Protein 2JZ6 (pdb70)

Secondary structure (DSSP, 8-state):
----------TTT------------S----SSS-BTTEEEEEEEETTTEEEEEEEEHHHHHH--S--------S---

InterPro domains:
  IPR001383 Large ribosomal subunit protein bL28, bacteria [TIGR00009] (1-57)
  IPR026569 Large ribosomal subunit protein bL28 [PF00830] (3-59)
  IPR034704 Large ribosomal subunit protein bL28/bL31-like superfamily [SSF143800] (1-67)
  IPR037147 Large ribosomal subunit protein bL28 superfamily [G3DSA:2.30.170.40] (19-68)
  IPR050096 Bacterial ribosomal protein bL28 [PTHR39080] (1-64)

Organism: Thermotoga maritima (strain ATCC 43589 / DSM 3109 / JCM 10099 / NBRC 100826 / MSB8) (NCBI:txid243274)

CATH classification: 2.30.170.40

Nearest PDB structures (foldseek):
  2jz6-assembly1_A  TM=7.099E-01  e=3.267E-10  Thermotoga maritima MSB8
  2jz6-assembly1_A  TM=6.721E-01  e=9.344E-11  Thermotoga maritima MSB8
  7phb-assembly1_v  TM=5.672E-01  e=1.534E-01  Mycoplasmoides pneumoniae M129
  7pit-assembly1_v  TM=5.400E-01  e=1.262E-01  Mycoplasmoides pneumoniae M129
  2jz6-assembly1_A  TM=7.109E-01  e=7.062E-11  Thermotoga maritima MSB8

Foldseek 3Di:
DDPDVDQAAWPPPGHHADAADDDDDPVDPPDDDDRDSFDFDWAADPVLDIDTTTHHVVCVVQVVGCGSDHDPCSVVD

Radius of gyration: 13.25 Å; Cα contacts (8 Å, |Δi|>4): 103; chains: 1; bounding box: 39×28×32 Å

Solvent-accessible surface area: 6903 Å² total; per-residue (Å²): 223,66,174,120,144,151,67,122,118,1,82,58,60,42,148,60,16,204,60,37,152,114,130,73,132,74,30,188,80,74,74,183,196,110,93,102,69,4,56,80,18,116,4,50,50,104,129,66,74,84,98,126,33,70,0,2,50,69,7,41,157,74,22,138,21,147,120,131,118,40,124,122,57,139,109,78,153

Structure (mmCIF, N/CA/C/O backbone):
data_2JZ6
#
_entry.id   2JZ6
#
loop_
_atom_site.group_PDB
_atom_site.id
_atom_site.type_symbol
_atom_site.label_atom_id
_atom_site.label_alt_id
_atom_site.label_comp_id
_atom_site.label_asym_id
_atom_site.label_entity_id
_atom_site.label_seq_id
_atom_site.pdbx_PDB_ins_code
_atom_site.Cartn_x
_atom_site.Cartn_y
_atom_site.Cartn_z
_atom_site.occupancy
_atom_site.B_iso_or_equiv
_atom_site.auth_seq_id
_atom_site.auth_comp_id
_atom_site.auth_asym_id
_atom_site.auth_atom_id
_atom_site.pdbx_PDB_model_num
ATOM 1 N N . GLN A 1 1 ? -25.452 -3.937 -18.257 1.00 0.00 1 GLN A N 1
ATOM 2 C CA . GLN A 1 1 ? -25.034 -3.377 -16.955 1.00 0.00 1 GLN A CA 1
ATOM 3 C C . GLN A 1 1 ? -24.571 -1.933 -17.151 1.00 0.00 1 GLN A C 1
ATOM 4 O O . GLN A 1 1 ? -24.732 -1.371 -18.235 1.00 0.00 1 GLN A O 1
ATOM 20 N N . GLY A 1 2 ? -24.007 -1.334 -16.110 1.00 0.00 2 GLY A N 1
ATOM 21 C CA . GLY A 1 2 ? -23.558 0.040 -16.197 1.00 0.00 2 GLY A CA 1
ATOM 22 C C . GLY A 1 2 ? -24.283 0.935 -15.214 1.00 0.00 2 GLY A C 1
ATOM 23 O O . GLY A 1 2 ? -23.857 2.057 -14.944 1.00 0.00 2 GLY A O 1
ATOM 27 N N . HIS A 1 3 ? -25.381 0.429 -14.672 1.00 0.00 3 HIS A N 1
ATOM 28 C CA . HIS A 1 3 ? -26.183 1.178 -13.714 1.00 0.00 3 HIS A CA 1
ATOM 29 C C . HIS A 1 3 ? -25.810 0.770 -12.292 1.00 0.00 3 HIS A C 1
ATOM 30 O O . HIS A 1 3 ? -26.030 1.517 -11.338 1.00 0.00 3 HIS A O 1
ATOM 45 N N . MET A 1 4 ? -25.258 -0.430 -12.164 1.00 0.00 4 MET A N 1
ATOM 46 C CA . MET A 1 4 ? -24.749 -0.915 -10.888 1.00 0.00 4 MET A CA 1
ATOM 47 C C . MET A 1 4 ? -23.419 -0.227 -10.594 1.00 0.00 4 MET A C 1
ATOM 48 O O . MET A 1 4 ? -22.383 -0.594 -11.145 1.00 0.00 4 MET A O 1
ATOM 62 N N . ILE A 1 5 ? -23.465 0.797 -9.751 1.00 0.00 5 ILE A N 1
ATOM 63 C CA . ILE A 1 5 ? -22.298 1.636 -9.509 1.00 0.00 5 ILE A CA 1
ATOM 64 C C . ILE A 1 5 ? -21.625 1.323 -8.177 1.00 0.00 5 ILE A C 1
ATOM 65 O O . ILE A 1 5 ? -20.732 2.052 -7.746 1.00 0.00 5 ILE A O 1
ATOM 81 N N . MET A 1 6 ? -22.039 0.243 -7.526 1.00 0.00 6 MET A N 1
ATOM 82 C CA . MET A 1 6 ? -21.434 -0.144 -6.258 1.00 0.00 6 MET A CA 1
ATOM 83 C C . MET A 1 6 ? -20.195 -0.996 -6.507 1.00 0.00 6 MET A C 1
ATOM 84 O O . MET A 1 6 ? -20.269 -2.221 -6.593 1.00 0.00 6 MET A O 1
ATOM 98 N N . ALA A 1 7 ? -19.060 -0.334 -6.653 1.00 0.00 7 ALA A N 1
ATOM 99 C CA . ALA A 1 7 ? -17.812 -1.017 -6.944 1.00 0.00 7 ALA A CA 1
ATOM 100 C C . ALA A 1 7 ? -16.735 -0.620 -5.945 1.00 0.00 7 ALA A C 1
ATOM 101 O O . ALA A 1 7 ? -16.817 0.440 -5.320 1.00 0.00 7 ALA A O 1
ATOM 108 N N . LYS A 1 8 ? -15.727 -1.466 -5.798 1.00 0.00 8 LYS A N 1
ATOM 109 C CA . LYS A 1 8 ? -14.634 -1.193 -4.879 1.00 0.00 8 LYS A CA 1
ATOM 110 C C . LYS A 1 8 ? -13.517 -0.451 -5.604 1.00 0.00 8 LYS A C 1
ATOM 111 O O . LYS A 1 8 ? -12.984 -0.937 -6.604 1.00 0.00 8 LYS A O 1
ATOM 130 N N . ARG A 1 9 ? -13.179 0.726 -5.104 1.00 0.00 9 ARG A N 1
ATOM 131 C CA . ARG A 1 9 ? -12.161 1.559 -5.719 1.00 0.00 9 ARG A CA 1
ATOM 132 C C . ARG A 1 9 ? -11.227 2.135 -4.658 1.00 0.00 9 ARG A C 1
ATOM 133 O O . ARG A 1 9 ? -11.323 1.775 -3.485 1.00 0.00 9 ARG A O 1
ATOM 154 N N . CYS A 1 10 ? -10.322 3.014 -5.074 1.00 0.00 10 CYS A N 1
ATOM 155 C CA . CYS A 1 10 ? -9.389 3.642 -4.152 1.00 0.00 10 CYS A CA 1
ATOM 156 C C . CYS A 1 10 ? -10.109 4.661 -3.282 1.00 0.00 10 CYS A C 1
ATOM 157 O O . CYS A 1 10 ? -10.671 5.633 -3.786 1.00 0.00 10 CYS A O 1
ATOM 165 N N . GLU A 1 11 ? -10.075 4.443 -1.979 1.00 0.00 11 GLU A N 1
ATOM 166 C CA . GLU A 1 11 ? -10.752 5.321 -1.030 1.00 0.00 11 GLU A CA 1
ATOM 167 C C . GLU A 1 11 ? -9.970 6.617 -0.837 1.00 0.00 11 GLU A C 1
ATOM 168 O O . GLU A 1 11 ? -10.424 7.540 -0.160 1.00 0.00 11 GLU A O 1
ATOM 180 N N . VAL A 1 12 ? -8.795 6.678 -1.447 1.00 0.00 12 VAL A N 1
ATOM 181 C CA . VAL A 1 12 ? -7.924 7.837 -1.326 1.00 0.00 12 VAL A CA 1
ATOM 182 C C . VAL A 1 12 ? -8.154 8.833 -2.462 1.00 0.00 12 VAL A C 1
ATOM 183 O O . VAL A 1 12 ? -8.355 10.025 -2.221 1.00 0.00 12 VAL A O 1
ATOM 196 N N . CYS A 1 13 ? -8.123 8.341 -3.698 1.00 0.00 13 CYS A N 1
ATOM 197 C CA . CYS A 1 13 ? -8.195 9.215 -4.867 1.00 0.00 13 CYS A CA 1
ATOM 198 C C . CYS A 1 13 ? -9.477 9.003 -5.671 1.00 0.00 13 CYS A C 1
ATOM 199 O O . CYS A 1 13 ? -9.801 9.793 -6.557 1.00 0.00 13 CYS A O 1
ATOM 207 N N . GLY A 1 14 ? -10.196 7.930 -5.380 1.00 0.00 14 GLY A N 1
ATOM 208 C CA . GLY A 1 14 ? -11.465 7.694 -6.044 1.00 0.00 14 GLY A CA 1
ATOM 209 C C . GLY A 1 14 ? -11.355 6.815 -7.279 1.00 0.00 14 GLY A C 1
ATOM 210 O O . GLY A 1 14 ? -12.358 6.292 -7.751 1.00 0.00 14 GLY A O 1
ATOM 214 N N . LYS A 1 15 ? -10.145 6.646 -7.808 1.00 0.00 15 LYS A N 1
ATOM 215 C CA . LYS A 1 15 ? -9.959 5.852 -9.022 1.00 0.00 15 LYS A CA 1
ATOM 216 C C . LYS A 1 15 ? -10.074 4.360 -8.730 1.00 0.00 15 LYS A C 1
ATOM 217 O O . LYS A 1 15 ? -9.824 3.911 -7.611 1.00 0.00 15 LYS A O 1
ATOM 236 N N . ALA A 1 16 ? -10.462 3.597 -9.741 1.00 0.00 16 ALA A N 1
ATOM 237 C CA . ALA A 1 16 ? -10.629 2.159 -9.598 1.00 0.00 16 ALA A CA 1
ATOM 238 C C . ALA A 1 16 ? -9.293 1.433 -9.729 1.00 0.00 16 ALA A C 1
ATOM 239 O O . ALA A 1 16 ? -8.361 1.935 -10.359 1.00 0.00 16 ALA A O 1
ATOM 246 N N . PRO A 1 17 ? -9.172 0.247 -9.115 1.00 0.00 17 PRO A N 1
ATOM 247 C CA . PRO A 1 17 ? -7.967 -0.574 -9.213 1.00 0.00 17 PRO A CA 1
ATOM 248 C C . PRO A 1 17 ? -7.930 -1.360 -10.526 1.00 0.00 17 PRO A C 1
ATOM 249 O O . PRO A 1 17 ? -8.466 -2.466 -10.629 1.00 0.00 17 PRO A O 1
ATOM 260 N N . ARG A 1 18 ? -7.319 -0.762 -11.539 1.00 0.00 18 ARG A N 1
ATOM 261 C CA . ARG A 1 18 ? -7.324 -1.333 -12.881 1.00 0.00 18 ARG A CA 1
ATOM 262 C C . ARG A 1 18 ? -6.010 -2.032 -13.210 1.00 0.00 18 ARG A C 1
ATOM 263 O O . ARG A 1 18 ? -5.741 -2.345 -14.369 1.00 0.00 18 ARG A O 1
ATOM 284 N N . SER A 1 19 ? -5.190 -2.274 -12.199 1.00 0.00 19 SER A N 1
ATOM 285 C CA . SER A 1 19 ? -3.910 -2.934 -12.406 1.00 0.00 19 SER A CA 1
ATOM 286 C C . SER A 1 19 ? -3.509 -3.739 -11.174 1.00 0.00 19 SER A C 1
ATOM 287 O O . SER A 1 19 ? -3.065 -3.179 -10.173 1.00 0.00 19 SER A O 1
ATOM 295 N N . GLY A 1 20 ? -3.703 -5.047 -11.243 1.00 0.00 20 GLY A N 1
ATOM 296 C CA . GLY A 1 20 ? -3.316 -5.911 -10.150 1.00 0.00 20 GLY A CA 1
ATOM 297 C C . GLY A 1 20 ? -2.478 -7.079 -10.620 1.00 0.00 20 GLY A C 1
ATOM 298 O O . GLY A 1 20 ? -2.453 -8.132 -9.987 1.00 0.00 20 GLY A O 1
ATOM 302 N N . ASN A 1 21 ? -1.796 -6.893 -11.744 1.00 0.00 21 ASN A N 1
ATOM 303 C CA . ASN A 1 21 ? -0.950 -7.941 -12.304 1.00 0.00 21 ASN A CA 1
ATOM 304 C C . ASN A 1 21 ? 0.454 -7.860 -11.725 1.00 0.00 21 ASN A C 1
ATOM 305 O O . ASN A 1 21 ? 1.375 -7.343 -12.363 1.00 0.00 21 ASN A O 1
ATOM 316 N N . THR A 1 22 ? 0.599 -8.320 -10.493 1.00 0.00 22 THR A N 1
ATOM 317 C CA . THR A 1 22 ? 1.889 -8.361 -9.824 1.00 0.00 22 THR A CA 1
ATOM 318 C C . THR A 1 22 ? 1.880 -9.440 -8.746 1.00 0.00 22 THR A C 1
ATOM 319 O O . THR A 1 22 ? 1.155 -9.329 -7.756 1.00 0.00 22 THR A O 1
ATOM 330 N N . VAL A 1 23 ? 2.659 -10.490 -8.950 1.00 0.00 23 VAL A N 1
ATOM 331 C CA . VAL A 1 23 ? 2.756 -11.556 -7.964 1.00 0.00 23 VAL A CA 1
ATOM 332 C C . VAL A 1 23 ? 3.742 -11.180 -6.860 1.00 0.00 23 VAL A C 1
ATOM 333 O O . VAL A 1 23 ? 4.925 -10.948 -7.110 1.00 0.00 23 VAL A O 1
ATOM 346 N N . SER A 1 24 ? 3.241 -11.103 -5.636 1.00 0.00 24 SER A N 1
ATOM 347 C CA . SER A 1 24 ? 4.062 -10.723 -4.500 1.00 0.00 24 SER A CA 1
ATOM 348 C C . SER A 1 24 ? 4.648 -11.973 -3.844 1.00 0.00 24 SER A C 1
ATOM 349 O O . SER A 1 24 ? 4.203 -13.091 -4.117 1.00 0.00 24 SER A O 1
ATOM 357 N N . HIS A 1 25 ? 5.648 -11.790 -2.997 1.00 0.00 25 HIS A N 1
ATOM 358 C CA . HIS A 1 25 ? 6.345 -12.913 -2.385 1.00 0.00 25 HIS A CA 1
ATOM 359 C C . HIS A 1 25 ? 6.600 -12.653 -0.906 1.00 0.00 25 HIS A C 1
ATOM 360 O O . HIS A 1 25 ? 6.773 -11.505 -0.498 1.00 0.00 25 HIS A O 1
ATOM 375 N N . SER A 1 26 ? 6.599 -13.734 -0.121 1.00 0.00 26 SER A N 1
ATOM 376 C CA . SER A 1 26 ? 6.938 -13.692 1.305 1.00 0.00 26 SER A CA 1
ATOM 377 C C . SER A 1 26 ? 5.809 -13.096 2.154 1.00 0.00 26 SER A C 1
ATOM 378 O O . SER A 1 26 ? 5.975 -12.907 3.360 1.00 0.00 26 SER A O 1
ATOM 386 N N . ASP A 1 27 ? 4.663 -12.827 1.536 1.00 0.00 27 ASP A N 1
ATOM 387 C CA . ASP A 1 27 ? 3.517 -12.271 2.256 1.00 0.00 27 ASP A CA 1
ATOM 388 C C . ASP A 1 27 ? 2.788 -13.344 3.054 1.00 0.00 27 ASP A C 1
ATOM 389 O O . ASP A 1 27 ? 2.760 -13.291 4.284 1.00 0.00 27 ASP A O 1
ATOM 398 N N . LYS A 1 28 ? 2.195 -14.306 2.328 1.00 0.00 28 LYS A N 1
ATOM 399 C CA . LYS A 1 28 ? 1.329 -15.364 2.893 1.00 0.00 28 LYS A CA 1
ATOM 400 C C . LYS A 1 28 ? 0.342 -14.806 3.927 1.00 0.00 28 LYS A C 1
ATOM 401 O O . LYS A 1 28 ? -0.111 -15.520 4.822 1.00 0.00 28 LYS A O 1
ATOM 420 N N . LYS A 1 29 ? -0.024 -13.542 3.750 1.00 0.00 29 LYS A N 1
ATOM 421 C CA . LYS A 1 29 ? -0.893 -12.841 4.683 1.00 0.00 29 LYS A CA 1
ATOM 422 C C . LYS A 1 29 ? -2.351 -13.008 4.284 1.00 0.00 29 LYS A C 1
ATOM 423 O O . LYS A 1 29 ? -2.652 -13.330 3.136 1.00 0.00 29 LYS A O 1
ATOM 442 N N . SER A 1 30 ? -3.255 -12.787 5.226 1.00 0.00 30 SER A N 1
ATOM 443 C CA . SER A 1 30 ? -4.675 -12.874 4.940 1.00 0.00 30 SER A CA 1
ATOM 444 C C . SER A 1 30 ? -5.479 -11.987 5.883 1.00 0.00 30 SER A C 1
ATOM 445 O O . SER A 1 30 ? -5.710 -12.333 7.043 1.00 0.00 30 SER A O 1
ATOM 453 N N . GLU A 1 31 ? -5.866 -10.821 5.391 1.00 0.00 31 GLU A N 1
ATOM 454 C CA . GLU A 1 31 ? -6.816 -9.974 6.091 1.00 0.00 31 GLU A CA 1
ATOM 455 C C . GLU A 1 31 ? -8.176 -10.140 5.422 1.00 0.00 31 GLU A C 1
ATOM 456 O O . GLU A 1 31 ? -8.656 -9.249 4.713 1.00 0.00 31 GLU A O 1
ATOM 468 N N . ARG A 1 32 ? -8.763 -11.319 5.647 1.00 0.00 32 ARG A N 1
ATOM 469 C CA . ARG A 1 32 ? -9.922 -11.801 4.899 1.00 0.00 32 ARG A CA 1
ATOM 470 C C . ARG A 1 32 ? -9.580 -11.867 3.408 1.00 0.00 32 ARG A C 1
ATOM 471 O O . ARG A 1 32 ? -10.332 -11.387 2.551 1.00 0.00 32 ARG A O 1
ATOM 492 N N . TRP A 1 33 ? -8.428 -12.481 3.124 1.00 0.00 33 TRP A N 1
ATOM 493 C CA . TRP A 1 33 ? -7.924 -12.648 1.761 1.00 0.00 33 TRP A CA 1
ATOM 494 C C . TRP A 1 33 ? -7.667 -11.310 1.068 1.00 0.00 33 TRP A C 1
ATOM 495 O O . TRP A 1 33 ? -7.672 -10.255 1.702 1.00 0.00 33 TRP A O 1
ATOM 516 N N . PHE A 1 34 ? -7.413 -11.367 -0.230 1.00 0.00 34 PHE A N 1
ATOM 517 C CA . PHE A 1 34 ? -7.130 -10.173 -1.011 1.00 0.00 34 PHE A CA 1
ATOM 518 C C . PHE A 1 34 ? -8.366 -9.743 -1.790 1.00 0.00 34 PHE A C 1
ATOM 519 O O . PHE A 1 34 ? -9.219 -10.568 -2.116 1.00 0.00 34 PHE A O 1
ATOM 536 N N . ARG A 1 35 ? -8.451 -8.456 -2.090 1.00 0.00 35 ARG A N 1
ATOM 537 C CA . ARG A 1 35 ? -9.555 -7.924 -2.877 1.00 0.00 35 ARG A CA 1
ATOM 538 C C . ARG A 1 35 ? -9.135 -7.823 -4.336 1.00 0.00 35 ARG A C 1
ATOM 539 O O . ARG A 1 35 ? -7.939 -7.753 -4.626 1.00 0.00 35 ARG A O 1
ATOM 560 N N . PRO A 1 36 ? -10.098 -7.831 -5.273 1.00 0.00 36 PRO A N 1
ATOM 561 C CA . PRO A 1 36 ? -9.803 -7.728 -6.708 1.00 0.00 36 PRO A CA 1
ATOM 562 C C . PRO A 1 36 ? -9.012 -6.467 -7.056 1.00 0.00 36 PRO A C 1
ATOM 563 O O . PRO A 1 36 ? -9.576 -5.375 -7.161 1.00 0.00 36 PRO A O 1
ATOM 574 N N . ASN A 1 37 ? -7.694 -6.637 -7.186 1.00 0.00 37 ASN A N 1
ATOM 575 C CA . ASN A 1 37 ? -6.771 -5.555 -7.560 1.00 0.00 37 ASN A CA 1
ATOM 576 C C . ASN A 1 37 ? -6.664 -4.493 -6.467 1.00 0.00 37 ASN A C 1
ATOM 577 O O . ASN A 1 37 ? -6.053 -3.442 -6.673 1.00 0.00 37 ASN A O 1
ATOM 588 N N . LEU A 1 38 ? -7.239 -4.767 -5.303 1.00 0.00 38 LEU A N 1
ATOM 589 C CA . LEU A 1 38 ? -7.230 -3.803 -4.212 1.00 0.00 38 LEU A CA 1
ATOM 590 C C . LEU A 1 38 ? -6.472 -4.322 -3.001 1.00 0.00 38 LEU A C 1
ATOM 591 O O . LEU A 1 38 ? -6.797 -5.375 -2.445 1.00 0.00 38 LEU A O 1
ATOM 607 N N . GLN A 1 39 ? -5.469 -3.566 -2.597 1.00 0.00 39 GLN A N 1
ATOM 608 C CA . GLN A 1 39 ? -4.736 -3.844 -1.378 1.00 0.00 39 GLN A CA 1
ATOM 609 C C . GLN A 1 39 ? -5.110 -2.841 -0.306 1.00 0.00 39 GLN A C 1
ATOM 610 O O . GLN A 1 39 ? -4.902 -1.638 -0.467 1.00 0.00 39 GLN A O 1
ATOM 624 N N . LYS A 1 40 ? -5.696 -3.327 0.770 1.00 0.00 40 LYS A N 1
ATOM 625 C CA . LYS A 1 40 ? -5.862 -2.500 1.944 1.00 0.00 40 LYS A CA 1
ATOM 626 C C . LYS A 1 40 ? -4.521 -2.358 2.632 1.00 0.00 40 LYS A C 1
ATOM 627 O O . LYS A 1 40 ? -3.944 -3.341 3.099 1.00 0.00 40 LYS A O 1
ATOM 646 N N . VAL A 1 41 ? -4.023 -1.143 2.682 1.00 0.00 41 VAL A N 1
ATOM 647 C CA . VAL A 1 41 ? -2.769 -0.886 3.353 1.00 0.00 41 VAL A CA 1
ATOM 648 C C . VAL A 1 41 ? -3.027 -0.108 4.629 1.00 0.00 41 VAL A C 1
ATOM 649 O O . VAL A 1 41 ? -3.861 0.802 4.668 1.00 0.00 41 VAL A O 1
ATOM 662 N N . ARG A 1 42 ? -2.348 -0.514 5.681 1.00 0.00 42 ARG A N 1
ATOM 663 C CA . ARG A 1 42 ? -2.568 0.058 6.991 1.00 0.00 42 ARG A CA 1
ATOM 664 C C . ARG A 1 42 ? -1.817 1.380 7.103 1.00 0.00 42 ARG A C 1
ATOM 665 O O . ARG A 1 42 ? -0.589 1.405 7.189 1.00 0.00 42 ARG A O 1
ATOM 686 N N . VAL A 1 43 ? -2.562 2.474 7.065 1.00 0.00 43 VAL A N 1
ATOM 687 C CA . VAL A 1 43 ? -1.973 3.802 7.069 1.00 0.00 43 VAL A CA 1
ATOM 688 C C . VAL A 1 43 ? -2.257 4.530 8.373 1.00 0.00 43 VAL A C 1
ATOM 689 O O . VAL A 1 43 ? -3.056 4.073 9.196 1.00 0.00 43 VAL A O 1
ATOM 702 N N . VAL A 1 44 ? -1.595 5.661 8.558 1.00 0.00 44 VAL A N 1
ATOM 703 C CA . VAL A 1 44 ? -1.773 6.459 9.750 1.00 0.00 44 VAL A CA 1
ATOM 704 C C . VAL A 1 44 ? -2.593 7.706 9.436 1.00 0.00 44 VAL A C 1
ATOM 705 O O . VAL A 1 44 ? -2.339 8.406 8.455 1.00 0.00 44 VAL A O 1
ATOM 718 N N . LEU A 1 45 ? -3.596 7.953 10.253 1.00 0.00 45 LEU A N 1
ATOM 719 C CA . LEU A 1 45 ? -4.427 9.128 10.103 1.00 0.00 45 LEU A CA 1
ATOM 720 C C . LEU A 1 45 ? -3.855 10.279 10.917 1.00 0.00 45 LEU A C 1
ATOM 721 O O . LEU A 1 45 ? -3.327 10.069 12.012 1.00 0.00 45 LEU A O 1
ATOM 737 N N . PRO A 1 46 ? -3.966 11.513 10.402 1.00 0.00 46 PRO A N 1
ATOM 738 C CA . PRO A 1 46 ? -3.418 12.706 11.061 1.00 0.00 46 PRO A CA 1
ATOM 739 C C . PRO A 1 46 ? -4.085 12.990 12.403 1.00 0.00 46 PRO A C 1
ATOM 740 O O . PRO A 1 46 ? -3.575 13.770 13.207 1.00 0.00 46 PRO A O 1
ATOM 751 N N . ASP A 1 47 ? -5.219 12.343 12.636 1.00 0.00 47 ASP A N 1
ATOM 752 C CA . ASP A 1 47 ? -5.965 12.516 13.879 1.00 0.00 47 ASP A CA 1
ATOM 753 C C . ASP A 1 47 ? -5.390 11.631 14.978 1.00 0.00 47 ASP A C 1
ATOM 754 O O . ASP A 1 47 ? -5.828 11.687 16.129 1.00 0.00 47 ASP A O 1
ATOM 763 N N . GLY A 1 48 ? -4.403 10.821 14.615 1.00 0.00 48 GLY A N 1
ATOM 764 C CA . GLY A 1 48 ? -3.792 9.921 15.571 1.00 0.00 48 GLY A CA 1
ATOM 765 C C . GLY A 1 48 ? -4.509 8.592 15.629 1.00 0.00 48 GLY A C 1
ATOM 766 O O . GLY A 1 48 ? -4.960 8.165 16.691 1.00 0.00 48 GLY A O 1
ATOM 770 N N . THR A 1 49 ? -4.640 7.949 14.476 1.00 0.00 49 THR A N 1
ATOM 771 C CA . THR A 1 49 ? -5.305 6.659 14.385 1.00 0.00 49 THR A CA 1
ATOM 772 C C . THR A 1 49 ? -4.698 5.831 13.258 1.00 0.00 49 THR A C 1
ATOM 773 O O . THR A 1 49 ? -4.073 6.374 12.348 1.00 0.00 49 THR A O 1
ATOM 784 N N . ILE A 1 50 ? -4.883 4.524 13.321 1.00 0.00 50 ILE A N 1
ATOM 785 C CA . ILE A 1 50 ? -4.388 3.622 12.292 1.00 0.00 50 ILE A CA 1
ATOM 786 C C . ILE A 1 50 ? -5.565 2.963 11.585 1.00 0.00 50 ILE A C 1
ATOM 787 O O . ILE A 1 50 ? -6.449 2.397 12.232 1.00 0.00 50 ILE A O 1
ATOM 803 N N . LYS A 1 51 ? -5.589 3.051 10.264 1.00 0.00 51 LYS A N 1
ATOM 804 C CA . LYS A 1 51 ? -6.732 2.585 9.499 1.00 0.00 51 LYS A CA 1
ATOM 805 C C . LYS A 1 51 ? -6.302 1.786 8.273 1.00 0.00 51 LYS A C 1
ATOM 806 O O . LYS A 1 51 ? -5.311 2.109 7.623 1.00 0.00 51 LYS A O 1
ATOM 825 N N . ARG A 1 52 ? -7.053 0.733 7.973 1.00 0.00 52 ARG A N 1
ATOM 826 C CA . ARG A 1 52 ? -6.864 -0.008 6.734 1.00 0.00 52 ARG A CA 1
ATOM 827 C C . ARG A 1 52 ? -7.764 0.579 5.665 1.00 0.00 52 ARG A C 1
ATOM 828 O O . ARG A 1 52 ? -8.984 0.608 5.827 1.00 0.00 52 ARG A O 1
ATOM 849 N N . MET A 1 53 ? -7.172 1.048 4.586 1.00 0.00 53 MET A N 1
ATOM 850 C CA . MET A 1 53 ? -7.951 1.615 3.492 1.00 0.00 53 MET A CA 1
ATOM 851 C C . MET A 1 53 ? -7.621 0.932 2.178 1.00 0.00 53 MET A C 1
ATOM 852 O O . MET A 1 53 ? -6.503 0.454 1.977 1.00 0.00 53 MET A O 1
ATOM 866 N N . ARG A 1 54 ? -8.610 0.873 1.300 1.00 0.00 54 ARG A N 1
ATOM 867 C CA . ARG A 1 54 ? -8.449 0.270 -0.011 1.00 0.00 54 ARG A CA 1
ATOM 868 C C . ARG A 1 54 ? -7.766 1.245 -0.956 1.00 0.00 54 ARG A C 1
ATOM 869 O O . ARG A 1 54 ? -8.358 2.244 -1.374 1.00 0.00 54 ARG A O 1
ATOM 890 N N . VAL A 1 55 ? -6.518 0.963 -1.273 1.00 0.00 55 VAL A N 1
ATOM 891 C CA . VAL A 1 55 ? -5.733 1.849 -2.114 1.00 0.00 55 VAL A CA 1
ATOM 892 C C . VAL A 1 55 ? -5.376 1.165 -3.426 1.00 0.00 55 VAL A C 1
ATOM 893 O O . VAL A 1 55 ? -4.986 -0.003 -3.444 1.00 0.00 55 VAL A O 1
ATOM 906 N N . CYS A 1 56 ? -5.536 1.893 -4.519 1.00 0.00 56 CYS A N 1
ATOM 907 C CA . CYS A 1 56 ? -5.226 1.369 -5.839 1.00 0.00 56 CYS A CA 1
ATOM 908 C C . CYS A 1 56 ? -3.718 1.319 -6.046 1.00 0.00 56 CYS A C 1
ATOM 909 O O . CYS A 1 56 ? -2.982 2.136 -5.491 1.00 0.00 56 CYS A O 1
ATOM 917 N N . THR A 1 57 ? -3.271 0.355 -6.845 1.00 0.00 57 THR A N 1
ATOM 918 C CA . THR A 1 57 ? -1.851 0.176 -7.136 1.00 0.00 57 THR A CA 1
ATOM 919 C C . THR A 1 57 ? -1.236 1.451 -7.709 1.00 0.00 57 THR A C 1
ATOM 920 O O . THR A 1 57 ? -0.061 1.734 -7.493 1.00 0.00 57 THR A O 1
ATOM 931 N N . SER A 1 58 ? -2.041 2.224 -8.428 1.00 0.00 58 SER A N 1
ATOM 932 C CA . SER A 1 58 ? -1.594 3.505 -8.961 1.00 0.00 58 SER A CA 1
ATOM 933 C C . SER A 1 58 ? -1.149 4.424 -7.821 1.00 0.00 58 SER A C 1
ATOM 934 O O . SER A 1 58 ? -0.054 4.993 -7.849 1.00 0.00 58 SER A O 1
ATOM 942 N N . CYS A 1 59 ? -1.994 4.533 -6.809 1.00 0.00 59 CYS A N 1
ATOM 943 C CA . CYS A 1 59 ? -1.716 5.370 -5.659 1.00 0.00 59 CYS A CA 1
ATOM 944 C C . CYS A 1 59 ? -0.574 4.781 -4.837 1.00 0.00 59 CYS A C 1
ATOM 945 O O . CYS A 1 59 ? 0.263 5.510 -4.301 1.00 0.00 59 CYS A O 1
ATOM 953 N N . LEU A 1 60 ? -0.550 3.454 -4.757 1.00 0.00 60 LEU A N 1
ATOM 954 C CA . LEU A 1 60 ? 0.498 2.734 -4.044 1.00 0.00 60 LEU A CA 1
ATOM 955 C C . LEU A 1 60 ? 1.859 2.966 -4.687 1.00 0.00 60 LEU A C 1
ATOM 956 O O . LEU A 1 60 ? 2.861 3.148 -3.996 1.00 0.00 60 LEU A O 1
ATOM 972 N N . LYS A 1 61 ? 1.890 2.958 -6.011 1.00 0.00 61 LYS A N 1
ATOM 973 C CA . LYS A 1 61 ? 3.132 3.144 -6.745 1.00 0.00 61 LYS A CA 1
ATOM 974 C C . LYS A 1 61 ? 3.585 4.598 -6.683 1.00 0.00 61 LYS A C 1
ATOM 975 O O . LYS A 1 61 ? 4.776 4.882 -6.550 1.00 0.00 61 LYS A O 1
ATOM 994 N N . SER A 1 62 ? 2.636 5.518 -6.782 1.00 0.00 62 SER A N 1
ATOM 995 C CA . SER A 1 62 ? 2.953 6.934 -6.727 1.00 0.00 62 SER A CA 1
ATOM 996 C C . SER A 1 62 ? 3.414 7.315 -5.317 1.00 0.00 62 SER A C 1
ATOM 997 O O . SER A 1 62 ? 4.271 8.180 -5.148 1.00 0.00 62 SER A O 1
ATOM 1005 N N . GLY A 1 63 ? 2.850 6.639 -4.318 1.00 0.00 63 GLY A N 1
ATOM 1006 C CA . GLY A 1 63 ? 3.280 6.819 -2.939 1.00 0.00 63 GLY A CA 1
ATOM 1007 C C . GLY A 1 63 ? 3.073 8.230 -2.413 1.00 0.00 63 GLY A C 1
ATOM 1008 O O . GLY A 1 63 ? 3.710 8.628 -1.439 1.00 0.00 63 GLY A O 1
ATOM 1012 N N . LYS A 1 64 ? 2.169 8.982 -3.036 1.00 0.00 64 LYS A N 1
ATOM 1013 C CA . LYS A 1 64 ? 1.924 10.366 -2.635 1.00 0.00 64 LYS A CA 1
ATOM 1014 C C . LYS A 1 64 ? 0.796 10.460 -1.610 1.00 0.00 64 LYS A C 1
ATOM 1015 O O . LYS A 1 64 ? 0.219 11.526 -1.397 1.00 0.00 64 LYS A O 1
ATOM 1034 N N . VAL A 1 65 ? 0.500 9.345 -0.965 1.00 0.00 65 VAL A N 1
ATOM 1035 C CA . VAL A 1 65 ? -0.576 9.294 0.010 1.00 0.00 65 VAL A CA 1
ATOM 1036 C C . VAL A 1 65 ? -0.021 9.316 1.432 1.00 0.00 65 VAL A C 1
ATOM 1037 O O . VAL A 1 65 ? 1.168 9.072 1.645 1.00 0.00 65 VAL A O 1
ATOM 1050 N N . LYS A 1 66 ? -0.880 9.628 2.394 1.00 0.00 66 LYS A N 1
ATOM 1051 C CA . LYS A 1 66 ? -0.501 9.580 3.799 1.00 0.00 66 LYS A CA 1
ATOM 1052 C C . LYS A 1 66 ? -0.340 8.126 4.218 1.00 0.00 66 LYS A C 1
ATOM 1053 O O . LYS A 1 66 ? -1.320 7.392 4.353 1.00 0.00 66 LYS A O 1
ATOM 1072 N N . LYS A 1 67 ? 0.901 7.711 4.399 1.00 0.00 67 LYS A N 1
ATOM 1073 C CA . LYS A 1 67 ? 1.222 6.303 4.545 1.00 0.00 67 LYS A CA 1
ATOM 1074 C C . LYS A 1 67 ? 1.920 6.019 5.870 1.00 0.00 67 LYS A C 1
ATOM 1075 O O . LYS A 1 67 ? 2.589 6.885 6.434 1.00 0.00 67 LYS A O 1
ATOM 1094 N N . TYR A 1 68 ? 1.749 4.803 6.367 1.00 0.00 68 TYR A N 1
ATOM 1095 C CA . TYR A 1 68 ? 2.443 4.363 7.568 1.00 0.00 68 TYR A CA 1
ATOM 1096 C C . TYR A 1 68 ? 3.411 3.240 7.199 1.00 0.00 68 TYR A C 1
ATOM 1097 O O . TYR A 1 68 ? 3.925 2.530 8.063 1.00 0.00 68 TYR A O 1
ATOM 1115 N N . VAL A 1 69 ? 3.668 3.120 5.896 1.00 0.00 69 VAL A N 1
ATOM 1116 C CA . VAL A 1 69 ? 4.520 2.066 5.346 1.00 0.00 69 VAL A CA 1
ATOM 1117 C C . VAL A 1 69 ? 3.868 0.695 5.518 1.00 0.00 69 VAL A C 1
ATOM 1118 O O . VAL A 1 69 ? 4.018 0.041 6.547 1.00 0.00 69 VAL A O 1
ATOM 1131 N N . GLY A 1 70 ? 3.119 0.289 4.504 1.00 0.00 70 GLY A N 1
ATOM 1132 C CA . GLY A 1 70 ? 2.462 -1.001 4.532 1.00 0.00 70 GLY A CA 1
ATOM 1133 C C . GLY A 1 70 ? 2.907 -1.880 3.386 1.00 0.00 70 GLY A C 1
ATOM 1134 O O . GLY A 1 70 ? 2.185 -2.780 2.957 1.00 0.00 70 GLY A O 1
ATOM 1138 N N . GLN A 1 71 ? 4.104 -1.610 2.890 1.00 0.00 71 GLN A N 1
ATOM 1139 C CA . GLN A 1 71 ? 4.663 -2.356 1.779 1.00 0.00 71 GLN A CA 1
ATOM 1140 C C . GLN A 1 71 ? 6.043 -2.874 2.157 1.00 0.00 71 GLN A C 1
ATOM 1141 O O . GLN A 1 71 ? 6.946 -2.095 2.470 1.00 0.00 71 GLN A O 1
ATOM 1155 N N . VAL A 1 72 ? 6.191 -4.188 2.140 1.00 0.00 72 VAL A N 1
ATOM 1156 C CA . VAL A 1 72 ? 7.424 -4.827 2.582 1.00 0.00 72 VAL A CA 1
ATOM 1157 C C . VAL A 1 72 ? 8.026 -5.680 1.472 1.00 0.00 72 VAL A C 1
ATOM 1158 O O . VAL A 1 72 ? 8.812 -6.589 1.736 1.00 0.00 72 VAL A O 1
ATOM 1171 N N . SER A 1 73 ? 7.666 -5.367 0.234 1.00 0.00 73 SER A N 1
ATOM 1172 C CA . SER A 1 73 ? 8.160 -6.108 -0.920 1.00 0.00 73 SER A CA 1
ATOM 1173 C C . SER A 1 73 ? 9.690 -6.090 -0.966 1.00 0.00 73 SER A C 1
ATOM 1174 O O . SER A 1 73 ? 10.324 -5.088 -0.631 1.00 0.00 73 SER A O 1
ATOM 1182 N N . GLU A 1 74 ? 10.273 -7.207 -1.374 1.00 0.00 74 GLU A N 1
ATOM 1183 C CA . GLU A 1 74 ? 11.722 -7.351 -1.391 1.00 0.00 74 GLU A CA 1
ATOM 1184 C C . GLU A 1 74 ? 12.316 -6.839 -2.699 1.00 0.00 74 GLU A C 1
ATOM 1185 O O . GLU A 1 74 ? 13.526 -6.650 -2.807 1.00 0.00 74 GLU A O 1
ATOM 1197 N N . VAL A 1 75 ? 11.470 -6.601 -3.686 1.00 0.00 75 VAL A N 1
ATOM 1198 C CA . VAL A 1 75 ? 11.938 -6.103 -4.972 1.00 0.00 75 VAL A CA 1
ATOM 1199 C C . VAL A 1 75 ? 11.749 -4.591 -5.066 1.00 0.00 75 VAL A C 1
ATOM 1200 O O . VAL A 1 75 ? 10.701 -4.063 -4.684 1.00 0.00 75 VAL A O 1
ATOM 1213 N N . GLY A 1 76 ? 12.777 -3.898 -5.545 1.00 0.00 76 GLY A N 1
ATOM 1214 C CA . GLY A 1 76 ? 12.695 -2.456 -5.698 1.00 0.00 76 GLY A CA 1
ATOM 1215 C C . GLY A 1 76 ? 11.753 -2.067 -6.820 1.00 0.00 76 GLY A C 1
ATOM 1216 O O . GLY A 1 76 ? 10.734 -1.415 -6.589 1.00 0.00 76 GLY A O 1
ATOM 1220 N N . SER A 1 77 ? 12.107 -2.468 -8.035 1.00 0.00 77 SER A N 1
ATOM 1221 C CA . SER A 1 77 ? 11.262 -2.260 -9.205 1.00 0.00 77 SER A CA 1
ATOM 1222 C C . SER A 1 77 ? 11.614 -3.275 -10.282 1.00 0.00 77 SER A C 1
ATOM 1223 O O . SER A 1 77 ? 12.458 -2.958 -11.143 1.00 0.00 77 SER A O 1
ATOM 1232 N N . GLN A 1 1 ? -29.217 11.414 -10.668 1.00 0.00 1 GLN A N 2
ATOM 1233 C CA . GLN A 1 1 ? -28.318 12.501 -11.123 1.00 0.00 1 GLN A CA 2
ATOM 1234 C C . GLN A 1 1 ? -26.947 11.959 -11.520 1.00 0.00 1 GLN A C 2
ATOM 1235 O O . GLN A 1 1 ? -25.967 12.703 -11.560 1.00 0.00 1 GLN A O 2
ATOM 1251 N N . GLY A 1 2 ? -26.883 10.669 -11.840 1.00 0.00 2 GLY A N 2
ATOM 1252 C CA . GLY A 1 2 ? -25.619 10.062 -12.205 1.00 0.00 2 GLY A CA 2
ATOM 1253 C C . GLY A 1 2 ? -25.619 8.559 -11.996 1.00 0.00 2 GLY A C 2
ATOM 1254 O O . GLY A 1 2 ? -26.064 8.071 -10.958 1.00 0.00 2 GLY A O 2
ATOM 1258 N N . HIS A 1 3 ? -25.141 7.825 -12.994 1.00 0.00 3 HIS A N 2
ATOM 1259 C CA . HIS A 1 3 ? -25.072 6.366 -12.909 1.00 0.00 3 HIS A CA 2
ATOM 1260 C C . HIS A 1 3 ? -23.775 5.913 -12.252 1.00 0.00 3 HIS A C 2
ATOM 1261 O O . HIS A 1 3 ? -23.731 4.879 -11.586 1.00 0.00 3 HIS A O 2
ATOM 1276 N N . MET A 1 4 ? -22.724 6.697 -12.433 1.00 0.00 4 MET A N 2
ATOM 1277 C CA . MET A 1 4 ? -21.418 6.353 -11.894 1.00 0.00 4 MET A CA 2
ATOM 1278 C C . MET A 1 4 ? -21.326 6.797 -10.441 1.00 0.00 4 MET A C 2
ATOM 1279 O O . MET A 1 4 ? -21.029 7.955 -10.153 1.00 0.00 4 MET A O 2
ATOM 1293 N N . ILE A 1 5 ? -21.616 5.880 -9.531 1.00 0.00 5 ILE A N 2
ATOM 1294 C CA . ILE A 1 5 ? -21.576 6.178 -8.110 1.00 0.00 5 ILE A CA 2
ATOM 1295 C C . ILE A 1 5 ? -21.146 4.952 -7.307 1.00 0.00 5 ILE A C 2
ATOM 1296 O O . ILE A 1 5 ? -21.746 3.880 -7.420 1.00 0.00 5 ILE A O 2
ATOM 1312 N N . MET A 1 6 ? -20.082 5.128 -6.524 1.00 0.00 6 MET A N 2
ATOM 1313 C CA . MET A 1 6 ? -19.534 4.076 -5.665 1.00 0.00 6 MET A CA 2
ATOM 1314 C C . MET A 1 6 ? -19.193 2.826 -6.476 1.00 0.00 6 MET A C 2
ATOM 1315 O O . MET A 1 6 ? -19.996 1.896 -6.595 1.00 0.00 6 MET A O 2
ATOM 1329 N N . ALA A 1 7 ? -17.997 2.811 -7.040 1.00 0.00 7 ALA A N 2
ATOM 1330 C CA . ALA A 1 7 ? -17.549 1.691 -7.853 1.00 0.00 7 ALA A CA 2
ATOM 1331 C C . ALA A 1 7 ? -16.445 0.921 -7.141 1.00 0.00 7 ALA A C 2
ATOM 1332 O O . ALA A 1 7 ? -15.642 0.245 -7.782 1.00 0.00 7 ALA A O 2
ATOM 1339 N N . LYS A 1 8 ? -16.437 1.012 -5.809 1.00 0.00 8 LYS A N 2
ATOM 1340 C CA . LYS A 1 8 ? -15.379 0.423 -4.987 1.00 0.00 8 LYS A CA 2
ATOM 1341 C C . LYS A 1 8 ? -14.025 0.985 -5.403 1.00 0.00 8 LYS A C 2
ATOM 1342 O O . LYS A 1 8 ? -13.248 0.354 -6.117 1.00 0.00 8 LYS A O 2
ATOM 1361 N N . ARG A 1 9 ? -13.782 2.206 -4.958 1.00 0.00 9 ARG A N 2
ATOM 1362 C CA . ARG A 1 9 ? -12.629 2.982 -5.383 1.00 0.00 9 ARG A CA 2
ATOM 1363 C C . ARG A 1 9 ? -11.495 2.884 -4.370 1.00 0.00 9 ARG A C 2
ATOM 1364 O O . ARG A 1 9 ? -11.603 2.186 -3.365 1.00 0.00 9 ARG A O 2
ATOM 1385 N N . CYS A 1 10 ? -10.411 3.596 -4.648 1.00 0.00 10 CYS A N 2
ATOM 1386 C CA . CYS A 1 10 ? -9.367 3.806 -3.659 1.00 0.00 10 CYS A CA 2
ATOM 1387 C C . CYS A 1 10 ? -9.922 4.680 -2.541 1.00 0.00 10 CYS A C 2
ATOM 1388 O O . CYS A 1 10 ? -10.353 5.803 -2.793 1.00 0.00 10 CYS A O 2
ATOM 1396 N N . GLU A 1 11 ? -9.913 4.170 -1.316 1.00 0.00 11 GLU A N 2
ATOM 1397 C CA . GLU A 1 11 ? -10.498 4.889 -0.186 1.00 0.00 11 GLU A CA 2
ATOM 1398 C C . GLU A 1 11 ? -9.638 6.091 0.205 1.00 0.00 11 GLU A C 2
ATOM 1399 O O . GLU A 1 11 ? -10.059 6.944 0.987 1.00 0.00 11 GLU A O 2
ATOM 1411 N N . VAL A 1 12 ? -8.435 6.158 -0.360 1.00 0.00 12 VAL A N 2
ATOM 1412 C CA . VAL A 1 12 ? -7.532 7.273 -0.109 1.00 0.00 12 VAL A CA 2
ATOM 1413 C C . VAL A 1 12 ? -7.884 8.467 -0.989 1.00 0.00 12 VAL A C 2
ATOM 1414 O O . VAL A 1 12 ? -8.403 9.472 -0.506 1.00 0.00 12 VAL A O 2
ATOM 1427 N N . CYS A 1 13 ? -7.614 8.352 -2.286 1.00 0.00 13 CYS A N 2
ATOM 1428 C CA . CYS A 1 13 ? -7.855 9.456 -3.210 1.00 0.00 13 CYS A CA 2
ATOM 1429 C C . CYS A 1 13 ? -9.191 9.289 -3.925 1.00 0.00 13 CYS A C 2
ATOM 1430 O O . CYS A 1 13 ? -9.989 10.223 -4.008 1.00 0.00 13 CYS A O 2
ATOM 1438 N N . GLY A 1 14 ? -9.436 8.089 -4.422 1.00 0.00 14 GLY A N 2
ATOM 1439 C CA . GLY A 1 14 ? -10.678 7.818 -5.110 1.00 0.00 14 GLY A CA 2
ATOM 1440 C C . GLY A 1 14 ? -10.477 7.372 -6.544 1.00 0.00 14 GLY A C 2
ATOM 1441 O O . GLY A 1 14 ? -11.391 7.478 -7.359 1.00 0.00 14 GLY A O 2
ATOM 1445 N N . LYS A 1 15 ? -9.287 6.872 -6.856 1.00 0.00 15 LYS A N 2
ATOM 1446 C CA . LYS A 1 15 ? -8.990 6.399 -8.202 1.00 0.00 15 LYS A CA 2
ATOM 1447 C C . LYS A 1 15 ? -9.536 4.989 -8.431 1.00 0.00 15 LYS A C 2
ATOM 1448 O O . LYS A 1 15 ? -10.091 4.372 -7.519 1.00 0.00 15 LYS A O 2
ATOM 1467 N N . ALA A 1 16 ? -9.356 4.493 -9.651 1.00 0.00 16 ALA A N 2
ATOM 1468 C CA . ALA A 1 16 ? -9.989 3.254 -10.106 1.00 0.00 16 ALA A CA 2
ATOM 1469 C C . ALA A 1 16 ? -8.985 2.114 -10.299 1.00 0.00 16 ALA A C 2
ATOM 1470 O O . ALA A 1 16 ? -8.362 2.002 -11.357 1.00 0.00 16 ALA A O 2
ATOM 1477 N N . PRO A 1 17 ? -8.756 1.299 -9.258 1.00 0.00 17 PRO A N 2
ATOM 1478 C CA . PRO A 1 17 ? -7.866 0.133 -9.345 1.00 0.00 17 PRO A CA 2
ATOM 1479 C C . PRO A 1 17 ? -8.380 -0.910 -10.338 1.00 0.00 17 PRO A C 2
ATOM 1480 O O . PRO A 1 17 ? -9.589 -1.077 -10.501 1.00 0.00 17 PRO A O 2
ATOM 1491 N N . ARG A 1 18 ? -7.464 -1.608 -11.005 1.00 0.00 18 ARG A N 2
ATOM 1492 C CA . ARG A 1 18 ? -7.844 -2.650 -11.952 1.00 0.00 18 ARG A CA 2
ATOM 1493 C C . ARG A 1 18 ? -6.780 -3.749 -12.006 1.00 0.00 18 ARG A C 2
ATOM 1494 O O . ARG A 1 18 ? -6.789 -4.597 -12.898 1.00 0.00 18 ARG A O 2
ATOM 1515 N N . SER A 1 19 ? -5.883 -3.742 -11.031 1.00 0.00 19 SER A N 2
ATOM 1516 C CA . SER A 1 19 ? -4.787 -4.700 -10.992 1.00 0.00 19 SER A CA 2
ATOM 1517 C C . SER A 1 19 ? -5.191 -5.945 -10.212 1.00 0.00 19 SER A C 2
ATOM 1518 O O . SER A 1 19 ? -5.466 -5.871 -9.015 1.00 0.00 19 SER A O 2
ATOM 1526 N N . GLY A 1 20 ? -5.240 -7.079 -10.893 1.00 0.00 20 GLY A N 2
ATOM 1527 C CA . GLY A 1 20 ? -5.649 -8.312 -10.249 1.00 0.00 20 GLY A CA 2
ATOM 1528 C C . GLY A 1 20 ? -4.922 -9.529 -10.784 1.00 0.00 20 GLY A C 2
ATOM 1529 O O . GLY A 1 20 ? -5.022 -10.616 -10.215 1.00 0.00 20 GLY A O 2
ATOM 1533 N N . ASN A 1 21 ? -4.188 -9.350 -11.872 1.00 0.00 21 ASN A N 2
ATOM 1534 C CA . ASN A 1 21 ? -3.467 -10.451 -12.493 1.00 0.00 21 ASN A CA 2
ATOM 1535 C C . ASN A 1 21 ? -2.197 -10.760 -11.720 1.00 0.00 21 ASN A C 2
ATOM 1536 O O . ASN A 1 21 ? -1.181 -10.077 -11.867 1.00 0.00 21 ASN A O 2
ATOM 1547 N N . THR A 1 22 ? -2.275 -11.779 -10.880 1.00 0.00 22 THR A N 2
ATOM 1548 C CA . THR A 1 22 ? -1.153 -12.200 -10.060 1.00 0.00 22 THR A CA 2
ATOM 1549 C C . THR A 1 22 ? -1.482 -13.524 -9.378 1.00 0.00 22 THR A C 2
ATOM 1550 O O . THR A 1 22 ? -2.663 -13.861 -9.230 1.00 0.00 22 THR A O 2
ATOM 1561 N N . VAL A 1 23 ? -0.432 -14.261 -8.995 1.00 0.00 23 VAL A N 2
ATOM 1562 C CA . VAL A 1 23 ? -0.536 -15.561 -8.315 1.00 0.00 23 VAL A CA 2
ATOM 1563 C C . VAL A 1 23 ? -1.597 -16.479 -8.931 1.00 0.00 23 VAL A C 2
ATOM 1564 O O . VAL A 1 23 ? -2.747 -16.523 -8.496 1.00 0.00 23 VAL A O 2
ATOM 1577 N N . SER A 1 24 ? -1.198 -17.211 -9.962 1.00 0.00 24 SER A N 2
ATOM 1578 C CA . SER A 1 24 ? -2.092 -18.155 -10.619 1.00 0.00 24 SER A CA 2
ATOM 1579 C C . SER A 1 24 ? -2.458 -19.286 -9.658 1.00 0.00 24 SER A C 2
ATOM 1580 O O . SER A 1 24 ? -3.621 -19.658 -9.533 1.00 0.00 24 SER A O 2
ATOM 1588 N N . HIS A 1 25 ? -1.446 -19.827 -8.984 1.00 0.00 25 HIS A N 2
ATOM 1589 C CA . HIS A 1 25 ? -1.643 -20.849 -7.957 1.00 0.00 25 HIS A CA 2
ATOM 1590 C C . HIS A 1 25 ? -0.414 -20.903 -7.057 1.00 0.00 25 HIS A C 2
ATOM 1591 O O . HIS A 1 25 ? -0.082 -21.942 -6.488 1.00 0.00 25 HIS A O 2
ATOM 1606 N N . SER A 1 26 ? 0.248 -19.763 -6.941 1.00 0.00 26 SER A N 2
ATOM 1607 C CA . SER A 1 26 ? 1.464 -19.645 -6.160 1.00 0.00 26 SER A CA 2
ATOM 1608 C C . SER A 1 26 ? 1.147 -19.729 -4.668 1.00 0.00 26 SER A C 2
ATOM 1609 O O . SER A 1 26 ? 0.577 -18.794 -4.099 1.00 0.00 26 SER A O 2
ATOM 1617 N N . ASP A 1 27 ? 1.510 -20.863 -4.058 1.00 0.00 27 ASP A N 2
ATOM 1618 C CA . ASP A 1 27 ? 1.180 -21.170 -2.659 1.00 0.00 27 ASP A CA 2
ATOM 1619 C C . ASP A 1 27 ? -0.323 -21.408 -2.515 1.00 0.00 27 ASP A C 2
ATOM 1620 O O . ASP A 1 27 ? -1.143 -20.658 -3.049 1.00 0.00 27 ASP A O 2
ATOM 1629 N N . LYS A 1 28 ? -0.689 -22.460 -1.803 1.00 0.00 28 LYS A N 2
ATOM 1630 C CA . LYS A 1 28 ? -2.091 -22.823 -1.670 1.00 0.00 28 LYS A CA 2
ATOM 1631 C C . LYS A 1 28 ? -2.747 -22.074 -0.513 1.00 0.00 28 LYS A C 2
ATOM 1632 O O . LYS A 1 28 ? -3.968 -22.117 -0.347 1.00 0.00 28 LYS A O 2
ATOM 1651 N N . LYS A 1 29 ? -1.937 -21.388 0.281 1.00 0.00 29 LYS A N 2
ATOM 1652 C CA . LYS A 1 29 ? -2.448 -20.621 1.405 1.00 0.00 29 LYS A CA 2
ATOM 1653 C C . LYS A 1 29 ? -2.383 -19.127 1.129 1.00 0.00 29 LYS A C 2
ATOM 1654 O O . LYS A 1 29 ? -1.377 -18.471 1.417 1.00 0.00 29 LYS A O 2
ATOM 1673 N N . SER A 1 30 ? -3.449 -18.593 0.555 1.00 0.00 30 SER A N 2
ATOM 1674 C CA . SER A 1 30 ? -3.581 -17.157 0.398 1.00 0.00 30 SER A CA 2
ATOM 1675 C C . SER A 1 30 ? -4.062 -16.567 1.721 1.00 0.00 30 SER A C 2
ATOM 1676 O O . SER A 1 30 ? -5.231 -16.213 1.863 1.00 0.00 30 SER A O 2
ATOM 1684 N N . GLU A 1 31 ? -3.139 -16.494 2.686 1.00 0.00 31 GLU A N 2
ATOM 1685 C CA . GLU A 1 31 ? -3.456 -16.167 4.081 1.00 0.00 31 GLU A CA 2
ATOM 1686 C C . GLU A 1 31 ? -4.425 -14.988 4.185 1.00 0.00 31 GLU A C 2
ATOM 1687 O O . GLU A 1 31 ? -5.548 -15.139 4.655 1.00 0.00 31 GLU A O 2
ATOM 1699 N N . ARG A 1 32 ? -3.988 -13.824 3.744 1.00 0.00 32 ARG A N 2
ATOM 1700 C CA . ARG A 1 32 ? -4.846 -12.647 3.720 1.00 0.00 32 ARG A CA 2
ATOM 1701 C C . ARG A 1 32 ? -4.704 -11.947 2.380 1.00 0.00 32 ARG A C 2
ATOM 1702 O O . ARG A 1 32 ? -4.861 -10.731 2.264 1.00 0.00 32 ARG A O 2
ATOM 1723 N N . TRP A 1 33 ? -4.428 -12.746 1.361 1.00 0.00 33 TRP A N 2
ATOM 1724 C CA . TRP A 1 33 ? -4.234 -12.239 0.016 1.00 0.00 33 TRP A CA 2
ATOM 1725 C C . TRP A 1 33 ? -5.486 -12.503 -0.821 1.00 0.00 33 TRP A C 2
ATOM 1726 O O . TRP A 1 33 ? -5.539 -13.459 -1.594 1.00 0.00 33 TRP A O 2
ATOM 1747 N N . PHE A 1 34 ? -6.511 -11.681 -0.624 1.00 0.00 34 PHE A N 2
ATOM 1748 C CA . PHE A 1 34 ? -7.749 -11.813 -1.380 1.00 0.00 34 PHE A CA 2
ATOM 1749 C C . PHE A 1 34 ? -8.543 -10.513 -1.336 1.00 0.00 34 PHE A C 2
ATOM 1750 O O . PHE A 1 34 ? -9.217 -10.220 -0.348 1.00 0.00 34 PHE A O 2
ATOM 1767 N N . ARG A 1 35 ? -8.417 -9.714 -2.390 1.00 0.00 35 ARG A N 2
ATOM 1768 C CA . ARG A 1 35 ? -9.177 -8.472 -2.524 1.00 0.00 35 ARG A CA 2
ATOM 1769 C C . ARG A 1 35 ? -9.483 -8.225 -3.996 1.00 0.00 35 ARG A C 2
ATOM 1770 O O . ARG A 1 35 ? -8.661 -8.541 -4.860 1.00 0.00 35 ARG A O 2
ATOM 1791 N N . PRO A 1 36 ? -10.663 -7.662 -4.302 1.00 0.00 36 PRO A N 2
ATOM 1792 C CA . PRO A 1 36 ? -11.086 -7.405 -5.681 1.00 0.00 36 PRO A CA 2
ATOM 1793 C C . PRO A 1 36 ? -10.301 -6.271 -6.337 1.00 0.00 36 PRO A C 2
ATOM 1794 O O . PRO A 1 36 ? -10.734 -5.117 -6.326 1.00 0.00 36 PRO A O 2
ATOM 1805 N N . ASN A 1 37 ? -9.120 -6.611 -6.863 1.00 0.00 37 ASN A N 2
ATOM 1806 C CA . ASN A 1 37 ? -8.265 -5.664 -7.599 1.00 0.00 37 ASN A CA 2
ATOM 1807 C C . ASN A 1 37 ? -7.797 -4.511 -6.706 1.00 0.00 37 ASN A C 2
ATOM 1808 O O . ASN A 1 37 ? -7.265 -3.509 -7.193 1.00 0.00 37 ASN A O 2
ATOM 1819 N N . LEU A 1 38 ? -7.970 -4.677 -5.403 1.00 0.00 38 LEU A N 2
ATOM 1820 C CA . LEU A 1 38 ? -7.638 -3.646 -4.425 1.00 0.00 38 LEU A CA 2
ATOM 1821 C C . LEU A 1 38 ? -6.545 -4.119 -3.480 1.00 0.00 38 LEU A C 2
ATOM 1822 O O . LEU A 1 38 ? -6.401 -5.317 -3.235 1.00 0.00 38 LEU A O 2
ATOM 1838 N N . GLN A 1 39 ? -5.776 -3.177 -2.960 1.00 0.00 39 GLN A N 2
ATOM 1839 C CA . GLN A 1 39 ? -4.776 -3.474 -1.944 1.00 0.00 39 GLN A CA 2
ATOM 1840 C C . GLN A 1 39 ? -5.102 -2.715 -0.670 1.00 0.00 39 GLN A C 2
ATOM 1841 O O . GLN A 1 39 ? -4.807 -1.529 -0.558 1.00 0.00 39 GLN A O 2
ATOM 1855 N N . LYS A 1 40 ? -5.746 -3.385 0.274 1.00 0.00 40 LYS A N 2
ATOM 1856 C CA . LYS A 1 40 ? -6.072 -2.751 1.541 1.00 0.00 40 LYS A CA 2
ATOM 1857 C C . LYS A 1 40 ? -4.864 -2.775 2.468 1.00 0.00 40 LYS A C 2
ATOM 1858 O O . LYS A 1 40 ? -4.412 -3.836 2.901 1.00 0.00 40 LYS A O 2
ATOM 1877 N N . VAL A 1 41 ? -4.328 -1.596 2.738 1.00 0.00 41 VAL A N 2
ATOM 1878 C CA . VAL A 1 41 ? -3.126 -1.460 3.546 1.00 0.00 41 VAL A CA 2
ATOM 1879 C C . VAL A 1 41 ? -3.345 -0.465 4.681 1.00 0.00 41 VAL A C 2
ATOM 1880 O O . VAL A 1 41 ? -4.352 0.247 4.719 1.00 0.00 41 VAL A O 2
ATOM 1893 N N . ARG A 1 42 ? -2.406 -0.443 5.613 1.00 0.00 42 ARG A N 2
ATOM 1894 C CA . ARG A 1 42 ? -2.461 0.475 6.735 1.00 0.00 42 ARG A CA 2
ATOM 1895 C C . ARG A 1 42 ? -2.013 1.864 6.322 1.00 0.00 42 ARG A C 2
ATOM 1896 O O . ARG A 1 42 ? -1.012 2.022 5.622 1.00 0.00 42 ARG A O 2
ATOM 1917 N N . VAL A 1 43 ? -2.758 2.858 6.758 1.00 0.00 43 VAL A N 2
ATOM 1918 C CA . VAL A 1 43 ? -2.323 4.239 6.662 1.00 0.00 43 VAL A CA 2
ATOM 1919 C C . VAL A 1 43 ? -2.393 4.874 8.043 1.00 0.00 43 VAL A C 2
ATOM 1920 O O . VAL A 1 43 ? -3.285 4.561 8.837 1.00 0.00 43 VAL A O 2
ATOM 1933 N N . VAL A 1 44 ? -1.449 5.745 8.340 1.00 0.00 44 VAL A N 2
ATOM 1934 C CA . VAL A 1 44 ? -1.412 6.382 9.645 1.00 0.00 44 VAL A CA 2
ATOM 1935 C C . VAL A 1 44 ? -1.796 7.855 9.542 1.00 0.00 44 VAL A C 2
ATOM 1936 O O . VAL A 1 44 ? -1.375 8.567 8.625 1.00 0.00 44 VAL A O 2
ATOM 1949 N N . LEU A 1 45 ? -2.625 8.290 10.473 1.00 0.00 45 LEU A N 2
ATOM 1950 C CA . LEU A 1 45 ? -3.099 9.660 10.509 1.00 0.00 45 LEU A CA 2
ATOM 1951 C C . LEU A 1 45 ? -2.289 10.478 11.505 1.00 0.00 45 LEU A C 2
ATOM 1952 O O . LEU A 1 45 ? -1.933 9.982 12.576 1.00 0.00 45 LEU A O 2
ATOM 1968 N N . PRO A 1 46 ? -2.017 11.755 11.184 1.00 0.00 46 PRO A N 2
ATOM 1969 C CA . PRO A 1 46 ? -1.229 12.644 12.049 1.00 0.00 46 PRO A CA 2
ATOM 1970 C C . PRO A 1 46 ? -1.944 12.961 13.359 1.00 0.00 46 PRO A C 2
ATOM 1971 O O . PRO A 1 46 ? -1.332 13.426 14.324 1.00 0.00 46 PRO A O 2
ATOM 1982 N N . ASP A 1 47 ? -3.241 12.685 13.389 1.00 0.00 47 ASP A N 2
ATOM 1983 C CA . ASP A 1 47 ? -4.047 12.907 14.581 1.00 0.00 47 ASP A CA 2
ATOM 1984 C C . ASP A 1 47 ? -3.772 11.823 15.620 1.00 0.00 47 ASP A C 2
ATOM 1985 O O . ASP A 1 47 ? -4.082 11.978 16.803 1.00 0.00 47 ASP A O 2
ATOM 1994 N N . GLY A 1 48 ? -3.156 10.734 15.171 1.00 0.00 48 GLY A N 2
ATOM 1995 C CA . GLY A 1 48 ? -2.852 9.632 16.061 1.00 0.00 48 GLY A CA 2
ATOM 1996 C C . GLY A 1 48 ? -3.788 8.464 15.861 1.00 0.00 48 GLY A C 2
ATOM 1997 O O . GLY A 1 48 ? -4.399 7.977 16.811 1.00 0.00 48 GLY A O 2
ATOM 2001 N N . THR A 1 49 ? -3.921 8.016 14.624 1.00 0.00 49 THR A N 2
ATOM 2002 C CA . THR A 1 49 ? -4.792 6.891 14.320 1.00 0.00 49 THR A CA 2
ATOM 2003 C C . THR A 1 49 ? -4.214 6.059 13.182 1.00 0.00 49 THR A C 2
ATOM 2004 O O . THR A 1 49 ? -3.446 6.565 12.362 1.00 0.00 49 THR A O 2
ATOM 2015 N N . ILE A 1 50 ? -4.574 4.790 13.142 1.00 0.00 50 ILE A N 2
ATOM 2016 C CA . ILE A 1 50 ? -4.138 3.897 12.081 1.00 0.00 50 ILE A CA 2
ATOM 2017 C C . ILE A 1 50 ? -5.348 3.197 11.484 1.00 0.00 50 ILE A C 2
ATOM 2018 O O . ILE A 1 50 ? -6.049 2.460 12.179 1.00 0.00 50 ILE A O 2
ATOM 2034 N N . LYS A 1 51 ? -5.598 3.438 10.213 1.00 0.00 51 LYS A N 2
ATOM 2035 C CA . LYS A 1 51 ? -6.764 2.876 9.552 1.00 0.00 51 LYS A CA 2
ATOM 2036 C C . LYS A 1 51 ? -6.337 2.017 8.374 1.00 0.00 51 LYS A C 2
ATOM 2037 O O . LYS A 1 51 ? -5.371 2.332 7.678 1.00 0.00 51 LYS A O 2
ATOM 2056 N N . ARG A 1 52 ? -7.044 0.923 8.168 1.00 0.00 52 ARG A N 2
ATOM 2057 C CA . ARG A 1 52 ? -6.766 0.034 7.053 1.00 0.00 52 ARG A CA 2
ATOM 2058 C C . ARG A 1 52 ? -7.778 0.280 5.951 1.00 0.00 52 ARG A C 2
ATOM 2059 O O . ARG A 1 52 ? -8.980 0.114 6.153 1.00 0.00 52 ARG A O 2
ATOM 2080 N N . MET A 1 53 ? -7.301 0.681 4.793 1.00 0.00 53 MET A N 2
ATOM 2081 C CA . MET A 1 53 ? -8.199 1.060 3.705 1.00 0.00 53 MET A CA 2
ATOM 2082 C C . MET A 1 53 ? -7.776 0.445 2.384 1.00 0.00 53 MET A C 2
ATOM 2083 O O . MET A 1 53 ? -6.608 0.108 2.184 1.00 0.00 53 MET A O 2
ATOM 2097 N N . ARG A 1 54 ? -8.744 0.299 1.490 1.00 0.00 54 ARG A N 2
ATOM 2098 C CA . ARG A 1 54 ? -8.507 -0.239 0.160 1.00 0.00 54 ARG A CA 2
ATOM 2099 C C . ARG A 1 54 ? -7.844 0.810 -0.721 1.00 0.00 54 ARG A C 2
ATOM 2100 O O . ARG A 1 54 ? -8.420 1.865 -0.992 1.00 0.00 54 ARG A O 2
ATOM 2121 N N . VAL A 1 55 ? -6.627 0.523 -1.149 1.00 0.00 55 VAL A N 2
ATOM 2122 C CA . VAL A 1 55 ? -5.857 1.457 -1.955 1.00 0.00 55 VAL A CA 2
ATOM 2123 C C . VAL A 1 55 ? -5.567 0.844 -3.322 1.00 0.00 55 VAL A C 2
ATOM 2124 O O . VAL A 1 55 ? -5.448 -0.376 -3.452 1.00 0.00 55 VAL A O 2
ATOM 2137 N N . CYS A 1 56 ? -5.481 1.684 -4.340 1.00 0.00 56 CYS A N 2
ATOM 2138 C CA . CYS A 1 56 ? -5.175 1.220 -5.681 1.00 0.00 56 CYS A CA 2
ATOM 2139 C C . CYS A 1 56 ? -3.672 1.248 -5.928 1.00 0.00 56 CYS A C 2
ATOM 2140 O O . CYS A 1 56 ? -2.944 2.008 -5.288 1.00 0.00 56 CYS A O 2
ATOM 2148 N N . THR A 1 57 ? -3.218 0.426 -6.863 1.00 0.00 57 THR A N 2
ATOM 2149 C CA . THR A 1 57 ? -1.806 0.321 -7.193 1.00 0.00 57 THR A CA 2
ATOM 2150 C C . THR A 1 57 ? -1.236 1.642 -7.705 1.00 0.00 57 THR A C 2
ATOM 2151 O O . THR A 1 57 ? -0.043 1.911 -7.557 1.00 0.00 57 THR A O 2
ATOM 2162 N N . SER A 1 58 ? -2.090 2.471 -8.287 1.00 0.00 58 SER A N 2
ATOM 2163 C CA . SER A 1 58 ? -1.674 3.779 -8.764 1.00 0.00 58 SER A CA 2
ATOM 2164 C C . SER A 1 58 ? -1.232 4.669 -7.598 1.00 0.00 58 SER A C 2
ATOM 2165 O O . SER A 1 58 ? -0.225 5.370 -7.689 1.00 0.00 58 SER A O 2
ATOM 2173 N N . CYS A 1 59 ? -1.972 4.613 -6.496 1.00 0.00 59 CYS A N 2
ATOM 2174 C CA . CYS A 1 59 ? -1.619 5.359 -5.302 1.00 0.00 59 CYS A CA 2
ATOM 2175 C C . CYS A 1 59 ? -0.447 4.696 -4.584 1.00 0.00 59 CYS A C 2
ATOM 2176 O O . CYS A 1 59 ? 0.397 5.375 -3.994 1.00 0.00 59 CYS A O 2
ATOM 2184 N N . LEU A 1 60 ? -0.405 3.366 -4.641 1.00 0.00 60 LEU A N 2
ATOM 2185 C CA . LEU A 1 60 ? 0.678 2.597 -4.033 1.00 0.00 60 LEU A CA 2
ATOM 2186 C C . LEU A 1 60 ? 2.032 2.986 -4.622 1.00 0.00 60 LEU A C 2
ATOM 2187 O O . LEU A 1 60 ? 2.972 3.305 -3.893 1.00 0.00 60 LEU A O 2
ATOM 2203 N N . LYS A 1 61 ? 2.122 2.966 -5.945 1.00 0.00 61 LYS A N 2
ATOM 2204 C CA . LYS A 1 61 ? 3.383 3.215 -6.634 1.00 0.00 61 LYS A CA 2
ATOM 2205 C C . LYS A 1 61 ? 3.799 4.683 -6.574 1.00 0.00 61 LYS A C 2
ATOM 2206 O O . LYS A 1 61 ? 4.991 4.987 -6.509 1.00 0.00 61 LYS A O 2
ATOM 2225 N N . SER A 1 62 ? 2.830 5.590 -6.594 1.00 0.00 62 SER A N 2
ATOM 2226 C CA . SER A 1 62 ? 3.141 7.013 -6.559 1.00 0.00 62 SER A CA 2
ATOM 2227 C C . SER A 1 62 ? 3.583 7.444 -5.163 1.00 0.00 62 SER A C 2
ATOM 2228 O O . SER A 1 62 ? 4.306 8.429 -5.009 1.00 0.00 62 SER A O 2
ATOM 2236 N N . GLY A 1 63 ? 3.154 6.696 -4.151 1.00 0.00 63 GLY A N 2
ATOM 2237 C CA . GLY A 1 63 ? 3.548 6.993 -2.787 1.00 0.00 63 GLY A CA 2
ATOM 2238 C C . GLY A 1 63 ? 2.814 8.191 -2.226 1.00 0.00 63 GLY A C 2
ATOM 2239 O O . GLY A 1 63 ? 3.413 9.054 -1.583 1.00 0.00 63 GLY A O 2
ATOM 2243 N N . LYS A 1 64 ? 1.513 8.244 -2.468 1.00 0.00 64 LYS A N 2
ATOM 2244 C CA . LYS A 1 64 ? 0.689 9.350 -1.992 1.00 0.00 64 LYS A CA 2
ATOM 2245 C C . LYS A 1 64 ? 0.032 8.976 -0.659 1.00 0.00 64 LYS A C 2
ATOM 2246 O O . LYS A 1 64 ? -0.861 9.665 -0.168 1.00 0.00 64 LYS A O 2
ATOM 2265 N N . VAL A 1 65 ? 0.493 7.885 -0.069 1.00 0.00 65 VAL A N 2
ATOM 2266 C CA . VAL A 1 65 ? -0.064 7.403 1.184 1.00 0.00 65 VAL A CA 2
ATOM 2267 C C . VAL A 1 65 ? 1.008 7.339 2.267 1.00 0.00 65 VAL A C 2
ATOM 2268 O O . VAL A 1 65 ? 2.148 6.948 2.007 1.00 0.00 65 VAL A O 2
ATOM 2281 N N . LYS A 1 66 ? 0.648 7.754 3.474 1.00 0.00 66 LYS A N 2
ATOM 2282 C CA . LYS A 1 66 ? 1.537 7.617 4.618 1.00 0.00 66 LYS A CA 2
ATOM 2283 C C . LYS A 1 66 ? 1.344 6.230 5.224 1.00 0.00 66 LYS A C 2
ATOM 2284 O O . LYS A 1 66 ? 0.405 5.989 5.985 1.00 0.00 66 LYS A O 2
ATOM 2303 N N . LYS A 1 67 ? 2.245 5.328 4.869 1.00 0.00 67 LYS A N 2
ATOM 2304 C CA . LYS A 1 67 ? 2.060 3.900 5.106 1.00 0.00 67 LYS A CA 2
ATOM 2305 C C . LYS A 1 67 ? 2.711 3.448 6.417 1.00 0.00 67 LYS A C 2
ATOM 2306 O O . LYS A 1 67 ? 3.160 2.305 6.534 1.00 0.00 67 LYS A O 2
ATOM 2325 N N . TYR A 1 68 ? 2.757 4.354 7.397 1.00 0.00 68 TYR A N 2
ATOM 2326 C CA . TYR A 1 68 ? 3.295 4.049 8.730 1.00 0.00 68 TYR A CA 2
ATOM 2327 C C . TYR A 1 68 ? 4.804 3.772 8.670 1.00 0.00 68 TYR A C 2
ATOM 2328 O O . TYR A 1 68 ? 5.404 3.326 9.649 1.00 0.00 68 TYR A O 2
ATOM 2346 N N . VAL A 1 69 ? 5.410 4.091 7.528 1.00 0.00 69 VAL A N 2
ATOM 2347 C CA . VAL A 1 69 ? 6.834 3.855 7.287 1.00 0.00 69 VAL A CA 2
ATOM 2348 C C . VAL A 1 69 ? 7.167 2.361 7.309 1.00 0.00 69 VAL A C 2
ATOM 2349 O O . VAL A 1 69 ? 7.287 1.753 8.374 1.00 0.00 69 VAL A O 2
ATOM 2362 N N . GLY A 1 70 ? 7.304 1.775 6.127 1.00 0.00 70 GLY A N 2
ATOM 2363 C CA . GLY A 1 70 ? 7.650 0.371 6.034 1.00 0.00 70 GLY A CA 2
ATOM 2364 C C . GLY A 1 70 ? 7.662 -0.134 4.607 1.00 0.00 70 GLY A C 2
ATOM 2365 O O . GLY A 1 70 ? 6.614 -0.226 3.965 1.00 0.00 70 GLY A O 2
ATOM 2369 N N . GLN A 1 71 ? 8.845 -0.446 4.102 1.00 0.00 71 GLN A N 2
ATOM 2370 C CA . GLN A 1 71 ? 8.982 -1.008 2.767 1.00 0.00 71 GLN A CA 2
ATOM 2371 C C . GLN A 1 71 ? 9.072 -2.527 2.850 1.00 0.00 71 GLN A C 2
ATOM 2372 O O . GLN A 1 71 ? 10.097 -3.077 3.258 1.00 0.00 71 GLN A O 2
ATOM 2386 N N . VAL A 1 72 ? 7.993 -3.198 2.479 1.00 0.00 72 VAL A N 2
ATOM 2387 C CA . VAL A 1 72 ? 7.928 -4.649 2.562 1.00 0.00 72 VAL A CA 2
ATOM 2388 C C . VAL A 1 72 ? 8.532 -5.297 1.319 1.00 0.00 72 VAL A C 2
ATOM 2389 O O . VAL A 1 72 ? 8.049 -5.097 0.203 1.00 0.00 72 VAL A O 2
ATOM 2402 N N . SER A 1 73 ? 9.598 -6.052 1.521 1.00 0.00 73 SER A N 2
ATOM 2403 C CA . SER A 1 73 ? 10.205 -6.825 0.456 1.00 0.00 73 SER A CA 2
ATOM 2404 C C . SER A 1 73 ? 10.778 -8.110 1.042 1.00 0.00 73 SER A C 2
ATOM 2405 O O . SER A 1 73 ? 11.523 -8.067 2.023 1.00 0.00 73 SER A O 2
ATOM 2413 N N . GLU A 1 74 ? 10.421 -9.244 0.461 1.00 0.00 74 GLU A N 2
ATOM 2414 C CA . GLU A 1 74 ? 10.854 -10.530 0.990 1.00 0.00 74 GLU A CA 2
ATOM 2415 C C . GLU A 1 74 ? 12.151 -10.970 0.324 1.00 0.00 74 GLU A C 2
ATOM 2416 O O . GLU A 1 74 ? 12.276 -10.941 -0.905 1.00 0.00 74 GLU A O 2
ATOM 2428 N N . VAL A 1 75 ? 13.119 -11.369 1.140 1.00 0.00 75 VAL A N 2
ATOM 2429 C CA . VAL A 1 75 ? 14.413 -11.817 0.638 1.00 0.00 75 VAL A CA 2
ATOM 2430 C C . VAL A 1 75 ? 14.288 -13.182 -0.034 1.00 0.00 75 VAL A C 2
ATOM 2431 O O . VAL A 1 75 ? 15.016 -13.494 -0.980 1.00 0.00 75 VAL A O 2
ATOM 2444 N N . GLY A 1 76 ? 13.348 -13.982 0.459 1.00 0.00 76 GLY A N 2
ATOM 2445 C CA . GLY A 1 76 ? 13.130 -15.306 -0.085 1.00 0.00 76 GLY A CA 2
ATOM 2446 C C . GLY A 1 76 ? 12.674 -15.265 -1.529 1.00 0.00 76 GLY A C 2
ATOM 2447 O O . GLY A 1 76 ? 11.888 -14.401 -1.918 1.00 0.00 76 GLY A O 2
ATOM 2451 N N . SER A 1 77 ? 13.172 -16.194 -2.323 1.00 0.00 77 SER A N 2
ATOM 2452 C CA . SER A 1 77 ? 12.829 -16.266 -3.728 1.00 0.00 77 SER A CA 2
ATOM 2453 C C . SER A 1 77 ? 12.797 -17.726 -4.165 1.00 0.00 77 SER A C 2
ATOM 2454 O O . SER A 1 77 ? 13.860 -18.259 -4.546 1.00 0.00 77 SER A O 2
ATOM 2463 N N . GLN A 1 1 ? -14.705 -2.525 -23.155 1.00 0.00 1 GLN A N 3
ATOM 2464 C CA . GLN A 1 1 ? -13.926 -2.809 -21.931 1.00 0.00 1 GLN A CA 3
ATOM 2465 C C . GLN A 1 1 ? -13.923 -1.598 -21.013 1.00 0.00 1 GLN A C 3
ATOM 2466 O O . GLN A 1 1 ? -13.926 -0.456 -21.478 1.00 0.00 1 GLN A O 3
ATOM 2482 N N . GLY A 1 2 ? -13.931 -1.846 -19.713 1.00 0.00 2 GLY A N 3
ATOM 2483 C CA . GLY A 1 2 ? -13.872 -0.766 -18.754 1.00 0.00 2 GLY A CA 3
ATOM 2484 C C . GLY A 1 2 ? -15.232 -0.421 -18.185 1.00 0.00 2 GLY A C 3
ATOM 2485 O O . GLY A 1 2 ? -15.993 0.344 -18.784 1.00 0.00 2 GLY A O 3
ATOM 2489 N N . HIS A 1 3 ? -15.542 -0.999 -17.036 1.00 0.00 3 HIS A N 3
ATOM 2490 C CA . HIS A 1 3 ? -16.798 -0.718 -16.358 1.00 0.00 3 HIS A CA 3
ATOM 2491 C C . HIS A 1 3 ? -16.643 0.492 -15.449 1.00 0.00 3 HIS A C 3
ATOM 2492 O O . HIS A 1 3 ? -15.694 0.582 -14.667 1.00 0.00 3 HIS A O 3
ATOM 2507 N N . MET A 1 4 ? -17.579 1.422 -15.564 1.00 0.00 4 MET A N 3
ATOM 2508 C CA . MET A 1 4 ? -17.529 2.663 -14.805 1.00 0.00 4 MET A CA 3
ATOM 2509 C C . MET A 1 4 ? -17.938 2.423 -13.361 1.00 0.00 4 MET A C 3
ATOM 2510 O O . MET A 1 4 ? -17.293 2.905 -12.429 1.00 0.00 4 MET A O 3
ATOM 2524 N N . ILE A 1 5 ? -19.011 1.668 -13.188 1.00 0.00 5 ILE A N 3
ATOM 2525 C CA . ILE A 1 5 ? -19.533 1.369 -11.866 1.00 0.00 5 ILE A CA 3
ATOM 2526 C C . ILE A 1 5 ? -18.877 0.109 -11.306 1.00 0.00 5 ILE A C 3
ATOM 2527 O O . ILE A 1 5 ? -18.842 -0.934 -11.960 1.00 0.00 5 ILE A O 3
ATOM 2543 N N . MET A 1 6 ? -18.352 0.221 -10.099 1.00 0.00 6 MET A N 3
ATOM 2544 C CA . MET A 1 6 ? -17.710 -0.892 -9.421 1.00 0.00 6 MET A CA 3
ATOM 2545 C C . MET A 1 6 ? -18.130 -0.870 -7.955 1.00 0.00 6 MET A C 3
ATOM 2546 O O . MET A 1 6 ? -18.745 0.104 -7.517 1.00 0.00 6 MET A O 3
ATOM 2560 N N . ALA A 1 7 ? -17.832 -1.943 -7.219 1.00 0.00 7 ALA A N 3
ATOM 2561 C CA . ALA A 1 7 ? -18.165 -2.037 -5.793 1.00 0.00 7 ALA A CA 3
ATOM 2562 C C . ALA A 1 7 ? -17.748 -0.777 -5.034 1.00 0.00 7 ALA A C 3
ATOM 2563 O O . ALA A 1 7 ? -18.583 -0.094 -4.442 1.00 0.00 7 ALA A O 3
ATOM 2570 N N . LYS A 1 8 ? -16.458 -0.478 -5.050 1.00 0.00 8 LYS A N 3
ATOM 2571 C CA . LYS A 1 8 ? -15.957 0.755 -4.467 1.00 0.00 8 LYS A CA 3
ATOM 2572 C C . LYS A 1 8 ? -14.595 1.089 -5.055 1.00 0.00 8 LYS A C 3
ATOM 2573 O O . LYS A 1 8 ? -13.759 0.206 -5.243 1.00 0.00 8 LYS A O 3
ATOM 2592 N N . ARG A 1 9 ? -14.390 2.359 -5.368 1.00 0.00 9 ARG A N 3
ATOM 2593 C CA . ARG A 1 9 ? -13.108 2.835 -5.861 1.00 0.00 9 ARG A CA 3
ATOM 2594 C C . ARG A 1 9 ? -12.096 2.908 -4.726 1.00 0.00 9 ARG A C 3
ATOM 2595 O O . ARG A 1 9 ? -12.423 2.612 -3.575 1.00 0.00 9 ARG A O 3
ATOM 2616 N N . CYS A 1 10 ? -10.868 3.300 -5.053 1.00 0.00 10 CYS A N 3
ATOM 2617 C CA . CYS A 1 10 ? -9.843 3.505 -4.044 1.00 0.00 10 CYS A CA 3
ATOM 2618 C C . CYS A 1 10 ? -10.336 4.484 -2.991 1.00 0.00 10 CYS A C 3
ATOM 2619 O O . CYS A 1 10 ? -10.792 5.583 -3.314 1.00 0.00 10 CYS A O 3
ATOM 2627 N N . GLU A 1 11 ? -10.223 4.088 -1.735 1.00 0.00 11 GLU A N 3
ATOM 2628 C CA . GLU A 1 11 ? -10.765 4.869 -0.631 1.00 0.00 11 GLU A CA 3
ATOM 2629 C C . GLU A 1 11 ? -9.889 6.074 -0.312 1.00 0.00 11 GLU A C 3
ATOM 2630 O O . GLU A 1 11 ? -10.141 6.803 0.645 1.00 0.00 11 GLU A O 3
ATOM 2642 N N . VAL A 1 12 ? -8.865 6.284 -1.125 1.00 0.00 12 VAL A N 3
ATOM 2643 C CA . VAL A 1 12 ? -7.971 7.414 -0.945 1.00 0.00 12 VAL A CA 3
ATOM 2644 C C . VAL A 1 12 ? -8.273 8.517 -1.962 1.00 0.00 12 VAL A C 3
ATOM 2645 O O . VAL A 1 12 ? -8.586 9.646 -1.586 1.00 0.00 12 VAL A O 3
ATOM 2658 N N . CYS A 1 13 ? -8.192 8.185 -3.247 1.00 0.00 13 CYS A N 3
ATOM 2659 C CA . CYS A 1 13 ? -8.362 9.192 -4.295 1.00 0.00 13 CYS A CA 3
ATOM 2660 C C . CYS A 1 13 ? -9.514 8.868 -5.243 1.00 0.00 13 CYS A C 3
ATOM 2661 O O . CYS A 1 13 ? -10.058 9.762 -5.894 1.00 0.00 13 CYS A O 3
ATOM 2669 N N . GLY A 1 14 ? -9.888 7.601 -5.333 1.00 0.00 14 GLY A N 3
ATOM 2670 C CA . GLY A 1 14 ? -11.006 7.232 -6.180 1.00 0.00 14 GLY A CA 3
ATOM 2671 C C . GLY A 1 14 ? -10.590 6.516 -7.453 1.00 0.00 14 GLY A C 3
ATOM 2672 O O . GLY A 1 14 ? -11.429 6.230 -8.308 1.00 0.00 14 GLY A O 3
ATOM 2676 N N . LYS A 1 15 ? -9.299 6.237 -7.595 1.00 0.00 15 LYS A N 3
ATOM 2677 C CA . LYS A 1 15 ? -8.815 5.469 -8.739 1.00 0.00 15 LYS A CA 3
ATOM 2678 C C . LYS A 1 15 ? -9.174 3.993 -8.590 1.00 0.00 15 LYS A C 3
ATOM 2679 O O . LYS A 1 15 ? -9.737 3.578 -7.576 1.00 0.00 15 LYS A O 3
ATOM 2698 N N . ALA A 1 16 ? -8.843 3.208 -9.603 1.00 0.00 16 ALA A N 3
ATOM 2699 C CA . ALA A 1 16 ? -9.075 1.774 -9.564 1.00 0.00 16 ALA A CA 3
ATOM 2700 C C . ALA A 1 16 ? -7.752 1.030 -9.435 1.00 0.00 16 ALA A C 3
ATOM 2701 O O . ALA A 1 16 ? -6.733 1.465 -9.976 1.00 0.00 16 ALA A O 3
ATOM 2708 N N . PRO A 1 17 ? -7.738 -0.088 -8.699 1.00 0.00 17 PRO A N 3
ATOM 2709 C CA . PRO A 1 17 ? -6.534 -0.894 -8.521 1.00 0.00 17 PRO A CA 3
ATOM 2710 C C . PRO A 1 17 ? -6.292 -1.842 -9.689 1.00 0.00 17 PRO A C 3
ATOM 2711 O O . PRO A 1 17 ? -7.233 -2.278 -10.352 1.00 0.00 17 PRO A O 3
ATOM 2722 N N . ARG A 1 18 ? -5.033 -2.155 -9.943 1.00 0.00 18 ARG A N 3
ATOM 2723 C CA . ARG A 1 18 ? -4.694 -3.097 -10.998 1.00 0.00 18 ARG A CA 3
ATOM 2724 C C . ARG A 1 18 ? -4.376 -4.459 -10.397 1.00 0.00 18 ARG A C 3
ATOM 2725 O O . ARG A 1 18 ? -4.939 -5.475 -10.797 1.00 0.00 18 ARG A O 3
ATOM 2746 N N . SER A 1 19 ? -3.481 -4.467 -9.421 1.00 0.00 19 SER A N 3
ATOM 2747 C CA . SER A 1 19 ? -3.091 -5.701 -8.762 1.00 0.00 19 SER A CA 3
ATOM 2748 C C . SER A 1 19 ? -4.031 -5.986 -7.591 1.00 0.00 19 SER A C 3
ATOM 2749 O O . SER A 1 19 ? -5.015 -5.265 -7.380 1.00 0.00 19 SER A O 3
ATOM 2757 N N . GLY A 1 20 ? -3.733 -7.034 -6.847 1.00 0.00 20 GLY A N 3
ATOM 2758 C CA . GLY A 1 20 ? -4.556 -7.413 -5.723 1.00 0.00 20 GLY A CA 3
ATOM 2759 C C . GLY A 1 20 ? -3.869 -8.441 -4.857 1.00 0.00 20 GLY A C 3
ATOM 2760 O O . GLY A 1 20 ? -2.780 -8.914 -5.193 1.00 0.00 20 GLY A O 3
ATOM 2764 N N . ASN A 1 21 ? -4.493 -8.791 -3.747 1.00 0.00 21 ASN A N 3
ATOM 2765 C CA . ASN A 1 21 ? -3.927 -9.772 -2.833 1.00 0.00 21 ASN A CA 3
ATOM 2766 C C . ASN A 1 21 ? -4.731 -11.064 -2.862 1.00 0.00 21 ASN A C 3
ATOM 2767 O O . ASN A 1 21 ? -5.912 -11.055 -3.216 1.00 0.00 21 ASN A O 3
ATOM 2778 N N . THR A 1 22 ? -4.090 -12.168 -2.502 1.00 0.00 22 THR A N 3
ATOM 2779 C CA . THR A 1 22 ? -4.758 -13.458 -2.452 1.00 0.00 22 THR A CA 3
ATOM 2780 C C . THR A 1 22 ? -5.899 -13.420 -1.439 1.00 0.00 22 THR A C 3
ATOM 2781 O O . THR A 1 22 ? -5.666 -13.384 -0.229 1.00 0.00 22 THR A O 3
ATOM 2792 N N . VAL A 1 23 ? -7.124 -13.394 -1.945 1.00 0.00 23 VAL A N 3
ATOM 2793 C CA . VAL A 1 23 ? -8.308 -13.299 -1.102 1.00 0.00 23 VAL A CA 3
ATOM 2794 C C . VAL A 1 23 ? -8.439 -14.523 -0.198 1.00 0.00 23 VAL A C 3
ATOM 2795 O O . VAL A 1 23 ? -8.227 -15.658 -0.626 1.00 0.00 23 VAL A O 3
ATOM 2808 N N . SER A 1 24 ? -8.746 -14.279 1.067 1.00 0.00 24 SER A N 3
ATOM 2809 C CA . SER A 1 24 ? -8.943 -15.353 2.027 1.00 0.00 24 SER A CA 3
ATOM 2810 C C . SER A 1 24 ? -10.278 -16.047 1.776 1.00 0.00 24 SER A C 3
ATOM 2811 O O . SER A 1 24 ? -11.342 -15.484 2.050 1.00 0.00 24 SER A O 3
ATOM 2819 N N . HIS A 1 25 ? -10.225 -17.254 1.233 1.00 0.00 25 HIS A N 3
ATOM 2820 C CA . HIS A 1 25 ? -11.437 -18.010 0.954 1.00 0.00 25 HIS A CA 3
ATOM 2821 C C . HIS A 1 25 ? -12.120 -18.427 2.244 1.00 0.00 25 HIS A C 3
ATOM 2822 O O . HIS A 1 25 ? -11.512 -19.053 3.113 1.00 0.00 25 HIS A O 3
ATOM 2837 N N . SER A 1 26 ? -13.385 -18.068 2.366 1.00 0.00 26 SER A N 3
ATOM 2838 C CA . SER A 1 26 ? -14.146 -18.357 3.562 1.00 0.00 26 SER A CA 3
ATOM 2839 C C . SER A 1 26 ? -15.299 -19.303 3.248 1.00 0.00 26 SER A C 3
ATOM 2840 O O . SER A 1 26 ? -16.055 -19.084 2.299 1.00 0.00 26 SER A O 3
ATOM 2848 N N . ASP A 1 27 ? -15.417 -20.351 4.041 1.00 0.00 27 ASP A N 3
ATOM 2849 C CA . ASP A 1 27 ? -16.483 -21.332 3.871 1.00 0.00 27 ASP A CA 3
ATOM 2850 C C . ASP A 1 27 ? -17.533 -21.150 4.958 1.00 0.00 27 ASP A C 3
ATOM 2851 O O . ASP A 1 27 ? -18.484 -21.930 5.073 1.00 0.00 27 ASP A O 3
ATOM 2860 N N . LYS A 1 28 ? -17.359 -20.101 5.747 1.00 0.00 28 LYS A N 3
ATOM 2861 C CA . LYS A 1 28 ? -18.220 -19.854 6.890 1.00 0.00 28 LYS A CA 3
ATOM 2862 C C . LYS A 1 28 ? -18.822 -18.452 6.852 1.00 0.00 28 LYS A C 3
ATOM 2863 O O . LYS A 1 28 ? -18.206 -17.511 6.343 1.00 0.00 28 LYS A O 3
ATOM 2882 N N . LYS A 1 29 ? -20.032 -18.348 7.398 1.00 0.00 29 LYS A N 3
ATOM 2883 C CA . LYS A 1 29 ? -20.790 -17.099 7.470 1.00 0.00 29 LYS A CA 3
ATOM 2884 C C . LYS A 1 29 ? -21.262 -16.647 6.081 1.00 0.00 29 LYS A C 3
ATOM 2885 O O . LYS A 1 29 ? -21.027 -17.333 5.081 1.00 0.00 29 LYS A O 3
ATOM 2904 N N . SER A 1 30 ? -21.940 -15.507 6.036 1.00 0.00 30 SER A N 3
ATOM 2905 C CA . SER A 1 30 ? -22.595 -15.028 4.828 1.00 0.00 30 SER A CA 3
ATOM 2906 C C . SER A 1 30 ? -21.602 -14.681 3.720 1.00 0.00 30 SER A C 3
ATOM 2907 O O . SER A 1 30 ? -20.434 -14.37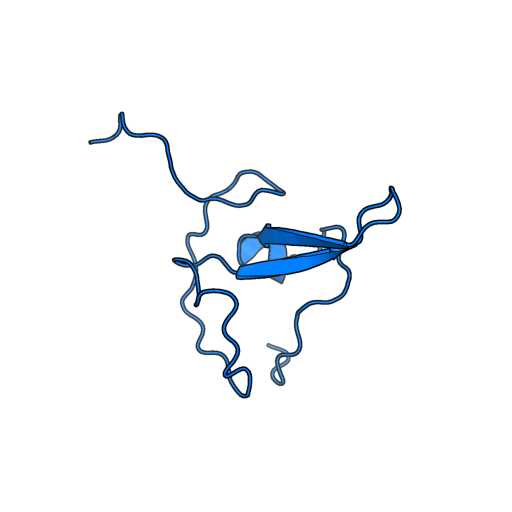1 3.976 1.00 0.00 30 SER A O 3
ATOM 2915 N N . GLU A 1 31 ? -22.093 -14.726 2.487 1.00 0.00 31 GLU A N 3
ATOM 2916 C CA . GLU A 1 31 ? -21.275 -14.477 1.311 1.00 0.00 31 GLU A CA 3
ATOM 2917 C C . GLU A 1 31 ? -21.273 -12.993 0.961 1.00 0.00 31 GLU A C 3
ATOM 2918 O O . GLU A 1 31 ? -22.024 -12.550 0.090 1.00 0.00 31 GLU A O 3
ATOM 2930 N N . ARG A 1 32 ? -20.459 -12.220 1.660 1.00 0.00 32 ARG A N 3
ATOM 2931 C CA . ARG A 1 32 ? -20.340 -10.801 1.368 1.00 0.00 32 ARG A CA 3
ATOM 2932 C C . ARG A 1 32 ? -19.422 -10.600 0.165 1.00 0.00 32 ARG A C 3
ATOM 2933 O O . ARG A 1 32 ? -18.479 -11.372 -0.028 1.00 0.00 32 ARG A O 3
ATOM 2954 N N . TRP A 1 33 ? -19.714 -9.569 -0.632 1.00 0.00 33 TRP A N 3
ATOM 2955 C CA . TRP A 1 33 ? -18.993 -9.288 -1.876 1.00 0.00 33 TRP A CA 3
ATOM 2956 C C . TRP A 1 33 ? -17.481 -9.406 -1.700 1.00 0.00 33 TRP A C 3
ATOM 2957 O O . TRP A 1 33 ? -16.893 -8.803 -0.798 1.00 0.00 33 TRP A O 3
ATOM 2978 N N . PHE A 1 34 ? -16.862 -10.196 -2.567 1.00 0.00 34 PHE A N 3
ATOM 2979 C CA . PHE A 1 34 ? -15.438 -10.480 -2.477 1.00 0.00 34 PHE A CA 3
ATOM 2980 C C . PHE A 1 34 ? -14.618 -9.365 -3.114 1.00 0.00 34 PHE A C 3
ATOM 2981 O O . PHE A 1 34 ? -14.999 -8.810 -4.147 1.00 0.00 34 PHE A O 3
ATOM 2998 N N . ARG A 1 35 ? -13.490 -9.042 -2.494 1.00 0.00 35 ARG A N 3
ATOM 2999 C CA . ARG A 1 35 ? -12.586 -8.028 -3.026 1.00 0.00 35 ARG A CA 3
ATOM 3000 C C . ARG A 1 35 ? -11.144 -8.537 -3.019 1.00 0.00 35 ARG A C 3
ATOM 3001 O O . ARG A 1 35 ? -10.404 -8.340 -2.055 1.00 0.00 35 ARG A O 3
ATOM 3022 N N . PRO A 1 36 ? -10.751 -9.264 -4.076 1.00 0.00 36 PRO A N 3
ATOM 3023 C CA . PRO A 1 36 ? -9.375 -9.735 -4.244 1.00 0.00 36 PRO A CA 3
ATOM 3024 C C . PRO A 1 36 ? -8.444 -8.589 -4.618 1.00 0.00 36 PRO A C 3
ATOM 3025 O O . PRO A 1 36 ? -7.282 -8.552 -4.209 1.00 0.00 36 PRO A O 3
ATOM 3036 N N . ASN A 1 37 ? -8.968 -7.656 -5.401 1.00 0.00 37 ASN A N 3
ATOM 3037 C CA . ASN A 1 37 ? -8.230 -6.457 -5.761 1.00 0.00 37 ASN A CA 3
ATOM 3038 C C . ASN A 1 37 ? -8.394 -5.418 -4.663 1.00 0.00 37 ASN A C 3
ATOM 3039 O O . ASN A 1 37 ? -8.943 -5.726 -3.604 1.00 0.00 37 ASN A O 3
ATOM 3050 N N . LEU A 1 38 ? -7.928 -4.195 -4.926 1.00 0.00 38 LEU A N 3
ATOM 3051 C CA . LEU A 1 38 ? -7.923 -3.130 -3.923 1.00 0.00 38 LEU A CA 3
ATOM 3052 C C . LEU A 1 38 ? -6.926 -3.452 -2.822 1.00 0.00 38 LEU A C 3
ATOM 3053 O O . LEU A 1 38 ? -7.146 -4.330 -1.988 1.00 0.00 38 LEU A O 3
ATOM 3069 N N . GLN A 1 39 ? -5.822 -2.735 -2.835 1.00 0.00 39 GLN A N 3
ATOM 3070 C CA . GLN A 1 39 ? -4.719 -3.010 -1.937 1.00 0.00 39 GLN A CA 3
ATOM 3071 C C . GLN A 1 39 ? -5.037 -2.472 -0.552 1.00 0.00 39 GLN A C 3
ATOM 3072 O O . GLN A 1 39 ? -4.826 -1.294 -0.265 1.00 0.00 39 GLN A O 3
ATOM 3086 N N . LYS A 1 40 ? -5.588 -3.332 0.280 1.00 0.00 40 LYS A N 3
ATOM 3087 C CA . LYS A 1 40 ? -5.958 -2.951 1.631 1.00 0.00 40 LYS A CA 3
ATOM 3088 C C . LYS A 1 40 ? -4.731 -2.909 2.532 1.00 0.00 40 LYS A C 3
ATOM 3089 O O . LYS A 1 40 ? -4.140 -3.939 2.859 1.00 0.00 40 LYS A O 3
ATOM 3108 N N . VAL A 1 41 ? -4.349 -1.708 2.920 1.00 0.00 41 VAL A N 3
ATOM 3109 C CA . VAL A 1 41 ? -3.187 -1.513 3.767 1.00 0.00 41 VAL A CA 3
ATOM 3110 C C . VAL A 1 41 ? -3.530 -0.613 4.944 1.00 0.00 41 VAL A C 3
ATOM 3111 O O . VAL A 1 41 ? -4.527 0.111 4.915 1.00 0.00 41 VAL A O 3
ATOM 3124 N N . ARG A 1 42 ? -2.712 -0.669 5.979 1.00 0.00 42 ARG A N 3
ATOM 3125 C CA . ARG A 1 42 ? -2.900 0.183 7.140 1.00 0.00 42 ARG A CA 3
ATOM 3126 C C . ARG A 1 42 ? -2.047 1.438 7.030 1.00 0.00 42 ARG A C 3
ATOM 3127 O O . ARG A 1 42 ? -0.837 1.363 6.811 1.00 0.00 42 ARG A O 3
ATOM 3148 N N . VAL A 1 43 ? -2.683 2.585 7.173 1.00 0.00 43 VAL A N 3
ATOM 3149 C CA . VAL A 1 43 ? -1.987 3.857 7.111 1.00 0.00 43 VAL A CA 3
ATOM 3150 C C . VAL A 1 43 ? -2.232 4.648 8.389 1.00 0.00 43 VAL A C 3
ATOM 3151 O O . VAL A 1 43 ? -3.229 4.418 9.083 1.00 0.00 43 VAL A O 3
ATOM 3164 N N . VAL A 1 44 ? -1.322 5.560 8.707 1.00 0.00 44 VAL A N 3
ATOM 3165 C CA . VAL A 1 44 ? -1.478 6.396 9.888 1.00 0.00 44 VAL A CA 3
ATOM 3166 C C . VAL A 1 44 ? -1.793 7.835 9.485 1.00 0.00 44 VAL A C 3
ATOM 3167 O O . VAL A 1 44 ? -1.051 8.474 8.735 1.00 0.00 44 VAL A O 3
ATOM 3180 N N . LEU A 1 45 ? -2.921 8.321 9.972 1.00 0.00 45 LEU A N 3
ATOM 3181 C CA . LEU A 1 45 ? -3.374 9.661 9.665 1.00 0.00 45 LEU A CA 3
ATOM 3182 C C . LEU A 1 45 ? -2.633 10.680 10.520 1.00 0.00 45 LEU A C 3
ATOM 3183 O O . LEU A 1 45 ? -2.362 10.429 11.696 1.00 0.00 45 LEU A O 3
ATOM 3199 N N . PRO A 1 46 ? -2.328 11.851 9.944 1.00 0.00 46 PRO A N 3
ATOM 3200 C CA . PRO A 1 46 ? -1.557 12.898 10.623 1.00 0.00 46 PRO A CA 3
ATOM 3201 C C . PRO A 1 46 ? -2.273 13.459 11.848 1.00 0.00 46 PRO A C 3
ATOM 3202 O O . PRO A 1 46 ? -1.647 14.025 12.740 1.00 0.00 46 PRO A O 3
ATOM 3213 N N . ASP A 1 47 ? -3.589 13.290 11.886 1.00 0.00 47 ASP A N 3
ATOM 3214 C CA . ASP A 1 47 ? -4.384 13.776 13.010 1.00 0.00 47 ASP A CA 3
ATOM 3215 C C . ASP A 1 47 ? -4.202 12.861 14.215 1.00 0.00 47 ASP A C 3
ATOM 3216 O O . ASP A 1 47 ? -4.368 13.279 15.359 1.00 0.00 47 ASP A O 3
ATOM 3225 N N . GLY A 1 48 ? -3.826 11.618 13.947 1.00 0.00 48 GLY A N 3
ATOM 3226 C CA . GLY A 1 48 ? -3.677 10.642 15.004 1.00 0.00 48 GLY A CA 3
ATOM 3227 C C . GLY A 1 48 ? -4.661 9.499 14.854 1.00 0.00 48 GLY A C 3
ATOM 3228 O O . GLY A 1 48 ? -5.584 9.354 15.656 1.00 0.00 48 GLY A O 3
ATOM 3232 N N . THR A 1 49 ? -4.492 8.702 13.809 1.00 0.00 49 THR A N 3
ATOM 3233 C CA . THR A 1 49 ? -5.357 7.551 13.582 1.00 0.00 49 THR A CA 3
ATOM 3234 C C . THR A 1 49 ? -4.615 6.487 12.784 1.00 0.00 49 THR A C 3
ATOM 3235 O O . THR A 1 49 ? -3.683 6.797 12.052 1.00 0.00 49 THR A O 3
ATOM 3246 N N . ILE A 1 50 ? -5.032 5.245 12.938 1.00 0.00 50 ILE A N 3
ATOM 3247 C CA . ILE A 1 50 ? -4.457 4.137 12.184 1.00 0.00 50 ILE A CA 3
ATOM 3248 C C . ILE A 1 50 ? -5.585 3.306 11.594 1.00 0.00 50 ILE A C 3
ATOM 3249 O O . ILE A 1 50 ? -6.348 2.683 12.330 1.00 0.00 50 ILE A O 3
ATOM 3265 N N . LYS A 1 51 ? -5.704 3.305 10.278 1.00 0.00 51 LYS A N 3
ATOM 3266 C CA . LYS A 1 51 ? -6.840 2.669 9.631 1.00 0.00 51 LYS A CA 3
ATOM 3267 C C . LYS A 1 51 ? -6.397 1.824 8.446 1.00 0.00 51 LYS A C 3
ATOM 3268 O O . LYS A 1 51 ? -5.410 2.140 7.781 1.00 0.00 51 LYS A O 3
ATOM 3287 N N . ARG A 1 52 ? -7.128 0.746 8.192 1.00 0.00 52 ARG A N 3
ATOM 3288 C CA . ARG A 1 52 ? -6.869 -0.099 7.036 1.00 0.00 52 ARG A CA 3
ATOM 3289 C C . ARG A 1 52 ? -7.847 0.264 5.929 1.00 0.00 52 ARG A C 3
ATOM 3290 O O . ARG A 1 52 ? -9.060 0.166 6.114 1.00 0.00 52 ARG A O 3
ATOM 3311 N N . MET A 1 53 ? -7.325 0.691 4.794 1.00 0.00 53 MET A N 3
ATOM 3312 C CA . MET A 1 53 ? -8.166 1.116 3.685 1.00 0.00 53 MET A CA 3
ATOM 3313 C C . MET A 1 53 ? -7.701 0.490 2.384 1.00 0.00 53 MET A C 3
ATOM 3314 O O . MET A 1 53 ? -6.546 0.078 2.254 1.00 0.00 53 MET A O 3
ATOM 3328 N N . ARG A 1 54 ? -8.615 0.420 1.431 1.00 0.00 54 ARG A N 3
ATOM 3329 C CA . ARG A 1 54 ? -8.341 -0.167 0.134 1.00 0.00 54 ARG A CA 3
ATOM 3330 C C . ARG A 1 54 ? -7.773 0.881 -0.816 1.00 0.00 54 ARG A C 3
ATOM 3331 O O . ARG A 1 54 ? -8.486 1.754 -1.321 1.00 0.00 54 ARG A O 3
ATOM 3352 N N . VAL A 1 55 ? -6.474 0.799 -1.023 1.00 0.00 55 VAL A N 3
ATOM 3353 C CA . VAL A 1 55 ? -5.770 1.732 -1.886 1.00 0.00 55 VAL A CA 3
ATOM 3354 C C . VAL A 1 55 ? -5.557 1.105 -3.262 1.00 0.00 55 VAL A C 3
ATOM 3355 O O . VAL A 1 55 ? -5.540 -0.114 -3.398 1.00 0.00 55 VAL A O 3
ATOM 3368 N N . CYS A 1 56 ? -5.426 1.930 -4.283 1.00 0.00 56 CYS A N 3
ATOM 3369 C CA . CYS A 1 56 ? -5.155 1.424 -5.617 1.00 0.00 56 CYS A CA 3
ATOM 3370 C C . CYS A 1 56 ? -3.652 1.330 -5.848 1.00 0.00 56 CYS A C 3
ATOM 3371 O O . CYS A 1 56 ? -2.879 2.103 -5.277 1.00 0.00 56 CYS A O 3
ATOM 3379 N N . THR A 1 57 ? -3.250 0.376 -6.673 1.00 0.00 57 THR A N 3
ATOM 3380 C CA . THR A 1 57 ? -1.844 0.169 -7.001 1.00 0.00 57 THR A CA 3
ATOM 3381 C C . THR A 1 57 ? -1.224 1.437 -7.598 1.00 0.00 57 THR A C 3
ATOM 3382 O O . THR A 1 57 ? -0.029 1.687 -7.443 1.00 0.00 57 THR A O 3
ATOM 3393 N N . SER A 1 58 ? -2.046 2.235 -8.270 1.00 0.00 58 SER A N 3
ATOM 3394 C CA . SER A 1 58 ? -1.590 3.475 -8.879 1.00 0.00 58 SER A CA 3
ATOM 3395 C C . SER A 1 58 ? -1.080 4.451 -7.811 1.00 0.00 58 SER A C 3
ATOM 3396 O O . SER A 1 58 ? 0.012 5.009 -7.936 1.00 0.00 58 SER A O 3
ATOM 3404 N N . CYS A 1 59 ? -1.862 4.628 -6.748 1.00 0.00 59 CYS A N 3
ATOM 3405 C CA . CYS A 1 59 ? -1.462 5.465 -5.626 1.00 0.00 59 CYS A CA 3
ATOM 3406 C C . CYS A 1 59 ? -0.248 4.865 -4.925 1.00 0.00 59 CYS A C 3
ATOM 3407 O O . CYS A 1 59 ? 0.612 5.592 -4.425 1.00 0.00 59 CYS A O 3
ATOM 3415 N N . LEU A 1 60 ? -0.191 3.538 -4.895 1.00 0.00 60 LEU A N 3
ATOM 3416 C CA . LEU A 1 60 ? 0.947 2.829 -4.323 1.00 0.00 60 LEU A CA 3
ATOM 3417 C C . LEU A 1 60 ? 2.233 3.163 -5.076 1.00 0.00 60 LEU A C 3
ATOM 3418 O O . LEU A 1 60 ? 3.238 3.542 -4.474 1.00 0.00 60 LEU A O 3
ATOM 3434 N N . LYS A 1 61 ? 2.187 3.045 -6.396 1.00 0.00 61 LYS A N 3
ATOM 3435 C CA . LYS A 1 61 ? 3.339 3.346 -7.241 1.00 0.00 61 LYS A CA 3
ATOM 3436 C C . LYS A 1 61 ? 3.688 4.831 -7.187 1.00 0.00 61 LYS A C 3
ATOM 3437 O O . LYS A 1 61 ? 4.852 5.211 -7.334 1.00 0.00 61 LYS A O 3
ATOM 3456 N N . SER A 1 62 ? 2.679 5.665 -6.979 1.00 0.00 62 SER A N 3
ATOM 3457 C CA . SER A 1 62 ? 2.869 7.107 -6.930 1.00 0.00 62 SER A CA 3
ATOM 3458 C C . SER A 1 62 ? 3.468 7.535 -5.587 1.00 0.00 62 SER A C 3
ATOM 3459 O O . SER A 1 62 ? 4.230 8.501 -5.519 1.00 0.00 62 SER A O 3
ATOM 3467 N N . GLY A 1 63 ? 3.136 6.806 -4.527 1.00 0.00 63 GLY A N 3
ATOM 3468 C CA . GLY A 1 63 ? 3.609 7.166 -3.204 1.00 0.00 63 GLY A CA 3
ATOM 3469 C C . GLY A 1 63 ? 2.849 8.353 -2.644 1.00 0.00 63 GLY A C 3
ATOM 3470 O O . GLY A 1 63 ? 3.391 9.145 -1.871 1.00 0.00 63 GLY A O 3
ATOM 3474 N N . LYS A 1 64 ? 1.586 8.463 -3.032 1.00 0.00 64 LYS A N 3
ATOM 3475 C CA . LYS A 1 64 ? 0.755 9.593 -2.638 1.00 0.00 64 LYS A CA 3
ATOM 3476 C C . LYS A 1 64 ? 0.241 9.420 -1.210 1.00 0.00 64 LYS A C 3
ATOM 3477 O O . LYS A 1 64 ? -0.059 10.395 -0.523 1.00 0.00 64 LYS A O 3
ATOM 3496 N N . VAL A 1 65 ? 0.148 8.175 -0.768 1.00 0.00 65 VAL A N 3
ATOM 3497 C CA . VAL A 1 65 ? -0.330 7.881 0.573 1.00 0.00 65 VAL A CA 3
ATOM 3498 C C . VAL A 1 65 ? 0.760 8.159 1.605 1.00 0.00 65 VAL A C 3
ATOM 3499 O O . VAL A 1 65 ? 1.941 7.940 1.347 1.00 0.00 65 VAL A O 3
ATOM 3512 N N . LYS A 1 66 ? 0.355 8.650 2.768 1.00 0.00 66 LYS A N 3
ATOM 3513 C CA . LYS A 1 66 ? 1.296 8.980 3.833 1.00 0.00 66 LYS A CA 3
ATOM 3514 C C . LYS A 1 66 ? 1.676 7.732 4.627 1.00 0.00 66 LYS A C 3
ATOM 3515 O O . LYS A 1 66 ? 2.523 7.787 5.521 1.00 0.00 66 LYS A O 3
ATOM 3534 N N . LYS A 1 67 ? 1.036 6.614 4.262 1.00 0.00 67 LYS A N 3
ATOM 3535 C CA . LYS A 1 67 ? 1.322 5.271 4.794 1.00 0.00 67 LYS A CA 3
ATOM 3536 C C . LYS A 1 67 ? 1.479 5.219 6.317 1.00 0.00 67 LYS A C 3
ATOM 3537 O O . LYS A 1 67 ? 1.047 6.111 7.043 1.00 0.00 67 LYS A O 3
ATOM 3556 N N . TYR A 1 68 ? 2.040 4.112 6.781 1.00 0.00 68 TYR A N 3
ATOM 3557 C CA . TYR A 1 68 ? 2.249 3.858 8.202 1.00 0.00 68 TYR A CA 3
ATOM 3558 C C . TYR A 1 68 ? 3.593 3.147 8.382 1.00 0.00 68 TYR A C 3
ATOM 3559 O O . TYR A 1 68 ? 3.902 2.617 9.444 1.00 0.00 68 TYR A O 3
ATOM 3577 N N . VAL A 1 69 ? 4.404 3.180 7.326 1.00 0.00 69 VAL A N 3
ATOM 3578 C CA . VAL A 1 69 ? 5.681 2.463 7.291 1.00 0.00 69 VAL A CA 3
ATOM 3579 C C . VAL A 1 69 ? 5.423 0.953 7.398 1.00 0.00 69 VAL A C 3
ATOM 3580 O O . VAL A 1 69 ? 6.306 0.169 7.751 1.00 0.00 69 VAL A O 3
ATOM 3593 N N . GLY A 1 70 ? 4.196 0.558 7.067 1.00 0.00 70 GLY A N 3
ATOM 3594 C CA . GLY A 1 70 ? 3.831 -0.843 7.079 1.00 0.00 70 GLY A CA 3
ATOM 3595 C C . GLY A 1 70 ? 4.613 -1.635 6.059 1.00 0.00 70 GLY A C 3
ATOM 3596 O O . GLY A 1 70 ? 4.810 -1.178 4.932 1.00 0.00 70 GLY A O 3
ATOM 3600 N N . GLN A 1 71 ? 5.055 -2.814 6.453 1.00 0.00 71 GLN A N 3
ATOM 3601 C CA . GLN A 1 71 ? 5.905 -3.634 5.606 1.00 0.00 71 GLN A CA 3
ATOM 3602 C C . GLN A 1 71 ? 5.065 -4.625 4.809 1.00 0.00 71 GLN A C 3
ATOM 3603 O O . GLN A 1 71 ? 4.567 -5.612 5.356 1.00 0.00 71 GLN A O 3
ATOM 3617 N N . VAL A 1 72 ? 4.898 -4.343 3.525 1.00 0.00 72 VAL A N 3
ATOM 3618 C CA . VAL A 1 72 ? 4.148 -5.214 2.632 1.00 0.00 72 VAL A CA 3
ATOM 3619 C C . VAL A 1 72 ? 4.988 -5.559 1.408 1.00 0.00 72 VAL A C 3
ATOM 3620 O O . VAL A 1 72 ? 5.893 -4.807 1.038 1.00 0.00 72 VAL A O 3
ATOM 3633 N N . SER A 1 73 ? 4.698 -6.690 0.787 1.00 0.00 73 SER A N 3
ATOM 3634 C CA . SER A 1 73 ? 5.451 -7.133 -0.376 1.00 0.00 73 SER A CA 3
ATOM 3635 C C . SER A 1 73 ? 4.515 -7.429 -1.544 1.00 0.00 73 SER A C 3
ATOM 3636 O O . SER A 1 73 ? 3.499 -8.104 -1.379 1.00 0.00 73 SER A O 3
ATOM 3644 N N . GLU A 1 74 ? 4.859 -6.908 -2.716 1.00 0.00 74 GLU A N 3
ATOM 3645 C CA . GLU A 1 74 ? 4.059 -7.109 -3.915 1.00 0.00 74 GLU A CA 3
ATOM 3646 C C . GLU A 1 74 ? 4.397 -8.474 -4.525 1.00 0.00 74 GLU A C 3
ATOM 3647 O O . GLU A 1 74 ? 5.515 -8.973 -4.367 1.00 0.00 74 GLU A O 3
ATOM 3659 N N . VAL A 1 75 ? 3.438 -9.079 -5.208 1.00 0.00 75 VAL A N 3
ATOM 3660 C CA . VAL A 1 75 ? 3.573 -10.464 -5.647 1.00 0.00 75 VAL A CA 3
ATOM 3661 C C . VAL A 1 75 ? 3.939 -10.561 -7.131 1.00 0.00 75 VAL A C 3
ATOM 3662 O O . VAL A 1 75 ? 4.516 -11.561 -7.570 1.00 0.00 75 VAL A O 3
ATOM 3675 N N . GLY A 1 76 ? 3.621 -9.526 -7.897 1.00 0.00 76 GLY A N 3
ATOM 3676 C CA . GLY A 1 76 ? 3.884 -9.553 -9.324 1.00 0.00 76 GLY A CA 3
ATOM 3677 C C . GLY A 1 76 ? 5.292 -9.106 -9.680 1.00 0.00 76 GLY A C 3
ATOM 3678 O O . GLY A 1 76 ? 6.273 -9.595 -9.115 1.00 0.00 76 GLY A O 3
ATOM 3682 N N . SER A 1 77 ? 5.390 -8.178 -10.617 1.00 0.00 77 SER A N 3
ATOM 3683 C CA . SER A 1 77 ? 6.677 -7.709 -11.095 1.00 0.00 77 SER A CA 3
ATOM 3684 C C . SER A 1 77 ? 6.960 -6.299 -10.590 1.00 0.00 77 SER A C 3
ATOM 3685 O O . SER A 1 77 ? 6.478 -5.331 -11.214 1.00 0.00 77 SER A O 3
ATOM 3694 N N . GLN A 1 1 ? -17.388 -0.343 -14.812 1.00 0.00 1 GLN A N 4
ATOM 3695 C CA . GLN A 1 1 ? -18.794 -0.466 -15.270 1.00 0.00 1 GLN A CA 4
ATOM 3696 C C . GLN A 1 1 ? -19.563 -1.421 -14.360 1.00 0.00 1 GLN A C 4
ATOM 3697 O O . GLN A 1 1 ? -20.687 -1.130 -13.951 1.00 0.00 1 GLN A O 4
ATOM 3713 N N . GLY A 1 2 ? -18.950 -2.558 -14.048 1.00 0.00 2 GLY A N 4
ATOM 3714 C CA . GLY A 1 2 ? -19.530 -3.481 -13.099 1.00 0.00 2 GLY A CA 4
ATOM 3715 C C . GLY A 1 2 ? -19.163 -3.106 -11.683 1.00 0.00 2 GLY A C 4
ATOM 3716 O O . GLY A 1 2 ? -18.100 -2.521 -11.458 1.00 0.00 2 GLY A O 4
ATOM 3720 N N . HIS A 1 3 ? -20.035 -3.432 -10.729 1.00 0.00 3 HIS A N 4
ATOM 3721 C CA . HIS A 1 3 ? -19.853 -3.015 -9.335 1.00 0.00 3 HIS A CA 4
ATOM 3722 C C . HIS A 1 3 ? -19.792 -1.489 -9.273 1.00 0.00 3 HIS A C 4
ATOM 3723 O O . HIS A 1 3 ? -19.123 -0.909 -8.417 1.00 0.00 3 HIS A O 4
ATOM 3738 N N . MET A 1 4 ? -20.537 -0.864 -10.183 1.00 0.00 4 MET A N 4
ATOM 3739 C CA . MET A 1 4 ? -20.506 0.581 -10.403 1.00 0.00 4 MET A CA 4
ATOM 3740 C C . MET A 1 4 ? -20.758 1.362 -9.116 1.00 0.00 4 MET A C 4
ATOM 3741 O O . MET A 1 4 ? -20.017 2.290 -8.783 1.00 0.00 4 MET A O 4
ATOM 3755 N N . ILE A 1 5 ? -21.802 0.983 -8.396 1.00 0.00 5 ILE A N 4
ATOM 3756 C CA . ILE A 1 5 ? -22.180 1.684 -7.178 1.00 0.00 5 ILE A CA 4
ATOM 3757 C C . ILE A 1 5 ? -21.747 0.879 -5.950 1.00 0.00 5 ILE A C 4
ATOM 3758 O O . ILE A 1 5 ? -22.202 1.117 -4.831 1.00 0.00 5 ILE A O 4
ATOM 3774 N N . MET A 1 6 ? -20.839 -0.066 -6.159 1.00 0.00 6 MET A N 4
ATOM 3775 C CA . MET A 1 6 ? -20.322 -0.871 -5.057 1.00 0.00 6 MET A CA 4
ATOM 3776 C C . MET A 1 6 ? -18.956 -0.343 -4.625 1.00 0.00 6 MET A C 4
ATOM 3777 O O . MET A 1 6 ? -18.281 -0.933 -3.782 1.00 0.00 6 MET A O 4
ATOM 3791 N N . ALA A 1 7 ? -18.571 0.784 -5.222 1.00 0.00 7 ALA A N 4
ATOM 3792 C CA . ALA A 1 7 ? -17.318 1.465 -4.906 1.00 0.00 7 ALA A CA 4
ATOM 3793 C C . ALA A 1 7 ? -16.104 0.585 -5.201 1.00 0.00 7 ALA A C 4
ATOM 3794 O O . ALA A 1 7 ? -15.457 0.056 -4.291 1.00 0.00 7 ALA A O 4
ATOM 3801 N N . LYS A 1 8 ? -15.808 0.421 -6.482 1.00 0.00 8 LYS A N 4
ATOM 3802 C CA . LYS A 1 8 ? -14.612 -0.288 -6.910 1.00 0.00 8 LYS A CA 4
ATOM 3803 C C . LYS A 1 8 ? -13.522 0.736 -7.209 1.00 0.00 8 LYS A C 4
ATOM 3804 O O . LYS A 1 8 ? -13.177 0.989 -8.364 1.00 0.00 8 LYS A O 4
ATOM 3823 N N . ARG A 1 9 ? -13.018 1.354 -6.150 1.00 0.00 9 ARG A N 4
ATOM 3824 C CA . ARG A 1 9 ? -12.086 2.461 -6.269 1.00 0.00 9 ARG A CA 4
ATOM 3825 C C . ARG A 1 9 ? -11.185 2.544 -5.044 1.00 0.00 9 ARG A C 4
ATOM 3826 O O . ARG A 1 9 ? -11.422 1.872 -4.042 1.00 0.00 9 ARG A O 4
ATOM 3847 N N . CYS A 1 10 ? -10.160 3.379 -5.134 1.00 0.00 10 CYS A N 4
ATOM 3848 C CA . CYS A 1 10 ? -9.316 3.692 -3.991 1.00 0.00 10 CYS A CA 4
ATOM 3849 C C . CYS A 1 10 ? -10.113 4.516 -2.990 1.00 0.00 10 CYS A C 4
ATOM 3850 O O . CYS A 1 10 ? -10.700 5.534 -3.355 1.00 0.00 10 CYS A O 4
ATOM 3858 N N . GLU A 1 11 ? -10.130 4.086 -1.738 1.00 0.00 11 GLU A N 4
ATOM 3859 C CA . GLU A 1 11 ? -10.929 4.754 -0.713 1.00 0.00 11 GLU A CA 4
ATOM 3860 C C . GLU A 1 11 ? -10.289 6.078 -0.306 1.00 0.00 11 GLU A C 4
ATOM 3861 O O . GLU A 1 11 ? -10.927 6.927 0.314 1.00 0.00 11 GLU A O 4
ATOM 3873 N N . VAL A 1 12 ? -9.030 6.256 -0.676 1.00 0.00 12 VAL A N 4
ATOM 3874 C CA . VAL A 1 12 ? -8.301 7.470 -0.342 1.00 0.00 12 VAL A CA 4
ATOM 3875 C C . VAL A 1 12 ? -8.655 8.616 -1.294 1.00 0.00 12 VAL A C 4
ATOM 3876 O O . VAL A 1 12 ? -9.115 9.674 -0.865 1.00 0.00 12 VAL A O 4
ATOM 3889 N N . CYS A 1 13 ? -8.446 8.399 -2.588 1.00 0.00 13 CYS A N 4
ATOM 3890 C CA . CYS A 1 13 ? -8.642 9.455 -3.576 1.00 0.00 13 CYS A CA 4
ATOM 3891 C C . CYS A 1 13 ? -9.965 9.287 -4.319 1.00 0.00 13 CYS A C 4
ATOM 3892 O O . CYS A 1 13 ? -10.637 10.270 -4.629 1.00 0.00 13 CYS A O 4
ATOM 3900 N N . GLY A 1 14 ? -10.351 8.047 -4.579 1.00 0.00 14 GLY A N 4
ATOM 3901 C CA . GLY A 1 14 ? -11.557 7.791 -5.342 1.00 0.00 14 GLY A CA 4
ATOM 3902 C C . GLY A 1 14 ? -11.265 7.385 -6.773 1.00 0.00 14 GLY A C 4
ATOM 3903 O O . GLY A 1 14 ? -12.171 7.282 -7.597 1.00 0.00 14 GLY A O 4
ATOM 3907 N N . LYS A 1 15 ? -9.994 7.156 -7.071 1.00 0.00 15 LYS A N 4
ATOM 3908 C CA . LYS A 1 15 ? -9.591 6.765 -8.415 1.00 0.00 15 LYS A CA 4
ATOM 3909 C C . LYS A 1 15 ? -9.673 5.252 -8.572 1.00 0.00 15 LYS A C 4
ATOM 3910 O O . LYS A 1 15 ? -9.502 4.509 -7.598 1.00 0.00 15 LYS A O 4
ATOM 3929 N N . ALA A 1 16 ? -9.939 4.805 -9.791 1.00 0.00 16 ALA A N 4
ATOM 3930 C CA . ALA A 1 16 ? -10.122 3.388 -10.071 1.00 0.00 16 ALA A CA 4
ATOM 3931 C C . ALA A 1 16 ? -8.798 2.627 -10.020 1.00 0.00 16 ALA A C 4
ATOM 3932 O O . ALA A 1 16 ? -7.747 3.155 -10.391 1.00 0.00 16 ALA A O 4
ATOM 3939 N N . PRO A 1 17 ? -8.840 1.379 -9.537 1.00 0.00 17 PRO A N 4
ATOM 3940 C CA . PRO A 1 17 ? -7.673 0.513 -9.453 1.00 0.00 17 PRO A CA 4
ATOM 3941 C C . PRO A 1 17 ? -7.526 -0.424 -10.655 1.00 0.00 17 PRO A C 4
ATOM 3942 O O . PRO A 1 17 ? -8.513 -0.941 -11.183 1.00 0.00 17 PRO A O 4
ATOM 3953 N N . ARG A 1 18 ? -6.288 -0.630 -11.086 1.00 0.00 18 ARG A N 4
ATOM 3954 C CA . ARG A 1 18 ? -5.995 -1.602 -12.135 1.00 0.00 18 ARG A CA 4
ATOM 3955 C C . ARG A 1 18 ? -5.017 -2.656 -11.637 1.00 0.00 18 ARG A C 4
ATOM 3956 O O . ARG A 1 18 ? -4.734 -3.624 -12.341 1.00 0.00 18 ARG A O 4
ATOM 3977 N N . SER A 1 19 ? -4.516 -2.457 -10.421 1.00 0.00 19 SER A N 4
ATOM 3978 C CA . SER A 1 19 ? -3.525 -3.350 -9.829 1.00 0.00 19 SER A CA 4
ATOM 3979 C C . SER A 1 19 ? -2.233 -3.315 -10.651 1.00 0.00 19 SER A C 4
ATOM 3980 O O . SER A 1 19 ? -1.943 -2.323 -11.327 1.00 0.00 19 SER A O 4
ATOM 3988 N N . GLY A 1 20 ? -1.455 -4.381 -10.565 1.00 0.00 20 GLY A N 4
ATOM 3989 C CA . GLY A 1 20 ? -0.227 -4.489 -11.324 1.00 0.00 20 GLY A CA 4
ATOM 3990 C C . GLY A 1 20 ? 0.258 -5.920 -11.359 1.00 0.00 20 GLY A C 4
ATOM 3991 O O . GLY A 1 20 ? -0.555 -6.845 -11.358 1.00 0.00 20 GLY A O 4
ATOM 3995 N N . ASN A 1 21 ? 1.567 -6.117 -11.384 1.00 0.00 21 ASN A N 4
ATOM 3996 C CA . ASN A 1 21 ? 2.121 -7.463 -11.320 1.00 0.00 21 ASN A CA 4
ATOM 3997 C C . ASN A 1 21 ? 2.289 -7.880 -9.866 1.00 0.00 21 ASN A C 4
ATOM 3998 O O . ASN A 1 21 ? 2.914 -7.179 -9.069 1.00 0.00 21 ASN A O 4
ATOM 4009 N N . THR A 1 22 ? 1.698 -9.005 -9.514 1.00 0.00 22 THR A N 4
ATOM 4010 C CA . THR A 1 22 ? 1.728 -9.477 -8.146 1.00 0.00 22 THR A CA 4
ATOM 4011 C C . THR A 1 22 ? 3.042 -10.188 -7.843 1.00 0.00 22 THR A C 4
ATOM 4012 O O . THR A 1 22 ? 3.190 -11.381 -8.104 1.00 0.00 22 THR A O 4
ATOM 4023 N N . VAL A 1 23 ? 4.005 -9.437 -7.328 1.00 0.00 23 VAL A N 4
ATOM 4024 C CA . VAL A 1 23 ? 5.280 -10.004 -6.921 1.00 0.00 23 VAL A CA 4
ATOM 4025 C C . VAL A 1 23 ? 5.132 -10.665 -5.558 1.00 0.00 23 VAL A C 4
ATOM 4026 O O . VAL A 1 23 ? 4.777 -10.000 -4.580 1.00 0.00 23 VAL A O 4
ATOM 4039 N N . SER A 1 24 ? 5.382 -11.973 -5.511 1.00 0.00 24 SER A N 4
ATOM 4040 C CA . SER A 1 24 ? 5.198 -12.764 -4.298 1.00 0.00 24 SER A CA 4
ATOM 4041 C C . SER A 1 24 ? 3.719 -12.793 -3.906 1.00 0.00 24 SER A C 4
ATOM 4042 O O . SER A 1 24 ? 2.863 -12.329 -4.666 1.00 0.00 24 SER A O 4
ATOM 4050 N N . HIS A 1 25 ? 3.412 -13.358 -2.747 1.00 0.00 25 HIS A N 4
ATOM 4051 C CA . HIS A 1 25 ? 2.034 -13.413 -2.266 1.00 0.00 25 HIS A CA 4
ATOM 4052 C C . HIS A 1 25 ? 2.011 -13.884 -0.822 1.00 0.00 25 HIS A C 4
ATOM 4053 O O . HIS A 1 25 ? 2.975 -14.484 -0.346 1.00 0.00 25 HIS A O 4
ATOM 4068 N N . SER A 1 26 ? 0.927 -13.584 -0.125 1.00 0.00 26 SER A N 4
ATOM 4069 C CA . SER A 1 26 ? 0.719 -14.074 1.225 1.00 0.00 26 SER A CA 4
ATOM 4070 C C . SER A 1 26 ? 0.719 -15.603 1.239 1.00 0.00 26 SER A C 4
ATOM 4071 O O . SER A 1 26 ? -0.232 -16.238 0.784 1.00 0.00 26 SER A O 4
ATOM 4079 N N . ASP A 1 27 ? 1.811 -16.184 1.720 1.00 0.00 27 ASP A N 4
ATOM 4080 C CA . ASP A 1 27 ? 1.933 -17.633 1.820 1.00 0.00 27 ASP A CA 4
ATOM 4081 C C . ASP A 1 27 ? 1.268 -18.114 3.102 1.00 0.00 27 ASP A C 4
ATOM 4082 O O . ASP A 1 27 ? 0.728 -19.216 3.168 1.00 0.00 27 ASP A O 4
ATOM 4091 N N . LYS A 1 28 ? 1.316 -17.264 4.114 1.00 0.00 28 LYS A N 4
ATOM 4092 C CA . LYS A 1 28 ? 0.631 -17.504 5.371 1.00 0.00 28 LYS A CA 4
ATOM 4093 C C . LYS A 1 28 ? -0.116 -16.248 5.797 1.00 0.00 28 LYS A C 4
ATOM 4094 O O . LYS A 1 28 ? -0.181 -15.285 5.029 1.00 0.00 28 LYS A O 4
ATOM 4113 N N . LYS A 1 29 ? -0.655 -16.274 7.020 1.00 0.00 29 LYS A N 4
ATOM 4114 C CA . LYS A 1 29 ? -1.457 -15.182 7.571 1.00 0.00 29 LYS A CA 4
ATOM 4115 C C . LYS A 1 29 ? -2.843 -15.176 6.930 1.00 0.00 29 LYS A C 4
ATOM 4116 O O . LYS A 1 29 ? -3.042 -14.638 5.841 1.00 0.00 29 LYS A O 4
ATOM 4135 N N . SER A 1 30 ? -3.796 -15.787 7.620 1.00 0.00 30 SER A N 4
ATOM 4136 C CA . SER A 1 30 ? -5.152 -15.946 7.106 1.00 0.00 30 SER A CA 4
ATOM 4137 C C . SER A 1 30 ? -5.991 -14.685 7.326 1.00 0.00 30 SER A C 4
ATOM 4138 O O . SER A 1 30 ? -7.187 -14.764 7.616 1.00 0.00 30 SER A O 4
ATOM 4146 N N . GLU A 1 31 ? -5.375 -13.524 7.166 1.00 0.00 31 GLU A N 4
ATOM 4147 C CA . GLU A 1 31 ? -6.070 -12.261 7.356 1.00 0.00 31 GLU A CA 4
ATOM 4148 C C . GLU A 1 31 ? -5.813 -11.337 6.175 1.00 0.00 31 GLU A C 4
ATOM 4149 O O . GLU A 1 31 ? -4.723 -10.780 6.045 1.00 0.00 31 GLU A O 4
ATOM 4161 N N . ARG A 1 32 ? -6.825 -11.200 5.316 1.00 0.00 32 ARG A N 4
ATOM 4162 C CA . ARG A 1 32 ? -6.764 -10.324 4.145 1.00 0.00 32 ARG A CA 4
ATOM 4163 C C . ARG A 1 32 ? -5.682 -10.784 3.175 1.00 0.00 32 ARG A C 4
ATOM 4164 O O . ARG A 1 32 ? -4.545 -10.320 3.222 1.00 0.00 32 ARG A O 4
ATOM 4185 N N . TRP A 1 33 ? -6.048 -11.711 2.300 1.00 0.00 33 TRP A N 4
ATOM 4186 C CA . TRP A 1 33 ? -5.106 -12.263 1.340 1.00 0.00 33 TRP A CA 4
ATOM 4187 C C . TRP A 1 33 ? -4.899 -11.301 0.176 1.00 0.00 33 TRP A C 4
ATOM 4188 O O . TRP A 1 33 ? -3.785 -10.844 -0.078 1.00 0.00 33 TRP A O 4
ATOM 4209 N N . PHE A 1 34 ? -5.987 -10.997 -0.523 1.00 0.00 34 PHE A N 4
ATOM 4210 C CA . PHE A 1 34 ? -5.955 -10.091 -1.664 1.00 0.00 34 PHE A CA 4
ATOM 4211 C C . PHE A 1 34 ? -7.374 -9.829 -2.156 1.00 0.00 34 PHE A C 4
ATOM 4212 O O . PHE A 1 34 ? -8.241 -10.697 -2.050 1.00 0.00 34 PHE A O 4
ATOM 4229 N N . ARG A 1 35 ? -7.611 -8.630 -2.666 1.00 0.00 35 ARG A N 4
ATOM 4230 C CA . ARG A 1 35 ? -8.914 -8.272 -3.209 1.00 0.00 35 ARG A CA 4
ATOM 4231 C C . ARG A 1 35 ? -8.757 -7.730 -4.626 1.00 0.00 35 ARG A C 4
ATOM 4232 O O . ARG A 1 35 ? -7.710 -7.181 -4.965 1.00 0.00 35 ARG A O 4
ATOM 4253 N N . PRO A 1 36 ? -9.794 -7.888 -5.470 1.00 0.00 36 PRO A N 4
ATOM 4254 C CA . PRO A 1 36 ? -9.749 -7.506 -6.888 1.00 0.00 36 PRO A CA 4
ATOM 4255 C C . PRO A 1 36 ? -9.270 -6.071 -7.124 1.00 0.00 36 PRO A C 4
ATOM 4256 O O . PRO A 1 36 ? -10.023 -5.112 -6.935 1.00 0.00 36 PRO A O 4
ATOM 4267 N N . ASN A 1 37 ? -7.990 -5.950 -7.493 1.00 0.00 37 ASN A N 4
ATOM 4268 C CA . ASN A 1 37 ? -7.377 -4.683 -7.919 1.00 0.00 37 ASN A CA 4
ATOM 4269 C C . ASN A 1 37 ? -7.183 -3.706 -6.759 1.00 0.00 37 ASN A C 4
ATOM 4270 O O . ASN A 1 37 ? -6.534 -2.670 -6.916 1.00 0.00 37 ASN A O 4
ATOM 4281 N N . LEU A 1 38 ? -7.723 -4.037 -5.596 1.00 0.00 38 LEU A N 4
ATOM 4282 C CA . LEU A 1 38 ? -7.669 -3.140 -4.453 1.00 0.00 38 LEU A CA 4
ATOM 4283 C C . LEU A 1 38 ? -6.894 -3.746 -3.299 1.00 0.00 38 LEU A C 4
ATOM 4284 O O . LEU A 1 38 ? -7.219 -4.829 -2.808 1.00 0.00 38 LEU A O 4
ATOM 4300 N N . GLN A 1 39 ? -5.876 -3.030 -2.863 1.00 0.00 39 GLN A N 4
ATOM 4301 C CA . GLN A 1 39 ? -5.084 -3.448 -1.722 1.00 0.00 39 GLN A CA 4
ATOM 4302 C C . GLN A 1 39 ? -5.418 -2.606 -0.504 1.00 0.00 39 GLN A C 4
ATOM 4303 O O . GLN A 1 39 ? -5.082 -1.425 -0.438 1.00 0.00 39 GLN A O 4
ATOM 4317 N N . LYS A 1 40 ? -6.111 -3.205 0.446 1.00 0.00 40 LYS A N 4
ATOM 4318 C CA . LYS A 1 40 ? -6.383 -2.534 1.700 1.00 0.00 40 LYS A CA 4
ATOM 4319 C C . LYS A 1 40 ? -5.122 -2.559 2.553 1.00 0.00 40 LYS A C 4
ATOM 4320 O O . LYS A 1 40 ? -4.719 -3.609 3.057 1.00 0.00 40 LYS A O 4
ATOM 4339 N N . VAL A 1 41 ? -4.501 -1.402 2.695 1.00 0.00 41 VAL A N 4
ATOM 4340 C CA . VAL A 1 41 ? -3.225 -1.292 3.375 1.00 0.00 41 VAL A CA 4
ATOM 4341 C C . VAL A 1 41 ? -3.347 -0.434 4.624 1.00 0.00 41 VAL A C 4
ATOM 4342 O O . VAL A 1 41 ? -4.369 0.219 4.845 1.00 0.00 41 VAL A O 4
ATOM 4355 N N . ARG A 1 42 ? -2.307 -0.453 5.439 1.00 0.00 42 ARG A N 4
ATOM 4356 C CA . ARG A 1 42 ? -2.300 0.284 6.689 1.00 0.00 42 ARG A CA 4
ATOM 4357 C C . ARG A 1 42 ? -1.962 1.757 6.449 1.00 0.00 42 ARG A C 4
ATOM 4358 O O . ARG A 1 42 ? -0.875 2.094 5.974 1.00 0.00 42 ARG A O 4
ATOM 4379 N N . VAL A 1 43 ? -2.901 2.626 6.771 1.00 0.00 43 VAL A N 4
ATOM 4380 C CA . VAL A 1 43 ? -2.716 4.055 6.594 1.00 0.00 43 VAL A CA 4
ATOM 4381 C C . VAL A 1 43 ? -2.770 4.768 7.940 1.00 0.00 43 VAL A C 4
ATOM 4382 O O . VAL A 1 43 ? -3.240 4.205 8.933 1.00 0.00 43 VAL A O 4
ATOM 4395 N N . VAL A 1 44 ? -2.288 6.002 7.973 1.00 0.00 44 VAL A N 4
ATOM 4396 C CA . VAL A 1 44 ? -2.270 6.782 9.199 1.00 0.00 44 VAL A CA 4
ATOM 4397 C C . VAL A 1 44 ? -3.284 7.923 9.115 1.00 0.00 44 VAL A C 4
ATOM 4398 O O . VAL A 1 44 ? -3.385 8.612 8.099 1.00 0.00 44 VAL A O 4
ATOM 4411 N N . LEU A 1 45 ? -4.051 8.094 10.177 1.00 0.00 45 LEU A N 4
ATOM 4412 C CA . LEU A 1 45 ? -5.047 9.144 10.242 1.00 0.00 45 LEU A CA 4
ATOM 4413 C C . LEU A 1 45 ? -4.449 10.383 10.897 1.00 0.00 45 LEU A C 4
ATOM 4414 O O . LEU A 1 45 ? -3.514 10.274 11.693 1.00 0.00 45 LEU A O 4
ATOM 4430 N N . PRO A 1 46 ? -4.976 11.576 10.571 1.00 0.00 46 PRO A N 4
ATOM 4431 C CA . PRO A 1 46 ? -4.460 12.856 11.084 1.00 0.00 46 PRO A CA 4
ATOM 4432 C C . PRO A 1 46 ? -4.371 12.906 12.611 1.00 0.00 46 PRO A C 4
ATOM 4433 O O . PRO A 1 46 ? -3.535 13.616 13.168 1.00 0.00 46 PRO A O 4
ATOM 4444 N N . ASP A 1 47 ? -5.223 12.142 13.283 1.00 0.00 47 ASP A N 4
ATOM 4445 C CA . ASP A 1 47 ? -5.254 12.131 14.746 1.00 0.00 47 ASP A CA 4
ATOM 4446 C C . ASP A 1 47 ? -4.191 11.202 15.324 1.00 0.00 47 ASP A C 4
ATOM 4447 O O . ASP A 1 47 ? -4.047 11.096 16.541 1.00 0.00 47 ASP A O 4
ATOM 4456 N N . GLY A 1 48 ? -3.442 10.541 14.451 1.00 0.00 48 GLY A N 4
ATOM 4457 C CA . GLY A 1 48 ? -2.397 9.645 14.900 1.00 0.00 48 GLY A CA 4
ATOM 4458 C C . GLY A 1 48 ? -2.853 8.202 14.934 1.00 0.00 48 GLY A C 4
ATOM 4459 O O . GLY A 1 48 ? -2.101 7.313 15.336 1.00 0.00 48 GLY A O 4
ATOM 4463 N N . THR A 1 49 ? -4.089 7.976 14.516 1.00 0.00 49 THR A N 4
ATOM 4464 C CA . THR A 1 49 ? -4.668 6.651 14.493 1.00 0.00 49 THR A CA 4
ATOM 4465 C C . THR A 1 49 ? -4.151 5.855 13.299 1.00 0.00 49 THR A C 4
ATOM 4466 O O . THR A 1 49 ? -3.777 6.426 12.274 1.00 0.00 49 THR A O 4
ATOM 4477 N N . ILE A 1 50 ? -4.124 4.546 13.441 1.00 0.00 50 ILE A N 4
ATOM 4478 C CA . ILE A 1 50 ? -3.736 3.663 12.351 1.00 0.00 50 ILE A CA 4
ATOM 4479 C C . ILE A 1 50 ? -4.938 2.837 11.909 1.00 0.00 50 ILE A C 4
ATOM 4480 O O . ILE A 1 50 ? -5.588 2.189 12.732 1.00 0.00 50 ILE A O 4
ATOM 4496 N N . LYS A 1 51 ? -5.238 2.869 10.618 1.00 0.00 51 LYS A N 4
ATOM 4497 C CA . LYS A 1 51 ? -6.398 2.168 10.087 1.00 0.00 51 LYS A CA 4
ATOM 4498 C C . LYS A 1 51 ? -6.073 1.557 8.726 1.00 0.00 51 LYS A C 4
ATOM 4499 O O . LYS A 1 51 ? -5.146 1.991 8.054 1.00 0.00 51 LYS A O 4
ATOM 4518 N N . ARG A 1 52 ? -6.818 0.536 8.334 1.00 0.00 52 ARG A N 4
ATOM 4519 C CA . ARG A 1 52 ? -6.630 -0.085 7.030 1.00 0.00 52 ARG A CA 4
ATOM 4520 C C . ARG A 1 52 ? -7.643 0.445 6.027 1.00 0.00 52 ARG A C 4
ATOM 4521 O O . ARG A 1 52 ? -8.845 0.462 6.295 1.00 0.00 52 ARG A O 4
ATOM 4542 N N . MET A 1 53 ? -7.161 0.866 4.869 1.00 0.00 53 MET A N 4
ATOM 4543 C CA . MET A 1 53 ? -8.045 1.331 3.794 1.00 0.00 53 MET A CA 4
ATOM 4544 C C . MET A 1 53 ? -7.580 0.815 2.435 1.00 0.00 53 MET A C 4
ATOM 4545 O O . MET A 1 53 ? -6.393 0.564 2.231 1.00 0.00 53 MET A O 4
ATOM 4559 N N . ARG A 1 54 ? -8.529 0.635 1.519 1.00 0.00 54 ARG A N 4
ATOM 4560 C CA . ARG A 1 54 ? -8.232 0.107 0.190 1.00 0.00 54 ARG A CA 4
ATOM 4561 C C . ARG A 1 54 ? -7.603 1.175 -0.696 1.00 0.00 54 ARG A C 4
ATOM 4562 O O . ARG A 1 54 ? -8.211 2.214 -0.960 1.00 0.00 54 ARG A O 4
ATOM 4583 N N . VAL A 1 55 ? -6.391 0.914 -1.152 1.00 0.00 55 VAL A N 4
ATOM 4584 C CA . VAL A 1 55 ? -5.702 1.815 -2.054 1.00 0.00 55 VAL A CA 4
ATOM 4585 C C . VAL A 1 55 ? -5.372 1.088 -3.353 1.00 0.00 55 VAL A C 4
ATOM 4586 O O . VAL A 1 55 ? -5.141 -0.124 -3.354 1.00 0.00 55 VAL A O 4
ATOM 4599 N N . CYS A 1 56 ? -5.362 1.821 -4.454 1.00 0.00 56 CYS A N 4
ATOM 4600 C CA . CYS A 1 56 ? -5.031 1.243 -5.741 1.00 0.00 56 CYS A CA 4
ATOM 4601 C C . CYS A 1 56 ? -3.525 1.278 -5.956 1.00 0.00 56 CYS A C 4
ATOM 4602 O O . CYS A 1 56 ? -2.839 2.168 -5.448 1.00 0.00 56 CYS A O 4
ATOM 4610 N N . THR A 1 57 ? -3.014 0.306 -6.703 1.00 0.00 57 THR A N 4
ATOM 4611 C CA . THR A 1 57 ? -1.588 0.202 -6.970 1.00 0.00 57 THR A CA 4
ATOM 4612 C C . THR A 1 57 ? -1.043 1.480 -7.616 1.00 0.00 57 THR A C 4
ATOM 4613 O O . THR A 1 57 ? 0.115 1.841 -7.415 1.00 0.00 57 THR A O 4
ATOM 4624 N N . SER A 1 58 ? -1.891 2.164 -8.376 1.00 0.00 58 SER A N 4
ATOM 4625 C CA . SER A 1 58 ? -1.510 3.415 -9.019 1.00 0.00 58 SER A CA 4
ATOM 4626 C C . SER A 1 58 ? -1.115 4.472 -7.985 1.00 0.00 58 SER A C 4
ATOM 4627 O O . SER A 1 58 ? -0.159 5.220 -8.181 1.00 0.00 58 SER A O 4
ATOM 4635 N N . CYS A 1 59 ? -1.854 4.530 -6.882 1.00 0.00 59 CYS A N 4
ATOM 4636 C CA . CYS A 1 59 ? -1.539 5.447 -5.799 1.00 0.00 59 CYS A CA 4
ATOM 4637 C C . CYS A 1 59 ? -0.409 4.895 -4.938 1.00 0.00 59 CYS A C 4
ATOM 4638 O O . CYS A 1 59 ? 0.431 5.648 -4.443 1.00 0.00 59 CYS A O 4
ATOM 4646 N N . LEU A 1 60 ? -0.396 3.575 -4.771 1.00 0.00 60 LEU A N 4
ATOM 4647 C CA . LEU A 1 60 ? 0.637 2.900 -3.991 1.00 0.00 60 LEU A CA 4
ATOM 4648 C C . LEU A 1 60 ? 2.020 3.151 -4.579 1.00 0.00 60 LEU A C 4
ATOM 4649 O O . LEU A 1 60 ? 2.940 3.557 -3.874 1.00 0.00 60 LEU A O 4
ATOM 4665 N N . LYS A 1 61 ? 2.150 2.934 -5.883 1.00 0.00 61 LYS A N 4
ATOM 4666 C CA . LYS A 1 61 ? 3.436 3.057 -6.563 1.00 0.00 61 LYS A CA 4
ATOM 4667 C C . LYS A 1 61 ? 3.768 4.528 -6.828 1.00 0.00 61 LYS A C 4
ATOM 4668 O O . LYS A 1 61 ? 4.852 4.863 -7.296 1.00 0.00 61 LYS A O 4
ATOM 4687 N N . SER A 1 62 ? 2.824 5.407 -6.519 1.00 0.00 62 SER A N 4
ATOM 4688 C CA . SER A 1 62 ? 3.049 6.838 -6.643 1.00 0.00 62 SER A CA 4
ATOM 4689 C C . SER A 1 62 ? 3.508 7.406 -5.302 1.00 0.00 62 SER A C 4
ATOM 4690 O O . SER A 1 62 ? 4.220 8.405 -5.243 1.00 0.00 62 SER A O 4
ATOM 4698 N N . GLY A 1 63 ? 3.097 6.746 -4.226 1.00 0.00 63 GLY A N 4
ATOM 4699 C CA . GLY A 1 63 ? 3.441 7.199 -2.896 1.00 0.00 63 GLY A CA 4
ATOM 4700 C C . GLY A 1 63 ? 2.535 8.312 -2.415 1.00 0.00 63 GLY A C 4
ATOM 4701 O O . GLY A 1 63 ? 2.909 9.099 -1.548 1.00 0.00 63 GLY A O 4
ATOM 4705 N N . LYS A 1 64 ? 1.330 8.366 -2.966 1.00 0.00 64 LYS A N 4
ATOM 4706 C CA . LYS A 1 64 ? 0.354 9.385 -2.586 1.00 0.00 64 LYS A CA 4
ATOM 4707 C C . LYS A 1 64 ? -0.500 8.913 -1.418 1.00 0.00 64 LYS A C 4
ATOM 4708 O O . LYS A 1 64 ? -1.657 9.314 -1.281 1.00 0.00 64 LYS A O 4
ATOM 4727 N N . VAL A 1 65 ? 0.080 8.084 -0.565 1.00 0.00 65 VAL A N 4
ATOM 4728 C CA . VAL A 1 65 ? -0.659 7.497 0.537 1.00 0.00 65 VAL A CA 4
ATOM 4729 C C . VAL A 1 65 ? -0.024 7.831 1.882 1.00 0.00 65 VAL A C 4
ATOM 4730 O O . VAL A 1 65 ? 1.186 7.688 2.064 1.00 0.00 65 VAL A O 4
ATOM 4743 N N . LYS A 1 66 ? -0.841 8.321 2.803 1.00 0.00 66 LYS A N 4
ATOM 4744 C CA . LYS A 1 66 ? -0.406 8.522 4.176 1.00 0.00 66 LYS A CA 4
ATOM 4745 C C . LYS A 1 66 ? -0.467 7.186 4.906 1.00 0.00 66 LYS A C 4
ATOM 4746 O O . LYS A 1 66 ? -1.528 6.752 5.349 1.00 0.00 66 LYS A O 4
ATOM 4765 N N . LYS A 1 67 ? 0.680 6.534 5.004 1.00 0.00 67 LYS A N 4
ATOM 4766 C CA . LYS A 1 67 ? 0.748 5.141 5.421 1.00 0.00 67 LYS A CA 4
ATOM 4767 C C . LYS A 1 67 ? 1.383 4.995 6.796 1.00 0.00 67 LYS A C 4
ATOM 4768 O O . LYS A 1 67 ? 1.819 5.975 7.400 1.00 0.00 67 LYS A O 4
ATOM 4787 N N . TYR A 1 68 ? 1.442 3.765 7.282 1.00 0.00 68 TYR A N 4
ATOM 4788 C CA . TYR A 1 68 ? 2.155 3.473 8.510 1.00 0.00 68 TYR A CA 4
ATOM 4789 C C . TYR A 1 68 ? 3.533 2.895 8.186 1.00 0.00 68 TYR A C 4
ATOM 4790 O O . TYR A 1 68 ? 3.808 1.735 8.470 1.00 0.00 68 TYR A O 4
ATOM 4808 N N . VAL A 1 69 ? 4.342 3.738 7.533 1.00 0.00 69 VAL A N 4
ATOM 4809 C CA . VAL A 1 69 ? 5.772 3.510 7.214 1.00 0.00 69 VAL A CA 4
ATOM 4810 C C . VAL A 1 69 ? 6.098 2.177 6.496 1.00 0.00 69 VAL A C 4
ATOM 4811 O O . VAL A 1 69 ? 6.621 2.198 5.383 1.00 0.00 69 VAL A O 4
ATOM 4824 N N . GLY A 1 70 ? 5.796 1.042 7.114 1.00 0.00 70 GLY A N 4
ATOM 4825 C CA . GLY A 1 70 ? 6.232 -0.248 6.601 1.00 0.00 70 GLY A CA 4
ATOM 4826 C C . GLY A 1 70 ? 5.554 -0.655 5.305 1.00 0.00 70 GLY A C 4
ATOM 4827 O O . GLY A 1 70 ? 4.540 -1.351 5.318 1.00 0.00 70 GLY A O 4
ATOM 4831 N N . GLN A 1 71 ? 6.116 -0.214 4.186 1.00 0.00 71 GLN A N 4
ATOM 4832 C CA . GLN A 1 71 ? 5.629 -0.597 2.869 1.00 0.00 71 GLN A CA 4
ATOM 4833 C C . GLN A 1 71 ? 6.624 -1.540 2.193 1.00 0.00 71 GLN A C 4
ATOM 4834 O O . GLN A 1 71 ? 6.438 -1.934 1.045 1.00 0.00 71 GLN A O 4
ATOM 4848 N N . VAL A 1 72 ? 7.676 -1.882 2.949 1.00 0.00 72 VAL A N 4
ATOM 4849 C CA . VAL A 1 72 ? 8.749 -2.809 2.539 1.00 0.00 72 VAL A CA 4
ATOM 4850 C C . VAL A 1 72 ? 9.283 -2.584 1.111 1.00 0.00 72 VAL A C 4
ATOM 4851 O O . VAL A 1 72 ? 10.286 -1.893 0.929 1.00 0.00 72 VAL A O 4
ATOM 4864 N N . SER A 1 73 ? 8.618 -3.145 0.109 1.00 0.00 73 SER A N 4
ATOM 4865 C CA . SER A 1 73 ? 9.135 -3.152 -1.254 1.00 0.00 73 SER A CA 4
ATOM 4866 C C . SER A 1 73 ? 8.515 -2.024 -2.085 1.00 0.00 73 SER A C 4
ATOM 4867 O O . SER A 1 73 ? 8.435 -2.113 -3.314 1.00 0.00 73 SER A O 4
ATOM 4875 N N . GLU A 1 74 ? 8.100 -0.960 -1.411 1.00 0.00 74 GLU A N 4
ATOM 4876 C CA . GLU A 1 74 ? 7.499 0.191 -2.077 1.00 0.00 74 GLU A CA 4
ATOM 4877 C C . GLU A 1 74 ? 8.536 0.951 -2.904 1.00 0.00 74 GLU A C 4
ATOM 4878 O O . GLU A 1 74 ? 9.515 1.473 -2.362 1.00 0.00 74 GLU A O 4
ATOM 4890 N N . VAL A 1 75 ? 8.327 0.997 -4.211 1.00 0.00 75 VAL A N 4
ATOM 4891 C CA . VAL A 1 75 ? 9.174 1.787 -5.090 1.00 0.00 75 VAL A CA 4
ATOM 4892 C C . VAL A 1 75 ? 8.330 2.822 -5.821 1.00 0.00 75 VAL A C 4
ATOM 4893 O O . VAL A 1 75 ? 7.727 2.532 -6.855 1.00 0.00 75 VAL A O 4
ATOM 4906 N N . GLY A 1 76 ? 8.260 4.015 -5.254 1.00 0.00 76 GLY A N 4
ATOM 4907 C CA . GLY A 1 76 ? 7.470 5.068 -5.851 1.00 0.00 76 GLY A CA 4
ATOM 4908 C C . GLY A 1 76 ? 8.264 6.338 -6.042 1.00 0.00 76 GLY A C 4
ATOM 4909 O O . GLY A 1 76 ? 8.167 6.997 -7.079 1.00 0.00 76 GLY A O 4
ATOM 4913 N N . SER A 1 77 ? 9.051 6.680 -5.041 1.00 0.00 77 SER A N 4
ATOM 4914 C CA . SER A 1 77 ? 9.878 7.869 -5.081 1.00 0.00 77 SER A CA 4
ATOM 4915 C C . SER A 1 77 ? 11.295 7.524 -4.635 1.00 0.00 77 SER A C 4
ATOM 4916 O O . SER A 1 77 ? 11.448 6.930 -3.544 1.00 0.00 77 SER A O 4
ATOM 4925 N N . GLN A 1 1 ? -24.257 15.314 -10.820 1.00 0.00 1 GLN A N 5
ATOM 4926 C CA . GLN A 1 1 ? -24.405 14.234 -11.818 1.00 0.00 1 GLN A CA 5
ATOM 4927 C C . GLN A 1 1 ? -25.833 13.694 -11.812 1.00 0.00 1 GLN A C 5
ATOM 4928 O O . GLN A 1 1 ? -26.605 13.944 -12.738 1.00 0.00 1 GLN A O 5
ATOM 4944 N N . GLY A 1 2 ? -26.186 12.970 -10.761 1.00 0.00 2 GLY A N 5
ATOM 4945 C CA . GLY A 1 2 ? -27.510 12.399 -10.667 1.00 0.00 2 GLY A CA 5
ATOM 4946 C C . GLY A 1 2 ? -27.451 10.946 -10.262 1.00 0.00 2 GLY A C 5
ATOM 4947 O O . GLY A 1 2 ? -27.667 10.610 -9.097 1.00 0.00 2 GLY A O 5
ATOM 4951 N N . HIS A 1 3 ? -27.143 10.081 -11.218 1.00 0.00 3 HIS A N 5
ATOM 4952 C CA . HIS A 1 3 ? -26.995 8.658 -10.938 1.00 0.00 3 HIS A CA 5
ATOM 4953 C C . HIS A 1 3 ? -25.705 8.394 -10.159 1.00 0.00 3 HIS A C 5
ATOM 4954 O O . HIS A 1 3 ? -24.790 9.223 -10.155 1.00 0.00 3 HIS A O 5
ATOM 4969 N N . MET A 1 4 ? -25.636 7.243 -9.506 1.00 0.00 4 MET A N 5
ATOM 4970 C CA . MET A 1 4 ? -24.500 6.907 -8.658 1.00 0.00 4 MET A CA 5
ATOM 4971 C C . MET A 1 4 ? -23.265 6.573 -9.489 1.00 0.00 4 MET A C 5
ATOM 4972 O O . MET A 1 4 ? -23.172 5.498 -10.082 1.00 0.00 4 MET A O 5
ATOM 4986 N N . ILE A 1 5 ? -22.330 7.510 -9.542 1.00 0.00 5 ILE A N 5
ATOM 4987 C CA . ILE A 1 5 ? -21.043 7.278 -10.185 1.00 0.00 5 ILE A CA 5
ATOM 4988 C C . ILE A 1 5 ? -20.011 6.924 -9.129 1.00 0.00 5 ILE A C 5
ATOM 4989 O O . ILE A 1 5 ? -20.219 7.210 -7.949 1.00 0.00 5 ILE A O 5
ATOM 5005 N N . MET A 1 6 ? -18.911 6.304 -9.556 1.00 0.00 6 MET A N 5
ATOM 5006 C CA . MET A 1 6 ? -17.829 5.909 -8.652 1.00 0.00 6 MET A CA 5
ATOM 5007 C C . MET A 1 6 ? -18.298 4.814 -7.697 1.00 0.00 6 MET A C 5
ATOM 5008 O O . MET A 1 6 ? -18.905 5.091 -6.659 1.00 0.00 6 MET A O 5
ATOM 5022 N N . ALA A 1 7 ? -18.020 3.569 -8.057 1.00 0.00 7 ALA A N 5
ATOM 5023 C CA . ALA A 1 7 ? -18.458 2.434 -7.256 1.00 0.00 7 ALA A CA 5
ATOM 5024 C C . ALA A 1 7 ? -17.439 2.103 -6.170 1.00 0.00 7 ALA A C 5
ATOM 5025 O O . ALA A 1 7 ? -17.611 2.470 -5.005 1.00 0.00 7 ALA A O 5
ATOM 5032 N N . LYS A 1 8 ? -16.378 1.407 -6.557 1.00 0.00 8 LYS A N 5
ATOM 5033 C CA . LYS A 1 8 ? -15.312 1.049 -5.628 1.00 0.00 8 LYS A CA 5
ATOM 5034 C C . LYS A 1 8 ? -13.965 1.472 -6.197 1.00 0.00 8 LYS A C 5
ATOM 5035 O O . LYS A 1 8 ? -13.431 0.843 -7.111 1.00 0.00 8 LYS A O 5
ATOM 5054 N N . ARG A 1 9 ? -13.442 2.566 -5.669 1.00 0.00 9 ARG A N 5
ATOM 5055 C CA . ARG A 1 9 ? -12.191 3.135 -6.138 1.00 0.00 9 ARG A CA 5
ATOM 5056 C C . ARG A 1 9 ? -11.209 3.274 -4.982 1.00 0.00 9 ARG A C 5
ATOM 5057 O O . ARG A 1 9 ? -11.501 2.862 -3.858 1.00 0.00 9 ARG A O 5
ATOM 5078 N N . CYS A 1 10 ? -10.049 3.855 -5.257 1.00 0.00 10 CYS A N 5
ATOM 5079 C CA . CYS A 1 10 ? -9.096 4.177 -4.211 1.00 0.00 10 CYS A CA 5
ATOM 5080 C C . CYS A 1 10 ? -9.698 5.228 -3.288 1.00 0.00 10 CYS A C 5
ATOM 5081 O O . CYS A 1 10 ? -10.092 6.301 -3.739 1.00 0.00 10 CYS A O 5
ATOM 5089 N N . GLU A 1 11 ? -9.765 4.923 -2.001 1.00 0.00 11 GLU A N 5
ATOM 5090 C CA . GLU A 1 11 ? -10.422 5.807 -1.041 1.00 0.00 11 GLU A CA 5
ATOM 5091 C C . GLU A 1 11 ? -9.569 7.040 -0.748 1.00 0.00 11 GLU A C 5
ATOM 5092 O O . GLU A 1 11 ? -9.988 7.943 -0.025 1.00 0.00 11 GLU A O 5
ATOM 5104 N N . VAL A 1 12 ? -8.372 7.072 -1.317 1.00 0.00 12 VAL A N 5
ATOM 5105 C CA . VAL A 1 12 ? -7.467 8.199 -1.132 1.00 0.00 12 VAL A CA 5
ATOM 5106 C C . VAL A 1 12 ? -7.642 9.234 -2.243 1.00 0.00 12 VAL A C 5
ATOM 5107 O O . VAL A 1 12 ? -8.089 10.358 -2.003 1.00 0.00 12 VAL A O 5
ATOM 5120 N N . CYS A 1 13 ? -7.300 8.847 -3.464 1.00 0.00 13 CYS A N 5
ATOM 5121 C CA . CYS A 1 13 ? -7.293 9.783 -4.579 1.00 0.00 13 CYS A CA 5
ATOM 5122 C C . CYS A 1 13 ? -8.563 9.667 -5.424 1.00 0.00 13 CYS A C 5
ATOM 5123 O O . CYS A 1 13 ? -8.850 10.537 -6.244 1.00 0.00 13 CYS A O 5
ATOM 5131 N N . GLY A 1 14 ? -9.319 8.594 -5.223 1.00 0.00 14 GLY A N 5
ATOM 5132 C CA . GLY A 1 14 ? -10.532 8.386 -5.995 1.00 0.00 14 GLY A CA 5
ATOM 5133 C C . GLY A 1 14 ? -10.272 7.662 -7.304 1.00 0.00 14 GLY A C 5
ATOM 5134 O O . GLY A 1 14 ? -11.206 7.324 -8.034 1.00 0.00 14 GLY A O 5
ATOM 5138 N N . LYS A 1 15 ? -8.998 7.414 -7.596 1.00 0.00 15 LYS A N 5
ATOM 5139 C CA . LYS A 1 15 ? -8.609 6.742 -8.832 1.00 0.00 15 LYS A CA 5
ATOM 5140 C C . LYS A 1 15 ? -9.036 5.281 -8.824 1.00 0.00 15 LYS A C 5
ATOM 5141 O O . LYS A 1 15 ? -9.261 4.690 -7.764 1.00 0.00 15 LYS A O 5
ATOM 5160 N N . ALA A 1 16 ? -9.141 4.702 -10.011 1.00 0.00 16 ALA A N 5
ATOM 5161 C CA . ALA A 1 16 ? -9.526 3.310 -10.156 1.00 0.00 16 ALA A CA 5
ATOM 5162 C C . ALA A 1 16 ? -8.383 2.389 -9.744 1.00 0.00 16 ALA A C 5
ATOM 5163 O O . ALA A 1 16 ? -7.210 2.738 -9.889 1.00 0.00 16 ALA A O 5
ATOM 5170 N N . PRO A 1 17 ? -8.707 1.211 -9.197 1.00 0.00 17 PRO A N 5
ATOM 5171 C CA . PRO A 1 17 ? -7.704 0.216 -8.826 1.00 0.00 17 PRO A CA 5
ATOM 5172 C C . PRO A 1 17 ? -7.118 -0.491 -10.047 1.00 0.00 17 PRO A C 5
ATOM 5173 O O . PRO A 1 17 ? -7.824 -1.213 -10.757 1.00 0.00 17 PRO A O 5
ATOM 5184 N N . ARG A 1 18 ? -5.829 -0.266 -10.298 1.00 0.00 18 ARG A N 5
ATOM 5185 C CA . ARG A 1 18 ? -5.162 -0.849 -11.457 1.00 0.00 18 ARG A CA 5
ATOM 5186 C C . ARG A 1 18 ? -5.226 -2.372 -11.405 1.00 0.00 18 ARG A C 5
ATOM 5187 O O . ARG A 1 18 ? -4.774 -2.991 -10.443 1.00 0.00 18 ARG A O 5
ATOM 5208 N N . SER A 1 19 ? -5.786 -2.962 -12.451 1.00 0.00 19 SER A N 5
ATOM 5209 C CA . SER A 1 19 ? -6.014 -4.398 -12.490 1.00 0.00 19 SER A CA 5
ATOM 5210 C C . SER A 1 19 ? -5.091 -5.062 -13.509 1.00 0.00 19 SER A C 5
ATOM 5211 O O . SER A 1 19 ? -4.863 -4.520 -14.593 1.00 0.00 19 SER A O 5
ATOM 5219 N N . GLY A 1 20 ? -4.549 -6.220 -13.156 1.00 0.00 20 GLY A N 5
ATOM 5220 C CA . GLY A 1 20 ? -3.754 -6.975 -14.102 1.00 0.00 20 GLY A CA 5
ATOM 5221 C C . GLY A 1 20 ? -2.412 -7.416 -13.552 1.00 0.00 20 GLY A C 5
ATOM 5222 O O . GLY A 1 20 ? -2.100 -7.168 -12.384 1.00 0.00 20 GLY A O 5
ATOM 5226 N N . ASN A 1 21 ? -1.634 -8.081 -14.412 1.00 0.00 21 ASN A N 5
ATOM 5227 C CA . ASN A 1 21 ? -0.282 -8.558 -14.096 1.00 0.00 21 ASN A CA 5
ATOM 5228 C C . ASN A 1 21 ? -0.298 -9.745 -13.138 1.00 0.00 21 ASN A C 5
ATOM 5229 O O . ASN A 1 21 ? 0.090 -10.852 -13.513 1.00 0.00 21 ASN A O 5
ATOM 5240 N N . THR A 1 22 ? -0.764 -9.510 -11.913 1.00 0.00 22 THR A N 5
ATOM 5241 C CA . THR A 1 22 ? -0.716 -10.507 -10.845 1.00 0.00 22 THR A CA 5
ATOM 5242 C C . THR A 1 22 ? 0.736 -10.794 -10.450 1.00 0.00 22 THR A C 5
ATOM 5243 O O . THR A 1 22 ? 1.462 -11.508 -11.148 1.00 0.00 22 THR A O 5
ATOM 5254 N N . VAL A 1 23 ? 1.160 -10.216 -9.333 1.00 0.00 23 VAL A N 5
ATOM 5255 C CA . VAL A 1 23 ? 2.554 -10.295 -8.912 1.00 0.00 23 VAL A CA 5
ATOM 5256 C C . VAL A 1 23 ? 2.850 -11.615 -8.201 1.00 0.00 23 VAL A C 5
ATOM 5257 O O . VAL A 1 23 ? 2.859 -11.681 -6.968 1.00 0.00 23 VAL A O 5
ATOM 5270 N N . SER A 1 24 ? 3.051 -12.661 -9.000 1.00 0.00 24 SER A N 5
ATOM 5271 C CA . SER A 1 24 ? 3.438 -13.987 -8.510 1.00 0.00 24 SER A CA 5
ATOM 5272 C C . SER A 1 24 ? 2.307 -14.686 -7.751 1.00 0.00 24 SER A C 5
ATOM 5273 O O . SER A 1 24 ? 1.489 -14.057 -7.079 1.00 0.00 24 SER A O 5
ATOM 5281 N N . HIS A 1 25 ? 2.271 -16.005 -7.870 1.00 0.00 25 HIS A N 5
ATOM 5282 C CA . HIS A 1 25 ? 1.325 -16.821 -7.122 1.00 0.00 25 HIS A CA 5
ATOM 5283 C C . HIS A 1 25 ? 2.092 -17.868 -6.329 1.00 0.00 25 HIS A C 5
ATOM 5284 O O . HIS A 1 25 ? 3.157 -18.315 -6.757 1.00 0.00 25 HIS A O 5
ATOM 5299 N N . SER A 1 26 ? 1.556 -18.257 -5.181 1.00 0.00 26 SER A N 5
ATOM 5300 C CA . SER A 1 26 ? 2.272 -19.146 -4.276 1.00 0.00 26 SER A CA 5
ATOM 5301 C C . SER A 1 26 ? 1.326 -19.832 -3.297 1.00 0.00 26 SER A C 5
ATOM 5302 O O . SER A 1 26 ? 1.582 -20.955 -2.863 1.00 0.00 26 SER A O 5
ATOM 5310 N N . ASP A 1 27 ? 0.235 -19.145 -2.967 1.00 0.00 27 ASP A N 5
ATOM 5311 C CA . ASP A 1 27 ? -0.739 -19.625 -1.990 1.00 0.00 27 ASP A CA 5
ATOM 5312 C C . ASP A 1 27 ? -0.140 -19.662 -0.589 1.00 0.00 27 ASP A C 5
ATOM 5313 O O . ASP A 1 27 ? 0.484 -20.642 -0.181 1.00 0.00 27 ASP A O 5
ATOM 5322 N N . LYS A 1 28 ? -0.300 -18.564 0.131 1.00 0.00 28 LYS A N 5
ATOM 5323 C CA . LYS A 1 28 ? 0.101 -18.497 1.526 1.00 0.00 28 LYS A CA 5
ATOM 5324 C C . LYS A 1 28 ? -1.133 -18.678 2.410 1.00 0.00 28 LYS A C 5
ATOM 5325 O O . LYS A 1 28 ? -1.071 -18.541 3.632 1.00 0.00 28 LYS A O 5
ATOM 5344 N N . LYS A 1 29 ? -2.247 -19.020 1.763 1.00 0.00 29 LYS A N 5
ATOM 5345 C CA . LYS A 1 29 ? -3.550 -19.094 2.419 1.00 0.00 29 LYS A CA 5
ATOM 5346 C C . LYS A 1 29 ? -3.915 -17.733 3.006 1.00 0.00 29 LYS A C 5
ATOM 5347 O O . LYS A 1 29 ? -4.107 -17.580 4.212 1.00 0.00 29 LYS A O 5
ATOM 5366 N N . SER A 1 30 ? -3.978 -16.734 2.134 1.00 0.00 30 SER A N 5
ATOM 5367 C CA . SER A 1 30 ? -4.376 -15.394 2.535 1.00 0.00 30 SER A CA 5
ATOM 5368 C C . SER A 1 30 ? -5.876 -15.237 2.308 1.00 0.00 30 SER A C 5
ATOM 5369 O O . SER A 1 30 ? -6.548 -14.482 3.009 1.00 0.00 30 SER A O 5
ATOM 5377 N N . GLU A 1 31 ? -6.368 -15.970 1.306 1.00 0.00 31 GLU A N 5
ATOM 5378 C CA . GLU A 1 31 ? -7.798 -16.114 1.024 1.00 0.00 31 GLU A CA 5
ATOM 5379 C C . GLU A 1 31 ? -8.515 -14.786 0.772 1.00 0.00 31 GLU A C 5
ATOM 5380 O O . GLU A 1 31 ? -8.655 -14.351 -0.375 1.00 0.00 31 GLU A O 5
ATOM 5392 N N . ARG A 1 32 ? -8.949 -14.139 1.844 1.00 0.00 32 ARG A N 5
ATOM 5393 C CA . ARG A 1 32 ? -9.879 -13.025 1.741 1.00 0.00 32 ARG A CA 5
ATOM 5394 C C . ARG A 1 32 ? -9.379 -11.809 2.519 1.00 0.00 32 ARG A C 5
ATOM 5395 O O . ARG A 1 32 ? -10.163 -10.956 2.929 1.00 0.00 32 ARG A O 5
ATOM 5416 N N . TRP A 1 33 ? -8.070 -11.717 2.699 1.00 0.00 33 TRP A N 5
ATOM 5417 C CA . TRP A 1 33 ? -7.488 -10.611 3.440 1.00 0.00 33 TRP A CA 5
ATOM 5418 C C . TRP A 1 33 ? -7.510 -9.343 2.588 1.00 0.00 33 TRP A C 5
ATOM 5419 O O . TRP A 1 33 ? -7.797 -8.250 3.080 1.00 0.00 33 TRP A O 5
ATOM 5440 N N . PHE A 1 34 ? -7.233 -9.501 1.300 1.00 0.00 34 PHE A N 5
ATOM 5441 C CA . PHE A 1 34 ? -7.173 -8.372 0.382 1.00 0.00 34 PHE A CA 5
ATOM 5442 C C . PHE A 1 34 ? -8.207 -8.519 -0.729 1.00 0.00 34 PHE A C 5
ATOM 5443 O O . PHE A 1 34 ? -8.988 -9.471 -0.750 1.00 0.00 34 PHE A O 5
ATOM 5460 N N . ARG A 1 35 ? -8.203 -7.556 -1.642 1.00 0.00 35 ARG A N 5
ATOM 5461 C CA . ARG A 1 35 ? -9.001 -7.625 -2.857 1.00 0.00 35 ARG A CA 5
ATOM 5462 C C . ARG A 1 35 ? -8.064 -7.702 -4.060 1.00 0.00 35 ARG A C 5
ATOM 5463 O O . ARG A 1 35 ? -6.974 -7.141 -4.023 1.00 0.00 35 ARG A O 5
ATOM 5484 N N . PRO A 1 36 ? -8.472 -8.393 -5.138 1.00 0.00 36 PRO A N 5
ATOM 5485 C CA . PRO A 1 36 ? -7.613 -8.621 -6.315 1.00 0.00 36 PRO A CA 5
ATOM 5486 C C . PRO A 1 36 ? -7.028 -7.339 -6.908 1.00 0.00 36 PRO A C 5
ATOM 5487 O O . PRO A 1 36 ? -5.887 -7.326 -7.363 1.00 0.00 36 PRO A O 5
ATOM 5498 N N . ASN A 1 37 ? -7.807 -6.264 -6.892 1.00 0.00 37 ASN A N 5
ATOM 5499 C CA . ASN A 1 37 ? -7.384 -5.014 -7.520 1.00 0.00 37 ASN A CA 5
ATOM 5500 C C . ASN A 1 37 ? -7.126 -3.924 -6.482 1.00 0.00 37 ASN A C 5
ATOM 5501 O O . ASN A 1 37 ? -6.595 -2.859 -6.807 1.00 0.00 37 ASN A O 5
ATOM 5512 N N . LEU A 1 38 ? -7.493 -4.192 -5.235 1.00 0.00 38 LEU A N 5
ATOM 5513 C CA . LEU A 1 38 ? -7.410 -3.187 -4.183 1.00 0.00 38 LEU A CA 5
ATOM 5514 C C . LEU A 1 38 ? -6.514 -3.651 -3.050 1.00 0.00 38 LEU A C 5
ATOM 5515 O O . LEU A 1 38 ? -6.789 -4.657 -2.392 1.00 0.00 38 LEU A O 5
ATOM 5531 N N . GLN A 1 39 ? -5.450 -2.904 -2.825 1.00 0.00 39 GLN A N 5
ATOM 5532 C CA . GLN A 1 39 ? -4.511 -3.209 -1.764 1.00 0.00 39 GLN A CA 5
ATOM 5533 C C . GLN A 1 39 ? -4.948 -2.547 -0.469 1.00 0.00 39 GLN A C 5
ATOM 5534 O O . GLN A 1 39 ? -4.873 -1.326 -0.319 1.00 0.00 39 GLN A O 5
ATOM 5548 N N . LYS A 1 40 ? -5.427 -3.357 0.454 1.00 0.00 40 LYS A N 5
ATOM 5549 C CA . LYS A 1 40 ? -5.853 -2.872 1.750 1.00 0.00 40 LYS A CA 5
ATOM 5550 C C . LYS A 1 40 ? -4.644 -2.707 2.658 1.00 0.00 40 LYS A C 5
ATOM 5551 O O . LYS A 1 40 ? -4.028 -3.690 3.072 1.00 0.00 40 LYS A O 5
ATOM 5570 N N . VAL A 1 41 ? -4.300 -1.469 2.958 1.00 0.00 41 VAL A N 5
ATOM 5571 C CA . VAL A 1 41 ? -3.126 -1.185 3.767 1.00 0.00 41 VAL A CA 5
ATOM 5572 C C . VAL A 1 41 ? -3.505 -0.379 4.998 1.00 0.00 41 VAL A C 5
ATOM 5573 O O . VAL A 1 41 ? -4.551 0.269 5.022 1.00 0.00 41 VAL A O 5
ATOM 5586 N N . ARG A 1 42 ? -2.667 -0.431 6.026 1.00 0.00 42 ARG A N 5
ATOM 5587 C CA . ARG A 1 42 ? -2.922 0.329 7.240 1.00 0.00 42 ARG A CA 5
ATOM 5588 C C . ARG A 1 42 ? -2.231 1.684 7.174 1.00 0.00 42 ARG A C 5
ATOM 5589 O O . ARG A 1 42 ? -1.013 1.771 6.982 1.00 0.00 42 ARG A O 5
ATOM 5610 N N . VAL A 1 43 ? -3.016 2.737 7.324 1.00 0.00 43 VAL A N 5
ATOM 5611 C CA . VAL A 1 43 ? -2.516 4.098 7.227 1.00 0.00 43 VAL A CA 5
ATOM 5612 C C . VAL A 1 43 ? -2.662 4.818 8.561 1.00 0.00 43 VAL A C 5
ATOM 5613 O O . VAL A 1 43 ? -3.394 4.367 9.445 1.00 0.00 43 VAL A O 5
ATOM 5626 N N . VAL A 1 44 ? -1.972 5.939 8.700 1.00 0.00 44 VAL A N 5
ATOM 5627 C CA . VAL A 1 44 ? -2.000 6.699 9.941 1.00 0.00 44 VAL A CA 5
ATOM 5628 C C . VAL A 1 44 ? -3.109 7.744 9.907 1.00 0.00 44 VAL A C 5
ATOM 5629 O O . VAL A 1 44 ? -3.214 8.517 8.954 1.00 0.00 44 VAL A O 5
ATOM 5642 N N . LEU A 1 45 ? -3.938 7.742 10.939 1.00 0.00 45 LEU A N 5
ATOM 5643 C CA . LEU A 1 45 ? -4.990 8.731 11.094 1.00 0.00 45 LEU A CA 5
ATOM 5644 C C . LEU A 1 45 ? -4.501 9.870 11.984 1.00 0.00 45 LEU A C 5
ATOM 5645 O O . LEU A 1 45 ? -3.669 9.651 12.866 1.00 0.00 45 LEU A O 5
ATOM 5661 N N . PRO A 1 46 ? -5.017 11.095 11.781 1.00 0.00 46 PRO A N 5
ATOM 5662 C CA . PRO A 1 46 ? -4.608 12.270 12.563 1.00 0.00 46 PRO A CA 5
ATOM 5663 C C . PRO A 1 46 ? -4.978 12.140 14.038 1.00 0.00 46 PRO A C 5
ATOM 5664 O O . PRO A 1 46 ? -4.538 12.924 14.880 1.00 0.00 46 PRO A O 5
ATOM 5675 N N . ASP A 1 47 ? -5.793 11.136 14.333 1.00 0.00 47 ASP A N 5
ATOM 5676 C CA . ASP A 1 47 ? -6.211 10.838 15.695 1.00 0.00 47 ASP A CA 5
ATOM 5677 C C . ASP A 1 47 ? -5.144 10.018 16.421 1.00 0.00 47 ASP A C 5
ATOM 5678 O O . ASP A 1 47 ? -5.166 9.885 17.644 1.00 0.00 47 ASP A O 5
ATOM 5687 N N . GLY A 1 48 ? -4.195 9.484 15.660 1.00 0.00 48 GLY A N 5
ATOM 5688 C CA . GLY A 1 48 ? -3.174 8.631 16.242 1.00 0.00 48 GLY A CA 5
ATOM 5689 C C . GLY A 1 48 ? -3.515 7.164 16.080 1.00 0.00 48 GLY A C 5
ATOM 5690 O O . GLY A 1 48 ? -2.800 6.286 16.570 1.00 0.00 48 GLY A O 5
ATOM 5694 N N . THR A 1 49 ? -4.614 6.911 15.388 1.00 0.00 49 THR A N 5
ATOM 5695 C CA . THR A 1 49 ? -5.081 5.567 15.130 1.00 0.00 49 THR A CA 5
ATOM 5696 C C . THR A 1 49 ? -4.563 5.070 13.784 1.00 0.00 49 THR A C 5
ATOM 5697 O O . THR A 1 49 ? -4.249 5.863 12.898 1.00 0.00 49 THR A O 5
ATOM 5708 N N . ILE A 1 50 ? -4.452 3.762 13.644 1.00 0.00 50 ILE A N 5
ATOM 5709 C CA . ILE A 1 50 ? -3.999 3.167 12.397 1.00 0.00 50 ILE A CA 5
ATOM 5710 C C . ILE A 1 50 ? -5.118 2.336 11.774 1.00 0.00 50 ILE A C 5
ATOM 5711 O O . ILE A 1 50 ? -5.488 1.280 12.291 1.00 0.00 50 ILE A O 5
ATOM 5727 N N . LYS A 1 51 ? -5.649 2.824 10.663 1.00 0.00 51 LYS A N 5
ATOM 5728 C CA . LYS A 1 51 ? -6.819 2.220 10.030 1.00 0.00 51 LYS A CA 5
ATOM 5729 C C . LYS A 1 51 ? -6.463 1.629 8.668 1.00 0.00 51 LYS A C 5
ATOM 5730 O O . LYS A 1 51 ? -5.538 2.097 8.005 1.00 0.00 51 LYS A O 5
ATOM 5749 N N . ARG A 1 52 ? -7.188 0.593 8.260 1.00 0.00 52 ARG A N 5
ATOM 5750 C CA . ARG A 1 52 ? -7.033 0.026 6.924 1.00 0.00 52 ARG A CA 5
ATOM 5751 C C . ARG A 1 52 ? -7.870 0.813 5.923 1.00 0.00 52 ARG A C 5
ATOM 5752 O O . ARG A 1 52 ? -9.010 1.177 6.212 1.00 0.00 52 ARG A O 5
ATOM 5773 N N . MET A 1 53 ? -7.307 1.077 4.757 1.00 0.00 53 MET A N 5
ATOM 5774 C CA . MET A 1 53 ? -8.038 1.747 3.688 1.00 0.00 53 MET A CA 5
ATOM 5775 C C . MET A 1 53 ? -7.826 1.012 2.375 1.00 0.00 53 MET A C 5
ATOM 5776 O O . MET A 1 53 ? -6.818 0.318 2.203 1.00 0.00 53 MET A O 5
ATOM 5790 N N . ARG A 1 54 ? -8.773 1.145 1.456 1.00 0.00 54 ARG A N 5
ATOM 5791 C CA . ARG A 1 54 ? -8.647 0.512 0.151 1.00 0.00 54 ARG A CA 5
ATOM 5792 C C . ARG A 1 54 ? -7.857 1.410 -0.789 1.00 0.00 54 ARG A C 5
ATOM 5793 O O . ARG A 1 54 ? -8.374 2.417 -1.284 1.00 0.00 54 ARG A O 5
ATOM 5814 N N . VAL A 1 55 ? -6.601 1.057 -1.019 1.00 0.00 55 VAL A N 5
ATOM 5815 C CA . VAL A 1 55 ? -5.736 1.849 -1.882 1.00 0.00 55 VAL A CA 5
ATOM 5816 C C . VAL A 1 55 ? -5.381 1.055 -3.132 1.00 0.00 55 VAL A C 5
ATOM 5817 O O . VAL A 1 55 ? -5.262 -0.169 -3.087 1.00 0.00 55 VAL A O 5
ATOM 5830 N N . CYS A 1 56 ? -5.234 1.742 -4.253 1.00 0.00 56 CYS A N 5
ATOM 5831 C CA . CYS A 1 56 ? -4.920 1.074 -5.502 1.00 0.00 56 CYS A CA 5
ATOM 5832 C C . CYS A 1 56 ? -3.422 1.106 -5.771 1.00 0.00 56 CYS A C 5
ATOM 5833 O O . CYS A 1 56 ? -2.706 1.965 -5.251 1.00 0.00 56 CYS A O 5
ATOM 5841 N N . THR A 1 57 ? -2.959 0.171 -6.592 1.00 0.00 57 THR A N 5
ATOM 5842 C CA . THR A 1 57 ? -1.554 0.073 -6.955 1.00 0.00 57 THR A CA 5
ATOM 5843 C C . THR A 1 57 ? -1.066 1.330 -7.671 1.00 0.00 57 THR A C 5
ATOM 5844 O O . THR A 1 57 ? 0.122 1.650 -7.638 1.00 0.00 57 THR A O 5
ATOM 5855 N N . SER A 1 58 ? -1.992 2.044 -8.302 1.00 0.00 58 SER A N 5
ATOM 5856 C CA . SER A 1 58 ? -1.681 3.315 -8.942 1.00 0.00 58 SER A CA 5
ATOM 5857 C C . SER A 1 58 ? -1.114 4.294 -7.914 1.00 0.00 58 SER A C 5
ATOM 5858 O O . SER A 1 58 ? -0.034 4.848 -8.103 1.00 0.00 58 SER A O 5
ATOM 5866 N N . CYS A 1 59 ? -1.833 4.475 -6.811 1.00 0.00 59 CYS A N 5
ATOM 5867 C CA . CYS A 1 59 ? -1.391 5.348 -5.731 1.00 0.00 59 CYS A CA 5
ATOM 5868 C C . CYS A 1 59 ? -0.113 4.820 -5.090 1.00 0.00 59 CYS A C 5
ATOM 5869 O O . CYS A 1 59 ? 0.750 5.591 -4.664 1.00 0.00 59 CYS A O 5
ATOM 5877 N N . LEU A 1 60 ? 0.001 3.499 -5.034 1.00 0.00 60 LEU A N 5
ATOM 5878 C CA . LEU A 1 60 ? 1.164 2.846 -4.455 1.00 0.00 60 LEU A CA 5
ATOM 5879 C C . LEU A 1 60 ? 2.429 3.162 -5.251 1.00 0.00 60 LEU A C 5
ATOM 5880 O O . LEU A 1 60 ? 3.439 3.588 -4.688 1.00 0.00 60 LEU A O 5
ATOM 5896 N N . LYS A 1 61 ? 2.362 2.974 -6.563 1.00 0.00 61 LYS A N 5
ATOM 5897 C CA . LYS A 1 61 ? 3.528 3.167 -7.424 1.00 0.00 61 LYS A CA 5
ATOM 5898 C C . LYS A 1 61 ? 3.755 4.636 -7.762 1.00 0.00 61 LYS A C 5
ATOM 5899 O O . LYS A 1 61 ? 4.851 5.022 -8.168 1.00 0.00 61 LYS A O 5
ATOM 5918 N N . SER A 1 62 ? 2.725 5.452 -7.600 1.00 0.00 62 SER A N 5
ATOM 5919 C CA . SER A 1 62 ? 2.876 6.891 -7.759 1.00 0.00 62 SER A CA 5
ATOM 5920 C C . SER A 1 62 ? 3.438 7.500 -6.481 1.00 0.00 62 SER A C 5
ATOM 5921 O O . SER A 1 62 ? 3.862 8.657 -6.459 1.00 0.00 62 SER A O 5
ATOM 5929 N N . GLY A 1 63 ? 3.443 6.703 -5.421 1.00 0.00 63 GLY A N 5
ATOM 5930 C CA . GLY A 1 63 ? 3.961 7.149 -4.150 1.00 0.00 63 GLY A CA 5
ATOM 5931 C C . GLY A 1 63 ? 3.148 8.275 -3.562 1.00 0.00 63 GLY A C 5
ATOM 5932 O O . GLY A 1 63 ? 3.677 9.343 -3.255 1.00 0.00 63 GLY A O 5
ATOM 5936 N N . LYS A 1 64 ? 1.857 8.042 -3.421 1.00 0.00 64 LYS A N 5
ATOM 5937 C CA . LYS A 1 64 ? 0.973 9.022 -2.818 1.00 0.00 64 LYS A CA 5
ATOM 5938 C C . LYS A 1 64 ? 0.039 8.328 -1.843 1.00 0.00 64 LYS A C 5
ATOM 5939 O O . LYS A 1 64 ? -1.127 8.075 -2.142 1.00 0.00 64 LYS A O 5
ATOM 5958 N N . VAL A 1 65 ? 0.585 7.985 -0.691 1.00 0.00 65 VAL A N 5
ATOM 5959 C CA . VAL A 1 65 ? -0.160 7.286 0.338 1.00 0.00 65 VAL A CA 5
ATOM 5960 C C . VAL A 1 65 ? 0.020 7.971 1.685 1.00 0.00 65 VAL A C 5
ATOM 5961 O O . VAL A 1 65 ? 0.818 8.903 1.819 1.00 0.00 65 VAL A O 5
ATOM 5974 N N . LYS A 1 66 ? -0.728 7.512 2.675 1.00 0.00 66 LYS A N 5
ATOM 5975 C CA . LYS A 1 66 ? -0.673 8.082 4.009 1.00 0.00 66 LYS A CA 5
ATOM 5976 C C . LYS A 1 66 ? -0.308 7.005 5.030 1.00 0.00 66 LYS A C 5
ATOM 5977 O O . LYS A 1 66 ? -0.906 6.903 6.104 1.00 0.00 66 LYS A O 5
ATOM 5996 N N . LYS A 1 67 ? 0.701 6.217 4.682 1.00 0.00 67 LYS A N 5
ATOM 5997 C CA . LYS A 1 67 ? 1.172 5.127 5.524 1.00 0.00 67 LYS A CA 5
ATOM 5998 C C . LYS A 1 67 ? 2.092 5.666 6.617 1.00 0.00 67 LYS A C 5
ATOM 5999 O O . LYS A 1 67 ? 2.311 6.874 6.720 1.00 0.00 67 LYS A O 5
ATOM 6018 N N . TYR A 1 68 ? 2.626 4.767 7.430 1.00 0.00 68 TYR A N 5
ATOM 6019 C CA . TYR A 1 68 ? 3.567 5.149 8.478 1.00 0.00 68 TYR A CA 5
ATOM 6020 C C . TYR A 1 68 ? 5.001 5.130 7.961 1.00 0.00 68 TYR A C 5
ATOM 6021 O O . TYR A 1 68 ? 5.911 5.679 8.587 1.00 0.00 68 TYR A O 5
ATOM 6039 N N . VAL A 1 69 ? 5.179 4.510 6.805 1.00 0.00 69 VAL A N 5
ATOM 6040 C CA . VAL A 1 69 ? 6.490 4.379 6.171 1.00 0.00 69 VAL A CA 5
ATOM 6041 C C . VAL A 1 69 ? 6.356 4.456 4.654 1.00 0.00 69 VAL A C 5
ATOM 6042 O O . VAL A 1 69 ? 5.293 4.159 4.105 1.00 0.00 69 VAL A O 5
ATOM 6055 N N . GLY A 1 70 ? 7.430 4.860 3.991 1.00 0.00 70 GLY A N 5
ATOM 6056 C CA . GLY A 1 70 ? 7.435 4.931 2.543 1.00 0.00 70 GLY A CA 5
ATOM 6057 C C . GLY A 1 70 ? 7.325 6.358 2.045 1.00 0.00 70 GLY A C 5
ATOM 6058 O O . GLY A 1 70 ? 8.039 7.243 2.522 1.00 0.00 70 GLY A O 5
ATOM 6062 N N . GLN A 1 71 ? 6.439 6.582 1.086 1.00 0.00 71 GLN A N 5
ATOM 6063 C CA . GLN A 1 71 ? 6.172 7.923 0.593 1.00 0.00 71 GLN A CA 5
ATOM 6064 C C . GLN A 1 71 ? 5.304 8.668 1.590 1.00 0.00 71 GLN A C 5
ATOM 6065 O O . GLN A 1 71 ? 4.080 8.537 1.590 1.00 0.00 71 GLN A O 5
ATOM 6079 N N . VAL A 1 72 ? 5.951 9.426 2.455 1.00 0.00 72 VAL A N 5
ATOM 6080 C CA . VAL A 1 72 ? 5.271 10.078 3.559 1.00 0.00 72 VAL A CA 5
ATOM 6081 C C . VAL A 1 72 ? 4.553 11.345 3.114 1.00 0.00 72 VAL A C 5
ATOM 6082 O O . VAL A 1 72 ? 5.188 12.346 2.773 1.00 0.00 72 VAL A O 5
ATOM 6095 N N . SER A 1 73 ? 3.231 11.291 3.103 1.00 0.00 73 SER A N 5
ATOM 6096 C CA . SER A 1 73 ? 2.435 12.497 2.983 1.00 0.00 73 SER A CA 5
ATOM 6097 C C . SER A 1 73 ? 2.301 13.101 4.375 1.00 0.00 73 SER A C 5
ATOM 6098 O O . SER A 1 73 ? 1.318 12.861 5.083 1.00 0.00 73 SER A O 5
ATOM 6106 N N . GLU A 1 74 ? 3.328 13.837 4.781 1.00 0.00 74 GLU A N 5
ATOM 6107 C CA . GLU A 1 74 ? 3.456 14.282 6.159 1.00 0.00 74 GLU A CA 5
ATOM 6108 C C . GLU A 1 74 ? 2.368 15.286 6.512 1.00 0.00 74 GLU A C 5
ATOM 6109 O O . GLU A 1 74 ? 2.200 16.301 5.835 1.00 0.00 74 GLU A O 5
ATOM 6121 N N . VAL A 1 75 ? 1.609 14.960 7.562 1.00 0.00 75 VAL A N 5
ATOM 6122 C CA . VAL A 1 75 ? 0.487 15.780 8.027 1.00 0.00 75 VAL A CA 5
ATOM 6123 C C . VAL A 1 75 ? -0.664 15.731 7.008 1.00 0.00 75 VAL A C 5
ATOM 6124 O O . VAL A 1 75 ? -1.691 16.396 7.159 1.00 0.00 75 VAL A O 5
ATOM 6137 N N . GLY A 1 76 ? -0.496 14.900 5.983 1.00 0.00 76 GLY A N 5
ATOM 6138 C CA . GLY A 1 76 ? -1.475 14.809 4.920 1.00 0.00 76 GLY A CA 5
ATOM 6139 C C . GLY A 1 76 ? -1.301 15.915 3.907 1.00 0.00 76 GLY A C 5
ATOM 6140 O O . GLY A 1 76 ? -0.652 15.735 2.879 1.00 0.00 76 GLY A O 5
ATOM 6144 N N . SER A 1 77 ? -1.884 17.062 4.202 1.00 0.00 77 SER A N 5
ATOM 6145 C CA . SER A 1 77 ? -1.717 18.249 3.383 1.00 0.00 77 SER A CA 5
ATOM 6146 C C . SER A 1 77 ? -1.881 19.486 4.262 1.00 0.00 77 SER A C 5
ATOM 6147 O O . SER A 1 77 ? -2.842 20.261 4.055 1.00 0.00 77 SER A O 5
ATOM 6156 N N . GLN A 1 1 ? -12.273 -4.313 -20.697 1.00 0.00 1 GLN A N 6
ATOM 6157 C CA . GLN A 1 1 ? -11.767 -3.088 -21.357 1.00 0.00 1 GLN A CA 6
ATOM 6158 C C . GLN A 1 1 ? -12.164 -1.848 -20.568 1.00 0.00 1 GLN A C 6
ATOM 6159 O O . GLN A 1 1 ? -13.350 -1.554 -20.411 1.00 0.00 1 GLN A O 6
ATOM 6175 N N . GLY A 1 2 ? -11.165 -1.136 -20.067 1.00 0.00 2 GLY A N 6
ATOM 6176 C CA . GLY A 1 2 ? -11.420 0.068 -19.308 1.00 0.00 2 GLY A CA 6
ATOM 6177 C C . GLY A 1 2 ? -11.533 -0.215 -17.829 1.00 0.00 2 GLY A C 6
ATOM 6178 O O . GLY A 1 2 ? -11.675 -1.371 -17.419 1.00 0.00 2 GLY A O 6
ATOM 6182 N N . HIS A 1 3 ? -11.465 0.832 -17.027 1.00 0.00 3 HIS A N 6
ATOM 6183 C CA . HIS A 1 3 ? -11.596 0.695 -15.586 1.00 0.00 3 HIS A CA 6
ATOM 6184 C C . HIS A 1 3 ? -12.703 1.606 -15.062 1.00 0.00 3 HIS A C 6
ATOM 6185 O O . HIS A 1 3 ? -12.486 2.785 -14.789 1.00 0.00 3 HIS A O 6
ATOM 6200 N N . MET A 1 4 ? -13.903 1.052 -14.953 1.00 0.00 4 MET A N 6
ATOM 6201 C CA . MET A 1 4 ? -15.065 1.812 -14.508 1.00 0.00 4 MET A CA 6
ATOM 6202 C C . MET A 1 4 ? -15.212 1.738 -12.992 1.00 0.00 4 MET A C 6
ATOM 6203 O O . MET A 1 4 ? -15.056 0.674 -12.392 1.00 0.00 4 MET A O 6
ATOM 6217 N N . ILE A 1 5 ? -15.510 2.873 -12.379 1.00 0.00 5 ILE A N 6
ATOM 6218 C CA . ILE A 1 5 ? -15.645 2.945 -10.935 1.00 0.00 5 ILE A CA 6
ATOM 6219 C C . ILE A 1 5 ? -17.049 2.539 -10.494 1.00 0.00 5 ILE A C 6
ATOM 6220 O O . ILE A 1 5 ? -18.022 3.234 -10.787 1.00 0.00 5 ILE A O 6
ATOM 6236 N N . MET A 1 6 ? -17.155 1.413 -9.801 1.00 0.00 6 MET A N 6
ATOM 6237 C CA . MET A 1 6 ? -18.441 0.975 -9.267 1.00 0.00 6 MET A CA 6
ATOM 6238 C C . MET A 1 6 ? -18.432 1.036 -7.741 1.00 0.00 6 MET A C 6
ATOM 6239 O O . MET A 1 6 ? -18.838 2.034 -7.148 1.00 0.00 6 MET A O 6
ATOM 6253 N N . ALA A 1 7 ? -17.944 -0.023 -7.107 1.00 0.00 7 ALA A N 6
ATOM 6254 C CA . ALA A 1 7 ? -17.868 -0.071 -5.656 1.00 0.00 7 ALA A CA 6
ATOM 6255 C C . ALA A 1 7 ? -16.420 -0.155 -5.216 1.00 0.00 7 ALA A C 6
ATOM 6256 O O . ALA A 1 7 ? -15.948 0.683 -4.449 1.00 0.00 7 ALA A O 6
ATOM 6263 N N . LYS A 1 8 ? -15.724 -1.179 -5.692 1.00 0.00 8 LYS A N 6
ATOM 6264 C CA . LYS A 1 8 ? -14.293 -1.293 -5.456 1.00 0.00 8 LYS A CA 6
ATOM 6265 C C . LYS A 1 8 ? -13.554 -0.127 -6.120 1.00 0.00 8 LYS A C 6
ATOM 6266 O O . LYS A 1 8 ? -13.473 -0.035 -7.346 1.00 0.00 8 LYS A O 6
ATOM 6285 N N . ARG A 1 9 ? -13.065 0.788 -5.293 1.00 0.00 9 ARG A N 6
ATOM 6286 C CA . ARG A 1 9 ? -12.363 1.968 -5.762 1.00 0.00 9 ARG A CA 6
ATOM 6287 C C . ARG A 1 9 ? -11.335 2.401 -4.726 1.00 0.00 9 ARG A C 6
ATOM 6288 O O . ARG A 1 9 ? -11.371 1.937 -3.587 1.00 0.00 9 ARG A O 6
ATOM 6309 N N . CYS A 1 10 ? -10.431 3.284 -5.119 1.00 0.00 10 CYS A N 6
ATOM 6310 C CA . CYS A 1 10 ? -9.427 3.786 -4.201 1.00 0.00 10 CYS A CA 6
ATOM 6311 C C . CYS A 1 10 ? -10.039 4.813 -3.256 1.00 0.00 10 CYS A C 6
ATOM 6312 O O . CYS A 1 10 ? -10.625 5.799 -3.702 1.00 0.00 10 CYS A O 6
ATOM 6320 N N . GLU A 1 11 ? -9.897 4.582 -1.957 1.00 0.00 11 GLU A N 6
ATOM 6321 C CA . GLU A 1 11 ? -10.436 5.493 -0.951 1.00 0.00 11 GLU A CA 6
ATOM 6322 C C . GLU A 1 11 ? -9.563 6.736 -0.798 1.00 0.00 11 GLU A C 6
ATOM 6323 O O . GLU A 1 11 ? -9.934 7.679 -0.103 1.00 0.00 11 GLU A O 6
ATOM 6335 N N . VAL A 1 12 ? -8.405 6.729 -1.450 1.00 0.00 12 VAL A N 6
ATOM 6336 C CA . VAL A 1 12 ? -7.472 7.844 -1.360 1.00 0.00 12 VAL A CA 6
ATOM 6337 C C . VAL A 1 12 ? -7.811 8.928 -2.379 1.00 0.00 12 VAL A C 6
ATOM 6338 O O . VAL A 1 12 ? -8.221 10.032 -2.016 1.00 0.00 12 VAL A O 6
ATOM 6351 N N . CYS A 1 13 ? -7.648 8.611 -3.657 1.00 0.00 13 CYS A N 6
ATOM 6352 C CA . CYS A 1 13 ? -7.865 9.593 -4.711 1.00 0.00 13 CYS A CA 6
ATOM 6353 C C . CYS A 1 13 ? -9.285 9.510 -5.260 1.00 0.00 13 CYS A C 6
ATOM 6354 O O . CYS A 1 13 ? -9.801 10.479 -5.818 1.00 0.00 13 CYS A O 6
ATOM 6362 N N . GLY A 1 14 ? -9.912 8.354 -5.089 1.00 0.00 14 GLY A N 6
ATOM 6363 C CA . GLY A 1 14 ? -11.256 8.159 -5.598 1.00 0.00 14 GLY A CA 6
ATOM 6364 C C . GLY A 1 14 ? -11.267 7.454 -6.938 1.00 0.00 14 GLY A C 6
ATOM 6365 O O . GLY A 1 14 ? -12.330 7.152 -7.479 1.00 0.00 14 GLY A O 6
ATOM 6369 N N . LYS A 1 15 ? -10.081 7.177 -7.462 1.00 0.00 15 LYS A N 6
ATOM 6370 C CA . LYS A 1 15 ? -9.941 6.563 -8.777 1.00 0.00 15 LYS A CA 6
ATOM 6371 C C . LYS A 1 15 ? -10.224 5.065 -8.734 1.00 0.00 15 LYS A C 6
ATOM 6372 O O . LYS A 1 15 ? -10.278 4.463 -7.656 1.00 0.00 15 LYS A O 6
ATOM 6391 N N . ALA A 1 16 ? -10.403 4.475 -9.912 1.00 0.00 16 ALA A N 6
ATOM 6392 C CA . ALA A 1 16 ? -10.616 3.037 -10.027 1.00 0.00 16 ALA A CA 6
ATOM 6393 C C . ALA A 1 16 ? -9.292 2.300 -9.850 1.00 0.00 16 ALA A C 6
ATOM 6394 O O . ALA A 1 16 ? -8.246 2.783 -10.285 1.00 0.00 16 ALA A O 6
ATOM 6401 N N . PRO A 1 17 ? -9.320 1.125 -9.215 1.00 0.00 17 PRO A N 6
ATOM 6402 C CA . PRO A 1 17 ? -8.113 0.371 -8.895 1.00 0.00 17 PRO A CA 6
ATOM 6403 C C . PRO A 1 17 ? -7.635 -0.529 -10.030 1.00 0.00 17 PRO A C 6
ATOM 6404 O O . PRO A 1 17 ? -8.420 -0.984 -10.863 1.00 0.00 17 PRO A O 6
ATOM 6415 N N . ARG A 1 18 ? -6.331 -0.765 -10.058 1.00 0.00 18 ARG A N 6
ATOM 6416 C CA . ARG A 1 18 ? -5.738 -1.716 -10.982 1.00 0.00 18 ARG A CA 6
ATOM 6417 C C . ARG A 1 18 ? -4.990 -2.778 -10.187 1.00 0.00 18 ARG A C 6
ATOM 6418 O O . ARG A 1 18 ? -3.905 -2.519 -9.657 1.00 0.00 18 ARG A O 6
ATOM 6439 N N . SER A 1 19 ? -5.585 -3.958 -10.073 1.00 0.00 19 SER A N 6
ATOM 6440 C CA . SER A 1 19 ? -5.002 -5.034 -9.288 1.00 0.00 19 SER A CA 6
ATOM 6441 C C . SER A 1 19 ? -3.758 -5.594 -9.976 1.00 0.00 19 SER A C 6
ATOM 6442 O O . SER A 1 19 ? -3.745 -5.789 -11.196 1.00 0.00 19 SER A O 6
ATOM 6450 N N . GLY A 1 20 ? -2.719 -5.847 -9.194 1.00 0.00 20 GLY A N 6
ATOM 6451 C CA . GLY A 1 20 ? -1.483 -6.356 -9.748 1.00 0.00 20 GLY A CA 6
ATOM 6452 C C . GLY A 1 20 ? -1.519 -7.855 -9.963 1.00 0.00 20 GLY A C 6
ATOM 6453 O O . GLY A 1 20 ? -2.529 -8.506 -9.680 1.00 0.00 20 GLY A O 6
ATOM 6457 N N . ASN A 1 21 ? -0.416 -8.403 -10.466 1.00 0.00 21 ASN A N 6
ATOM 6458 C CA . ASN A 1 21 ? -0.298 -9.842 -10.706 1.00 0.00 21 ASN A CA 6
ATOM 6459 C C . ASN A 1 21 ? -0.523 -10.624 -9.416 1.00 0.00 21 ASN A C 6
ATOM 6460 O O . ASN A 1 21 ? -1.194 -11.654 -9.421 1.00 0.00 21 ASN A O 6
ATOM 6471 N N . THR A 1 22 ? 0.022 -10.099 -8.319 1.00 0.00 22 THR A N 6
ATOM 6472 C CA . THR A 1 22 ? -0.131 -10.696 -6.994 1.00 0.00 22 THR A CA 6
ATOM 6473 C C . THR A 1 22 ? 0.675 -11.991 -6.868 1.00 0.00 22 THR A C 6
ATOM 6474 O O . THR A 1 22 ? 0.280 -13.046 -7.364 1.00 0.00 22 THR A O 6
ATOM 6485 N N . VAL A 1 23 ? 1.814 -11.899 -6.195 1.00 0.00 23 VAL A N 6
ATOM 6486 C CA . VAL A 1 23 ? 2.691 -13.046 -6.012 1.00 0.00 23 VAL A CA 6
ATOM 6487 C C . VAL A 1 23 ? 2.330 -13.785 -4.728 1.00 0.00 23 VAL A C 6
ATOM 6488 O O . VAL A 1 23 ? 2.408 -15.012 -4.655 1.00 0.00 23 VAL A O 6
ATOM 6501 N N . SER A 1 24 ? 1.918 -13.026 -3.723 1.00 0.00 24 SER A N 6
ATOM 6502 C CA . SER A 1 24 ? 1.534 -13.594 -2.440 1.00 0.00 24 SER A CA 6
ATOM 6503 C C . SER A 1 24 ? 0.208 -14.341 -2.562 1.00 0.00 24 SER A C 6
ATOM 6504 O O . SER A 1 24 ? -0.831 -13.737 -2.828 1.00 0.00 24 SER A O 6
ATOM 6512 N N . HIS A 1 25 ? 0.252 -15.660 -2.386 1.00 0.00 25 HIS A N 6
ATOM 6513 C CA . HIS A 1 25 ? -0.952 -16.477 -2.490 1.00 0.00 25 HIS A CA 6
ATOM 6514 C C . HIS A 1 25 ? -1.866 -16.245 -1.291 1.00 0.00 25 HIS A C 6
ATOM 6515 O O . HIS A 1 25 ? -1.512 -15.529 -0.352 1.00 0.00 25 HIS A O 6
ATOM 6530 N N . SER A 1 26 ? -3.035 -16.859 -1.318 1.00 0.00 26 SER A N 6
ATOM 6531 C CA . SER A 1 26 ? -4.008 -16.684 -0.260 1.00 0.00 26 SER A CA 6
ATOM 6532 C C . SER A 1 26 ? -4.089 -17.935 0.603 1.00 0.00 26 SER A C 6
ATOM 6533 O O . SER A 1 26 ? -3.505 -18.970 0.270 1.00 0.00 26 SER A O 6
ATOM 6541 N N . ASP A 1 27 ? -4.796 -17.822 1.716 1.00 0.00 27 ASP A N 6
ATOM 6542 C CA . ASP A 1 27 ? -5.009 -18.949 2.609 1.00 0.00 27 ASP A CA 6
ATOM 6543 C C . ASP A 1 27 ? -6.194 -19.775 2.134 1.00 0.00 27 ASP A C 6
ATOM 6544 O O . ASP A 1 27 ? -7.317 -19.273 2.045 1.00 0.00 27 ASP A O 6
ATOM 6553 N N . LYS A 1 28 ? -5.939 -21.034 1.810 1.00 0.00 28 LYS A N 6
ATOM 6554 C CA . LYS A 1 28 ? -6.971 -21.913 1.293 1.00 0.00 28 LYS A CA 6
ATOM 6555 C C . LYS A 1 28 ? -7.926 -22.342 2.406 1.00 0.00 28 LYS A C 6
ATOM 6556 O O . LYS A 1 28 ? -7.740 -23.377 3.050 1.00 0.00 28 LYS A O 6
ATOM 6575 N N . LYS A 1 29 ? -8.925 -21.511 2.638 1.00 0.00 29 LYS A N 6
ATOM 6576 C CA . LYS A 1 29 ? -9.956 -21.767 3.631 1.00 0.00 29 LYS A CA 6
ATOM 6577 C C . LYS A 1 29 ? -11.161 -20.907 3.271 1.00 0.00 29 LYS A C 6
ATOM 6578 O O . LYS A 1 29 ? -12.271 -21.411 3.082 1.00 0.00 29 LYS A O 6
ATOM 6597 N N . SER A 1 30 ? -10.919 -19.609 3.171 1.00 0.00 30 SER A N 6
ATOM 6598 C CA . SER A 1 30 ? -11.907 -18.680 2.656 1.00 0.00 30 SER A CA 6
ATOM 6599 C C . SER A 1 30 ? -11.551 -18.333 1.211 1.00 0.00 30 SER A C 6
ATOM 6600 O O . SER A 1 30 ? -10.595 -17.600 0.956 1.00 0.00 30 SER A O 6
ATOM 6608 N N . GLU A 1 31 ? -12.312 -18.871 0.272 1.00 0.00 31 GLU A N 6
ATOM 6609 C CA . GLU A 1 31 ? -11.988 -18.741 -1.146 1.00 0.00 31 GLU A CA 6
ATOM 6610 C C . GLU A 1 31 ? -12.580 -17.468 -1.746 1.00 0.00 31 GLU A C 6
ATOM 6611 O O . GLU A 1 31 ? -12.671 -17.331 -2.966 1.00 0.00 31 GLU A O 6
ATOM 6623 N N . ARG A 1 32 ? -12.965 -16.529 -0.894 1.00 0.00 32 ARG A N 6
ATOM 6624 C CA . ARG A 1 32 ? -13.485 -15.255 -1.358 1.00 0.00 32 ARG A CA 6
ATOM 6625 C C . ARG A 1 32 ? -12.662 -14.111 -0.793 1.00 0.00 32 ARG A C 6
ATOM 6626 O O . ARG A 1 32 ? -12.300 -14.115 0.386 1.00 0.00 32 ARG A O 6
ATOM 6647 N N . TRP A 1 33 ? -12.345 -13.148 -1.643 1.00 0.00 33 TRP A N 6
ATOM 6648 C CA . TRP A 1 33 ? -11.557 -12.004 -1.235 1.00 0.00 33 TRP A CA 6
ATOM 6649 C C . TRP A 1 33 ? -12.440 -10.773 -1.093 1.00 0.00 33 TRP A C 6
ATOM 6650 O O . TRP A 1 33 ? -13.198 -10.438 -2.003 1.00 0.00 33 TRP A O 6
ATOM 6671 N N . PHE A 1 34 ? -12.351 -10.108 0.048 1.00 0.00 34 PHE A N 6
ATOM 6672 C CA . PHE A 1 34 ? -13.071 -8.862 0.252 1.00 0.00 34 PHE A CA 6
ATOM 6673 C C . PHE A 1 34 ? -12.340 -7.731 -0.454 1.00 0.00 34 PHE A C 6
ATOM 6674 O O . PHE A 1 34 ? -11.284 -7.293 -0.000 1.00 0.00 34 PHE A O 6
ATOM 6691 N N . ARG A 1 35 ? -12.914 -7.277 -1.567 1.00 0.00 35 ARG A N 6
ATOM 6692 C CA . ARG A 1 35 ? -12.295 -6.270 -2.431 1.00 0.00 35 ARG A CA 6
ATOM 6693 C C . ARG A 1 35 ? -11.006 -6.818 -3.043 1.00 0.00 35 ARG A C 6
ATOM 6694 O O . ARG A 1 35 ? -9.906 -6.443 -2.641 1.00 0.00 35 ARG A O 6
ATOM 6715 N N . PRO A 1 36 ? -11.127 -7.724 -4.032 1.00 0.00 36 PRO A N 6
ATOM 6716 C CA . PRO A 1 36 ? -9.976 -8.406 -4.633 1.00 0.00 36 PRO A CA 6
ATOM 6717 C C . PRO A 1 36 ? -9.266 -7.559 -5.688 1.00 0.00 36 PRO A C 6
ATOM 6718 O O . PRO A 1 36 ? -8.347 -8.026 -6.359 1.00 0.00 36 PRO A O 6
ATOM 6729 N N . ASN A 1 37 ? -9.705 -6.319 -5.841 1.00 0.00 37 ASN A N 6
ATOM 6730 C CA . ASN A 1 37 ? -9.103 -5.408 -6.810 1.00 0.00 37 ASN A CA 6
ATOM 6731 C C . ASN A 1 37 ? -8.378 -4.288 -6.083 1.00 0.00 37 ASN A C 6
ATOM 6732 O O . ASN A 1 37 ? -7.837 -3.373 -6.704 1.00 0.00 37 ASN A O 6
ATOM 6743 N N . LEU A 1 38 ? -8.359 -4.375 -4.766 1.00 0.00 38 LEU A N 6
ATOM 6744 C CA . LEU A 1 38 ? -7.858 -3.294 -3.939 1.00 0.00 38 LEU A CA 6
ATOM 6745 C C . LEU A 1 38 ? -6.787 -3.784 -2.984 1.00 0.00 38 LEU A C 6
ATOM 6746 O O . LEU A 1 38 ? -6.975 -4.773 -2.273 1.00 0.00 38 LEU A O 6
ATOM 6762 N N . GLN A 1 39 ? -5.668 -3.082 -2.972 1.00 0.00 39 GLN A N 6
ATOM 6763 C CA . GLN A 1 39 ? -4.569 -3.425 -2.096 1.00 0.00 39 GLN A CA 6
ATOM 6764 C C . GLN A 1 39 ? -4.822 -2.838 -0.719 1.00 0.00 39 GLN A C 6
ATOM 6765 O O . GLN A 1 39 ? -4.463 -1.696 -0.434 1.00 0.00 39 GLN A O 6
ATOM 6779 N N . LYS A 1 40 ? -5.498 -3.613 0.106 1.00 0.00 40 LYS A N 6
ATOM 6780 C CA . LYS A 1 40 ? -5.845 -3.194 1.453 1.00 0.00 40 LYS A CA 6
ATOM 6781 C C . LYS A 1 40 ? -4.597 -3.018 2.312 1.00 0.00 40 LYS A C 6
ATOM 6782 O O . LYS A 1 40 ? -3.877 -3.979 2.594 1.00 0.00 40 LYS A O 6
ATOM 6801 N N . VAL A 1 41 ? -4.337 -1.784 2.711 1.00 0.00 41 VAL A N 6
ATOM 6802 C CA . VAL A 1 41 ? -3.175 -1.472 3.524 1.00 0.00 41 VAL A CA 6
ATOM 6803 C C . VAL A 1 41 ? -3.570 -0.611 4.714 1.00 0.00 41 VAL A C 6
ATOM 6804 O O . VAL A 1 41 ? -4.577 0.101 4.677 1.00 0.00 41 VAL A O 6
ATOM 6817 N N . ARG A 1 42 ? -2.784 -0.700 5.775 1.00 0.00 42 ARG A N 6
ATOM 6818 C CA . ARG A 1 42 ? -2.993 0.124 6.952 1.00 0.00 42 ARG A CA 6
ATOM 6819 C C . ARG A 1 42 ? -2.143 1.391 6.859 1.00 0.00 42 ARG A C 6
ATOM 6820 O O . ARG A 1 42 ? -0.927 1.328 6.666 1.00 0.00 42 ARG A O 6
ATOM 6841 N N . VAL A 1 43 ? -2.788 2.538 6.972 1.00 0.00 43 VAL A N 6
ATOM 6842 C CA . VAL A 1 43 ? -2.105 3.809 6.821 1.00 0.00 43 VAL A CA 6
ATOM 6843 C C . VAL A 1 43 ? -2.130 4.608 8.119 1.00 0.00 43 VAL A C 6
ATOM 6844 O O . VAL A 1 43 ? -3.004 4.416 8.970 1.00 0.00 43 VAL A O 6
ATOM 6857 N N . VAL A 1 44 ? -1.157 5.495 8.263 1.00 0.00 44 VAL A N 6
ATOM 6858 C CA . VAL A 1 44 ? -1.087 6.383 9.409 1.00 0.00 44 VAL A CA 6
ATOM 6859 C C . VAL A 1 44 ? -1.841 7.676 9.122 1.00 0.00 44 VAL A C 6
ATOM 6860 O O . VAL A 1 44 ? -1.500 8.415 8.198 1.00 0.00 44 VAL A O 6
ATOM 6873 N N . LEU A 1 45 ? -2.882 7.928 9.899 1.00 0.00 45 LEU A N 6
ATOM 6874 C CA . LEU A 1 45 ? -3.636 9.165 9.791 1.00 0.00 45 LEU A CA 6
ATOM 6875 C C . LEU A 1 45 ? -2.928 10.274 10.560 1.00 0.00 45 LEU A C 6
ATOM 6876 O O . LEU A 1 45 ? -2.212 9.996 11.522 1.00 0.00 45 LEU A O 6
ATOM 6892 N N . PRO A 1 46 ? -3.120 11.542 10.153 1.00 0.00 46 PRO A N 6
ATOM 6893 C CA . PRO A 1 46 ? -2.453 12.691 10.782 1.00 0.00 46 PRO A CA 6
ATOM 6894 C C . PRO A 1 46 ? -2.682 12.759 12.290 1.00 0.00 46 PRO A C 6
ATOM 6895 O O . PRO A 1 46 ? -1.829 13.244 13.037 1.00 0.00 46 PRO A O 6
ATOM 6906 N N . ASP A 1 47 ? -3.831 12.259 12.730 1.00 0.00 47 ASP A N 6
ATOM 6907 C CA . ASP A 1 47 ? -4.170 12.223 14.150 1.00 0.00 47 ASP A CA 6
ATOM 6908 C C . ASP A 1 47 ? -3.254 11.261 14.897 1.00 0.00 47 ASP A C 6
ATOM 6909 O O . ASP A 1 47 ? -2.985 11.431 16.085 1.00 0.00 47 ASP A O 6
ATOM 6918 N N . GLY A 1 48 ? -2.767 10.257 14.184 1.00 0.00 48 GLY A N 6
ATOM 6919 C CA . GLY A 1 48 ? -1.994 9.206 14.812 1.00 0.00 48 GLY A CA 6
ATOM 6920 C C . GLY A 1 48 ? -2.751 7.894 14.817 1.00 0.00 48 GLY A C 6
ATOM 6921 O O . GLY A 1 48 ? -2.325 6.917 15.433 1.00 0.00 48 GLY A O 6
ATOM 6925 N N . THR A 1 49 ? -3.890 7.887 14.138 1.00 0.00 49 THR A N 6
ATOM 6926 C CA . THR A 1 49 ? -4.714 6.700 14.037 1.00 0.00 49 THR A CA 6
ATOM 6927 C C . THR A 1 49 ? -4.203 5.794 12.927 1.00 0.00 49 THR A C 6
ATOM 6928 O O . THR A 1 49 ? -3.617 6.257 11.949 1.00 0.00 49 THR A O 6
ATOM 6939 N N . ILE A 1 50 ? -4.429 4.512 13.091 1.00 0.00 50 ILE A N 6
ATOM 6940 C CA . ILE A 1 50 ? -4.059 3.529 12.089 1.00 0.00 50 ILE A CA 6
ATOM 6941 C C . ILE A 1 50 ? -5.310 3.053 11.370 1.00 0.00 50 ILE A C 6
ATOM 6942 O O . ILE A 1 50 ? -6.134 2.344 11.951 1.00 0.00 50 ILE A O 6
ATOM 6958 N N . LYS A 1 51 ? -5.470 3.457 10.124 1.00 0.00 51 LYS A N 6
ATOM 6959 C CA . LYS A 1 51 ? -6.680 3.151 9.392 1.00 0.00 51 LYS A CA 6
ATOM 6960 C C . LYS A 1 51 ? -6.402 2.192 8.248 1.00 0.00 51 LYS A C 6
ATOM 6961 O O . LYS A 1 51 ? -5.435 2.354 7.508 1.00 0.00 51 LYS A O 6
ATOM 6980 N N . ARG A 1 52 ? -7.246 1.186 8.121 1.00 0.00 52 ARG A N 6
ATOM 6981 C CA . ARG A 1 52 ? -7.147 0.244 7.020 1.00 0.00 52 ARG A CA 6
ATOM 6982 C C . ARG A 1 52 ? -8.002 0.738 5.866 1.00 0.00 52 ARG A C 6
ATOM 6983 O O . ARG A 1 52 ? -9.212 0.928 6.015 1.00 0.00 52 ARG A O 6
ATOM 7004 N N . MET A 1 53 ? -7.385 0.968 4.724 1.00 0.00 53 MET A N 6
ATOM 7005 C CA . MET A 1 53 ? -8.105 1.521 3.590 1.00 0.00 53 MET A CA 6
ATOM 7006 C C . MET A 1 53 ? -7.910 0.680 2.344 1.00 0.00 53 MET A C 6
ATOM 7007 O O . MET A 1 53 ? -6.939 -0.068 2.216 1.00 0.00 53 MET A O 6
ATOM 7021 N N . ARG A 1 54 ? -8.857 0.811 1.437 1.00 0.00 54 ARG A N 6
ATOM 7022 C CA . ARG A 1 54 ? -8.788 0.175 0.141 1.00 0.00 54 ARG A CA 6
ATOM 7023 C C . ARG A 1 54 ? -8.041 1.083 -0.831 1.00 0.00 54 ARG A C 6
ATOM 7024 O O . ARG A 1 54 ? -8.593 2.066 -1.331 1.00 0.00 54 ARG A O 6
ATOM 7045 N N . VAL A 1 55 ? -6.778 0.772 -1.066 1.00 0.00 55 VAL A N 6
ATOM 7046 C CA . VAL A 1 55 ? -5.933 1.613 -1.897 1.00 0.00 55 VAL A CA 6
ATOM 7047 C C . VAL A 1 55 ? -5.518 0.871 -3.162 1.00 0.00 55 VAL A C 6
ATOM 7048 O O . VAL A 1 55 ? -5.338 -0.343 -3.149 1.00 0.00 55 VAL A O 6
ATOM 7061 N N . CYS A 1 56 ? -5.397 1.598 -4.259 1.00 0.00 56 CYS A N 6
ATOM 7062 C CA . CYS A 1 56 ? -4.969 1.005 -5.510 1.00 0.00 56 CYS A CA 6
ATOM 7063 C C . CYS A 1 56 ? -3.451 1.075 -5.633 1.00 0.00 56 CYS A C 6
ATOM 7064 O O . CYS A 1 56 ? -2.814 1.958 -5.052 1.00 0.00 56 CYS A O 6
ATOM 7072 N N . THR A 1 57 ? -2.881 0.146 -6.391 1.00 0.00 57 THR A N 6
ATOM 7073 C CA . THR A 1 57 ? -1.438 0.094 -6.624 1.00 0.00 57 THR A CA 6
ATOM 7074 C C . THR A 1 57 ? -0.916 1.404 -7.225 1.00 0.00 57 THR A C 6
ATOM 7075 O O . THR A 1 57 ? 0.249 1.763 -7.048 1.00 0.00 57 THR A O 6
ATOM 7086 N N . SER A 1 58 ? -1.791 2.118 -7.925 1.00 0.00 58 SER A N 6
ATOM 7087 C CA . SER A 1 58 ? -1.431 3.390 -8.534 1.00 0.00 58 SER A CA 6
ATOM 7088 C C . SER A 1 58 ? -1.077 4.408 -7.451 1.00 0.00 58 SER A C 6
ATOM 7089 O O . SER A 1 58 ? -0.036 5.068 -7.520 1.00 0.00 58 SER A O 6
ATOM 7097 N N . CYS A 1 59 ? -1.941 4.512 -6.443 1.00 0.00 59 CYS A N 6
ATOM 7098 C CA . CYS A 1 59 ? -1.705 5.382 -5.302 1.00 0.00 59 CYS A CA 6
ATOM 7099 C C . CYS A 1 59 ? -0.531 4.881 -4.468 1.00 0.00 59 CYS A C 6
ATOM 7100 O O . CYS A 1 59 ? 0.196 5.669 -3.871 1.00 0.00 59 CYS A O 6
ATOM 7108 N N . LEU A 1 60 ? -0.367 3.568 -4.415 1.00 0.00 60 LEU A N 6
ATOM 7109 C CA . LEU A 1 60 ? 0.740 2.964 -3.688 1.00 0.00 60 LEU A CA 6
ATOM 7110 C C . LEU A 1 60 ? 2.083 3.391 -4.280 1.00 0.00 60 LEU A C 6
ATOM 7111 O O . LEU A 1 60 ? 2.950 3.910 -3.571 1.00 0.00 60 LEU A O 6
ATOM 7127 N N . LYS A 1 61 ? 2.231 3.193 -5.585 1.00 0.00 61 LYS A N 6
ATOM 7128 C CA . LYS A 1 61 ? 3.496 3.449 -6.270 1.00 0.00 61 LYS A CA 6
ATOM 7129 C C . LYS A 1 61 ? 3.727 4.942 -6.525 1.00 0.00 61 LYS A C 6
ATOM 7130 O O . LYS A 1 61 ? 4.759 5.489 -6.137 1.00 0.00 61 LYS A O 6
ATOM 7149 N N . SER A 1 62 ? 2.771 5.595 -7.177 1.00 0.00 62 SER A N 6
ATOM 7150 C CA . SER A 1 62 ? 2.971 6.965 -7.640 1.00 0.00 62 SER A CA 6
ATOM 7151 C C . SER A 1 62 ? 2.185 7.973 -6.805 1.00 0.00 62 SER A C 6
ATOM 7152 O O . SER A 1 62 ? 2.209 9.172 -7.079 1.00 0.00 62 SER A O 6
ATOM 7160 N N . GLY A 1 63 ? 1.500 7.497 -5.779 1.00 0.00 63 GLY A N 6
ATOM 7161 C CA . GLY A 1 63 ? 0.708 8.383 -4.960 1.00 0.00 63 GLY A CA 6
ATOM 7162 C C . GLY A 1 63 ? 1.421 8.774 -3.683 1.00 0.00 63 GLY A C 6
ATOM 7163 O O . GLY A 1 63 ? 2.653 8.849 -3.641 1.00 0.00 63 GLY A O 6
ATOM 7167 N N . LYS A 1 64 ? 0.652 8.996 -2.631 1.00 0.00 64 LYS A N 6
ATOM 7168 C CA . LYS A 1 64 ? 1.201 9.429 -1.356 1.00 0.00 64 LYS A CA 6
ATOM 7169 C C . LYS A 1 64 ? 0.444 8.799 -0.191 1.00 0.00 64 LYS A C 6
ATOM 7170 O O . LYS A 1 64 ? -0.414 9.425 0.427 1.00 0.00 64 LYS A O 6
ATOM 7189 N N . VAL A 1 65 ? 0.743 7.543 0.093 1.00 0.00 65 VAL A N 6
ATOM 7190 C CA . VAL A 1 65 ? 0.098 6.852 1.193 1.00 0.00 65 VAL A CA 6
ATOM 7191 C C . VAL A 1 65 ? 1.052 6.706 2.369 1.00 0.00 65 VAL A C 6
ATOM 7192 O O . VAL A 1 65 ? 2.169 6.204 2.222 1.00 0.00 65 VAL A O 6
ATOM 7205 N N . LYS A 1 66 ? 0.624 7.179 3.528 1.00 0.00 66 LYS A N 6
ATOM 7206 C CA . LYS A 1 66 ? 1.414 7.042 4.739 1.00 0.00 66 LYS A CA 6
ATOM 7207 C C . LYS A 1 66 ? 1.292 5.619 5.268 1.00 0.00 66 LYS A C 6
ATOM 7208 O O . LYS A 1 66 ? 0.476 5.335 6.137 1.00 0.00 66 LYS A O 6
ATOM 7227 N N . LYS A 1 67 ? 2.080 4.726 4.699 1.00 0.00 67 LYS A N 6
ATOM 7228 C CA . LYS A 1 67 ? 2.022 3.317 5.049 1.00 0.00 67 LYS A CA 6
ATOM 7229 C C . LYS A 1 67 ? 2.545 3.058 6.459 1.00 0.00 67 LYS A C 6
ATOM 7230 O O . LYS A 1 67 ? 3.649 3.475 6.814 1.00 0.00 67 LYS A O 6
ATOM 7249 N N . TYR A 1 68 ? 1.749 2.362 7.257 1.00 0.00 68 TYR A N 6
ATOM 7250 C CA . TYR A 1 68 ? 2.190 1.911 8.567 1.00 0.00 68 TYR A CA 6
ATOM 7251 C C . TYR A 1 68 ? 2.732 0.487 8.442 1.00 0.00 68 TYR A C 6
ATOM 7252 O O . TYR A 1 68 ? 2.309 -0.418 9.151 1.00 0.00 68 TYR A O 6
ATOM 7270 N N . VAL A 1 69 ? 3.666 0.306 7.514 1.00 0.00 69 VAL A N 6
ATOM 7271 C CA . VAL A 1 69 ? 4.246 -1.003 7.229 1.00 0.00 69 VAL A CA 6
ATOM 7272 C C . VAL A 1 69 ? 3.181 -1.979 6.734 1.00 0.00 69 VAL A C 6
ATOM 7273 O O . VAL A 1 69 ? 2.504 -2.650 7.519 1.00 0.00 69 VAL A O 6
ATOM 7286 N N . GLY A 1 70 ? 3.014 -2.023 5.427 1.00 0.00 70 GLY A N 6
ATOM 7287 C CA . GLY A 1 70 ? 2.103 -2.974 4.830 1.00 0.00 70 GLY A CA 6
ATOM 7288 C C . GLY A 1 70 ? 2.863 -4.040 4.074 1.00 0.00 70 GLY A C 6
ATOM 7289 O O . GLY A 1 70 ? 3.959 -3.782 3.583 1.00 0.00 70 GLY A O 6
ATOM 7293 N N . GLN A 1 71 ? 2.290 -5.230 3.964 1.00 0.00 71 GLN A N 6
ATOM 7294 C CA . GLN A 1 71 ? 2.979 -6.335 3.305 1.00 0.00 71 GLN A CA 6
ATOM 7295 C C . GLN A 1 71 ? 2.746 -6.300 1.798 1.00 0.00 71 GLN A C 6
ATOM 7296 O O . GLN A 1 71 ? 3.106 -7.231 1.073 1.00 0.00 71 GLN A O 6
ATOM 7310 N N . VAL A 1 72 ? 2.141 -5.216 1.332 1.00 0.00 72 VAL A N 6
ATOM 7311 C CA . VAL A 1 72 ? 1.992 -4.977 -0.091 1.00 0.00 72 VAL A CA 6
ATOM 7312 C C . VAL A 1 72 ? 3.135 -4.094 -0.580 1.00 0.00 72 VAL A C 6
ATOM 7313 O O . VAL A 1 72 ? 3.157 -2.884 -0.326 1.00 0.00 72 VAL A O 6
ATOM 7326 N N . SER A 1 73 ? 4.097 -4.714 -1.244 1.00 0.00 73 SER A N 6
ATOM 7327 C CA . SER A 1 73 ? 5.273 -4.011 -1.722 1.00 0.00 73 SER A CA 6
ATOM 7328 C C . SER A 1 73 ? 5.205 -3.782 -3.228 1.00 0.00 73 SER A C 6
ATOM 7329 O O . SER A 1 73 ? 4.885 -4.701 -3.988 1.00 0.00 73 SER A O 6
ATOM 7337 N N . GLU A 1 74 ? 5.507 -2.561 -3.651 1.00 0.00 74 GLU A N 6
ATOM 7338 C CA . GLU A 1 74 ? 5.554 -2.237 -5.070 1.00 0.00 74 GLU A CA 6
ATOM 7339 C C . GLU A 1 74 ? 6.846 -2.759 -5.691 1.00 0.00 74 GLU A C 6
ATOM 7340 O O . GLU A 1 74 ? 7.687 -3.353 -5.008 1.00 0.00 74 GLU A O 6
ATOM 7352 N N . VAL A 1 75 ? 7.003 -2.531 -6.982 1.00 0.00 75 VAL A N 6
ATOM 7353 C CA . VAL A 1 75 ? 8.191 -2.962 -7.696 1.00 0.00 75 VAL A CA 6
ATOM 7354 C C . VAL A 1 75 ? 8.674 -1.852 -8.625 1.00 0.00 75 VAL A C 6
ATOM 7355 O O . VAL A 1 75 ? 7.867 -1.088 -9.162 1.00 0.00 75 VAL A O 6
ATOM 7368 N N . GLY A 1 76 ? 9.988 -1.742 -8.774 1.00 0.00 76 GLY A N 6
ATOM 7369 C CA . GLY A 1 76 ? 10.564 -0.746 -9.658 1.00 0.00 76 GLY A CA 6
ATOM 7370 C C . GLY A 1 76 ? 10.402 -1.107 -11.120 1.00 0.00 76 GLY A C 6
ATOM 7371 O O . GLY A 1 76 ? 11.355 -1.531 -11.778 1.00 0.00 76 GLY A O 6
ATOM 7375 N N . SER A 1 77 ? 9.191 -0.953 -11.618 1.00 0.00 77 SER A N 6
ATOM 7376 C CA . SER A 1 77 ? 8.878 -1.211 -13.012 1.00 0.00 77 SER A CA 6
ATOM 7377 C C . SER A 1 77 ? 7.744 -0.295 -13.456 1.00 0.00 77 SER A C 6
ATOM 7378 O O . SER A 1 77 ? 7.965 0.526 -14.371 1.00 0.00 77 SER A O 6
ATOM 7387 N N . GLN A 1 1 ? -12.953 10.700 -18.555 1.00 0.00 1 GLN A N 7
ATOM 7388 C CA . GLN A 1 1 ? -14.107 9.845 -18.901 1.00 0.00 1 GLN A CA 7
ATOM 7389 C C . GLN A 1 1 ? -14.692 9.221 -17.646 1.00 0.00 1 GLN A C 7
ATOM 7390 O O . GLN A 1 1 ? -13.954 8.803 -16.754 1.00 0.00 1 GLN A O 7
ATOM 7406 N N . GLY A 1 2 ? -16.018 9.175 -17.576 1.00 0.00 2 GLY A N 7
ATOM 7407 C CA . GLY A 1 2 ? -16.680 8.619 -16.417 1.00 0.00 2 GLY A CA 7
ATOM 7408 C C . GLY A 1 2 ? -16.985 7.143 -16.577 1.00 0.00 2 GLY A C 7
ATOM 7409 O O . GLY A 1 2 ? -16.158 6.387 -17.091 1.00 0.00 2 GLY A O 7
ATOM 7413 N N . HIS A 1 3 ? -18.186 6.746 -16.146 1.00 0.00 3 HIS A N 7
ATOM 7414 C CA . HIS A 1 3 ? -18.613 5.341 -16.148 1.00 0.00 3 HIS A CA 7
ATOM 7415 C C . HIS A 1 3 ? -17.824 4.545 -15.115 1.00 0.00 3 HIS A C 7
ATOM 7416 O O . HIS A 1 3 ? -17.829 3.312 -15.122 1.00 0.00 3 HIS A O 7
ATOM 7431 N N . MET A 1 4 ? -17.180 5.264 -14.208 1.00 0.00 4 MET A N 7
ATOM 7432 C CA . MET A 1 4 ? -16.320 4.654 -13.205 1.00 0.00 4 MET A CA 7
ATOM 7433 C C . MET A 1 4 ? -16.982 4.705 -11.829 1.00 0.00 4 MET A C 7
ATOM 7434 O O . MET A 1 4 ? -16.415 4.259 -10.832 1.00 0.00 4 MET A O 7
ATOM 7448 N N . ILE A 1 5 ? -18.201 5.236 -11.782 1.00 0.00 5 ILE A N 7
ATOM 7449 C CA . ILE A 1 5 ? -18.912 5.384 -10.520 1.00 0.00 5 ILE A CA 7
ATOM 7450 C C . ILE A 1 5 ? -19.458 4.042 -10.043 1.00 0.00 5 ILE A C 7
ATOM 7451 O O . ILE A 1 5 ? -20.550 3.618 -10.431 1.00 0.00 5 ILE A O 7
ATOM 7467 N N . MET A 1 6 ? -18.663 3.369 -9.231 1.00 0.00 6 MET A N 7
ATOM 7468 C CA . MET A 1 6 ? -19.038 2.097 -8.642 1.00 0.00 6 MET A CA 7
ATOM 7469 C C . MET A 1 6 ? -18.305 1.946 -7.317 1.00 0.00 6 MET A C 7
ATOM 7470 O O . MET A 1 6 ? -17.169 2.411 -7.182 1.00 0.00 6 MET A O 7
ATOM 7484 N N . ALA A 1 7 ? -18.940 1.310 -6.342 1.00 0.00 7 ALA A N 7
ATOM 7485 C CA . ALA A 1 7 ? -18.361 1.187 -5.011 1.00 0.00 7 ALA A CA 7
ATOM 7486 C C . ALA A 1 7 ? -17.240 0.148 -4.974 1.00 0.00 7 ALA A C 7
ATOM 7487 O O . ALA A 1 7 ? -17.408 -0.944 -4.437 1.00 0.00 7 ALA A O 7
ATOM 7494 N N . LYS A 1 8 ? -16.111 0.490 -5.586 1.00 0.00 8 LYS A N 7
ATOM 7495 C CA . LYS A 1 8 ? -14.909 -0.334 -5.529 1.00 0.00 8 LYS A CA 7
ATOM 7496 C C . LYS A 1 8 ? -13.720 0.453 -6.070 1.00 0.00 8 LYS A C 7
ATOM 7497 O O . LYS A 1 8 ? -12.833 -0.091 -6.721 1.00 0.00 8 LYS A O 7
ATOM 7516 N N . ARG A 1 9 ? -13.711 1.743 -5.777 1.00 0.00 9 ARG A N 7
ATOM 7517 C CA . ARG A 1 9 ? -12.613 2.621 -6.170 1.00 0.00 9 ARG A CA 7
ATOM 7518 C C . ARG A 1 9 ? -11.720 2.913 -4.965 1.00 0.00 9 ARG A C 7
ATOM 7519 O O . ARG A 1 9 ? -12.025 2.479 -3.855 1.00 0.00 9 ARG A O 7
ATOM 7540 N N . CYS A 1 10 ? -10.629 3.646 -5.179 1.00 0.00 10 CYS A N 7
ATOM 7541 C CA . CYS A 1 10 ? -9.752 4.037 -4.077 1.00 0.00 10 CYS A CA 7
ATOM 7542 C C . CYS A 1 10 ? -10.529 4.868 -3.065 1.00 0.00 10 CYS A C 7
ATOM 7543 O O . CYS A 1 10 ? -11.118 5.887 -3.419 1.00 0.00 10 CYS A O 7
ATOM 7551 N N . GLU A 1 11 ? -10.523 4.431 -1.809 1.00 0.00 11 GLU A N 7
ATOM 7552 C CA . GLU A 1 11 ? -11.239 5.130 -0.745 1.00 0.00 11 GLU A CA 7
ATOM 7553 C C . GLU A 1 11 ? -10.723 6.560 -0.581 1.00 0.00 11 GLU A C 7
ATOM 7554 O O . GLU A 1 11 ? -11.416 7.428 -0.051 1.00 0.00 11 GLU A O 7
ATOM 7566 N N . VAL A 1 12 ? -9.500 6.793 -1.037 1.00 0.00 12 VAL A N 7
ATOM 7567 C CA . VAL A 1 12 ? -8.855 8.089 -0.893 1.00 0.00 12 VAL A CA 7
ATOM 7568 C C . VAL A 1 12 ? -8.968 8.915 -2.170 1.00 0.00 12 VAL A C 7
ATOM 7569 O O . VAL A 1 12 ? -9.703 9.897 -2.223 1.00 0.00 12 VAL A O 7
ATOM 7582 N N . CYS A 1 13 ? -8.251 8.485 -3.200 1.00 0.00 13 CYS A N 7
ATOM 7583 C CA . CYS A 1 13 ? -8.115 9.270 -4.425 1.00 0.00 13 CYS A CA 7
ATOM 7584 C C . CYS A 1 13 ? -9.351 9.151 -5.317 1.00 0.00 13 CYS A C 7
ATOM 7585 O O . CYS A 1 13 ? -9.570 9.979 -6.199 1.00 0.00 13 CYS A O 7
ATOM 7593 N N . GLY A 1 14 ? -10.152 8.116 -5.093 1.00 0.00 14 GLY A N 7
ATOM 7594 C CA . GLY A 1 14 ? -11.362 7.929 -5.878 1.00 0.00 14 GLY A CA 7
ATOM 7595 C C . GLY A 1 14 ? -11.100 7.358 -7.260 1.00 0.00 14 GLY A C 7
ATOM 7596 O O . GLY A 1 14 ? -12.024 7.185 -8.051 1.00 0.00 14 GLY A O 7
ATOM 7600 N N . LYS A 1 15 ? -9.841 7.062 -7.554 1.00 0.00 15 LYS A N 7
ATOM 7601 C CA . LYS A 1 15 ? -9.477 6.495 -8.848 1.00 0.00 15 LYS A CA 7
ATOM 7602 C C . LYS A 1 15 ? -9.759 4.998 -8.880 1.00 0.00 15 LYS A C 7
ATOM 7603 O O . LYS A 1 15 ? -9.950 4.367 -7.833 1.00 0.00 15 LYS A O 7
ATOM 7622 N N . ALA A 1 16 ? -9.771 4.434 -10.081 1.00 0.00 16 ALA A N 7
ATOM 7623 C CA . ALA A 1 16 ? -10.105 3.030 -10.277 1.00 0.00 16 ALA A CA 7
ATOM 7624 C C . ALA A 1 16 ? -8.982 2.116 -9.796 1.00 0.00 16 ALA A C 7
ATOM 7625 O O . ALA A 1 16 ? -7.801 2.478 -9.844 1.00 0.00 16 ALA A O 7
ATOM 7632 N N . PRO A 1 17 ? -9.340 0.923 -9.299 1.00 0.00 17 PRO A N 7
ATOM 7633 C CA . PRO A 1 17 ? -8.368 -0.078 -8.870 1.00 0.00 17 PRO A CA 7
ATOM 7634 C C . PRO A 1 17 ? -7.778 -0.838 -10.052 1.00 0.00 17 PRO A C 7
ATOM 7635 O O . PRO A 1 17 ? -8.504 -1.445 -10.843 1.00 0.00 17 PRO A O 7
ATOM 7646 N N . ARG A 1 18 ? -6.464 -0.792 -10.181 1.00 0.00 18 ARG A N 7
ATOM 7647 C CA . ARG A 1 18 ? -5.783 -1.453 -11.278 1.00 0.00 18 ARG A CA 7
ATOM 7648 C C . ARG A 1 18 ? -4.484 -2.091 -10.796 1.00 0.00 18 ARG A C 7
ATOM 7649 O O . ARG A 1 18 ? -3.460 -1.423 -10.648 1.00 0.00 18 ARG A O 7
ATOM 7670 N N . SER A 1 19 ? -4.549 -3.382 -10.504 1.00 0.00 19 SER A N 7
ATOM 7671 C CA . SER A 1 19 ? -3.385 -4.124 -10.044 1.00 0.00 19 SER A CA 7
ATOM 7672 C C . SER A 1 19 ? -2.531 -4.582 -11.225 1.00 0.00 19 SER A C 7
ATOM 7673 O O . SER A 1 19 ? -1.305 -4.455 -11.203 1.00 0.00 19 SER A O 7
ATOM 7681 N N . GLY A 1 20 ? -3.184 -5.110 -12.252 1.00 0.00 20 GLY A N 7
ATOM 7682 C CA . GLY A 1 20 ? -2.481 -5.511 -13.455 1.00 0.00 20 GLY A CA 7
ATOM 7683 C C . GLY A 1 20 ? -2.045 -6.964 -13.420 1.00 0.00 20 GLY A C 7
ATOM 7684 O O . GLY A 1 20 ? -2.265 -7.709 -14.376 1.00 0.00 20 GLY A O 7
ATOM 7688 N N . ASN A 1 21 ? -1.416 -7.367 -12.324 1.00 0.00 21 ASN A N 7
ATOM 7689 C CA . ASN A 1 21 ? -0.938 -8.738 -12.176 1.00 0.00 21 ASN A CA 7
ATOM 7690 C C . ASN A 1 21 ? -1.346 -9.304 -10.823 1.00 0.00 21 ASN A C 7
ATOM 7691 O O . ASN A 1 21 ? -1.405 -8.581 -9.826 1.00 0.00 21 ASN A O 7
ATOM 7702 N N . THR A 1 22 ? -1.656 -10.590 -10.792 1.00 0.00 22 THR A N 7
ATOM 7703 C CA . THR A 1 22 ? -2.085 -11.233 -9.566 1.00 0.00 22 THR A CA 7
ATOM 7704 C C . THR A 1 22 ? -0.933 -12.002 -8.915 1.00 0.00 22 THR A C 7
ATOM 7705 O O . THR A 1 22 ? -0.270 -12.814 -9.562 1.00 0.00 22 THR A O 7
ATOM 7716 N N . VAL A 1 23 ? -0.685 -11.722 -7.640 1.00 0.00 23 VAL A N 7
ATOM 7717 C CA . VAL A 1 23 ? 0.339 -12.435 -6.888 1.00 0.00 23 VAL A CA 7
ATOM 7718 C C . VAL A 1 23 ? -0.196 -13.797 -6.440 1.00 0.00 23 VAL A C 7
ATOM 7719 O O . VAL A 1 23 ? 0.562 -14.745 -6.216 1.00 0.00 23 VAL A O 7
ATOM 7732 N N . SER A 1 24 ? -1.515 -13.889 -6.332 1.00 0.00 24 SER A N 7
ATOM 7733 C CA . SER A 1 24 ? -2.163 -15.133 -5.967 1.00 0.00 24 SER A CA 7
ATOM 7734 C C . SER A 1 24 ? -2.289 -16.039 -7.187 1.00 0.00 24 SER A C 7
ATOM 7735 O O . SER A 1 24 ? -3.084 -15.776 -8.096 1.00 0.00 24 SER A O 7
ATOM 7743 N N . HIS A 1 25 ? -1.476 -17.088 -7.211 1.00 0.00 25 HIS A N 7
ATOM 7744 C CA . HIS A 1 25 ? -1.546 -18.103 -8.256 1.00 0.00 25 HIS A CA 7
ATOM 7745 C C . HIS A 1 25 ? -2.839 -18.885 -8.102 1.00 0.00 25 HIS A C 7
ATOM 7746 O O . HIS A 1 25 ? -3.519 -19.198 -9.078 1.00 0.00 25 HIS A O 7
ATOM 7761 N N . SER A 1 26 ? -3.166 -19.191 -6.859 1.00 0.00 26 SER A N 7
ATOM 7762 C CA . SER A 1 26 ? -4.406 -19.867 -6.531 1.00 0.00 26 SER A CA 7
ATOM 7763 C C . SER A 1 26 ? -5.154 -19.053 -5.481 1.00 0.00 26 SER A C 7
ATOM 7764 O O . SER A 1 26 ? -4.548 -18.572 -4.524 1.00 0.00 26 SER A O 7
ATOM 7772 N N . ASP A 1 27 ? -6.456 -18.872 -5.663 1.00 0.00 27 ASP A N 7
ATOM 7773 C CA . ASP A 1 27 ? -7.241 -18.094 -4.713 1.00 0.00 27 ASP A CA 7
ATOM 7774 C C . ASP A 1 27 ? -7.349 -18.834 -3.380 1.00 0.00 27 ASP A C 7
ATOM 7775 O O . ASP A 1 27 ? -7.164 -18.236 -2.320 1.00 0.00 27 ASP A O 7
ATOM 7784 N N . LYS A 1 28 ? -7.618 -20.142 -3.454 1.00 0.00 28 LYS A N 7
ATOM 7785 C CA . LYS A 1 28 ? -7.637 -21.024 -2.279 1.00 0.00 28 LYS A CA 7
ATOM 7786 C C . LYS A 1 28 ? -8.751 -20.669 -1.287 1.00 0.00 28 LYS A C 7
ATOM 7787 O O . LYS A 1 28 ? -9.307 -19.569 -1.312 1.00 0.00 28 LYS A O 7
ATOM 7806 N N . LYS A 1 29 ? -9.079 -21.637 -0.427 1.00 0.00 29 LYS A N 7
ATOM 7807 C CA . LYS A 1 29 ? -10.034 -21.439 0.666 1.00 0.00 29 LYS A CA 7
ATOM 7808 C C . LYS A 1 29 ? -11.435 -21.116 0.152 1.00 0.00 29 LYS A C 7
ATOM 7809 O O . LYS A 1 29 ? -11.744 -21.294 -1.026 1.00 0.00 29 LYS A O 7
ATOM 7828 N N . SER A 1 30 ? -12.285 -20.681 1.067 1.00 0.00 30 SER A N 7
ATOM 7829 C CA . SER A 1 30 ? -13.615 -20.205 0.736 1.00 0.00 30 SER A CA 7
ATOM 7830 C C . SER A 1 30 ? -13.950 -19.009 1.621 1.00 0.00 30 SER A C 7
ATOM 7831 O O . SER A 1 30 ? -13.385 -18.872 2.709 1.00 0.00 30 SER A O 7
ATOM 7839 N N . GLU A 1 31 ? -14.866 -18.162 1.153 1.00 0.00 31 GLU A N 7
ATOM 7840 C CA . GLU A 1 31 ? -15.159 -16.887 1.804 1.00 0.00 31 GLU A CA 7
ATOM 7841 C C . GLU A 1 31 ? -13.896 -16.033 1.886 1.00 0.00 31 GLU A C 7
ATOM 7842 O O . GLU A 1 31 ? -13.178 -16.041 2.888 1.00 0.00 31 GLU A O 7
ATOM 7854 N N . ARG A 1 32 ? -13.617 -15.316 0.810 1.00 0.00 32 ARG A N 7
ATOM 7855 C CA . ARG A 1 32 ? -12.382 -14.556 0.694 1.00 0.00 32 ARG A CA 7
ATOM 7856 C C . ARG A 1 32 ? -12.577 -13.134 1.202 1.00 0.00 32 ARG A C 7
ATOM 7857 O O . ARG A 1 32 ? -13.647 -12.550 1.037 1.00 0.00 32 ARG A O 7
ATOM 7878 N N . TRP A 1 33 ? -11.537 -12.585 1.817 1.00 0.00 33 TRP A N 7
ATOM 7879 C CA . TRP A 1 33 ? -11.561 -11.207 2.296 1.00 0.00 33 TRP A CA 7
ATOM 7880 C C . TRP A 1 33 ? -10.654 -10.323 1.444 1.00 0.00 33 TRP A C 7
ATOM 7881 O O . TRP A 1 33 ? -10.208 -9.260 1.879 1.00 0.00 33 TRP A O 7
ATOM 7902 N N . PHE A 1 34 ? -10.397 -10.768 0.223 1.00 0.00 34 PHE A N 7
ATOM 7903 C CA . PHE A 1 34 ? -9.558 -10.026 -0.707 1.00 0.00 34 PHE A CA 7
ATOM 7904 C C . PHE A 1 34 ? -10.162 -10.054 -2.105 1.00 0.00 34 PHE A C 7
ATOM 7905 O O . PHE A 1 34 ? -10.934 -10.959 -2.442 1.00 0.00 34 PHE A O 7
ATOM 7922 N N . ARG A 1 35 ? -9.823 -9.055 -2.905 1.00 0.00 35 ARG A N 7
ATOM 7923 C CA . ARG A 1 35 ? -10.355 -8.933 -4.256 1.00 0.00 35 ARG A CA 7
ATOM 7924 C C . ARG A 1 35 ? -9.212 -8.912 -5.271 1.00 0.00 35 ARG A C 7
ATOM 7925 O O . ARG A 1 35 ? -8.069 -8.641 -4.910 1.00 0.00 35 ARG A O 7
ATOM 7946 N N . PRO A 1 36 ? -9.504 -9.203 -6.555 1.00 0.00 36 PRO A N 7
ATOM 7947 C CA . PRO A 1 36 ? -8.500 -9.148 -7.630 1.00 0.00 36 PRO A CA 7
ATOM 7948 C C . PRO A 1 36 ? -7.963 -7.733 -7.844 1.00 0.00 36 PRO A C 7
ATOM 7949 O O . PRO A 1 36 ? -6.911 -7.537 -8.461 1.00 0.00 36 PRO A O 7
ATOM 7960 N N . ASN A 1 37 ? -8.704 -6.753 -7.349 1.00 0.00 37 ASN A N 7
ATOM 7961 C CA . ASN A 1 37 ? -8.266 -5.367 -7.358 1.00 0.00 37 ASN A CA 7
ATOM 7962 C C . ASN A 1 37 ? -8.575 -4.729 -6.014 1.00 0.00 37 ASN A C 7
ATOM 7963 O O . ASN A 1 37 ? -9.340 -5.289 -5.228 1.00 0.00 37 ASN A O 7
ATOM 7974 N N . LEU A 1 38 ? -7.980 -3.560 -5.770 1.00 0.00 38 LEU A N 7
ATOM 7975 C CA . LEU A 1 38 ? -8.061 -2.884 -4.472 1.00 0.00 38 LEU A CA 7
ATOM 7976 C C . LEU A 1 38 ? -7.233 -3.610 -3.427 1.00 0.00 38 LEU A C 7
ATOM 7977 O O . LEU A 1 38 ? -7.538 -4.732 -3.028 1.00 0.00 38 LEU A O 7
ATOM 7993 N N . GLN A 1 39 ? -6.181 -2.954 -2.986 1.00 0.00 39 GLN A N 7
ATOM 7994 C CA . GLN A 1 39 ? -5.275 -3.535 -2.013 1.00 0.00 39 GLN A CA 7
ATOM 7995 C C . GLN A 1 39 ? -5.520 -2.909 -0.647 1.00 0.00 39 GLN A C 7
ATOM 7996 O O . GLN A 1 39 ? -5.305 -1.713 -0.458 1.00 0.00 39 GLN A O 7
ATOM 8010 N N . LYS A 1 40 ? -6.003 -3.702 0.299 1.00 0.00 40 LYS A N 7
ATOM 8011 C CA . LYS A 1 40 ? -6.235 -3.194 1.642 1.00 0.00 40 LYS A CA 7
ATOM 8012 C C . LYS A 1 40 ? -4.914 -3.088 2.395 1.00 0.00 40 LYS A C 7
ATOM 8013 O O . LYS A 1 40 ? -4.281 -4.093 2.723 1.00 0.00 40 LYS A O 7
ATOM 8032 N N . VAL A 1 41 ? -4.487 -1.864 2.640 1.00 0.00 41 VAL A N 7
ATOM 8033 C CA . VAL A 1 41 ? -3.219 -1.618 3.304 1.00 0.00 41 VAL A CA 7
ATOM 8034 C C . VAL A 1 41 ? -3.416 -0.703 4.501 1.00 0.00 41 VAL A C 7
ATOM 8035 O O . VAL A 1 41 ? -4.483 -0.112 4.672 1.00 0.00 41 VAL A O 7
ATOM 8048 N N . ARG A 1 42 ? -2.392 -0.599 5.329 1.00 0.00 42 ARG A N 7
ATOM 8049 C CA . ARG A 1 42 ? -2.455 0.224 6.524 1.00 0.00 42 ARG A CA 7
ATOM 8050 C C . ARG A 1 42 ? -1.848 1.592 6.243 1.00 0.00 42 ARG A C 7
ATOM 8051 O O . ARG A 1 42 ? -0.660 1.702 5.940 1.00 0.00 42 ARG A O 7
ATOM 8072 N N . VAL A 1 43 ? -2.662 2.627 6.314 1.00 0.00 43 VAL A N 7
ATOM 8073 C CA . VAL A 1 43 ? -2.189 3.979 6.088 1.00 0.00 43 VAL A CA 7
ATOM 8074 C C . VAL A 1 43 ? -2.318 4.801 7.364 1.00 0.00 43 VAL A C 7
ATOM 8075 O O . VAL A 1 43 ? -3.137 4.491 8.235 1.00 0.00 43 VAL A O 7
ATOM 8088 N N . VAL A 1 44 ? -1.501 5.835 7.488 1.00 0.00 44 VAL A N 7
ATOM 8089 C CA . VAL A 1 44 ? -1.585 6.716 8.632 1.00 0.00 44 VAL A CA 7
ATOM 8090 C C . VAL A 1 44 ? -2.383 7.965 8.269 1.00 0.00 44 VAL A C 7
ATOM 8091 O O . VAL A 1 44 ? -2.124 8.618 7.254 1.00 0.00 44 VAL A O 7
ATOM 8104 N N . LEU A 1 45 ? -3.393 8.252 9.068 1.00 0.00 45 LEU A N 7
ATOM 8105 C CA . LEU A 1 45 ? -4.215 9.429 8.871 1.00 0.00 45 LEU A CA 7
ATOM 8106 C C . LEU A 1 45 ? -3.505 10.655 9.422 1.00 0.00 45 LEU A C 7
ATOM 8107 O O . LEU A 1 45 ? -2.806 10.565 10.431 1.00 0.00 45 LEU A O 7
ATOM 8123 N N . PRO A 1 46 ? -3.672 11.817 8.770 1.00 0.00 46 PRO A N 7
ATOM 8124 C CA . PRO A 1 46 ? -3.071 13.073 9.230 1.00 0.00 46 PRO A CA 7
ATOM 8125 C C . PRO A 1 46 ? -3.535 13.446 10.635 1.00 0.00 46 PRO A C 7
ATOM 8126 O O . PRO A 1 46 ? -2.877 14.212 11.339 1.00 0.00 46 PRO A O 7
ATOM 8137 N N . ASP A 1 47 ? -4.674 12.891 11.039 1.00 0.00 47 ASP A N 7
ATOM 8138 C CA . ASP A 1 47 ? -5.197 13.099 12.387 1.00 0.00 47 ASP A CA 7
ATOM 8139 C C . ASP A 1 47 ? -4.340 12.358 13.415 1.00 0.00 47 ASP A C 7
ATOM 8140 O O . ASP A 1 47 ? -4.382 12.652 14.611 1.00 0.00 47 ASP A O 7
ATOM 8149 N N . GLY A 1 48 ? -3.544 11.410 12.933 1.00 0.00 48 GLY A N 7
ATOM 8150 C CA . GLY A 1 48 ? -2.676 10.645 13.806 1.00 0.00 48 GLY A CA 7
ATOM 8151 C C . GLY A 1 48 ? -3.246 9.278 14.121 1.00 0.00 48 GLY A C 7
ATOM 8152 O O . GLY A 1 48 ? -3.089 8.776 15.233 1.00 0.00 48 GLY A O 7
ATOM 8156 N N . THR A 1 49 ? -3.897 8.673 13.141 1.00 0.00 49 THR A N 7
ATOM 8157 C CA . THR A 1 49 ? -4.544 7.387 13.340 1.00 0.00 49 THR A CA 7
ATOM 8158 C C . THR A 1 49 ? -4.015 6.356 12.349 1.00 0.00 49 THR A C 7
ATOM 8159 O O . THR A 1 49 ? -3.561 6.707 11.259 1.00 0.00 49 THR A O 7
ATOM 8170 N N . ILE A 1 50 ? -4.075 5.091 12.729 1.00 0.00 50 ILE A N 7
ATOM 8171 C CA . ILE A 1 50 ? -3.695 4.006 11.840 1.00 0.00 50 ILE A CA 7
ATOM 8172 C C . ILE A 1 50 ? -4.953 3.336 11.311 1.00 0.00 50 ILE A C 7
ATOM 8173 O O . ILE A 1 50 ? -5.762 2.825 12.086 1.00 0.00 50 ILE A O 7
ATOM 8189 N N . LYS A 1 51 ? -5.131 3.344 10.002 1.00 0.00 51 LYS A N 7
ATOM 8190 C CA . LYS A 1 51 ? -6.365 2.857 9.416 1.00 0.00 51 LYS A CA 7
ATOM 8191 C C . LYS A 1 51 ? -6.096 1.983 8.199 1.00 0.00 51 LYS A C 7
ATOM 8192 O O . LYS A 1 51 ? -5.239 2.294 7.373 1.00 0.00 51 LYS A O 7
ATOM 8211 N N . ARG A 1 52 ? -6.822 0.878 8.105 1.00 0.00 52 ARG A N 7
ATOM 8212 C CA . ARG A 1 52 ? -6.727 -0.001 6.949 1.00 0.00 52 ARG A CA 7
ATOM 8213 C C . ARG A 1 52 ? -7.750 0.427 5.909 1.00 0.00 52 ARG A C 7
ATOM 8214 O O . ARG A 1 52 ? -8.942 0.521 6.204 1.00 0.00 52 ARG A O 7
ATOM 8235 N N . MET A 1 53 ? -7.288 0.700 4.703 1.00 0.00 53 MET A N 7
ATOM 8236 C CA . MET A 1 53 ? -8.170 1.210 3.659 1.00 0.00 53 MET A CA 7
ATOM 8237 C C . MET A 1 53 ? -7.939 0.490 2.338 1.00 0.00 53 MET A C 7
ATOM 8238 O O . MET A 1 53 ? -6.901 -0.140 2.132 1.00 0.00 53 MET A O 7
ATOM 8252 N N . ARG A 1 54 ? -8.924 0.583 1.452 1.00 0.00 54 ARG A N 7
ATOM 8253 C CA . ARG A 1 54 ? -8.820 0.009 0.117 1.00 0.00 54 ARG A CA 7
ATOM 8254 C C . ARG A 1 54 ? -8.047 0.964 -0.784 1.00 0.00 54 ARG A C 7
ATOM 8255 O O . ARG A 1 54 ? -8.585 1.979 -1.237 1.00 0.00 54 ARG A O 7
ATOM 8276 N N . VAL A 1 55 ? -6.785 0.652 -1.018 1.00 0.00 55 VAL A N 7
ATOM 8277 C CA . VAL A 1 55 ? -5.903 1.536 -1.763 1.00 0.00 55 VAL A CA 7
ATOM 8278 C C . VAL A 1 55 ? -5.508 0.919 -3.106 1.00 0.00 55 VAL A C 7
ATOM 8279 O O . VAL A 1 55 ? -5.249 -0.281 -3.204 1.00 0.00 55 VAL A O 7
ATOM 8292 N N . CYS A 1 56 ? -5.500 1.743 -4.146 1.00 0.00 56 CYS A N 7
ATOM 8293 C CA . CYS A 1 56 ? -5.096 1.303 -5.474 1.00 0.00 56 CYS A CA 7
ATOM 8294 C C . CYS A 1 56 ? -3.577 1.265 -5.587 1.00 0.00 56 CYS A C 7
ATOM 8295 O O . CYS A 1 56 ? -2.875 2.001 -4.892 1.00 0.00 56 CYS A O 7
ATOM 8303 N N . THR A 1 57 ? -3.079 0.414 -6.477 1.00 0.00 57 THR A N 7
ATOM 8304 C CA . THR A 1 57 ? -1.646 0.268 -6.694 1.00 0.00 57 THR A CA 7
ATOM 8305 C C . THR A 1 57 ? -1.015 1.580 -7.172 1.00 0.00 57 THR A C 7
ATOM 8306 O O . THR A 1 57 ? 0.166 1.832 -6.943 1.00 0.00 57 THR A O 7
ATOM 8317 N N . SER A 1 58 ? -1.814 2.420 -7.817 1.00 0.00 58 SER A N 7
ATOM 8318 C CA . SER A 1 58 ? -1.351 3.728 -8.257 1.00 0.00 58 SER A CA 7
ATOM 8319 C C . SER A 1 58 ? -0.958 4.582 -7.049 1.00 0.00 58 SER A C 7
ATOM 8320 O O . SER A 1 58 ? 0.079 5.250 -7.046 1.00 0.00 58 SER A O 7
ATOM 8328 N N . CYS A 1 59 ? -1.787 4.525 -6.012 1.00 0.00 59 CYS A N 7
ATOM 8329 C CA . CYS A 1 59 ? -1.516 5.205 -4.756 1.00 0.00 59 CYS A CA 7
ATOM 8330 C C . CYS A 1 59 ? -0.368 4.515 -4.022 1.00 0.00 59 CYS A C 7
ATOM 8331 O O . CYS A 1 59 ? 0.423 5.156 -3.336 1.00 0.00 59 CYS A O 7
ATOM 8339 N N . LEU A 1 60 ? -0.286 3.199 -4.170 1.00 0.00 60 LEU A N 7
ATOM 8340 C CA . LEU A 1 60 ? 0.809 2.431 -3.591 1.00 0.00 60 LEU A CA 7
ATOM 8341 C C . LEU A 1 60 ? 2.144 2.839 -4.214 1.00 0.00 60 LEU A C 7
ATOM 8342 O O . LEU A 1 60 ? 3.174 2.874 -3.536 1.00 0.00 60 LEU A O 7
ATOM 8358 N N . LYS A 1 61 ? 2.118 3.146 -5.506 1.00 0.00 61 LYS A N 7
ATOM 8359 C CA . LYS A 1 61 ? 3.320 3.540 -6.227 1.00 0.00 61 LYS A CA 7
ATOM 8360 C C . LYS A 1 61 ? 3.642 5.021 -6.019 1.00 0.00 61 LYS A C 7
ATOM 8361 O O . LYS A 1 61 ? 4.663 5.363 -5.430 1.00 0.00 61 LYS A O 7
ATOM 8380 N N . SER A 1 62 ? 2.745 5.888 -6.475 1.00 0.00 62 SER A N 7
ATOM 8381 C CA . SER A 1 62 ? 3.025 7.319 -6.532 1.00 0.00 62 SER A CA 7
ATOM 8382 C C . SER A 1 62 ? 2.551 8.042 -5.273 1.00 0.00 62 SER A C 7
ATOM 8383 O O . SER A 1 62 ? 3.061 9.107 -4.930 1.00 0.00 62 SER A O 7
ATOM 8391 N N . GLY A 1 63 ? 1.573 7.467 -4.596 1.00 0.00 63 GLY A N 7
ATOM 8392 C CA . GLY A 1 63 ? 1.078 8.070 -3.379 1.00 0.00 63 GLY A CA 7
ATOM 8393 C C . GLY A 1 63 ? -0.344 8.573 -3.509 1.00 0.00 63 GLY A C 7
ATOM 8394 O O . GLY A 1 63 ? -1.286 7.793 -3.463 1.00 0.00 63 GLY A O 7
ATOM 8398 N N . LYS A 1 64 ? -0.488 9.882 -3.680 1.00 0.00 64 LYS A N 7
ATOM 8399 C CA . LYS A 1 64 ? -1.794 10.551 -3.654 1.00 0.00 64 LYS A CA 7
ATOM 8400 C C . LYS A 1 64 ? -2.530 10.270 -2.342 1.00 0.00 64 LYS A C 7
ATOM 8401 O O . LYS A 1 64 ? -3.740 10.470 -2.231 1.00 0.00 64 LYS A O 7
ATOM 8420 N N . VAL A 1 65 ? -1.771 9.825 -1.354 1.00 0.00 65 VAL A N 7
ATOM 8421 C CA . VAL A 1 65 ? -2.280 9.523 -0.034 1.00 0.00 65 VAL A CA 7
ATOM 8422 C C . VAL A 1 65 ? -1.252 9.972 0.994 1.00 0.00 65 VAL A C 7
ATOM 8423 O O . VAL A 1 65 ? -0.191 10.484 0.626 1.00 0.00 65 VAL A O 7
ATOM 8436 N N . LYS A 1 66 ? -1.543 9.775 2.269 1.00 0.00 66 LYS A N 7
ATOM 8437 C CA . LYS A 1 66 ? -0.579 10.106 3.305 1.00 0.00 66 LYS A CA 7
ATOM 8438 C C . LYS A 1 66 ? 0.457 8.997 3.397 1.00 0.00 66 LYS A C 7
ATOM 8439 O O . LYS A 1 66 ? 1.659 9.265 3.456 1.00 0.00 66 LYS A O 7
ATOM 8458 N N . LYS A 1 67 ? -0.034 7.753 3.369 1.00 0.00 67 LYS A N 7
ATOM 8459 C CA . LYS A 1 67 ? 0.815 6.558 3.322 1.00 0.00 67 LYS A CA 7
ATOM 8460 C C . LYS A 1 67 ? 1.545 6.346 4.650 1.00 0.00 67 LYS A C 7
ATOM 8461 O O . LYS A 1 67 ? 1.959 7.297 5.303 1.00 0.00 67 LYS A O 7
ATOM 8480 N N . TYR A 1 68 ? 1.711 5.092 5.047 1.00 0.00 68 TYR A N 7
ATOM 8481 C CA . TYR A 1 68 ? 2.342 4.772 6.327 1.00 0.00 68 TYR A CA 7
ATOM 8482 C C . TYR A 1 68 ? 3.873 4.817 6.213 1.00 0.00 68 TYR A C 7
ATOM 8483 O O . TYR A 1 68 ? 4.572 3.959 6.753 1.00 0.00 68 TYR A O 7
ATOM 8501 N N . VAL A 1 69 ? 4.365 5.840 5.503 1.00 0.00 69 VAL A N 7
ATOM 8502 C CA . VAL A 1 69 ? 5.806 6.113 5.326 1.00 0.00 69 VAL A CA 7
ATOM 8503 C C . VAL A 1 69 ? 6.620 4.850 5.021 1.00 0.00 69 VAL A C 7
ATOM 8504 O O . VAL A 1 69 ? 7.797 4.755 5.374 1.00 0.00 69 VAL A O 7
ATOM 8517 N N . GLY A 1 70 ? 6.002 3.899 4.328 1.00 0.00 70 GLY A N 7
ATOM 8518 C CA . GLY A 1 70 ? 6.677 2.660 3.999 1.00 0.00 70 GLY A CA 7
ATOM 8519 C C . GLY A 1 70 ? 7.727 2.840 2.920 1.00 0.00 70 GLY A C 7
ATOM 8520 O O . GLY A 1 70 ? 7.945 3.955 2.434 1.00 0.00 70 GLY A O 7
ATOM 8524 N N . GLN A 1 71 ? 8.373 1.745 2.543 1.00 0.00 71 GLN A N 7
ATOM 8525 C CA . GLN A 1 71 ? 9.423 1.786 1.533 1.00 0.00 71 GLN A CA 7
ATOM 8526 C C . GLN A 1 71 ? 8.875 2.237 0.183 1.00 0.00 71 GLN A C 7
ATOM 8527 O O . GLN A 1 71 ? 7.772 1.853 -0.219 1.00 0.00 71 GLN A O 7
ATOM 8541 N N . VAL A 1 72 ? 9.642 3.069 -0.499 1.00 0.00 72 VAL A N 7
ATOM 8542 C CA . VAL A 1 72 ? 9.279 3.528 -1.827 1.00 0.00 72 VAL A CA 7
ATOM 8543 C C . VAL A 1 72 ? 10.384 3.209 -2.827 1.00 0.00 72 VAL A C 7
ATOM 8544 O O . VAL A 1 72 ? 11.470 3.795 -2.795 1.00 0.00 72 VAL A O 7
ATOM 8557 N N . SER A 1 73 ? 10.109 2.245 -3.694 1.00 0.00 73 SER A N 7
ATOM 8558 C CA . SER A 1 73 ? 11.040 1.871 -4.748 1.00 0.00 73 SER A CA 7
ATOM 8559 C C . SER A 1 73 ? 11.119 2.980 -5.797 1.00 0.00 73 SER A C 7
ATOM 8560 O O . SER A 1 73 ? 12.054 3.036 -6.601 1.00 0.00 73 SER A O 7
ATOM 8568 N N . GLU A 1 74 ? 10.128 3.855 -5.770 1.00 0.00 74 GLU A N 7
ATOM 8569 C CA . GLU A 1 74 ? 10.064 5.002 -6.656 1.00 0.00 74 GLU A CA 7
ATOM 8570 C C . GLU A 1 74 ? 9.150 6.035 -6.007 1.00 0.00 74 GLU A C 7
ATOM 8571 O O . GLU A 1 74 ? 8.299 5.677 -5.190 1.00 0.00 74 GLU A O 7
ATOM 8583 N N . VAL A 1 75 ? 9.332 7.303 -6.338 1.00 0.00 75 VAL A N 7
ATOM 8584 C CA . VAL A 1 75 ? 8.555 8.362 -5.716 1.00 0.00 75 VAL A CA 7
ATOM 8585 C C . VAL A 1 75 ? 7.218 8.548 -6.436 1.00 0.00 75 VAL A C 7
ATOM 8586 O O . VAL A 1 75 ? 6.207 8.878 -5.813 1.00 0.00 75 VAL A O 7
ATOM 8599 N N . GLY A 1 76 ? 7.209 8.311 -7.744 1.00 0.00 76 GLY A N 7
ATOM 8600 C CA . GLY A 1 76 ? 5.990 8.454 -8.514 1.00 0.00 76 GLY A CA 7
ATOM 8601 C C . GLY A 1 76 ? 5.666 9.899 -8.839 1.00 0.00 76 GLY A C 7
ATOM 8602 O O . GLY A 1 76 ? 5.623 10.280 -10.010 1.00 0.00 76 GLY A O 7
ATOM 8606 N N . SER A 1 77 ? 5.444 10.701 -7.807 1.00 0.00 77 SER A N 7
ATOM 8607 C CA . SER A 1 77 ? 5.093 12.101 -7.985 1.00 0.00 77 SER A CA 7
ATOM 8608 C C . SER A 1 77 ? 5.874 12.966 -6.995 1.00 0.00 77 SER A C 7
ATOM 8609 O O . SER A 1 77 ? 5.402 13.153 -5.850 1.00 0.00 77 SER A O 7
ATOM 8618 N N . GLN A 1 1 ? -17.918 10.994 1.957 1.00 0.00 1 GLN A N 8
ATOM 8619 C CA . GLN A 1 1 ? -18.915 10.167 2.675 1.00 0.00 1 GLN A CA 8
ATOM 8620 C C . GLN A 1 1 ? -20.081 9.829 1.762 1.00 0.00 1 GLN A C 8
ATOM 8621 O O . GLN A 1 1 ? -20.939 10.674 1.496 1.00 0.00 1 GLN A O 8
ATOM 8637 N N . GLY A 1 2 ? -20.118 8.598 1.274 1.00 0.00 2 GLY A N 8
ATOM 8638 C CA . GLY A 1 2 ? -21.193 8.204 0.396 1.00 0.00 2 GLY A CA 8
ATOM 8639 C C . GLY A 1 2 ? -21.234 6.715 0.135 1.00 0.00 2 GLY A C 8
ATOM 8640 O O . GLY A 1 2 ? -20.237 6.118 -0.257 1.00 0.00 2 GLY A O 8
ATOM 8644 N N . HIS A 1 3 ? -22.391 6.120 0.369 1.00 0.00 3 HIS A N 8
ATOM 8645 C CA . HIS A 1 3 ? -22.626 4.724 0.025 1.00 0.00 3 HIS A CA 8
ATOM 8646 C C . HIS A 1 3 ? -23.330 4.664 -1.321 1.00 0.00 3 HIS A C 8
ATOM 8647 O O . HIS A 1 3 ? -23.508 3.596 -1.909 1.00 0.00 3 HIS A O 8
ATOM 8662 N N . MET A 1 4 ? -23.696 5.845 -1.806 1.00 0.00 4 MET A N 8
ATOM 8663 C CA . MET A 1 4 ? -24.384 6.018 -3.082 1.00 0.00 4 MET A CA 8
ATOM 8664 C C . MET A 1 4 ? -23.425 5.833 -4.263 1.00 0.00 4 MET A C 8
ATOM 8665 O O . MET A 1 4 ? -23.394 6.648 -5.188 1.00 0.00 4 MET A O 8
ATOM 8679 N N . ILE A 1 5 ? -22.659 4.754 -4.233 1.00 0.00 5 ILE A N 8
ATOM 8680 C CA . ILE A 1 5 ? -21.700 4.469 -5.290 1.00 0.00 5 ILE A CA 8
ATOM 8681 C C . ILE A 1 5 ? -21.626 2.966 -5.562 1.00 0.00 5 ILE A C 8
ATOM 8682 O O . ILE A 1 5 ? -21.582 2.546 -6.718 1.00 0.00 5 ILE A O 8
ATOM 8698 N N . MET A 1 6 ? -21.630 2.171 -4.485 1.00 0.00 6 MET A N 8
ATOM 8699 C CA . MET A 1 6 ? -21.592 0.702 -4.554 1.00 0.00 6 MET A CA 8
ATOM 8700 C C . MET A 1 6 ? -20.236 0.178 -5.025 1.00 0.00 6 MET A C 8
ATOM 8701 O O . MET A 1 6 ? -19.675 -0.738 -4.416 1.00 0.00 6 MET A O 8
ATOM 8715 N N . ALA A 1 7 ? -19.716 0.749 -6.103 1.00 0.00 7 ALA A N 8
ATOM 8716 C CA . ALA A 1 7 ? -18.435 0.334 -6.654 1.00 0.00 7 ALA A CA 8
ATOM 8717 C C . ALA A 1 7 ? -17.294 0.630 -5.687 1.00 0.00 7 ALA A C 8
ATOM 8718 O O . ALA A 1 7 ? -17.319 1.625 -4.964 1.00 0.00 7 ALA A O 8
ATOM 8725 N N . LYS A 1 8 ? -16.288 -0.231 -5.690 1.00 0.00 8 LYS A N 8
ATOM 8726 C CA . LYS A 1 8 ? -15.165 -0.091 -4.779 1.00 0.00 8 LYS A CA 8
ATOM 8727 C C . LYS A 1 8 ? -13.939 0.482 -5.485 1.00 0.00 8 LYS A C 8
ATOM 8728 O O . LYS A 1 8 ? -13.077 -0.254 -5.971 1.00 0.00 8 LYS A O 8
ATOM 8747 N N . ARG A 1 9 ? -13.890 1.803 -5.558 1.00 0.00 9 ARG A N 8
ATOM 8748 C CA . ARG A 1 9 ? -12.734 2.513 -6.094 1.00 0.00 9 ARG A CA 8
ATOM 8749 C C . ARG A 1 9 ? -11.704 2.736 -4.987 1.00 0.00 9 ARG A C 8
ATOM 8750 O O . ARG A 1 9 ? -11.919 2.321 -3.844 1.00 0.00 9 ARG A O 8
ATOM 8771 N N . CYS A 1 10 ? -10.596 3.392 -5.319 1.00 0.00 10 CYS A N 8
ATOM 8772 C CA . CYS A 1 10 ? -9.637 3.814 -4.305 1.00 0.00 10 CYS A CA 8
ATOM 8773 C C . CYS A 1 10 ? -10.322 4.770 -3.340 1.00 0.00 10 CYS A C 8
ATOM 8774 O O . CYS A 1 10 ? -10.724 5.866 -3.732 1.00 0.00 10 CYS A O 8
ATOM 8782 N N . GLU A 1 11 ? -10.458 4.353 -2.089 1.00 0.00 11 GLU A N 8
ATOM 8783 C CA . GLU A 1 11 ? -11.204 5.130 -1.101 1.00 0.00 11 GLU A CA 8
ATOM 8784 C C . GLU A 1 11 ? -10.563 6.494 -0.848 1.00 0.00 11 GLU A C 8
ATOM 8785 O O . GLU A 1 11 ? -11.192 7.390 -0.285 1.00 0.00 11 GLU A O 8
ATOM 8797 N N . VAL A 1 12 ? -9.322 6.653 -1.293 1.00 0.00 12 VAL A N 8
ATOM 8798 C CA . VAL A 1 12 ? -8.588 7.890 -1.087 1.00 0.00 12 VAL A CA 8
ATOM 8799 C C . VAL A 1 12 ? -8.989 8.960 -2.106 1.00 0.00 12 VAL A C 8
ATOM 8800 O O . VAL A 1 12 ? -9.535 10.000 -1.739 1.00 0.00 12 VAL A O 8
ATOM 8813 N N . CYS A 1 13 ? -8.733 8.700 -3.388 1.00 0.00 13 CYS A N 8
ATOM 8814 C CA . CYS A 1 13 ? -8.926 9.728 -4.414 1.00 0.00 13 CYS A CA 8
ATOM 8815 C C . CYS A 1 13 ? -9.930 9.305 -5.485 1.00 0.00 13 CYS A C 8
ATOM 8816 O O . CYS A 1 13 ? -10.117 10.010 -6.478 1.00 0.00 13 CYS A O 8
ATOM 8824 N N . GLY A 1 14 ? -10.578 8.168 -5.288 1.00 0.00 14 GLY A N 8
ATOM 8825 C CA . GLY A 1 14 ? -11.515 7.679 -6.282 1.00 0.00 14 GLY A CA 8
ATOM 8826 C C . GLY A 1 14 ? -10.810 7.172 -7.523 1.00 0.00 14 GLY A C 8
ATOM 8827 O O . GLY A 1 14 ? -11.379 7.168 -8.612 1.00 0.00 14 GLY A O 8
ATOM 8831 N N . LYS A 1 15 ? -9.562 6.759 -7.350 1.00 0.00 15 LYS A N 8
ATOM 8832 C CA . LYS A 1 15 ? -8.767 6.223 -8.448 1.00 0.00 15 LYS A CA 8
ATOM 8833 C C . LYS A 1 15 ? -9.229 4.810 -8.788 1.00 0.00 15 LYS A C 8
ATOM 8834 O O . LYS A 1 15 ? -9.875 4.148 -7.967 1.00 0.00 15 LYS A O 8
ATOM 8853 N N . ALA A 1 16 ? -8.890 4.344 -9.980 1.00 0.00 16 ALA A N 8
ATOM 8854 C CA . ALA A 1 16 ? -9.285 3.010 -10.407 1.00 0.00 16 ALA A CA 8
ATOM 8855 C C . ALA A 1 16 ? -8.211 1.985 -10.055 1.00 0.00 16 ALA A C 8
ATOM 8856 O O . ALA A 1 16 ? -7.013 2.282 -10.100 1.00 0.00 16 ALA A O 8
ATOM 8863 N N . PRO A 1 17 ? -8.630 0.767 -9.682 1.00 0.00 17 PRO A N 8
ATOM 8864 C CA . PRO A 1 17 ? -7.719 -0.297 -9.295 1.00 0.00 17 PRO A CA 8
ATOM 8865 C C . PRO A 1 17 ? -7.259 -1.154 -10.474 1.00 0.00 17 PRO A C 8
ATOM 8866 O O . PRO A 1 17 ? -8.051 -1.511 -11.352 1.00 0.00 17 PRO A O 8
ATOM 8877 N N . ARG A 1 18 ? -5.968 -1.464 -10.495 1.00 0.00 18 ARG A N 8
ATOM 8878 C CA . ARG A 1 18 ? -5.398 -2.375 -11.482 1.00 0.00 18 ARG A CA 8
ATOM 8879 C C . ARG A 1 18 ? -4.263 -3.165 -10.850 1.00 0.00 18 ARG A C 8
ATOM 8880 O O . ARG A 1 18 ? -3.270 -2.584 -10.413 1.00 0.00 18 ARG A O 8
ATOM 8901 N N . SER A 1 19 ? -4.431 -4.482 -10.794 1.00 0.00 19 SER A N 8
ATOM 8902 C CA . SER A 1 19 ? -3.428 -5.381 -10.228 1.00 0.00 19 SER A CA 8
ATOM 8903 C C . SER A 1 19 ? -3.153 -5.044 -8.762 1.00 0.00 19 SER A C 8
ATOM 8904 O O . SER A 1 19 ? -2.075 -4.563 -8.412 1.00 0.00 19 SER A O 8
ATOM 8912 N N . GLY A 1 20 ? -4.144 -5.291 -7.916 1.00 0.00 20 GLY A N 8
ATOM 8913 C CA . GLY A 1 20 ? -4.023 -4.967 -6.504 1.00 0.00 20 GLY A CA 8
ATOM 8914 C C . GLY A 1 20 ? -3.669 -6.168 -5.654 1.00 0.00 20 GLY A C 8
ATOM 8915 O O . GLY A 1 20 ? -3.855 -6.138 -4.437 1.00 0.00 20 GLY A O 8
ATOM 8919 N N . ASN A 1 21 ? -3.174 -7.221 -6.305 1.00 0.00 21 ASN A N 8
ATOM 8920 C CA . ASN A 1 21 ? -2.716 -8.442 -5.634 1.00 0.00 21 ASN A CA 8
ATOM 8921 C C . ASN A 1 21 ? -3.867 -9.202 -4.965 1.00 0.00 21 ASN A C 8
ATOM 8922 O O . ASN A 1 21 ? -4.637 -8.648 -4.177 1.00 0.00 21 ASN A O 8
ATOM 8933 N N . THR A 1 22 ? -3.965 -10.489 -5.277 1.00 0.00 22 THR A N 8
ATOM 8934 C CA . THR A 1 22 ? -5.025 -11.341 -4.754 1.00 0.00 22 THR A CA 8
ATOM 8935 C C . THR A 1 22 ? -4.916 -11.489 -3.233 1.00 0.00 22 THR A C 8
ATOM 8936 O O . THR A 1 22 ? -5.927 -11.660 -2.550 1.00 0.00 22 THR A O 8
ATOM 8947 N N . VAL A 1 23 ? -3.673 -11.396 -2.735 1.00 0.00 23 VAL A N 8
ATOM 8948 C CA . VAL A 1 23 ? -3.326 -11.525 -1.305 1.00 0.00 23 VAL A CA 8
ATOM 8949 C C . VAL A 1 23 ? -3.828 -12.839 -0.696 1.00 0.00 23 VAL A C 8
ATOM 8950 O O . VAL A 1 23 ? -4.406 -13.684 -1.381 1.00 0.00 23 VAL A O 8
ATOM 8963 N N . SER A 1 24 ? -3.568 -13.018 0.591 1.00 0.00 24 SER A N 8
ATOM 8964 C CA . SER A 1 24 ? -3.961 -14.226 1.291 1.00 0.00 24 SER A CA 8
ATOM 8965 C C . SER A 1 24 ? -4.387 -13.882 2.718 1.00 0.00 24 SER A C 8
ATOM 8966 O O . SER A 1 24 ? -4.541 -12.704 3.051 1.00 0.00 24 SER A O 8
ATOM 8974 N N . HIS A 1 25 ? -4.577 -14.917 3.535 1.00 0.00 25 HIS A N 8
ATOM 8975 C CA . HIS A 1 25 ? -4.981 -14.775 4.935 1.00 0.00 25 HIS A CA 8
ATOM 8976 C C . HIS A 1 25 ? -6.437 -14.320 5.048 1.00 0.00 25 HIS A C 8
ATOM 8977 O O . HIS A 1 25 ? -6.753 -13.136 4.914 1.00 0.00 25 HIS A O 8
ATOM 8992 N N . SER A 1 26 ? -7.315 -15.270 5.319 1.00 0.00 26 SER A N 8
ATOM 8993 C CA . SER A 1 26 ? -8.736 -14.990 5.417 1.00 0.00 26 SER A CA 8
ATOM 8994 C C . SER A 1 26 ? -9.201 -15.039 6.872 1.00 0.00 26 SER A C 8
ATOM 8995 O O . SER A 1 26 ? -9.078 -16.065 7.542 1.00 0.00 26 SER A O 8
ATOM 9003 N N . ASP A 1 27 ? -9.722 -13.920 7.356 1.00 0.00 27 ASP A N 8
ATOM 9004 C CA . ASP A 1 27 ? -10.251 -13.837 8.714 1.00 0.00 27 ASP A CA 8
ATOM 9005 C C . ASP A 1 27 ? -11.700 -13.372 8.693 1.00 0.00 27 ASP A C 8
ATOM 9006 O O . ASP A 1 27 ? -12.385 -13.501 7.678 1.00 0.00 27 ASP A O 8
ATOM 9015 N N . LYS A 1 28 ? -12.153 -12.842 9.827 1.00 0.00 28 LYS A N 8
ATOM 9016 C CA . LYS A 1 28 ? -13.504 -12.303 9.958 1.00 0.00 28 LYS A CA 8
ATOM 9017 C C . LYS A 1 28 ? -13.806 -11.311 8.838 1.00 0.00 28 LYS A C 8
ATOM 9018 O O . LYS A 1 28 ? -13.001 -10.424 8.542 1.00 0.00 28 LYS A O 8
ATOM 9037 N N . LYS A 1 29 ? -14.963 -11.466 8.219 1.00 0.00 29 LYS A N 8
ATOM 9038 C CA . LYS A 1 29 ? -15.354 -10.619 7.106 1.00 0.00 29 LYS A CA 8
ATOM 9039 C C . LYS A 1 29 ? -16.045 -9.363 7.617 1.00 0.00 29 LYS A C 8
ATOM 9040 O O . LYS A 1 29 ? -17.136 -9.430 8.186 1.00 0.00 29 LYS A O 8
ATOM 9059 N N . SER A 1 30 ? -15.393 -8.228 7.451 1.00 0.00 30 SER A N 8
ATOM 9060 C CA . SER A 1 30 ? -15.970 -6.952 7.843 1.00 0.00 30 SER A CA 8
ATOM 9061 C C . SER A 1 30 ? -15.541 -5.859 6.872 1.00 0.00 30 SER A C 8
ATOM 9062 O O . SER A 1 30 ? -14.602 -5.107 7.141 1.00 0.00 30 SER A O 8
ATOM 9070 N N . GLU A 1 31 ? -16.204 -5.829 5.716 1.00 0.00 31 GLU A N 8
ATOM 9071 C CA . GLU A 1 31 ? -15.956 -4.829 4.678 1.00 0.00 31 GLU A CA 8
ATOM 9072 C C . GLU A 1 31 ? -14.505 -4.868 4.203 1.00 0.00 31 GLU A C 8
ATOM 9073 O O . GLU A 1 31 ? -13.935 -3.855 3.795 1.00 0.00 31 GLU A O 8
ATOM 9085 N N . ARG A 1 32 ? -13.928 -6.063 4.228 1.00 0.00 32 ARG A N 8
ATOM 9086 C CA . ARG A 1 32 ? -12.578 -6.276 3.741 1.00 0.00 32 ARG A CA 8
ATOM 9087 C C . ARG A 1 32 ? -12.541 -7.551 2.914 1.00 0.00 32 ARG A C 8
ATOM 9088 O O . ARG A 1 32 ? -13.492 -8.333 2.947 1.00 0.00 32 ARG A O 8
ATOM 9109 N N . TRP A 1 33 ? -11.444 -7.749 2.178 1.00 0.00 33 TRP A N 8
ATOM 9110 C CA . TRP A 1 33 ? -11.326 -8.852 1.226 1.00 0.00 33 TRP A CA 8
ATOM 9111 C C . TRP A 1 33 ? -12.286 -8.655 0.053 1.00 0.00 33 TRP A C 8
ATOM 9112 O O . TRP A 1 33 ? -12.774 -7.549 -0.171 1.00 0.00 33 TRP A O 8
ATOM 9133 N N . PHE A 1 34 ? -12.497 -9.725 -0.718 1.00 0.00 34 PHE A N 8
ATOM 9134 C CA . PHE A 1 34 ? -13.424 -9.724 -1.861 1.00 0.00 34 PHE A CA 8
ATOM 9135 C C . PHE A 1 34 ? -12.944 -8.812 -2.995 1.00 0.00 34 PHE A C 8
ATOM 9136 O O . PHE A 1 34 ? -13.593 -8.710 -4.037 1.00 0.00 34 PHE A O 8
ATOM 9153 N N . ARG A 1 35 ? -11.810 -8.159 -2.793 1.00 0.00 35 ARG A N 8
ATOM 9154 C CA . ARG A 1 35 ? -11.248 -7.255 -3.787 1.00 0.00 35 ARG A CA 8
ATOM 9155 C C . ARG A 1 35 ? -9.780 -7.593 -4.049 1.00 0.00 35 ARG A C 8
ATOM 9156 O O . ARG A 1 35 ? -8.891 -7.067 -3.376 1.00 0.00 35 ARG A O 8
ATOM 9177 N N . PRO A 1 36 ? -9.509 -8.526 -4.974 1.00 0.00 36 PRO A N 8
ATOM 9178 C CA . PRO A 1 36 ? -8.140 -8.890 -5.367 1.00 0.00 36 PRO A CA 8
ATOM 9179 C C . PRO A 1 36 ? -7.496 -7.837 -6.272 1.00 0.00 36 PRO A C 8
ATOM 9180 O O . PRO A 1 36 ? -6.319 -7.922 -6.606 1.00 0.00 36 PRO A O 8
ATOM 9191 N N . ASN A 1 37 ? -8.282 -6.848 -6.673 1.00 0.00 37 ASN A N 8
ATOM 9192 C CA . ASN A 1 37 ? -7.788 -5.781 -7.533 1.00 0.00 37 ASN A CA 8
ATOM 9193 C C . ASN A 1 37 ? -7.428 -4.556 -6.696 1.00 0.00 37 ASN A C 8
ATOM 9194 O O . ASN A 1 37 ? -6.884 -3.575 -7.199 1.00 0.00 37 ASN A O 8
ATOM 9205 N N . LEU A 1 38 ? -7.733 -4.629 -5.408 1.00 0.00 38 LEU A N 8
ATOM 9206 C CA . LEU A 1 38 ? -7.438 -3.545 -4.482 1.00 0.00 38 LEU A CA 8
ATOM 9207 C C . LEU A 1 38 ? -6.442 -3.995 -3.431 1.00 0.00 38 LEU A C 8
ATOM 9208 O O . LEU A 1 38 ? -6.557 -5.091 -2.880 1.00 0.00 38 LEU A O 8
ATOM 9224 N N . GLN A 1 39 ? -5.469 -3.150 -3.159 1.00 0.00 39 GLN A N 8
ATOM 9225 C CA . GLN A 1 39 ? -4.535 -3.395 -2.081 1.00 0.00 39 GLN A CA 8
ATOM 9226 C C . GLN A 1 39 ? -5.102 -2.858 -0.791 1.00 0.00 39 GLN A C 8
ATOM 9227 O O . GLN A 1 39 ? -5.233 -1.648 -0.609 1.00 0.00 39 GLN A O 8
ATOM 9241 N N . LYS A 1 40 ? -5.474 -3.759 0.090 1.00 0.00 40 LYS A N 8
ATOM 9242 C CA . LYS A 1 40 ? -5.958 -3.361 1.385 1.00 0.00 40 LYS A CA 8
ATOM 9243 C C . LYS A 1 40 ? -4.763 -3.079 2.268 1.00 0.00 40 LYS A C 8
ATOM 9244 O O . LYS A 1 40 ? -4.023 -3.989 2.651 1.00 0.00 40 LYS A O 8
ATOM 9263 N N . VAL A 1 41 ? -4.561 -1.818 2.560 1.00 0.00 41 VAL A N 8
ATOM 9264 C CA . VAL A 1 41 ? -3.376 -1.390 3.280 1.00 0.00 41 VAL A CA 8
ATOM 9265 C C . VAL A 1 41 ? -3.734 -0.546 4.494 1.00 0.00 41 VAL A C 8
ATOM 9266 O O . VAL A 1 41 ? -4.860 -0.070 4.630 1.00 0.00 41 VAL A O 8
ATOM 9279 N N . ARG A 1 42 ? -2.756 -0.368 5.367 1.00 0.00 42 ARG A N 8
ATOM 9280 C CA . ARG A 1 42 ? -2.926 0.438 6.560 1.00 0.00 42 ARG A CA 8
ATOM 9281 C C . ARG A 1 42 ? -2.209 1.764 6.360 1.00 0.00 42 ARG A C 8
ATOM 9282 O O . ARG A 1 42 ? -1.016 1.779 6.053 1.00 0.00 42 ARG A O 8
ATOM 9303 N N . VAL A 1 43 ? -2.921 2.865 6.516 1.00 0.00 43 VAL A N 8
ATOM 9304 C CA . VAL A 1 43 ? -2.321 4.179 6.343 1.00 0.00 43 VAL A CA 8
ATOM 9305 C C . VAL A 1 43 ? -2.165 4.868 7.689 1.00 0.00 43 VAL A C 8
ATOM 9306 O O . VAL A 1 43 ? -2.913 4.591 8.635 1.00 0.00 43 VAL A O 8
ATOM 9319 N N . VAL A 1 44 ? -1.186 5.748 7.775 1.00 0.00 44 VAL A N 8
ATOM 9320 C CA . VAL A 1 44 ? -0.876 6.425 9.021 1.00 0.00 44 VAL A CA 8
ATOM 9321 C C . VAL A 1 44 ? -1.557 7.782 9.079 1.00 0.00 44 VAL A C 8
ATOM 9322 O O . VAL A 1 44 ? -1.221 8.690 8.320 1.00 0.00 44 VAL A O 8
ATOM 9335 N N . LEU A 1 45 ? -2.527 7.906 9.965 1.00 0.00 45 LEU A N 8
ATOM 9336 C CA . LEU A 1 45 ? -3.192 9.174 10.183 1.00 0.00 45 LEU A CA 8
ATOM 9337 C C . LEU A 1 45 ? -2.251 10.133 10.895 1.00 0.00 45 LEU A C 8
ATOM 9338 O O . LEU A 1 45 ? -1.451 9.711 11.731 1.00 0.00 45 LEU A O 8
ATOM 9354 N N . PRO A 1 46 ? -2.329 11.436 10.579 1.00 0.00 46 PRO A N 8
ATOM 9355 C CA . PRO A 1 46 ? -1.481 12.458 11.210 1.00 0.00 46 PRO A CA 8
ATOM 9356 C C . PRO A 1 46 ? -1.674 12.519 12.725 1.00 0.00 46 PRO A C 8
ATOM 9357 O O . PRO A 1 46 ? -0.857 13.088 13.449 1.00 0.00 46 PRO A O 8
ATOM 9368 N N . ASP A 1 47 ? -2.756 11.905 13.196 1.00 0.00 47 ASP A N 8
ATOM 9369 C CA . ASP A 1 47 ? -3.060 11.854 14.621 1.00 0.00 47 ASP A CA 8
ATOM 9370 C C . ASP A 1 47 ? -2.326 10.681 15.274 1.00 0.00 47 ASP A C 8
ATOM 9371 O O . ASP A 1 47 ? -2.459 10.428 16.469 1.00 0.00 47 ASP A O 8
ATOM 9380 N N . GLY A 1 48 ? -1.543 9.966 14.474 1.00 0.00 48 GLY A N 8
ATOM 9381 C CA . GLY A 1 48 ? -0.779 8.845 14.984 1.00 0.00 48 GLY A CA 8
ATOM 9382 C C . GLY A 1 48 ? -1.619 7.594 15.128 1.00 0.00 48 GLY A C 8
ATOM 9383 O O . GLY A 1 48 ? -1.415 6.800 16.047 1.00 0.00 48 GLY A O 8
ATOM 9387 N N . THR A 1 49 ? -2.568 7.419 14.221 1.00 0.00 49 THR A N 8
ATOM 9388 C CA . THR A 1 49 ? -3.455 6.270 14.258 1.00 0.00 49 THR A CA 8
ATOM 9389 C C . THR A 1 49 ? -3.328 5.464 12.973 1.00 0.00 49 THR A C 8
ATOM 9390 O O . THR A 1 49 ? -3.044 6.019 11.911 1.00 0.00 49 THR A O 8
ATOM 9401 N N . ILE A 1 50 ? -3.527 4.161 13.070 1.00 0.00 50 ILE A N 8
ATOM 9402 C CA . ILE A 1 50 ? -3.456 3.290 11.907 1.00 0.00 50 ILE A CA 8
ATOM 9403 C C . ILE A 1 50 ? -4.854 3.002 11.381 1.00 0.00 50 ILE A C 8
ATOM 9404 O O . ILE A 1 50 ? -5.689 2.423 12.083 1.00 0.00 50 ILE A O 8
ATOM 9420 N N . LYS A 1 51 ? -5.109 3.412 10.152 1.00 0.00 51 LYS A N 8
ATOM 9421 C CA . LYS A 1 51 ? -6.416 3.235 9.539 1.00 0.00 51 LYS A CA 8
ATOM 9422 C C . LYS A 1 51 ? -6.278 2.475 8.232 1.00 0.00 51 LYS A C 8
ATOM 9423 O O . LYS A 1 51 ? -5.514 2.860 7.351 1.00 0.00 51 LYS A O 8
ATOM 9442 N N . ARG A 1 52 ? -7.004 1.384 8.118 1.00 0.00 52 ARG A N 8
ATOM 9443 C CA . ARG A 1 52 ? -6.896 0.526 6.943 1.00 0.00 52 ARG A CA 8
ATOM 9444 C C . ARG A 1 52 ? -7.999 0.829 5.940 1.00 0.00 52 ARG A C 8
ATOM 9445 O O . ARG A 1 52 ? -9.160 1.021 6.308 1.00 0.00 52 ARG A O 8
ATOM 9466 N N . MET A 1 53 ? -7.620 0.899 4.669 1.00 0.00 53 MET A N 8
ATOM 9467 C CA . MET A 1 53 ? -8.557 1.214 3.600 1.00 0.00 53 MET A CA 8
ATOM 9468 C C . MET A 1 53 ? -8.239 0.406 2.350 1.00 0.00 53 MET A C 8
ATOM 9469 O O . MET A 1 53 ? -7.191 -0.238 2.253 1.00 0.00 53 MET A O 8
ATOM 9483 N N . ARG A 1 54 ? -9.156 0.451 1.404 1.00 0.00 54 ARG A N 8
ATOM 9484 C CA . ARG A 1 54 ? -8.976 -0.188 0.117 1.00 0.00 54 ARG A CA 8
ATOM 9485 C C . ARG A 1 54 ? -8.349 0.795 -0.861 1.00 0.00 54 ARG A C 8
ATOM 9486 O O . ARG A 1 54 ? -8.987 1.763 -1.285 1.00 0.00 54 ARG A O 8
ATOM 9507 N N . VAL A 1 55 ? -7.093 0.555 -1.206 1.00 0.00 55 VAL A N 8
ATOM 9508 C CA . VAL A 1 55 ? -6.345 1.481 -2.048 1.00 0.00 55 VAL A CA 8
ATOM 9509 C C . VAL A 1 55 ? -5.833 0.772 -3.297 1.00 0.00 55 VAL A C 8
ATOM 9510 O O . VAL A 1 55 ? -5.614 -0.436 -3.290 1.00 0.00 55 VAL A O 8
ATOM 9523 N N . CYS A 1 56 ? -5.657 1.517 -4.375 1.00 0.00 56 CYS A N 8
ATOM 9524 C CA . CYS A 1 56 ? -5.154 0.942 -5.608 1.00 0.00 56 CYS A CA 8
ATOM 9525 C C . CYS A 1 56 ? -3.632 1.046 -5.660 1.00 0.00 56 CYS A C 8
ATOM 9526 O O . CYS A 1 56 ? -3.047 1.993 -5.126 1.00 0.00 56 CYS A O 8
ATOM 9534 N N . THR A 1 57 ? -3.004 0.063 -6.294 1.00 0.00 57 THR A N 8
ATOM 9535 C CA . THR A 1 57 ? -1.547 -0.001 -6.402 1.00 0.00 57 THR A CA 8
ATOM 9536 C C . THR A 1 57 ? -0.968 1.256 -7.068 1.00 0.00 57 THR A C 8
ATOM 9537 O O . THR A 1 57 ? 0.168 1.653 -6.789 1.00 0.00 57 THR A O 8
ATOM 9548 N N . SER A 1 58 ? -1.757 1.893 -7.927 1.00 0.00 58 SER A N 8
ATOM 9549 C CA . SER A 1 58 ? -1.330 3.116 -8.590 1.00 0.00 58 SER A CA 8
ATOM 9550 C C . SER A 1 58 ? -1.055 4.227 -7.573 1.00 0.00 58 SER A C 8
ATOM 9551 O O . SER A 1 58 ? -0.060 4.947 -7.682 1.00 0.00 58 SER A O 8
ATOM 9559 N N . CYS A 1 59 ? -1.928 4.349 -6.577 1.00 0.00 59 CYS A N 8
ATOM 9560 C CA . CYS A 1 59 ? -1.754 5.322 -5.509 1.00 0.00 59 CYS A CA 8
ATOM 9561 C C . CYS A 1 59 ? -0.598 4.920 -4.603 1.00 0.00 59 CYS A C 8
ATOM 9562 O O . CYS A 1 59 ? 0.144 5.769 -4.097 1.00 0.00 59 CYS A O 8
ATOM 9570 N N . LEU A 1 60 ? -0.442 3.615 -4.422 1.00 0.00 60 LEU A N 8
ATOM 9571 C CA . LEU A 1 60 ? 0.603 3.062 -3.571 1.00 0.00 60 LEU A CA 8
ATOM 9572 C C . LEU A 1 60 ? 1.995 3.490 -4.025 1.00 0.00 60 LEU A C 8
ATOM 9573 O O . LEU A 1 60 ? 2.784 4.009 -3.230 1.00 0.00 60 LEU A O 8
ATOM 9589 N N . LYS A 1 61 ? 2.290 3.288 -5.303 1.00 0.00 61 LYS A N 8
ATOM 9590 C CA . LYS A 1 61 ? 3.624 3.570 -5.821 1.00 0.00 61 LYS A CA 8
ATOM 9591 C C . LYS A 1 61 ? 3.816 5.064 -6.083 1.00 0.00 61 LYS A C 8
ATOM 9592 O O . LYS A 1 61 ? 4.944 5.551 -6.106 1.00 0.00 61 LYS A O 8
ATOM 9611 N N . SER A 1 62 ? 2.721 5.793 -6.274 1.00 0.00 62 SER A N 8
ATOM 9612 C CA . SER A 1 62 ? 2.806 7.239 -6.442 1.00 0.00 62 SER A CA 8
ATOM 9613 C C . SER A 1 62 ? 3.080 7.910 -5.098 1.00 0.00 62 SER A C 8
ATOM 9614 O O . SER A 1 62 ? 3.676 8.984 -5.039 1.00 0.00 62 SER A O 8
ATOM 9622 N N . GLY A 1 63 ? 2.633 7.267 -4.024 1.00 0.00 63 GLY A N 8
ATOM 9623 C CA . GLY A 1 63 ? 2.938 7.739 -2.688 1.00 0.00 63 GLY A CA 8
ATOM 9624 C C . GLY A 1 63 ? 2.166 8.983 -2.303 1.00 0.00 63 GLY A C 8
ATOM 9625 O O . GLY A 1 63 ? 2.641 9.790 -1.506 1.00 0.00 63 GLY A O 8
ATOM 9629 N N . LYS A 1 64 ? 0.972 9.136 -2.858 1.00 0.00 64 LYS A N 8
ATOM 9630 C CA . LYS A 1 64 ? 0.134 10.286 -2.544 1.00 0.00 64 LYS A CA 8
ATOM 9631 C C . LYS A 1 64 ? -0.563 10.076 -1.202 1.00 0.00 64 LYS A C 8
ATOM 9632 O O . LYS A 1 64 ? -1.055 11.021 -0.578 1.00 0.00 64 LYS A O 8
ATOM 9651 N N . VAL A 1 65 ? -0.590 8.826 -0.764 1.00 0.00 65 VAL A N 8
ATOM 9652 C CA . VAL A 1 65 ? -1.233 8.461 0.491 1.00 0.00 65 VAL A CA 8
ATOM 9653 C C . VAL A 1 65 ? -0.208 8.360 1.617 1.00 0.00 65 VAL A C 8
ATOM 9654 O O . VAL A 1 65 ? 0.998 8.253 1.366 1.00 0.00 65 VAL A O 8
ATOM 9667 N N . LYS A 1 66 ? -0.687 8.383 2.851 1.00 0.00 66 LYS A N 8
ATOM 9668 C CA . LYS A 1 66 ? 0.181 8.250 4.009 1.00 0.00 66 LYS A CA 8
ATOM 9669 C C . LYS A 1 66 ? 0.504 6.785 4.269 1.00 0.00 66 LYS A C 8
ATOM 9670 O O . LYS A 1 66 ? -0.021 6.167 5.195 1.00 0.00 66 LYS A O 8
ATOM 9689 N N . LYS A 1 67 ? 1.355 6.228 3.425 1.00 0.00 67 LYS A N 8
ATOM 9690 C CA . LYS A 1 67 ? 1.742 4.834 3.540 1.00 0.00 67 LYS A CA 8
ATOM 9691 C C . LYS A 1 67 ? 2.885 4.672 4.534 1.00 0.00 67 LYS A C 8
ATOM 9692 O O . LYS A 1 67 ? 3.810 5.484 4.569 1.00 0.00 67 LYS A O 8
ATOM 9711 N N . TYR A 1 68 ? 2.823 3.620 5.341 1.00 0.00 68 TYR A N 8
ATOM 9712 C CA . TYR A 1 68 ? 3.883 3.338 6.301 1.00 0.00 68 TYR A CA 8
ATOM 9713 C C . TYR A 1 68 ? 5.056 2.651 5.601 1.00 0.00 68 TYR A C 8
ATOM 9714 O O . TYR A 1 68 ? 6.119 2.453 6.186 1.00 0.00 68 TYR A O 8
ATOM 9732 N N . VAL A 1 69 ? 4.840 2.323 4.332 1.00 0.00 69 VAL A N 8
ATOM 9733 C CA . VAL A 1 69 ? 5.847 1.676 3.485 1.00 0.00 69 VAL A CA 8
ATOM 9734 C C . VAL A 1 69 ? 6.254 0.313 4.045 1.00 0.00 69 VAL A C 8
ATOM 9735 O O . VAL A 1 69 ? 7.127 0.212 4.907 1.00 0.00 69 VAL A O 8
ATOM 9748 N N . GLY A 1 70 ? 5.599 -0.732 3.557 1.00 0.00 70 GLY A N 8
ATOM 9749 C CA . GLY A 1 70 ? 5.890 -2.075 4.021 1.00 0.00 70 GLY A CA 8
ATOM 9750 C C . GLY A 1 70 ? 5.818 -3.088 2.904 1.00 0.00 70 GLY A C 8
ATOM 9751 O O . GLY A 1 70 ? 4.793 -3.744 2.727 1.00 0.00 70 GLY A O 8
ATOM 9755 N N . GLN A 1 71 ? 6.908 -3.196 2.149 1.00 0.00 71 GLN A N 8
ATOM 9756 C CA . GLN A 1 71 ? 7.008 -4.127 1.025 1.00 0.00 71 GLN A CA 8
ATOM 9757 C C . GLN A 1 71 ? 5.944 -3.828 -0.026 1.00 0.00 71 GLN A C 8
ATOM 9758 O O . GLN A 1 71 ? 4.873 -4.440 -0.044 1.00 0.00 71 GLN A O 8
ATOM 9772 N N . VAL A 1 72 ? 6.244 -2.873 -0.895 1.00 0.00 72 VAL A N 8
ATOM 9773 C CA . VAL A 1 72 ? 5.306 -2.449 -1.924 1.00 0.00 72 VAL A CA 8
ATOM 9774 C C . VAL A 1 72 ? 5.775 -2.930 -3.295 1.00 0.00 72 VAL A C 8
ATOM 9775 O O . VAL A 1 72 ? 6.967 -3.152 -3.509 1.00 0.00 72 VAL A O 8
ATOM 9788 N N . SER A 1 73 ? 4.837 -3.102 -4.213 1.00 0.00 73 SER A N 8
ATOM 9789 C CA . SER A 1 73 ? 5.157 -3.530 -5.561 1.00 0.00 73 SER A CA 8
ATOM 9790 C C . SER A 1 73 ? 4.539 -2.560 -6.560 1.00 0.00 73 SER A C 8
ATOM 9791 O O . SER A 1 73 ? 3.396 -2.139 -6.390 1.00 0.00 73 SER A O 8
ATOM 9799 N N . GLU A 1 74 ? 5.303 -2.180 -7.575 1.00 0.00 74 GLU A N 8
ATOM 9800 C CA . GLU A 1 74 ? 4.809 -1.258 -8.590 1.00 0.00 74 GLU A CA 8
ATOM 9801 C C . GLU A 1 74 ? 3.994 -2.000 -9.641 1.00 0.00 74 GLU A C 8
ATOM 9802 O O . GLU A 1 74 ? 3.046 -1.449 -10.199 1.00 0.00 74 GLU A O 8
ATOM 9814 N N . VAL A 1 75 ? 4.372 -3.254 -9.885 1.00 0.00 75 VAL A N 8
ATOM 9815 C CA . VAL A 1 75 ? 3.724 -4.098 -10.893 1.00 0.00 75 VAL A CA 8
ATOM 9816 C C . VAL A 1 75 ? 3.808 -3.465 -12.285 1.00 0.00 75 VAL A C 8
ATOM 9817 O O . VAL A 1 75 ? 2.904 -2.748 -12.723 1.00 0.00 75 VAL A O 8
ATOM 9830 N N . GLY A 1 76 ? 4.910 -3.729 -12.975 1.00 0.00 76 GLY A N 8
ATOM 9831 C CA . GLY A 1 76 ? 5.108 -3.169 -14.297 1.00 0.00 76 GLY A CA 8
ATOM 9832 C C . GLY A 1 76 ? 6.384 -3.661 -14.949 1.00 0.00 76 GLY A C 8
ATOM 9833 O O . GLY A 1 76 ? 7.095 -2.894 -15.599 1.00 0.00 76 GLY A O 8
ATOM 9837 N N . SER A 1 77 ? 6.679 -4.938 -14.766 1.00 0.00 77 SER A N 8
ATOM 9838 C CA . SER A 1 77 ? 7.866 -5.537 -15.351 1.00 0.00 77 SER A CA 8
ATOM 9839 C C . SER A 1 77 ? 7.461 -6.462 -16.499 1.00 0.00 77 SER A C 8
ATOM 9840 O O . SER A 1 77 ? 7.046 -7.611 -16.227 1.00 0.00 77 SER A O 8
ATOM 9849 N N . GLN A 1 1 ? -13.036 13.710 4.628 1.00 0.00 1 GLN A N 9
ATOM 9850 C CA . GLN A 1 1 ? -11.943 12.720 4.521 1.00 0.00 1 GLN A CA 9
ATOM 9851 C C . GLN A 1 1 ? -12.456 11.335 4.895 1.00 0.00 1 GLN A C 9
ATOM 9852 O O . GLN A 1 1 ? -12.489 10.975 6.072 1.00 0.00 1 GLN A O 9
ATOM 9868 N N . GLY A 1 2 ? -12.872 10.567 3.891 1.00 0.00 2 GLY A N 9
ATOM 9869 C CA . GLY A 1 2 ? -13.359 9.222 4.128 1.00 0.00 2 GLY A CA 9
ATOM 9870 C C . GLY A 1 2 ? -14.656 9.202 4.912 1.00 0.00 2 GLY A C 9
ATOM 9871 O O . GLY A 1 2 ? -14.869 8.329 5.752 1.00 0.00 2 GLY A O 9
ATOM 9875 N N . HIS A 1 3 ? -15.530 10.162 4.629 1.00 0.00 3 HIS A N 9
ATOM 9876 C CA . HIS A 1 3 ? -16.790 10.276 5.348 1.00 0.00 3 HIS A CA 9
ATOM 9877 C C . HIS A 1 3 ? -17.868 9.426 4.679 1.00 0.00 3 HIS A C 9
ATOM 9878 O O . HIS A 1 3 ? -18.842 9.025 5.318 1.00 0.00 3 HIS A O 9
ATOM 9893 N N . MET A 1 4 ? -17.686 9.147 3.396 1.00 0.00 4 MET A N 9
ATOM 9894 C CA . MET A 1 4 ? -18.648 8.349 2.646 1.00 0.00 4 MET A CA 9
ATOM 9895 C C . MET A 1 4 ? -17.989 7.729 1.420 1.00 0.00 4 MET A C 9
ATOM 9896 O O . MET A 1 4 ? -17.546 8.437 0.516 1.00 0.00 4 MET A O 9
ATOM 9910 N N . ILE A 1 5 ? -17.921 6.409 1.397 1.00 0.00 5 ILE A N 9
ATOM 9911 C CA . ILE A 1 5 ? -17.296 5.696 0.294 1.00 0.00 5 ILE A CA 9
ATOM 9912 C C . ILE A 1 5 ? -18.366 5.108 -0.617 1.00 0.00 5 ILE A C 9
ATOM 9913 O O . ILE A 1 5 ? -19.124 4.226 -0.213 1.00 0.00 5 ILE A O 9
ATOM 9929 N N . MET A 1 6 ? -18.445 5.617 -1.835 1.00 0.00 6 MET A N 9
ATOM 9930 C CA . MET A 1 6 ? -19.406 5.119 -2.808 1.00 0.00 6 MET A CA 9
ATOM 9931 C C . MET A 1 6 ? -18.684 4.542 -4.020 1.00 0.00 6 MET A C 9
ATOM 9932 O O . MET A 1 6 ? -17.635 5.053 -4.427 1.00 0.00 6 MET A O 9
ATOM 9946 N N . ALA A 1 7 ? -19.248 3.465 -4.571 1.00 0.00 7 ALA A N 9
ATOM 9947 C CA . ALA A 1 7 ? -18.677 2.768 -5.726 1.00 0.00 7 ALA A CA 9
ATOM 9948 C C . ALA A 1 7 ? -17.326 2.137 -5.387 1.00 0.00 7 ALA A C 9
ATOM 9949 O O . ALA A 1 7 ? -16.824 2.264 -4.268 1.00 0.00 7 ALA A O 9
ATOM 9956 N N . LYS A 1 8 ? -16.748 1.435 -6.349 1.00 0.00 8 LYS A N 9
ATOM 9957 C CA . LYS A 1 8 ? -15.456 0.800 -6.148 1.00 0.00 8 LYS A CA 9
ATOM 9958 C C . LYS A 1 8 ? -14.337 1.725 -6.617 1.00 0.00 8 LYS A C 9
ATOM 9959 O O . LYS A 1 8 ? -13.844 1.622 -7.741 1.00 0.00 8 LYS A O 9
ATOM 9978 N N . ARG A 1 9 ? -14.004 2.687 -5.769 1.00 0.00 9 ARG A N 9
ATOM 9979 C CA . ARG A 1 9 ? -12.893 3.589 -6.013 1.00 0.00 9 ARG A CA 9
ATOM 9980 C C . ARG A 1 9 ? -11.788 3.331 -5.003 1.00 0.00 9 ARG A C 9
ATOM 9981 O O . ARG A 1 9 ? -11.937 2.503 -4.104 1.00 0.00 9 ARG A O 9
ATOM 10002 N N . CYS A 1 10 ? -10.683 4.040 -5.152 1.00 0.00 10 CYS A N 9
ATOM 10003 C CA . CYS A 1 10 ? -9.677 4.078 -4.109 1.00 0.00 10 CYS A CA 9
ATOM 10004 C C . CYS A 1 10 ? -10.140 5.044 -3.031 1.00 0.00 10 CYS A C 9
ATOM 10005 O O . CYS A 1 10 ? -10.434 6.203 -3.324 1.00 0.00 10 CYS A O 9
ATOM 10013 N N . GLU A 1 11 ? -10.189 4.580 -1.790 1.00 0.00 11 GLU A N 9
ATOM 10014 C CA . GLU A 1 11 ? -10.755 5.372 -0.697 1.00 0.00 11 GLU A CA 9
ATOM 10015 C C . GLU A 1 11 ? -9.937 6.635 -0.420 1.00 0.00 11 GLU A C 9
ATOM 10016 O O . GLU A 1 11 ? -10.408 7.551 0.256 1.00 0.00 11 GLU A O 9
ATOM 10028 N N . VAL A 1 12 ? -8.721 6.680 -0.945 1.00 0.00 12 VAL A N 9
ATOM 10029 C CA . VAL A 1 12 ? -7.830 7.810 -0.713 1.00 0.00 12 VAL A CA 9
ATOM 10030 C C . VAL A 1 12 ? -7.963 8.870 -1.805 1.00 0.00 12 VAL A C 9
ATOM 10031 O O . VAL A 1 12 ? -8.389 9.995 -1.541 1.00 0.00 12 VAL A O 9
ATOM 10044 N N . CYS A 1 13 ? -7.597 8.509 -3.029 1.00 0.00 13 CYS A N 9
ATOM 10045 C CA . CYS A 1 13 ? -7.536 9.477 -4.121 1.00 0.00 13 CYS A CA 9
ATOM 10046 C C . CYS A 1 13 ? -8.837 9.528 -4.919 1.00 0.00 13 CYS A C 9
ATOM 10047 O O . CYS A 1 13 ? -9.103 10.507 -5.616 1.00 0.00 13 CYS A O 9
ATOM 10055 N N . GLY A 1 14 ? -9.637 8.477 -4.828 1.00 0.00 14 GLY A N 9
ATOM 10056 C CA . GLY A 1 14 ? -10.863 8.413 -5.603 1.00 0.00 14 GLY A CA 9
ATOM 10057 C C . GLY A 1 14 ? -10.638 7.814 -6.979 1.00 0.00 14 GLY A C 9
ATOM 10058 O O . GLY A 1 14 ? -11.574 7.662 -7.761 1.00 0.00 14 GLY A O 9
ATOM 10062 N N . LYS A 1 15 ? -9.383 7.475 -7.274 1.00 0.00 15 LYS A N 9
ATOM 10063 C CA . LYS A 1 15 ? -9.027 6.878 -8.560 1.00 0.00 15 LYS A CA 9
ATOM 10064 C C . LYS A 1 15 ? -9.608 5.476 -8.688 1.00 0.00 15 LYS A C 9
ATOM 10065 O O . LYS A 1 15 ? -9.993 4.862 -7.690 1.00 0.00 15 LYS A O 9
ATOM 10084 N N . ALA A 1 16 ? -9.673 4.979 -9.915 1.00 0.00 16 ALA A N 9
ATOM 10085 C CA . ALA A 1 16 ? -10.187 3.643 -10.166 1.00 0.00 16 ALA A CA 9
ATOM 10086 C C . ALA A 1 16 ? -9.087 2.605 -9.962 1.00 0.00 16 ALA A C 9
ATOM 10087 O O . ALA A 1 16 ? -7.924 2.849 -10.288 1.00 0.00 16 ALA A O 9
ATOM 10094 N N . PRO A 1 17 ? -9.438 1.434 -9.416 1.00 0.00 17 PRO A N 9
ATOM 10095 C CA . PRO A 1 17 ? -8.482 0.374 -9.143 1.00 0.00 17 PRO A CA 9
ATOM 10096 C C . PRO A 1 17 ? -8.325 -0.603 -10.307 1.00 0.00 17 PRO A C 9
ATOM 10097 O O . PRO A 1 17 ? -9.126 -1.524 -10.475 1.00 0.00 17 PRO A O 9
ATOM 10108 N N . ARG A 1 18 ? -7.306 -0.377 -11.125 1.00 0.00 18 ARG A N 9
ATOM 10109 C CA . ARG A 1 18 ? -6.997 -1.264 -12.239 1.00 0.00 18 ARG A CA 9
ATOM 10110 C C . ARG A 1 18 ? -5.488 -1.366 -12.429 1.00 0.00 18 ARG A C 9
ATOM 10111 O O . ARG A 1 18 ? -4.784 -0.357 -12.386 1.00 0.00 18 ARG A O 9
ATOM 10132 N N . SER A 1 19 ? -5.000 -2.586 -12.627 1.00 0.00 19 SER A N 9
ATOM 10133 C CA . SER A 1 19 ? -3.571 -2.823 -12.802 1.00 0.00 19 SER A CA 9
ATOM 10134 C C . SER A 1 19 ? -3.328 -3.900 -13.859 1.00 0.00 19 SER A C 9
ATOM 10135 O O . SER A 1 19 ? -2.793 -3.620 -14.933 1.00 0.00 19 SER A O 9
ATOM 10143 N N . GLY A 1 20 ? -3.741 -5.125 -13.559 1.00 0.00 20 GLY A N 9
ATOM 10144 C CA . GLY A 1 20 ? -3.567 -6.223 -14.487 1.00 0.00 20 GLY A CA 9
ATOM 10145 C C . GLY A 1 20 ? -3.874 -7.556 -13.834 1.00 0.00 20 GLY A C 9
ATOM 10146 O O . GLY A 1 20 ? -4.533 -7.599 -12.791 1.00 0.00 20 GLY A O 9
ATOM 10150 N N . ASN A 1 21 ? -3.411 -8.640 -14.442 1.00 0.00 21 ASN A N 9
ATOM 10151 C CA . ASN A 1 21 ? -3.621 -9.972 -13.889 1.00 0.00 21 ASN A CA 9
ATOM 10152 C C . ASN A 1 21 ? -2.471 -10.901 -14.261 1.00 0.00 21 ASN A C 9
ATOM 10153 O O . ASN A 1 21 ? -2.217 -11.153 -15.439 1.00 0.00 21 ASN A O 9
ATOM 10164 N N . THR A 1 22 ? -1.759 -11.383 -13.256 1.00 0.00 22 THR A N 9
ATOM 10165 C CA . THR A 1 22 ? -0.682 -12.343 -13.459 1.00 0.00 22 THR A CA 9
ATOM 10166 C C . THR A 1 22 ? -0.513 -13.208 -12.213 1.00 0.00 22 THR A C 9
ATOM 10167 O O . THR A 1 22 ? -0.369 -12.689 -11.106 1.00 0.00 22 THR A O 9
ATOM 10178 N N . VAL A 1 23 ? -0.550 -14.521 -12.394 1.00 0.00 23 VAL A N 9
ATOM 10179 C CA . VAL A 1 23 ? -0.442 -15.448 -11.275 1.00 0.00 23 VAL A CA 9
ATOM 10180 C C . VAL A 1 23 ? 0.963 -16.039 -11.177 1.00 0.00 23 VAL A C 9
ATOM 10181 O O . VAL A 1 23 ? 1.332 -16.613 -10.153 1.00 0.00 23 VAL A O 9
ATOM 10194 N N . SER A 1 24 ? 1.738 -15.882 -12.242 1.00 0.00 24 SER A N 9
ATOM 10195 C CA . SER A 1 24 ? 3.081 -16.443 -12.305 1.00 0.00 24 SER A CA 9
ATOM 10196 C C . SER A 1 24 ? 4.016 -15.782 -11.289 1.00 0.00 24 SER A C 9
ATOM 10197 O O . SER A 1 24 ? 4.337 -14.596 -11.403 1.00 0.00 24 SER A O 9
ATOM 10205 N N . HIS A 1 25 ? 4.428 -16.568 -10.291 1.00 0.00 25 HIS A N 9
ATOM 10206 C CA . HIS A 1 25 ? 5.368 -16.126 -9.252 1.00 0.00 25 HIS A CA 9
ATOM 10207 C C . HIS A 1 25 ? 4.792 -14.988 -8.414 1.00 0.00 25 HIS A C 9
ATOM 10208 O O . HIS A 1 25 ? 5.534 -14.238 -7.779 1.00 0.00 25 HIS A O 9
ATOM 10223 N N . SER A 1 26 ? 3.473 -14.878 -8.395 1.00 0.00 26 SER A N 9
ATOM 10224 C CA . SER A 1 26 ? 2.815 -13.831 -7.630 1.00 0.00 26 SER A CA 9
ATOM 10225 C C . SER A 1 26 ? 2.418 -14.331 -6.243 1.00 0.00 26 SER A C 9
ATOM 10226 O O . SER A 1 26 ? 2.315 -13.547 -5.297 1.00 0.00 26 SER A O 9
ATOM 10234 N N . ASP A 1 27 ? 2.226 -15.638 -6.117 1.00 0.00 27 ASP A N 9
ATOM 10235 C CA . ASP A 1 27 ? 1.677 -16.206 -4.892 1.00 0.00 27 ASP A CA 9
ATOM 10236 C C . ASP A 1 27 ? 2.368 -17.510 -4.506 1.00 0.00 27 ASP A C 9
ATOM 10237 O O . ASP A 1 27 ? 2.878 -18.234 -5.363 1.00 0.00 27 ASP A O 9
ATOM 10246 N N . LYS A 1 28 ? 2.387 -17.789 -3.204 1.00 0.00 28 LYS A N 9
ATOM 10247 C CA . LYS A 1 28 ? 2.937 -19.029 -2.678 1.00 0.00 28 LYS A CA 9
ATOM 10248 C C . LYS A 1 28 ? 1.828 -19.906 -2.105 1.00 0.00 28 LYS A C 9
ATOM 10249 O O . LYS A 1 28 ? 1.728 -21.096 -2.420 1.00 0.00 28 LYS A O 9
ATOM 10268 N N . LYS A 1 29 ? 0.992 -19.310 -1.257 1.00 0.00 29 LYS A N 9
ATOM 10269 C CA . LYS A 1 29 ? 0.007 -20.073 -0.499 1.00 0.00 29 LYS A CA 9
ATOM 10270 C C . LYS A 1 29 ? -1.188 -19.202 -0.086 1.00 0.00 29 LYS A C 9
ATOM 10271 O O . LYS A 1 29 ? -1.870 -19.484 0.900 1.00 0.00 29 LYS A O 9
ATOM 10290 N N . SER A 1 30 ? -1.457 -18.157 -0.840 1.00 0.00 30 SER A N 9
ATOM 10291 C CA . SER A 1 30 ? -2.576 -17.284 -0.538 1.00 0.00 30 SER A CA 9
ATOM 10292 C C . SER A 1 30 ? -3.788 -17.695 -1.367 1.00 0.00 30 SER A C 9
ATOM 10293 O O . SER A 1 30 ? -3.656 -18.408 -2.363 1.00 0.00 30 SER A O 9
ATOM 10301 N N . GLU A 1 31 ? -4.962 -17.272 -0.934 1.00 0.00 31 GLU A N 9
ATOM 10302 C CA . GLU A 1 31 ? -6.196 -17.565 -1.646 1.00 0.00 31 GLU A CA 9
ATOM 10303 C C . GLU A 1 31 ? -6.961 -16.265 -1.858 1.00 0.00 31 GLU A C 9
ATOM 10304 O O . GLU A 1 31 ? -7.427 -15.970 -2.957 1.00 0.00 31 GLU A O 9
ATOM 10316 N N . ARG A 1 32 ? -7.058 -15.480 -0.797 1.00 0.00 32 ARG A N 9
ATOM 10317 C CA . ARG A 1 32 ? -7.677 -14.165 -0.866 1.00 0.00 32 ARG A CA 9
ATOM 10318 C C . ARG A 1 32 ? -7.074 -13.250 0.193 1.00 0.00 32 ARG A C 9
ATOM 10319 O O . ARG A 1 32 ? -7.487 -13.257 1.353 1.00 0.00 32 ARG A O 9
ATOM 10340 N N . TRP A 1 33 ? -6.072 -12.482 -0.204 1.00 0.00 33 TRP A N 9
ATOM 10341 C CA . TRP A 1 33 ? -5.354 -11.624 0.725 1.00 0.00 33 TRP A CA 9
ATOM 10342 C C . TRP A 1 33 ? -5.860 -10.184 0.642 1.00 0.00 33 TRP A C 9
ATOM 10343 O O . TRP A 1 33 ? -5.648 -9.385 1.552 1.00 0.00 33 TRP A O 9
ATOM 10364 N N . PHE A 1 34 ? -6.544 -9.862 -0.445 1.00 0.00 34 PHE A N 9
ATOM 10365 C CA . PHE A 1 34 ? -7.035 -8.511 -0.662 1.00 0.00 34 PHE A CA 9
ATOM 10366 C C . PHE A 1 34 ? -8.316 -8.540 -1.483 1.00 0.00 34 PHE A C 9
ATOM 10367 O O . PHE A 1 34 ? -8.769 -9.610 -1.890 1.00 0.00 34 PHE A O 9
ATOM 10384 N N . ARG A 1 35 ? -8.889 -7.369 -1.721 1.00 0.00 35 ARG A N 9
ATOM 10385 C CA . ARG A 1 35 ? -10.128 -7.261 -2.476 1.00 0.00 35 ARG A CA 9
ATOM 10386 C C . ARG A 1 35 ? -9.832 -7.150 -3.963 1.00 0.00 35 ARG A C 9
ATOM 10387 O O . ARG A 1 35 ? -8.731 -6.755 -4.346 1.00 0.00 35 ARG A O 9
ATOM 10408 N N . PRO A 1 36 ? -10.806 -7.506 -4.821 1.00 0.00 36 PRO A N 9
ATOM 10409 C CA . PRO A 1 36 ? -10.658 -7.398 -6.273 1.00 0.00 36 PRO A CA 9
ATOM 10410 C C . PRO A 1 36 ? -10.166 -6.019 -6.702 1.00 0.00 36 PRO A C 9
ATOM 10411 O O . PRO A 1 36 ? -10.885 -5.027 -6.569 1.00 0.00 36 PRO A O 9
ATOM 10422 N N . ASN A 1 37 ? -8.911 -5.975 -7.158 1.00 0.00 37 ASN A N 9
ATOM 10423 C CA . ASN A 1 37 ? -8.294 -4.759 -7.700 1.00 0.00 37 ASN A CA 9
ATOM 10424 C C . ASN A 1 37 ? -7.931 -3.754 -6.606 1.00 0.00 37 ASN A C 9
ATOM 10425 O O . ASN A 1 37 ? -7.370 -2.696 -6.895 1.00 0.00 37 ASN A O 9
ATOM 10436 N N . LEU A 1 38 ? -8.220 -4.086 -5.357 1.00 0.00 38 LEU A N 9
ATOM 10437 C CA . LEU A 1 38 ? -7.988 -3.160 -4.258 1.00 0.00 38 LEU A CA 9
ATOM 10438 C C . LEU A 1 38 ? -7.033 -3.733 -3.221 1.00 0.00 38 LEU A C 9
ATOM 10439 O O . LEU A 1 38 ? -7.302 -4.765 -2.599 1.00 0.00 38 LEU A O 9
ATOM 10455 N N . GLN A 1 39 ? -5.925 -3.041 -3.032 1.00 0.00 39 GLN A N 9
ATOM 10456 C CA . GLN A 1 39 ? -4.936 -3.434 -2.044 1.00 0.00 39 GLN A CA 9
ATOM 10457 C C . GLN A 1 39 ? -5.213 -2.723 -0.725 1.00 0.00 39 GLN A C 9
ATOM 10458 O O . GLN A 1 39 ? -5.199 -1.497 -0.660 1.00 0.00 39 GLN A O 9
ATOM 10472 N N . LYS A 1 40 ? -5.477 -3.490 0.317 1.00 0.00 40 LYS A N 9
ATOM 10473 C CA . LYS A 1 40 ? -5.761 -2.912 1.621 1.00 0.00 40 LYS A CA 9
ATOM 10474 C C . LYS A 1 40 ? -4.461 -2.655 2.381 1.00 0.00 40 LYS A C 9
ATOM 10475 O O . LYS A 1 40 ? -3.692 -3.578 2.656 1.00 0.00 40 LYS A O 9
ATOM 10494 N N . VAL A 1 41 ? -4.201 -1.396 2.694 1.00 0.00 41 VAL A N 9
ATOM 10495 C CA . VAL A 1 41 ? -2.991 -1.024 3.417 1.00 0.00 41 VAL A CA 9
ATOM 10496 C C . VAL A 1 41 ? -3.334 -0.184 4.638 1.00 0.00 41 VAL A C 9
ATOM 10497 O O . VAL A 1 41 ? -4.365 0.487 4.668 1.00 0.00 41 VAL A O 9
ATOM 10510 N N . ARG A 1 42 ? -2.476 -0.234 5.646 1.00 0.00 42 ARG A N 9
ATOM 10511 C CA . ARG A 1 42 ? -2.695 0.516 6.875 1.00 0.00 42 ARG A CA 9
ATOM 10512 C C . ARG A 1 42 ? -2.063 1.902 6.777 1.00 0.00 42 ARG A C 9
ATOM 10513 O O . ARG A 1 42 ? -0.868 2.033 6.495 1.00 0.00 42 ARG A O 9
ATOM 10534 N N . VAL A 1 43 ? -2.865 2.932 6.993 1.00 0.00 43 VAL A N 9
ATOM 10535 C CA . VAL A 1 43 ? -2.363 4.295 7.026 1.00 0.00 43 VAL A CA 9
ATOM 10536 C C . VAL A 1 43 ? -2.401 4.829 8.453 1.00 0.00 43 VAL A C 9
ATOM 10537 O O . VAL A 1 43 ? -3.174 4.344 9.286 1.00 0.00 43 VAL A O 9
ATOM 10550 N N . VAL A 1 44 ? -1.562 5.808 8.740 1.00 0.00 44 VAL A N 9
ATOM 10551 C CA . VAL A 1 44 ? -1.494 6.372 10.079 1.00 0.00 44 VAL A CA 9
ATOM 10552 C C . VAL A 1 44 ? -2.164 7.745 10.123 1.00 0.00 44 VAL A C 9
ATOM 10553 O O . VAL A 1 44 ? -1.970 8.576 9.230 1.00 0.00 44 VAL A O 9
ATOM 10566 N N . LEU A 1 45 ? -2.981 7.957 11.144 1.00 0.00 45 LEU A N 9
ATOM 10567 C CA . LEU A 1 45 ? -3.648 9.226 11.353 1.00 0.00 45 LEU A CA 9
ATOM 10568 C C . LEU A 1 45 ? -2.886 10.052 12.382 1.00 0.00 45 LEU A C 9
ATOM 10569 O O . LEU A 1 45 ? -2.296 9.498 13.311 1.00 0.00 45 LEU A O 9
ATOM 10585 N N . PRO A 1 46 ? -2.897 11.389 12.241 1.00 0.00 46 PRO A N 9
ATOM 10586 C CA . PRO A 1 46 ? -2.187 12.297 13.155 1.00 0.00 46 PRO A CA 9
ATOM 10587 C C . PRO A 1 46 ? -2.720 12.229 14.587 1.00 0.00 46 PRO A C 9
ATOM 10588 O O . PRO A 1 46 ? -2.085 12.716 15.523 1.00 0.00 46 PRO A O 9
ATOM 10599 N N . ASP A 1 47 ? -3.886 11.614 14.752 1.00 0.00 47 ASP A N 9
ATOM 10600 C CA . ASP A 1 47 ? -4.489 11.451 16.070 1.00 0.00 47 ASP A CA 9
ATOM 10601 C C . ASP A 1 47 ? -3.952 10.202 16.760 1.00 0.00 47 ASP A C 9
ATOM 10602 O O . ASP A 1 47 ? -4.363 9.869 17.871 1.00 0.00 47 ASP A O 9
ATOM 10611 N N . GLY A 1 48 ? -3.032 9.514 16.093 1.00 0.00 48 GLY A N 9
ATOM 10612 C CA . GLY A 1 48 ? -2.412 8.339 16.676 1.00 0.00 48 GLY A CA 9
ATOM 10613 C C . GLY A 1 48 ? -3.148 7.064 16.327 1.00 0.00 48 GLY A C 9
ATOM 10614 O O . GLY A 1 48 ? -2.853 5.997 16.868 1.00 0.00 48 GLY A O 9
ATOM 10618 N N . THR A 1 49 ? -4.103 7.169 15.417 1.00 0.00 49 THR A N 9
ATOM 10619 C CA . THR A 1 49 ? -4.916 6.034 15.034 1.00 0.00 49 THR A CA 9
ATOM 10620 C C . THR A 1 49 ? -4.383 5.391 13.759 1.00 0.00 49 THR A C 9
ATOM 10621 O O . THR A 1 49 ? -3.754 6.050 12.931 1.00 0.00 49 THR A O 9
ATOM 10632 N N . ILE A 1 50 ? -4.631 4.105 13.627 1.00 0.00 50 ILE A N 9
ATOM 10633 C CA . ILE A 1 50 ? -4.238 3.347 12.449 1.00 0.00 50 ILE A CA 9
ATOM 10634 C C . ILE A 1 50 ? -5.488 2.851 11.733 1.00 0.00 50 ILE A C 9
ATOM 10635 O O . ILE A 1 50 ? -6.386 2.279 12.354 1.00 0.00 50 ILE A O 9
ATOM 10651 N N . LYS A 1 51 ? -5.558 3.081 10.433 1.00 0.00 51 LYS A N 9
ATOM 10652 C CA . LYS A 1 51 ? -6.711 2.663 9.656 1.00 0.00 51 LYS A CA 9
ATOM 10653 C C . LYS A 1 51 ? -6.275 2.037 8.344 1.00 0.00 51 LYS A C 9
ATOM 10654 O O . LYS A 1 51 ? -5.462 2.595 7.618 1.00 0.00 51 LYS A O 9
ATOM 10673 N N . ARG A 1 52 ? -6.807 0.866 8.058 1.00 0.00 52 ARG A N 9
ATOM 10674 C CA . ARG A 1 52 ? -6.547 0.212 6.787 1.00 0.00 52 ARG A CA 9
ATOM 10675 C C . ARG A 1 52 ? -7.608 0.604 5.771 1.00 0.00 52 ARG A C 9
ATOM 10676 O O . ARG A 1 52 ? -8.806 0.551 6.058 1.00 0.00 52 ARG A O 9
ATOM 10697 N N . MET A 1 53 ? -7.162 1.015 4.596 1.00 0.00 53 MET A N 9
ATOM 10698 C CA . MET A 1 53 ? -8.062 1.484 3.554 1.00 0.00 53 MET A CA 9
ATOM 10699 C C . MET A 1 53 ? -7.762 0.775 2.239 1.00 0.00 53 MET A C 9
ATOM 10700 O O . MET A 1 53 ? -6.659 0.258 2.042 1.00 0.00 53 MET A O 9
ATOM 10714 N N . ARG A 1 54 ? -8.747 0.743 1.354 1.00 0.00 54 ARG A N 9
ATOM 10715 C CA . ARG A 1 54 ? -8.586 0.125 0.050 1.00 0.00 54 ARG A CA 9
ATOM 10716 C C . ARG A 1 54 ? -7.912 1.089 -0.917 1.00 0.00 54 ARG A C 9
ATOM 10717 O O . ARG A 1 54 ? -8.505 2.078 -1.364 1.00 0.00 54 ARG A O 9
ATOM 10738 N N . VAL A 1 55 ? -6.662 0.800 -1.219 1.00 0.00 55 VAL A N 9
ATOM 10739 C CA . VAL A 1 55 ? -5.864 1.649 -2.084 1.00 0.00 55 VAL A CA 9
ATOM 10740 C C . VAL A 1 55 ? -5.484 0.906 -3.358 1.00 0.00 55 VAL A C 9
ATOM 10741 O O . VAL A 1 55 ? -5.140 -0.273 -3.321 1.00 0.00 55 VAL A O 9
ATOM 10754 N N . CYS A 1 56 ? -5.566 1.590 -4.489 1.00 0.00 56 CYS A N 9
ATOM 10755 C CA . CYS A 1 56 ? -5.185 0.987 -5.756 1.00 0.00 56 CYS A CA 9
ATOM 10756 C C . CYS A 1 56 ? -3.670 1.046 -5.931 1.00 0.00 56 CYS A C 9
ATOM 10757 O O . CYS A 1 56 ? -3.007 1.925 -5.371 1.00 0.00 56 CYS A O 9
ATOM 10765 N N . THR A 1 57 ? -3.132 0.114 -6.706 1.00 0.00 57 THR A N 9
ATOM 10766 C CA . THR A 1 57 ? -1.694 0.009 -6.914 1.00 0.00 57 THR A CA 9
ATOM 10767 C C . THR A 1 57 ? -1.119 1.290 -7.526 1.00 0.00 57 THR A C 9
ATOM 10768 O O . THR A 1 57 ? 0.026 1.653 -7.263 1.00 0.00 57 THR A O 9
ATOM 10779 N N . SER A 1 58 ? -1.924 1.982 -8.322 1.00 0.00 58 SER A N 9
ATOM 10780 C CA . SER A 1 58 ? -1.495 3.229 -8.943 1.00 0.00 58 SER A CA 9
ATOM 10781 C C . SER A 1 58 ? -1.165 4.278 -7.881 1.00 0.00 58 SER A C 9
ATOM 10782 O O . SER A 1 58 ? -0.165 4.991 -7.982 1.00 0.00 58 SER A O 9
ATOM 10790 N N . CYS A 1 59 ? -2.007 4.355 -6.857 1.00 0.00 59 CYS A N 9
ATOM 10791 C CA . CYS A 1 59 ? -1.770 5.246 -5.734 1.00 0.00 59 CYS A CA 9
ATOM 10792 C C . CYS A 1 59 ? -0.584 4.753 -4.905 1.00 0.00 59 CYS A C 9
ATOM 10793 O O . CYS A 1 59 ? 0.193 5.549 -4.382 1.00 0.00 59 CYS A O 9
ATOM 10801 N N . LEU A 1 60 ? -0.457 3.432 -4.812 1.00 0.00 60 LEU A N 9
ATOM 10802 C CA . LEU A 1 60 ? 0.630 2.803 -4.069 1.00 0.00 60 LEU A CA 9
ATOM 10803 C C . LEU A 1 60 ? 1.989 3.132 -4.685 1.00 0.00 60 LEU A C 9
ATOM 10804 O O . LEU A 1 60 ? 2.918 3.531 -3.983 1.00 0.00 60 LEU A O 9
ATOM 10820 N N . LYS A 1 61 ? 2.090 2.965 -5.997 1.00 0.00 61 LYS A N 9
ATOM 10821 C CA . LYS A 1 61 ? 3.345 3.199 -6.710 1.00 0.00 61 LYS A CA 9
ATOM 10822 C C . LYS A 1 61 ? 3.731 4.675 -6.695 1.00 0.00 61 LYS A C 9
ATOM 10823 O O . LYS A 1 61 ? 4.911 5.012 -6.595 1.00 0.00 61 LYS A O 9
ATOM 10842 N N . SER A 1 62 ? 2.736 5.553 -6.797 1.00 0.00 62 SER A N 9
ATOM 10843 C CA . SER A 1 62 ? 2.992 6.988 -6.856 1.00 0.00 62 SER A CA 9
ATOM 10844 C C . SER A 1 62 ? 3.281 7.557 -5.465 1.00 0.00 62 SER A C 9
ATOM 10845 O O . SER A 1 62 ? 4.073 8.488 -5.317 1.00 0.00 62 SER A O 9
ATOM 10853 N N . GLY A 1 63 ? 2.665 6.971 -4.447 1.00 0.00 63 GLY A N 9
ATOM 10854 C CA . GLY A 1 63 ? 2.911 7.403 -3.086 1.00 0.00 63 GLY A CA 9
ATOM 10855 C C . GLY A 1 63 ? 2.246 8.725 -2.753 1.00 0.00 63 GLY A C 9
ATOM 10856 O O . GLY A 1 63 ? 2.889 9.635 -2.232 1.00 0.00 63 GLY A O 9
ATOM 10860 N N . LYS A 1 64 ? 0.961 8.843 -3.066 1.00 0.00 64 LYS A N 9
ATOM 10861 C CA . LYS A 1 64 ? 0.197 10.024 -2.683 1.00 0.00 64 LYS A CA 9
ATOM 10862 C C . LYS A 1 64 ? -0.440 9.790 -1.317 1.00 0.00 64 LYS A C 9
ATOM 10863 O O . LYS A 1 64 ? -0.750 10.729 -0.585 1.00 0.00 64 LYS A O 9
ATOM 10882 N N . VAL A 1 65 ? -0.602 8.521 -0.972 1.00 0.00 65 VAL A N 9
ATOM 10883 C CA . VAL A 1 65 ? -1.210 8.143 0.290 1.00 0.00 65 VAL A CA 9
ATOM 10884 C C . VAL A 1 65 ? -0.299 8.493 1.461 1.00 0.00 65 VAL A C 9
ATOM 10885 O O . VAL A 1 65 ? 0.926 8.473 1.335 1.00 0.00 65 VAL A O 9
ATOM 10898 N N . LYS A 1 66 ? -0.908 8.825 2.593 1.00 0.00 66 LYS A N 9
ATOM 10899 C CA . LYS A 1 66 ? -0.161 9.149 3.801 1.00 0.00 66 LYS A CA 9
ATOM 10900 C C . LYS A 1 66 ? 0.647 7.946 4.266 1.00 0.00 66 LYS A C 9
ATOM 10901 O O . LYS A 1 66 ? 1.854 8.056 4.488 1.00 0.00 66 LYS A O 9
ATOM 10920 N N . LYS A 1 67 ? -0.033 6.804 4.394 1.00 0.00 67 LYS A N 9
ATOM 10921 C CA . LYS A 1 67 ? 0.618 5.510 4.622 1.00 0.00 67 LYS A CA 9
ATOM 10922 C C . LYS A 1 67 ? 1.300 5.431 5.992 1.00 0.00 67 LYS A C 9
ATOM 10923 O O . LYS A 1 67 ? 1.693 6.441 6.571 1.00 0.00 67 LYS A O 9
ATOM 10942 N N . TYR A 1 68 ? 1.412 4.227 6.527 1.00 0.00 68 TYR A N 9
ATOM 10943 C CA . TYR A 1 68 ? 2.210 4.015 7.719 1.00 0.00 68 TYR A CA 9
ATOM 10944 C C . TYR A 1 68 ? 3.601 3.530 7.321 1.00 0.00 68 TYR A C 9
ATOM 10945 O O . TYR A 1 68 ? 3.829 2.333 7.202 1.00 0.00 68 TYR A O 9
ATOM 10963 N N . VAL A 1 69 ? 4.489 4.500 7.077 1.00 0.00 69 VAL A N 9
ATOM 10964 C CA . VAL A 1 69 ? 5.900 4.287 6.693 1.00 0.00 69 VAL A CA 9
ATOM 10965 C C . VAL A 1 69 ? 6.126 3.201 5.609 1.00 0.00 69 VAL A C 9
ATOM 10966 O O . VAL A 1 69 ? 6.377 3.534 4.447 1.00 0.00 69 VAL A O 9
ATOM 10979 N N . GLY A 1 70 ? 6.022 1.927 5.967 1.00 0.00 70 GLY A N 9
ATOM 10980 C CA . GLY A 1 70 ? 6.337 0.862 5.035 1.00 0.00 70 GLY A CA 9
ATOM 10981 C C . GLY A 1 70 ? 5.539 -0.392 5.321 1.00 0.00 70 GLY A C 9
ATOM 10982 O O . GLY A 1 70 ? 4.902 -0.501 6.368 1.00 0.00 70 GLY A O 9
ATOM 10986 N N . GLN A 1 71 ? 5.570 -1.341 4.399 1.00 0.00 71 GLN A N 9
ATOM 10987 C CA . GLN A 1 71 ? 4.824 -2.578 4.567 1.00 0.00 71 GLN A CA 9
ATOM 10988 C C . GLN A 1 71 ? 5.675 -3.790 4.204 1.00 0.00 71 GLN A C 9
ATOM 10989 O O . GLN A 1 71 ? 5.679 -4.787 4.924 1.00 0.00 71 GLN A O 9
ATOM 11003 N N . VAL A 1 72 ? 6.399 -3.699 3.096 1.00 0.00 72 VAL A N 9
ATOM 11004 C CA . VAL A 1 72 ? 7.229 -4.802 2.625 1.00 0.00 72 VAL A CA 9
ATOM 11005 C C . VAL A 1 72 ? 8.001 -4.373 1.375 1.00 0.00 72 VAL A C 9
ATOM 11006 O O . VAL A 1 72 ? 7.681 -3.348 0.770 1.00 0.00 72 VAL A O 9
ATOM 11019 N N . SER A 1 73 ? 9.022 -5.139 1.016 1.00 0.00 73 SER A N 9
ATOM 11020 C CA . SER A 1 73 ? 9.803 -4.878 -0.182 1.00 0.00 73 SER A CA 9
ATOM 11021 C C . SER A 1 73 ? 8.917 -4.958 -1.424 1.00 0.00 73 SER A C 9
ATOM 11022 O O . SER A 1 73 ? 8.312 -5.993 -1.702 1.00 0.00 73 SER A O 9
ATOM 11030 N N . GLU A 1 74 ? 8.839 -3.856 -2.151 1.00 0.00 74 GLU A N 9
ATOM 11031 C CA . GLU A 1 74 ? 8.018 -3.776 -3.346 1.00 0.00 74 GLU A CA 9
ATOM 11032 C C . GLU A 1 74 ? 8.935 -3.716 -4.565 1.00 0.00 74 GLU A C 9
ATOM 11033 O O . GLU A 1 74 ? 9.129 -4.717 -5.256 1.00 0.00 74 GLU A O 9
ATOM 11045 N N . VAL A 1 75 ? 9.509 -2.539 -4.786 1.00 0.00 75 VAL A N 9
ATOM 11046 C CA . VAL A 1 75 ? 10.541 -2.314 -5.797 1.00 0.00 75 VAL A CA 9
ATOM 11047 C C . VAL A 1 75 ? 10.753 -0.812 -5.958 1.00 0.00 75 VAL A C 9
ATOM 11048 O O . VAL A 1 75 ? 11.858 -0.350 -6.236 1.00 0.00 75 VAL A O 9
ATOM 11061 N N . GLY A 1 76 ? 9.678 -0.053 -5.751 1.00 0.00 76 GLY A N 9
ATOM 11062 C CA . GLY A 1 76 ? 9.770 1.389 -5.763 1.00 0.00 76 GLY A CA 9
ATOM 11063 C C . GLY A 1 76 ? 9.289 1.988 -7.065 1.00 0.00 76 GLY A C 9
ATOM 11064 O O . GLY A 1 76 ? 8.879 1.267 -7.978 1.00 0.00 76 GLY A O 9
ATOM 11068 N N . SER A 1 77 ? 9.321 3.309 -7.134 1.00 0.00 77 SER A N 9
ATOM 11069 C CA . SER A 1 77 ? 8.940 4.036 -8.329 1.00 0.00 77 SER A CA 9
ATOM 11070 C C . SER A 1 77 ? 9.422 5.479 -8.210 1.00 0.00 77 SER A C 9
ATOM 11071 O O . SER A 1 77 ? 10.461 5.813 -8.816 1.00 0.00 77 SER A O 9
ATOM 11080 N N . GLN A 1 1 ? -6.094 6.146 -20.220 1.00 0.00 1 GLN A N 10
ATOM 11081 C CA . GLN A 1 1 ? -5.488 5.031 -19.456 1.00 0.00 1 GLN A CA 10
ATOM 11082 C C . GLN A 1 1 ? -6.497 4.420 -18.492 1.00 0.00 1 GLN A C 10
ATOM 11083 O O . GLN A 1 1 ? -6.887 5.053 -17.506 1.00 0.00 1 GLN A O 10
ATOM 11099 N N . GLY A 1 2 ? -6.921 3.197 -18.793 1.00 0.00 2 GLY A N 10
ATOM 11100 C CA . GLY A 1 2 ? -7.805 2.458 -17.909 1.00 0.00 2 GLY A CA 10
ATOM 11101 C C . GLY A 1 2 ? -9.115 3.169 -17.650 1.00 0.00 2 GLY A C 10
ATOM 11102 O O . GLY A 1 2 ? -9.436 3.490 -16.503 1.00 0.00 2 GLY A O 10
ATOM 11106 N N . HIS A 1 3 ? -9.879 3.422 -18.705 1.00 0.00 3 HIS A N 10
ATOM 11107 C CA . HIS A 1 3 ? -11.172 4.073 -18.558 1.00 0.00 3 HIS A CA 10
ATOM 11108 C C . HIS A 1 3 ? -12.215 3.058 -18.104 1.00 0.00 3 HIS A C 10
ATOM 11109 O O . HIS A 1 3 ? -12.956 2.500 -18.913 1.00 0.00 3 HIS A O 10
ATOM 11124 N N . MET A 1 4 ? -12.222 2.791 -16.807 1.00 0.00 4 MET A N 10
ATOM 11125 C CA . MET A 1 4 ? -13.175 1.874 -16.203 1.00 0.00 4 MET A CA 10
ATOM 11126 C C . MET A 1 4 ? -13.747 2.503 -14.944 1.00 0.00 4 MET A C 10
ATOM 11127 O O . MET A 1 4 ? -13.036 2.688 -13.955 1.00 0.00 4 MET A O 10
ATOM 11141 N N . ILE A 1 5 ? -15.018 2.859 -14.991 1.00 0.00 5 ILE A N 10
ATOM 11142 C CA . ILE A 1 5 ? -15.664 3.514 -13.867 1.00 0.00 5 ILE A CA 10
ATOM 11143 C C . ILE A 1 5 ? -16.678 2.584 -13.209 1.00 0.00 5 ILE A C 10
ATOM 11144 O O . ILE A 1 5 ? -17.733 2.297 -13.776 1.00 0.00 5 ILE A O 10
ATOM 11160 N N . MET A 1 6 ? -16.340 2.092 -12.027 1.00 0.00 6 MET A N 10
ATOM 11161 C CA . MET A 1 6 ? -17.264 1.293 -11.238 1.00 0.00 6 MET A CA 10
ATOM 11162 C C . MET A 1 6 ? -17.079 1.607 -9.762 1.00 0.00 6 MET A C 10
ATOM 11163 O O . MET A 1 6 ? -16.106 2.258 -9.381 1.00 0.00 6 MET A O 10
ATOM 11177 N N . ALA A 1 7 ? -18.013 1.141 -8.941 1.00 0.00 7 ALA A N 10
ATOM 11178 C CA . ALA A 1 7 ? -18.022 1.448 -7.513 1.00 0.00 7 ALA A CA 10
ATOM 11179 C C . ALA A 1 7 ? -16.787 0.911 -6.793 1.00 0.00 7 ALA A C 10
ATOM 11180 O O . ALA A 1 7 ? -16.387 1.442 -5.756 1.00 0.00 7 ALA A O 10
ATOM 11187 N N . LYS A 1 8 ? -16.185 -0.131 -7.342 1.00 0.00 8 LYS A N 10
ATOM 11188 C CA . LYS A 1 8 ? -15.014 -0.747 -6.727 1.00 0.00 8 LYS A CA 10
ATOM 11189 C C . LYS A 1 8 ? -13.754 0.063 -7.024 1.00 0.00 8 LYS A C 10
ATOM 11190 O O . LYS A 1 8 ? -12.885 -0.372 -7.779 1.00 0.00 8 LYS A O 10
ATOM 11209 N N . ARG A 1 9 ? -13.676 1.251 -6.442 1.00 0.00 9 ARG A N 10
ATOM 11210 C CA . ARG A 1 9 ? -12.552 2.143 -6.669 1.00 0.00 9 ARG A CA 10
ATOM 11211 C C . ARG A 1 9 ? -11.835 2.491 -5.363 1.00 0.00 9 ARG A C 10
ATOM 11212 O O . ARG A 1 9 ? -12.314 2.162 -4.275 1.00 0.00 9 ARG A O 10
ATOM 11233 N N . CYS A 1 10 ? -10.684 3.151 -5.489 1.00 0.00 10 CYS A N 10
ATOM 11234 C CA . CYS A 1 10 ? -9.877 3.552 -4.339 1.00 0.00 10 CYS A CA 10
ATOM 11235 C C . CYS A 1 10 ? -10.660 4.486 -3.422 1.00 0.00 10 CYS A C 10
ATOM 11236 O O . CYS A 1 10 ? -11.387 5.364 -3.891 1.00 0.00 10 CYS A O 10
ATOM 11244 N N . GLU A 1 11 ? -10.488 4.311 -2.116 1.00 0.00 11 GLU A N 10
ATOM 11245 C CA . GLU A 1 11 ? -11.181 5.145 -1.138 1.00 0.00 11 GLU A CA 10
ATOM 11246 C C . GLU A 1 11 ? -10.566 6.541 -1.074 1.00 0.00 11 GLU A C 10
ATOM 11247 O O . GLU A 1 11 ? -11.102 7.438 -0.423 1.00 0.00 11 GLU A O 10
ATOM 11259 N N . VAL A 1 12 ? -9.443 6.722 -1.753 1.00 0.00 12 VAL A N 10
ATOM 11260 C CA . VAL A 1 12 ? -8.751 8.001 -1.754 1.00 0.00 12 VAL A CA 10
ATOM 11261 C C . VAL A 1 12 ? -8.826 8.675 -3.126 1.00 0.00 12 VAL A C 10
ATOM 11262 O O . VAL A 1 12 ? -9.552 9.652 -3.307 1.00 0.00 12 VAL A O 10
ATOM 11275 N N . CYS A 1 13 ? -8.087 8.131 -4.086 1.00 0.00 13 CYS A N 10
ATOM 11276 C CA . CYS A 1 13 ? -7.943 8.748 -5.405 1.00 0.00 13 CYS A CA 10
ATOM 11277 C C . CYS A 1 13 ? -9.255 8.736 -6.189 1.00 0.00 13 CYS A C 10
ATOM 11278 O O . CYS A 1 13 ? -9.544 9.666 -6.946 1.00 0.00 13 CYS A O 10
ATOM 11286 N N . GLY A 1 14 ? -10.041 7.682 -6.014 1.00 0.00 14 GLY A N 10
ATOM 11287 C CA . GLY A 1 14 ? -11.288 7.566 -6.742 1.00 0.00 14 GLY A CA 10
ATOM 11288 C C . GLY A 1 14 ? -11.162 6.670 -7.959 1.00 0.00 14 GLY A C 10
ATOM 11289 O O . GLY A 1 14 ? -12.162 6.232 -8.516 1.00 0.00 14 GLY A O 10
ATOM 11293 N N . LYS A 1 15 ? -9.928 6.398 -8.370 1.00 0.00 15 LYS A N 10
ATOM 11294 C CA . LYS A 1 15 ? -9.680 5.513 -9.501 1.00 0.00 15 LYS A CA 10
ATOM 11295 C C . LYS A 1 15 ? -9.717 4.056 -9.062 1.00 0.00 15 LYS A C 10
ATOM 11296 O O . LYS A 1 15 ? -9.432 3.740 -7.904 1.00 0.00 15 LYS A O 10
ATOM 11315 N N . ALA A 1 16 ? -10.072 3.178 -9.986 1.00 0.00 16 ALA A N 10
ATOM 11316 C CA . ALA A 1 16 ? -10.148 1.759 -9.697 1.00 0.00 16 ALA A CA 10
ATOM 11317 C C . ALA A 1 16 ? -8.867 1.046 -10.121 1.00 0.00 16 ALA A C 10
ATOM 11318 O O . ALA A 1 16 ? -8.246 1.406 -11.122 1.00 0.00 16 ALA A O 10
ATOM 11325 N N . PRO A 1 17 ? -8.447 0.033 -9.352 1.00 0.00 17 PRO A N 10
ATOM 11326 C CA . PRO A 1 17 ? -7.256 -0.756 -9.653 1.00 0.00 17 PRO A CA 10
ATOM 11327 C C . PRO A 1 17 ? -7.554 -1.928 -10.591 1.00 0.00 17 PRO A C 10
ATOM 11328 O O . PRO A 1 17 ? -8.633 -2.519 -10.540 1.00 0.00 17 PRO A O 10
ATOM 11339 N N . ARG A 1 18 ? -6.599 -2.258 -11.449 1.00 0.00 18 ARG A N 10
ATOM 11340 C CA . ARG A 1 18 ? -6.768 -3.373 -12.376 1.00 0.00 18 ARG A CA 10
ATOM 11341 C C . ARG A 1 18 ? -5.923 -4.568 -11.960 1.00 0.00 18 ARG A C 10
ATOM 11342 O O . ARG A 1 18 ? -6.128 -5.679 -12.448 1.00 0.00 18 ARG A O 10
ATOM 11363 N N . SER A 1 19 ? -4.979 -4.340 -11.057 1.00 0.00 19 SER A N 10
ATOM 11364 C CA . SER A 1 19 ? -4.043 -5.379 -10.657 1.00 0.00 19 SER A CA 10
ATOM 11365 C C . SER A 1 19 ? -3.706 -5.269 -9.174 1.00 0.00 19 SER A C 10
ATOM 11366 O O . SER A 1 19 ? -3.620 -4.167 -8.629 1.00 0.00 19 SER A O 10
ATOM 11374 N N . GLY A 1 20 ? -3.534 -6.420 -8.538 1.00 0.00 20 GLY A N 10
ATOM 11375 C CA . GLY A 1 20 ? -3.085 -6.472 -7.160 1.00 0.00 20 GLY A CA 10
ATOM 11376 C C . GLY A 1 20 ? -1.834 -7.313 -7.045 1.00 0.00 20 GLY A C 10
ATOM 11377 O O . GLY A 1 20 ? -1.687 -8.289 -7.786 1.00 0.00 20 GLY A O 10
ATOM 11381 N N . ASN A 1 21 ? -0.932 -6.935 -6.138 1.00 0.00 21 ASN A N 10
ATOM 11382 C CA . ASN A 1 21 ? 0.364 -7.606 -6.006 1.00 0.00 21 ASN A CA 10
ATOM 11383 C C . ASN A 1 21 ? 1.158 -7.436 -7.301 1.00 0.00 21 ASN A C 10
ATOM 11384 O O . ASN A 1 21 ? 0.970 -6.458 -8.025 1.00 0.00 21 ASN A O 10
ATOM 11395 N N . THR A 1 22 ? 2.069 -8.357 -7.576 1.00 0.00 22 THR A N 10
ATOM 11396 C CA . THR A 1 22 ? 2.782 -8.354 -8.844 1.00 0.00 22 THR A CA 10
ATOM 11397 C C . THR A 1 22 ? 3.077 -9.791 -9.286 1.00 0.00 22 THR A C 10
ATOM 11398 O O . THR A 1 22 ? 2.298 -10.387 -10.029 1.00 0.00 22 THR A O 10
ATOM 11409 N N . VAL A 1 23 ? 4.178 -10.356 -8.800 1.00 0.00 23 VAL A N 10
ATOM 11410 C CA . VAL A 1 23 ? 4.535 -11.743 -9.098 1.00 0.00 23 VAL A CA 10
ATOM 11411 C C . VAL A 1 23 ? 5.082 -12.440 -7.856 1.00 0.00 23 VAL A C 10
ATOM 11412 O O . VAL A 1 23 ? 4.981 -13.660 -7.712 1.00 0.00 23 VAL A O 10
ATOM 11425 N N . SER A 1 24 ? 5.644 -11.649 -6.952 1.00 0.00 24 SER A N 10
ATOM 11426 C CA . SER A 1 24 ? 6.220 -12.169 -5.724 1.00 0.00 24 SER A CA 10
ATOM 11427 C C . SER A 1 24 ? 5.145 -12.281 -4.645 1.00 0.00 24 SER A C 10
ATOM 11428 O O . SER A 1 24 ? 4.233 -11.451 -4.574 1.00 0.00 24 SER A O 10
ATOM 11436 N N . HIS A 1 25 ? 5.237 -13.323 -3.830 1.00 0.00 25 HIS A N 10
ATOM 11437 C CA . HIS A 1 25 ? 4.319 -13.508 -2.714 1.00 0.00 25 HIS A CA 10
ATOM 11438 C C . HIS A 1 25 ? 4.835 -12.783 -1.481 1.00 0.00 25 HIS A C 10
ATOM 11439 O O . HIS A 1 25 ? 5.969 -12.298 -1.468 1.00 0.00 25 HIS A O 10
ATOM 11454 N N . SER A 1 26 ? 4.007 -12.719 -0.450 1.00 0.00 26 SER A N 10
ATOM 11455 C CA . SER A 1 26 ? 4.336 -11.976 0.757 1.00 0.00 26 SER A CA 10
ATOM 11456 C C . SER A 1 26 ? 5.502 -12.620 1.505 1.00 0.00 26 SER A C 10
ATOM 11457 O O . SER A 1 26 ? 5.403 -13.756 1.967 1.00 0.00 26 SER A O 10
ATOM 11465 N N . ASP A 1 27 ? 6.610 -11.895 1.601 1.00 0.00 27 ASP A N 10
ATOM 11466 C CA . ASP A 1 27 ? 7.753 -12.346 2.390 1.00 0.00 27 ASP A CA 10
ATOM 11467 C C . ASP A 1 27 ? 7.418 -12.302 3.873 1.00 0.00 27 ASP A C 10
ATOM 11468 O O . ASP A 1 27 ? 6.791 -11.347 4.338 1.00 0.00 27 ASP A O 10
ATOM 11477 N N . LYS A 1 28 ? 7.810 -13.354 4.598 1.00 0.00 28 LYS A N 10
ATOM 11478 C CA . LYS A 1 28 ? 7.577 -13.446 6.042 1.00 0.00 28 LYS A CA 10
ATOM 11479 C C . LYS A 1 28 ? 6.084 -13.645 6.314 1.00 0.00 28 LYS A C 10
ATOM 11480 O O . LYS A 1 28 ? 5.599 -13.463 7.429 1.00 0.00 28 LYS A O 10
ATOM 11499 N N . LYS A 1 29 ? 5.367 -14.055 5.274 1.00 0.00 29 LYS A N 10
ATOM 11500 C CA . LYS A 1 29 ? 3.937 -14.292 5.361 1.00 0.00 29 LYS A CA 10
ATOM 11501 C C . LYS A 1 29 ? 3.527 -15.297 4.282 1.00 0.00 29 LYS A C 10
ATOM 11502 O O . LYS A 1 29 ? 4.374 -15.800 3.545 1.00 0.00 29 LYS A O 10
ATOM 11521 N N . SER A 1 30 ? 2.245 -15.606 4.208 1.00 0.00 30 SER A N 10
ATOM 11522 C CA . SER A 1 30 ? 1.710 -16.444 3.147 1.00 0.00 30 SER A CA 10
ATOM 11523 C C . SER A 1 30 ? 0.378 -15.874 2.674 1.00 0.00 30 SER A C 10
ATOM 11524 O O . SER A 1 30 ? -0.611 -16.600 2.540 1.00 0.00 30 SER A O 10
ATOM 11532 N N . GLU A 1 31 ? 0.375 -14.565 2.412 1.00 0.00 31 GLU A N 10
ATOM 11533 C CA . GLU A 1 31 ? -0.847 -13.826 2.097 1.00 0.00 31 GLU A CA 10
ATOM 11534 C C . GLU A 1 31 ? -1.819 -13.895 3.269 1.00 0.00 31 GLU A C 10
ATOM 11535 O O . GLU A 1 31 ? -1.483 -14.427 4.330 1.00 0.00 31 GLU A O 10
ATOM 11547 N N . ARG A 1 32 ? -3.008 -13.342 3.088 1.00 0.00 32 ARG A N 10
ATOM 11548 C CA . ARG A 1 32 ? -4.033 -13.405 4.117 1.00 0.00 32 ARG A CA 10
ATOM 11549 C C . ARG A 1 32 ? -5.362 -12.895 3.576 1.00 0.00 32 ARG A C 10
ATOM 11550 O O . ARG A 1 32 ? -6.176 -13.674 3.087 1.00 0.00 32 ARG A O 10
ATOM 11571 N N . TRP A 1 33 ? -5.562 -11.586 3.626 1.00 0.00 33 TRP A N 10
ATOM 11572 C CA . TRP A 1 33 ? -6.802 -10.991 3.158 1.00 0.00 33 TRP A CA 10
ATOM 11573 C C . TRP A 1 33 ? -6.552 -9.663 2.468 1.00 0.00 33 TRP A C 10
ATOM 11574 O O . TRP A 1 33 ? -5.909 -8.770 3.019 1.00 0.00 33 TRP A O 10
ATOM 11595 N N . PHE A 1 34 ? -7.060 -9.560 1.251 1.00 0.00 34 PHE A N 10
ATOM 11596 C CA . PHE A 1 34 ? -6.967 -8.345 0.461 1.00 0.00 34 PHE A CA 10
ATOM 11597 C C . PHE A 1 34 ? -8.315 -8.069 -0.184 1.00 0.00 34 PHE A C 10
ATOM 11598 O O . PHE A 1 34 ? -9.304 -8.734 0.125 1.00 0.00 34 PHE A O 10
ATOM 11615 N N . ARG A 1 35 ? -8.359 -7.095 -1.075 1.00 0.00 35 ARG A N 10
ATOM 11616 C CA . ARG A 1 35 ? -9.579 -6.784 -1.799 1.00 0.00 35 ARG A CA 10
ATOM 11617 C C . ARG A 1 35 ? -9.390 -7.147 -3.268 1.00 0.00 35 ARG A C 10
ATOM 11618 O O . ARG A 1 35 ? -8.261 -7.386 -3.702 1.00 0.00 35 ARG A O 10
ATOM 11639 N N . PRO A 1 36 ? -10.482 -7.236 -4.042 1.00 0.00 36 PRO A N 10
ATOM 11640 C CA . PRO A 1 36 ? -10.399 -7.450 -5.491 1.00 0.00 36 PRO A CA 10
ATOM 11641 C C . PRO A 1 36 ? -9.647 -6.315 -6.182 1.00 0.00 36 PRO A C 10
ATOM 11642 O O . PRO A 1 36 ? -10.189 -5.220 -6.354 1.00 0.00 36 PRO A O 10
ATOM 11653 N N . ASN A 1 37 ? -8.382 -6.580 -6.525 1.00 0.00 37 ASN A N 10
ATOM 11654 C CA . ASN A 1 37 ? -7.491 -5.601 -7.168 1.00 0.00 37 ASN A CA 10
ATOM 11655 C C . ASN A 1 37 ? -7.052 -4.509 -6.187 1.00 0.00 37 ASN A C 10
ATOM 11656 O O . ASN A 1 37 ? -5.894 -4.087 -6.194 1.00 0.00 37 ASN A O 10
ATOM 11667 N N . LEU A 1 38 ? -7.977 -4.049 -5.355 1.00 0.00 38 LEU A N 10
ATOM 11668 C CA . LEU A 1 38 ? -7.670 -3.068 -4.323 1.00 0.00 38 LEU A CA 10
ATOM 11669 C C . LEU A 1 38 ? -6.829 -3.695 -3.221 1.00 0.00 38 LEU A C 10
ATOM 11670 O O . LEU A 1 38 ? -7.141 -4.780 -2.730 1.00 0.00 38 LEU A O 10
ATOM 11686 N N . GLN A 1 39 ? -5.769 -3.022 -2.824 1.00 0.00 39 GLN A N 10
ATOM 11687 C CA . GLN A 1 39 ? -4.965 -3.495 -1.720 1.00 0.00 39 GLN A CA 10
ATOM 11688 C C . GLN A 1 39 ? -5.250 -2.679 -0.472 1.00 0.00 39 GLN A C 10
ATOM 11689 O O . GLN A 1 39 ? -5.272 -1.450 -0.511 1.00 0.00 39 GLN A O 10
ATOM 11703 N N . LYS A 1 40 ? -5.481 -3.366 0.631 1.00 0.00 40 LYS A N 10
ATOM 11704 C CA . LYS A 1 40 ? -5.750 -2.701 1.892 1.00 0.00 40 LYS A CA 10
ATOM 11705 C C . LYS A 1 40 ? -4.461 -2.496 2.675 1.00 0.00 40 LYS A C 10
ATOM 11706 O O . LYS A 1 40 ? -3.859 -3.450 3.162 1.00 0.00 40 LYS A O 10
ATOM 11725 N N . VAL A 1 41 ? -4.040 -1.248 2.777 1.00 0.00 41 VAL A N 10
ATOM 11726 C CA . VAL A 1 41 ? -2.807 -0.911 3.475 1.00 0.00 41 VAL A CA 10
ATOM 11727 C C . VAL A 1 41 ? -3.101 -0.043 4.688 1.00 0.00 41 VAL A C 10
ATOM 11728 O O . VAL A 1 41 ? -4.128 0.633 4.741 1.00 0.00 41 VAL A O 10
ATOM 11741 N N . ARG A 1 42 ? -2.200 -0.062 5.656 1.00 0.00 42 ARG A N 10
ATOM 11742 C CA . ARG A 1 42 ? -2.398 0.676 6.893 1.00 0.00 42 ARG A CA 10
ATOM 11743 C C . ARG A 1 42 ? -1.865 2.093 6.761 1.00 0.00 42 ARG A C 10
ATOM 11744 O O . ARG A 1 42 ? -0.722 2.296 6.348 1.00 0.00 42 ARG A O 10
ATOM 11765 N N . VAL A 1 43 ? -2.702 3.064 7.098 1.00 0.00 43 VAL A N 10
ATOM 11766 C CA . VAL A 1 43 ? -2.310 4.465 7.067 1.00 0.00 43 VAL A CA 10
ATOM 11767 C C . VAL A 1 43 ? -2.544 5.117 8.426 1.00 0.00 43 VAL A C 10
ATOM 11768 O O . VAL A 1 43 ? -3.400 4.675 9.198 1.00 0.00 43 VAL A O 10
ATOM 11781 N N . VAL A 1 44 ? -1.769 6.154 8.719 1.00 0.00 44 VAL A N 10
ATOM 11782 C CA . VAL A 1 44 ? -1.927 6.897 9.962 1.00 0.00 44 VAL A CA 10
ATOM 11783 C C . VAL A 1 44 ? -3.033 7.938 9.832 1.00 0.00 44 VAL A C 10
ATOM 11784 O O . VAL A 1 44 ? -3.029 8.755 8.908 1.00 0.00 44 VAL A O 10
ATOM 11797 N N . LEU A 1 45 ? -3.985 7.898 10.751 1.00 0.00 45 LEU A N 10
ATOM 11798 C CA . LEU A 1 45 ? -5.053 8.881 10.787 1.00 0.00 45 LEU A CA 10
ATOM 11799 C C . LEU A 1 45 ? -4.735 9.973 11.799 1.00 0.00 45 LEU A C 10
ATOM 11800 O O . LEU A 1 45 ? -4.170 9.693 12.858 1.00 0.00 45 LEU A O 10
ATOM 11816 N N . PRO A 1 46 ? -5.111 11.229 11.495 1.00 0.00 46 PRO A N 10
ATOM 11817 C CA . PRO A 1 46 ? -4.938 12.361 12.418 1.00 0.00 46 PRO A CA 10
ATOM 11818 C C . PRO A 1 46 ? -5.800 12.203 13.670 1.00 0.00 46 PRO A C 10
ATOM 11819 O O . PRO A 1 46 ? -5.677 12.963 14.632 1.00 0.00 46 PRO A O 10
ATOM 11830 N N . ASP A 1 47 ? -6.676 11.203 13.639 1.00 0.00 47 ASP A N 10
ATOM 11831 C CA . ASP A 1 47 ? -7.520 10.866 14.780 1.00 0.00 47 ASP A CA 10
ATOM 11832 C C . ASP A 1 47 ? -6.728 10.079 15.815 1.00 0.00 47 ASP A C 10
ATOM 11833 O O . ASP A 1 47 ? -7.243 9.741 16.882 1.00 0.00 47 ASP A O 10
ATOM 11842 N N . GLY A 1 48 ? -5.480 9.773 15.489 1.00 0.00 48 GLY A N 10
ATOM 11843 C CA . GLY A 1 48 ? -4.657 8.981 16.378 1.00 0.00 48 GLY A CA 10
ATOM 11844 C C . GLY A 1 48 ? -5.000 7.514 16.283 1.00 0.00 48 GLY A C 10
ATOM 11845 O O . GLY A 1 48 ? -5.013 6.798 17.284 1.00 0.00 48 GLY A O 10
ATOM 11849 N N . THR A 1 49 ? -5.301 7.069 15.076 1.00 0.00 49 THR A N 10
ATOM 11850 C CA . THR A 1 49 ? -5.699 5.695 14.846 1.00 0.00 49 THR A CA 10
ATOM 11851 C C . THR A 1 49 ? -5.073 5.178 13.555 1.00 0.00 49 THR A C 10
ATOM 11852 O O . THR A 1 49 ? -4.730 5.963 12.670 1.00 0.00 49 THR A O 10
ATOM 11863 N N . ILE A 1 50 ? -4.920 3.870 13.456 1.00 0.00 50 ILE A N 10
ATOM 11864 C CA . ILE A 1 50 ? -4.377 3.251 12.257 1.00 0.00 50 ILE A CA 10
ATOM 11865 C C . ILE A 1 50 ? -5.484 2.515 11.515 1.00 0.00 50 ILE A C 10
ATOM 11866 O O . ILE A 1 50 ? -6.138 1.634 12.078 1.00 0.00 50 ILE A O 10
ATOM 11882 N N . LYS A 1 51 ? -5.712 2.886 10.266 1.00 0.00 51 LYS A N 10
ATOM 11883 C CA . LYS A 1 51 ? -6.764 2.265 9.484 1.00 0.00 51 LYS A CA 10
ATOM 11884 C C . LYS A 1 51 ? -6.210 1.670 8.201 1.00 0.00 51 LYS A C 10
ATOM 11885 O O . LYS A 1 51 ? -5.359 2.263 7.541 1.00 0.00 51 LYS A O 10
ATOM 11904 N N . ARG A 1 52 ? -6.690 0.482 7.871 1.00 0.00 52 ARG A N 10
ATOM 11905 C CA . ARG A 1 52 ? -6.357 -0.170 6.616 1.00 0.00 52 ARG A CA 10
ATOM 11906 C C . ARG A 1 52 ? -7.400 0.182 5.562 1.00 0.00 52 ARG A C 10
ATOM 11907 O O . ARG A 1 52 ? -8.536 -0.295 5.611 1.00 0.00 52 ARG A O 10
ATOM 11928 N N . MET A 1 53 ? -7.012 1.028 4.624 1.00 0.00 53 MET A N 10
ATOM 11929 C CA . MET A 1 53 ? -7.934 1.510 3.607 1.00 0.00 53 MET A CA 10
ATOM 11930 C C . MET A 1 53 ? -7.721 0.776 2.292 1.00 0.00 53 MET A C 10
ATOM 11931 O O . MET A 1 53 ? -6.654 0.213 2.051 1.00 0.00 53 MET A O 10
ATOM 11945 N N . ARG A 1 54 ? -8.746 0.789 1.447 1.00 0.00 54 ARG A N 10
ATOM 11946 C CA . ARG A 1 54 ? -8.671 0.149 0.143 1.00 0.00 54 ARG A CA 10
ATOM 11947 C C . ARG A 1 54 ? -8.014 1.092 -0.856 1.00 0.00 54 ARG A C 10
ATOM 11948 O O . ARG A 1 54 ? -8.642 2.027 -1.360 1.00 0.00 54 ARG A O 10
ATOM 11969 N N . VAL A 1 55 ? -6.741 0.846 -1.110 1.00 0.00 55 VAL A N 10
ATOM 11970 C CA . VAL A 1 55 ? -5.935 1.705 -1.966 1.00 0.00 55 VAL A CA 10
ATOM 11971 C C . VAL A 1 55 ? -5.616 1.002 -3.286 1.00 0.00 55 VAL A C 10
ATOM 11972 O O . VAL A 1 55 ? -5.465 -0.220 -3.333 1.00 0.00 55 VAL A O 10
ATOM 11985 N N . CYS A 1 56 ? -5.528 1.779 -4.356 1.00 0.00 56 CYS A N 10
ATOM 11986 C CA . CYS A 1 56 ? -5.269 1.227 -5.676 1.00 0.00 56 CYS A CA 10
ATOM 11987 C C . CYS A 1 56 ? -3.773 1.221 -5.978 1.00 0.00 56 CYS A C 10
ATOM 11988 O O . CYS A 1 56 ? -3.004 1.972 -5.377 1.00 0.00 56 CYS A O 10
ATOM 11996 N N . THR A 1 57 ? -3.374 0.379 -6.926 1.00 0.00 57 THR A N 10
ATOM 11997 C CA . THR A 1 57 ? -1.975 0.254 -7.323 1.00 0.00 57 THR A CA 10
ATOM 11998 C C . THR A 1 57 ? -1.399 1.588 -7.809 1.00 0.00 57 THR A C 10
ATOM 11999 O O . THR A 1 57 ? -0.199 1.821 -7.702 1.00 0.00 57 THR A O 10
ATOM 12010 N N . SER A 1 58 ? -2.255 2.468 -8.323 1.00 0.00 58 SER A N 10
ATOM 12011 C CA . SER A 1 58 ? -1.818 3.784 -8.776 1.00 0.00 58 SER A CA 10
ATOM 12012 C C . SER A 1 58 ? -1.236 4.582 -7.611 1.00 0.00 58 SER A C 10
ATOM 12013 O O . SER A 1 58 ? -0.122 5.105 -7.692 1.00 0.00 58 SER A O 10
ATOM 12021 N N . CYS A 1 59 ? -1.989 4.656 -6.520 1.00 0.00 59 CYS A N 10
ATOM 12022 C CA . CYS A 1 59 ? -1.543 5.350 -5.325 1.00 0.00 59 CYS A CA 10
ATOM 12023 C C . CYS A 1 59 ? -0.333 4.646 -4.716 1.00 0.00 59 CYS A C 10
ATOM 12024 O O . CYS A 1 59 ? 0.601 5.292 -4.236 1.00 0.00 59 CYS A O 10
ATOM 12032 N N . LEU A 1 60 ? -0.357 3.321 -4.766 1.00 0.00 60 LEU A N 10
ATOM 12033 C CA . LEU A 1 60 ? 0.716 2.498 -4.222 1.00 0.00 60 LEU A CA 10
ATOM 12034 C C . LEU A 1 60 ? 2.023 2.702 -4.984 1.00 0.00 60 LEU A C 10
ATOM 12035 O O . LEU A 1 60 ? 3.086 2.821 -4.381 1.00 0.00 60 LEU A O 10
ATOM 12051 N N . LYS A 1 61 ? 1.932 2.749 -6.308 1.00 0.00 61 LYS A N 10
ATOM 12052 C CA . LYS A 1 61 ? 3.109 2.909 -7.158 1.00 0.00 61 LYS A CA 10
ATOM 12053 C C . LYS A 1 61 ? 3.770 4.264 -6.920 1.00 0.00 61 LYS A C 10
ATOM 12054 O O . LYS A 1 61 ? 4.990 4.354 -6.773 1.00 0.00 61 LYS A O 10
ATOM 12073 N N . SER A 1 62 ? 2.955 5.310 -6.869 1.00 0.00 62 SER A N 10
ATOM 12074 C CA . SER A 1 62 ? 3.464 6.664 -6.680 1.00 0.00 62 SER A CA 10
ATOM 12075 C C . SER A 1 62 ? 3.944 6.868 -5.245 1.00 0.00 62 SER A C 10
ATOM 12076 O O . SER A 1 62 ? 4.886 7.619 -5.000 1.00 0.00 62 SER A O 10
ATOM 12084 N N . GLY A 1 63 ? 3.298 6.191 -4.303 1.00 0.00 63 GLY A N 10
ATOM 12085 C CA . GLY A 1 63 ? 3.699 6.279 -2.911 1.00 0.00 63 GLY A CA 10
ATOM 12086 C C . GLY A 1 63 ? 3.347 7.612 -2.279 1.00 0.00 63 GLY A C 10
ATOM 12087 O O . GLY A 1 63 ? 4.027 8.067 -1.358 1.00 0.00 63 GLY A O 10
ATOM 12091 N N . LYS A 1 64 ? 2.279 8.237 -2.763 1.00 0.00 64 LYS A N 10
ATOM 12092 C CA . LYS A 1 64 ? 1.842 9.526 -2.232 1.00 0.00 64 LYS A CA 10
ATOM 12093 C C . LYS A 1 64 ? 0.720 9.348 -1.212 1.00 0.00 64 LYS A C 10
ATOM 12094 O O . LYS A 1 64 ? -0.314 10.013 -1.271 1.00 0.00 64 LYS A O 10
ATOM 12113 N N . VAL A 1 65 ? 0.947 8.448 -0.268 1.00 0.00 65 VAL A N 10
ATOM 12114 C CA . VAL A 1 65 ? -0.008 8.188 0.799 1.00 0.00 65 VAL A CA 10
ATOM 12115 C C . VAL A 1 65 ? 0.628 8.474 2.156 1.00 0.00 65 VAL A C 10
ATOM 12116 O O . VAL A 1 65 ? 1.806 8.826 2.229 1.00 0.00 65 VAL A O 10
ATOM 12129 N N . LYS A 1 66 ? -0.149 8.343 3.223 1.00 0.00 66 LYS A N 10
ATOM 12130 C CA . LYS A 1 66 ? 0.376 8.524 4.573 1.00 0.00 66 LYS A CA 10
ATOM 12131 C C . LYS A 1 66 ? 1.128 7.282 5.032 1.00 0.00 66 LYS A C 10
ATOM 12132 O O . LYS A 1 66 ? 2.308 7.354 5.376 1.00 0.00 66 LYS A O 10
ATOM 12151 N N . LYS A 1 67 ? 0.424 6.153 5.028 1.00 0.00 67 LYS A N 10
ATOM 12152 C CA . LYS A 1 67 ? 0.977 4.860 5.448 1.00 0.00 67 LYS A CA 10
ATOM 12153 C C . LYS A 1 67 ? 1.347 4.832 6.927 1.00 0.00 67 LYS A C 10
ATOM 12154 O O . LYS A 1 67 ? 1.290 5.846 7.624 1.00 0.00 67 LYS A O 10
ATOM 12173 N N . TYR A 1 68 ? 1.700 3.641 7.392 1.00 0.00 68 TYR A N 10
ATOM 12174 C CA . TYR A 1 68 ? 2.208 3.446 8.737 1.00 0.00 68 TYR A CA 10
ATOM 12175 C C . TYR A 1 68 ? 3.243 2.327 8.741 1.00 0.00 68 TYR A C 10
ATOM 12176 O O . TYR A 1 68 ? 2.892 1.155 8.887 1.00 0.00 68 TYR A O 10
ATOM 12194 N N . VAL A 1 69 ? 4.504 2.712 8.503 1.00 0.00 69 VAL A N 10
ATOM 12195 C CA . VAL A 1 69 ? 5.665 1.801 8.531 1.00 0.00 69 VAL A CA 10
ATOM 12196 C C . VAL A 1 69 ? 5.391 0.453 7.854 1.00 0.00 69 VAL A C 10
ATOM 12197 O O . VAL A 1 69 ? 5.019 -0.526 8.499 1.00 0.00 69 VAL A O 10
ATOM 12210 N N . GLY A 1 70 ? 5.579 0.407 6.546 1.00 0.00 70 GLY A N 10
ATOM 12211 C CA . GLY A 1 70 ? 5.325 -0.815 5.814 1.00 0.00 70 GLY A CA 10
ATOM 12212 C C . GLY A 1 70 ? 5.729 -0.724 4.359 1.00 0.00 70 GLY A C 10
ATOM 12213 O O . GLY A 1 70 ? 5.381 0.235 3.666 1.00 0.00 70 GLY A O 10
ATOM 12217 N N . GLN A 1 71 ? 6.471 -1.719 3.903 1.00 0.00 71 GLN A N 10
ATOM 12218 C CA . GLN A 1 71 ? 6.866 -1.819 2.508 1.00 0.00 71 GLN A CA 10
ATOM 12219 C C . GLN A 1 71 ? 6.888 -3.287 2.102 1.00 0.00 71 GLN A C 10
ATOM 12220 O O . GLN A 1 71 ? 7.476 -4.119 2.793 1.00 0.00 71 GLN A O 10
ATOM 12234 N N . VAL A 1 72 ? 6.243 -3.604 0.990 1.00 0.00 72 VAL A N 10
ATOM 12235 C CA . VAL A 1 72 ? 6.133 -4.986 0.548 1.00 0.00 72 VAL A CA 10
ATOM 12236 C C . VAL A 1 72 ? 6.587 -5.107 -0.909 1.00 0.00 72 VAL A C 10
ATOM 12237 O O . VAL A 1 72 ? 6.299 -6.090 -1.595 1.00 0.00 72 VAL A O 10
ATOM 12250 N N . SER A 1 73 ? 7.332 -4.095 -1.354 1.00 0.00 73 SER A N 10
ATOM 12251 C CA . SER A 1 73 ? 7.801 -4.014 -2.735 1.00 0.00 73 SER A CA 10
ATOM 12252 C C . SER A 1 73 ? 6.611 -3.862 -3.675 1.00 0.00 73 SER A C 10
ATOM 12253 O O . SER A 1 73 ? 6.564 -4.458 -4.753 1.00 0.00 73 SER A O 10
ATOM 12261 N N . GLU A 1 74 ? 5.652 -3.047 -3.248 1.00 0.00 74 GLU A N 10
ATOM 12262 C CA . GLU A 1 74 ? 4.445 -2.798 -4.014 1.00 0.00 74 GLU A CA 10
ATOM 12263 C C . GLU A 1 74 ? 4.756 -2.068 -5.317 1.00 0.00 74 GLU A C 10
ATOM 12264 O O . GLU A 1 74 ? 5.061 -0.872 -5.329 1.00 0.00 74 GLU A O 10
ATOM 12276 N N . VAL A 1 75 ? 4.705 -2.811 -6.410 1.00 0.00 75 VAL A N 10
ATOM 12277 C CA . VAL A 1 75 ? 4.893 -2.243 -7.735 1.00 0.00 75 VAL A CA 10
ATOM 12278 C C . VAL A 1 75 ? 3.561 -2.191 -8.465 1.00 0.00 75 VAL A C 10
ATOM 12279 O O . VAL A 1 75 ? 3.176 -1.154 -9.013 1.00 0.00 75 VAL A O 10
ATOM 12292 N N . GLY A 1 76 ? 2.857 -3.315 -8.449 1.00 0.00 76 GLY A N 10
ATOM 12293 C CA . GLY A 1 76 ? 1.570 -3.398 -9.104 1.00 0.00 76 GLY A CA 10
ATOM 12294 C C . GLY A 1 76 ? 1.712 -3.540 -10.603 1.00 0.00 76 GLY A C 10
ATOM 12295 O O . GLY A 1 76 ? 2.466 -4.388 -11.081 1.00 0.00 76 GLY A O 10
ATOM 12299 N N . SER A 1 77 ? 0.987 -2.717 -11.339 1.00 0.00 77 SER A N 10
ATOM 12300 C CA . SER A 1 77 ? 1.082 -2.708 -12.784 1.00 0.00 77 SER A CA 10
ATOM 12301 C C . SER A 1 77 ? 1.826 -1.461 -13.251 1.00 0.00 77 SER A C 10
ATOM 12302 O O . SER A 1 77 ? 1.169 -0.463 -13.611 1.00 0.00 77 SER A O 10
ATOM 12311 N N . GLN A 1 1 ? -12.422 17.017 -13.846 1.00 0.00 1 GLN A N 11
ATOM 12312 C CA . GLN A 1 1 ? -13.231 16.392 -12.778 1.00 0.00 1 GLN A CA 11
ATOM 12313 C C . GLN A 1 1 ? -14.581 15.936 -13.327 1.00 0.00 1 GLN A C 11
ATOM 12314 O O . GLN A 1 1 ? -15.167 16.597 -14.187 1.00 0.00 1 GLN A O 11
ATOM 12330 N N . GLY A 1 2 ? -15.068 14.804 -12.833 1.00 0.00 2 GLY A N 11
ATOM 12331 C CA . GLY A 1 2 ? -16.360 14.308 -13.260 1.00 0.00 2 GLY A CA 11
ATOM 12332 C C . GLY A 1 2 ? -16.473 12.808 -13.117 1.00 0.00 2 GLY A C 11
ATOM 12333 O O . GLY A 1 2 ? -16.065 12.059 -14.007 1.00 0.00 2 GLY A O 11
ATOM 12337 N N . HIS A 1 3 ? -17.003 12.361 -11.990 1.00 0.00 3 HIS A N 11
ATOM 12338 C CA . HIS A 1 3 ? -17.193 10.937 -11.752 1.00 0.00 3 HIS A CA 11
ATOM 12339 C C . HIS A 1 3 ? -18.661 10.557 -11.912 1.00 0.00 3 HIS A C 11
ATOM 12340 O O . HIS A 1 3 ? -19.540 11.162 -11.300 1.00 0.00 3 HIS A O 11
ATOM 12355 N N . MET A 1 4 ? -18.917 9.554 -12.740 1.00 0.00 4 MET A N 11
ATOM 12356 C CA . MET A 1 4 ? -20.281 9.095 -12.994 1.00 0.00 4 MET A CA 11
ATOM 12357 C C . MET A 1 4 ? -20.659 7.961 -12.046 1.00 0.00 4 MET A C 11
ATOM 12358 O O . MET A 1 4 ? -21.837 7.740 -11.758 1.00 0.00 4 MET A O 11
ATOM 12372 N N . ILE A 1 5 ? -19.656 7.244 -11.570 1.00 0.00 5 ILE A N 11
ATOM 12373 C CA . ILE A 1 5 ? -19.873 6.110 -10.681 1.00 0.00 5 ILE A CA 11
ATOM 12374 C C . ILE A 1 5 ? -18.572 5.733 -9.981 1.00 0.00 5 ILE A C 11
ATOM 12375 O O . ILE A 1 5 ? -17.491 5.871 -10.555 1.00 0.00 5 ILE A O 11
ATOM 12391 N N . MET A 1 6 ? -18.672 5.288 -8.740 1.00 0.00 6 MET A N 11
ATOM 12392 C CA . MET A 1 6 ? -17.505 4.795 -8.022 1.00 0.00 6 MET A CA 11
ATOM 12393 C C . MET A 1 6 ? -17.682 3.316 -7.673 1.00 0.00 6 MET A C 11
ATOM 12394 O O . MET A 1 6 ? -18.097 2.959 -6.570 1.00 0.00 6 MET A O 11
ATOM 12408 N N . ALA A 1 7 ? -17.399 2.460 -8.642 1.00 0.00 7 ALA A N 11
ATOM 12409 C CA . ALA A 1 7 ? -17.516 1.021 -8.453 1.00 0.00 7 ALA A CA 11
ATOM 12410 C C . ALA A 1 7 ? -16.267 0.467 -7.782 1.00 0.00 7 ALA A C 11
ATOM 12411 O O . ALA A 1 7 ? -15.313 0.074 -8.455 1.00 0.00 7 ALA A O 11
ATOM 12418 N N . LYS A 1 8 ? -16.286 0.466 -6.449 1.00 0.00 8 LYS A N 11
ATOM 12419 C CA . LYS A 1 8 ? -15.157 0.004 -5.648 1.00 0.00 8 LYS A CA 11
ATOM 12420 C C . LYS A 1 8 ? -13.929 0.874 -5.903 1.00 0.00 8 LYS A C 11
ATOM 12421 O O . LYS A 1 8 ? -13.077 0.554 -6.731 1.00 0.00 8 LYS A O 11
ATOM 12440 N N . ARG A 1 9 ? -13.862 1.987 -5.192 1.00 0.00 9 ARG A N 11
ATOM 12441 C CA . ARG A 1 9 ? -12.811 2.973 -5.391 1.00 0.00 9 ARG A CA 11
ATOM 12442 C C . ARG A 1 9 ? -11.759 2.868 -4.299 1.00 0.00 9 ARG A C 11
ATOM 12443 O O . ARG A 1 9 ? -11.926 2.134 -3.325 1.00 0.00 9 ARG A O 11
ATOM 12464 N N . CYS A 1 10 ? -10.673 3.603 -4.471 1.00 0.00 10 CYS A N 11
ATOM 12465 C CA . CYS A 1 10 ? -9.701 3.768 -3.408 1.00 0.00 10 CYS A CA 11
ATOM 12466 C C . CYS A 1 10 ? -10.318 4.623 -2.317 1.00 0.00 10 CYS A C 11
ATOM 12467 O O . CYS A 1 10 ? -10.863 5.691 -2.599 1.00 0.00 10 CYS A O 11
ATOM 12475 N N . GLU A 1 11 ? -10.212 4.169 -1.076 1.00 0.00 11 GLU A N 11
ATOM 12476 C CA . GLU A 1 11 ? -10.861 4.854 0.044 1.00 0.00 11 GLU A CA 11
ATOM 12477 C C . GLU A 1 11 ? -10.210 6.209 0.310 1.00 0.00 11 GLU A C 11
ATOM 12478 O O . GLU A 1 11 ? -10.776 7.057 1.001 1.00 0.00 11 GLU A O 11
ATOM 12490 N N . VAL A 1 12 ? -9.028 6.413 -0.253 1.00 0.00 12 VAL A N 11
ATOM 12491 C CA . VAL A 1 12 ? -8.289 7.652 -0.059 1.00 0.00 12 VAL A CA 11
ATOM 12492 C C . VAL A 1 12 ? -8.527 8.633 -1.208 1.00 0.00 12 VAL A C 11
ATOM 12493 O O . VAL A 1 12 ? -9.201 9.648 -1.042 1.00 0.00 12 VAL A O 11
ATOM 12506 N N . CYS A 1 13 ? -7.979 8.312 -2.376 1.00 0.00 13 CYS A N 11
ATOM 12507 C CA . CYS A 1 13 ? -7.991 9.231 -3.511 1.00 0.00 13 CYS A CA 11
ATOM 12508 C C . CYS A 1 13 ? -9.312 9.173 -4.278 1.00 0.00 13 CYS A C 11
ATOM 12509 O O . CYS A 1 13 ? -9.772 10.176 -4.813 1.00 0.00 13 CYS A O 11
ATOM 12517 N N . GLY A 1 14 ? -9.921 7.997 -4.320 1.00 0.00 14 GLY A N 11
ATOM 12518 C CA . GLY A 1 14 ? -11.120 7.822 -5.118 1.00 0.00 14 GLY A CA 11
ATOM 12519 C C . GLY A 1 14 ? -10.814 7.252 -6.491 1.00 0.00 14 GLY A C 11
ATOM 12520 O O . GLY A 1 14 ? -11.675 7.227 -7.369 1.00 0.00 14 GLY A O 11
ATOM 12524 N N . LYS A 1 15 ? -9.577 6.801 -6.674 1.00 0.00 15 LYS A N 11
ATOM 12525 C CA . LYS A 1 15 ? -9.143 6.189 -7.928 1.00 0.00 15 LYS A CA 11
ATOM 12526 C C . LYS A 1 15 ? -9.703 4.777 -8.069 1.00 0.00 15 LYS A C 11
ATOM 12527 O O . LYS A 1 15 ? -10.126 4.169 -7.086 1.00 0.00 15 LYS A O 11
ATOM 12546 N N . ALA A 1 16 ? -9.688 4.262 -9.292 1.00 0.00 16 ALA A N 11
ATOM 12547 C CA . ALA A 1 16 ? -10.176 2.916 -9.569 1.00 0.00 16 ALA A CA 11
ATOM 12548 C C . ALA A 1 16 ? -9.059 1.889 -9.378 1.00 0.00 16 ALA A C 11
ATOM 12549 O O . ALA A 1 16 ? -7.880 2.209 -9.547 1.00 0.00 16 ALA A O 11
ATOM 12556 N N . PRO A 1 17 ? -9.410 0.648 -9.008 1.00 0.00 17 PRO A N 11
ATOM 12557 C CA . PRO A 1 17 ? -8.434 -0.409 -8.765 1.00 0.00 17 PRO A CA 11
ATOM 12558 C C . PRO A 1 17 ? -7.976 -1.111 -10.047 1.00 0.00 17 PRO A C 11
ATOM 12559 O O . PRO A 1 17 ? -8.764 -1.761 -10.738 1.00 0.00 17 PRO A O 11
ATOM 12570 N N . ARG A 1 18 ? -6.699 -0.965 -10.359 1.00 0.00 18 ARG A N 11
ATOM 12571 C CA . ARG A 1 18 ? -6.098 -1.646 -11.498 1.00 0.00 18 ARG A CA 11
ATOM 12572 C C . ARG A 1 18 ? -4.753 -2.230 -11.100 1.00 0.00 18 ARG A C 11
ATOM 12573 O O . ARG A 1 18 ? -3.799 -1.496 -10.826 1.00 0.00 18 ARG A O 11
ATOM 12594 N N . SER A 1 19 ? -4.686 -3.550 -11.045 1.00 0.00 19 SER A N 11
ATOM 12595 C CA . SER A 1 19 ? -3.488 -4.230 -10.581 1.00 0.00 19 SER A CA 11
ATOM 12596 C C . SER A 1 19 ? -3.250 -5.523 -11.361 1.00 0.00 19 SER A C 11
ATOM 12597 O O . SER A 1 19 ? -2.120 -6.006 -11.468 1.00 0.00 19 SER A O 11
ATOM 12605 N N . GLY A 1 20 ? -4.318 -6.074 -11.922 1.00 0.00 20 GLY A N 11
ATOM 12606 C CA . GLY A 1 20 ? -4.248 -7.396 -12.504 1.00 0.00 20 GLY A CA 11
ATOM 12607 C C . GLY A 1 20 ? -4.469 -8.453 -11.446 1.00 0.00 20 GLY A C 11
ATOM 12608 O O . GLY A 1 20 ? -5.533 -9.065 -11.377 1.00 0.00 20 GLY A O 11
ATOM 12612 N N . ASN A 1 21 ? -3.466 -8.649 -10.607 1.00 0.00 21 ASN A N 11
ATOM 12613 C CA . ASN A 1 21 ? -3.598 -9.477 -9.418 1.00 0.00 21 ASN A CA 11
ATOM 12614 C C . ASN A 1 21 ? -2.887 -8.801 -8.256 1.00 0.00 21 ASN A C 11
ATOM 12615 O O . ASN A 1 21 ? -3.533 -8.255 -7.360 1.00 0.00 21 ASN A O 11
ATOM 12626 N N . THR A 1 22 ? -1.551 -8.822 -8.298 1.00 0.00 22 THR A N 11
ATOM 12627 C CA . THR A 1 22 ? -0.706 -8.224 -7.258 1.00 0.00 22 THR A CA 11
ATOM 12628 C C . THR A 1 22 ? -0.922 -8.901 -5.893 1.00 0.00 22 THR A C 11
ATOM 12629 O O . THR A 1 22 ? -0.334 -8.518 -4.883 1.00 0.00 22 THR A O 11
ATOM 12640 N N . VAL A 1 23 ? -1.729 -9.954 -5.889 1.00 0.00 23 VAL A N 11
ATOM 12641 C CA . VAL A 1 23 ? -2.043 -10.686 -4.671 1.00 0.00 23 VAL A CA 11
ATOM 12642 C C . VAL A 1 23 ? -0.993 -11.756 -4.399 1.00 0.00 23 VAL A C 11
ATOM 12643 O O . VAL A 1 23 ? -1.199 -12.654 -3.581 1.00 0.00 23 VAL A O 11
ATOM 12656 N N . SER A 1 24 ? 0.135 -11.638 -5.091 1.00 0.00 24 SER A N 11
ATOM 12657 C CA . SER A 1 24 ? 1.235 -12.576 -4.951 1.00 0.00 24 SER A CA 11
ATOM 12658 C C . SER A 1 24 ? 1.739 -12.607 -3.508 1.00 0.00 24 SER A C 11
ATOM 12659 O O . SER A 1 24 ? 1.931 -13.677 -2.925 1.00 0.00 24 SER A O 11
ATOM 12667 N N . HIS A 1 25 ? 1.941 -11.425 -2.934 1.00 0.00 25 HIS A N 11
ATOM 12668 C CA . HIS A 1 25 ? 2.379 -11.312 -1.550 1.00 0.00 25 HIS A CA 11
ATOM 12669 C C . HIS A 1 25 ? 1.962 -9.970 -0.959 1.00 0.00 25 HIS A C 11
ATOM 12670 O O . HIS A 1 25 ? 2.609 -8.946 -1.173 1.00 0.00 25 HIS A O 11
ATOM 12685 N N . SER A 1 26 ? 0.843 -9.973 -0.257 1.00 0.00 26 SER A N 11
ATOM 12686 C CA . SER A 1 26 ? 0.385 -8.784 0.438 1.00 0.00 26 SER A CA 11
ATOM 12687 C C . SER A 1 26 ? 0.818 -8.841 1.902 1.00 0.00 26 SER A C 11
ATOM 12688 O O . SER A 1 26 ? 1.723 -8.121 2.324 1.00 0.00 26 SER A O 11
ATOM 12696 N N . ASP A 1 27 ? 0.187 -9.725 2.660 1.00 0.00 27 ASP A N 11
ATOM 12697 C CA . ASP A 1 27 ? 0.528 -9.919 4.062 1.00 0.00 27 ASP A CA 11
ATOM 12698 C C . ASP A 1 27 ? 0.248 -11.368 4.451 1.00 0.00 27 ASP A C 11
ATOM 12699 O O . ASP A 1 27 ? -0.729 -11.963 3.986 1.00 0.00 27 ASP A O 11
ATOM 12708 N N . LYS A 1 28 ? 1.106 -11.939 5.281 1.00 0.00 28 LYS A N 11
ATOM 12709 C CA . LYS A 1 28 ? 1.002 -13.349 5.632 1.00 0.00 28 LYS A CA 11
ATOM 12710 C C . LYS A 1 28 ? 0.806 -13.538 7.132 1.00 0.00 28 LYS A C 11
ATOM 12711 O O . LYS A 1 28 ? 1.012 -14.630 7.663 1.00 0.00 28 LYS A O 11
ATOM 12730 N N . LYS A 1 29 ? 0.389 -12.477 7.805 1.00 0.00 29 LYS A N 11
ATOM 12731 C CA . LYS A 1 29 ? 0.212 -12.515 9.250 1.00 0.00 29 LYS A CA 11
ATOM 12732 C C . LYS A 1 29 ? -1.210 -12.118 9.644 1.00 0.00 29 LYS A C 11
ATOM 12733 O O . LYS A 1 29 ? -1.792 -12.688 10.572 1.00 0.00 29 LYS A O 11
ATOM 12752 N N . SER A 1 30 ? -1.765 -11.143 8.941 1.00 0.00 30 SER A N 11
ATOM 12753 C CA . SER A 1 30 ? -3.099 -10.650 9.246 1.00 0.00 30 SER A CA 11
ATOM 12754 C C . SER A 1 30 ? -4.172 -11.427 8.483 1.00 0.00 30 SER A C 11
ATOM 12755 O O . SER A 1 30 ? -3.863 -12.247 7.614 1.00 0.00 30 SER A O 11
ATOM 12763 N N . GLU A 1 31 ? -5.429 -11.168 8.827 1.00 0.00 31 GLU A N 11
ATOM 12764 C CA . GLU A 1 31 ? -6.557 -11.867 8.228 1.00 0.00 31 GLU A CA 11
ATOM 12765 C C . GLU A 1 31 ? -6.930 -11.265 6.879 1.00 0.00 31 GLU A C 11
ATOM 12766 O O . GLU A 1 31 ? -7.065 -10.048 6.738 1.00 0.00 31 GLU A O 11
ATOM 12778 N N . ARG A 1 32 ? -7.097 -12.131 5.894 1.00 0.00 32 ARG A N 11
ATOM 12779 C CA . ARG A 1 32 ? -7.449 -11.708 4.550 1.00 0.00 32 ARG A CA 11
ATOM 12780 C C . ARG A 1 32 ? -8.928 -11.969 4.294 1.00 0.00 32 ARG A C 11
ATOM 12781 O O . ARG A 1 32 ? -9.331 -13.112 4.078 1.00 0.00 32 ARG A O 11
ATOM 12802 N N . TRP A 1 33 ? -9.733 -10.917 4.342 1.00 0.00 33 TRP A N 11
ATOM 12803 C CA . TRP A 1 33 ? -11.162 -11.049 4.098 1.00 0.00 33 TRP A CA 11
ATOM 12804 C C . TRP A 1 33 ? -11.441 -11.104 2.597 1.00 0.00 33 TRP A C 11
ATOM 12805 O O . TRP A 1 33 ? -11.779 -12.158 2.058 1.00 0.00 33 TRP A O 11
ATOM 12826 N N . PHE A 1 34 ? -11.286 -9.968 1.927 1.00 0.00 34 PHE A N 11
ATOM 12827 C CA . PHE A 1 34 ? -11.499 -9.886 0.488 1.00 0.00 34 PHE A CA 11
ATOM 12828 C C . PHE A 1 34 ? -10.876 -8.605 -0.054 1.00 0.00 34 PHE A C 11
ATOM 12829 O O . PHE A 1 34 ? -10.980 -7.549 0.570 1.00 0.00 34 PHE A O 11
ATOM 12846 N N . ARG A 1 35 ? -10.214 -8.706 -1.199 1.00 0.00 35 ARG A N 11
ATOM 12847 C CA . ARG A 1 35 ? -9.575 -7.552 -1.811 1.00 0.00 35 ARG A CA 11
ATOM 12848 C C . ARG A 1 35 ? -9.545 -7.685 -3.341 1.00 0.00 35 ARG A C 11
ATOM 12849 O O . ARG A 1 35 ? -8.611 -8.241 -3.921 1.00 0.00 35 ARG A O 11
ATOM 12870 N N . PRO A 1 36 ? -10.609 -7.223 -4.012 1.00 0.00 36 PRO A N 11
ATOM 12871 C CA . PRO A 1 36 ? -10.717 -7.294 -5.475 1.00 0.00 36 PRO A CA 11
ATOM 12872 C C . PRO A 1 36 ? -9.794 -6.296 -6.172 1.00 0.00 36 PRO A C 11
ATOM 12873 O O . PRO A 1 36 ? -10.237 -5.237 -6.624 1.00 0.00 36 PRO A O 11
ATOM 12884 N N . ASN A 1 37 ? -8.501 -6.626 -6.198 1.00 0.00 37 ASN A N 11
ATOM 12885 C CA . ASN A 1 37 ? -7.466 -5.800 -6.836 1.00 0.00 37 ASN A CA 11
ATOM 12886 C C . ASN A 1 37 ? -7.217 -4.506 -6.062 1.00 0.00 37 ASN A C 11
ATOM 12887 O O . ASN A 1 37 ? -6.289 -3.754 -6.368 1.00 0.00 37 ASN A O 11
ATOM 12898 N N . LEU A 1 38 ? -8.053 -4.255 -5.067 1.00 0.00 38 LEU A N 11
ATOM 12899 C CA . LEU A 1 38 ? -7.881 -3.127 -4.172 1.00 0.00 38 LEU A CA 11
ATOM 12900 C C . LEU A 1 38 ? -7.147 -3.563 -2.920 1.00 0.00 38 LEU A C 11
ATOM 12901 O O . LEU A 1 38 ? -7.717 -4.254 -2.072 1.00 0.00 38 LEU A O 11
ATOM 12917 N N . GLN A 1 39 ? -5.893 -3.173 -2.796 1.00 0.00 39 GLN A N 11
ATOM 12918 C CA . GLN A 1 39 ? -5.129 -3.525 -1.622 1.00 0.00 39 GLN A CA 11
ATOM 12919 C C . GLN A 1 39 ? -5.384 -2.540 -0.500 1.00 0.00 39 GLN A C 11
ATOM 12920 O O . GLN A 1 39 ? -4.935 -1.398 -0.544 1.00 0.00 39 GLN A O 11
ATOM 12934 N N . LYS A 1 40 ? -6.128 -2.978 0.497 1.00 0.00 40 LYS A N 11
ATOM 12935 C CA . LYS A 1 40 ? -6.321 -2.176 1.684 1.00 0.00 40 LYS A CA 11
ATOM 12936 C C . LYS A 1 40 ? -5.064 -2.228 2.538 1.00 0.00 40 LYS A C 11
ATOM 12937 O O . LYS A 1 40 ? -4.713 -3.269 3.099 1.00 0.00 40 LYS A O 11
ATOM 12956 N N . VAL A 1 41 ? -4.383 -1.102 2.621 1.00 0.00 41 VAL A N 11
ATOM 12957 C CA . VAL A 1 41 ? -3.098 -1.039 3.289 1.00 0.00 41 VAL A CA 11
ATOM 12958 C C . VAL A 1 41 ? -3.204 -0.241 4.573 1.00 0.00 41 VAL A C 11
ATOM 12959 O O . VAL A 1 41 ? -4.181 0.474 4.797 1.00 0.00 41 VAL A O 11
ATOM 12972 N N . ARG A 1 42 ? -2.198 -0.369 5.414 1.00 0.00 42 ARG A N 11
ATOM 12973 C CA . ARG A 1 42 ? -2.234 0.221 6.734 1.00 0.00 42 ARG A CA 11
ATOM 12974 C C . ARG A 1 42 ? -1.678 1.643 6.704 1.00 0.00 42 ARG A C 11
ATOM 12975 O O . ARG A 1 42 ? -0.474 1.851 6.569 1.00 0.00 42 ARG A O 11
ATOM 12996 N N . VAL A 1 43 ? -2.572 2.612 6.817 1.00 0.00 43 VAL A N 11
ATOM 12997 C CA . VAL A 1 43 ? -2.213 4.018 6.724 1.00 0.00 43 VAL A CA 11
ATOM 12998 C C . VAL A 1 43 ? -2.542 4.745 8.021 1.00 0.00 43 VAL A C 11
ATOM 12999 O O . VAL A 1 43 ? -3.188 4.186 8.915 1.00 0.00 43 VAL A O 11
ATOM 13012 N N . VAL A 1 44 ? -2.090 5.984 8.127 1.00 0.00 44 VAL A N 11
ATOM 13013 C CA . VAL A 1 44 ? -2.303 6.772 9.328 1.00 0.00 44 VAL A CA 11
ATOM 13014 C C . VAL A 1 44 ? -3.427 7.788 9.121 1.00 0.00 44 VAL A C 11
ATOM 13015 O O . VAL A 1 44 ? -3.485 8.482 8.107 1.00 0.00 44 VAL A O 11
ATOM 13028 N N . LEU A 1 45 ? -4.336 7.844 10.082 1.00 0.00 45 LEU A N 11
ATOM 13029 C CA . LEU A 1 45 ? -5.430 8.794 10.043 1.00 0.00 45 LEU A CA 11
ATOM 13030 C C . LEU A 1 45 ? -5.031 10.080 10.752 1.00 0.00 45 LEU A C 11
ATOM 13031 O O . LEU A 1 45 ? -4.326 10.044 11.764 1.00 0.00 45 LEU A O 11
ATOM 13047 N N . PRO A 1 46 ? -5.498 11.235 10.249 1.00 0.00 46 PRO A N 11
ATOM 13048 C CA . PRO A 1 46 ? -5.248 12.535 10.883 1.00 0.00 46 PRO A CA 11
ATOM 13049 C C . PRO A 1 46 ? -5.844 12.591 12.288 1.00 0.00 46 PRO A C 11
ATOM 13050 O O . PRO A 1 46 ? -5.417 13.379 13.134 1.00 0.00 46 PRO A O 11
ATOM 13061 N N . ASP A 1 47 ? -6.829 11.724 12.520 1.00 0.00 47 ASP A N 11
ATOM 13062 C CA . ASP A 1 47 ? -7.487 11.597 13.816 1.00 0.00 47 ASP A CA 11
ATOM 13063 C C . ASP A 1 47 ? -6.519 11.067 14.869 1.00 0.00 47 ASP A C 11
ATOM 13064 O O . ASP A 1 47 ? -6.777 11.165 16.070 1.00 0.00 47 ASP A O 11
ATOM 13073 N N . GLY A 1 48 ? -5.403 10.515 14.410 1.00 0.00 48 GLY A N 11
ATOM 13074 C CA . GLY A 1 48 ? -4.441 9.928 15.319 1.00 0.00 48 GLY A CA 11
ATOM 13075 C C . GLY A 1 48 ? -4.702 8.455 15.525 1.00 0.00 48 GLY A C 11
ATOM 13076 O O . GLY A 1 48 ? -4.588 7.942 16.635 1.00 0.00 48 GLY A O 11
ATOM 13080 N N . THR A 1 49 ? -5.053 7.772 14.445 1.00 0.00 49 THR A N 11
ATOM 13081 C CA . THR A 1 49 ? -5.394 6.363 14.507 1.00 0.00 49 THR A CA 11
ATOM 13082 C C . THR A 1 49 ? -4.780 5.623 13.320 1.00 0.00 49 THR A C 11
ATOM 13083 O O . THR A 1 49 ? -4.461 6.236 12.300 1.00 0.00 49 THR A O 11
ATOM 13094 N N . ILE A 1 50 ? -4.615 4.316 13.457 1.00 0.00 50 ILE A N 11
ATOM 13095 C CA . ILE A 1 50 ? -4.092 3.489 12.380 1.00 0.00 50 ILE A CA 11
ATOM 13096 C C . ILE A 1 50 ? -5.241 2.743 11.706 1.00 0.00 50 ILE A C 11
ATOM 13097 O O . ILE A 1 50 ? -6.034 2.076 12.374 1.00 0.00 50 ILE A O 11
ATOM 13113 N N . LYS A 1 51 ? -5.345 2.872 10.391 1.00 0.00 51 LYS A N 11
ATOM 13114 C CA . LYS A 1 51 ? -6.463 2.299 9.657 1.00 0.00 51 LYS A CA 11
ATOM 13115 C C . LYS A 1 51 ? -5.981 1.587 8.403 1.00 0.00 51 LYS A C 11
ATOM 13116 O O . LYS A 1 51 ? -5.020 2.011 7.767 1.00 0.00 51 LYS A O 11
ATOM 13135 N N . ARG A 1 52 ? -6.637 0.494 8.059 1.00 0.00 52 ARG A N 11
ATOM 13136 C CA . ARG A 1 52 ? -6.376 -0.176 6.796 1.00 0.00 52 ARG A CA 11
ATOM 13137 C C . ARG A 1 52 ? -7.415 0.250 5.778 1.00 0.00 52 ARG A C 11
ATOM 13138 O O . ARG A 1 52 ? -8.603 -0.045 5.921 1.00 0.00 52 ARG A O 11
ATOM 13159 N N . MET A 1 53 ? -6.961 0.950 4.761 1.00 0.00 53 MET A N 11
ATOM 13160 C CA . MET A 1 53 ? -7.862 1.518 3.767 1.00 0.00 53 MET A CA 11
ATOM 13161 C C . MET A 1 53 ? -7.519 1.001 2.381 1.00 0.00 53 MET A C 11
ATOM 13162 O O . MET A 1 53 ? -6.348 0.819 2.049 1.00 0.00 53 MET A O 11
ATOM 13176 N N . ARG A 1 54 ? -8.549 0.758 1.587 1.00 0.00 54 ARG A N 11
ATOM 13177 C CA . ARG A 1 54 ? -8.384 0.242 0.234 1.00 0.00 54 ARG A CA 11
ATOM 13178 C C . ARG A 1 54 ? -7.683 1.258 -0.659 1.00 0.00 54 ARG A C 11
ATOM 13179 O O . ARG A 1 54 ? -8.223 2.328 -0.951 1.00 0.00 54 ARG A O 11
ATOM 13200 N N . VAL A 1 55 ? -6.477 0.925 -1.079 1.00 0.00 55 VAL A N 11
ATOM 13201 C CA . VAL A 1 55 ? -5.706 1.789 -1.949 1.00 0.00 55 VAL A CA 11
ATOM 13202 C C . VAL A 1 55 ? -5.302 1.025 -3.199 1.00 0.00 55 VAL A C 11
ATOM 13203 O O . VAL A 1 55 ? -4.818 -0.105 -3.122 1.00 0.00 55 VAL A O 11
ATOM 13216 N N . CYS A 1 56 ? -5.534 1.624 -4.350 1.00 0.00 56 CYS A N 11
ATOM 13217 C CA . CYS A 1 56 ? -5.187 0.988 -5.611 1.00 0.00 56 CYS A CA 11
ATOM 13218 C C . CYS A 1 56 ? -3.687 1.105 -5.886 1.00 0.00 56 CYS A C 11
ATOM 13219 O O . CYS A 1 56 ? -3.041 2.060 -5.452 1.00 0.00 56 CYS A O 11
ATOM 13227 N N . THR A 1 57 ? -3.144 0.126 -6.603 1.00 0.00 57 THR A N 11
ATOM 13228 C CA . THR A 1 57 ? -1.712 0.055 -6.878 1.00 0.00 57 THR A CA 11
ATOM 13229 C C . THR A 1 57 ? -1.199 1.308 -7.597 1.00 0.00 57 THR A C 11
ATOM 13230 O O . THR A 1 57 ? -0.047 1.710 -7.415 1.00 0.00 57 THR A O 11
ATOM 13241 N N . SER A 1 58 ? -2.056 1.936 -8.391 1.00 0.00 58 SER A N 11
ATOM 13242 C CA . SER A 1 58 ? -1.693 3.166 -9.084 1.00 0.00 58 SER A CA 11
ATOM 13243 C C . SER A 1 58 ? -1.327 4.263 -8.079 1.00 0.00 58 SER A C 11
ATOM 13244 O O . SER A 1 58 ? -0.385 5.028 -8.287 1.00 0.00 58 SER A O 11
ATOM 13252 N N . CYS A 1 59 ? -2.067 4.305 -6.981 1.00 0.00 59 CYS A N 11
ATOM 13253 C CA . CYS A 1 59 ? -1.808 5.241 -5.905 1.00 0.00 59 CYS A CA 11
ATOM 13254 C C . CYS A 1 59 ? -0.656 4.751 -5.032 1.00 0.00 59 CYS A C 11
ATOM 13255 O O . CYS A 1 59 ? 0.141 5.548 -4.529 1.00 0.00 59 CYS A O 11
ATOM 13263 N N . LEU A 1 60 ? -0.570 3.433 -4.866 1.00 0.00 60 LEU A N 11
ATOM 13264 C CA . LEU A 1 60 ? 0.479 2.816 -4.059 1.00 0.00 60 LEU A CA 11
ATOM 13265 C C . LEU A 1 60 ? 1.865 3.083 -4.636 1.00 0.00 60 LEU A C 11
ATOM 13266 O O . LEU A 1 60 ? 2.819 3.299 -3.889 1.00 0.00 60 LEU A O 11
ATOM 13282 N N . LYS A 1 61 ? 1.966 3.060 -5.962 1.00 0.00 61 LYS A N 11
ATOM 13283 C CA . LYS A 1 61 ? 3.239 3.273 -6.645 1.00 0.00 61 LYS A CA 11
ATOM 13284 C C . LYS A 1 61 ? 3.832 4.629 -6.271 1.00 0.00 61 LYS A C 11
ATOM 13285 O O . LYS A 1 61 ? 4.941 4.706 -5.736 1.00 0.00 61 LYS A O 11
ATOM 13304 N N . SER A 1 62 ? 3.085 5.689 -6.542 1.00 0.00 62 SER A N 11
ATOM 13305 C CA . SER A 1 62 ? 3.553 7.039 -6.268 1.00 0.00 62 SER A CA 11
ATOM 13306 C C . SER A 1 62 ? 3.638 7.293 -4.765 1.00 0.00 62 SER A C 11
ATOM 13307 O O . SER A 1 62 ? 4.489 8.051 -4.296 1.00 0.00 62 SER A O 11
ATOM 13315 N N . GLY A 1 63 ? 2.756 6.644 -4.015 1.00 0.00 63 GLY A N 11
ATOM 13316 C CA . GLY A 1 63 ? 2.725 6.832 -2.579 1.00 0.00 63 GLY A CA 11
ATOM 13317 C C . GLY A 1 63 ? 2.243 8.217 -2.208 1.00 0.00 63 GLY A C 11
ATOM 13318 O O . GLY A 1 63 ? 2.752 8.833 -1.271 1.00 0.00 63 GLY A O 11
ATOM 13322 N N . LYS A 1 64 ? 1.259 8.705 -2.946 1.00 0.00 64 LYS A N 11
ATOM 13323 C CA . LYS A 1 64 ? 0.720 10.043 -2.715 1.00 0.00 64 LYS A CA 11
ATOM 13324 C C . LYS A 1 64 ? -0.460 10.000 -1.748 1.00 0.00 64 LYS A C 11
ATOM 13325 O O . LYS A 1 64 ? -1.227 10.956 -1.635 1.00 0.00 64 LYS A O 11
ATOM 13344 N N . VAL A 1 65 ? -0.591 8.880 -1.055 1.00 0.00 65 VAL A N 11
ATOM 13345 C CA . VAL A 1 65 ? -1.603 8.729 -0.024 1.00 0.00 65 VAL A CA 11
ATOM 13346 C C . VAL A 1 65 ? -0.977 8.967 1.346 1.00 0.00 65 VAL A C 11
ATOM 13347 O O . VAL A 1 65 ? 0.248 9.015 1.474 1.00 0.00 65 VAL A O 11
ATOM 13360 N N . LYS A 1 66 ? -1.808 9.108 2.368 1.00 0.00 66 LYS A N 11
ATOM 13361 C CA . LYS A 1 66 ? -1.314 9.371 3.714 1.00 0.00 66 LYS A CA 11
ATOM 13362 C C . LYS A 1 66 ? -0.802 8.084 4.359 1.00 0.00 66 LYS A C 11
ATOM 13363 O O . LYS A 1 66 ? -1.512 7.420 5.112 1.00 0.00 66 LYS A O 11
ATOM 13382 N N . LYS A 1 67 ? 0.429 7.728 4.020 1.00 0.00 67 LYS A N 11
ATOM 13383 C CA . LYS A 1 67 ? 1.044 6.494 4.496 1.00 0.00 67 LYS A CA 11
ATOM 13384 C C . LYS A 1 67 ? 1.613 6.661 5.899 1.00 0.00 67 LYS A C 11
ATOM 13385 O O . LYS A 1 67 ? 2.140 7.718 6.243 1.00 0.00 67 LYS A O 11
ATOM 13404 N N . TYR A 1 68 ? 1.512 5.612 6.700 1.00 0.00 68 TYR A N 11
ATOM 13405 C CA . TYR A 1 68 ? 2.096 5.613 8.029 1.00 0.00 68 TYR A CA 11
ATOM 13406 C C . TYR A 1 68 ? 3.514 5.058 7.975 1.00 0.00 68 TYR A C 11
ATOM 13407 O O . TYR A 1 68 ? 3.710 3.862 7.768 1.00 0.00 68 TYR A O 11
ATOM 13425 N N . VAL A 1 69 ? 4.494 5.930 8.137 1.00 0.00 69 VAL A N 11
ATOM 13426 C CA . VAL A 1 69 ? 5.887 5.515 8.131 1.00 0.00 69 VAL A CA 11
ATOM 13427 C C . VAL A 1 69 ? 6.356 5.223 9.553 1.00 0.00 69 VAL A C 11
ATOM 13428 O O . VAL A 1 69 ? 6.505 6.136 10.369 1.00 0.00 69 VAL A O 11
ATOM 13441 N N . GLY A 1 70 ? 6.565 3.950 9.848 1.00 0.00 70 GLY A N 11
ATOM 13442 C CA . GLY A 1 70 ? 7.010 3.559 11.168 1.00 0.00 70 GLY A CA 11
ATOM 13443 C C . GLY A 1 70 ? 7.304 2.077 11.260 1.00 0.00 70 GLY A C 11
ATOM 13444 O O . GLY A 1 70 ? 6.464 1.304 11.723 1.00 0.00 70 GLY A O 11
ATOM 13448 N N . GLN A 1 71 ? 8.493 1.688 10.799 1.00 0.00 71 GLN A N 11
ATOM 13449 C CA . GLN A 1 71 ? 8.941 0.294 10.838 1.00 0.00 71 GLN A CA 11
ATOM 13450 C C . GLN A 1 71 ? 7.965 -0.615 10.097 1.00 0.00 71 GLN A C 11
ATOM 13451 O O . GLN A 1 71 ? 7.614 -1.699 10.568 1.00 0.00 71 GLN A O 11
ATOM 13465 N N . VAL A 1 72 ? 7.560 -0.178 8.916 1.00 0.00 72 VAL A N 11
ATOM 13466 C CA . VAL A 1 72 ? 6.591 -0.913 8.113 1.00 0.00 72 VAL A CA 11
ATOM 13467 C C . VAL A 1 72 ? 7.296 -1.827 7.121 1.00 0.00 72 VAL A C 11
ATOM 13468 O O . VAL A 1 72 ? 6.707 -2.245 6.123 1.00 0.00 72 VAL A O 11
ATOM 13481 N N . SER A 1 73 ? 8.551 -2.150 7.427 1.00 0.00 73 SER A N 11
ATOM 13482 C CA . SER A 1 73 ? 9.395 -2.942 6.538 1.00 0.00 73 SER A CA 11
ATOM 13483 C C . SER A 1 73 ? 9.684 -2.142 5.274 1.00 0.00 73 SER A C 11
ATOM 13484 O O . SER A 1 73 ? 9.686 -2.672 4.161 1.00 0.00 73 SER A O 11
ATOM 13492 N N . GLU A 1 74 ? 9.945 -0.858 5.470 1.00 0.00 74 GLU A N 11
ATOM 13493 C CA . GLU A 1 74 ? 10.216 0.058 4.374 1.00 0.00 74 GLU A CA 11
ATOM 13494 C C . GLU A 1 74 ? 11.631 -0.145 3.840 1.00 0.00 74 GLU A C 11
ATOM 13495 O O . GLU A 1 74 ? 11.975 0.335 2.758 1.00 0.00 74 GLU A O 11
ATOM 13507 N N . VAL A 1 75 ? 12.441 -0.858 4.606 1.00 0.00 75 VAL A N 11
ATOM 13508 C CA . VAL A 1 75 ? 13.781 -1.226 4.175 1.00 0.00 75 VAL A CA 11
ATOM 13509 C C . VAL A 1 75 ? 13.760 -2.590 3.492 1.00 0.00 75 VAL A C 11
ATOM 13510 O O . VAL A 1 75 ? 13.073 -3.511 3.944 1.00 0.00 75 VAL A O 11
ATOM 13523 N N . GLY A 1 76 ? 14.494 -2.711 2.398 1.00 0.00 76 GLY A N 11
ATOM 13524 C CA . GLY A 1 76 ? 14.517 -3.954 1.659 1.00 0.00 76 GLY A CA 11
ATOM 13525 C C . GLY A 1 76 ? 15.349 -3.845 0.403 1.00 0.00 76 GLY A C 11
ATOM 13526 O O . GLY A 1 76 ? 16.185 -4.705 0.128 1.00 0.00 76 GLY A O 11
ATOM 13530 N N . SER A 1 77 ? 15.114 -2.788 -0.359 1.00 0.00 77 SER A N 11
ATOM 13531 C CA . SER A 1 77 ? 15.896 -2.506 -1.551 1.00 0.00 77 SER A CA 11
ATOM 13532 C C . SER A 1 77 ? 16.284 -1.029 -1.572 1.00 0.00 77 SER A C 11
ATOM 13533 O O . SER A 1 77 ? 17.197 -0.649 -0.813 1.00 0.00 77 SER A O 11
ATOM 13542 N N . GLN A 1 1 ? -29.019 -0.891 -9.705 1.00 0.00 1 GLN A N 12
ATOM 13543 C CA . GLN A 1 1 ? -28.081 -0.129 -8.852 1.00 0.00 1 GLN A CA 12
ATOM 13544 C C . GLN A 1 1 ? -28.855 0.772 -7.897 1.00 0.00 1 GLN A C 12
ATOM 13545 O O . GLN A 1 1 ? -30.044 1.032 -8.097 1.00 0.00 1 GLN A O 12
ATOM 13561 N N . GLY A 1 2 ? -28.176 1.239 -6.865 1.00 0.00 2 GLY A N 12
ATOM 13562 C CA . GLY A 1 2 ? -28.766 2.177 -5.936 1.00 0.00 2 GLY A CA 12
ATOM 13563 C C . GLY A 1 2 ? -27.845 3.353 -5.705 1.00 0.00 2 GLY A C 12
ATOM 13564 O O . GLY A 1 2 ? -26.950 3.600 -6.512 1.00 0.00 2 GLY A O 12
ATOM 13568 N N . HIS A 1 3 ? -28.025 4.069 -4.604 1.00 0.00 3 HIS A N 12
ATOM 13569 C CA . HIS A 1 3 ? -27.153 5.200 -4.301 1.00 0.00 3 HIS A CA 12
ATOM 13570 C C . HIS A 1 3 ? -25.874 4.710 -3.626 1.00 0.00 3 HIS A C 12
ATOM 13571 O O . HIS A 1 3 ? -25.020 5.500 -3.228 1.00 0.00 3 HIS A O 12
ATOM 13586 N N . MET A 1 4 ? -25.755 3.394 -3.509 1.00 0.00 4 MET A N 12
ATOM 13587 C CA . MET A 1 4 ? -24.574 2.775 -2.926 1.00 0.00 4 MET A CA 12
ATOM 13588 C C . MET A 1 4 ? -23.385 2.914 -3.870 1.00 0.00 4 MET A C 12
ATOM 13589 O O . MET A 1 4 ? -22.235 2.991 -3.428 1.00 0.00 4 MET A O 12
ATOM 13603 N N . ILE A 1 5 ? -23.686 2.964 -5.174 1.00 0.00 5 ILE A N 12
ATOM 13604 C CA . ILE A 1 5 ? -22.662 3.029 -6.216 1.00 0.00 5 ILE A CA 12
ATOM 13605 C C . ILE A 1 5 ? -21.763 1.787 -6.127 1.00 0.00 5 ILE A C 12
ATOM 13606 O O . ILE A 1 5 ? -22.142 0.792 -5.502 1.00 0.00 5 ILE A O 12
ATOM 13622 N N . MET A 1 6 ? -20.605 1.815 -6.772 1.00 0.00 6 MET A N 12
ATOM 13623 C CA . MET A 1 6 ? -19.659 0.717 -6.674 1.00 0.00 6 MET A CA 12
ATOM 13624 C C . MET A 1 6 ? -18.752 0.933 -5.471 1.00 0.00 6 MET A C 12
ATOM 13625 O O . MET A 1 6 ? -17.894 1.812 -5.476 1.00 0.00 6 MET A O 12
ATOM 13639 N N . ALA A 1 7 ? -18.959 0.120 -4.443 1.00 0.00 7 ALA A N 12
ATOM 13640 C CA . ALA A 1 7 ? -18.333 0.327 -3.143 1.00 0.00 7 ALA A CA 12
ATOM 13641 C C . ALA A 1 7 ? -16.830 0.074 -3.161 1.00 0.00 7 ALA A C 12
ATOM 13642 O O . ALA A 1 7 ? -16.101 0.607 -2.329 1.00 0.00 7 ALA A O 12
ATOM 13649 N N . LYS A 1 8 ? -16.362 -0.732 -4.103 1.00 0.00 8 LYS A N 12
ATOM 13650 C CA . LYS A 1 8 ? -14.941 -1.062 -4.160 1.00 0.00 8 LYS A CA 12
ATOM 13651 C C . LYS A 1 8 ? -14.142 0.047 -4.854 1.00 0.00 8 LYS A C 12
ATOM 13652 O O . LYS A 1 8 ? -13.586 -0.140 -5.935 1.00 0.00 8 LYS A O 12
ATOM 13671 N N . ARG A 1 9 ? -14.115 1.215 -4.232 1.00 0.00 9 ARG A N 12
ATOM 13672 C CA . ARG A 1 9 ? -13.342 2.335 -4.737 1.00 0.00 9 ARG A CA 12
ATOM 13673 C C . ARG A 1 9 ? -11.979 2.391 -4.077 1.00 0.00 9 ARG A C 12
ATOM 13674 O O . ARG A 1 9 ? -11.739 1.746 -3.057 1.00 0.00 9 ARG A O 12
ATOM 13695 N N . CYS A 1 10 ? -11.090 3.174 -4.660 1.00 0.00 10 CYS A N 12
ATOM 13696 C CA . CYS A 1 10 ? -9.859 3.536 -3.983 1.00 0.00 10 CYS A CA 12
ATOM 13697 C C . CYS A 1 10 ? -10.159 4.691 -3.047 1.00 0.00 10 CYS A C 12
ATOM 13698 O O . CYS A 1 10 ? -10.484 5.791 -3.498 1.00 0.00 10 CYS A O 12
ATOM 13706 N N . GLU A 1 11 ? -10.032 4.444 -1.754 1.00 0.00 11 GLU A N 12
ATOM 13707 C CA . GLU A 1 11 ? -10.397 5.427 -0.735 1.00 0.00 11 GLU A CA 12
ATOM 13708 C C . GLU A 1 11 ? -9.306 6.486 -0.581 1.00 0.00 11 GLU A C 12
ATOM 13709 O O . GLU A 1 11 ? -9.145 7.094 0.477 1.00 0.00 11 GLU A O 12
ATOM 13721 N N . VAL A 1 12 ? -8.587 6.721 -1.665 1.00 0.00 12 VAL A N 12
ATOM 13722 C CA . VAL A 1 12 ? -7.489 7.669 -1.687 1.00 0.00 12 VAL A CA 12
ATOM 13723 C C . VAL A 1 12 ? -7.653 8.652 -2.843 1.00 0.00 12 VAL A C 12
ATOM 13724 O O . VAL A 1 12 ? -7.799 9.854 -2.634 1.00 0.00 12 VAL A O 12
ATOM 13737 N N . CYS A 1 13 ? -7.629 8.129 -4.061 1.00 0.00 13 CYS A N 12
ATOM 13738 C CA . CYS A 1 13 ? -7.731 8.967 -5.251 1.00 0.00 13 CYS A CA 12
ATOM 13739 C C . CYS A 1 13 ? -9.053 8.732 -5.980 1.00 0.00 13 CYS A C 12
ATOM 13740 O O . CYS A 1 13 ? -9.589 9.637 -6.619 1.00 0.00 13 CYS A O 12
ATOM 13748 N N . GLY A 1 14 ? -9.583 7.520 -5.865 1.00 0.00 14 GLY A N 12
ATOM 13749 C CA . GLY A 1 14 ? -10.802 7.175 -6.572 1.00 0.00 14 GLY A CA 12
ATOM 13750 C C . GLY A 1 14 ? -10.527 6.483 -7.892 1.00 0.00 14 GLY A C 12
ATOM 13751 O O . GLY A 1 14 ? -11.243 6.687 -8.871 1.00 0.00 14 GLY A O 12
ATOM 13755 N N . LYS A 1 15 ? -9.473 5.676 -7.922 1.00 0.00 15 LYS A N 12
ATOM 13756 C CA . LYS A 1 15 ? -9.125 4.918 -9.119 1.00 0.00 15 LYS A CA 12
ATOM 13757 C C . LYS A 1 15 ? -9.566 3.462 -8.962 1.00 0.00 15 LYS A C 12
ATOM 13758 O O . LYS A 1 15 ? -10.032 3.068 -7.890 1.00 0.00 15 LYS A O 12
ATOM 13777 N N . ALA A 1 16 ? -9.414 2.674 -10.019 1.00 0.00 16 ALA A N 12
ATOM 13778 C CA . ALA A 1 16 ? -9.935 1.308 -10.051 1.00 0.00 16 ALA A CA 12
ATOM 13779 C C . ALA A 1 16 ? -8.815 0.280 -10.239 1.00 0.00 16 ALA A C 12
ATOM 13780 O O . ALA A 1 16 ? -8.439 -0.038 -11.369 1.00 0.00 16 ALA A O 12
ATOM 13787 N N . PRO A 1 17 ? -8.229 -0.204 -9.130 1.00 0.00 17 PRO A N 12
ATOM 13788 C CA . PRO A 1 17 ? -7.118 -1.164 -9.162 1.00 0.00 17 PRO A CA 12
ATOM 13789 C C . PRO A 1 17 ? -7.524 -2.534 -9.704 1.00 0.00 17 PRO A C 12
ATOM 13790 O O . PRO A 1 17 ? -8.391 -3.203 -9.139 1.00 0.00 17 PRO A O 12
ATOM 13801 N N . ARG A 1 18 ? -6.897 -2.953 -10.792 1.00 0.00 18 ARG A N 12
ATOM 13802 C CA . ARG A 1 18 ? -7.081 -4.307 -11.283 1.00 0.00 18 ARG A CA 12
ATOM 13803 C C . ARG A 1 18 ? -5.953 -5.183 -10.765 1.00 0.00 18 ARG A C 12
ATOM 13804 O O . ARG A 1 18 ? -4.829 -5.123 -11.270 1.00 0.00 18 ARG A O 12
ATOM 13825 N N . SER A 1 19 ? -6.263 -5.970 -9.739 1.00 0.00 19 SER A N 12
ATOM 13826 C CA . SER A 1 19 ? -5.291 -6.845 -9.086 1.00 0.00 19 SER A CA 12
ATOM 13827 C C . SER A 1 19 ? -4.253 -6.040 -8.302 1.00 0.00 19 SER A C 12
ATOM 13828 O O . SER A 1 19 ? -4.131 -4.822 -8.458 1.00 0.00 19 SER A O 12
ATOM 13836 N N . GLY A 1 20 ? -3.530 -6.726 -7.438 1.00 0.00 20 GLY A N 12
ATOM 13837 C CA . GLY A 1 20 ? -2.463 -6.100 -6.696 1.00 0.00 20 GLY A CA 12
ATOM 13838 C C . GLY A 1 20 ? -1.685 -7.119 -5.900 1.00 0.00 20 GLY A C 12
ATOM 13839 O O . GLY A 1 20 ? -0.519 -7.386 -6.184 1.00 0.00 20 GLY A O 12
ATOM 13843 N N . ASN A 1 21 ? -2.351 -7.707 -4.917 1.00 0.00 21 ASN A N 12
ATOM 13844 C CA . ASN A 1 21 ? -1.754 -8.743 -4.090 1.00 0.00 21 ASN A CA 12
ATOM 13845 C C . ASN A 1 21 ? -2.847 -9.504 -3.353 1.00 0.00 21 ASN A C 12
ATOM 13846 O O . ASN A 1 21 ? -3.452 -8.994 -2.406 1.00 0.00 21 ASN A O 12
ATOM 13857 N N . THR A 1 22 ? -3.119 -10.715 -3.811 1.00 0.00 22 THR A N 12
ATOM 13858 C CA . THR A 1 22 ? -4.135 -11.543 -3.193 1.00 0.00 22 THR A CA 12
ATOM 13859 C C . THR A 1 22 ? -3.550 -12.300 -2.005 1.00 0.00 22 THR A C 12
ATOM 13860 O O . THR A 1 22 ? -2.983 -13.384 -2.161 1.00 0.00 22 THR A O 12
ATOM 13871 N N . VAL A 1 23 ? -3.651 -11.697 -0.829 1.00 0.00 23 VAL A N 12
ATOM 13872 C CA . VAL A 1 23 ? -3.157 -12.313 0.392 1.00 0.00 23 VAL A CA 12
ATOM 13873 C C . VAL A 1 23 ? -4.070 -13.451 0.833 1.00 0.00 23 VAL A C 12
ATOM 13874 O O . VAL A 1 23 ? -5.269 -13.441 0.546 1.00 0.00 23 VAL A O 12
ATOM 13887 N N . SER A 1 24 ? -3.498 -14.422 1.531 1.00 0.00 24 SER A N 12
ATOM 13888 C CA . SER A 1 24 ? -4.247 -15.591 1.966 1.00 0.00 24 SER A CA 12
ATOM 13889 C C . SER A 1 24 ? -5.109 -15.258 3.187 1.00 0.00 24 SER A C 12
ATOM 13890 O O . SER A 1 24 ? -5.330 -14.089 3.508 1.00 0.00 24 SER A O 12
ATOM 13898 N N . HIS A 1 25 ? -5.591 -16.283 3.869 1.00 0.00 25 HIS A N 12
ATOM 13899 C CA . HIS A 1 25 ? -6.525 -16.086 4.963 1.00 0.00 25 HIS A CA 12
ATOM 13900 C C . HIS A 1 25 ? -5.922 -16.470 6.313 1.00 0.00 25 HIS A C 12
ATOM 13901 O O . HIS A 1 25 ? -5.947 -17.631 6.713 1.00 0.00 25 HIS A O 12
ATOM 13916 N N . SER A 1 26 ? -5.359 -15.490 7.003 1.00 0.00 26 SER A N 12
ATOM 13917 C CA . SER A 1 26 ? -4.997 -15.674 8.398 1.00 0.00 26 SER A CA 12
ATOM 13918 C C . SER A 1 26 ? -6.266 -15.574 9.234 1.00 0.00 26 SER A C 12
ATOM 13919 O O . SER A 1 26 ? -6.627 -16.505 9.959 1.00 0.00 26 SER A O 12
ATOM 13927 N N . ASP A 1 27 ? -6.951 -14.447 9.099 1.00 0.00 27 ASP A N 12
ATOM 13928 C CA . ASP A 1 27 ? -8.281 -14.278 9.658 1.00 0.00 27 ASP A CA 12
ATOM 13929 C C . ASP A 1 27 ? -9.127 -13.445 8.712 1.00 0.00 27 ASP A C 12
ATOM 13930 O O . ASP A 1 27 ? -9.071 -12.216 8.726 1.00 0.00 27 ASP A O 12
ATOM 13939 N N . LYS A 1 28 ? -9.867 -14.121 7.855 1.00 0.00 28 LYS A N 12
ATOM 13940 C CA . LYS A 1 28 ? -10.738 -13.453 6.908 1.00 0.00 28 LYS A CA 12
ATOM 13941 C C . LYS A 1 28 ? -12.067 -14.184 6.826 1.00 0.00 28 LYS A C 12
ATOM 13942 O O . LYS A 1 28 ? -12.186 -15.210 6.153 1.00 0.00 28 LYS A O 12
ATOM 13961 N N . LYS A 1 29 ? -13.048 -13.676 7.554 1.00 0.00 29 LYS A N 12
ATOM 13962 C CA . LYS A 1 29 ? -14.371 -14.283 7.588 1.00 0.00 29 LYS A CA 12
ATOM 13963 C C . LYS A 1 29 ? -15.180 -13.921 6.344 1.00 0.00 29 LYS A C 12
ATOM 13964 O O . LYS A 1 29 ? -15.949 -12.955 6.332 1.00 0.00 29 LYS A O 12
ATOM 13983 N N . SER A 1 30 ? -14.949 -14.692 5.289 1.00 0.00 30 SER A N 12
ATOM 13984 C CA . SER A 1 30 ? -15.659 -14.547 4.028 1.00 0.00 30 SER A CA 12
ATOM 13985 C C . SER A 1 30 ? -15.269 -15.689 3.094 1.00 0.00 30 SER A C 12
ATOM 13986 O O . SER A 1 30 ? -14.094 -15.841 2.753 1.00 0.00 30 SER A O 12
ATOM 13994 N N . GLU A 1 31 ? -16.242 -16.511 2.720 1.00 0.00 31 GLU A N 12
ATOM 13995 C CA . GLU A 1 31 ? -15.990 -17.640 1.832 1.00 0.00 31 GLU A CA 12
ATOM 13996 C C . GLU A 1 31 ? -15.454 -17.158 0.491 1.00 0.00 31 GLU A C 12
ATOM 13997 O O . GLU A 1 31 ? -14.439 -17.650 0.003 1.00 0.00 31 GLU A O 12
ATOM 14009 N N . ARG A 1 32 ? -16.145 -16.191 -0.091 1.00 0.00 32 ARG A N 12
ATOM 14010 C CA . ARG A 1 32 ? -15.730 -15.608 -1.356 1.00 0.00 32 ARG A CA 12
ATOM 14011 C C . ARG A 1 32 ? -15.134 -14.223 -1.135 1.00 0.00 32 ARG A C 12
ATOM 14012 O O . ARG A 1 32 ? -15.771 -13.356 -0.536 1.00 0.00 32 ARG A O 12
ATOM 14033 N N . TRP A 1 33 ? -13.907 -14.034 -1.597 1.00 0.00 33 TRP A N 12
ATOM 14034 C CA . TRP A 1 33 ? -13.263 -12.733 -1.557 1.00 0.00 33 TRP A CA 12
ATOM 14035 C C . TRP A 1 33 ? -13.968 -11.767 -2.501 1.00 0.00 33 TRP A C 12
ATOM 14036 O O . TRP A 1 33 ? -13.761 -11.812 -3.715 1.00 0.00 33 TRP A O 12
ATOM 14057 N N . PHE A 1 34 ? -14.823 -10.919 -1.940 1.00 0.00 34 PHE A N 12
ATOM 14058 C CA . PHE A 1 34 ? -15.551 -9.921 -2.721 1.00 0.00 34 PHE A CA 12
ATOM 14059 C C . PHE A 1 34 ? -14.593 -8.924 -3.359 1.00 0.00 34 PHE A C 12
ATOM 14060 O O . PHE A 1 34 ? -14.884 -8.328 -4.394 1.00 0.00 34 PHE A O 12
ATOM 14077 N N . ARG A 1 35 ? -13.441 -8.765 -2.742 1.00 0.00 35 ARG A N 12
ATOM 14078 C CA . ARG A 1 35 ? -12.421 -7.868 -3.258 1.00 0.00 35 ARG A CA 12
ATOM 14079 C C . ARG A 1 35 ? -11.024 -8.473 -3.096 1.00 0.00 35 ARG A C 12
ATOM 14080 O O . ARG A 1 35 ? -10.334 -8.230 -2.106 1.00 0.00 35 ARG A O 12
ATOM 14101 N N . PRO A 1 36 ? -10.611 -9.316 -4.058 1.00 0.00 36 PRO A N 12
ATOM 14102 C CA . PRO A 1 36 ? -9.248 -9.848 -4.113 1.00 0.00 36 PRO A CA 12
ATOM 14103 C C . PRO A 1 36 ? -8.275 -8.743 -4.499 1.00 0.00 36 PRO A C 12
ATOM 14104 O O . PRO A 1 36 ? -7.172 -8.641 -3.957 1.00 0.00 36 PRO A O 12
ATOM 14115 N N . ASN A 1 37 ? -8.727 -7.904 -5.428 1.00 0.00 37 ASN A N 12
ATOM 14116 C CA . ASN A 1 37 ? -8.001 -6.707 -5.831 1.00 0.00 37 ASN A CA 12
ATOM 14117 C C . ASN A 1 37 ? -8.052 -5.669 -4.718 1.00 0.00 37 ASN A C 12
ATOM 14118 O O . ASN A 1 37 ? -8.435 -5.987 -3.588 1.00 0.00 37 ASN A O 12
ATOM 14129 N N . LEU A 1 38 ? -7.690 -4.432 -5.045 1.00 0.00 38 LEU A N 12
ATOM 14130 C CA . LEU A 1 38 ? -7.585 -3.365 -4.054 1.00 0.00 38 LEU A CA 12
ATOM 14131 C C . LEU A 1 38 ? -6.450 -3.654 -3.080 1.00 0.00 38 LEU A C 12
ATOM 14132 O O . LEU A 1 38 ? -6.487 -4.622 -2.311 1.00 0.00 38 LEU A O 12
ATOM 14148 N N . GLN A 1 39 ? -5.444 -2.810 -3.121 1.00 0.00 39 GLN A N 12
ATOM 14149 C CA . GLN A 1 39 ? -4.320 -2.931 -2.221 1.00 0.00 39 GLN A CA 12
ATOM 14150 C C . GLN A 1 39 ? -4.741 -2.452 -0.842 1.00 0.00 39 GLN A C 12
ATOM 14151 O O . GLN A 1 39 ? -4.741 -1.258 -0.547 1.00 0.00 39 GLN A O 12
ATOM 14165 N N . LYS A 1 40 ? -5.152 -3.398 -0.024 1.00 0.00 40 LYS A N 12
ATOM 14166 C CA . LYS A 1 40 ? -5.683 -3.094 1.290 1.00 0.00 40 LYS A CA 12
ATOM 14167 C C . LYS A 1 40 ? -4.563 -3.141 2.314 1.00 0.00 40 LYS A C 12
ATOM 14168 O O . LYS A 1 40 ? -4.053 -4.208 2.652 1.00 0.00 40 LYS A O 12
ATOM 14187 N N . VAL A 1 41 ? -4.178 -1.966 2.785 1.00 0.00 41 VAL A N 12
ATOM 14188 C CA . VAL A 1 41 ? -3.041 -1.827 3.675 1.00 0.00 41 VAL A CA 12
ATOM 14189 C C . VAL A 1 41 ? -3.374 -0.908 4.839 1.00 0.00 41 VAL A C 12
ATOM 14190 O O . VAL A 1 41 ? -4.417 -0.249 4.847 1.00 0.00 41 VAL A O 12
ATOM 14203 N N . ARG A 1 42 ? -2.497 -0.884 5.827 1.00 0.00 42 ARG A N 12
ATOM 14204 C CA . ARG A 1 42 ? -2.635 0.033 6.942 1.00 0.00 42 ARG A CA 12
ATOM 14205 C C . ARG A 1 42 ? -2.060 1.390 6.559 1.00 0.00 42 ARG A C 12
ATOM 14206 O O . ARG A 1 42 ? -0.947 1.479 6.039 1.00 0.00 42 ARG A O 12
ATOM 14227 N N . VAL A 1 43 ? -2.818 2.436 6.809 1.00 0.00 43 VAL A N 12
ATOM 14228 C CA . VAL A 1 43 ? -2.366 3.793 6.542 1.00 0.00 43 VAL A CA 12
ATOM 14229 C C . VAL A 1 43 ? -2.443 4.627 7.809 1.00 0.00 43 VAL A C 12
ATOM 14230 O O . VAL A 1 43 ? -3.072 4.223 8.789 1.00 0.00 43 VAL A O 12
ATOM 14243 N N . VAL A 1 44 ? -1.806 5.783 7.794 1.00 0.00 44 VAL A N 12
ATOM 14244 C CA . VAL A 1 44 ? -1.737 6.620 8.978 1.00 0.00 44 VAL A CA 12
ATOM 14245 C C . VAL A 1 44 ? -2.732 7.774 8.889 1.00 0.00 44 VAL A C 12
ATOM 14246 O O . VAL A 1 44 ? -2.881 8.409 7.847 1.00 0.00 44 VAL A O 12
ATOM 14259 N N . LEU A 1 45 ? -3.428 8.021 9.985 1.00 0.00 45 LEU A N 12
ATOM 14260 C CA . LEU A 1 45 ? -4.301 9.173 10.096 1.00 0.00 45 LEU A CA 12
ATOM 14261 C C . LEU A 1 45 ? -3.519 10.347 10.668 1.00 0.00 45 LEU A C 12
ATOM 14262 O O . LEU A 1 45 ? -2.549 10.140 11.397 1.00 0.00 45 LEU A O 12
ATOM 14278 N N . PRO A 1 46 ? -3.918 11.591 10.345 1.00 0.00 46 PRO A N 12
ATOM 14279 C CA . PRO A 1 46 ? -3.276 12.791 10.900 1.00 0.00 46 PRO A CA 12
ATOM 14280 C C . PRO A 1 46 ? -3.315 12.799 12.426 1.00 0.00 46 PRO A C 12
ATOM 14281 O O . PRO A 1 46 ? -2.469 13.410 13.083 1.00 0.00 46 PRO A O 12
ATOM 14292 N N . ASP A 1 47 ? -4.305 12.099 12.972 1.00 0.00 47 ASP A N 12
ATOM 14293 C CA . ASP A 1 47 ? -4.433 11.913 14.414 1.00 0.00 47 ASP A CA 12
ATOM 14294 C C . ASP A 1 47 ? -3.264 11.101 14.962 1.00 0.00 47 ASP A C 12
ATOM 14295 O O . ASP A 1 47 ? -2.864 11.264 16.115 1.00 0.00 47 ASP A O 12
ATOM 14304 N N . GLY A 1 48 ? -2.712 10.235 14.124 1.00 0.00 48 GLY A N 12
ATOM 14305 C CA . GLY A 1 48 ? -1.681 9.319 14.567 1.00 0.00 48 GLY A CA 12
ATOM 14306 C C . GLY A 1 48 ? -2.197 7.896 14.641 1.00 0.00 48 GLY A C 12
ATOM 14307 O O . GLY A 1 48 ? -1.436 6.956 14.867 1.00 0.00 48 GLY A O 12
ATOM 14311 N N . THR A 1 49 ? -3.501 7.750 14.446 1.00 0.00 49 THR A N 12
ATOM 14312 C CA . THR A 1 49 ? -4.147 6.457 14.480 1.00 0.00 49 THR A CA 12
ATOM 14313 C C . THR A 1 49 ? -3.881 5.700 13.180 1.00 0.00 49 THR A C 12
ATOM 14314 O O . THR A 1 49 ? -3.598 6.303 12.144 1.00 0.00 49 THR A O 12
ATOM 14325 N N . ILE A 1 50 ? -3.978 4.386 13.246 1.00 0.00 50 ILE A N 12
ATOM 14326 C CA . ILE A 1 50 ? -3.738 3.538 12.089 1.00 0.00 50 ILE A CA 12
ATOM 14327 C C . ILE A 1 50 ? -5.062 3.082 11.486 1.00 0.00 50 ILE A C 12
ATOM 14328 O O . ILE A 1 50 ? -5.817 2.335 12.110 1.00 0.00 50 ILE A O 12
ATOM 14344 N N . LYS A 1 51 ? -5.340 3.543 10.278 1.00 0.00 51 LYS A N 12
ATOM 14345 C CA . LYS A 1 51 ? -6.588 3.218 9.608 1.00 0.00 51 LYS A CA 12
ATOM 14346 C C . LYS A 1 51 ? -6.339 2.144 8.560 1.00 0.00 51 LYS A C 12
ATOM 14347 O O . LYS A 1 51 ? -5.234 2.027 8.032 1.00 0.00 51 LYS A O 12
ATOM 14366 N N . ARG A 1 52 ? -7.354 1.359 8.261 1.00 0.00 52 ARG A N 12
ATOM 14367 C CA . ARG A 1 52 ? -7.237 0.331 7.241 1.00 0.00 52 ARG A CA 12
ATOM 14368 C C . ARG A 1 52 ? -8.133 0.672 6.067 1.00 0.00 52 ARG A C 12
ATOM 14369 O O . ARG A 1 52 ? -9.358 0.682 6.195 1.00 0.00 52 ARG A O 12
ATOM 14390 N N . MET A 1 53 ? -7.532 0.949 4.927 1.00 0.00 53 MET A N 12
ATOM 14391 C CA . MET A 1 53 ? -8.299 1.420 3.773 1.00 0.00 53 MET A CA 12
ATOM 14392 C C . MET A 1 53 ? -7.952 0.657 2.503 1.00 0.00 53 MET A C 12
ATOM 14393 O O . MET A 1 53 ? -6.929 -0.026 2.424 1.00 0.00 53 MET A O 12
ATOM 14407 N N . ARG A 1 54 ? -8.829 0.788 1.517 1.00 0.00 54 ARG A N 12
ATOM 14408 C CA . ARG A 1 54 ? -8.642 0.171 0.217 1.00 0.00 54 ARG A CA 12
ATOM 14409 C C . ARG A 1 54 ? -7.955 1.141 -0.733 1.00 0.00 54 ARG A C 12
ATOM 14410 O O . ARG A 1 54 ? -8.544 2.133 -1.165 1.00 0.00 54 ARG A O 12
ATOM 14431 N N . VAL A 1 55 ? -6.701 0.862 -1.042 1.00 0.00 55 VAL A N 12
ATOM 14432 C CA . VAL A 1 55 ? -5.911 1.728 -1.906 1.00 0.00 55 VAL A CA 12
ATOM 14433 C C . VAL A 1 55 ? -5.678 1.047 -3.250 1.00 0.00 55 VAL A C 12
ATOM 14434 O O . VAL A 1 55 ? -5.716 -0.175 -3.347 1.00 0.00 55 VAL A O 12
ATOM 14447 N N . CYS A 1 56 ? -5.469 1.826 -4.295 1.00 0.00 56 CYS A N 12
ATOM 14448 C CA . CYS A 1 56 ? -5.112 1.254 -5.580 1.00 0.00 56 CYS A CA 12
ATOM 14449 C C . CYS A 1 56 ? -3.598 1.213 -5.722 1.00 0.00 56 CYS A C 12
ATOM 14450 O O . CYS A 1 56 ? -2.888 2.025 -5.121 1.00 0.00 56 CYS A O 12
ATOM 14458 N N . THR A 1 57 ? -3.110 0.269 -6.514 1.00 0.00 57 THR A N 12
ATOM 14459 C CA . THR A 1 57 ? -1.681 0.113 -6.744 1.00 0.00 57 THR A CA 12
ATOM 14460 C C . THR A 1 57 ? -1.084 1.389 -7.335 1.00 0.00 57 THR A C 12
ATOM 14461 O O . THR A 1 57 ? 0.083 1.696 -7.115 1.00 0.00 57 THR A O 12
ATOM 14472 N N . SER A 1 58 ? -1.904 2.136 -8.066 1.00 0.00 58 SER A N 12
ATOM 14473 C CA . SER A 1 58 ? -1.488 3.412 -8.629 1.00 0.00 58 SER A CA 12
ATOM 14474 C C . SER A 1 58 ? -1.081 4.382 -7.520 1.00 0.00 58 SER A C 12
ATOM 14475 O O . SER A 1 58 ? 0.002 4.968 -7.559 1.00 0.00 58 SER A O 12
ATOM 14483 N N . CYS A 1 59 ? -1.941 4.528 -6.520 1.00 0.00 59 CYS A N 12
ATOM 14484 C CA . CYS A 1 59 ? -1.660 5.399 -5.391 1.00 0.00 59 CYS A CA 12
ATOM 14485 C C . CYS A 1 59 ? -0.480 4.881 -4.580 1.00 0.00 59 CYS A C 12
ATOM 14486 O O . CYS A 1 59 ? 0.300 5.663 -4.034 1.00 0.00 59 CYS A O 12
ATOM 14494 N N . LEU A 1 60 ? -0.352 3.563 -4.501 1.00 0.00 60 LEU A N 12
ATOM 14495 C CA . LEU A 1 60 ? 0.766 2.943 -3.808 1.00 0.00 60 LEU A CA 12
ATOM 14496 C C . LEU A 1 60 ? 2.076 3.191 -4.551 1.00 0.00 60 LEU A C 12
ATOM 14497 O O . LEU A 1 60 ? 3.086 3.550 -3.947 1.00 0.00 60 LEU A O 12
ATOM 14513 N N . LYS A 1 61 ? 2.041 3.017 -5.862 1.00 0.00 61 LYS A N 12
ATOM 14514 C CA . LYS A 1 61 ? 3.215 3.202 -6.704 1.00 0.00 61 LYS A CA 12
ATOM 14515 C C . LYS A 1 61 ? 3.636 4.669 -6.732 1.00 0.00 61 LYS A C 12
ATOM 14516 O O . LYS A 1 61 ? 4.823 4.985 -6.683 1.00 0.00 61 LYS A O 12
ATOM 14535 N N . SER A 1 62 ? 2.654 5.559 -6.801 1.00 0.00 62 SER A N 12
ATOM 14536 C CA . SER A 1 62 ? 2.915 6.990 -6.821 1.00 0.00 62 SER A CA 12
ATOM 14537 C C . SER A 1 62 ? 3.291 7.495 -5.428 1.00 0.00 62 SER A C 12
ATOM 14538 O O . SER A 1 62 ? 3.896 8.558 -5.286 1.00 0.00 62 SER A O 12
ATOM 14546 N N . GLY A 1 63 ? 2.943 6.722 -4.405 1.00 0.00 63 GLY A N 12
ATOM 14547 C CA . GLY A 1 63 ? 3.220 7.131 -3.042 1.00 0.00 63 GLY A CA 12
ATOM 14548 C C . GLY A 1 63 ? 2.369 8.310 -2.626 1.00 0.00 63 GLY A C 12
ATOM 14549 O O . GLY A 1 63 ? 2.859 9.267 -2.031 1.00 0.00 63 GLY A O 12
ATOM 14553 N N . LYS A 1 64 ? 1.084 8.235 -2.939 1.00 0.00 64 LYS A N 12
ATOM 14554 C CA . LYS A 1 64 ? 0.162 9.332 -2.680 1.00 0.00 64 LYS A CA 12
ATOM 14555 C C . LYS A 1 64 ? -0.561 9.119 -1.351 1.00 0.00 64 LYS A C 12
ATOM 14556 O O . LYS A 1 64 ? -1.437 9.895 -0.971 1.00 0.00 64 LYS A O 12
ATOM 14575 N N . VAL A 1 65 ? -0.182 8.072 -0.638 1.00 0.00 65 VAL A N 12
ATOM 14576 C CA . VAL A 1 65 ? -0.849 7.726 0.609 1.00 0.00 65 VAL A CA 12
ATOM 14577 C C . VAL A 1 65 ? 0.010 8.073 1.821 1.00 0.00 65 VAL A C 12
ATOM 14578 O O . VAL A 1 65 ? 1.241 8.088 1.746 1.00 0.00 65 VAL A O 12
ATOM 14591 N N . LYS A 1 66 ? -0.649 8.373 2.930 1.00 0.00 66 LYS A N 12
ATOM 14592 C CA . LYS A 1 66 ? 0.032 8.570 4.199 1.00 0.00 66 LYS A CA 12
ATOM 14593 C C . LYS A 1 66 ? 0.453 7.215 4.762 1.00 0.00 66 LYS A C 12
ATOM 14594 O O . LYS A 1 66 ? -0.343 6.504 5.378 1.00 0.00 66 LYS A O 12
ATOM 14613 N N . LYS A 1 67 ? 1.703 6.857 4.524 1.00 0.00 67 LYS A N 12
ATOM 14614 C CA . LYS A 1 67 ? 2.207 5.543 4.887 1.00 0.00 67 LYS A CA 12
ATOM 14615 C C . LYS A 1 67 ? 3.224 5.637 6.013 1.00 0.00 67 LYS A C 12
ATOM 14616 O O . LYS A 1 67 ? 3.963 6.616 6.112 1.00 0.00 67 LYS A O 12
ATOM 14635 N N . TYR A 1 68 ? 3.256 4.617 6.859 1.00 0.00 68 TYR A N 12
ATOM 14636 C CA . TYR A 1 68 ? 4.234 4.549 7.945 1.00 0.00 68 TYR A CA 12
ATOM 14637 C C . TYR A 1 68 ? 5.465 3.749 7.515 1.00 0.00 68 TYR A C 12
ATOM 14638 O O . TYR A 1 68 ? 6.195 3.213 8.350 1.00 0.00 68 TYR A O 12
ATOM 14656 N N . VAL A 1 69 ? 5.695 3.712 6.202 1.00 0.00 69 VAL A N 12
ATOM 14657 C CA . VAL A 1 69 ? 6.769 2.920 5.605 1.00 0.00 69 VAL A CA 12
ATOM 14658 C C . VAL A 1 69 ? 6.473 1.429 5.738 1.00 0.00 69 VAL A C 12
ATOM 14659 O O . VAL A 1 69 ? 6.614 0.845 6.812 1.00 0.00 69 VAL A O 12
ATOM 14672 N N . GLY A 1 70 ? 6.024 0.825 4.644 1.00 0.00 70 GLY A N 12
ATOM 14673 C CA . GLY A 1 70 ? 5.691 -0.585 4.660 1.00 0.00 70 GLY A CA 12
ATOM 14674 C C . GLY A 1 70 ? 6.866 -1.456 4.271 1.00 0.00 70 GLY A C 12
ATOM 14675 O O . GLY A 1 70 ? 7.959 -0.952 3.998 1.00 0.00 70 GLY A O 12
ATOM 14679 N N . GLN A 1 71 ? 6.645 -2.761 4.229 1.00 0.00 71 GLN A N 12
ATOM 14680 C CA . GLN A 1 71 ? 7.704 -3.697 3.898 1.00 0.00 71 GLN A CA 12
ATOM 14681 C C . GLN A 1 71 ? 7.869 -3.786 2.387 1.00 0.00 71 GLN A C 12
ATOM 14682 O O . GLN A 1 71 ? 8.988 -3.800 1.871 1.00 0.00 71 GLN A O 12
ATOM 14696 N N . VAL A 1 72 ? 6.746 -3.817 1.682 1.00 0.00 72 VAL A N 12
ATOM 14697 C CA . VAL A 1 72 ? 6.753 -3.930 0.229 1.00 0.00 72 VAL A CA 12
ATOM 14698 C C . VAL A 1 72 ? 7.069 -2.591 -0.447 1.00 0.00 72 VAL A C 12
ATOM 14699 O O . VAL A 1 72 ? 6.268 -2.052 -1.210 1.00 0.00 72 VAL A O 12
ATOM 14712 N N . SER A 1 73 ? 8.252 -2.064 -0.160 1.00 0.00 73 SER A N 12
ATOM 14713 C CA . SER A 1 73 ? 8.721 -0.842 -0.796 1.00 0.00 73 SER A CA 12
ATOM 14714 C C . SER A 1 73 ? 9.305 -1.186 -2.167 1.00 0.00 73 SER A C 12
ATOM 14715 O O . SER A 1 73 ? 9.497 -0.320 -3.025 1.00 0.00 73 SER A O 12
ATOM 14723 N N . GLU A 1 74 ? 9.575 -2.475 -2.359 1.00 0.00 74 GLU A N 12
ATOM 14724 C CA . GLU A 1 74 ? 10.085 -2.987 -3.619 1.00 0.00 74 GLU A CA 12
ATOM 14725 C C . GLU A 1 74 ? 9.104 -3.993 -4.195 1.00 0.00 74 GLU A C 12
ATOM 14726 O O . GLU A 1 74 ? 8.496 -4.768 -3.455 1.00 0.00 74 GLU A O 12
ATOM 14738 N N . VAL A 1 75 ? 8.936 -3.972 -5.506 1.00 0.00 75 VAL A N 12
ATOM 14739 C CA . VAL A 1 75 ? 7.999 -4.869 -6.161 1.00 0.00 75 VAL A CA 12
ATOM 14740 C C . VAL A 1 75 ? 8.601 -6.258 -6.340 1.00 0.00 75 VAL A C 12
ATOM 14741 O O . VAL A 1 75 ? 9.628 -6.431 -7.001 1.00 0.00 75 VAL A O 12
ATOM 14754 N N . GLY A 1 76 ? 7.970 -7.246 -5.722 1.00 0.00 76 GLY A N 12
ATOM 14755 C CA . GLY A 1 76 ? 8.410 -8.617 -5.872 1.00 0.00 76 GLY A CA 12
ATOM 14756 C C . GLY A 1 76 ? 7.723 -9.284 -7.043 1.00 0.00 76 GLY A C 12
ATOM 14757 O O . GLY A 1 76 ? 6.860 -10.143 -6.861 1.00 0.00 76 GLY A O 12
ATOM 14761 N N . SER A 1 77 ? 8.088 -8.863 -8.241 1.00 0.00 77 SER A N 12
ATOM 14762 C CA . SER A 1 77 ? 7.470 -9.361 -9.456 1.00 0.00 77 SER A CA 12
ATOM 14763 C C . SER A 1 77 ? 8.533 -9.595 -10.526 1.00 0.00 77 SER A C 12
ATOM 14764 O O . SER A 1 77 ? 8.470 -10.636 -11.207 1.00 0.00 77 SER A O 12
ATOM 14773 N N . GLN A 1 1 ? -23.355 -0.393 -21.120 1.00 0.00 1 GLN A N 13
ATOM 14774 C CA . GLN A 1 1 ? -21.936 -0.534 -20.746 1.00 0.00 1 GLN A CA 13
ATOM 14775 C C . GLN A 1 1 ? -21.788 -1.638 -19.708 1.00 0.00 1 GLN A C 13
ATOM 14776 O O . GLN A 1 1 ? -22.567 -1.716 -18.754 1.00 0.00 1 GLN A O 13
ATOM 14792 N N . GLY A 1 2 ? -20.801 -2.501 -19.908 1.00 0.00 2 GLY A N 13
ATOM 14793 C CA . GLY A 1 2 ? -20.579 -3.605 -19.000 1.00 0.00 2 GLY A CA 13
ATOM 14794 C C . GLY A 1 2 ? -19.351 -3.400 -18.138 1.00 0.00 2 GLY A C 13
ATOM 14795 O O . GLY A 1 2 ? -19.153 -2.317 -17.583 1.00 0.00 2 GLY A O 13
ATOM 14799 N N . HIS A 1 3 ? -18.522 -4.439 -18.048 1.00 0.00 3 HIS A N 13
ATOM 14800 C CA . HIS A 1 3 ? -17.333 -4.429 -17.195 1.00 0.00 3 HIS A CA 13
ATOM 14801 C C . HIS A 1 3 ? -17.669 -3.960 -15.785 1.00 0.00 3 HIS A C 13
ATOM 14802 O O . HIS A 1 3 ? -17.242 -2.887 -15.350 1.00 0.00 3 HIS A O 13
ATOM 14817 N N . MET A 1 4 ? -18.458 -4.756 -15.085 1.00 0.00 4 MET A N 13
ATOM 14818 C CA . MET A 1 4 ? -18.842 -4.445 -13.723 1.00 0.00 4 MET A CA 13
ATOM 14819 C C . MET A 1 4 ? -17.772 -4.920 -12.753 1.00 0.00 4 MET A C 13
ATOM 14820 O O . MET A 1 4 ? -17.627 -6.120 -12.514 1.00 0.00 4 MET A O 13
ATOM 14834 N N . ILE A 1 5 ? -17.012 -3.987 -12.209 1.00 0.00 5 ILE A N 13
ATOM 14835 C CA . ILE A 1 5 ? -16.013 -4.315 -11.212 1.00 0.00 5 ILE A CA 13
ATOM 14836 C C . ILE A 1 5 ? -16.694 -4.439 -9.858 1.00 0.00 5 ILE A C 13
ATOM 14837 O O . ILE A 1 5 ? -17.023 -3.436 -9.224 1.00 0.00 5 ILE A O 13
ATOM 14853 N N . MET A 1 6 ? -16.944 -5.669 -9.433 1.00 0.00 6 MET A N 13
ATOM 14854 C CA . MET A 1 6 ? -17.674 -5.905 -8.199 1.00 0.00 6 MET A CA 13
ATOM 14855 C C . MET A 1 6 ? -16.747 -5.779 -6.997 1.00 0.00 6 MET A C 13
ATOM 14856 O O . MET A 1 6 ? -16.295 -6.778 -6.430 1.00 0.00 6 MET A O 13
ATOM 14870 N N . ALA A 1 7 ? -16.444 -4.539 -6.650 1.00 0.00 7 ALA A N 13
ATOM 14871 C CA . ALA A 1 7 ? -15.592 -4.213 -5.517 1.00 0.00 7 ALA A CA 13
ATOM 14872 C C . ALA A 1 7 ? -15.668 -2.718 -5.255 1.00 0.00 7 ALA A C 13
ATOM 14873 O O . ALA A 1 7 ? -16.478 -2.021 -5.869 1.00 0.00 7 ALA A O 13
ATOM 14880 N N . LYS A 1 8 ? -14.844 -2.228 -4.349 1.00 0.00 8 LYS A N 13
ATOM 14881 C CA . LYS A 1 8 ? -14.802 -0.801 -4.066 1.00 0.00 8 LYS A CA 13
ATOM 14882 C C . LYS A 1 8 ? -13.830 -0.091 -4.992 1.00 0.00 8 LYS A C 13
ATOM 14883 O O . LYS A 1 8 ? -13.012 -0.724 -5.657 1.00 0.00 8 LYS A O 13
ATOM 14902 N N . ARG A 1 9 ? -13.930 1.224 -5.029 1.00 0.00 9 ARG A N 13
ATOM 14903 C CA . ARG A 1 9 ? -12.958 2.046 -5.723 1.00 0.00 9 ARG A CA 13
ATOM 14904 C C . ARG A 1 9 ? -11.863 2.432 -4.740 1.00 0.00 9 ARG A C 13
ATOM 14905 O O . ARG A 1 9 ? -12.000 2.192 -3.538 1.00 0.00 9 ARG A O 13
ATOM 14926 N N . CYS A 1 10 ? -10.790 3.030 -5.233 1.00 0.00 10 CYS A N 13
ATOM 14927 C CA . CYS A 1 10 ? -9.715 3.489 -4.360 1.00 0.00 10 CYS A CA 13
ATOM 14928 C C . CYS A 1 10 ? -10.263 4.503 -3.363 1.00 0.00 10 CYS A C 13
ATOM 14929 O O . CYS A 1 10 ? -10.703 5.583 -3.752 1.00 0.00 10 CYS A O 13
ATOM 14937 N N . GLU A 1 11 ? -10.226 4.156 -2.084 1.00 0.00 11 GLU A N 13
ATOM 14938 C CA . GLU A 1 11 ? -10.812 4.995 -1.044 1.00 0.00 11 GLU A CA 13
ATOM 14939 C C . GLU A 1 11 ? -9.977 6.256 -0.801 1.00 0.00 11 GLU A C 13
ATOM 14940 O O . GLU A 1 11 ? -10.339 7.105 0.013 1.00 0.00 11 GLU A O 13
ATOM 14952 N N . VAL A 1 12 ? -8.866 6.374 -1.518 1.00 0.00 12 VAL A N 13
ATOM 14953 C CA . VAL A 1 12 ? -8.042 7.576 -1.474 1.00 0.00 12 VAL A CA 13
ATOM 14954 C C . VAL A 1 12 ? -8.478 8.567 -2.552 1.00 0.00 12 VAL A C 13
ATOM 14955 O O . VAL A 1 12 ? -8.949 9.668 -2.253 1.00 0.00 12 VAL A O 13
ATOM 14968 N N . CYS A 1 13 ? -8.325 8.163 -3.806 1.00 0.00 13 CYS A N 13
ATOM 14969 C CA . CYS A 1 13 ? -8.606 9.041 -4.935 1.00 0.00 13 CYS A CA 13
ATOM 14970 C C . CYS A 1 13 ? -10.029 8.838 -5.450 1.00 0.00 13 CYS A C 13
ATOM 14971 O O . CYS A 1 13 ? -10.810 9.785 -5.536 1.00 0.00 13 CYS A O 13
ATOM 14979 N N . GLY A 1 14 ? -10.364 7.597 -5.772 1.00 0.00 14 GLY A N 13
ATOM 14980 C CA . GLY A 1 14 ? -11.663 7.304 -6.347 1.00 0.00 14 GLY A CA 13
ATOM 14981 C C . GLY A 1 14 ? -11.557 6.530 -7.645 1.00 0.00 14 GLY A C 13
ATOM 14982 O O . GLY A 1 14 ? -12.566 6.236 -8.282 1.00 0.00 14 GLY A O 13
ATOM 14986 N N . LYS A 1 15 ? -10.332 6.196 -8.039 1.00 0.00 15 LYS A N 13
ATOM 14987 C CA . LYS A 1 15 ? -10.098 5.431 -9.257 1.00 0.00 15 LYS A CA 13
ATOM 14988 C C . LYS A 1 15 ? -10.222 3.937 -8.987 1.00 0.00 15 LYS A C 13
ATOM 14989 O O . LYS A 1 15 ? -10.286 3.511 -7.835 1.00 0.00 15 LYS A O 13
ATOM 15008 N N . ALA A 1 16 ? -10.240 3.146 -10.049 1.00 0.00 16 ALA A N 13
ATOM 15009 C CA . ALA A 1 16 ? -10.378 1.704 -9.918 1.00 0.00 16 ALA A CA 13
ATOM 15010 C C . ALA A 1 16 ? -9.037 1.010 -10.136 1.00 0.00 16 ALA A C 13
ATOM 15011 O O . ALA A 1 16 ? -8.231 1.446 -10.965 1.00 0.00 16 ALA A O 13
ATOM 15018 N N . PRO A 1 17 ? -8.774 -0.074 -9.389 1.00 0.00 17 PRO A N 13
ATOM 15019 C CA . PRO A 1 17 ? -7.541 -0.842 -9.519 1.00 0.00 17 PRO A CA 13
ATOM 15020 C C . PRO A 1 17 ? -7.610 -1.862 -10.651 1.00 0.00 17 PRO A C 13
ATOM 15021 O O . PRO A 1 17 ? -7.810 -3.053 -10.420 1.00 0.00 17 PRO A O 13
ATOM 15032 N N . ARG A 1 18 ? -7.469 -1.383 -11.881 1.00 0.00 18 ARG A N 13
ATOM 15033 C CA . ARG A 1 18 ? -7.499 -2.261 -13.046 1.00 0.00 18 ARG A CA 13
ATOM 15034 C C . ARG A 1 18 ? -6.149 -2.944 -13.223 1.00 0.00 18 ARG A C 13
ATOM 15035 O O . ARG A 1 18 ? -6.066 -4.094 -13.658 1.00 0.00 18 ARG A O 13
ATOM 15056 N N . SER A 1 19 ? -5.094 -2.220 -12.888 1.00 0.00 19 SER A N 13
ATOM 15057 C CA . SER A 1 19 ? -3.741 -2.738 -12.984 1.00 0.00 19 SER A CA 13
ATOM 15058 C C . SER A 1 19 ? -3.294 -3.312 -11.643 1.00 0.00 19 SER A C 13
ATOM 15059 O O . SER A 1 19 ? -3.777 -2.890 -10.590 1.00 0.00 19 SER A O 13
ATOM 15067 N N . GLY A 1 20 ? -2.373 -4.268 -11.686 1.00 0.00 20 GLY A N 13
ATOM 15068 C CA . GLY A 1 20 ? -1.871 -4.875 -10.470 1.00 0.00 20 GLY A CA 13
ATOM 15069 C C . GLY A 1 20 ? -1.447 -6.312 -10.686 1.00 0.00 20 GLY A C 13
ATOM 15070 O O . GLY A 1 20 ? -2.151 -7.080 -11.346 1.00 0.00 20 GLY A O 13
ATOM 15074 N N . ASN A 1 21 ? -0.294 -6.677 -10.141 1.00 0.00 21 ASN A N 13
ATOM 15075 C CA . ASN A 1 21 ? 0.224 -8.030 -10.295 1.00 0.00 21 ASN A CA 13
ATOM 15076 C C . ASN A 1 21 ? -0.617 -9.009 -9.491 1.00 0.00 21 ASN A C 13
ATOM 15077 O O . ASN A 1 21 ? -0.682 -8.927 -8.266 1.00 0.00 21 ASN A O 13
ATOM 15088 N N . THR A 1 22 ? -1.286 -9.908 -10.189 1.00 0.00 22 THR A N 13
ATOM 15089 C CA . THR A 1 22 ? -2.141 -10.891 -9.545 1.00 0.00 22 THR A CA 13
ATOM 15090 C C . THR A 1 22 ? -1.496 -12.275 -9.597 1.00 0.00 22 THR A C 13
ATOM 15091 O O . THR A 1 22 ? -2.065 -13.267 -9.139 1.00 0.00 22 THR A O 13
ATOM 15102 N N . VAL A 1 23 ? -0.291 -12.328 -10.149 1.00 0.00 23 VAL A N 13
ATOM 15103 C CA . VAL A 1 23 ? 0.436 -13.584 -10.265 1.00 0.00 23 VAL A CA 13
ATOM 15104 C C . VAL A 1 23 ? 1.156 -13.897 -8.958 1.00 0.00 23 VAL A C 13
ATOM 15105 O O . VAL A 1 23 ? 2.330 -13.573 -8.784 1.00 0.00 23 VAL A O 13
ATOM 15118 N N . SER A 1 24 ? 0.424 -14.479 -8.025 1.00 0.00 24 SER A N 13
ATOM 15119 C CA . SER A 1 24 ? 0.971 -14.863 -6.736 1.00 0.00 24 SER A CA 13
ATOM 15120 C C . SER A 1 24 ? 0.179 -16.037 -6.170 1.00 0.00 24 SER A C 13
ATOM 15121 O O . SER A 1 24 ? -0.884 -16.379 -6.687 1.00 0.00 24 SER A O 13
ATOM 15129 N N . HIS A 1 25 ? 0.698 -16.650 -5.115 1.00 0.00 25 HIS A N 13
ATOM 15130 C CA . HIS A 1 25 ? 0.009 -17.756 -4.465 1.00 0.00 25 HIS A CA 13
ATOM 15131 C C . HIS A 1 25 ? -0.385 -17.367 -3.046 1.00 0.00 25 HIS A C 13
ATOM 15132 O O . HIS A 1 25 ? 0.471 -17.251 -2.166 1.00 0.00 25 HIS A O 13
ATOM 15147 N N . SER A 1 26 ? -1.673 -17.155 -2.835 1.00 0.00 26 SER A N 13
ATOM 15148 C CA . SER A 1 26 ? -2.184 -16.812 -1.519 1.00 0.00 26 SER A CA 13
ATOM 15149 C C . SER A 1 26 ? -2.039 -17.988 -0.551 1.00 0.00 26 SER A C 13
ATOM 15150 O O . SER A 1 26 ? -2.702 -19.014 -0.691 1.00 0.00 26 SER A O 13
ATOM 15158 N N . ASP A 1 27 ? -1.133 -17.839 0.404 1.00 0.00 27 ASP A N 13
ATOM 15159 C CA . ASP A 1 27 ? -0.920 -18.842 1.438 1.00 0.00 27 ASP A CA 13
ATOM 15160 C C . ASP A 1 27 ? -0.577 -18.146 2.746 1.00 0.00 27 ASP A C 13
ATOM 15161 O O . ASP A 1 27 ? 0.052 -17.086 2.727 1.00 0.00 27 ASP A O 13
ATOM 15170 N N . LYS A 1 28 ? -1.056 -18.703 3.864 1.00 0.00 28 LYS A N 13
ATOM 15171 C CA . LYS A 1 28 ? -0.798 -18.163 5.208 1.00 0.00 28 LYS A CA 13
ATOM 15172 C C . LYS A 1 28 ? -1.628 -16.898 5.474 1.00 0.00 28 LYS A C 13
ATOM 15173 O O . LYS A 1 28 ? -1.934 -16.568 6.621 1.00 0.00 28 LYS A O 13
ATOM 15192 N N . LYS A 1 29 ? -2.022 -16.218 4.407 1.00 0.00 29 LYS A N 13
ATOM 15193 C CA . LYS A 1 29 ? -2.732 -14.950 4.520 1.00 0.00 29 LYS A CA 13
ATOM 15194 C C . LYS A 1 29 ? -4.247 -15.176 4.586 1.00 0.00 29 LYS A C 13
ATOM 15195 O O . LYS A 1 29 ? -5.033 -14.345 4.128 1.00 0.00 29 LYS A O 13
ATOM 15214 N N . SER A 1 30 ? -4.632 -16.323 5.155 1.00 0.00 30 SER A N 13
ATOM 15215 C CA . SER A 1 30 ? -6.030 -16.646 5.462 1.00 0.00 30 SER A CA 13
ATOM 15216 C C . SER A 1 30 ? -6.855 -17.000 4.222 1.00 0.00 30 SER A C 13
ATOM 15217 O O . SER A 1 30 ? -7.477 -18.061 4.183 1.00 0.00 30 SER A O 13
ATOM 15225 N N . GLU A 1 31 ? -6.859 -16.114 3.223 1.00 0.00 31 GLU A N 13
ATOM 15226 C CA . GLU A 1 31 ? -7.700 -16.268 2.029 1.00 0.00 31 GLU A CA 13
ATOM 15227 C C . GLU A 1 31 ? -9.182 -16.168 2.397 1.00 0.00 31 GLU A C 13
ATOM 15228 O O . GLU A 1 31 ? -10.045 -16.696 1.694 1.00 0.00 31 GLU A O 13
ATOM 15240 N N . ARG A 1 32 ? -9.474 -15.477 3.489 1.00 0.00 32 ARG A N 13
ATOM 15241 C CA . ARG A 1 32 ? -10.842 -15.364 3.969 1.00 0.00 32 ARG A CA 13
ATOM 15242 C C . ARG A 1 32 ? -11.506 -14.101 3.436 1.00 0.00 32 ARG A C 13
ATOM 15243 O O . ARG A 1 32 ? -12.580 -14.162 2.840 1.00 0.00 32 ARG A O 13
ATOM 15264 N N . TRP A 1 33 ? -10.869 -12.959 3.642 1.00 0.00 33 TRP A N 13
ATOM 15265 C CA . TRP A 1 33 ? -11.404 -11.702 3.143 1.00 0.00 33 TRP A CA 13
ATOM 15266 C C . TRP A 1 33 ? -10.451 -11.045 2.157 1.00 0.00 33 TRP A C 13
ATOM 15267 O O . TRP A 1 33 ? -9.508 -10.349 2.538 1.00 0.00 33 TRP A O 13
ATOM 15288 N N . PHE A 1 34 ? -10.702 -11.295 0.883 1.00 0.00 34 PHE A N 13
ATOM 15289 C CA . PHE A 1 34 ? -9.927 -10.707 -0.193 1.00 0.00 34 PHE A CA 13
ATOM 15290 C C . PHE A 1 34 ? -10.839 -10.458 -1.385 1.00 0.00 34 PHE A C 13
ATOM 15291 O O . PHE A 1 34 ? -11.556 -11.356 -1.826 1.00 0.00 34 PHE A O 13
ATOM 15308 N N . ARG A 1 35 ? -10.829 -9.233 -1.883 1.00 0.00 35 ARG A N 13
ATOM 15309 C CA . ARG A 1 35 ? -11.686 -8.854 -2.996 1.00 0.00 35 ARG A CA 13
ATOM 15310 C C . ARG A 1 35 ? -10.906 -8.914 -4.303 1.00 0.00 35 ARG A C 13
ATOM 15311 O O . ARG A 1 35 ? -9.681 -9.022 -4.287 1.00 0.00 35 ARG A O 13
ATOM 15332 N N . PRO A 1 36 ? -11.601 -8.890 -5.454 1.00 0.00 36 PRO A N 13
ATOM 15333 C CA . PRO A 1 36 ? -10.947 -8.800 -6.760 1.00 0.00 36 PRO A CA 13
ATOM 15334 C C . PRO A 1 36 ? -10.136 -7.516 -6.887 1.00 0.00 36 PRO A C 13
ATOM 15335 O O . PRO A 1 36 ? -10.694 -6.440 -7.130 1.00 0.00 36 PRO A O 13
ATOM 15346 N N . ASN A 1 37 ? -8.824 -7.646 -6.692 1.00 0.00 37 ASN A N 13
ATOM 15347 C CA . ASN A 1 37 ? -7.899 -6.510 -6.689 1.00 0.00 37 ASN A CA 13
ATOM 15348 C C . ASN A 1 37 ? -8.104 -5.673 -5.430 1.00 0.00 37 ASN A C 13
ATOM 15349 O O . ASN A 1 37 ? -8.671 -6.158 -4.453 1.00 0.00 37 ASN A O 13
ATOM 15360 N N . LEU A 1 38 ? -7.635 -4.424 -5.465 1.00 0.00 38 LEU A N 13
ATOM 15361 C CA . LEU A 1 38 ? -7.651 -3.530 -4.301 1.00 0.00 38 LEU A CA 13
ATOM 15362 C C . LEU A 1 38 ? -6.626 -3.962 -3.264 1.00 0.00 38 LEU A C 13
ATOM 15363 O O . LEU A 1 38 ? -6.651 -5.084 -2.759 1.00 0.00 38 LEU A O 13
ATOM 15379 N N . GLN A 1 39 ? -5.721 -3.064 -2.943 1.00 0.00 39 GLN A N 13
ATOM 15380 C CA . GLN A 1 39 ? -4.706 -3.345 -1.953 1.00 0.00 39 GLN A CA 13
ATOM 15381 C C . GLN A 1 39 ? -5.129 -2.749 -0.618 1.00 0.00 39 GLN A C 13
ATOM 15382 O O . GLN A 1 39 ? -4.960 -1.551 -0.382 1.00 0.00 39 GLN A O 13
ATOM 15396 N N . LYS A 1 40 ? -5.720 -3.573 0.236 1.00 0.00 40 LYS A N 13
ATOM 15397 C CA . LYS A 1 40 ? -6.109 -3.116 1.560 1.00 0.00 40 LYS A CA 13
ATOM 15398 C C . LYS A 1 40 ? -4.863 -2.985 2.430 1.00 0.00 40 LYS A C 13
ATOM 15399 O O . LYS A 1 40 ? -4.227 -3.979 2.790 1.00 0.00 40 LYS A O 13
ATOM 15418 N N . VAL A 1 41 ? -4.500 -1.755 2.743 1.00 0.00 41 VAL A N 13
ATOM 15419 C CA . VAL A 1 41 ? -3.265 -1.490 3.462 1.00 0.00 41 VAL A CA 13
ATOM 15420 C C . VAL A 1 41 ? -3.521 -0.729 4.751 1.00 0.00 41 VAL A C 13
ATOM 15421 O O . VAL A 1 41 ? -4.598 -0.171 4.961 1.00 0.00 41 VAL A O 13
ATOM 15434 N N . ARG A 1 42 ? -2.523 -0.730 5.615 1.00 0.00 42 ARG A N 13
ATOM 15435 C CA . ARG A 1 42 ? -2.586 -0.003 6.867 1.00 0.00 42 ARG A CA 13
ATOM 15436 C C . ARG A 1 42 ? -1.839 1.314 6.727 1.00 0.00 42 ARG A C 13
ATOM 15437 O O . ARG A 1 42 ? -0.612 1.332 6.595 1.00 0.00 42 ARG A O 13
ATOM 15458 N N . VAL A 1 43 ? -2.582 2.407 6.719 1.00 0.00 43 VAL A N 13
ATOM 15459 C CA . VAL A 1 43 ? -1.993 3.723 6.553 1.00 0.00 43 VAL A CA 13
ATOM 15460 C C . VAL A 1 43 ? -2.056 4.508 7.851 1.00 0.00 43 VAL A C 13
ATOM 15461 O O . VAL A 1 43 ? -2.825 4.169 8.756 1.00 0.00 43 VAL A O 13
ATOM 15474 N N . VAL A 1 44 ? -1.241 5.546 7.943 1.00 0.00 44 VAL A N 13
ATOM 15475 C CA . VAL A 1 44 ? -1.232 6.398 9.123 1.00 0.00 44 VAL A CA 13
ATOM 15476 C C . VAL A 1 44 ? -1.893 7.747 8.820 1.00 0.00 44 VAL A C 13
ATOM 15477 O O . VAL A 1 44 ? -1.573 8.408 7.832 1.00 0.00 44 VAL A O 13
ATOM 15490 N N . LEU A 1 45 ? -2.831 8.141 9.666 1.00 0.00 45 LEU A N 13
ATOM 15491 C CA . LEU A 1 45 ? -3.527 9.406 9.501 1.00 0.00 45 LEU A CA 13
ATOM 15492 C C . LEU A 1 45 ? -2.768 10.522 10.212 1.00 0.00 45 LEU A C 13
ATOM 15493 O O . LEU A 1 45 ? -2.091 10.275 11.210 1.00 0.00 45 LEU A O 13
ATOM 15509 N N . PRO A 1 46 ? -2.893 11.766 9.715 1.00 0.00 46 PRO A N 13
ATOM 15510 C CA . PRO A 1 46 ? -2.111 12.917 10.198 1.00 0.00 46 PRO A CA 13
ATOM 15511 C C . PRO A 1 46 ? -2.243 13.164 11.701 1.00 0.00 46 PRO A C 13
ATOM 15512 O O . PRO A 1 46 ? -1.301 13.608 12.356 1.00 0.00 46 PRO A O 13
ATOM 15523 N N . ASP A 1 47 ? -3.413 12.861 12.243 1.00 0.00 47 ASP A N 13
ATOM 15524 C CA . ASP A 1 47 ? -3.694 13.116 13.651 1.00 0.00 47 ASP A CA 13
ATOM 15525 C C . ASP A 1 47 ? -3.139 11.998 14.535 1.00 0.00 47 ASP A C 13
ATOM 15526 O O . ASP A 1 47 ? -3.204 12.066 15.762 1.00 0.00 47 ASP A O 13
ATOM 15535 N N . GLY A 1 48 ? -2.566 10.983 13.906 1.00 0.00 48 GLY A N 13
ATOM 15536 C CA . GLY A 1 48 ? -2.010 9.872 14.649 1.00 0.00 48 GLY A CA 13
ATOM 15537 C C . GLY A 1 48 ? -2.989 8.728 14.788 1.00 0.00 48 GLY A C 13
ATOM 15538 O O . GLY A 1 48 ? -3.120 8.133 15.860 1.00 0.00 48 GLY A O 13
ATOM 15542 N N . THR A 1 49 ? -3.688 8.425 13.709 1.00 0.00 49 THR A N 13
ATOM 15543 C CA . THR A 1 49 ? -4.648 7.340 13.710 1.00 0.00 49 THR A CA 13
ATOM 15544 C C . THR A 1 49 ? -4.189 6.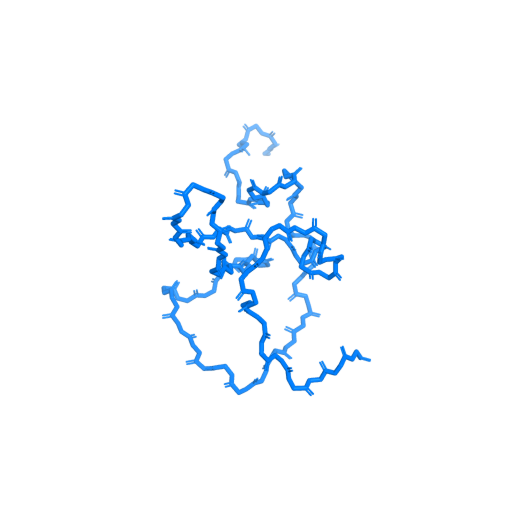231 12.768 1.00 0.00 49 THR A C 13
ATOM 15545 O O . THR A 1 49 ? -3.511 6.494 11.774 1.00 0.00 49 THR A O 13
ATOM 15556 N N . ILE A 1 50 ? -4.556 5.008 13.088 1.00 0.00 50 ILE A N 13
ATOM 15557 C CA . ILE A 1 50 ? -4.218 3.861 12.259 1.00 0.00 50 ILE A CA 13
ATOM 15558 C C . ILE A 1 50 ? -5.466 3.384 11.534 1.00 0.00 50 ILE A C 13
ATOM 15559 O O . ILE A 1 50 ? -6.466 3.034 12.165 1.00 0.00 50 ILE A O 13
ATOM 15575 N N . LYS A 1 51 ? -5.422 3.381 10.213 1.00 0.00 51 LYS A N 13
ATOM 15576 C CA . LYS A 1 51 ? -6.602 3.049 9.435 1.00 0.00 51 LYS A CA 13
ATOM 15577 C C . LYS A 1 51 ? -6.285 2.047 8.335 1.00 0.00 51 LYS A C 13
ATOM 15578 O O . LYS A 1 51 ? -5.246 2.128 7.681 1.00 0.00 51 LYS A O 13
ATOM 15597 N N . ARG A 1 52 ? -7.182 1.090 8.152 1.00 0.00 52 ARG A N 13
ATOM 15598 C CA . ARG A 1 52 ? -7.104 0.181 7.019 1.00 0.00 52 ARG A CA 13
ATOM 15599 C C . ARG A 1 52 ? -7.917 0.749 5.872 1.00 0.00 52 ARG A C 13
ATOM 15600 O O . ARG A 1 52 ? -9.111 1.005 6.027 1.00 0.00 52 ARG A O 13
ATOM 15621 N N . MET A 1 53 ? -7.282 0.949 4.736 1.00 0.00 53 MET A N 13
ATOM 15622 C CA . MET A 1 53 ? -7.968 1.513 3.584 1.00 0.00 53 MET A CA 13
ATOM 15623 C C . MET A 1 53 ? -7.749 0.653 2.351 1.00 0.00 53 MET A C 13
ATOM 15624 O O . MET A 1 53 ? -6.723 -0.019 2.223 1.00 0.00 53 MET A O 13
ATOM 15638 N N . ARG A 1 54 ? -8.726 0.669 1.457 1.00 0.00 54 ARG A N 13
ATOM 15639 C CA . ARG A 1 54 ? -8.629 -0.053 0.201 1.00 0.00 54 ARG A CA 13
ATOM 15640 C C . ARG A 1 54 ? -8.036 0.860 -0.863 1.00 0.00 54 ARG A C 13
ATOM 15641 O O . ARG A 1 54 ? -8.718 1.739 -1.402 1.00 0.00 54 ARG A O 13
ATOM 15662 N N . VAL A 1 55 ? -6.757 0.668 -1.136 1.00 0.00 55 VAL A N 13
ATOM 15663 C CA . VAL A 1 55 ? -6.020 1.545 -2.029 1.00 0.00 55 VAL A CA 13
ATOM 15664 C C . VAL A 1 55 ? -5.633 0.806 -3.309 1.00 0.00 55 VAL A C 13
ATOM 15665 O O . VAL A 1 55 ? -5.491 -0.414 -3.309 1.00 0.00 55 VAL A O 13
ATOM 15678 N N . CYS A 1 56 ? -5.480 1.537 -4.401 1.00 0.00 56 CYS A N 13
ATOM 15679 C CA . CYS A 1 56 ? -5.048 0.932 -5.648 1.00 0.00 56 CYS A CA 13
ATOM 15680 C C . CYS A 1 56 ? -3.530 1.010 -5.754 1.00 0.00 56 CYS A C 13
ATOM 15681 O O . CYS A 1 56 ? -2.906 1.889 -5.154 1.00 0.00 56 CYS A O 13
ATOM 15689 N N . THR A 1 57 ? -2.940 0.095 -6.514 1.00 0.00 57 THR A N 13
ATOM 15690 C CA . THR A 1 57 ? -1.491 0.049 -6.669 1.00 0.00 57 THR A CA 13
ATOM 15691 C C . THR A 1 57 ? -0.963 1.340 -7.304 1.00 0.00 57 THR A C 13
ATOM 15692 O O . THR A 1 57 ? 0.203 1.686 -7.138 1.00 0.00 57 THR A O 13
ATOM 15703 N N . SER A 1 58 ? -1.833 2.061 -8.007 1.00 0.00 58 SER A N 13
ATOM 15704 C CA . SER A 1 58 ? -1.470 3.341 -8.599 1.00 0.00 58 SER A CA 13
ATOM 15705 C C . SER A 1 58 ? -1.090 4.345 -7.508 1.00 0.00 58 SER A C 13
ATOM 15706 O O . SER A 1 58 ? -0.017 4.945 -7.546 1.00 0.00 5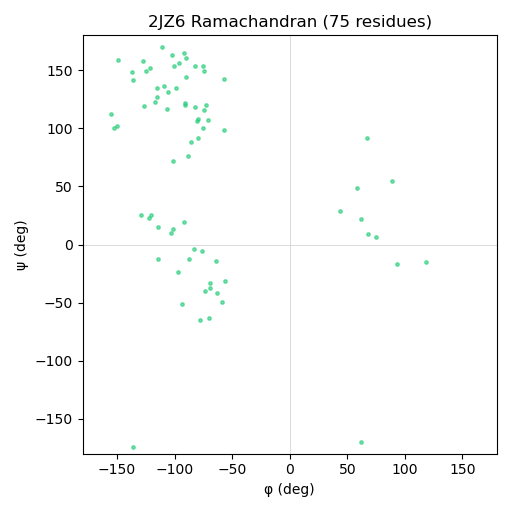8 SER A O 13
ATOM 15714 N N . CYS A 1 59 ? -1.966 4.492 -6.522 1.00 0.00 59 CYS A N 13
ATOM 15715 C CA . CYS A 1 59 ? -1.722 5.379 -5.398 1.00 0.00 59 CYS A CA 13
ATOM 15716 C C . CYS A 1 59 ? -0.530 4.889 -4.576 1.00 0.00 59 CYS A C 13
ATOM 15717 O O . CYS A 1 59 ? 0.233 5.687 -4.025 1.00 0.00 59 CYS A O 13
ATOM 15725 N N . LEU A 1 60 ? -0.383 3.570 -4.505 1.00 0.00 60 LEU A N 13
ATOM 15726 C CA . LEU A 1 60 ? 0.742 2.951 -3.812 1.00 0.00 60 LEU A CA 13
ATOM 15727 C C . LEU A 1 60 ? 2.062 3.304 -4.494 1.00 0.00 60 LEU A C 13
ATOM 15728 O O . LEU A 1 60 ? 3.058 3.589 -3.829 1.00 0.00 60 LEU A O 13
ATOM 15744 N N . LYS A 1 61 ? 2.055 3.271 -5.823 1.00 0.00 61 LYS A N 13
ATOM 15745 C CA . LYS A 1 61 ? 3.242 3.569 -6.621 1.00 0.00 61 LYS A CA 13
ATOM 15746 C C . LYS A 1 61 ? 3.605 5.048 -6.535 1.00 0.00 61 LYS A C 13
ATOM 15747 O O . LYS A 1 61 ? 4.762 5.403 -6.294 1.00 0.00 61 LYS A O 13
ATOM 15766 N N . SER A 1 62 ? 2.610 5.907 -6.735 1.00 0.00 62 SER A N 13
ATOM 15767 C CA . SER A 1 62 ? 2.823 7.346 -6.693 1.00 0.00 62 SER A CA 13
ATOM 15768 C C . SER A 1 62 ? 3.236 7.797 -5.293 1.00 0.00 62 SER A C 13
ATOM 15769 O O . SER A 1 62 ? 3.858 8.848 -5.127 1.00 0.00 62 SER A O 13
ATOM 15777 N N . GLY A 1 63 ? 2.894 6.989 -4.295 1.00 0.00 63 GLY A N 13
ATOM 15778 C CA . GLY A 1 63 ? 3.227 7.318 -2.929 1.00 0.00 63 GLY A CA 13
ATOM 15779 C C . GLY A 1 63 ? 2.350 8.426 -2.391 1.00 0.00 63 GLY A C 13
ATOM 15780 O O . GLY A 1 63 ? 2.812 9.292 -1.651 1.00 0.00 63 GLY A O 13
ATOM 15784 N N . LYS A 1 64 ? 1.078 8.401 -2.767 1.00 0.00 64 LYS A N 13
ATOM 15785 C CA . LYS A 1 64 ? 0.140 9.429 -2.333 1.00 0.00 64 LYS A CA 13
ATOM 15786 C C . LYS A 1 64 ? -0.567 9.002 -1.054 1.00 0.00 64 LYS A C 13
ATOM 15787 O O . LYS A 1 64 ? -1.454 9.691 -0.553 1.00 0.00 64 LYS A O 13
ATOM 15806 N N . VAL A 1 65 ? -0.166 7.856 -0.534 1.00 0.00 65 VAL A N 13
ATOM 15807 C CA . VAL A 1 65 ? -0.720 7.350 0.705 1.00 0.00 65 VAL A CA 13
ATOM 15808 C C . VAL A 1 65 ? 0.317 7.438 1.812 1.00 0.00 65 VAL A C 13
ATOM 15809 O O . VAL A 1 65 ? 1.503 7.180 1.587 1.00 0.00 65 VAL A O 13
ATOM 15822 N N . LYS A 1 66 ? -0.123 7.825 2.998 1.00 0.00 66 LYS A N 13
ATOM 15823 C CA . LYS A 1 66 ? 0.765 7.890 4.144 1.00 0.00 66 LYS A CA 13
ATOM 15824 C C . LYS A 1 66 ? 0.972 6.486 4.696 1.00 0.00 66 LYS A C 13
ATOM 15825 O O . LYS A 1 66 ? 0.228 6.006 5.550 1.00 0.00 66 LYS A O 13
ATOM 15844 N N . LYS A 1 67 ? 1.979 5.835 4.145 1.00 0.00 67 LYS A N 13
ATOM 15845 C CA . LYS A 1 67 ? 2.236 4.424 4.376 1.00 0.00 67 LYS A CA 13
ATOM 15846 C C . LYS A 1 67 ? 2.863 4.195 5.748 1.00 0.00 67 LYS A C 13
ATOM 15847 O O . LYS A 1 67 ? 3.611 5.034 6.247 1.00 0.00 67 LYS A O 13
ATOM 15866 N N . TYR A 1 68 ? 2.566 3.045 6.346 1.00 0.00 68 TYR A N 13
ATOM 15867 C CA . TYR A 1 68 ? 3.111 2.698 7.654 1.00 0.00 68 TYR A CA 13
ATOM 15868 C C . TYR A 1 68 ? 4.534 2.137 7.511 1.00 0.00 68 TYR A C 13
ATOM 15869 O O . TYR A 1 68 ? 5.096 1.587 8.456 1.00 0.00 68 TYR A O 13
ATOM 15887 N N . VAL A 1 69 ? 5.102 2.286 6.311 1.00 0.00 69 VAL A N 13
ATOM 15888 C CA . VAL A 1 69 ? 6.491 1.897 6.015 1.00 0.00 69 VAL A CA 13
ATOM 15889 C C . VAL A 1 69 ? 6.667 0.379 5.879 1.00 0.00 69 VAL A C 13
ATOM 15890 O O . VAL A 1 69 ? 7.474 -0.081 5.071 1.00 0.00 69 VAL A O 13
ATOM 15903 N N . GLY A 1 70 ? 5.910 -0.393 6.654 1.00 0.00 70 GLY A N 13
ATOM 15904 C CA . GLY A 1 70 ? 6.052 -1.843 6.657 1.00 0.00 70 GLY A CA 13
ATOM 15905 C C . GLY A 1 70 ? 5.567 -2.521 5.382 1.00 0.00 70 GLY A C 13
ATOM 15906 O O . GLY A 1 70 ? 4.590 -3.270 5.403 1.00 0.00 70 GLY A O 13
ATOM 15910 N N . GLN A 1 71 ? 6.260 -2.256 4.281 1.00 0.00 71 GLN A N 13
ATOM 15911 C CA . GLN A 1 71 ? 6.002 -2.897 2.998 1.00 0.00 71 GLN A CA 13
ATOM 15912 C C . GLN A 1 71 ? 7.040 -2.434 1.982 1.00 0.00 71 GLN A C 13
ATOM 15913 O O . GLN A 1 71 ? 6.941 -1.333 1.432 1.00 0.00 71 GLN A O 13
ATOM 15927 N N . VAL A 1 72 ? 8.043 -3.269 1.760 1.00 0.00 72 VAL A N 13
ATOM 15928 C CA . VAL A 1 72 ? 9.149 -2.926 0.874 1.00 0.00 72 VAL A CA 13
ATOM 15929 C C . VAL A 1 72 ? 8.919 -3.476 -0.531 1.00 0.00 72 VAL A C 13
ATOM 15930 O O . VAL A 1 72 ? 9.249 -2.818 -1.518 1.00 0.00 72 VAL A O 13
ATOM 15943 N N . SER A 1 73 ? 8.311 -4.663 -0.603 1.00 0.00 73 SER A N 13
ATOM 15944 C CA . SER A 1 73 ? 8.107 -5.409 -1.856 1.00 0.00 73 SER A CA 13
ATOM 15945 C C . SER A 1 73 ? 9.417 -5.614 -2.637 1.00 0.00 73 SER A C 13
ATOM 15946 O O . SER A 1 73 ? 10.062 -6.654 -2.506 1.00 0.00 73 SER A O 13
ATOM 15954 N N . GLU A 1 74 ? 9.813 -4.637 -3.444 1.00 0.00 74 GLU A N 13
ATOM 15955 C CA . GLU A 1 74 ? 11.051 -4.737 -4.207 1.00 0.00 74 GLU A CA 13
ATOM 15956 C C . GLU A 1 74 ? 12.168 -3.967 -3.516 1.00 0.00 74 GLU A C 13
ATOM 15957 O O . GLU A 1 74 ? 12.005 -2.790 -3.197 1.00 0.00 74 GLU A O 13
ATOM 15969 N N . VAL A 1 75 ? 13.293 -4.632 -3.288 1.00 0.00 75 VAL A N 13
ATOM 15970 C CA . VAL A 1 75 ? 14.439 -3.990 -2.658 1.00 0.00 75 VAL A CA 13
ATOM 15971 C C . VAL A 1 75 ? 15.364 -3.404 -3.718 1.00 0.00 75 VAL A C 13
ATOM 15972 O O . VAL A 1 75 ? 16.147 -4.126 -4.346 1.00 0.00 75 VAL A O 13
ATOM 15985 N N . GLY A 1 76 ? 15.261 -2.100 -3.917 1.00 0.00 76 GLY A N 13
ATOM 15986 C CA . GLY A 1 76 ? 16.046 -1.429 -4.931 1.00 0.00 76 GLY A CA 13
ATOM 15987 C C . GLY A 1 76 ? 17.414 -1.023 -4.424 1.00 0.00 76 GLY A C 13
ATOM 15988 O O . GLY A 1 76 ? 17.661 0.152 -4.151 1.00 0.00 76 GLY A O 13
ATOM 15992 N N . SER A 1 77 ? 18.292 -1.997 -4.288 1.00 0.00 77 SER A N 13
ATOM 15993 C CA . SER A 1 77 ? 19.646 -1.752 -3.828 1.00 0.00 77 SER A CA 13
ATOM 15994 C C . SER A 1 77 ? 20.614 -2.609 -4.632 1.00 0.00 77 SER A C 13
ATOM 15995 O O . SER A 1 77 ? 21.531 -2.046 -5.266 1.00 0.00 77 SER A O 13
ATOM 16004 N N . GLN A 1 1 ? -30.235 2.027 -0.879 1.00 0.00 1 GLN A N 14
ATOM 16005 C CA . GLN A 1 1 ? -30.655 0.608 -0.906 1.00 0.00 1 GLN A CA 14
ATOM 16006 C C . GLN A 1 1 ? -30.401 0.002 -2.277 1.00 0.00 1 GLN A C 14
ATOM 16007 O O . GLN A 1 1 ? -30.279 0.723 -3.271 1.00 0.00 1 GLN A O 14
ATOM 16023 N N . GLY A 1 2 ? -30.311 -1.320 -2.327 1.00 0.00 2 GLY A N 14
ATOM 16024 C CA . GLY A 1 2 ? -30.179 -2.002 -3.595 1.00 0.00 2 GLY A CA 14
ATOM 16025 C C . GLY A 1 2 ? -28.767 -2.466 -3.859 1.00 0.00 2 GLY A C 14
ATOM 16026 O O . GLY A 1 2 ? -27.801 -1.806 -3.473 1.00 0.00 2 GLY A O 14
ATOM 16030 N N . HIS A 1 3 ? -28.644 -3.614 -4.505 1.00 0.00 3 HIS A N 14
ATOM 16031 C CA . HIS A 1 3 ? -27.344 -4.143 -4.872 1.00 0.00 3 HIS A CA 14
ATOM 16032 C C . HIS A 1 3 ? -26.902 -3.546 -6.205 1.00 0.00 3 HIS A C 14
ATOM 16033 O O . HIS A 1 3 ? -26.948 -4.205 -7.240 1.00 0.00 3 HIS A O 14
ATOM 16048 N N . MET A 1 4 ? -26.498 -2.282 -6.168 1.00 0.00 4 MET A N 14
ATOM 16049 C CA . MET A 1 4 ? -26.038 -1.588 -7.370 1.00 0.00 4 MET A CA 14
ATOM 16050 C C . MET A 1 4 ? -24.613 -1.993 -7.725 1.00 0.00 4 MET A C 14
ATOM 16051 O O . MET A 1 4 ? -24.064 -1.525 -8.720 1.00 0.00 4 MET A O 14
ATOM 16065 N N . ILE A 1 5 ? -24.029 -2.869 -6.904 1.00 0.00 5 ILE A N 14
ATOM 16066 C CA . ILE A 1 5 ? -22.663 -3.358 -7.105 1.00 0.00 5 ILE A CA 14
ATOM 16067 C C . ILE A 1 5 ? -21.639 -2.274 -6.775 1.00 0.00 5 ILE A C 14
ATOM 16068 O O . ILE A 1 5 ? -21.624 -1.202 -7.383 1.00 0.00 5 ILE A O 14
ATOM 16084 N N . MET A 1 6 ? -20.786 -2.557 -5.803 1.00 0.00 6 MET A N 14
ATOM 16085 C CA . MET A 1 6 ? -19.795 -1.590 -5.356 1.00 0.00 6 MET A CA 14
ATOM 16086 C C . MET A 1 6 ? -18.763 -1.317 -6.444 1.00 0.00 6 MET A C 14
ATOM 16087 O O . MET A 1 6 ? -17.996 -2.205 -6.829 1.00 0.00 6 MET A O 14
ATOM 16101 N N . ALA A 1 7 ? -18.769 -0.097 -6.960 1.00 0.00 7 ALA A N 14
ATOM 16102 C CA . ALA A 1 7 ? -17.720 0.347 -7.858 1.00 0.00 7 ALA A CA 14
ATOM 16103 C C . ALA A 1 7 ? -16.483 0.688 -7.040 1.00 0.00 7 ALA A C 14
ATOM 16104 O O . ALA A 1 7 ? -16.255 1.848 -6.689 1.00 0.00 7 ALA A O 14
ATOM 16111 N N . LYS A 1 8 ? -15.735 -0.350 -6.687 1.00 0.00 8 LYS A N 14
ATOM 16112 C CA . LYS A 1 8 ? -14.564 -0.210 -5.837 1.00 0.00 8 LYS A CA 14
ATOM 16113 C C . LYS A 1 8 ? -13.585 0.815 -6.404 1.00 0.00 8 LYS A C 14
ATOM 16114 O O . LYS A 1 8 ? -13.379 0.900 -7.618 1.00 0.00 8 LYS A O 14
ATOM 16133 N N . ARG A 1 9 ? -12.998 1.596 -5.514 1.00 0.00 9 ARG A N 14
ATOM 16134 C CA . ARG A 1 9 ? -12.100 2.660 -5.898 1.00 0.00 9 ARG A CA 14
ATOM 16135 C C . ARG A 1 9 ? -11.126 2.945 -4.764 1.00 0.00 9 ARG A C 14
ATOM 16136 O O . ARG A 1 9 ? -11.367 2.541 -3.625 1.00 0.00 9 ARG A O 14
ATOM 16157 N N . CYS A 1 10 ? -10.027 3.616 -5.078 1.00 0.00 10 CYS A N 14
ATOM 16158 C CA . CYS A 1 10 ? -9.072 4.022 -4.063 1.00 0.00 10 CYS A CA 14
ATOM 16159 C C . CYS A 1 10 ? -9.708 5.044 -3.135 1.00 0.00 10 CYS A C 14
ATOM 16160 O O . CYS A 1 10 ? -10.184 6.090 -3.581 1.00 0.00 10 CYS A O 14
ATOM 16168 N N . GLU A 1 11 ? -9.708 4.739 -1.851 1.00 0.00 11 GLU A N 14
ATOM 16169 C CA . GLU A 1 11 ? -10.323 5.612 -0.863 1.00 0.00 11 GLU A CA 14
ATOM 16170 C C . GLU A 1 11 ? -9.453 6.837 -0.596 1.00 0.00 11 GLU A C 14
ATOM 16171 O O . GLU A 1 11 ? -9.815 7.715 0.182 1.00 0.00 11 GLU A O 14
ATOM 16183 N N . VAL A 1 12 ? -8.303 6.894 -1.256 1.00 0.00 12 VAL A N 14
ATOM 16184 C CA . VAL A 1 12 ? -7.395 8.018 -1.107 1.00 0.00 12 VAL A CA 14
ATOM 16185 C C . VAL A 1 12 ? -7.565 9.016 -2.252 1.00 0.00 12 VAL A C 14
ATOM 16186 O O . VAL A 1 12 ? -8.087 10.112 -2.061 1.00 0.00 12 VAL A O 14
ATOM 16199 N N . CYS A 1 13 ? -7.141 8.618 -3.446 1.00 0.00 13 CYS A N 14
ATOM 16200 C CA . CYS A 1 13 ? -7.136 9.521 -4.597 1.00 0.00 13 CYS A CA 14
ATOM 16201 C C . CYS A 1 13 ? -8.430 9.437 -5.400 1.00 0.00 13 CYS A C 14
ATOM 16202 O O . CYS A 1 13 ? -8.719 10.313 -6.211 1.00 0.00 13 CYS A O 14
ATOM 16210 N N . GLY A 1 14 ? -9.211 8.387 -5.177 1.00 0.00 14 GLY A N 14
ATOM 16211 C CA . GLY A 1 14 ? -10.437 8.215 -5.931 1.00 0.00 14 GLY A CA 14
ATOM 16212 C C . GLY A 1 14 ? -10.183 7.642 -7.311 1.00 0.00 14 GLY A C 14
ATOM 16213 O O . GLY A 1 14 ? -10.930 7.901 -8.251 1.00 0.00 14 GLY A O 14
ATOM 16217 N N . LYS A 1 15 ? -9.107 6.877 -7.437 1.00 0.00 15 LYS A N 14
ATOM 16218 C CA . LYS A 1 15 ? -8.783 6.221 -8.694 1.00 0.00 15 LYS A CA 14
ATOM 16219 C C . LYS A 1 15 ? -9.208 4.762 -8.633 1.00 0.00 15 LYS A C 14
ATOM 16220 O O . LYS A 1 15 ? -9.129 4.134 -7.580 1.00 0.00 15 LYS A O 14
ATOM 16239 N N . ALA A 1 16 ? -9.664 4.232 -9.754 1.00 0.00 16 ALA A N 14
ATOM 16240 C CA . ALA A 1 16 ? -10.138 2.857 -9.808 1.00 0.00 16 ALA A CA 14
ATOM 16241 C C . ALA A 1 16 ? -8.977 1.873 -9.721 1.00 0.00 16 ALA A C 14
ATOM 16242 O O . ALA A 1 16 ? -7.883 2.140 -10.222 1.00 0.00 16 ALA A O 14
ATOM 16249 N N . PRO A 1 17 ? -9.188 0.726 -9.057 1.00 0.00 17 PRO A N 14
ATOM 16250 C CA . PRO A 1 17 ? -8.176 -0.318 -8.947 1.00 0.00 17 PRO A CA 14
ATOM 16251 C C . PRO A 1 17 ? -8.146 -1.209 -10.182 1.00 0.00 17 PRO A C 14
ATOM 16252 O O . PRO A 1 17 ? -8.460 -2.399 -10.124 1.00 0.00 17 PRO A O 14
ATOM 16263 N N . ARG A 1 18 ? -7.788 -0.614 -11.305 1.00 0.00 18 ARG A N 14
ATOM 16264 C CA . ARG A 1 18 ? -7.661 -1.352 -12.547 1.00 0.00 18 ARG A CA 14
ATOM 16265 C C . ARG A 1 18 ? -6.205 -1.695 -12.804 1.00 0.00 18 ARG A C 14
ATOM 16266 O O . ARG A 1 18 ? -5.398 -0.823 -13.138 1.00 0.00 18 ARG A O 14
ATOM 16287 N N . SER A 1 19 ? -5.871 -2.958 -12.615 1.00 0.00 19 SER A N 14
ATOM 16288 C CA . SER A 1 19 ? -4.518 -3.430 -12.832 1.00 0.00 19 SER A CA 14
ATOM 16289 C C . SER A 1 19 ? -4.418 -4.093 -14.199 1.00 0.00 19 SER A C 14
ATOM 16290 O O . SER A 1 19 ? -3.435 -3.921 -14.916 1.00 0.00 19 SER A O 14
ATOM 16298 N N . GLY A 1 20 ? -5.466 -4.827 -14.566 1.00 0.00 20 GLY A N 14
ATOM 16299 C CA . GLY A 1 20 ? -5.467 -5.556 -15.817 1.00 0.00 20 GLY A CA 14
ATOM 16300 C C . GLY A 1 20 ? -4.421 -6.648 -15.828 1.00 0.00 20 GLY A C 14
ATOM 16301 O O . GLY A 1 20 ? -4.499 -7.594 -15.036 1.00 0.00 20 GLY A O 14
ATOM 16305 N N . ASN A 1 21 ? -3.440 -6.508 -16.704 1.00 0.00 21 ASN A N 14
ATOM 16306 C CA . ASN A 1 21 ? -2.343 -7.456 -16.801 1.00 0.00 21 ASN A CA 14
ATOM 16307 C C . ASN A 1 21 ? -1.230 -6.881 -17.672 1.00 0.00 21 ASN A C 14
ATOM 16308 O O . ASN A 1 21 ? -1.461 -6.478 -18.809 1.00 0.00 21 ASN A O 14
ATOM 16319 N N . THR A 1 22 ? -0.034 -6.799 -17.112 1.00 0.00 22 THR A N 14
ATOM 16320 C CA . THR A 1 22 ? 1.131 -6.355 -17.861 1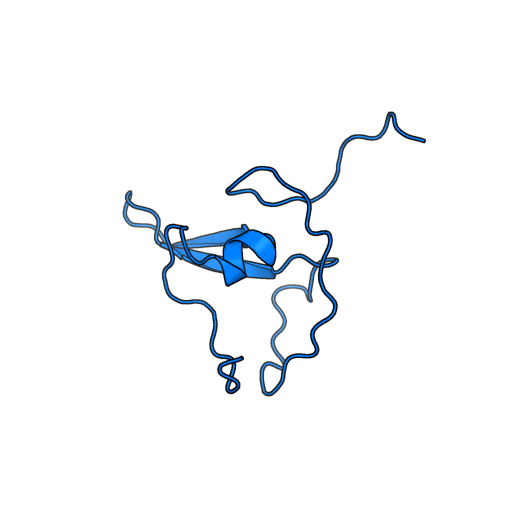.00 0.00 22 THR A CA 14
ATOM 16321 C C . THR A 1 22 ? 1.551 -7.433 -18.858 1.00 0.00 22 THR A C 14
ATOM 16322 O O . THR A 1 22 ? 1.600 -7.203 -20.067 1.00 0.00 22 THR A O 14
ATOM 16333 N N . VAL A 1 23 ? 1.851 -8.613 -18.336 1.00 0.00 23 VAL A N 14
ATOM 16334 C CA . VAL A 1 23 ? 2.038 -9.795 -19.159 1.00 0.00 23 VAL A CA 14
ATOM 16335 C C . VAL A 1 23 ? 1.053 -10.857 -18.704 1.00 0.00 23 VAL A C 14
ATOM 16336 O O . VAL A 1 23 ? 0.072 -11.141 -19.395 1.00 0.00 23 VAL A O 14
ATOM 16349 N N . SER A 1 24 ? 1.303 -11.406 -17.521 1.00 0.00 24 SER A N 14
ATOM 16350 C CA . SER A 1 24 ? 0.410 -12.375 -16.908 1.00 0.00 24 SER A CA 14
ATOM 16351 C C . SER A 1 24 ? 0.948 -12.782 -15.540 1.00 0.00 24 SER A C 14
ATOM 16352 O O . SER A 1 24 ? 2.113 -13.165 -15.414 1.00 0.00 24 SER A O 14
ATOM 16360 N N . HIS A 1 25 ? 0.113 -12.673 -14.517 1.00 0.00 25 HIS A N 14
ATOM 16361 C CA . HIS A 1 25 ? 0.466 -13.155 -13.188 1.00 0.00 25 HIS A CA 14
ATOM 16362 C C . HIS A 1 25 ? -0.255 -14.471 -12.928 1.00 0.00 25 HIS A C 14
ATOM 16363 O O . HIS A 1 25 ? -1.342 -14.696 -13.455 1.00 0.00 25 HIS A O 14
ATOM 16378 N N . SER A 1 26 ? 0.342 -15.325 -12.110 1.00 0.00 26 SER A N 14
ATOM 16379 C CA . SER A 1 26 ? -0.144 -16.694 -11.926 1.00 0.00 26 SER A CA 14
ATOM 16380 C C . SER A 1 26 ? -1.324 -16.782 -10.951 1.00 0.00 26 SER A C 14
ATOM 16381 O O . SER A 1 26 ? -1.624 -17.865 -10.442 1.00 0.00 26 SER A O 14
ATOM 16389 N N . ASP A 1 27 ? -1.991 -15.650 -10.711 1.00 0.00 27 ASP A N 14
ATOM 16390 C CA . ASP A 1 27 ? -3.172 -15.594 -9.840 1.00 0.00 27 ASP A CA 14
ATOM 16391 C C . ASP A 1 27 ? -2.804 -15.945 -8.392 1.00 0.00 27 ASP A C 14
ATOM 16392 O O . ASP A 1 27 ? -1.698 -16.426 -8.118 1.00 0.00 27 ASP A O 14
ATOM 16401 N N . LYS A 1 28 ? -3.729 -15.676 -7.471 1.00 0.00 28 LYS A N 14
ATOM 16402 C CA . LYS A 1 28 ? -3.517 -15.916 -6.045 1.00 0.00 28 LYS A CA 14
ATOM 16403 C C . LYS A 1 28 ? -2.190 -15.302 -5.608 1.00 0.00 28 LYS A C 14
ATOM 16404 O O . LYS A 1 28 ? -1.327 -15.972 -5.033 1.00 0.00 28 LYS A O 14
ATOM 16423 N N . LYS A 1 29 ? -2.038 -14.017 -5.895 1.00 0.00 29 LYS A N 14
ATOM 16424 C CA . LYS A 1 29 ? -0.783 -13.310 -5.664 1.00 0.00 29 LYS A CA 14
ATOM 16425 C C . LYS A 1 29 ? -0.627 -12.904 -4.193 1.00 0.00 29 LYS A C 14
ATOM 16426 O O . LYS A 1 29 ? -0.212 -11.785 -3.883 1.00 0.00 29 LYS A O 14
ATOM 16445 N N . SER A 1 30 ? -0.936 -13.843 -3.299 1.00 0.00 30 SER A N 14
ATOM 16446 C CA . SER A 1 30 ? -0.857 -13.616 -1.855 1.00 0.00 30 SER A CA 14
ATOM 16447 C C . SER A 1 30 ? -1.797 -12.491 -1.417 1.00 0.00 30 SER A C 14
ATOM 16448 O O . SER A 1 30 ? -1.565 -11.831 -0.403 1.00 0.00 30 SER A O 14
ATOM 16456 N N . GLU A 1 31 ? -2.861 -12.295 -2.191 1.00 0.00 31 GLU A N 14
ATOM 16457 C CA . GLU A 1 31 ? -3.882 -11.304 -1.878 1.00 0.00 31 GLU A CA 14
ATOM 16458 C C . GLU A 1 31 ? -4.595 -11.689 -0.584 1.00 0.00 31 GLU A C 14
ATOM 16459 O O . GLU A 1 31 ? -4.636 -10.908 0.362 1.00 0.00 31 GLU A O 14
ATOM 16471 N N . ARG A 1 32 ? -5.154 -12.899 -0.563 1.00 0.00 32 ARG A N 14
ATOM 16472 C CA . ARG A 1 32 ? -5.634 -13.538 0.670 1.00 0.00 32 ARG A CA 14
ATOM 16473 C C . ARG A 1 32 ? -6.773 -12.764 1.354 1.00 0.00 32 ARG A C 14
ATOM 16474 O O . ARG A 1 32 ? -7.949 -13.040 1.110 1.00 0.00 32 ARG A O 14
ATOM 16495 N N . TRP A 1 33 ? -6.427 -11.796 2.195 1.00 0.00 33 TRP A N 14
ATOM 16496 C CA . TRP A 1 33 ? -7.414 -11.090 2.992 1.00 0.00 33 TRP A CA 14
ATOM 16497 C C . TRP A 1 33 ? -7.593 -9.659 2.489 1.00 0.00 33 TRP A C 14
ATOM 16498 O O . TRP A 1 33 ? -8.356 -8.871 3.051 1.00 0.00 33 TRP A O 14
ATOM 16519 N N . PHE A 1 34 ? -6.897 -9.326 1.417 1.00 0.00 34 PHE A N 14
ATOM 16520 C CA . PHE A 1 34 ? -7.077 -8.034 0.778 1.00 0.00 34 PHE A CA 14
ATOM 16521 C C . PHE A 1 34 ? -8.261 -8.095 -0.181 1.00 0.00 34 PHE A C 14
ATOM 16522 O O . PHE A 1 34 ? -8.873 -9.148 -0.359 1.00 0.00 34 PHE A O 14
ATOM 16539 N N . ARG A 1 35 ? -8.589 -6.966 -0.785 1.00 0.00 35 ARG A N 14
ATOM 16540 C CA . ARG A 1 35 ? -9.685 -6.911 -1.736 1.00 0.00 35 ARG A CA 14
ATOM 16541 C C . ARG A 1 35 ? -9.116 -7.059 -3.140 1.00 0.00 35 ARG A C 14
ATOM 16542 O O . ARG A 1 35 ? -8.023 -6.563 -3.404 1.00 0.00 35 ARG A O 14
ATOM 16563 N N . PRO A 1 36 ? -9.824 -7.759 -4.046 1.00 0.00 36 PRO A N 14
ATOM 16564 C CA . PRO A 1 36 ? -9.395 -7.925 -5.438 1.00 0.00 36 PRO A CA 14
ATOM 16565 C C . PRO A 1 36 ? -8.976 -6.608 -6.085 1.00 0.00 36 PRO A C 14
ATOM 16566 O O . PRO A 1 36 ? -9.812 -5.734 -6.337 1.00 0.00 36 PRO A O 14
ATOM 16577 N N . ASN A 1 37 ? -7.666 -6.469 -6.295 1.00 0.00 37 ASN A N 14
ATOM 16578 C CA . ASN A 1 37 ? -7.065 -5.300 -6.954 1.00 0.00 37 ASN A CA 14
ATOM 16579 C C . ASN A 1 37 ? -7.025 -4.081 -6.028 1.00 0.00 37 ASN A C 14
ATOM 16580 O O . ASN A 1 37 ? -6.353 -3.088 -6.323 1.00 0.00 37 ASN A O 14
ATOM 16591 N N . LEU A 1 38 ? -7.730 -4.159 -4.908 1.00 0.00 38 LEU A N 14
ATOM 16592 C CA . LEU A 1 38 ? -7.685 -3.105 -3.904 1.00 0.00 38 LEU A CA 14
ATOM 16593 C C . LEU A 1 38 ? -6.894 -3.558 -2.694 1.00 0.00 38 LEU A C 14
ATOM 16594 O O . LEU A 1 38 ? -7.390 -4.297 -1.840 1.00 0.00 38 LEU A O 14
ATOM 16610 N N . GLN A 1 39 ? -5.664 -3.107 -2.620 1.00 0.00 39 GLN A N 14
ATOM 16611 C CA . GLN A 1 39 ? -4.783 -3.509 -1.542 1.00 0.00 39 GLN A CA 14
ATOM 16612 C C . GLN A 1 39 ? -5.042 -2.642 -0.322 1.00 0.00 39 GLN A C 14
ATOM 16613 O O . GLN A 1 39 ? -4.737 -1.452 -0.315 1.00 0.00 39 GLN A O 14
ATOM 16627 N N . LYS A 1 40 ? -5.654 -3.238 0.688 1.00 0.00 40 LYS A N 14
ATOM 16628 C CA . LYS A 1 40 ? -5.916 -2.536 1.930 1.00 0.00 40 LYS A CA 14
ATOM 16629 C C . LYS A 1 40 ? -4.610 -2.325 2.680 1.00 0.00 40 LYS A C 14
ATOM 16630 O O . LYS A 1 40 ? -4.003 -3.281 3.164 1.00 0.00 40 LYS A O 14
ATOM 16649 N N . VAL A 1 41 ? -4.170 -1.086 2.763 1.00 0.00 41 VAL A N 14
ATOM 16650 C CA . VAL A 1 41 ? -2.919 -0.779 3.431 1.00 0.00 41 VAL A CA 14
ATOM 16651 C C . VAL A 1 41 ? -3.180 -0.004 4.711 1.00 0.00 41 VAL A C 14
ATOM 16652 O O . VAL A 1 41 ? -4.135 0.769 4.799 1.00 0.00 41 VAL A O 14
ATOM 16665 N N . ARG A 1 42 ? -2.348 -0.237 5.712 1.00 0.00 42 ARG A N 14
ATOM 16666 C CA . ARG A 1 42 ? -2.489 0.444 6.985 1.00 0.00 42 ARG A CA 14
ATOM 16667 C C . ARG A 1 42 ? -1.819 1.810 6.923 1.00 0.00 42 ARG A C 14
ATOM 16668 O O . ARG A 1 42 ? -0.625 1.924 6.640 1.00 0.00 42 ARG A O 14
ATOM 16689 N N . VAL A 1 43 ? -2.601 2.846 7.144 1.00 0.00 43 VAL A N 14
ATOM 16690 C CA . VAL A 1 43 ? -2.078 4.195 7.174 1.00 0.00 43 VAL A CA 14
ATOM 16691 C C . VAL A 1 43 ? -2.258 4.789 8.561 1.00 0.00 43 VAL A C 14
ATOM 16692 O O . VAL A 1 43 ? -3.235 4.480 9.252 1.00 0.00 43 VAL A O 14
ATOM 16705 N N . VAL A 1 44 ? -1.310 5.605 8.982 1.00 0.00 44 VAL A N 14
ATOM 16706 C CA . VAL A 1 44 ? -1.420 6.273 10.269 1.00 0.00 44 VAL A CA 14
ATOM 16707 C C . VAL A 1 44 ? -2.151 7.608 10.114 1.00 0.00 44 VAL A C 14
ATOM 16708 O O . VAL A 1 44 ? -1.671 8.538 9.458 1.00 0.00 44 VAL A O 14
ATOM 16721 N N . LEU A 1 45 ? -3.336 7.681 10.701 1.00 0.00 45 LEU A N 14
ATOM 16722 C CA . LEU A 1 45 ? -4.155 8.878 10.627 1.00 0.00 45 LEU A CA 14
ATOM 16723 C C . LEU A 1 45 ? -3.592 9.960 11.540 1.00 0.00 45 LEU A C 14
ATOM 16724 O O . LEU A 1 45 ? -3.024 9.655 12.587 1.00 0.00 45 LEU A O 14
ATOM 16740 N N . PRO A 1 46 ? -3.746 11.238 11.160 1.00 0.00 46 PRO A N 14
ATOM 16741 C CA . PRO A 1 46 ? -3.293 12.371 11.981 1.00 0.00 46 PRO A CA 14
ATOM 16742 C C . PRO A 1 46 ? -4.024 12.424 13.322 1.00 0.00 46 PRO A C 14
ATOM 16743 O O . PRO A 1 46 ? -3.607 13.120 14.249 1.00 0.00 46 PRO A O 14
ATOM 16754 N N . ASP A 1 47 ? -5.123 11.684 13.403 1.00 0.00 47 ASP A N 14
ATOM 16755 C CA . ASP A 1 47 ? -5.881 11.531 14.642 1.00 0.00 47 ASP A CA 14
ATOM 16756 C C . ASP A 1 47 ? -5.133 10.640 15.625 1.00 0.00 47 ASP A C 14
ATOM 16757 O O . ASP A 1 47 ? -5.366 10.694 16.832 1.00 0.00 47 ASP A O 14
ATOM 16766 N N . GLY A 1 48 ? -4.233 9.826 15.097 1.00 0.00 48 GLY A N 14
ATOM 16767 C CA . GLY A 1 48 ? -3.506 8.877 15.919 1.00 0.00 48 GLY A CA 14
ATOM 16768 C C . GLY A 1 48 ? -4.036 7.470 15.755 1.00 0.00 48 GLY A C 14
ATOM 16769 O O . GLY A 1 48 ? -3.553 6.530 16.388 1.00 0.00 48 GLY A O 14
ATOM 16773 N N . THR A 1 49 ? -5.036 7.331 14.901 1.00 0.00 49 THR A N 14
ATOM 16774 C CA . THR A 1 49 ? -5.662 6.049 14.653 1.00 0.00 49 THR A CA 14
ATOM 16775 C C . THR A 1 49 ? -4.977 5.338 13.492 1.00 0.00 49 THR A C 14
ATOM 16776 O O . THR A 1 49 ? -4.351 5.975 12.641 1.00 0.00 49 THR A O 14
ATOM 16787 N N . ILE A 1 50 ? -5.094 4.028 13.477 1.00 0.00 50 ILE A N 14
ATOM 16788 C CA . ILE A 1 50 ? -4.589 3.223 12.376 1.00 0.00 50 ILE A CA 14
ATOM 16789 C C . ILE A 1 50 ? -5.761 2.714 11.547 1.00 0.00 50 ILE A C 14
ATOM 16790 O O . ILE A 1 50 ? -6.710 2.137 12.083 1.00 0.00 50 ILE A O 14
ATOM 16806 N N . LYS A 1 51 ? -5.717 2.949 10.250 1.00 0.00 51 LYS A N 14
ATOM 16807 C CA . LYS A 1 51 ? -6.812 2.562 9.383 1.00 0.00 51 LYS A CA 14
ATOM 16808 C C . LYS A 1 51 ? -6.297 1.837 8.154 1.00 0.00 51 LYS A C 14
ATOM 16809 O O . LYS A 1 51 ? -5.296 2.236 7.558 1.00 0.00 51 LYS A O 14
ATOM 16828 N N . ARG A 1 52 ? -6.972 0.761 7.796 1.00 0.00 52 ARG A N 14
ATOM 16829 C CA . ARG A 1 52 ? -6.691 0.076 6.549 1.00 0.00 52 ARG A CA 14
ATOM 16830 C C . ARG A 1 52 ? -7.543 0.680 5.451 1.00 0.00 52 ARG A C 14
ATOM 16831 O O . ARG A 1 52 ? -8.770 0.634 5.514 1.00 0.00 52 ARG A O 14
ATOM 16852 N N . MET A 1 53 ? -6.897 1.254 4.464 1.00 0.00 53 MET A N 14
ATOM 16853 C CA . MET A 1 53 ? -7.609 1.898 3.371 1.00 0.00 53 MET A CA 14
ATOM 16854 C C . MET A 1 53 ? -7.433 1.102 2.095 1.00 0.00 53 MET A C 14
ATOM 16855 O O . MET A 1 53 ? -6.370 0.532 1.845 1.00 0.00 53 MET A O 14
ATOM 16869 N N . ARG A 1 54 ? -8.482 1.052 1.299 1.00 0.00 54 ARG A N 14
ATOM 16870 C CA . ARG A 1 54 ? -8.449 0.331 0.040 1.00 0.00 54 ARG A CA 14
ATOM 16871 C C . ARG A 1 54 ? -7.749 1.171 -1.015 1.00 0.00 54 ARG A C 14
ATOM 16872 O O . ARG A 1 54 ? -8.326 2.109 -1.569 1.00 0.00 54 ARG A O 14
ATOM 16893 N N . VAL A 1 55 ? -6.487 0.859 -1.256 1.00 0.00 55 VAL A N 14
ATOM 16894 C CA . VAL A 1 55 ? -5.673 1.621 -2.187 1.00 0.00 55 VAL A CA 14
ATOM 16895 C C . VAL A 1 55 ? -5.333 0.791 -3.423 1.00 0.00 55 VAL A C 14
ATOM 16896 O O . VAL A 1 55 ? -5.030 -0.400 -3.322 1.00 0.00 55 VAL A O 14
ATOM 16909 N N . CYS A 1 56 ? -5.393 1.417 -4.589 1.00 0.00 56 CYS A N 14
ATOM 16910 C CA . CYS A 1 56 ? -5.096 0.729 -5.835 1.00 0.00 56 CYS A CA 14
ATOM 16911 C C . CYS A 1 56 ? -3.609 0.814 -6.163 1.00 0.00 56 CYS A C 14
ATOM 16912 O O . CYS A 1 56 ? -2.889 1.648 -5.609 1.00 0.00 56 CYS A O 14
ATOM 16920 N N . THR A 1 57 ? -3.164 -0.040 -7.078 1.00 0.00 57 THR A N 14
ATOM 16921 C CA . THR A 1 57 ? -1.762 -0.125 -7.453 1.00 0.00 57 THR A CA 14
ATOM 16922 C C . THR A 1 57 ? -1.229 1.202 -7.990 1.00 0.00 57 THR A C 14
ATOM 16923 O O . THR A 1 57 ? -0.049 1.512 -7.832 1.00 0.00 57 THR A O 14
ATOM 16934 N N . SER A 1 58 ? -2.102 1.981 -8.611 1.00 0.00 58 SER A N 14
ATOM 16935 C CA . SER A 1 58 ? -1.730 3.291 -9.115 1.00 0.00 58 SER A CA 14
ATOM 16936 C C . SER A 1 58 ? -1.240 4.186 -7.975 1.00 0.00 58 SER A C 14
ATOM 16937 O O . SER A 1 58 ? -0.142 4.745 -8.034 1.00 0.00 58 SER A O 14
ATOM 16945 N N . CYS A 1 59 ? -2.047 4.281 -6.925 1.00 0.00 59 CYS A N 14
ATOM 16946 C CA . CYS A 1 59 ? -1.726 5.100 -5.773 1.00 0.00 59 CYS A CA 14
ATOM 16947 C C . CYS A 1 59 ? -0.594 4.474 -4.961 1.00 0.00 59 CYS A C 14
ATOM 16948 O O . CYS A 1 59 ? 0.225 5.186 -4.377 1.00 0.00 59 CYS A O 14
ATOM 16956 N N . LEU A 1 60 ? -0.558 3.142 -4.929 1.00 0.00 60 LEU A N 14
ATOM 16957 C CA . LEU A 1 60 ? 0.513 2.412 -4.253 1.00 0.00 60 LEU A CA 14
ATOM 16958 C C . LEU A 1 60 ? 1.880 2.842 -4.778 1.00 0.00 60 LEU A C 14
ATOM 16959 O O . LEU A 1 60 ? 2.811 3.056 -4.006 1.00 0.00 60 LEU A O 14
ATOM 16975 N N . LYS A 1 61 ? 1.987 2.979 -6.093 1.00 0.00 61 LYS A N 14
ATOM 16976 C CA . LYS A 1 61 ? 3.242 3.384 -6.720 1.00 0.00 61 LYS A CA 14
ATOM 16977 C C . LYS A 1 61 ? 3.494 4.880 -6.554 1.00 0.00 61 LYS A C 14
ATOM 16978 O O . LYS A 1 61 ? 4.639 5.325 -6.551 1.00 0.00 61 LYS A O 14
ATOM 16997 N N . SER A 1 62 ? 2.422 5.650 -6.416 1.00 0.00 62 SER A N 14
ATOM 16998 C CA . SER A 1 62 ? 2.541 7.097 -6.274 1.00 0.00 62 SER A CA 14
ATOM 16999 C C . SER A 1 62 ? 3.031 7.469 -4.875 1.00 0.00 62 SER A C 14
ATOM 17000 O O . SER A 1 62 ? 3.731 8.466 -4.700 1.00 0.00 62 SER A O 14
ATOM 17008 N N . GLY A 1 63 ? 2.664 6.656 -3.888 1.00 0.00 63 GLY A N 14
ATOM 17009 C CA . GLY A 1 63 ? 3.100 6.895 -2.523 1.00 0.00 63 GLY A CA 14
ATOM 17010 C C . GLY A 1 63 ? 2.488 8.147 -1.927 1.00 0.00 63 GLY A C 14
ATOM 17011 O O . GLY A 1 63 ? 3.107 8.811 -1.100 1.00 0.00 63 GLY A O 14
ATOM 17015 N N . LYS A 1 64 ? 1.265 8.460 -2.338 1.00 0.00 64 LYS A N 14
ATOM 17016 C CA . LYS A 1 64 ? 0.585 9.662 -1.871 1.00 0.00 64 LYS A CA 14
ATOM 17017 C C . LYS A 1 64 ? -0.145 9.387 -0.553 1.00 0.00 64 LYS A C 14
ATOM 17018 O O . LYS A 1 64 ? -0.722 10.288 0.060 1.00 0.00 64 LYS A O 14
ATOM 17037 N N . VAL A 1 65 ? -0.092 8.137 -0.109 1.00 0.00 65 VAL A N 14
ATOM 17038 C CA . VAL A 1 65 ? -0.801 7.719 1.087 1.00 0.00 65 VAL A CA 14
ATOM 17039 C C . VAL A 1 65 ? 0.044 7.990 2.328 1.00 0.00 65 VAL A C 14
ATOM 17040 O O . VAL A 1 65 ? 1.267 8.087 2.241 1.00 0.00 65 VAL A O 14
ATOM 17053 N N . LYS A 1 66 ? -0.610 8.123 3.474 1.00 0.00 66 LYS A N 14
ATOM 17054 C CA . LYS A 1 66 ? 0.077 8.462 4.720 1.00 0.00 66 LYS A CA 14
ATOM 17055 C C . LYS A 1 66 ? 1.014 7.341 5.166 1.00 0.00 66 LYS A C 14
ATOM 17056 O O . LYS A 1 66 ? 2.102 7.605 5.680 1.00 0.00 66 LYS A O 14
ATOM 17075 N N . LYS A 1 67 ? 0.574 6.100 4.963 1.00 0.00 67 LYS A N 14
ATOM 17076 C CA . LYS A 1 67 ? 1.345 4.909 5.340 1.00 0.00 67 LYS A CA 14
ATOM 17077 C C . LYS A 1 67 ? 1.599 4.861 6.840 1.00 0.00 67 LYS A C 14
ATOM 17078 O O . LYS A 1 67 ? 1.049 5.652 7.601 1.00 0.00 67 LYS A O 14
ATOM 17097 N N . TYR A 1 68 ? 2.420 3.911 7.257 1.00 0.00 68 TYR A N 14
ATOM 17098 C CA . TYR A 1 68 ? 2.811 3.797 8.646 1.00 0.00 68 TYR A CA 14
ATOM 17099 C C . TYR A 1 68 ? 4.310 4.042 8.768 1.00 0.00 68 TYR A C 14
ATOM 17100 O O . TYR A 1 68 ? 5.096 3.118 8.986 1.00 0.00 68 TYR A O 14
ATOM 17118 N N . VAL A 1 69 ? 4.705 5.290 8.564 1.00 0.00 69 VAL A N 14
ATOM 17119 C CA . VAL A 1 69 ? 6.101 5.676 8.679 1.00 0.00 69 VAL A CA 14
ATOM 17120 C C . VAL A 1 69 ? 6.312 6.451 9.972 1.00 0.00 69 VAL A C 14
ATOM 17121 O O . VAL A 1 69 ? 7.268 6.206 10.711 1.00 0.00 69 VAL A O 14
ATOM 17134 N N . GLY A 1 70 ? 5.408 7.386 10.239 1.00 0.00 70 GLY A N 14
ATOM 17135 C CA . GLY A 1 70 ? 5.452 8.146 11.472 1.00 0.00 70 GLY A CA 14
ATOM 17136 C C . GLY A 1 70 ? 6.479 9.257 11.440 1.00 0.00 70 GLY A C 14
ATOM 17137 O O . GLY A 1 70 ? 6.134 10.427 11.277 1.00 0.00 70 GLY A O 14
ATOM 17141 N N . GLN A 1 71 ? 7.742 8.887 11.594 1.00 0.00 71 GLN A N 14
ATOM 17142 C CA . GLN A 1 71 ? 8.826 9.856 11.662 1.00 0.00 71 GLN A CA 14
ATOM 17143 C C . GLN A 1 71 ? 9.200 10.357 10.276 1.00 0.00 71 GLN A C 14
ATOM 17144 O O . GLN A 1 71 ? 9.545 9.569 9.394 1.00 0.00 71 GLN A O 14
ATOM 17158 N N . VAL A 1 72 ? 9.123 11.668 10.089 1.00 0.00 72 VAL A N 14
ATOM 17159 C CA . VAL A 1 72 ? 9.586 12.289 8.854 1.00 0.00 72 VAL A CA 14
ATOM 17160 C C . VAL A 1 72 ? 11.084 12.057 8.700 1.00 0.00 72 VAL A C 14
ATOM 17161 O O . VAL A 1 72 ? 11.890 12.665 9.403 1.00 0.00 72 VAL A O 14
ATOM 17174 N N . SER A 1 73 ? 11.448 11.158 7.802 1.00 0.00 73 SER A N 14
ATOM 17175 C CA . SER A 1 73 ? 12.836 10.754 7.647 1.00 0.00 73 SER A CA 14
ATOM 17176 C C . SER A 1 73 ? 13.347 11.100 6.254 1.00 0.00 73 SER A C 14
ATOM 17177 O O . SER A 1 73 ? 12.568 11.177 5.302 1.00 0.00 73 SER A O 14
ATOM 17185 N N . GLU A 1 74 ? 14.650 11.316 6.137 1.00 0.00 74 GLU A N 14
ATOM 17186 C CA . GLU A 1 74 ? 15.257 11.596 4.845 1.00 0.00 74 GLU A CA 14
ATOM 17187 C C . GLU A 1 74 ? 15.567 10.291 4.116 1.00 0.00 74 GLU A C 14
ATOM 17188 O O . GLU A 1 74 ? 16.653 9.723 4.262 1.00 0.00 74 GLU A O 14
ATOM 17200 N N . VAL A 1 75 ? 14.581 9.805 3.372 1.00 0.00 75 VAL A N 14
ATOM 17201 C CA . VAL A 1 75 ? 14.701 8.557 2.629 1.00 0.00 75 VAL A CA 14
ATOM 17202 C C . VAL A 1 75 ? 13.495 8.377 1.704 1.00 0.00 75 VAL A C 14
ATOM 17203 O O . VAL A 1 75 ? 12.400 8.848 2.011 1.00 0.00 75 VAL A O 14
ATOM 17216 N N . GLY A 1 76 ? 13.704 7.731 0.563 1.00 0.00 76 GLY A N 14
ATOM 17217 C CA . GLY A 1 76 ? 12.598 7.428 -0.323 1.00 0.00 76 GLY A CA 14
ATOM 17218 C C . GLY A 1 76 ? 12.769 8.029 -1.704 1.00 0.00 76 GLY A C 14
ATOM 17219 O O . GLY A 1 76 ? 11.805 8.509 -2.300 1.00 0.00 76 GLY A O 14
ATOM 17223 N N . SER A 1 77 ? 13.994 8.007 -2.211 1.00 0.00 77 SER A N 14
ATOM 17224 C CA . SER A 1 77 ? 14.280 8.534 -3.534 1.00 0.00 77 SER A CA 14
ATOM 17225 C C . SER A 1 77 ? 14.621 7.397 -4.494 1.00 0.00 77 SER A C 14
ATOM 17226 O O . SER A 1 77 ? 15.822 7.107 -4.683 1.00 0.00 77 SER A O 14
ATOM 17235 N N . GLN A 1 1 ? -17.437 5.271 5.848 1.00 0.00 1 GLN A N 15
ATOM 17236 C CA . GLN A 1 1 ? -18.284 6.113 4.976 1.00 0.00 1 GLN A CA 15
ATOM 17237 C C . GLN A 1 1 ? -19.743 5.665 5.061 1.00 0.00 1 GLN A C 15
ATOM 17238 O O . GLN A 1 1 ? -20.655 6.492 5.087 1.00 0.00 1 GLN A O 15
ATOM 17254 N N . GLY A 1 2 ? -19.957 4.355 5.100 1.00 0.00 2 GLY A N 15
ATOM 17255 C CA . GLY A 1 2 ? -21.304 3.819 5.170 1.00 0.00 2 GLY A CA 15
ATOM 17256 C C . GLY A 1 2 ? -21.522 2.726 4.147 1.00 0.00 2 GLY A C 15
ATOM 17257 O O . GLY A 1 2 ? -21.819 1.583 4.495 1.00 0.00 2 GLY A O 15
ATOM 17261 N N . HIS A 1 3 ? -21.350 3.069 2.881 1.00 0.00 3 HIS A N 15
ATOM 17262 C CA . HIS A 1 3 ? -21.480 2.096 1.808 1.00 0.00 3 HIS A CA 15
ATOM 17263 C C . HIS A 1 3 ? -20.156 1.381 1.583 1.00 0.00 3 HIS A C 15
ATOM 17264 O O . HIS A 1 3 ? -19.337 1.797 0.762 1.00 0.00 3 HIS A O 15
ATOM 17279 N N . MET A 1 4 ? -19.940 0.328 2.358 1.00 0.00 4 MET A N 15
ATOM 17280 C CA . MET A 1 4 ? -18.768 -0.520 2.189 1.00 0.00 4 MET A CA 15
ATOM 17281 C C . MET A 1 4 ? -19.023 -1.532 1.079 1.00 0.00 4 MET A C 15
ATOM 17282 O O . MET A 1 4 ? -18.091 -2.085 0.500 1.00 0.00 4 MET A O 15
ATOM 17296 N N . ILE A 1 5 ? -20.300 -1.764 0.791 1.00 0.00 5 ILE A N 15
ATOM 17297 C CA . ILE A 1 5 ? -20.689 -2.553 -0.367 1.00 0.00 5 ILE A CA 15
ATOM 17298 C C . ILE A 1 5 ? -20.805 -1.640 -1.579 1.00 0.00 5 ILE A C 15
ATOM 17299 O O . ILE A 1 5 ? -21.289 -0.509 -1.463 1.00 0.00 5 ILE A O 15
ATOM 17315 N N . MET A 1 6 ? -20.354 -2.132 -2.731 1.00 0.00 6 MET A N 15
ATOM 17316 C CA . MET A 1 6 ? -20.139 -1.287 -3.906 1.00 0.00 6 MET A CA 15
ATOM 17317 C C . MET A 1 6 ? -19.125 -0.197 -3.571 1.00 0.00 6 MET A C 15
ATOM 17318 O O . MET A 1 6 ? -18.403 -0.305 -2.574 1.00 0.00 6 MET A O 15
ATOM 17332 N N . ALA A 1 7 ? -19.049 0.830 -4.415 1.00 0.00 7 ALA A N 15
ATOM 17333 C CA . ALA A 1 7 ? -18.160 1.967 -4.180 1.00 0.00 7 ALA A CA 15
ATOM 17334 C C . ALA A 1 7 ? -16.716 1.511 -3.984 1.00 0.00 7 ALA A C 15
ATOM 17335 O O . ALA A 1 7 ? -15.940 2.152 -3.272 1.00 0.00 7 ALA A O 15
ATOM 17342 N N . LYS A 1 8 ? -16.361 0.406 -4.628 1.00 0.00 8 LYS A N 15
ATOM 17343 C CA . LYS A 1 8 ? -15.027 -0.158 -4.499 1.00 0.00 8 LYS A CA 15
ATOM 17344 C C . LYS A 1 8 ? -14.012 0.720 -5.213 1.00 0.00 8 LYS A C 15
ATOM 17345 O O . LYS A 1 8 ? -13.886 0.695 -6.439 1.00 0.00 8 LYS A O 15
ATOM 17364 N N . ARG A 1 9 ? -13.323 1.519 -4.422 1.00 0.00 9 ARG A N 15
ATOM 17365 C CA . ARG A 1 9 ? -12.373 2.491 -4.915 1.00 0.00 9 ARG A CA 15
ATOM 17366 C C . ARG A 1 9 ? -11.213 2.600 -3.942 1.00 0.00 9 ARG A C 15
ATOM 17367 O O . ARG A 1 9 ? -11.242 1.996 -2.869 1.00 0.00 9 ARG A O 15
ATOM 17388 N N . CYS A 1 10 ? -10.196 3.357 -4.315 1.00 0.00 10 CYS A N 15
ATOM 17389 C CA . CYS A 1 10 ? -9.198 3.786 -3.361 1.00 0.00 10 CYS A CA 15
ATOM 17390 C C . CYS A 1 10 ? -9.852 4.793 -2.437 1.00 0.00 10 CYS A C 15
ATOM 17391 O O . CYS A 1 10 ? -10.250 5.873 -2.875 1.00 0.00 10 CYS A O 15
ATOM 17399 N N . GLU A 1 11 ? -9.974 4.436 -1.173 1.00 0.00 11 GLU A N 15
ATOM 17400 C CA . GLU A 1 11 ? -10.745 5.229 -0.219 1.00 0.00 11 GLU A CA 15
ATOM 17401 C C . GLU A 1 11 ? -10.071 6.566 0.075 1.00 0.00 11 GLU A C 15
ATOM 17402 O O . GLU A 1 11 ? -10.626 7.422 0.762 1.00 0.00 11 GLU A O 15
ATOM 17414 N N . VAL A 1 12 ? -8.877 6.742 -0.465 1.00 0.00 12 VAL A N 15
ATOM 17415 C CA . VAL A 1 12 ? -8.145 7.986 -0.312 1.00 0.00 12 VAL A CA 15
ATOM 17416 C C . VAL A 1 12 ? -8.497 8.975 -1.426 1.00 0.00 12 VAL A C 15
ATOM 17417 O O . VAL A 1 12 ? -8.979 10.078 -1.162 1.00 0.00 12 VAL A O 15
ATOM 17430 N N . CYS A 1 13 ? -8.275 8.564 -2.671 1.00 0.00 13 CYS A N 15
ATOM 17431 C CA . CYS A 1 13 ? -8.422 9.466 -3.811 1.00 0.00 13 CYS A CA 15
ATOM 17432 C C . CYS A 1 13 ? -9.733 9.239 -4.566 1.00 0.00 13 CYS A C 15
ATOM 17433 O O . CYS A 1 13 ? -10.231 10.139 -5.239 1.00 0.00 13 CYS A O 15
ATOM 17441 N N . GLY A 1 14 ? -10.289 8.039 -4.456 1.00 0.00 14 GLY A N 15
ATOM 17442 C CA . GLY A 1 14 ? -11.500 7.717 -5.191 1.00 0.00 14 GLY A CA 15
ATOM 17443 C C . GLY A 1 14 ? -11.212 7.094 -6.542 1.00 0.00 14 GLY A C 15
ATOM 17444 O O . GLY A 1 14 ? -12.046 7.143 -7.446 1.00 0.00 14 GLY A O 15
ATOM 17448 N N . LYS A 1 15 ? -10.032 6.510 -6.686 1.00 0.00 15 LYS A N 15
ATOM 17449 C CA . LYS A 1 15 ? -9.634 5.895 -7.946 1.00 0.00 15 LYS A CA 15
ATOM 17450 C C . LYS A 1 15 ? -9.971 4.408 -7.957 1.00 0.00 15 LYS A C 15
ATOM 17451 O O . LYS A 1 15 ? -10.005 3.769 -6.908 1.00 0.00 15 LYS A O 15
ATOM 17470 N N . ALA A 1 16 ? -10.219 3.869 -9.142 1.00 0.00 16 ALA A N 15
ATOM 17471 C CA . ALA A 1 16 ? -10.578 2.465 -9.287 1.00 0.00 16 ALA A CA 15
ATOM 17472 C C . ALA A 1 16 ? -9.350 1.559 -9.180 1.00 0.00 16 ALA A C 15
ATOM 17473 O O . ALA A 1 16 ? -8.254 1.927 -9.605 1.00 0.00 16 ALA A O 15
ATOM 17480 N N . PRO A 1 17 ? -9.522 0.361 -8.595 1.00 0.00 17 PRO A N 15
ATOM 17481 C CA . PRO A 1 17 ? -8.452 -0.636 -8.494 1.00 0.00 17 PRO A CA 15
ATOM 17482 C C . PRO A 1 17 ? -8.051 -1.180 -9.862 1.00 0.00 17 PRO A C 15
ATOM 17483 O O . PRO A 1 17 ? -8.881 -1.267 -10.769 1.00 0.00 17 PRO A O 15
ATOM 17494 N N . ARG A 1 18 ? -6.787 -1.556 -10.011 1.00 0.00 18 ARG A N 15
ATOM 17495 C CA . ARG A 1 18 ? -6.283 -1.994 -11.303 1.00 0.00 18 ARG A CA 15
ATOM 17496 C C . ARG A 1 18 ? -5.102 -2.946 -11.174 1.00 0.00 18 ARG A C 15
ATOM 17497 O O . ARG A 1 18 ? -4.019 -2.552 -10.723 1.00 0.00 18 ARG A O 15
ATOM 17518 N N . SER A 1 19 ? -5.342 -4.202 -11.560 1.00 0.00 19 SER A N 15
ATOM 17519 C CA . SER A 1 19 ? -4.305 -5.231 -11.684 1.00 0.00 19 SER A CA 15
ATOM 17520 C C . SER A 1 19 ? -3.741 -5.685 -10.332 1.00 0.00 19 SER A C 15
ATOM 17521 O O . SER A 1 19 ? -3.763 -6.873 -10.016 1.00 0.00 19 SER A O 15
ATOM 17529 N N . GLY A 1 20 ? -3.238 -4.742 -9.547 1.00 0.00 20 GLY A N 15
ATOM 17530 C CA . GLY A 1 20 ? -2.605 -5.080 -8.288 1.00 0.00 20 GLY A CA 15
ATOM 17531 C C . GLY A 1 20 ? -1.230 -5.677 -8.502 1.00 0.00 20 GLY A C 15
ATOM 17532 O O . GLY A 1 20 ? -0.405 -5.108 -9.220 1.00 0.00 20 GLY A O 15
ATOM 17536 N N . ASN A 1 21 ? -0.990 -6.832 -7.904 1.00 0.00 21 ASN A N 15
ATOM 17537 C CA . ASN A 1 21 ? 0.283 -7.523 -8.061 1.00 0.00 21 ASN A CA 15
ATOM 17538 C C . ASN A 1 21 ? 0.064 -9.028 -7.982 1.00 0.00 21 ASN A C 15
ATOM 17539 O O . ASN A 1 21 ? -0.265 -9.560 -6.925 1.00 0.00 21 ASN A O 15
ATOM 17550 N N . THR A 1 22 ? 0.224 -9.711 -9.104 1.00 0.00 22 THR A N 15
ATOM 17551 C CA . THR A 1 22 ? -0.028 -11.138 -9.156 1.00 0.00 22 THR A CA 15
ATOM 17552 C C . THR A 1 22 ? 1.241 -11.916 -9.487 1.00 0.00 22 THR A C 15
ATOM 17553 O O . THR A 1 22 ? 2.128 -11.419 -10.184 1.00 0.00 22 THR A O 15
ATOM 17564 N N . VAL A 1 23 ? 1.323 -13.126 -8.958 1.00 0.00 23 VAL A N 15
ATOM 17565 C CA . VAL A 1 23 ? 2.439 -14.020 -9.216 1.00 0.00 23 VAL A CA 15
ATOM 17566 C C . VAL A 1 23 ? 2.033 -15.445 -8.853 1.00 0.00 23 VAL A C 15
ATOM 17567 O O . VAL A 1 23 ? 1.308 -15.655 -7.878 1.00 0.00 23 VAL A O 15
ATOM 17580 N N . SER A 1 24 ? 2.444 -16.410 -9.659 1.00 0.00 24 SER A N 15
ATOM 17581 C CA . SER A 1 24 ? 2.115 -17.800 -9.396 1.00 0.00 24 SER A CA 15
ATOM 17582 C C . SER A 1 24 ? 3.147 -18.431 -8.470 1.00 0.00 24 SER A C 15
ATOM 17583 O O . SER A 1 24 ? 4.247 -18.789 -8.893 1.00 0.00 24 SER A O 15
ATOM 17591 N N . HIS A 1 25 ? 2.793 -18.535 -7.200 1.00 0.00 25 HIS A N 15
ATOM 17592 C CA . HIS A 1 25 ? 3.646 -19.157 -6.205 1.00 0.00 25 HIS A CA 15
ATOM 17593 C C . HIS A 1 25 ? 2.779 -19.651 -5.060 1.00 0.00 25 HIS A C 15
ATOM 17594 O O . HIS A 1 25 ? 2.729 -19.043 -3.990 1.00 0.00 25 HIS A O 15
ATOM 17609 N N . SER A 1 26 ? 2.065 -20.733 -5.312 1.00 0.00 26 SER A N 15
ATOM 17610 C CA . SER A 1 26 ? 1.139 -21.278 -4.340 1.00 0.00 26 SER A CA 15
ATOM 17611 C C . SER A 1 26 ? 1.885 -22.110 -3.308 1.00 0.00 26 SER A C 15
ATOM 17612 O O . SER A 1 26 ? 2.188 -23.284 -3.537 1.00 0.00 26 SER A O 15
ATOM 17620 N N . ASP A 1 27 ? 2.211 -21.482 -2.190 1.00 0.00 27 ASP A N 15
ATOM 17621 C CA . ASP A 1 27 ? 2.929 -22.153 -1.114 1.00 0.00 27 ASP A CA 15
ATOM 17622 C C . ASP A 1 27 ? 2.527 -21.564 0.228 1.00 0.00 27 ASP A C 15
ATOM 17623 O O . ASP A 1 27 ? 2.905 -20.434 0.551 1.00 0.00 27 ASP A O 15
ATOM 17632 N N . LYS A 1 28 ? 1.756 -22.337 0.990 1.00 0.00 28 LYS A N 15
ATOM 17633 C CA . LYS A 1 28 ? 1.239 -21.913 2.291 1.00 0.00 28 LYS A CA 15
ATOM 17634 C C . LYS A 1 28 ? 0.383 -20.653 2.166 1.00 0.00 28 LYS A C 15
ATOM 17635 O O . LYS A 1 28 ? 0.890 -19.529 2.205 1.00 0.00 28 LYS A O 15
ATOM 17654 N N . LYS A 1 29 ? -0.918 -20.844 2.011 1.00 0.00 29 LYS A N 15
ATOM 17655 C CA . LYS A 1 29 ? -1.843 -19.730 1.848 1.00 0.00 29 LYS A CA 15
ATOM 17656 C C . LYS A 1 29 ? -2.820 -19.663 3.016 1.00 0.00 29 LYS A C 15
ATOM 17657 O O . LYS A 1 29 ? -2.704 -20.419 3.981 1.00 0.00 29 LYS A O 15
ATOM 17676 N N . SER A 1 30 ? -3.773 -18.750 2.924 1.00 0.00 30 SER A N 15
ATOM 17677 C CA . SER A 1 30 ? -4.792 -18.606 3.945 1.00 0.00 30 SER A CA 15
ATOM 17678 C C . SER A 1 30 ? -6.147 -18.355 3.287 1.00 0.00 30 SER A C 15
ATOM 17679 O O . SER A 1 30 ? -6.250 -18.311 2.059 1.00 0.00 30 SER A O 15
ATOM 17687 N N . GLU A 1 31 ? -7.173 -18.171 4.107 1.00 0.00 31 GLU A N 15
ATOM 17688 C CA . GLU A 1 31 ? -8.540 -18.028 3.617 1.00 0.00 31 GLU A CA 15
ATOM 17689 C C . GLU A 1 31 ? -8.903 -16.566 3.385 1.00 0.00 31 GLU A C 15
ATOM 17690 O O . GLU A 1 31 ? -9.982 -16.261 2.874 1.00 0.00 31 GLU A O 15
ATOM 17702 N N . ARG A 1 32 ? -8.006 -15.660 3.758 1.00 0.00 32 ARG A N 15
ATOM 17703 C CA . ARG A 1 32 ? -8.276 -14.234 3.624 1.00 0.00 32 ARG A CA 15
ATOM 17704 C C . ARG A 1 32 ? -7.879 -13.720 2.250 1.00 0.00 32 ARG A C 15
ATOM 17705 O O . ARG A 1 32 ? -6.759 -13.255 2.036 1.00 0.00 32 ARG A O 15
ATOM 17726 N N . TRP A 1 33 ? -8.807 -13.843 1.316 1.00 0.00 33 TRP A N 15
ATOM 17727 C CA . TRP A 1 33 ? -8.629 -13.321 -0.027 1.00 0.00 33 TRP A CA 15
ATOM 17728 C C . TRP A 1 33 ? -9.669 -12.242 -0.292 1.00 0.00 33 TRP A C 15
ATOM 17729 O O . TRP A 1 33 ? -10.826 -12.538 -0.585 1.00 0.00 33 TRP A O 15
ATOM 17750 N N . PHE A 1 34 ? -9.260 -10.990 -0.147 1.00 0.00 34 PHE A N 15
ATOM 17751 C CA . PHE A 1 34 ? -10.164 -9.870 -0.359 1.00 0.00 34 PHE A CA 15
ATOM 17752 C C . PHE A 1 34 ? -9.413 -8.695 -0.989 1.00 0.00 34 PHE A C 15
ATOM 17753 O O . PHE A 1 34 ? -9.841 -7.546 -0.906 1.00 0.00 34 PHE A O 15
ATOM 17770 N N . ARG A 1 35 ? -8.290 -8.985 -1.636 1.00 0.00 35 ARG A N 15
ATOM 17771 C CA . ARG A 1 35 ? -7.529 -7.938 -2.305 1.00 0.00 35 ARG A CA 15
ATOM 17772 C C . ARG A 1 35 ? -6.966 -8.424 -3.650 1.00 0.00 35 ARG A C 15
ATOM 17773 O O . ARG A 1 35 ? -5.754 -8.519 -3.831 1.00 0.00 35 ARG A O 15
ATOM 17794 N N . PRO A 1 36 ? -7.848 -8.754 -4.616 1.00 0.00 36 PRO A N 15
ATOM 17795 C CA . PRO A 1 36 ? -7.428 -9.214 -5.937 1.00 0.00 36 PRO A CA 15
ATOM 17796 C C . PRO A 1 36 ? -7.211 -8.063 -6.919 1.00 0.00 36 PRO A C 15
ATOM 17797 O O . PRO A 1 36 ? -6.593 -8.232 -7.967 1.00 0.00 36 PRO A O 15
ATOM 17808 N N . ASN A 1 37 ? -7.737 -6.896 -6.568 1.00 0.00 37 ASN A N 15
ATOM 17809 C CA . ASN A 1 37 ? -7.611 -5.700 -7.399 1.00 0.00 37 ASN A CA 15
ATOM 17810 C C . ASN A 1 37 ? -7.212 -4.525 -6.520 1.00 0.00 37 ASN A C 15
ATOM 17811 O O . ASN A 1 37 ? -6.314 -3.753 -6.844 1.00 0.00 37 ASN A O 15
ATOM 17822 N N . LEU A 1 38 ? -7.918 -4.401 -5.407 1.00 0.00 38 LEU A N 15
ATOM 17823 C CA . LEU A 1 38 ? -7.603 -3.421 -4.385 1.00 0.00 38 LEU A CA 15
ATOM 17824 C C . LEU A 1 38 ? -6.550 -3.970 -3.447 1.00 0.00 38 LEU A C 15
ATOM 17825 O O . LEU A 1 38 ? -6.438 -5.180 -3.291 1.00 0.00 38 LEU A O 15
ATOM 17841 N N . GLN A 1 39 ? -5.784 -3.090 -2.837 1.00 0.00 39 GLN A N 15
ATOM 17842 C CA . GLN A 1 39 ? -4.826 -3.492 -1.823 1.00 0.00 39 GLN A CA 15
ATOM 17843 C C . GLN A 1 39 ? -5.155 -2.811 -0.502 1.00 0.00 39 GLN A C 15
ATOM 17844 O O . GLN A 1 39 ? -5.020 -1.597 -0.370 1.00 0.00 39 GLN A O 15
ATOM 17858 N N . LYS A 1 40 ? -5.621 -3.590 0.463 1.00 0.00 40 LYS A N 15
ATOM 17859 C CA . LYS A 1 40 ? -5.932 -3.045 1.774 1.00 0.00 40 LYS A CA 15
ATOM 17860 C C . LYS A 1 40 ? -4.671 -2.993 2.624 1.00 0.00 40 LYS A C 15
ATOM 17861 O O . LYS A 1 40 ? -4.157 -4.028 3.050 1.00 0.00 40 LYS A O 15
ATOM 17880 N N . VAL A 1 41 ? -4.184 -1.792 2.869 1.00 0.00 41 VAL A N 15
ATOM 17881 C CA . VAL A 1 41 ? -2.966 -1.608 3.641 1.00 0.00 41 VAL A CA 15
ATOM 17882 C C . VAL A 1 41 ? -3.220 -0.687 4.824 1.00 0.00 41 VAL A C 15
ATOM 17883 O O . VAL A 1 41 ? -4.250 -0.010 4.889 1.00 0.00 41 VAL A O 15
ATOM 17896 N N . ARG A 1 42 ? -2.288 -0.674 5.765 1.00 0.00 42 ARG A N 15
ATOM 17897 C CA . ARG A 1 42 ? -2.410 0.171 6.942 1.00 0.00 42 ARG A CA 15
ATOM 17898 C C . ARG A 1 42 ? -1.826 1.547 6.657 1.00 0.00 42 ARG A C 15
ATOM 17899 O O . ARG A 1 42 ? -0.620 1.682 6.432 1.00 0.00 42 ARG A O 15
ATOM 17920 N N . VAL A 1 43 ? -2.670 2.564 6.660 1.00 0.00 43 VAL A N 15
ATOM 17921 C CA . VAL A 1 43 ? -2.208 3.925 6.468 1.00 0.00 43 VAL A CA 15
ATOM 17922 C C . VAL A 1 43 ? -2.425 4.743 7.734 1.00 0.00 43 VAL A C 15
ATOM 17923 O O . VAL A 1 43 ? -3.353 4.489 8.501 1.00 0.00 43 VAL A O 15
ATOM 17936 N N . VAL A 1 44 ? -1.550 5.706 7.958 1.00 0.00 44 VAL A N 15
ATOM 17937 C CA . VAL A 1 44 ? -1.659 6.568 9.125 1.00 0.00 44 VAL A CA 15
ATOM 17938 C C . VAL A 1 44 ? -2.234 7.919 8.735 1.00 0.00 44 VAL A C 15
ATOM 17939 O O . VAL A 1 44 ? -1.716 8.594 7.845 1.00 0.00 44 VAL A O 15
ATOM 17952 N N . LEU A 1 45 ? -3.309 8.295 9.396 1.00 0.00 45 LEU A N 15
ATOM 17953 C CA . LEU A 1 45 ? -3.984 9.549 9.127 1.00 0.00 45 LEU A CA 15
ATOM 17954 C C . LEU A 1 45 ? -3.327 10.690 9.896 1.00 0.00 45 LEU A C 15
ATOM 17955 O O . LEU A 1 45 ? -2.834 10.485 11.005 1.00 0.00 45 LEU A O 15
ATOM 17971 N N . PRO A 1 46 ? -3.307 11.904 9.316 1.00 0.00 46 PRO A N 15
ATOM 17972 C CA . PRO A 1 46 ? -2.763 13.096 9.984 1.00 0.00 46 PRO A CA 15
ATOM 17973 C C . PRO A 1 46 ? -3.489 13.394 11.293 1.00 0.00 46 PRO A C 15
ATOM 17974 O O . PRO A 1 46 ? -2.959 14.070 12.178 1.00 0.00 46 PRO A O 15
ATOM 17985 N N . ASP A 1 47 ? -4.707 12.877 11.395 1.00 0.00 47 ASP A N 15
ATOM 17986 C CA . ASP A 1 47 ? -5.511 12.984 12.605 1.00 0.00 47 ASP A CA 15
ATOM 17987 C C . ASP A 1 47 ? -4.862 12.207 13.750 1.00 0.00 47 ASP A C 15
ATOM 17988 O O . ASP A 1 47 ? -5.035 12.536 14.923 1.00 0.00 47 ASP A O 15
ATOM 17997 N N . GLY A 1 48 ? -4.090 11.190 13.392 1.00 0.00 48 GLY A N 15
ATOM 17998 C CA . GLY A 1 48 ? -3.438 10.360 14.384 1.00 0.00 48 GLY A CA 15
ATOM 17999 C C . GLY A 1 48 ? -3.954 8.937 14.365 1.00 0.00 48 GLY A C 15
ATOM 18000 O O . GLY A 1 48 ? -3.502 8.088 15.139 1.00 0.00 48 GLY A O 15
ATOM 18004 N N . THR A 1 49 ? -4.905 8.675 13.483 1.00 0.00 49 THR A N 15
ATOM 18005 C CA . THR A 1 49 ? -5.543 7.378 13.405 1.00 0.00 49 THR A CA 15
ATOM 18006 C C . THR A 1 49 ? -4.766 6.430 12.501 1.00 0.00 49 THR A C 15
ATOM 18007 O O . THR A 1 49 ? -4.108 6.855 11.550 1.00 0.00 49 THR A O 15
ATOM 18018 N N . ILE A 1 50 ? -4.847 5.151 12.813 1.00 0.00 50 ILE A N 15
ATOM 18019 C CA . ILE A 1 50 ? -4.292 4.116 11.956 1.00 0.00 50 ILE A CA 15
ATOM 18020 C C . ILE A 1 50 ? -5.434 3.311 11.356 1.00 0.00 50 ILE A C 15
ATOM 18021 O O . ILE A 1 50 ? -6.165 2.622 12.073 1.00 0.00 50 ILE A O 15
ATOM 18037 N N . LYS A 1 51 ? -5.600 3.417 10.054 1.00 0.00 51 LYS A N 15
ATOM 18038 C CA . LYS A 1 51 ? -6.742 2.827 9.385 1.00 0.00 51 LYS A CA 15
ATOM 18039 C C . LYS A 1 51 ? -6.306 1.981 8.203 1.00 0.00 51 LYS A C 15
ATOM 18040 O O . LYS A 1 51 ? -5.495 2.410 7.381 1.00 0.00 51 LYS A O 15
ATOM 18059 N N . ARG A 1 52 ? -6.826 0.771 8.138 1.00 0.00 52 ARG A N 15
ATOM 18060 C CA . ARG A 1 52 ? -6.652 -0.066 6.964 1.00 0.00 52 ARG A CA 15
ATOM 18061 C C . ARG A 1 52 ? -7.657 0.353 5.908 1.00 0.00 52 ARG A C 15
ATOM 18062 O O . ARG A 1 52 ? -8.867 0.236 6.112 1.00 0.00 52 ARG A O 15
ATOM 18083 N N . MET A 1 53 ? -7.172 0.846 4.790 1.00 0.00 53 MET A N 15
ATOM 18084 C CA . MET A 1 53 ? -8.063 1.298 3.732 1.00 0.00 53 MET A CA 15
ATOM 18085 C C . MET A 1 53 ? -7.772 0.597 2.420 1.00 0.00 53 MET A C 15
ATOM 18086 O O . MET A 1 53 ? -6.681 0.062 2.207 1.00 0.00 53 MET A O 15
ATOM 18100 N N . ARG A 1 54 ? -8.778 0.583 1.563 1.00 0.00 54 ARG A N 15
ATOM 18101 C CA . ARG A 1 54 ? -8.653 0.010 0.235 1.00 0.00 54 ARG A CA 15
ATOM 18102 C C . ARG A 1 54 ? -7.910 0.980 -0.677 1.00 0.00 54 ARG A C 15
ATOM 18103 O O . ARG A 1 54 ? -8.428 2.041 -1.023 1.00 0.00 54 ARG A O 15
ATOM 18124 N N . VAL A 1 55 ? -6.685 0.629 -1.032 1.00 0.00 55 VAL A N 15
ATOM 18125 C CA . VAL A 1 55 ? -5.841 1.501 -1.836 1.00 0.00 55 VAL A CA 15
ATOM 18126 C C . VAL A 1 55 ? -5.602 0.891 -3.216 1.00 0.00 55 VAL A C 15
ATOM 18127 O O . VAL A 1 55 ? -5.457 -0.324 -3.352 1.00 0.00 55 VAL A O 15
ATOM 18140 N N . CYS A 1 56 ? -5.587 1.738 -4.237 1.00 0.00 56 CYS A N 15
ATOM 18141 C CA . CYS A 1 56 ? -5.331 1.293 -5.601 1.00 0.00 56 CYS A CA 15
ATOM 18142 C C . CYS A 1 56 ? -3.835 1.351 -5.914 1.00 0.00 56 CYS A C 15
ATOM 18143 O O . CYS A 1 56 ? -3.086 2.081 -5.261 1.00 0.00 56 CYS A O 15
ATOM 18151 N N . THR A 1 57 ? -3.419 0.596 -6.927 1.00 0.00 57 THR A N 15
ATOM 18152 C CA . THR A 1 57 ? -2.012 0.492 -7.315 1.00 0.00 57 THR A CA 15
ATOM 18153 C C . THR A 1 57 ? -1.415 1.850 -7.695 1.00 0.00 57 THR A C 15
ATOM 18154 O O . THR A 1 57 ? -0.230 2.100 -7.467 1.00 0.00 57 THR A O 15
ATOM 18165 N N . SER A 1 58 ? -2.237 2.720 -8.265 1.00 0.00 58 SER A N 15
ATOM 18166 C CA . SER A 1 58 ? -1.790 4.046 -8.670 1.00 0.00 58 SER A CA 15
ATOM 18167 C C . SER A 1 58 ? -1.291 4.843 -7.462 1.00 0.00 58 SER A C 15
ATOM 18168 O O . SER A 1 58 ? -0.293 5.569 -7.539 1.00 0.00 58 SER A O 15
ATOM 18176 N N . CYS A 1 59 ? -1.986 4.688 -6.340 1.00 0.00 59 CYS A N 15
ATOM 18177 C CA . CYS A 1 59 ? -1.597 5.332 -5.100 1.00 0.00 59 CYS A CA 15
ATOM 18178 C C . CYS A 1 59 ? -0.402 4.616 -4.480 1.00 0.00 59 CYS A C 15
ATOM 18179 O O . CYS A 1 59 ? 0.458 5.249 -3.863 1.00 0.00 59 CYS A O 15
ATOM 18187 N N . LEU A 1 60 ? -0.361 3.297 -4.658 1.00 0.00 60 LEU A N 15
ATOM 18188 C CA . LEU A 1 60 ? 0.723 2.468 -4.143 1.00 0.00 60 LEU A CA 15
ATOM 18189 C C . LEU A 1 60 ? 2.067 2.874 -4.745 1.00 0.00 60 LEU A C 15
ATOM 18190 O O . LEU A 1 60 ? 3.019 3.157 -4.018 1.00 0.00 60 LEU A O 15
ATOM 18206 N N . LYS A 1 61 ? 2.128 2.921 -6.069 1.00 0.00 61 LYS A N 15
ATOM 18207 C CA . LYS A 1 61 ? 3.363 3.263 -6.774 1.00 0.00 61 LYS A CA 15
ATOM 18208 C C . LYS A 1 61 ? 3.849 4.656 -6.396 1.00 0.00 61 LYS A C 15
ATOM 18209 O O . LYS A 1 61 ? 5.011 4.849 -6.035 1.00 0.00 61 LYS A O 15
ATOM 18228 N N . SER A 1 62 ? 2.944 5.619 -6.480 1.00 0.00 62 SER A N 15
ATOM 18229 C CA . SER A 1 62 ? 3.292 7.019 -6.299 1.00 0.00 62 SER A CA 15
ATOM 18230 C C . SER A 1 62 ? 3.560 7.361 -4.834 1.00 0.00 62 SER A C 15
ATOM 18231 O O . SER A 1 62 ? 4.172 8.387 -4.531 1.00 0.00 62 SER A O 15
ATOM 18239 N N . GLY A 1 63 ? 3.108 6.499 -3.926 1.00 0.00 63 GLY A N 15
ATOM 18240 C CA . GLY A 1 63 ? 3.210 6.797 -2.508 1.00 0.00 63 GLY A CA 15
ATOM 18241 C C . GLY A 1 63 ? 2.353 7.986 -2.144 1.00 0.00 63 GLY A C 15
ATOM 18242 O O . GLY A 1 63 ? 2.747 8.842 -1.353 1.00 0.00 63 GLY A O 15
ATOM 18246 N N . LYS A 1 64 ? 1.165 8.021 -2.733 1.00 0.00 64 LYS A N 15
ATOM 18247 C CA . LYS A 1 64 ? 0.256 9.148 -2.589 1.00 0.00 64 LYS A CA 15
ATOM 18248 C C . LYS A 1 64 ? -0.366 9.163 -1.197 1.00 0.00 64 LYS A C 15
ATOM 18249 O O . LYS A 1 64 ? -0.937 10.159 -0.763 1.00 0.00 64 LYS A O 15
ATOM 18268 N N . VAL A 1 65 ? -0.232 8.048 -0.498 1.00 0.00 65 VAL A N 15
ATOM 18269 C CA . VAL A 1 65 ? -0.745 7.925 0.855 1.00 0.00 65 VAL A CA 15
ATOM 18270 C C . VAL A 1 65 ? 0.407 7.904 1.853 1.00 0.00 65 VAL A C 15
ATOM 18271 O O . VAL A 1 65 ? 1.547 7.618 1.479 1.00 0.00 65 VAL A O 15
ATOM 18284 N N . LYS A 1 66 ? 0.112 8.230 3.109 1.00 0.00 66 LYS A N 15
ATOM 18285 C CA . LYS A 1 66 ? 1.110 8.159 4.176 1.00 0.00 66 LYS A CA 15
ATOM 18286 C C . LYS A 1 66 ? 1.729 6.769 4.232 1.00 0.00 66 LYS A C 15
ATOM 18287 O O . LYS A 1 66 ? 2.951 6.620 4.238 1.00 0.00 66 LYS A O 15
ATOM 18306 N N . LYS A 1 67 ? 0.864 5.755 4.297 1.00 0.00 67 LYS A N 15
ATOM 18307 C CA . LYS A 1 67 ? 1.280 4.355 4.195 1.00 0.00 67 LYS A CA 15
ATOM 18308 C C . LYS A 1 67 ? 2.227 3.958 5.338 1.00 0.00 67 LYS A C 15
ATOM 18309 O O . LYS A 1 67 ? 2.860 2.899 5.301 1.00 0.00 67 LYS A O 15
ATOM 18328 N N . TYR A 1 68 ? 2.307 4.817 6.357 1.00 0.00 68 TYR A N 15
ATOM 18329 C CA . TYR A 1 68 ? 3.174 4.593 7.515 1.00 0.00 68 TYR A CA 15
ATOM 18330 C C . TYR A 1 68 ? 4.648 4.632 7.093 1.00 0.00 68 TYR A C 15
ATOM 18331 O O . TYR A 1 68 ? 5.529 4.173 7.819 1.00 0.00 68 TYR A O 15
ATOM 18349 N N . VAL A 1 69 ? 4.896 5.224 5.921 1.00 0.00 69 VAL A N 15
ATOM 18350 C CA . VAL A 1 69 ? 6.247 5.357 5.369 1.00 0.00 69 VAL A CA 15
ATOM 18351 C C . VAL A 1 69 ? 6.868 3.973 5.117 1.00 0.00 69 VAL A C 15
ATOM 18352 O O . VAL A 1 69 ? 8.087 3.788 5.193 1.00 0.00 69 VAL A O 15
ATOM 18365 N N . GLY A 1 70 ? 6.012 3.001 4.808 1.00 0.00 70 GLY A N 15
ATOM 18366 C CA . GLY A 1 70 ? 6.486 1.672 4.471 1.00 0.00 70 GLY A CA 15
ATOM 18367 C C . GLY A 1 70 ? 7.177 1.644 3.118 1.00 0.00 70 GLY A C 15
ATOM 18368 O O . GLY A 1 70 ? 6.997 2.560 2.314 1.00 0.00 70 GLY A O 15
ATOM 18372 N N . GLN A 1 71 ? 7.952 0.586 2.870 1.00 0.00 71 GLN A N 15
ATOM 18373 C CA . GLN A 1 71 ? 8.733 0.444 1.635 1.00 0.00 71 GLN A CA 15
ATOM 18374 C C . GLN A 1 71 ? 9.869 1.466 1.574 1.00 0.00 71 GLN A C 15
ATOM 18375 O O . GLN A 1 71 ? 9.863 2.455 2.312 1.00 0.00 71 GLN A O 15
ATOM 18389 N N . VAL A 1 72 ? 10.852 1.193 0.703 1.00 0.00 72 VAL A N 15
ATOM 18390 C CA . VAL A 1 72 ? 12.019 2.067 0.492 1.00 0.00 72 VAL A CA 15
ATOM 18391 C C . VAL A 1 72 ? 12.582 2.575 1.829 1.00 0.00 72 VAL A C 15
ATOM 18392 O O . VAL A 1 72 ? 12.906 3.755 1.999 1.00 0.00 72 VAL A O 15
ATOM 18405 N N . SER A 1 73 ? 12.707 1.654 2.778 1.00 0.00 73 SER A N 15
ATOM 18406 C CA . SER A 1 73 ? 13.129 1.993 4.126 1.00 0.00 73 SER A CA 15
ATOM 18407 C C . SER A 1 73 ? 14.637 2.213 4.195 1.00 0.00 73 SER A C 15
ATOM 18408 O O . SER A 1 73 ? 15.112 3.349 4.110 1.00 0.00 73 SER A O 15
ATOM 18416 N N . GLU A 1 74 ? 15.386 1.124 4.316 1.00 0.00 74 GLU A N 15
ATOM 18417 C CA . GLU A 1 74 ? 16.833 1.194 4.448 1.00 0.00 74 GLU A CA 15
ATOM 18418 C C . GLU A 1 74 ? 17.465 -0.182 4.256 1.00 0.00 74 GLU A C 15
ATOM 18419 O O . GLU A 1 74 ? 17.439 -1.027 5.150 1.00 0.00 74 GLU A O 15
ATOM 18431 N N . VAL A 1 75 ? 17.999 -0.420 3.069 1.00 0.00 75 VAL A N 15
ATOM 18432 C CA . VAL A 1 75 ? 18.696 -1.667 2.779 1.00 0.00 75 VAL A CA 15
ATOM 18433 C C . VAL A 1 75 ? 20.127 -1.377 2.343 1.00 0.00 75 VAL A C 15
ATOM 18434 O O . VAL A 1 75 ? 20.371 -0.951 1.211 1.00 0.00 75 VAL A O 15
ATOM 18447 N N . GLY A 1 76 ? 21.064 -1.595 3.250 1.00 0.00 76 GLY A N 15
ATOM 18448 C CA . GLY A 1 76 ? 22.452 -1.300 2.965 1.00 0.00 76 GLY A CA 15
ATOM 18449 C C . GLY A 1 76 ? 23.237 -2.529 2.556 1.00 0.00 76 GLY A C 15
ATOM 18450 O O . GLY A 1 76 ? 24.005 -3.079 3.346 1.00 0.00 76 GLY A O 15
ATOM 18454 N N . SER A 1 77 ? 23.040 -2.965 1.325 1.00 0.00 77 SER A N 15
ATOM 18455 C CA . SER A 1 77 ? 23.758 -4.114 0.805 1.00 0.00 77 SER A CA 15
ATOM 18456 C C . SER A 1 77 ? 24.844 -3.637 -0.154 1.00 0.00 77 SER A C 15
ATOM 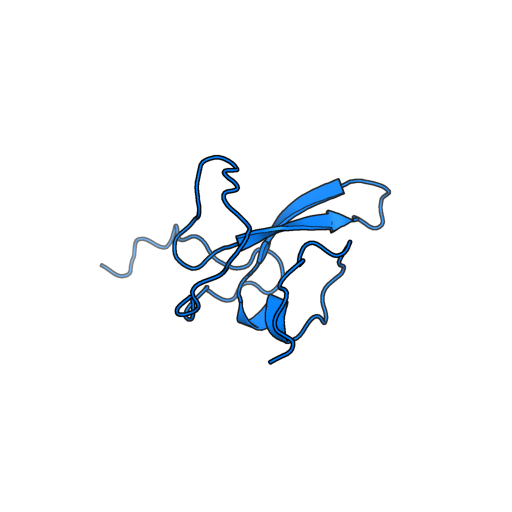18457 O O . SER A 1 77 ? 26.041 -3.717 0.201 1.00 0.00 77 SER A O 15
ATOM 18466 N N . GLN A 1 1 ? -9.840 11.271 -18.065 1.00 0.00 1 GLN A N 16
ATOM 18467 C CA . GLN A 1 1 ? -9.678 11.319 -16.594 1.00 0.00 1 GLN A CA 16
ATOM 18468 C C . GLN A 1 1 ? -10.896 10.717 -15.905 1.00 0.00 1 GLN A C 16
ATOM 18469 O O . GLN A 1 1 ? -11.884 11.408 -15.652 1.00 0.00 1 GLN A O 16
ATOM 18485 N N . GLY A 1 2 ? -10.830 9.421 -15.626 1.00 0.00 2 GLY A N 16
ATOM 18486 C CA . GLY A 1 2 ? -11.927 8.744 -14.965 1.00 0.00 2 GLY A CA 16
ATOM 18487 C C . GLY A 1 2 ? -13.009 8.320 -15.936 1.00 0.00 2 GLY A C 16
ATOM 18488 O O . GLY A 1 2 ? -13.778 9.149 -16.417 1.00 0.00 2 GLY A O 16
ATOM 18492 N N . HIS A 1 3 ? -13.067 7.031 -16.228 1.00 0.00 3 HIS A N 16
ATOM 18493 C CA . HIS A 1 3 ? -14.057 6.502 -17.157 1.00 0.00 3 HIS A CA 16
ATOM 18494 C C . HIS A 1 3 ? -15.265 5.951 -16.420 1.00 0.00 3 HIS A C 16
ATOM 18495 O O . HIS A 1 3 ? -16.404 6.135 -16.850 1.00 0.00 3 HIS A O 16
ATOM 18510 N N . MET A 1 4 ? -15.019 5.287 -15.303 1.00 0.00 4 MET A N 16
ATOM 18511 C CA . MET A 1 4 ? -16.083 4.614 -14.579 1.00 0.00 4 MET A CA 16
ATOM 18512 C C . MET A 1 4 ? -15.786 4.580 -13.087 1.00 0.00 4 MET A C 16
ATOM 18513 O O . MET A 1 4 ? -14.660 4.302 -12.673 1.00 0.00 4 MET A O 16
ATOM 18527 N N . ILE A 1 5 ? -16.794 4.878 -12.285 1.00 0.00 5 ILE A N 16
ATOM 18528 C CA . ILE A 1 5 ? -16.678 4.767 -10.840 1.00 0.00 5 ILE A CA 16
ATOM 18529 C C . ILE A 1 5 ? -17.077 3.355 -10.427 1.00 0.00 5 ILE A C 16
ATOM 18530 O O . ILE A 1 5 ? -16.475 2.760 -9.528 1.00 0.00 5 ILE A O 16
ATOM 18546 N N . MET A 1 6 ? -18.101 2.837 -11.109 1.00 0.00 6 MET A N 16
ATOM 18547 C CA . MET A 1 6 ? -18.549 1.452 -10.959 1.00 0.00 6 MET A CA 16
ATOM 18548 C C . MET A 1 6 ? -19.239 1.215 -9.617 1.00 0.00 6 MET A C 16
ATOM 18549 O O . MET A 1 6 ? -20.450 1.007 -9.566 1.00 0.00 6 MET A O 16
ATOM 18563 N N . ALA A 1 7 ? -18.473 1.254 -8.536 1.00 0.00 7 ALA A N 16
ATOM 18564 C CA . ALA A 1 7 ? -19.003 0.950 -7.214 1.00 0.00 7 ALA A CA 16
ATOM 18565 C C . ALA A 1 7 ? -18.138 1.564 -6.127 1.00 0.00 7 ALA A C 16
ATOM 18566 O O . ALA A 1 7 ? -18.610 2.363 -5.321 1.00 0.00 7 ALA A O 16
ATOM 18573 N N . LYS A 1 8 ? -16.870 1.187 -6.114 1.00 0.00 8 LYS A N 16
ATOM 18574 C CA . LYS A 1 8 ? -15.952 1.653 -5.092 1.00 0.00 8 LYS A CA 16
ATOM 18575 C C . LYS A 1 8 ? -14.519 1.580 -5.603 1.00 0.00 8 LYS A C 16
ATOM 18576 O O . LYS A 1 8 ? -13.983 0.492 -5.816 1.00 0.00 8 LYS A O 16
ATOM 18595 N N . ARG A 1 9 ? -13.919 2.737 -5.826 1.00 0.00 9 ARG A N 16
ATOM 18596 C CA . ARG A 1 9 ? -12.523 2.811 -6.241 1.00 0.00 9 ARG A CA 16
ATOM 18597 C C . ARG A 1 9 ? -11.630 3.053 -5.024 1.00 0.00 9 ARG A C 16
ATOM 18598 O O . ARG A 1 9 ? -12.072 2.858 -3.891 1.00 0.00 9 ARG A O 16
ATOM 18619 N N . CYS A 1 10 ? -10.378 3.454 -5.250 1.00 0.00 10 CYS A N 16
ATOM 18620 C CA . CYS A 1 10 ? -9.454 3.705 -4.145 1.00 0.00 10 CYS A CA 16
ATOM 18621 C C . CYS A 1 10 ? -10.043 4.708 -3.166 1.00 0.00 10 CYS A C 16
ATOM 18622 O O . CYS A 1 10 ? -10.581 5.743 -3.563 1.00 0.00 10 CYS A O 16
ATOM 18630 N N . GLU A 1 11 ? -9.918 4.407 -1.885 1.00 0.00 11 GLU A N 16
ATOM 18631 C CA . GLU A 1 11 ? -10.507 5.234 -0.843 1.00 0.00 11 GLU A CA 16
ATOM 18632 C C . GLU A 1 11 ? -9.616 6.430 -0.524 1.00 0.00 11 GLU A C 16
ATOM 18633 O O . GLU A 1 11 ? -9.918 7.230 0.362 1.00 0.00 11 GLU A O 16
ATOM 18645 N N . VAL A 1 12 ? -8.522 6.558 -1.267 1.00 0.00 12 VAL A N 16
ATOM 18646 C CA . VAL A 1 12 ? -7.567 7.629 -1.037 1.00 0.00 12 VAL A CA 16
ATOM 18647 C C . VAL A 1 12 ? -7.625 8.682 -2.147 1.00 0.00 12 VAL A C 16
ATOM 18648 O O . VAL A 1 12 ? -8.147 9.778 -1.943 1.00 0.00 12 VAL A O 16
ATOM 18661 N N . CYS A 1 13 ? -7.108 8.349 -3.323 1.00 0.00 13 CYS A N 16
ATOM 18662 C CA . CYS A 1 13 ? -6.971 9.336 -4.393 1.00 0.00 13 CYS A CA 16
ATOM 18663 C C . CYS A 1 13 ? -7.955 9.094 -5.537 1.00 0.00 13 CYS A C 16
ATOM 18664 O O . CYS A 1 13 ? -7.859 9.722 -6.589 1.00 0.00 13 CYS A O 16
ATOM 18672 N N . GLY A 1 14 ? -8.884 8.171 -5.345 1.00 0.00 14 GLY A N 16
ATOM 18673 C CA . GLY A 1 14 ? -9.944 7.980 -6.322 1.00 0.00 14 GLY A CA 16
ATOM 18674 C C . GLY A 1 14 ? -9.570 7.076 -7.487 1.00 0.00 14 GLY A C 16
ATOM 18675 O O . GLY A 1 14 ? -10.451 6.575 -8.185 1.00 0.00 14 GLY A O 16
ATOM 18679 N N . LYS A 1 15 ? -8.276 6.870 -7.704 1.00 0.00 15 LYS A N 16
ATOM 18680 C CA . LYS A 1 15 ? -7.811 6.019 -8.797 1.00 0.00 15 LYS A CA 16
ATOM 18681 C C . LYS A 1 15 ? -8.374 4.602 -8.671 1.00 0.00 15 LYS A C 16
ATOM 18682 O O . LYS A 1 15 ? -8.460 4.054 -7.571 1.00 0.00 15 LYS A O 16
ATOM 18701 N N . ALA A 1 16 ? -8.757 4.019 -9.798 1.00 0.00 16 ALA A N 16
ATOM 18702 C CA . ALA A 1 16 ? -9.334 2.684 -9.811 1.00 0.00 16 ALA A CA 16
ATOM 18703 C C . ALA A 1 16 ? -8.242 1.621 -9.708 1.00 0.00 16 ALA A C 16
ATOM 18704 O O . ALA A 1 16 ? -7.121 1.824 -10.182 1.00 0.00 16 ALA A O 16
ATOM 18711 N N . PRO A 1 17 ? -8.547 0.475 -9.074 1.00 0.00 17 PRO A N 16
ATOM 18712 C CA . PRO A 1 17 ? -7.602 -0.639 -8.962 1.00 0.00 17 PRO A CA 16
ATOM 18713 C C . PRO A 1 17 ? -7.409 -1.352 -10.301 1.00 0.00 17 PRO A C 16
ATOM 18714 O O . PRO A 1 17 ? -8.194 -2.223 -10.678 1.00 0.00 17 PRO A O 16
ATOM 18725 N N . ARG A 1 18 ? -6.373 -0.943 -11.026 1.00 0.00 18 ARG A N 16
ATOM 18726 C CA . ARG A 1 18 ? -6.102 -1.463 -12.362 1.00 0.00 18 ARG A CA 16
ATOM 18727 C C . ARG A 1 18 ? -5.804 -2.962 -12.335 1.00 0.00 18 ARG A C 16
ATOM 18728 O O . ARG A 1 18 ? -6.480 -3.749 -12.998 1.00 0.00 18 ARG A O 16
ATOM 18749 N N . SER A 1 19 ? -4.806 -3.358 -11.564 1.00 0.00 19 SER A N 16
ATOM 18750 C CA . SER A 1 19 ? -4.414 -4.756 -11.509 1.00 0.00 19 SER A CA 16
ATOM 18751 C C . SER A 1 19 ? -3.996 -5.134 -10.093 1.00 0.00 19 SER A C 16
ATOM 18752 O O . SER A 1 19 ? -4.676 -5.912 -9.423 1.00 0.00 19 SER A O 16
ATOM 18760 N N . GLY A 1 20 ? -2.882 -4.576 -9.639 1.00 0.00 20 GLY A N 16
ATOM 18761 C CA . GLY A 1 20 ? -2.424 -4.827 -8.288 1.00 0.00 20 GLY A CA 16
ATOM 18762 C C . GLY A 1 20 ? -1.116 -5.586 -8.261 1.00 0.00 20 GLY A C 16
ATOM 18763 O O . GLY A 1 20 ? -0.100 -5.055 -7.811 1.00 0.00 20 GLY A O 16
ATOM 18767 N N . ASN A 1 21 ? -1.153 -6.820 -8.777 1.00 0.00 21 ASN A N 16
ATOM 18768 C CA . ASN A 1 21 ? 0.005 -7.721 -8.797 1.00 0.00 21 ASN A CA 16
ATOM 18769 C C . ASN A 1 21 ? 0.263 -8.280 -7.394 1.00 0.00 21 ASN A C 16
ATOM 18770 O O . ASN A 1 21 ? -0.274 -7.767 -6.412 1.00 0.00 21 ASN A O 16
ATOM 18781 N N . THR A 1 22 ? 1.070 -9.340 -7.313 1.00 0.00 22 THR A N 16
ATOM 18782 C CA . THR A 1 22 ? 1.304 -10.046 -6.055 1.00 0.00 22 THR A CA 16
ATOM 18783 C C . THR A 1 22 ? 0.098 -10.917 -5.684 1.00 0.00 22 THR A C 16
ATOM 18784 O O . THR A 1 22 ? -1.052 -10.555 -5.940 1.00 0.00 22 THR A O 16
ATOM 18795 N N . VAL A 1 23 ? 0.373 -12.084 -5.116 1.00 0.00 23 VAL A N 16
ATOM 18796 C CA . VAL A 1 23 ? -0.671 -13.032 -4.763 1.00 0.00 23 VAL A CA 16
ATOM 18797 C C . VAL A 1 23 ? -1.575 -12.489 -3.658 1.00 0.00 23 VAL A C 16
ATOM 18798 O O . VAL A 1 23 ? -1.106 -12.108 -2.581 1.00 0.00 23 VAL A O 16
ATOM 18811 N N . SER A 1 24 ? -2.868 -12.430 -3.946 1.00 0.00 24 SER A N 16
ATOM 18812 C CA . SER A 1 24 ? -3.851 -12.014 -2.960 1.00 0.00 24 SER A CA 16
ATOM 18813 C C . SER A 1 24 ? -4.012 -13.096 -1.900 1.00 0.00 24 SER A C 16
ATOM 18814 O O . SER A 1 24 ? -4.697 -14.099 -2.110 1.00 0.00 24 SER A O 16
ATOM 18822 N N . HIS A 1 25 ? -3.343 -12.906 -0.773 1.00 0.00 25 HIS A N 16
ATOM 18823 C CA . HIS A 1 25 ? -3.358 -13.885 0.301 1.00 0.00 25 HIS A CA 16
ATOM 18824 C C . HIS A 1 25 ? -3.229 -13.191 1.650 1.00 0.00 25 HIS A C 16
ATOM 18825 O O . HIS A 1 25 ? -2.387 -12.314 1.825 1.00 0.00 25 HIS A O 16
ATOM 18840 N N . SER A 1 26 ? -4.071 -13.582 2.591 1.00 0.00 26 SER A N 16
ATOM 18841 C CA . SER A 1 26 ? -3.976 -13.072 3.946 1.00 0.00 26 SER A CA 16
ATOM 18842 C C . SER A 1 26 ? -4.297 -14.181 4.939 1.00 0.00 26 SER A C 16
ATOM 18843 O O . SER A 1 26 ? -3.394 -14.762 5.542 1.00 0.00 26 SER A O 16
ATOM 18851 N N . ASP A 1 27 ? -5.580 -14.505 5.074 1.00 0.00 27 ASP A N 16
ATOM 18852 C CA . ASP A 1 27 ? -6.018 -15.533 6.009 1.00 0.00 27 ASP A CA 16
ATOM 18853 C C . ASP A 1 27 ? -7.427 -15.983 5.639 1.00 0.00 27 ASP A C 16
ATOM 18854 O O . ASP A 1 27 ? -8.289 -15.150 5.346 1.00 0.00 27 ASP A O 16
ATOM 18863 N N . LYS A 1 28 ? -7.659 -17.290 5.645 1.00 0.00 28 LYS A N 16
ATOM 18864 C CA . LYS A 1 28 ? -8.959 -17.830 5.272 1.00 0.00 28 LYS A CA 16
ATOM 18865 C C . LYS A 1 28 ? -9.885 -17.886 6.482 1.00 0.00 28 LYS A C 16
ATOM 18866 O O . LYS A 1 28 ? -10.098 -18.943 7.078 1.00 0.00 28 LYS A O 16
ATOM 18885 N N . LYS A 1 29 ? -10.407 -16.731 6.859 1.00 0.00 29 LYS A N 16
ATOM 18886 C CA . LYS A 1 29 ? -11.343 -16.636 7.964 1.00 0.00 29 LYS A CA 16
ATOM 18887 C C . LYS A 1 29 ? -12.616 -15.928 7.524 1.00 0.00 29 LYS A C 16
ATOM 18888 O O . LYS A 1 29 ? -12.631 -14.707 7.381 1.00 0.00 29 LYS A O 16
ATOM 18907 N N . SER A 1 30 ? -13.660 -16.709 7.265 1.00 0.00 30 SER A N 16
ATOM 18908 C CA . SER A 1 30 ? -14.986 -16.177 6.947 1.00 0.00 30 SER A CA 16
ATOM 18909 C C . SER A 1 30 ? -14.991 -15.420 5.618 1.00 0.00 30 SER A C 16
ATOM 18910 O O . SER A 1 30 ? -15.916 -14.655 5.337 1.00 0.00 30 SER A O 16
ATOM 18918 N N . GLU A 1 31 ? -13.964 -15.662 4.802 1.00 0.00 31 GLU A N 16
ATOM 18919 C CA . GLU A 1 31 ? -13.858 -15.081 3.461 1.00 0.00 31 GLU A CA 16
ATOM 18920 C C . GLU A 1 31 ? -13.895 -13.550 3.486 1.00 0.00 31 GLU A C 16
ATOM 18921 O O . GLU A 1 31 ? -14.918 -12.934 3.185 1.00 0.00 31 GLU A O 16
ATOM 18933 N N . ARG A 1 32 ? -12.775 -12.948 3.857 1.00 0.00 32 ARG A N 16
ATOM 18934 C CA . ARG A 1 32 ? -12.633 -11.499 3.831 1.00 0.00 32 ARG A CA 16
ATOM 18935 C C . ARG A 1 32 ? -11.971 -11.085 2.513 1.00 0.00 32 ARG A C 16
ATOM 18936 O O . ARG A 1 32 ? -10.775 -10.787 2.452 1.00 0.00 32 ARG A O 16
ATOM 18957 N N . TRP A 1 33 ? -12.767 -11.105 1.454 1.00 0.00 33 TRP A N 16
ATOM 18958 C CA . TRP A 1 33 ? -12.269 -10.922 0.101 1.00 0.00 33 TRP A CA 16
ATOM 18959 C C . TRP A 1 33 ? -12.926 -9.693 -0.542 1.00 0.00 33 TRP A C 16
ATOM 18960 O O . TRP A 1 33 ? -12.930 -9.538 -1.762 1.00 0.00 33 TRP A O 16
ATOM 18981 N N . PHE A 1 34 ? -13.470 -8.816 0.295 1.00 0.00 34 PHE A N 16
ATOM 18982 C CA . PHE A 1 34 ? -14.134 -7.607 -0.184 1.00 0.00 34 PHE A CA 16
ATOM 18983 C C . PHE A 1 34 ? -13.141 -6.689 -0.905 1.00 0.00 34 PHE A C 16
ATOM 18984 O O . PHE A 1 34 ? -12.232 -6.129 -0.285 1.00 0.00 34 PHE A O 16
ATOM 19001 N N . ARG A 1 35 ? -13.340 -6.549 -2.215 1.00 0.00 35 ARG A N 16
ATOM 19002 C CA . ARG A 1 35 ? -12.461 -5.758 -3.085 1.00 0.00 35 ARG A CA 16
ATOM 19003 C C . ARG A 1 35 ? -11.016 -6.263 -3.007 1.00 0.00 35 ARG A C 16
ATOM 19004 O O . ARG A 1 35 ? -10.203 -5.724 -2.254 1.00 0.00 35 ARG A O 16
ATOM 19025 N N . PRO A 1 36 ? -10.689 -7.324 -3.760 1.00 0.00 36 PRO A N 16
ATOM 19026 C CA . PRO A 1 36 ? -9.344 -7.914 -3.766 1.00 0.00 36 PRO A CA 16
ATOM 19027 C C . PRO A 1 36 ? -8.303 -7.069 -4.507 1.00 0.00 36 PRO A C 16
ATOM 19028 O O . PRO A 1 36 ? -7.161 -6.964 -4.064 1.00 0.00 36 PRO A O 16
ATOM 19039 N N . ASN A 1 37 ? -8.698 -6.462 -5.627 1.00 0.00 37 ASN A N 16
ATOM 19040 C CA . ASN A 1 37 ? -7.754 -5.703 -6.457 1.00 0.00 37 ASN A CA 16
ATOM 19041 C C . ASN A 1 37 ? -7.387 -4.375 -5.803 1.00 0.00 37 ASN A C 16
ATOM 19042 O O . ASN A 1 37 ? -6.413 -3.723 -6.188 1.00 0.00 37 ASN A O 16
ATOM 19053 N N . LEU A 1 38 ? -8.185 -3.970 -4.829 1.00 0.00 38 LEU A N 16
ATOM 19054 C CA . LEU A 1 38 ? -7.862 -2.816 -4.011 1.00 0.00 38 LEU A CA 16
ATOM 19055 C C . LEU A 1 38 ? -7.039 -3.258 -2.821 1.00 0.00 38 LEU A C 16
ATOM 19056 O O . LEU A 1 38 ? -7.554 -3.913 -1.909 1.00 0.00 38 LEU A O 16
ATOM 19072 N N . GLN A 1 39 ? -5.761 -2.917 -2.839 1.00 0.00 39 GLN A N 16
ATOM 19073 C CA . GLN A 1 39 ? -4.856 -3.344 -1.790 1.00 0.00 39 GLN A CA 16
ATOM 19074 C C . GLN A 1 39 ? -5.185 -2.660 -0.475 1.00 0.00 39 GLN A C 16
ATOM 19075 O O . GLN A 1 39 ? -4.807 -1.517 -0.231 1.00 0.00 39 GLN A O 16
ATOM 19089 N N . LYS A 1 40 ? -5.928 -3.373 0.348 1.00 0.00 40 LYS A N 16
ATOM 19090 C CA . LYS A 1 40 ? -6.269 -2.907 1.675 1.00 0.00 40 LYS A CA 16
ATOM 19091 C C . LYS A 1 40 ? -5.048 -2.989 2.586 1.00 0.00 40 LYS A C 16
ATOM 19092 O O . LYS A 1 40 ? -4.576 -4.077 2.921 1.00 0.00 40 LYS A O 16
ATOM 19111 N N . VAL A 1 41 ? -4.526 -1.837 2.963 1.00 0.00 41 VAL A N 16
ATOM 19112 C CA . VAL A 1 41 ? -3.308 -1.776 3.750 1.00 0.00 41 VAL A CA 16
ATOM 19113 C C . VAL A 1 41 ? -3.507 -0.940 5.008 1.00 0.00 41 VAL A C 16
ATOM 19114 O O . VAL A 1 41 ? -4.519 -0.251 5.165 1.00 0.00 41 VAL A O 16
ATOM 19127 N N . ARG A 1 42 ? -2.540 -1.024 5.909 1.00 0.00 42 ARG A N 16
ATOM 19128 C CA . ARG A 1 42 ? -2.572 -0.260 7.143 1.00 0.00 42 ARG A CA 16
ATOM 19129 C C . ARG A 1 42 ? -1.917 1.096 6.924 1.00 0.00 42 ARG A C 16
ATOM 19130 O O . ARG A 1 42 ? -0.718 1.182 6.652 1.00 0.00 42 ARG A O 16
ATOM 19151 N N . VAL A 1 43 ? -2.703 2.146 7.033 1.00 0.00 43 VAL A N 16
ATOM 19152 C CA . VAL A 1 43 ? -2.194 3.490 6.838 1.00 0.00 43 VAL A CA 16
ATOM 19153 C C . VAL A 1 43 ? -2.408 4.336 8.083 1.00 0.00 43 VAL A C 16
ATOM 19154 O O . VAL A 1 43 ? -3.245 4.022 8.936 1.00 0.00 43 VAL A O 16
ATOM 19167 N N . VAL A 1 44 ? -1.636 5.400 8.186 1.00 0.00 44 VAL A N 16
ATOM 19168 C CA . VAL A 1 44 ? -1.771 6.330 9.285 1.00 0.00 44 VAL A CA 16
ATOM 19169 C C . VAL A 1 44 ? -2.467 7.589 8.793 1.00 0.00 44 VAL A C 16
ATOM 19170 O O . VAL A 1 44 ? -2.024 8.210 7.826 1.00 0.00 44 VAL A O 16
ATOM 19183 N N . LEU A 1 45 ? -3.564 7.942 9.443 1.00 0.00 45 LEU A N 16
ATOM 19184 C CA . LEU A 1 45 ? -4.319 9.129 9.082 1.00 0.00 45 LEU A CA 16
ATOM 19185 C C . LEU A 1 45 ? -3.444 10.368 9.230 1.00 0.00 45 LEU A C 16
ATOM 19186 O O . LEU A 1 45 ? -2.568 10.411 10.096 1.00 0.00 45 LEU A O 16
ATOM 19202 N N . PRO A 1 46 ? -3.681 11.397 8.394 1.00 0.00 46 PRO A N 16
ATOM 19203 C CA . PRO A 1 46 ? -2.834 12.602 8.333 1.00 0.00 46 PRO A CA 16
ATOM 19204 C C . PRO A 1 46 ? -2.788 13.391 9.644 1.00 0.00 46 PRO A C 16
ATOM 19205 O O . PRO A 1 46 ? -2.018 14.344 9.772 1.00 0.00 46 PRO A O 16
ATOM 19216 N N . ASP A 1 47 ? -3.613 13.003 10.605 1.00 0.00 47 ASP A N 16
ATOM 19217 C CA . ASP A 1 47 ? -3.618 13.654 11.907 1.00 0.00 47 ASP A CA 16
ATOM 19218 C C . ASP A 1 47 ? -2.808 12.838 12.908 1.00 0.00 47 ASP A C 16
ATOM 19219 O O . ASP A 1 47 ? -1.726 13.249 13.325 1.00 0.00 47 ASP A O 16
ATOM 19228 N N . GLY A 1 48 ? -3.328 11.677 13.278 1.00 0.00 48 GLY A N 16
ATOM 19229 C CA . GLY A 1 48 ? -2.623 10.813 14.204 1.00 0.00 48 GLY A CA 16
ATOM 19230 C C . GLY A 1 48 ? -3.458 9.619 14.614 1.00 0.00 48 GLY A C 16
ATOM 19231 O O . GLY A 1 48 ? -3.727 9.415 15.802 1.00 0.00 48 GLY A O 16
ATOM 19235 N N . THR A 1 49 ? -3.880 8.838 13.630 1.00 0.00 49 THR A N 16
ATOM 19236 C CA . THR A 1 49 ? -4.722 7.677 13.877 1.00 0.00 49 THR A CA 16
ATOM 19237 C C . THR A 1 49 ? -4.360 6.557 12.905 1.00 0.00 49 THR A C 16
ATOM 19238 O O . THR A 1 49 ? -3.810 6.821 11.839 1.00 0.00 49 THR A O 16
ATOM 19249 N N . ILE A 1 50 ? -4.659 5.318 13.265 1.00 0.00 50 ILE A N 16
ATOM 19250 C CA . ILE A 1 50 ? -4.374 4.188 12.393 1.00 0.00 50 ILE A CA 16
ATOM 19251 C C . ILE A 1 50 ? -5.672 3.582 11.879 1.00 0.00 50 ILE A C 16
ATOM 19252 O O . ILE A 1 50 ? -6.588 3.298 12.656 1.00 0.00 50 ILE A O 16
ATOM 19268 N N . LYS A 1 51 ? -5.757 3.402 10.569 1.00 0.00 51 LYS A N 16
ATOM 19269 C CA . LYS A 1 51 ? -6.937 2.813 9.959 1.00 0.00 51 LYS A CA 16
ATOM 19270 C C . LYS A 1 51 ? -6.539 1.992 8.736 1.00 0.00 51 LYS A C 16
ATOM 19271 O O . LYS A 1 51 ? -5.509 2.250 8.114 1.00 0.00 51 LYS A O 16
ATOM 19290 N N . ARG A 1 52 ? -7.340 0.992 8.413 1.00 0.00 52 ARG A N 16
ATOM 19291 C CA . ARG A 1 52 ? -7.092 0.162 7.244 1.00 0.00 52 ARG A CA 16
ATOM 19292 C C . ARG A 1 52 ? -7.884 0.693 6.060 1.00 0.00 52 ARG A C 16
ATOM 19293 O O . ARG A 1 52 ? -9.095 0.898 6.155 1.00 0.00 52 ARG A O 16
ATOM 19314 N N . MET A 1 53 ? -7.197 0.927 4.954 1.00 0.00 53 MET A N 16
ATOM 19315 C CA . MET A 1 53 ? -7.830 1.521 3.781 1.00 0.00 53 MET A CA 16
ATOM 19316 C C . MET A 1 53 ? -7.419 0.793 2.511 1.00 0.00 53 MET A C 16
ATOM 19317 O O . MET A 1 53 ? -6.336 0.216 2.437 1.00 0.00 53 MET A O 16
ATOM 19331 N N . ARG A 1 54 ? -8.295 0.825 1.517 1.00 0.00 54 ARG A N 16
ATOM 19332 C CA . ARG A 1 54 ? -8.047 0.153 0.252 1.00 0.00 54 ARG A CA 16
ATOM 19333 C C . ARG A 1 54 ? -7.368 1.095 -0.734 1.00 0.00 54 ARG A C 16
ATOM 19334 O O . ARG A 1 54 ? -7.971 2.062 -1.219 1.00 0.00 54 ARG A O 16
ATOM 19355 N N . VAL A 1 55 ? -6.109 0.811 -1.020 1.00 0.00 55 VAL A N 16
ATOM 19356 C CA . VAL A 1 55 ? -5.312 1.652 -1.898 1.00 0.00 55 VAL A CA 16
ATOM 19357 C C . VAL A 1 55 ? -4.999 0.909 -3.192 1.00 0.00 55 VAL A C 16
ATOM 19358 O O . VAL A 1 55 ? -4.696 -0.280 -3.175 1.00 0.00 55 VAL A O 16
ATOM 19371 N N . CYS A 1 56 ? -5.087 1.603 -4.313 1.00 0.00 56 CYS A N 16
ATOM 19372 C CA . CYS A 1 56 ? -4.822 0.982 -5.599 1.00 0.00 56 CYS A CA 16
ATOM 19373 C C . CYS A 1 56 ? -3.344 1.076 -5.950 1.00 0.00 56 CYS A C 16
ATOM 19374 O O . CYS A 1 56 ? -2.622 1.925 -5.418 1.00 0.00 56 CYS A O 16
ATOM 19382 N N . THR A 1 57 ? -2.903 0.209 -6.856 1.00 0.00 57 THR A N 16
ATOM 19383 C CA . THR A 1 57 ? -1.504 0.160 -7.271 1.00 0.00 57 THR A CA 16
ATOM 19384 C C . THR A 1 57 ? -1.042 1.501 -7.857 1.00 0.00 57 THR A C 16
ATOM 19385 O O . THR A 1 57 ? 0.142 1.835 -7.802 1.00 0.00 57 THR A O 16
ATOM 19396 N N . SER A 1 58 ? -1.981 2.277 -8.392 1.00 0.00 58 SER A N 16
ATOM 19397 C CA . SER A 1 58 ? -1.672 3.589 -8.943 1.00 0.00 58 SER A CA 16
ATOM 19398 C C . SER A 1 58 ? -1.162 4.526 -7.847 1.00 0.00 58 SER A C 16
ATOM 19399 O O . SER A 1 58 ? -0.135 5.183 -8.010 1.00 0.00 58 SER A O 16
ATOM 19407 N N . CYS A 1 59 ? -1.875 4.565 -6.727 1.00 0.00 59 CYS A N 16
ATOM 19408 C CA . CYS A 1 59 ? -1.474 5.362 -5.573 1.00 0.00 59 CYS A CA 16
ATOM 19409 C C . CYS A 1 59 ? -0.248 4.758 -4.906 1.00 0.00 59 CYS A C 16
ATOM 19410 O O . CYS A 1 59 ? 0.608 5.480 -4.391 1.00 0.00 59 CYS A O 16
ATOM 19418 N N . LEU A 1 60 ? -0.166 3.432 -4.921 1.00 0.00 60 LEU A N 16
ATOM 19419 C CA . LEU A 1 60 ? 0.979 2.726 -4.358 1.00 0.00 60 LEU A CA 16
ATOM 19420 C C . LEU A 1 60 ? 2.263 3.113 -5.088 1.00 0.00 60 LEU A C 16
ATOM 19421 O O . LEU A 1 60 ? 3.303 3.317 -4.466 1.00 0.00 60 LEU A O 16
ATOM 19437 N N . LYS A 1 61 ? 2.181 3.218 -6.410 1.00 0.00 61 LYS A N 16
ATOM 19438 C CA . LYS A 1 61 ? 3.327 3.622 -7.220 1.00 0.00 61 LYS A CA 16
ATOM 19439 C C . LYS A 1 61 ? 3.500 5.138 -7.212 1.00 0.00 61 LYS A C 16
ATOM 19440 O O . LYS A 1 61 ? 4.603 5.639 -7.427 1.00 0.00 61 LYS A O 16
ATOM 19459 N N . SER A 1 62 ? 2.416 5.866 -6.966 1.00 0.00 62 SER A N 16
ATOM 19460 C CA . SER A 1 62 ? 2.491 7.312 -6.831 1.00 0.00 62 SER A CA 16
ATOM 19461 C C . SER A 1 62 ? 3.252 7.660 -5.554 1.00 0.00 62 SER A C 16
ATOM 19462 O O . SER A 1 62 ? 3.969 8.657 -5.495 1.00 0.00 62 SER A O 16
ATOM 19470 N N . GLY A 1 63 ? 3.094 6.805 -4.544 1.00 0.00 63 GLY A N 16
ATOM 19471 C CA . GLY A 1 63 ? 3.877 6.900 -3.326 1.00 0.00 63 GLY A CA 16
ATOM 19472 C C . GLY A 1 63 ? 3.729 8.219 -2.595 1.00 0.00 63 GLY A C 16
ATOM 19473 O O . GLY A 1 63 ? 4.599 8.587 -1.806 1.00 0.00 63 GLY A O 16
ATOM 19477 N N . LYS A 1 64 ? 2.637 8.937 -2.823 1.00 0.00 64 LYS A N 16
ATOM 19478 C CA . LYS A 1 64 ? 2.455 10.218 -2.150 1.00 0.00 64 LYS A CA 16
ATOM 19479 C C . LYS A 1 64 ? 1.378 10.128 -1.078 1.00 0.00 64 LYS A C 16
ATOM 19480 O O . LYS A 1 64 ? 0.972 11.132 -0.498 1.00 0.00 64 LYS A O 16
ATOM 19499 N N . VAL A 1 65 ? 0.936 8.909 -0.810 1.00 0.00 65 VAL A N 16
ATOM 19500 C CA . VAL A 1 65 ? -0.087 8.668 0.195 1.00 0.00 65 VAL A CA 16
ATOM 19501 C C . VAL A 1 65 ? 0.543 8.474 1.571 1.00 0.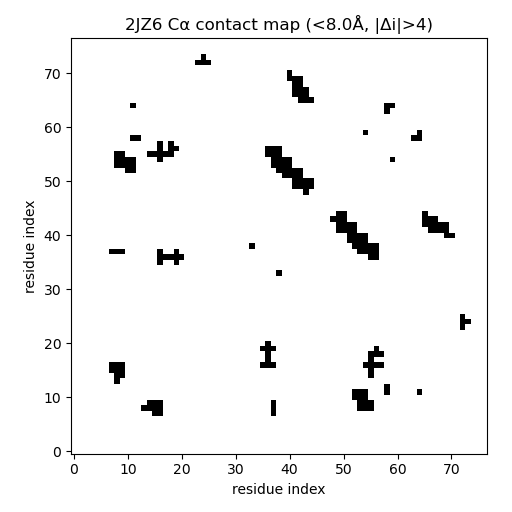00 65 VAL A C 16
ATOM 19502 O O . VAL A 1 65 ? 1.746 8.217 1.683 1.00 0.00 65 VAL A O 16
ATOM 19515 N N . LYS A 1 66 ? -0.268 8.622 2.611 1.00 0.00 66 LYS A N 16
ATOM 19516 C CA . LYS A 1 66 ? 0.178 8.383 3.976 1.00 0.00 66 LYS A CA 16
ATOM 19517 C C . LYS A 1 66 ? 0.259 6.884 4.224 1.00 0.00 66 LYS A C 16
ATOM 19518 O O . LYS A 1 66 ? -0.517 6.117 3.656 1.00 0.00 66 LYS A O 16
ATOM 19537 N N . LYS A 1 67 ? 1.195 6.464 5.060 1.00 0.00 67 LYS A N 16
ATOM 19538 C CA . LYS A 1 67 ? 1.452 5.046 5.232 1.00 0.00 67 LYS A CA 16
ATOM 19539 C C . LYS A 1 67 ? 2.005 4.731 6.615 1.00 0.00 67 LYS A C 16
ATOM 19540 O O . LYS A 1 67 ? 2.508 5.610 7.316 1.00 0.00 67 LYS A O 16
ATOM 19559 N N . TYR A 1 68 ? 1.888 3.467 6.993 1.00 0.00 68 TYR A N 16
ATOM 19560 C CA . TYR A 1 68 ? 2.495 2.956 8.214 1.00 0.00 68 TYR A CA 16
ATOM 19561 C C . TYR A 1 68 ? 3.752 2.166 7.848 1.00 0.00 68 TYR A C 16
ATOM 19562 O O . TYR A 1 68 ? 4.425 1.596 8.705 1.00 0.00 68 TYR A O 16
ATOM 19580 N N . VAL A 1 69 ? 4.064 2.178 6.551 1.00 0.00 69 VAL A N 16
ATOM 19581 C CA . VAL A 1 69 ? 5.171 1.405 5.990 1.00 0.00 69 VAL A CA 16
ATOM 19582 C C . VAL A 1 69 ? 4.912 -0.091 6.172 1.00 0.00 69 VAL A C 16
ATOM 19583 O O . VAL A 1 69 ? 5.330 -0.700 7.162 1.00 0.00 69 VAL A O 16
ATOM 19596 N N . GLY A 1 70 ? 4.189 -0.666 5.221 1.00 0.00 70 GLY A N 16
ATOM 19597 C CA . GLY A 1 70 ? 3.830 -2.063 5.307 1.00 0.00 70 GLY A CA 16
ATOM 19598 C C . GLY A 1 70 ? 4.650 -2.927 4.378 1.00 0.00 70 GLY A C 16
ATOM 19599 O O . GLY A 1 70 ? 5.816 -2.629 4.105 1.00 0.00 70 GLY A O 16
ATOM 19603 N N . GLN A 1 71 ? 4.035 -3.990 3.877 1.00 0.00 71 GLN A N 16
ATOM 19604 C CA . GLN A 1 71 ? 4.726 -4.948 3.029 1.00 0.00 71 GLN A CA 16
ATOM 19605 C C . GLN A 1 71 ? 3.861 -5.345 1.842 1.00 0.00 71 GLN A C 16
ATOM 19606 O O . GLN A 1 71 ? 2.647 -5.508 1.967 1.00 0.00 71 GLN A O 16
ATOM 19620 N N . VAL A 1 72 ? 4.497 -5.490 0.694 1.00 0.00 72 VAL A N 16
ATOM 19621 C CA . VAL A 1 72 ? 3.833 -5.984 -0.506 1.00 0.00 72 VAL A CA 16
ATOM 19622 C C . VAL A 1 72 ? 4.465 -7.306 -0.920 1.00 0.00 72 VAL A C 16
ATOM 19623 O O . VAL A 1 72 ? 4.433 -7.686 -2.093 1.00 0.00 72 VAL A O 16
ATOM 19636 N N . SER A 1 73 ? 4.999 -8.005 0.088 1.00 0.00 73 SER A N 16
ATOM 19637 C CA . SER A 1 73 ? 5.832 -9.196 -0.098 1.00 0.00 73 SER A CA 16
ATOM 19638 C C . SER A 1 73 ? 7.220 -8.784 -0.580 1.00 0.00 73 SER A C 16
ATOM 19639 O O . SER A 1 73 ? 7.366 -7.788 -1.288 1.00 0.00 73 SER A O 16
ATOM 19647 N N . GLU A 1 74 ? 8.239 -9.526 -0.166 1.00 0.00 74 GLU A N 16
ATOM 19648 C CA . GLU A 1 74 ? 9.612 -9.203 -0.526 1.00 0.00 74 GLU A CA 16
ATOM 19649 C C . GLU A 1 74 ? 9.811 -9.287 -2.033 1.00 0.00 74 GLU A C 16
ATOM 19650 O O . GLU A 1 74 ? 9.672 -10.355 -2.635 1.00 0.00 74 GLU A O 16
ATOM 19662 N N . VAL A 1 75 ? 10.111 -8.147 -2.636 1.00 0.00 75 VAL A N 16
ATOM 19663 C CA . VAL A 1 75 ? 10.390 -8.077 -4.059 1.00 0.00 75 VAL A CA 16
ATOM 19664 C C . VAL A 1 75 ? 11.770 -7.472 -4.289 1.00 0.00 75 VAL A C 16
ATOM 19665 O O . VAL A 1 75 ? 12.591 -8.026 -5.028 1.00 0.00 75 VAL A O 16
ATOM 19678 N N . GLY A 1 76 ? 12.027 -6.347 -3.627 1.00 0.00 76 GLY A N 16
ATOM 19679 C CA . GLY A 1 76 ? 13.280 -5.645 -3.806 1.00 0.00 76 GLY A CA 16
ATOM 19680 C C . GLY A 1 76 ? 13.456 -5.152 -5.226 1.00 0.00 76 GLY A C 16
ATOM 19681 O O . GLY A 1 76 ? 12.490 -4.741 -5.871 1.00 0.00 76 GLY A O 16
ATOM 19685 N N . SER A 1 77 ? 14.684 -5.179 -5.711 1.00 0.00 77 SER A N 16
ATOM 19686 C CA . SER A 1 77 ? 14.976 -4.814 -7.087 1.00 0.00 77 SER A CA 16
ATOM 19687 C C . SER A 1 77 ? 16.235 -5.538 -7.549 1.00 0.00 77 SER A C 16
ATOM 19688 O O . SER A 1 77 ? 16.104 -6.628 -8.143 1.00 0.00 77 SER A O 16
ATOM 19697 N N . GLN A 1 1 ? -18.374 -17.665 -8.975 1.00 0.00 1 GLN A N 17
ATOM 19698 C CA . GLN A 1 1 ? -19.415 -16.780 -8.398 1.00 0.00 1 GLN A CA 17
ATOM 19699 C C . GLN A 1 1 ? -18.772 -15.592 -7.698 1.00 0.00 1 GLN A C 17
ATOM 19700 O O . GLN A 1 1 ? -17.764 -15.742 -7.009 1.00 0.00 1 GLN A O 17
ATOM 19716 N N . GLY A 1 2 ? -19.348 -14.413 -7.887 1.00 0.00 2 GLY A N 17
ATOM 19717 C CA . GLY A 1 2 ? -18.834 -13.223 -7.238 1.00 0.00 2 GLY A CA 17
ATOM 19718 C C . GLY A 1 2 ? -19.373 -11.961 -7.866 1.00 0.00 2 GLY A C 17
ATOM 19719 O O . GLY A 1 2 ? -18.611 -11.083 -8.270 1.00 0.00 2 GLY A O 17
ATOM 19723 N N . HIS A 1 3 ? -20.691 -11.870 -7.955 1.00 0.00 3 HIS A N 17
ATOM 19724 C CA . HIS A 1 3 ? -21.327 -10.711 -8.557 1.00 0.00 3 HIS A CA 17
ATOM 19725 C C . HIS A 1 3 ? -21.397 -9.563 -7.557 1.00 0.00 3 HIS A C 17
ATOM 19726 O O . HIS A 1 3 ? -22.359 -9.435 -6.802 1.00 0.00 3 HIS A O 17
ATOM 19741 N N . MET A 1 4 ? -20.339 -8.773 -7.522 1.00 0.00 4 MET A N 17
ATOM 19742 C CA . MET A 1 4 ? -20.295 -7.558 -6.722 1.00 0.00 4 MET A CA 17
ATOM 19743 C C . MET A 1 4 ? -19.413 -6.552 -7.444 1.00 0.00 4 MET A C 17
ATOM 19744 O O . MET A 1 4 ? -18.223 -6.413 -7.147 1.00 0.00 4 MET A O 17
ATOM 19758 N N . ILE A 1 5 ? -19.983 -5.904 -8.448 1.00 0.00 5 ILE A N 17
ATOM 19759 C CA . ILE A 1 5 ? -19.236 -4.966 -9.265 1.00 0.00 5 ILE A CA 17
ATOM 19760 C C . ILE A 1 5 ? -19.936 -3.617 -9.300 1.00 0.00 5 ILE A C 17
ATOM 19761 O O . ILE A 1 5 ? -20.801 -3.363 -10.140 1.00 0.00 5 ILE A O 17
ATOM 19777 N N . MET A 1 6 ? -19.593 -2.771 -8.348 1.00 0.00 6 MET A N 17
ATOM 19778 C CA . MET A 1 6 ? -20.014 -1.384 -8.386 1.00 0.00 6 MET A CA 17
ATOM 19779 C C . MET A 1 6 ? -18.978 -0.611 -9.189 1.00 0.00 6 MET A C 17
ATOM 19780 O O . MET A 1 6 ? -19.280 -0.051 -10.244 1.00 0.00 6 MET A O 17
ATOM 19794 N N . ALA A 1 7 ? -17.744 -0.639 -8.696 1.00 0.00 7 ALA A N 17
ATOM 19795 C CA . ALA A 1 7 ? -16.609 -0.053 -9.398 1.00 0.00 7 ALA A CA 17
ATOM 19796 C C . ALA A 1 7 ? -15.301 -0.589 -8.828 1.00 0.00 7 ALA A C 17
ATOM 19797 O O . ALA A 1 7 ? -14.378 -0.922 -9.573 1.00 0.00 7 ALA A O 17
ATOM 19804 N N . LYS A 1 8 ? -15.258 -0.693 -7.497 1.00 0.00 8 LYS A N 17
ATOM 19805 C CA . LYS A 1 8 ? -14.053 -1.070 -6.761 1.00 0.00 8 LYS A CA 17
ATOM 19806 C C . LYS A 1 8 ? -12.996 0.012 -6.909 1.00 0.00 8 LYS A C 17
ATOM 19807 O O . LYS A 1 8 ? -12.186 -0.010 -7.834 1.00 0.00 8 LYS A O 17
ATOM 19826 N N . ARG A 1 9 ? -13.023 0.968 -5.997 1.00 0.00 9 ARG A N 17
ATOM 19827 C CA . ARG A 1 9 ? -12.145 2.119 -6.074 1.00 0.00 9 ARG A CA 17
ATOM 19828 C C . ARG A 1 9 ? -11.402 2.318 -4.764 1.00 0.00 9 ARG A C 17
ATOM 19829 O O . ARG A 1 9 ? -11.803 1.787 -3.727 1.00 0.00 9 ARG A O 17
ATOM 19850 N N . CYS A 1 10 ? -10.312 3.073 -4.821 1.00 0.00 10 CYS A N 17
ATOM 19851 C CA . CYS A 1 10 ? -9.564 3.430 -3.628 1.00 0.00 10 CYS A CA 17
ATOM 19852 C C . CYS A 1 10 ? -10.442 4.253 -2.704 1.00 0.00 10 CYS A C 17
ATOM 19853 O O . CYS A 1 10 ? -11.126 5.177 -3.143 1.00 0.00 10 CYS A O 17
ATOM 19861 N N . GLU A 1 11 ? -10.402 3.933 -1.426 1.00 0.00 11 GLU A N 17
ATOM 19862 C CA . GLU A 1 11 ? -11.251 4.593 -0.445 1.00 0.00 11 GLU A CA 17
ATOM 19863 C C . GLU A 1 11 ? -10.645 5.924 -0.011 1.00 0.00 11 GLU A C 17
ATOM 19864 O O . GLU A 1 11 ? -11.179 6.616 0.856 1.00 0.00 11 GLU A O 17
ATOM 19876 N N . VAL A 1 12 ? -9.530 6.285 -0.628 1.00 0.00 12 VAL A N 17
ATOM 19877 C CA . VAL A 1 12 ? -8.849 7.527 -0.305 1.00 0.00 12 VAL A CA 17
ATOM 19878 C C . VAL A 1 12 ? -8.985 8.539 -1.440 1.00 0.00 12 VAL A C 17
ATOM 19879 O O . VAL A 1 12 ? -9.523 9.627 -1.253 1.00 0.00 12 VAL A O 17
ATOM 19892 N N . CYS A 1 13 ? -8.488 8.169 -2.618 1.00 0.00 13 CYS A N 17
ATOM 19893 C CA . CYS A 1 13 ? -8.473 9.079 -3.759 1.00 0.00 13 CYS A CA 17
ATOM 19894 C C . CYS A 1 13 ? -9.673 8.836 -4.680 1.00 0.00 13 CYS A C 17
ATOM 19895 O O . CYS A 1 13 ? -10.012 9.679 -5.510 1.00 0.00 13 CYS A O 17
ATOM 19903 N N . GLY A 1 14 ? -10.305 7.678 -4.536 1.00 0.00 14 GLY A N 17
ATOM 19904 C CA . GLY A 1 14 ? -11.465 7.360 -5.352 1.00 0.00 14 GLY A CA 17
ATOM 19905 C C . GLY A 1 14 ? -11.095 6.715 -6.678 1.00 0.00 14 GLY A C 17
ATOM 19906 O O . GLY A 1 14 ? -11.972 6.285 -7.428 1.00 0.00 14 GLY A O 17
ATOM 19910 N N . LYS A 1 15 ? -9.799 6.644 -6.967 1.00 0.00 15 LYS A N 17
ATOM 19911 C CA . LYS A 1 15 ? -9.321 6.049 -8.213 1.00 0.00 15 LYS A CA 17
ATOM 19912 C C . LYS A 1 15 ? -9.417 4.532 -8.161 1.00 0.00 15 LYS A C 17
ATOM 19913 O O . LYS A 1 15 ? -9.194 3.926 -7.114 1.00 0.00 15 LYS A O 17
ATOM 19932 N N . ALA A 1 16 ? -9.751 3.926 -9.290 1.00 0.00 16 ALA A N 17
ATOM 19933 C CA . ALA A 1 16 ? -9.896 2.477 -9.370 1.00 0.00 16 ALA A CA 17
ATOM 19934 C C . ALA A 1 16 ? -8.553 1.811 -9.668 1.00 0.00 16 ALA A C 17
ATOM 19935 O O . ALA A 1 16 ? -7.737 2.360 -10.405 1.00 0.00 16 ALA A O 17
ATOM 19942 N N . PRO A 1 17 ? -8.311 0.619 -9.094 1.00 0.00 17 PRO A N 17
ATOM 19943 C CA . PRO A 1 17 ? -7.079 -0.141 -9.315 1.00 0.00 17 PRO A CA 17
ATOM 19944 C C . PRO A 1 17 ? -7.141 -1.032 -10.556 1.00 0.00 17 PRO A C 17
ATOM 19945 O O . PRO A 1 17 ? -6.182 -1.741 -10.863 1.00 0.00 17 PRO A O 17
ATOM 19956 N N . ARG A 1 18 ? -8.284 -0.998 -11.247 1.00 0.00 18 ARG A N 17
ATOM 19957 C CA . ARG A 1 18 ? -8.514 -1.823 -12.438 1.00 0.00 18 ARG A CA 17
ATOM 19958 C C . ARG A 1 18 ? -8.401 -3.307 -12.088 1.00 0.00 18 ARG A C 17
ATOM 19959 O O . ARG A 1 18 ? -8.470 -3.682 -10.918 1.00 0.00 18 ARG A O 17
ATOM 19980 N N . SER A 1 19 ? -8.271 -4.153 -13.095 1.00 0.00 19 SER A N 17
ATOM 19981 C CA . SER A 1 19 ? -8.104 -5.581 -12.866 1.00 0.00 19 SER A CA 17
ATOM 19982 C C . SER A 1 19 ? -6.745 -6.048 -13.386 1.00 0.00 19 SER A C 17
ATOM 19983 O O . SER A 1 19 ? -6.490 -6.027 -14.590 1.00 0.00 19 SER A O 17
ATOM 19991 N N . GLY A 1 20 ? -5.875 -6.459 -12.476 1.00 0.00 20 GLY A N 17
ATOM 19992 C CA . GLY A 1 20 ? -4.559 -6.921 -12.860 1.00 0.00 20 GLY A CA 17
ATOM 19993 C C . GLY A 1 20 ? -3.949 -7.818 -11.805 1.00 0.00 20 GLY A C 17
ATOM 19994 O O . GLY A 1 20 ? -4.601 -8.139 -10.812 1.00 0.00 20 GLY A O 17
ATOM 19998 N N . ASN A 1 21 ? -2.704 -8.218 -12.011 1.00 0.00 21 ASN A N 17
ATOM 19999 C CA . ASN A 1 21 ? -2.009 -9.078 -11.062 1.00 0.00 21 ASN A CA 17
ATOM 20000 C C . ASN A 1 21 ? -0.515 -8.780 -11.107 1.00 0.00 21 ASN A C 17
ATOM 20001 O O . ASN A 1 21 ? -0.020 -8.246 -12.100 1.00 0.00 21 ASN A O 17
ATOM 20012 N N . THR A 1 22 ? 0.199 -9.108 -10.035 1.00 0.00 22 THR A N 17
ATOM 20013 C CA . THR A 1 22 ? 1.628 -8.822 -9.956 1.00 0.00 22 THR A CA 17
ATOM 20014 C C . THR A 1 22 ? 2.447 -9.816 -10.791 1.00 0.00 22 THR A C 17
ATOM 20015 O O . THR A 1 22 ? 3.646 -9.627 -10.975 1.00 0.00 22 THR A O 17
ATOM 20026 N N . VAL A 1 23 ? 1.770 -10.882 -11.246 1.00 0.00 23 VAL A N 17
ATOM 20027 C CA . VAL A 1 23 ? 2.303 -11.905 -12.169 1.00 0.00 23 VAL A CA 17
ATOM 20028 C C . VAL A 1 23 ? 3.435 -12.755 -11.570 1.00 0.00 23 VAL A C 17
ATOM 20029 O O . VAL A 1 23 ? 3.458 -13.970 -11.772 1.00 0.00 23 VAL A O 17
ATOM 20042 N N . SER A 1 24 ? 4.344 -12.139 -10.824 1.00 0.00 24 SER A N 17
ATOM 20043 C CA . SER A 1 24 ? 5.477 -12.849 -10.244 1.00 0.00 24 SER A CA 17
ATOM 20044 C C . SER A 1 24 ? 5.060 -13.611 -8.988 1.00 0.00 24 SER A C 17
ATOM 20045 O O . SER A 1 24 ? 4.914 -13.027 -7.910 1.00 0.00 24 SER A O 17
ATOM 20053 N N . HIS A 1 25 ? 4.847 -14.914 -9.148 1.00 0.00 25 HIS A N 17
ATOM 20054 C CA . HIS A 1 25 ? 4.469 -15.797 -8.047 1.00 0.00 25 HIS A CA 17
ATOM 20055 C C . HIS A 1 25 ? 4.328 -17.226 -8.541 1.00 0.00 25 HIS A C 17
ATOM 20056 O O . HIS A 1 25 ? 3.663 -17.480 -9.544 1.00 0.00 25 HIS A O 17
ATOM 20071 N N . SER A 1 26 ? 4.955 -18.155 -7.837 1.00 0.00 26 SER A N 17
ATOM 20072 C CA . SER A 1 26 ? 4.889 -19.559 -8.206 1.00 0.00 26 SER A CA 17
ATOM 20073 C C . SER A 1 26 ? 3.704 -20.238 -7.518 1.00 0.00 26 SER A C 17
ATOM 20074 O O . SER A 1 26 ? 2.745 -20.653 -8.171 1.00 0.00 26 SER A O 17
ATOM 20082 N N . ASP A 1 27 ? 3.759 -20.320 -6.194 1.00 0.00 27 ASP A N 17
ATOM 20083 C CA . ASP A 1 27 ? 2.704 -20.967 -5.420 1.00 0.00 27 ASP A CA 17
ATOM 20084 C C . ASP A 1 27 ? 2.665 -20.399 -4.006 1.00 0.00 27 ASP A C 17
ATOM 20085 O O . ASP A 1 27 ? 3.530 -20.705 -3.186 1.00 0.00 27 ASP A O 17
ATOM 20094 N N . LYS A 1 28 ? 1.683 -19.548 -3.735 1.00 0.00 28 LYS A N 17
ATOM 20095 C CA . LYS A 1 28 ? 1.533 -18.945 -2.412 1.00 0.00 28 LYS A CA 17
ATOM 20096 C C . LYS A 1 28 ? 0.066 -18.775 -2.037 1.00 0.00 28 LYS A C 17
ATOM 20097 O O . LYS A 1 28 ? -0.340 -19.158 -0.938 1.00 0.00 28 LYS A O 17
ATOM 20116 N N . LYS A 1 29 ? -0.714 -18.193 -2.956 1.00 0.00 29 LYS A N 17
ATOM 20117 C CA . LYS A 1 29 ? -2.099 -17.771 -2.691 1.00 0.00 29 LYS A CA 17
ATOM 20118 C C . LYS A 1 29 ? -2.119 -16.573 -1.740 1.00 0.00 29 LYS A C 17
ATOM 20119 O O . LYS A 1 29 ? -2.712 -15.538 -2.046 1.00 0.00 29 LYS A O 17
ATOM 20138 N N . SER A 1 30 ? -1.457 -16.733 -0.598 1.00 0.00 30 SER A N 17
ATOM 20139 C CA . SER A 1 30 ? -1.286 -15.676 0.389 1.00 0.00 30 SER A CA 17
ATOM 20140 C C . SER A 1 30 ? -2.602 -15.306 1.062 1.00 0.00 30 SER A C 17
ATOM 20141 O O . SER A 1 30 ? -3.270 -14.347 0.672 1.00 0.00 30 SER A O 17
ATOM 20149 N N . GLU A 1 31 ? -2.983 -16.090 2.063 1.00 0.00 31 GLU A N 17
ATOM 20150 C CA . GLU A 1 31 ? -4.108 -15.739 2.912 1.00 0.00 31 GLU A CA 17
ATOM 20151 C C . GLU A 1 31 ? -3.675 -14.623 3.858 1.00 0.00 31 GLU A C 17
ATOM 20152 O O . GLU A 1 31 ? -3.284 -14.857 5.004 1.00 0.00 31 GLU A O 17
ATOM 20164 N N . ARG A 1 32 ? -3.679 -13.415 3.319 1.00 0.00 32 ARG A N 17
ATOM 20165 C CA . ARG A 1 32 ? -3.246 -12.223 4.031 1.00 0.00 32 ARG A CA 17
ATOM 20166 C C . ARG A 1 32 ? -4.173 -11.083 3.639 1.00 0.00 32 ARG A C 17
ATOM 20167 O O . ARG A 1 32 ? -3.739 -10.085 3.059 1.00 0.00 32 ARG A O 17
ATOM 20188 N N . TRP A 1 33 ? -5.454 -11.257 3.956 1.00 0.00 33 TRP A N 17
ATOM 20189 C CA . TRP A 1 33 ? -6.517 -10.413 3.425 1.00 0.00 33 TRP A CA 17
ATOM 20190 C C . TRP A 1 33 ? -6.533 -10.524 1.906 1.00 0.00 33 TRP A C 17
ATOM 20191 O O . TRP A 1 33 ? -5.984 -9.676 1.199 1.00 0.00 33 TRP A O 17
ATOM 20212 N N . PHE A 1 34 ? -7.133 -11.606 1.417 1.00 0.00 34 PHE A N 17
ATOM 20213 C CA . PHE A 1 34 ? -7.107 -11.932 -0.003 1.00 0.00 34 PHE A CA 17
ATOM 20214 C C . PHE A 1 34 ? -7.918 -10.927 -0.809 1.00 0.00 34 PHE A C 17
ATOM 20215 O O . PHE A 1 34 ? -9.117 -10.741 -0.580 1.00 0.00 34 PHE A O 17
ATOM 20232 N N . ARG A 1 35 ? -7.256 -10.289 -1.757 1.00 0.00 35 ARG A N 17
ATOM 20233 C CA . ARG A 1 35 ? -7.878 -9.264 -2.578 1.00 0.00 35 ARG A CA 17
ATOM 20234 C C . ARG A 1 35 ? -7.594 -9.534 -4.049 1.00 0.00 35 ARG A C 17
ATOM 20235 O O . ARG A 1 35 ? -6.514 -10.005 -4.399 1.00 0.00 35 ARG A O 17
ATOM 20256 N N . PRO A 1 36 ? -8.564 -9.254 -4.927 1.00 0.00 36 PRO A N 17
ATOM 20257 C CA . PRO A 1 36 ? -8.400 -9.444 -6.364 1.00 0.00 36 PRO A CA 17
ATOM 20258 C C . PRO A 1 36 ? -7.601 -8.318 -7.010 1.00 0.00 36 PRO A C 17
ATOM 20259 O O . PRO A 1 36 ? -6.803 -8.553 -7.918 1.00 0.00 36 PRO A O 17
ATOM 20270 N N . ASN A 1 37 ? -7.817 -7.096 -6.533 1.00 0.00 37 ASN A N 17
ATOM 20271 C CA . ASN A 1 37 ? -7.192 -5.921 -7.138 1.00 0.00 37 ASN A CA 17
ATOM 20272 C C . ASN A 1 37 ? -6.990 -4.796 -6.122 1.00 0.00 37 ASN A C 17
ATOM 20273 O O . ASN A 1 37 ? -5.908 -4.212 -6.041 1.00 0.00 37 ASN A O 17
ATOM 20284 N N . LEU A 1 38 ? -8.026 -4.494 -5.351 1.00 0.00 38 LEU A N 17
ATOM 20285 C CA . LEU A 1 38 ? -7.960 -3.429 -4.356 1.00 0.00 38 LEU A CA 17
ATOM 20286 C C . LEU A 1 38 ? -7.076 -3.816 -3.177 1.00 0.00 38 LEU A C 17
ATOM 20287 O O . LEU A 1 38 ? -7.419 -4.704 -2.395 1.00 0.00 38 LEU A O 17
ATOM 20303 N N . GLN A 1 39 ? -5.954 -3.127 -3.039 1.00 0.00 39 GLN A N 17
ATOM 20304 C CA . GLN A 1 39 ? -5.020 -3.396 -1.962 1.00 0.00 39 GLN A CA 17
ATOM 20305 C C . GLN A 1 39 ? -5.426 -2.676 -0.689 1.00 0.00 39 GLN A C 17
ATOM 20306 O O . GLN A 1 39 ? -5.216 -1.473 -0.552 1.00 0.00 39 GLN A O 17
ATOM 20320 N N . LYS A 1 40 ? -6.038 -3.403 0.228 1.00 0.00 40 LYS A N 17
ATOM 20321 C CA . LYS A 1 40 ? -6.299 -2.859 1.548 1.00 0.00 40 LYS A CA 17
ATOM 20322 C C . LYS A 1 40 ? -5.009 -2.853 2.338 1.00 0.00 40 LYS A C 17
ATOM 20323 O O . LYS A 1 40 ? -4.471 -3.907 2.678 1.00 0.00 40 LYS A O 17
ATOM 20342 N N . VAL A 1 41 ? -4.498 -1.664 2.587 1.00 0.00 41 VAL A N 17
ATOM 20343 C CA . VAL A 1 41 ? -3.242 -1.512 3.291 1.00 0.00 41 VAL A CA 17
ATOM 20344 C C . VAL A 1 41 ? -3.428 -0.679 4.545 1.00 0.00 41 VAL A C 17
ATOM 20345 O O . VAL A 1 41 ? -4.402 0.066 4.676 1.00 0.00 41 VAL A O 17
ATOM 20358 N N . ARG A 1 42 ? -2.499 -0.824 5.465 1.00 0.00 42 ARG A N 17
ATOM 20359 C CA . ARG A 1 42 ? -2.517 -0.072 6.702 1.00 0.00 42 ARG A CA 17
ATOM 20360 C C . ARG A 1 42 ? -1.810 1.264 6.493 1.00 0.00 42 ARG A C 17
ATOM 20361 O O . ARG A 1 42 ? -0.622 1.305 6.168 1.00 0.00 42 ARG A O 17
ATOM 20382 N N . VAL A 1 43 ? -2.545 2.350 6.657 1.00 0.00 43 VAL A N 17
ATOM 20383 C CA . VAL A 1 43 ? -2.002 3.682 6.447 1.00 0.00 43 VAL A CA 17
ATOM 20384 C C . VAL A 1 43 ? -2.177 4.537 7.690 1.00 0.00 43 VAL A C 17
ATOM 20385 O O . VAL A 1 43 ? -3.042 4.267 8.527 1.00 0.00 43 VAL A O 17
ATOM 20398 N N . VAL A 1 44 ? -1.353 5.561 7.811 1.00 0.00 44 VAL A N 17
ATOM 20399 C CA . VAL A 1 44 ? -1.460 6.483 8.926 1.00 0.00 44 VAL A CA 17
ATOM 20400 C C . VAL A 1 44 ? -2.249 7.719 8.498 1.00 0.00 44 VAL A C 17
ATOM 20401 O O . VAL A 1 44 ? -2.110 8.197 7.371 1.00 0.00 44 VAL A O 17
ATOM 20414 N N . LEU A 1 45 ? -3.106 8.195 9.379 1.00 0.00 45 LEU A N 17
ATOM 20415 C CA . LEU A 1 45 ? -3.878 9.393 9.125 1.00 0.00 45 LEU A CA 17
ATOM 20416 C C . LEU A 1 45 ? -3.074 10.618 9.537 1.00 0.00 45 LEU A C 17
ATOM 20417 O O . LEU A 1 45 ? -2.217 10.530 10.415 1.00 0.00 45 LEU A O 17
ATOM 20433 N N . PRO A 1 46 ? -3.339 11.779 8.914 1.00 0.00 46 PRO A N 17
ATOM 20434 C CA . PRO A 1 46 ? -2.621 13.028 9.211 1.00 0.00 46 PRO A CA 17
ATOM 20435 C C . PRO A 1 46 ? -2.679 13.404 10.693 1.00 0.00 46 PRO A C 17
ATOM 20436 O O . PRO A 1 46 ? -1.790 14.084 11.209 1.00 0.00 46 PRO A O 17
ATOM 20447 N N . ASP A 1 47 ? -3.723 12.949 11.376 1.00 0.00 47 ASP A N 17
ATOM 20448 C CA . ASP A 1 47 ? -3.907 13.244 12.794 1.00 0.00 47 ASP A CA 17
ATOM 20449 C C . ASP A 1 47 ? -3.015 12.361 13.664 1.00 0.00 47 ASP A C 17
ATOM 20450 O O . ASP A 1 47 ? -2.704 12.707 14.804 1.00 0.00 47 ASP A O 17
ATOM 20459 N N . GLY A 1 48 ? -2.591 11.231 13.122 1.00 0.00 48 GLY A N 17
ATOM 20460 C CA . GLY A 1 48 ? -1.774 10.309 13.884 1.00 0.00 48 GLY A CA 17
ATOM 20461 C C . GLY A 1 48 ? -2.495 9.013 14.176 1.00 0.00 48 GLY A C 17
ATOM 20462 O O . GLY A 1 48 ? -1.943 8.106 14.797 1.00 0.00 48 GLY A O 17
ATOM 20466 N N . THR A 1 49 ? -3.743 8.925 13.740 1.00 0.00 49 THR A N 17
ATOM 20467 C CA . THR A 1 49 ? -4.516 7.712 13.893 1.00 0.00 49 THR A CA 17
ATOM 20468 C C . THR A 1 49 ? -4.148 6.732 12.784 1.00 0.00 49 THR A C 17
ATOM 20469 O O . THR A 1 49 ? -3.612 7.129 11.754 1.00 0.00 49 THR A O 17
ATOM 20480 N N . ILE A 1 50 ? -4.419 5.459 12.995 1.00 0.00 50 ILE A N 17
ATOM 20481 C CA . ILE A 1 50 ? -4.052 4.434 12.024 1.00 0.00 50 ILE A CA 17
ATOM 20482 C C . ILE A 1 50 ? -5.284 3.663 11.560 1.00 0.00 50 ILE A C 17
ATOM 20483 O O . ILE A 1 50 ? -6.109 3.251 12.373 1.00 0.00 50 ILE A O 17
ATOM 20499 N N . LYS A 1 51 ? -5.407 3.478 10.251 1.00 0.00 51 LYS A N 17
ATOM 20500 C CA . LYS A 1 51 ? -6.520 2.729 9.680 1.00 0.00 51 LYS A CA 17
ATOM 20501 C C . LYS A 1 51 ? -6.041 1.852 8.532 1.00 0.00 51 LYS A C 17
ATOM 20502 O O . LYS A 1 51 ? -4.939 2.033 8.014 1.00 0.00 51 LYS A O 17
ATOM 20521 N N . ARG A 1 52 ? -6.874 0.900 8.144 1.00 0.00 52 ARG A N 17
ATOM 20522 C CA . ARG A 1 52 ? -6.570 0.020 7.028 1.00 0.00 52 ARG A CA 17
ATOM 20523 C C . ARG A 1 52 ? -7.666 0.150 5.978 1.00 0.00 52 ARG A C 17
ATOM 20524 O O . ARG A 1 52 ? -8.831 -0.154 6.244 1.00 0.00 52 ARG A O 17
ATOM 20545 N N . MET A 1 53 ? -7.297 0.605 4.794 1.00 0.00 53 MET A N 17
ATOM 20546 C CA . MET A 1 53 ? -8.284 0.903 3.759 1.00 0.00 53 MET A CA 17
ATOM 20547 C C . MET A 1 53 ? -7.821 0.440 2.386 1.00 0.00 53 MET A C 17
ATOM 20548 O O . MET A 1 53 ? -6.646 0.133 2.184 1.00 0.00 53 MET A O 17
ATOM 20562 N N . ARG A 1 54 ? -8.762 0.393 1.449 1.00 0.00 54 ARG A N 17
ATOM 20563 C CA . ARG A 1 54 ? -8.484 -0.035 0.082 1.00 0.00 54 ARG A CA 17
ATOM 20564 C C . ARG A 1 54 ? -7.786 1.070 -0.697 1.00 0.00 54 ARG A C 17
ATOM 20565 O O . ARG A 1 54 ? -8.325 2.170 -0.864 1.00 0.00 54 ARG A O 17
ATOM 20586 N N . VAL A 1 55 ? -6.587 0.785 -1.167 1.00 0.00 55 VAL A N 17
ATOM 20587 C CA . VAL A 1 55 ? -5.846 1.729 -1.982 1.00 0.00 55 VAL A CA 17
ATOM 20588 C C . VAL A 1 55 ? -5.419 1.058 -3.277 1.00 0.00 55 VAL A C 17
ATOM 20589 O O . VAL A 1 55 ? -5.055 -0.118 -3.288 1.00 0.00 55 VAL A O 17
ATOM 20602 N N . CYS A 1 56 ? -5.505 1.786 -4.377 1.00 0.00 56 CYS A N 17
ATOM 20603 C CA . CYS A 1 56 ? -5.074 1.258 -5.661 1.00 0.00 56 CYS A CA 17
ATOM 20604 C C . CYS A 1 56 ? -3.552 1.291 -5.767 1.00 0.00 56 CYS A C 17
ATOM 20605 O O . CYS A 1 56 ? -2.906 2.195 -5.231 1.00 0.00 56 CYS A O 17
ATOM 20613 N N . THR A 1 57 ? -2.994 0.298 -6.448 1.00 0.00 57 THR A N 17
ATOM 20614 C CA . THR A 1 57 ? -1.548 0.192 -6.637 1.00 0.00 57 THR A CA 17
ATOM 20615 C C . THR A 1 57 ? -0.972 1.466 -7.263 1.00 0.00 57 THR A C 17
ATOM 20616 O O . THR A 1 57 ? 0.170 1.842 -6.991 1.00 0.00 57 THR A O 17
ATOM 20627 N N . SER A 1 58 ? -1.780 2.140 -8.078 1.00 0.00 58 SER A N 17
ATOM 20628 C CA . SER A 1 58 ? -1.376 3.389 -8.705 1.00 0.00 58 SER A CA 17
ATOM 20629 C C . SER A 1 58 ? -1.065 4.445 -7.644 1.00 0.00 58 SER A C 17
ATOM 20630 O O . SER A 1 58 ? -0.029 5.110 -7.697 1.00 0.00 58 SER A O 17
ATOM 20638 N N . CYS A 1 59 ? -1.962 4.583 -6.669 1.00 0.00 59 CYS A N 17
ATOM 20639 C CA . CYS A 1 59 ? -1.768 5.513 -5.570 1.00 0.00 59 CYS A CA 17
ATOM 20640 C C . CYS A 1 59 ? -0.688 5.010 -4.617 1.00 0.00 59 CYS A C 17
ATOM 20641 O O . CYS A 1 59 ? 0.047 5.805 -4.031 1.00 0.00 59 CYS A O 17
ATOM 20649 N N . LEU A 1 60 ? -0.608 3.690 -4.461 1.00 0.00 60 LEU A N 17
ATOM 20650 C CA . LEU A 1 60 ? 0.397 3.073 -3.600 1.00 0.00 60 LEU A CA 17
ATOM 20651 C C . LEU A 1 60 ? 1.811 3.416 -4.062 1.00 0.00 60 LEU A C 17
ATOM 20652 O O . LEU A 1 60 ? 2.625 3.911 -3.282 1.00 0.00 60 LEU A O 17
ATOM 20668 N N . LYS A 1 61 ? 2.089 3.162 -5.333 1.00 0.00 61 LYS A N 17
ATOM 20669 C CA . LYS A 1 61 ? 3.424 3.371 -5.877 1.00 0.00 61 LYS A CA 17
ATOM 20670 C C . LYS A 1 61 ? 3.740 4.853 -6.033 1.00 0.00 61 LYS A C 17
ATOM 20671 O O . LYS A 1 61 ? 4.817 5.304 -5.647 1.00 0.00 61 LYS A O 17
ATOM 20690 N N . SER A 1 62 ? 2.799 5.613 -6.581 1.00 0.00 62 SER A N 17
ATOM 20691 C CA . SER A 1 62 ? 3.020 7.034 -6.818 1.00 0.00 62 SER A CA 17
ATOM 20692 C C . SER A 1 62 ? 3.082 7.806 -5.500 1.00 0.00 62 SER A C 17
ATOM 20693 O O . SER A 1 62 ? 3.714 8.861 -5.419 1.00 0.00 62 SER A O 17
ATOM 20701 N N . GLY A 1 63 ? 2.423 7.283 -4.475 1.00 0.00 63 GLY A N 17
ATOM 20702 C CA . GLY A 1 63 ? 2.468 7.910 -3.171 1.00 0.00 63 GLY A CA 17
ATOM 20703 C C . GLY A 1 63 ? 1.564 9.122 -3.072 1.00 0.00 63 GLY A C 17
ATOM 20704 O O . GLY A 1 63 ? 1.984 10.182 -2.614 1.00 0.00 63 GLY A O 17
ATOM 20708 N N . LYS A 1 64 ? 0.321 8.973 -3.509 1.00 0.00 64 LYS A N 17
ATOM 20709 C CA . LYS A 1 64 ? -0.648 10.052 -3.396 1.00 0.00 64 LYS A CA 17
ATOM 20710 C C . LYS A 1 64 ? -1.338 9.983 -2.035 1.00 0.00 64 LYS A C 17
ATOM 20711 O O . LYS A 1 64 ? -1.763 10.997 -1.484 1.00 0.00 64 LYS A O 17
ATOM 20730 N N . VAL A 1 65 ? -1.432 8.776 -1.492 1.00 0.00 65 VAL A N 17
ATOM 20731 C CA . VAL A 1 65 ? -2.003 8.574 -0.169 1.00 0.00 65 VAL A CA 17
ATOM 20732 C C . VAL A 1 65 ? -0.990 8.956 0.903 1.00 0.00 65 VAL A C 17
ATOM 20733 O O . VAL A 1 65 ? 0.177 9.213 0.595 1.00 0.00 65 VAL A O 17
ATOM 20746 N N . LYS A 1 66 ? -1.429 8.998 2.155 1.00 0.00 66 LYS A N 17
ATOM 20747 C CA . LYS A 1 66 ? -0.545 9.381 3.245 1.00 0.00 66 LYS A CA 17
ATOM 20748 C C . LYS A 1 66 ? 0.509 8.305 3.485 1.00 0.00 66 LYS A C 17
ATOM 20749 O O . LYS A 1 66 ? 1.689 8.613 3.646 1.00 0.00 66 LYS A O 17
ATOM 20768 N N . LYS A 1 67 ? 0.061 7.045 3.499 1.00 0.00 67 LYS A N 17
ATOM 20769 C CA . LYS A 1 67 ? 0.949 5.882 3.624 1.00 0.00 67 LYS A CA 17
ATOM 20770 C C . LYS A 1 67 ? 1.536 5.781 5.037 1.00 0.00 67 LYS A C 17
ATOM 20771 O O . LYS A 1 67 ? 1.967 6.772 5.616 1.00 0.00 67 LYS A O 17
ATOM 20790 N N . TYR A 1 68 ? 1.534 4.573 5.597 1.00 0.00 68 TYR A N 17
ATOM 20791 C CA . TYR A 1 68 ? 2.091 4.351 6.935 1.00 0.00 68 TYR A CA 17
ATOM 20792 C C . TYR A 1 68 ? 3.612 4.429 6.885 1.00 0.00 68 TYR A C 17
ATOM 20793 O O . TYR A 1 68 ? 4.284 4.570 7.907 1.00 0.00 68 TYR A O 17
ATOM 20811 N N . VAL A 1 69 ? 4.122 4.355 5.667 1.00 0.00 69 VAL A N 17
ATOM 20812 C CA . VAL A 1 69 ? 5.547 4.474 5.377 1.00 0.00 69 VAL A CA 17
ATOM 20813 C C . VAL A 1 69 ? 6.377 3.434 6.127 1.00 0.00 69 VAL A C 17
ATOM 20814 O O . VAL A 1 69 ? 6.972 3.714 7.172 1.00 0.00 69 VAL A O 17
ATOM 20827 N N . GLY A 1 70 ? 6.372 2.218 5.612 1.00 0.00 70 GLY A N 17
ATOM 20828 C CA . GLY A 1 70 ? 7.325 1.231 6.060 1.00 0.00 70 GLY A CA 17
ATOM 20829 C C . GLY A 1 70 ? 8.550 1.282 5.181 1.00 0.00 70 GLY A C 17
ATOM 20830 O O . GLY A 1 70 ? 9.671 1.482 5.650 1.00 0.00 70 GLY A O 17
ATOM 20834 N N . GLN A 1 71 ? 8.316 1.119 3.892 1.00 0.00 71 GLN A N 17
ATOM 20835 C CA . GLN A 1 71 ? 9.334 1.349 2.885 1.00 0.00 71 GLN A CA 17
ATOM 20836 C C . GLN A 1 71 ? 9.110 2.724 2.267 1.00 0.00 71 GLN A C 17
ATOM 20837 O O . GLN A 1 71 ? 7.963 3.137 2.071 1.00 0.00 71 GLN A O 17
ATOM 20851 N N . VAL A 1 72 ? 10.187 3.440 1.982 1.00 0.00 72 VAL A N 17
ATOM 20852 C CA . VAL A 1 72 ? 10.080 4.769 1.400 1.00 0.00 72 VAL A CA 17
ATOM 20853 C C . VAL A 1 72 ? 9.932 4.707 -0.125 1.00 0.00 72 VAL A C 17
ATOM 20854 O O . VAL A 1 72 ? 8.833 4.889 -0.649 1.00 0.00 72 VAL A O 17
ATOM 20867 N N . SER A 1 73 ? 11.025 4.426 -0.823 1.00 0.00 73 SER A N 17
ATOM 20868 C CA . SER A 1 73 ? 11.027 4.386 -2.277 1.00 0.00 73 SER A CA 17
ATOM 20869 C C . SER A 1 73 ? 10.941 2.947 -2.782 1.00 0.00 73 SER A C 17
ATOM 20870 O O . SER A 1 73 ? 11.309 2.009 -2.071 1.00 0.00 73 SER A O 17
ATOM 20878 N N . GLU A 1 74 ? 10.453 2.782 -4.008 1.00 0.00 74 GLU A N 17
ATOM 20879 C CA . GLU A 1 74 ? 10.303 1.458 -4.604 1.00 0.00 74 GLU A CA 17
ATOM 20880 C C . GLU A 1 74 ? 11.659 0.903 -5.022 1.00 0.00 74 GLU A C 17
ATOM 20881 O O . GLU A 1 74 ? 12.432 1.576 -5.713 1.00 0.00 74 GLU A O 17
ATOM 20893 N N . VAL A 1 75 ? 11.951 -0.318 -4.593 1.00 0.00 75 VAL A N 17
ATOM 20894 C CA . VAL A 1 75 ? 13.174 -1.001 -4.996 1.00 0.00 75 VAL A CA 17
ATOM 20895 C C . VAL A 1 75 ? 13.146 -1.277 -6.496 1.00 0.00 75 VAL A C 17
ATOM 20896 O O . VAL A 1 75 ? 12.190 -1.860 -7.014 1.00 0.00 75 VAL A O 17
ATOM 20909 N N . GLY A 1 76 ? 14.188 -0.847 -7.185 1.00 0.00 76 GLY A N 17
ATOM 20910 C CA . GLY A 1 76 ? 14.229 -0.962 -8.628 1.00 0.00 76 GLY A CA 17
ATOM 20911 C C . GLY A 1 76 ? 14.755 0.307 -9.257 1.00 0.00 76 GLY A C 17
ATOM 20912 O O . GLY A 1 76 ? 15.323 0.293 -10.349 1.00 0.00 76 GLY A O 17
ATOM 20916 N N . SER A 1 77 ? 14.557 1.409 -8.558 1.00 0.00 77 SER A N 17
ATOM 20917 C CA . SER A 1 77 ? 15.092 2.690 -8.974 1.00 0.00 77 SER A CA 17
ATOM 20918 C C . SER A 1 77 ? 15.840 3.317 -7.806 1.00 0.00 77 SER A C 17
ATOM 20919 O O . SER A 1 77 ? 15.301 4.256 -7.186 1.00 0.00 77 SER A O 17
ATOM 20928 N N . GLN A 1 1 ? -20.431 11.586 -17.812 1.00 0.00 1 GLN A N 18
ATOM 20929 C CA . GLN A 1 1 ? -19.961 12.875 -18.368 1.00 0.00 1 GLN A CA 18
ATOM 20930 C C . GLN A 1 1 ? -19.607 13.846 -17.248 1.00 0.00 1 GLN A C 18
ATOM 20931 O O . GLN A 1 1 ? -20.489 14.419 -16.604 1.00 0.00 1 GLN A O 18
ATOM 20947 N N . GLY A 1 2 ? -18.313 14.007 -17.008 1.00 0.00 2 GLY A N 18
ATOM 20948 C CA . GLY A 1 2 ? -17.851 14.962 -16.023 1.00 0.00 2 GLY A CA 18
ATOM 20949 C C . GLY A 1 2 ? -17.731 14.367 -14.635 1.00 0.00 2 GLY A C 18
ATOM 20950 O O . GLY A 1 2 ? -16.738 14.592 -13.942 1.00 0.00 2 GLY A O 18
ATOM 20954 N N . HIS A 1 3 ? -18.731 13.602 -14.226 1.00 0.00 3 HIS A N 18
ATOM 20955 C CA . HIS A 1 3 ? -18.763 13.042 -12.885 1.00 0.00 3 HIS A CA 18
ATOM 20956 C C . HIS A 1 3 ? -18.285 11.598 -12.898 1.00 0.00 3 HIS A C 18
ATOM 20957 O O . HIS A 1 3 ? -19.067 10.678 -13.144 1.00 0.00 3 HIS A O 18
ATOM 20972 N N . MET A 1 4 ? -16.996 11.403 -12.645 1.00 0.00 4 MET A N 18
ATOM 20973 C CA . MET A 1 4 ? -16.423 10.068 -12.609 1.00 0.00 4 MET A CA 18
ATOM 20974 C C . MET A 1 4 ? -16.371 9.557 -11.169 1.00 0.00 4 MET A C 18
ATOM 20975 O O . MET A 1 4 ? -15.307 9.478 -10.552 1.00 0.00 4 MET A O 18
ATOM 20989 N N . ILE A 1 5 ? -17.539 9.258 -10.623 1.00 0.00 5 ILE A N 18
ATOM 20990 C CA . ILE A 1 5 ? -17.634 8.726 -9.275 1.00 0.00 5 ILE A CA 18
ATOM 20991 C C . ILE A 1 5 ? -17.794 7.212 -9.335 1.00 0.00 5 ILE A C 18
ATOM 20992 O O . ILE A 1 5 ? -18.889 6.699 -9.586 1.00 0.00 5 ILE A O 18
ATOM 21008 N N . MET A 1 6 ? -16.695 6.501 -9.135 1.00 0.00 6 MET A N 18
ATOM 21009 C CA . MET A 1 6 ? -16.697 5.052 -9.250 1.00 0.00 6 MET A CA 18
ATOM 21010 C C . MET A 1 6 ? -17.155 4.408 -7.949 1.00 0.00 6 MET A C 18
ATOM 21011 O O . MET A 1 6 ? -16.877 4.917 -6.863 1.00 0.00 6 MET A O 18
ATOM 21025 N N . ALA A 1 7 ? -17.850 3.289 -8.067 1.00 0.00 7 ALA A N 18
ATOM 21026 C CA . ALA A 1 7 ? -18.348 2.568 -6.903 1.00 0.00 7 ALA A CA 18
ATOM 21027 C C . ALA A 1 7 ? -17.203 1.899 -6.156 1.00 0.00 7 ALA A C 18
ATOM 21028 O O . ALA A 1 7 ? -17.199 1.833 -4.928 1.00 0.00 7 ALA A O 18
ATOM 21035 N N . LYS A 1 8 ? -16.222 1.415 -6.901 1.00 0.00 8 LYS A N 18
ATOM 21036 C CA . LYS A 1 8 ? -15.054 0.785 -6.303 1.00 0.00 8 LYS A CA 18
ATOM 21037 C C . LYS A 1 8 ? -13.854 1.729 -6.347 1.00 0.00 8 LYS A C 18
ATOM 21038 O O . LYS A 1 8 ? -12.769 1.363 -6.791 1.00 0.00 8 LYS A O 18
ATOM 21057 N N . ARG A 1 9 ? -14.067 2.951 -5.883 1.00 0.00 9 ARG A N 18
ATOM 21058 C CA . ARG A 1 9 ? -13.012 3.946 -5.821 1.00 0.00 9 ARG A CA 18
ATOM 21059 C C . ARG A 1 9 ? -12.130 3.725 -4.589 1.00 0.00 9 ARG A C 18
ATOM 21060 O O . ARG A 1 9 ? -12.570 3.141 -3.593 1.00 0.00 9 ARG A O 18
ATOM 21081 N N . CYS A 1 10 ? -10.885 4.196 -4.663 1.00 0.00 10 CYS A N 18
ATOM 21082 C CA . CYS A 1 10 ? -9.944 4.088 -3.549 1.00 0.00 10 CYS A CA 18
ATOM 21083 C C . CYS A 1 10 ? -10.478 4.822 -2.322 1.00 0.00 10 CYS A C 18
ATOM 21084 O O . CYS A 1 10 ? -11.112 5.870 -2.446 1.00 0.00 10 CYS A O 18
ATOM 21092 N N . GLU A 1 11 ? -10.205 4.282 -1.141 1.00 0.00 11 GLU A N 18
ATOM 21093 C CA . GLU A 1 11 ? -10.695 4.877 0.100 1.00 0.00 11 GLU A CA 18
ATOM 21094 C C . GLU A 1 11 ? -9.766 5.994 0.574 1.00 0.00 11 GLU A C 18
ATOM 21095 O O . GLU A 1 11 ? -10.086 6.730 1.503 1.00 0.00 11 GLU A O 18
ATOM 21107 N N . VAL A 1 12 ? -8.619 6.117 -0.078 1.00 0.00 12 VAL A N 18
ATOM 21108 C CA . VAL A 1 12 ? -7.624 7.109 0.310 1.00 0.00 12 VAL A CA 18
ATOM 21109 C C . VAL A 1 12 ? -7.686 8.335 -0.594 1.00 0.00 12 VAL A C 18
ATOM 21110 O O . VAL A 1 12 ? -7.952 9.447 -0.135 1.00 0.00 12 VAL A O 18
ATOM 21123 N N . CYS A 1 13 ? -7.431 8.126 -1.878 1.00 0.00 13 CYS A N 18
ATOM 21124 C CA . CYS A 1 13 ? -7.415 9.217 -2.842 1.00 0.00 13 CYS A CA 18
ATOM 21125 C C . CYS A 1 13 ? -8.797 9.411 -3.466 1.00 0.00 13 CYS A C 18
ATOM 21126 O O . CYS A 1 13 ? -9.306 10.527 -3.546 1.00 0.00 13 CYS A O 18
ATOM 21134 N N . GLY A 1 14 ? -9.402 8.315 -3.897 1.00 0.00 14 GLY A N 18
ATOM 21135 C CA . GLY A 1 14 ? -10.709 8.392 -4.519 1.00 0.00 14 GLY A CA 18
ATOM 21136 C C . GLY A 1 14 ? -10.663 8.048 -5.993 1.00 0.00 14 GLY A C 18
ATOM 21137 O O . GLY A 1 14 ? -11.700 7.886 -6.635 1.00 0.00 14 GLY A O 18
ATOM 21141 N N . LYS A 1 15 ? -9.458 7.936 -6.537 1.00 0.00 15 LYS A N 18
ATOM 21142 C CA . LYS A 1 15 ? -9.293 7.580 -7.941 1.00 0.00 15 LYS A CA 18
ATOM 21143 C C . LYS A 1 15 ? -9.510 6.083 -8.135 1.00 0.00 15 LYS A C 18
ATOM 21144 O O . LYS A 1 15 ? -9.474 5.311 -7.170 1.00 0.00 15 LYS A O 18
ATOM 21163 N N . ALA A 1 16 ? -9.742 5.678 -9.376 1.00 0.00 16 ALA A N 18
ATOM 21164 C CA . ALA A 1 16 ? -10.042 4.288 -9.687 1.00 0.00 16 ALA A CA 18
ATOM 21165 C C . ALA A 1 16 ? -8.785 3.422 -9.639 1.00 0.00 16 ALA A C 18
ATOM 21166 O O . ALA A 1 16 ? -7.691 3.869 -9.999 1.00 0.00 16 ALA A O 18
ATOM 21173 N N . PRO A 1 17 ? -8.926 2.171 -9.179 1.00 0.00 17 PRO A N 18
ATOM 21174 C CA . PRO A 1 17 ? -7.831 1.216 -9.121 1.00 0.00 17 PRO A CA 18
ATOM 21175 C C . PRO A 1 17 ? -7.710 0.397 -10.408 1.00 0.00 17 PRO A C 18
ATOM 21176 O O . PRO A 1 17 ? -8.400 -0.607 -10.593 1.00 0.00 17 PRO A O 18
ATOM 21187 N N . ARG A 1 18 ? -6.848 0.854 -11.308 1.00 0.00 18 ARG A N 18
ATOM 21188 C CA . ARG A 1 18 ? -6.645 0.176 -12.583 1.00 0.00 18 ARG A CA 18
ATOM 21189 C C . ARG A 1 18 ? -5.767 -1.063 -12.401 1.00 0.00 18 ARG A C 18
ATOM 21190 O O . ARG A 1 18 ? -5.886 -2.040 -13.149 1.00 0.00 18 ARG A O 18
ATOM 21211 N N . SER A 1 19 ? -4.898 -1.007 -11.391 1.00 0.00 19 SER A N 18
ATOM 21212 C CA . SER A 1 19 ? -3.911 -2.055 -11.149 1.00 0.00 19 SER A CA 18
ATOM 21213 C C . SER A 1 19 ? -3.026 -2.234 -12.386 1.00 0.00 19 SER A C 18
ATOM 21214 O O . SER A 1 19 ? -2.861 -1.303 -13.175 1.00 0.00 19 SER A O 18
ATOM 21222 N N . GLY A 1 20 ? -2.444 -3.414 -12.544 1.00 0.00 20 GLY A N 18
ATOM 21223 C CA . GLY A 1 20 ? -1.652 -3.692 -13.723 1.00 0.00 20 GLY A CA 18
ATOM 21224 C C . GLY A 1 20 ? -2.380 -4.609 -14.683 1.00 0.00 20 GLY A C 18
ATOM 21225 O O . GLY A 1 20 ? -1.754 -5.270 -15.507 1.00 0.00 20 GLY A O 18
ATOM 21229 N N . ASN A 1 21 ? -3.710 -4.626 -14.577 1.00 0.00 21 ASN A N 18
ATOM 21230 C CA . ASN A 1 21 ? -4.551 -5.546 -15.346 1.00 0.00 21 ASN A CA 18
ATOM 21231 C C . ASN A 1 21 ? -4.192 -6.993 -15.026 1.00 0.00 21 ASN A C 18
ATOM 21232 O O . ASN A 1 21 ? -3.761 -7.747 -15.900 1.00 0.00 21 ASN A O 18
ATOM 21243 N N . THR A 1 22 ? -4.378 -7.354 -13.755 1.00 0.00 22 THR A N 18
ATOM 21244 C CA . THR A 1 22 ? -4.062 -8.689 -13.250 1.00 0.00 22 THR A CA 18
ATOM 21245 C C . THR A 1 22 ? -2.549 -8.875 -13.088 1.00 0.00 22 THR A C 18
ATOM 21246 O O . THR A 1 22 ? -1.759 -8.330 -13.854 1.00 0.00 22 THR A O 18
ATOM 21257 N N . VAL A 1 23 ? -2.156 -9.624 -12.065 1.00 0.00 23 VAL A N 18
ATOM 21258 C CA . VAL A 1 23 ? -0.743 -9.859 -11.786 1.00 0.00 23 VAL A CA 18
ATOM 21259 C C . VAL A 1 23 ? -0.338 -11.273 -12.184 1.00 0.00 23 VAL A C 18
ATOM 21260 O O . VAL A 1 23 ? -1.194 -12.107 -12.498 1.00 0.00 23 VAL A O 18
ATOM 21273 N N . SER A 1 24 ? 0.966 -11.535 -12.158 1.00 0.00 24 SER A N 18
ATOM 21274 C CA . SER A 1 24 ? 1.511 -12.837 -12.522 1.00 0.00 24 SER A CA 18
ATOM 21275 C C . SER A 1 24 ? 1.252 -13.127 -14.007 1.00 0.00 24 SER A C 18
ATOM 21276 O O . SER A 1 24 ? 1.049 -12.209 -14.809 1.00 0.00 24 SER A O 18
ATOM 21284 N N . HIS A 1 25 ? 1.282 -14.399 -14.376 1.00 0.00 25 HIS A N 18
ATOM 21285 C CA . HIS A 1 25 ? 1.080 -14.797 -15.762 1.00 0.00 25 HIS A CA 18
ATOM 21286 C C . HIS A 1 25 ? -0.379 -15.178 -16.006 1.00 0.00 25 HIS A C 18
ATOM 21287 O O . HIS A 1 25 ? -0.812 -15.323 -17.148 1.00 0.00 25 HIS A O 18
ATOM 21302 N N . SER A 1 26 ? -1.134 -15.340 -14.932 1.00 0.00 26 SER A N 18
ATOM 21303 C CA . SER A 1 26 ? -2.530 -15.732 -15.041 1.00 0.00 26 SER A CA 18
ATOM 21304 C C . SER A 1 26 ? -3.381 -15.016 -14.000 1.00 0.00 26 SER A C 18
ATOM 21305 O O . SER A 1 26 ? -4.206 -14.168 -14.340 1.00 0.00 26 SER A O 18
ATOM 21313 N N . ASP A 1 27 ? -3.180 -15.364 -12.735 1.00 0.00 27 ASP A N 18
ATOM 21314 C CA . ASP A 1 27 ? -3.895 -14.729 -11.634 1.00 0.00 27 ASP A CA 18
ATOM 21315 C C . ASP A 1 27 ? -3.275 -15.120 -10.297 1.00 0.00 27 ASP A C 18
ATOM 21316 O O . ASP A 1 27 ? -2.816 -14.253 -9.549 1.00 0.00 27 ASP A O 18
ATOM 21325 N N . LYS A 1 28 ? -3.242 -16.427 -10.019 1.00 0.00 28 LYS A N 18
ATOM 21326 C CA . LYS A 1 28 ? -2.704 -16.974 -8.770 1.00 0.00 28 LYS A CA 18
ATOM 21327 C C . LYS A 1 28 ? -3.564 -16.570 -7.570 1.00 0.00 28 LYS A C 18
ATOM 21328 O O . LYS A 1 28 ? -4.266 -17.400 -6.994 1.00 0.00 28 LYS A O 18
ATOM 21347 N N . LYS A 1 29 ? -3.515 -15.297 -7.200 1.00 0.00 29 LYS A N 18
ATOM 21348 C CA . LYS A 1 29 ? -4.277 -14.793 -6.068 1.00 0.00 29 LYS A CA 18
ATOM 21349 C C . LYS A 1 29 ? -4.987 -13.492 -6.419 1.00 0.00 29 LYS A C 18
ATOM 21350 O O . LYS A 1 29 ? -6.189 -13.357 -6.194 1.00 0.00 29 LYS A O 18
ATOM 21369 N N . SER A 1 30 ? -4.211 -12.537 -6.944 1.00 0.00 30 SER A N 18
ATOM 21370 C CA . SER A 1 30 ? -4.700 -11.195 -7.283 1.00 0.00 30 SER A CA 18
ATOM 21371 C C . SER A 1 30 ? -4.955 -10.372 -6.019 1.00 0.00 30 SER A C 18
ATOM 21372 O O . SER A 1 30 ? -5.310 -9.198 -6.099 1.00 0.00 30 SER A O 18
ATOM 21380 N N . GLU A 1 31 ? -4.735 -11.004 -4.864 1.00 0.00 31 GLU A N 18
ATOM 21381 C CA . GLU A 1 31 ? -4.926 -10.384 -3.552 1.00 0.00 31 GLU A CA 18
ATOM 21382 C C . GLU A 1 31 ? -6.375 -9.957 -3.324 1.00 0.00 31 GLU A C 18
ATOM 21383 O O . GLU A 1 31 ? -6.820 -8.930 -3.831 1.00 0.00 31 GLU A O 18
ATOM 21395 N N . ARG A 1 32 ? -7.088 -10.769 -2.538 1.00 0.00 32 ARG A N 18
ATOM 21396 C CA . ARG A 1 32 ? -8.492 -10.525 -2.190 1.00 0.00 32 ARG A CA 18
ATOM 21397 C C . ARG A 1 32 ? -9.418 -10.801 -3.375 1.00 0.00 32 ARG A C 18
ATOM 21398 O O . ARG A 1 32 ? -9.111 -10.475 -4.518 1.00 0.00 32 ARG A O 18
ATOM 21419 N N . TRP A 1 33 ? -10.543 -11.439 -3.096 1.00 0.00 33 TRP A N 18
ATOM 21420 C CA . TRP A 1 33 ? -11.568 -11.642 -4.101 1.00 0.00 33 TRP A CA 18
ATOM 21421 C C . TRP A 1 33 ? -12.537 -10.467 -4.064 1.00 0.00 33 TRP A C 18
ATOM 21422 O O . TRP A 1 33 ? -13.156 -10.107 -5.065 1.00 0.00 33 TRP A O 18
ATOM 21443 N N . PHE A 1 34 ? -12.654 -9.870 -2.885 1.00 0.00 34 PHE A N 18
ATOM 21444 C CA . PHE A 1 34 ? -13.500 -8.704 -2.696 1.00 0.00 34 PHE A CA 18
ATOM 21445 C C . PHE A 1 34 ? -12.725 -7.448 -3.070 1.00 0.00 34 PHE A C 18
ATOM 21446 O O . PHE A 1 34 ? -11.854 -7.005 -2.318 1.00 0.00 34 PHE A O 18
ATOM 21463 N N . ARG A 1 35 ? -13.047 -6.891 -4.235 1.00 0.00 35 ARG A N 18
ATOM 21464 C CA . ARG A 1 35 ? -12.326 -5.742 -4.788 1.00 0.00 35 ARG A CA 18
ATOM 21465 C C . ARG A 1 35 ? -10.855 -6.095 -5.030 1.00 0.00 35 ARG A C 18
ATOM 21466 O O . ARG A 1 35 ? -9.969 -5.587 -4.346 1.00 0.00 35 ARG A O 18
ATOM 21487 N N . PRO A 1 36 ? -10.578 -6.958 -6.027 1.00 0.00 36 PRO A N 18
ATOM 21488 C CA . PRO A 1 36 ? -9.222 -7.458 -6.309 1.00 0.00 36 PRO A CA 18
ATOM 21489 C C . PRO A 1 36 ? -8.320 -6.399 -6.939 1.00 0.00 36 PRO A C 18
ATOM 21490 O O . PRO A 1 36 ? -7.196 -6.686 -7.352 1.00 0.00 36 PRO A O 18
ATOM 21501 N N . ASN A 1 37 ? -8.828 -5.180 -7.038 1.00 0.00 37 ASN A N 18
ATOM 21502 C CA . ASN A 1 37 ? -8.057 -4.075 -7.590 1.00 0.00 37 ASN A CA 18
ATOM 21503 C C . ASN A 1 37 ? -7.688 -3.081 -6.499 1.00 0.00 37 ASN A C 18
ATOM 21504 O O . ASN A 1 37 ? -6.879 -2.175 -6.714 1.00 0.00 37 ASN A O 18
ATOM 21515 N N . LEU A 1 38 ? -8.281 -3.259 -5.330 1.00 0.00 38 LEU A N 18
ATOM 21516 C CA . LEU A 1 38 ? -8.055 -2.359 -4.212 1.00 0.00 38 LEU A CA 18
ATOM 21517 C C . LEU A 1 38 ? -7.475 -3.107 -3.032 1.00 0.00 38 LEU A C 18
ATOM 21518 O O . LEU A 1 38 ? -8.198 -3.755 -2.276 1.00 0.00 38 LEU A O 18
ATOM 21534 N N . GLN A 1 39 ? -6.173 -3.008 -2.865 1.00 0.00 39 GLN A N 18
ATOM 21535 C CA . GLN A 1 39 ? -5.517 -3.693 -1.768 1.00 0.00 39 GLN A CA 18
ATOM 21536 C C . GLN A 1 39 ? -5.481 -2.798 -0.539 1.00 0.00 39 GLN A C 18
ATOM 21537 O O . GLN A 1 39 ? -4.984 -1.672 -0.578 1.00 0.00 39 GLN A O 18
ATOM 21551 N N . LYS A 1 40 ? -6.036 -3.299 0.547 1.00 0.00 40 LYS A N 18
ATOM 21552 C CA . LYS A 1 40 ? -6.089 -2.555 1.792 1.00 0.00 40 LYS A CA 18
ATOM 21553 C C . LYS A 1 40 ? -4.710 -2.484 2.439 1.00 0.00 40 LYS A C 18
ATOM 21554 O O . LYS A 1 40 ? -4.082 -3.506 2.716 1.00 0.00 40 LYS A O 18
ATOM 21573 N N . VAL A 1 41 ? -4.241 -1.270 2.669 1.00 0.00 41 VAL A N 18
ATOM 21574 C CA . VAL A 1 41 ? -2.944 -1.056 3.289 1.00 0.00 41 VAL A CA 18
ATOM 21575 C C . VAL A 1 41 ? -3.129 -0.392 4.646 1.00 0.00 41 VAL A C 18
ATOM 21576 O O . VAL A 1 41 ? -4.145 0.258 4.898 1.00 0.00 41 VAL A O 18
ATOM 21589 N N . ARG A 1 42 ? -2.155 -0.567 5.517 1.00 0.00 42 ARG A N 18
ATOM 21590 C CA . ARG A 1 42 ? -2.209 0.014 6.845 1.00 0.00 42 ARG A CA 18
ATOM 21591 C C . ARG A 1 42 ? -1.680 1.442 6.798 1.00 0.00 42 ARG A C 18
ATOM 21592 O O . ARG A 1 42 ? -0.475 1.667 6.655 1.00 0.00 42 ARG A O 18
ATOM 21613 N N . VAL A 1 43 ? -2.580 2.400 6.902 1.00 0.00 43 VAL A N 18
ATOM 21614 C CA . VAL A 1 43 ? -2.216 3.799 6.772 1.00 0.00 43 VAL A CA 18
ATOM 21615 C C . VAL A 1 43 ? -2.475 4.565 8.064 1.00 0.00 43 VAL A C 18
ATOM 21616 O O . VAL A 1 43 ? -3.151 4.072 8.970 1.00 0.00 43 VAL A O 18
ATOM 21629 N N . VAL A 1 44 ? -1.929 5.769 8.136 1.00 0.00 44 VAL A N 18
ATOM 21630 C CA . VAL A 1 44 ? -2.127 6.636 9.283 1.00 0.00 44 VAL A CA 18
ATOM 21631 C C . VAL A 1 44 ? -2.744 7.955 8.827 1.00 0.00 44 VAL A C 18
ATOM 21632 O O . VAL A 1 44 ? -2.365 8.507 7.790 1.00 0.00 44 VAL A O 18
ATOM 21645 N N . LEU A 1 45 ? -3.724 8.437 9.572 1.00 0.00 45 LEU A N 18
ATOM 21646 C CA . LEU A 1 45 ? -4.413 9.663 9.221 1.00 0.00 45 LEU A CA 18
ATOM 21647 C C . LEU A 1 45 ? -3.835 10.842 9.995 1.00 0.00 45 LEU A C 18
ATOM 21648 O O . LEU A 1 45 ? -3.317 10.666 11.100 1.00 0.00 45 LEU A O 18
ATOM 21664 N N . PRO A 1 46 ? -3.917 12.061 9.430 1.00 0.00 46 PRO A N 18
ATOM 21665 C CA . PRO A 1 46 ? -3.370 13.275 10.059 1.00 0.00 46 PRO A CA 18
ATOM 21666 C C . PRO A 1 46 ? -4.053 13.612 11.382 1.00 0.00 46 PRO A C 18
ATOM 21667 O O . PRO A 1 46 ? -3.545 14.404 12.175 1.00 0.00 46 PRO A O 18
ATOM 21678 N N . ASP A 1 47 ? -5.206 13.001 11.611 1.00 0.00 47 ASP A N 18
ATOM 21679 C CA . ASP A 1 47 ? -5.958 13.200 12.843 1.00 0.00 47 ASP A CA 18
ATOM 21680 C C . ASP A 1 47 ? -5.370 12.349 13.966 1.00 0.00 47 ASP A C 18
ATOM 21681 O O . ASP A 1 47 ? -5.643 12.575 15.145 1.00 0.00 47 ASP A O 18
ATOM 21690 N N . GLY A 1 48 ? -4.536 11.381 13.592 1.00 0.00 48 GLY A N 18
ATOM 21691 C CA . GLY A 1 48 ? -3.963 10.469 14.562 1.00 0.00 48 GLY A CA 18
ATOM 21692 C C . GLY A 1 48 ? -4.661 9.125 14.551 1.00 0.00 48 GLY A C 18
ATOM 21693 O O . GLY A 1 48 ? -4.518 8.329 15.480 1.00 0.00 48 GLY A O 18
ATOM 21697 N N . THR A 1 49 ? -5.423 8.880 13.500 1.00 0.00 49 THR A N 18
ATOM 21698 C CA . THR A 1 49 ? -6.150 7.635 13.355 1.00 0.00 49 THR A CA 18
ATOM 21699 C C . THR A 1 49 ? -5.289 6.602 12.639 1.00 0.00 49 THR A C 18
ATOM 21700 O O . THR A 1 49 ? -4.453 6.947 11.803 1.00 0.00 49 THR A O 18
ATOM 21711 N N . ILE A 1 50 ? -5.502 5.345 12.969 1.00 0.00 50 ILE A N 18
ATOM 21712 C CA . ILE A 1 50 ? -4.781 4.248 12.342 1.00 0.00 50 ILE A CA 18
ATOM 21713 C C . ILE A 1 50 ? -5.779 3.221 11.834 1.00 0.00 50 ILE A C 18
ATOM 21714 O O . ILE A 1 50 ? -6.450 2.559 12.625 1.00 0.00 50 ILE A O 18
ATOM 21730 N N . LYS A 1 51 ? -5.888 3.093 10.523 1.00 0.00 51 LYS A N 18
ATOM 21731 C CA . LYS A 1 51 ? -6.889 2.218 9.938 1.00 0.00 51 LYS A CA 18
ATOM 21732 C C . LYS A 1 51 ? -6.361 1.581 8.663 1.00 0.00 51 LYS A C 18
ATOM 21733 O O . LYS A 1 51 ? -5.538 2.167 7.960 1.00 0.00 51 LYS A O 18
ATOM 21752 N N . ARG A 1 52 ? -6.826 0.378 8.377 1.00 0.00 52 ARG A N 18
ATOM 21753 C CA . ARG A 1 52 ? -6.492 -0.279 7.129 1.00 0.00 52 ARG A CA 18
ATOM 21754 C C . ARG A 1 52 ? -7.519 0.102 6.074 1.00 0.00 52 ARG A C 18
ATOM 21755 O O . ARG A 1 52 ? -8.717 -0.132 6.246 1.00 0.00 52 ARG A O 18
ATOM 21776 N N . MET A 1 53 ? -7.054 0.699 4.995 1.00 0.00 53 MET A N 18
ATOM 21777 C CA . MET A 1 53 ? -7.955 1.162 3.944 1.00 0.00 53 MET A CA 18
ATOM 21778 C C . MET A 1 53 ? -7.488 0.685 2.580 1.00 0.00 53 MET A C 18
ATOM 21779 O O . MET A 1 53 ? -6.291 0.520 2.346 1.00 0.00 53 MET A O 18
ATOM 21793 N N . ARG A 1 54 ? -8.438 0.480 1.683 1.00 0.00 54 ARG A N 18
ATOM 21794 C CA . ARG A 1 54 ? -8.142 -0.029 0.355 1.00 0.00 54 ARG A CA 18
ATOM 21795 C C . ARG A 1 54 ? -7.548 1.059 -0.523 1.00 0.00 54 ARG A C 18
ATOM 21796 O O . ARG A 1 54 ? -8.212 2.047 -0.865 1.00 0.00 54 ARG A O 18
ATOM 21817 N N . VAL A 1 55 ? -6.289 0.874 -0.875 1.00 0.00 55 VAL A N 18
ATOM 21818 C CA . VAL A 1 55 ? -5.569 1.831 -1.689 1.00 0.00 55 VAL A CA 18
ATOM 21819 C C . VAL A 1 55 ? -5.432 1.281 -3.098 1.00 0.00 55 VAL A C 18
ATOM 21820 O O . VAL A 1 55 ? -5.376 0.068 -3.286 1.00 0.00 55 VAL A O 18
ATOM 21833 N N . CYS A 1 56 ? -5.410 2.157 -4.088 1.00 0.00 56 CYS A N 18
ATOM 21834 C CA . CYS A 1 56 ? -5.237 1.717 -5.462 1.00 0.00 56 CYS A CA 18
ATOM 21835 C C . CYS A 1 56 ? -3.754 1.603 -5.799 1.00 0.00 56 CYS A C 18
ATOM 21836 O O . CYS A 1 56 ? -2.929 2.346 -5.266 1.00 0.00 56 CYS A O 18
ATOM 21844 N N . THR A 1 57 ? -3.422 0.665 -6.683 1.00 0.00 57 THR A N 18
ATOM 21845 C CA . THR A 1 57 ? -2.039 0.440 -7.097 1.00 0.00 57 THR A CA 18
ATOM 21846 C C . THR A 1 57 ? -1.427 1.704 -7.712 1.00 0.00 57 THR A C 18
ATOM 21847 O O . THR A 1 57 ? -0.210 1.895 -7.682 1.00 0.00 57 THR A O 18
ATOM 21858 N N . SER A 1 58 ? -2.281 2.566 -8.255 1.00 0.00 58 SER A N 18
ATOM 21859 C CA . SER A 1 58 ? -1.843 3.844 -8.795 1.00 0.00 58 SER A CA 18
ATOM 21860 C C . SER A 1 58 ? -1.191 4.689 -7.700 1.00 0.00 58 SER A C 18
ATOM 21861 O O . SER A 1 58 ? -0.166 5.330 -7.924 1.00 0.00 58 SER A O 18
ATOM 21869 N N . CYS A 1 59 ? -1.782 4.661 -6.508 1.00 0.00 59 CYS A N 18
ATOM 21870 C CA . CYS A 1 59 ? -1.240 5.367 -5.363 1.00 0.00 59 CYS A CA 18
ATOM 21871 C C . CYS A 1 59 ? -0.020 4.637 -4.812 1.00 0.00 59 CYS A C 18
ATOM 21872 O O . CYS A 1 59 ? 0.922 5.267 -4.324 1.00 0.00 59 CYS A O 18
ATOM 21880 N N . LEU A 1 60 ? -0.042 3.308 -4.897 1.00 0.00 60 LEU A N 18
ATOM 21881 C CA . LEU A 1 60 ? 1.076 2.489 -4.440 1.00 0.00 60 LEU A CA 18
ATOM 21882 C C . LEU A 1 60 ? 2.373 2.883 -5.136 1.00 0.00 60 LEU A C 18
ATOM 21883 O O . LEU A 1 60 ? 3.375 3.182 -4.482 1.00 0.00 60 LEU A O 18
ATOM 21899 N N . LYS A 1 61 ? 2.350 2.899 -6.465 1.00 0.00 61 LYS A N 18
ATOM 21900 C CA . LYS A 1 61 ? 3.542 3.216 -7.245 1.00 0.00 61 LYS A CA 18
ATOM 21901 C C . LYS A 1 61 ? 3.746 4.726 -7.342 1.00 0.00 61 LYS A C 18
ATOM 21902 O O . LYS A 1 61 ? 4.714 5.195 -7.937 1.00 0.00 61 LYS A O 18
ATOM 21921 N N . SER A 1 62 ? 2.819 5.483 -6.772 1.00 0.00 62 SER A N 18
ATOM 21922 C CA . SER A 1 62 ? 2.961 6.927 -6.712 1.00 0.00 62 SER A CA 18
ATOM 21923 C C . SER A 1 62 ? 3.760 7.308 -5.467 1.00 0.00 62 SER A C 18
ATOM 21924 O O . SER A 1 62 ? 4.519 8.281 -5.469 1.00 0.00 62 SER A O 18
ATOM 21932 N N . GLY A 1 63 ? 3.605 6.509 -4.416 1.00 0.00 63 GLY A N 18
ATOM 21933 C CA . GLY A 1 63 ? 4.342 6.725 -3.186 1.00 0.00 63 GLY A CA 18
ATOM 21934 C C . GLY A 1 63 ? 4.038 8.061 -2.541 1.00 0.00 63 GLY A C 18
ATOM 21935 O O . GLY A 1 63 ? 4.948 8.786 -2.145 1.00 0.00 63 GLY A O 18
ATOM 21939 N N . LYS A 1 64 ? 2.761 8.393 -2.438 1.00 0.00 64 LYS A N 18
ATOM 21940 C CA . LYS A 1 64 ? 2.359 9.648 -1.820 1.00 0.00 64 LYS A CA 18
ATOM 21941 C C . LYS A 1 64 ? 1.212 9.436 -0.834 1.00 0.00 64 LYS A C 18
ATOM 21942 O O . LYS A 1 64 ? 0.355 10.302 -0.658 1.00 0.00 64 LYS A O 18
ATOM 21961 N N . VAL A 1 65 ? 1.216 8.286 -0.174 1.00 0.00 65 VAL A N 18
ATOM 21962 C CA . VAL A 1 65 ? 0.209 7.983 0.831 1.00 0.00 65 VAL A CA 18
ATOM 21963 C C . VAL A 1 65 ? 0.855 7.933 2.209 1.00 0.00 65 VAL A C 18
ATOM 21964 O O . VAL A 1 65 ? 2.036 7.602 2.329 1.00 0.00 65 VAL A O 18
ATOM 21977 N N . LYS A 1 66 ? 0.095 8.279 3.234 1.00 0.00 66 LYS A N 18
ATOM 21978 C CA . LYS A 1 66 ? 0.618 8.283 4.591 1.00 0.00 66 LYS A CA 18
ATOM 21979 C C . LYS A 1 66 ? 0.481 6.898 5.202 1.00 0.00 66 LYS A C 18
ATOM 21980 O O . LYS A 1 66 ? -0.604 6.475 5.602 1.00 0.00 66 LYS A O 18
ATOM 21999 N N . LYS A 1 67 ? 1.598 6.192 5.245 1.00 0.00 67 LYS A N 18
ATOM 22000 C CA . LYS A 1 67 ? 1.628 4.800 5.665 1.00 0.00 67 LYS A CA 18
ATOM 22001 C C . LYS A 1 67 ? 1.962 4.658 7.146 1.00 0.00 67 LYS A C 18
ATOM 22002 O O . LYS A 1 67 ? 2.730 5.443 7.702 1.00 0.00 67 LYS A O 18
ATOM 22021 N N . TYR A 1 68 ? 1.390 3.641 7.773 1.00 0.00 68 TYR A N 18
ATOM 22022 C CA . TYR A 1 68 ? 1.749 3.277 9.139 1.00 0.00 68 TYR A CA 18
ATOM 22023 C C . TYR A 1 68 ? 2.564 1.983 9.092 1.00 0.00 68 TYR A C 18
ATOM 22024 O O . TYR A 1 68 ? 2.366 1.066 9.889 1.00 0.00 68 TYR A O 18
ATOM 22042 N N . VAL A 1 69 ? 3.494 1.946 8.138 1.00 0.00 69 VAL A N 18
ATOM 22043 C CA . VAL A 1 69 ? 4.327 0.773 7.877 1.00 0.00 69 VAL A CA 18
ATOM 22044 C C . VAL A 1 69 ? 3.488 -0.376 7.321 1.00 0.00 69 VAL A C 18
ATOM 22045 O O . VAL A 1 69 ? 2.763 -1.056 8.053 1.00 0.00 69 VAL A O 18
ATOM 22058 N N . GLY A 1 70 ? 3.581 -0.569 6.014 1.00 0.00 70 GLY A N 18
ATOM 22059 C CA . GLY A 1 70 ? 2.854 -1.635 5.365 1.00 0.00 70 GLY A CA 18
ATOM 22060 C C . GLY A 1 70 ? 3.427 -1.954 4.002 1.00 0.00 70 GLY A C 18
ATOM 22061 O O . GLY A 1 70 ? 3.493 -1.074 3.141 1.00 0.00 70 GLY A O 18
ATOM 22065 N N . GLN A 1 71 ? 3.845 -3.209 3.822 1.00 0.00 71 GLN A N 18
ATOM 22066 C CA . GLN A 1 71 ? 4.455 -3.674 2.575 1.00 0.00 71 GLN A CA 18
ATOM 22067 C C . GLN A 1 71 ? 5.831 -3.047 2.367 1.00 0.00 71 GLN A C 18
ATOM 22068 O O . GLN A 1 71 ? 5.965 -1.975 1.776 1.00 0.00 71 GLN A O 18
ATOM 22082 N N . VAL A 1 72 ? 6.849 -3.711 2.886 1.00 0.00 72 VAL A N 18
ATOM 22083 C CA . VAL A 1 72 ? 8.221 -3.265 2.708 1.00 0.00 72 VAL A CA 18
ATOM 22084 C C . VAL A 1 72 ? 8.791 -3.857 1.420 1.00 0.00 72 VAL A C 18
ATOM 22085 O O . VAL A 1 72 ? 8.442 -4.980 1.040 1.00 0.00 72 VAL A O 18
ATOM 22098 N N . SER A 1 73 ? 9.639 -3.084 0.745 1.00 0.00 73 SER A N 18
ATOM 22099 C CA . SER A 1 73 ? 10.223 -3.492 -0.527 1.00 0.00 73 SER A CA 18
ATOM 22100 C C . SER A 1 73 ? 9.129 -3.645 -1.589 1.00 0.00 73 SER A C 18
ATOM 22101 O O . SER A 1 73 ? 8.724 -4.759 -1.941 1.00 0.00 73 SER A O 18
ATOM 22109 N N . GLU A 1 74 ? 8.645 -2.507 -2.073 1.00 0.00 74 GLU A N 18
ATOM 22110 C CA . GLU A 1 74 ? 7.540 -2.469 -3.024 1.00 0.00 74 GLU A CA 18
ATOM 22111 C C . GLU A 1 74 ? 8.041 -2.681 -4.446 1.00 0.00 74 GLU A C 18
ATOM 22112 O O . GLU A 1 74 ? 9.151 -2.272 -4.798 1.00 0.00 74 GLU A O 18
ATOM 22124 N N . VAL A 1 75 ? 7.223 -3.329 -5.258 1.00 0.00 75 VAL A N 18
ATOM 22125 C CA . VAL A 1 75 ? 7.544 -3.528 -6.661 1.00 0.00 75 VAL A CA 18
ATOM 22126 C C . VAL A 1 75 ? 6.825 -2.489 -7.512 1.00 0.00 75 VAL A C 18
ATOM 22127 O O . VAL A 1 75 ? 5.625 -2.611 -7.779 1.00 0.00 75 VAL A O 18
ATOM 22140 N N . GLY A 1 76 ? 7.556 -1.455 -7.909 1.00 0.00 76 GLY A N 18
ATOM 22141 C CA . GLY A 1 76 ? 6.983 -0.399 -8.717 1.00 0.00 76 GLY A CA 18
ATOM 22142 C C . GLY A 1 76 ? 7.005 -0.739 -10.190 1.00 0.00 76 GLY A C 18
ATOM 22143 O O . GLY A 1 76 ? 7.914 -0.336 -10.913 1.00 0.00 76 GLY A O 18
ATOM 22147 N N . SER A 1 77 ? 6.017 -1.501 -10.622 1.00 0.00 77 SER A N 18
ATOM 22148 C CA . SER A 1 77 ? 5.906 -1.890 -12.014 1.00 0.00 77 SER A CA 18
ATOM 22149 C C . SER A 1 77 ? 5.284 -0.753 -12.817 1.00 0.00 77 SER A C 18
ATOM 22150 O O . SER A 1 77 ? 4.092 -0.453 -12.601 1.00 0.00 77 SER A O 18
ATOM 22159 N N . GLN A 1 1 ? -25.248 12.419 -12.264 1.00 0.00 1 GLN A N 19
ATOM 22160 C CA . GLN A 1 1 ? -25.282 11.058 -11.683 1.00 0.00 1 GLN A CA 19
ATOM 22161 C C . GLN A 1 1 ? -26.034 11.074 -10.359 1.00 0.00 1 GLN A C 19
ATOM 22162 O O . GLN A 1 1 ? -25.509 11.503 -9.329 1.00 0.00 1 GLN A O 19
ATOM 22178 N N . GLY A 1 2 ? -27.288 10.630 -10.405 1.00 0.00 2 GLY A N 19
ATOM 22179 C CA . GLY A 1 2 ? -28.146 10.674 -9.235 1.00 0.00 2 GLY A CA 19
ATOM 22180 C C . GLY A 1 2 ? -27.895 9.521 -8.291 1.00 0.00 2 GLY A C 19
ATOM 22181 O O . GLY A 1 2 ? -28.155 9.621 -7.094 1.00 0.00 2 GLY A O 19
ATOM 22185 N N . HIS A 1 3 ? -27.389 8.420 -8.825 1.00 0.00 3 HIS A N 19
ATOM 22186 C CA . HIS A 1 3 ? -27.083 7.257 -8.004 1.00 0.00 3 HIS A CA 19
ATOM 22187 C C . HIS A 1 3 ? -25.676 7.375 -7.449 1.00 0.00 3 HIS A C 19
ATOM 22188 O O . HIS A 1 3 ? -24.844 8.101 -7.993 1.00 0.00 3 HIS A O 19
ATOM 22203 N N . MET A 1 4 ? -25.406 6.670 -6.364 1.00 0.00 4 MET A N 19
ATOM 22204 C CA . MET A 1 4 ? -24.068 6.643 -5.807 1.00 0.00 4 MET A CA 19
ATOM 22205 C C . MET A 1 4 ? -23.210 5.715 -6.655 1.00 0.00 4 MET A C 19
ATOM 22206 O O . MET A 1 4 ? -23.223 4.495 -6.472 1.00 0.00 4 MET A O 19
ATOM 22220 N N . ILE A 1 5 ? -22.523 6.297 -7.630 1.00 0.00 5 ILE A N 19
ATOM 22221 C CA . ILE A 1 5 ? -21.692 5.536 -8.551 1.00 0.00 5 ILE A CA 19
ATOM 22222 C C . ILE A 1 5 ? -20.509 4.900 -7.828 1.00 0.00 5 ILE A C 19
ATOM 22223 O O . ILE A 1 5 ? -19.550 5.571 -7.443 1.00 0.00 5 ILE A O 19
ATOM 22239 N N . MET A 1 6 ? -20.597 3.598 -7.627 1.00 0.00 6 MET A N 19
ATOM 22240 C CA . MET A 1 6 ? -19.569 2.874 -6.904 1.00 0.00 6 MET A CA 19
ATOM 22241 C C . MET A 1 6 ? -18.845 1.895 -7.818 1.00 0.00 6 MET A C 19
ATOM 22242 O O . MET A 1 6 ? -19.429 1.347 -8.755 1.00 0.00 6 MET A O 19
ATOM 22256 N N . ALA A 1 7 ? -17.568 1.706 -7.532 1.00 0.00 7 ALA A N 19
ATOM 22257 C CA . ALA A 1 7 ? -16.715 0.783 -8.260 1.00 0.00 7 ALA A CA 19
ATOM 22258 C C . ALA A 1 7 ? -15.434 0.613 -7.466 1.00 0.00 7 ALA A C 19
ATOM 22259 O O . ALA A 1 7 ? -15.260 1.291 -6.454 1.00 0.00 7 ALA A O 19
ATOM 22266 N N . LYS A 1 8 ? -14.546 -0.274 -7.893 1.00 0.00 8 LYS A N 19
ATOM 22267 C CA . LYS A 1 8 ? -13.284 -0.441 -7.188 1.00 0.00 8 LYS A CA 19
ATOM 22268 C C . LYS A 1 8 ? -12.426 0.814 -7.349 1.00 0.00 8 LYS A C 19
ATOM 22269 O O . LYS A 1 8 ? -11.957 1.127 -8.441 1.00 0.00 8 LYS A O 19
ATOM 22288 N N . ARG A 1 9 ? -12.273 1.555 -6.261 1.00 0.00 9 ARG A N 19
ATOM 22289 C CA . ARG A 1 9 ? -11.513 2.795 -6.273 1.00 0.00 9 ARG A CA 19
ATOM 22290 C C . ARG A 1 9 ? -10.752 2.968 -4.963 1.00 0.00 9 ARG A C 19
ATOM 22291 O O . ARG A 1 9 ? -11.130 2.402 -3.938 1.00 0.00 9 ARG A O 19
ATOM 22312 N N . CYS A 1 10 ? -9.672 3.735 -5.001 1.00 0.00 10 CYS A N 19
ATOM 22313 C CA . CYS A 1 10 ? -8.900 4.018 -3.802 1.00 0.00 10 CYS A CA 19
ATOM 22314 C C . CYS A 1 10 ? -9.699 4.897 -2.848 1.00 0.00 10 CYS A C 19
ATOM 22315 O O . CYS A 1 10 ? -10.255 5.917 -3.252 1.00 0.00 10 CYS A O 19
ATOM 22323 N N . GLU A 1 11 ? -9.736 4.510 -1.583 1.00 0.00 11 GLU A N 19
ATOM 22324 C CA . GLU A 1 11 ? -10.476 5.260 -0.577 1.00 0.00 11 GLU A CA 19
ATOM 22325 C C . GLU A 1 11 ? -9.674 6.465 -0.084 1.00 0.00 11 GLU A C 19
ATOM 22326 O O . GLU A 1 11 ? -10.112 7.191 0.806 1.00 0.00 11 GLU A O 19
ATOM 22338 N N . VAL A 1 12 ? -8.501 6.673 -0.667 1.00 0.00 12 VAL A N 19
ATOM 22339 C CA . VAL A 1 12 ? -7.654 7.797 -0.294 1.00 0.00 12 VAL A CA 19
ATOM 22340 C C . VAL A 1 12 ? -7.748 8.917 -1.333 1.00 0.00 12 VAL A C 19
ATOM 22341 O O . VAL A 1 12 ? -8.139 10.044 -1.014 1.00 0.00 12 VAL A O 19
ATOM 22354 N N . CYS A 1 13 ? -7.387 8.602 -2.574 1.00 0.00 13 CYS A N 19
ATOM 22355 C CA . CYS A 1 13 ? -7.370 9.600 -3.641 1.00 0.00 13 CYS A CA 19
ATOM 22356 C C . CYS A 1 13 ? -8.597 9.477 -4.546 1.00 0.00 13 CYS A C 19
ATOM 22357 O O . CYS A 1 13 ? -8.966 10.425 -5.242 1.00 0.00 13 CYS A O 19
ATOM 22365 N N . GLY A 1 14 ? -9.224 8.310 -4.541 1.00 0.00 14 GLY A N 19
ATOM 22366 C CA . GLY A 1 14 ? -10.447 8.132 -5.299 1.00 0.00 14 GLY A CA 19
ATOM 22367 C C . GLY A 1 14 ? -10.241 7.429 -6.630 1.00 0.00 14 GLY A C 19
ATOM 22368 O O . GLY A 1 14 ? -11.206 6.994 -7.256 1.00 0.00 14 GLY A O 19
ATOM 22372 N N . LYS A 1 15 ? -8.988 7.314 -7.063 1.00 0.00 15 LYS A N 19
ATOM 22373 C CA . LYS A 1 15 ? -8.685 6.727 -8.368 1.00 0.00 15 LYS A CA 19
ATOM 22374 C C . LYS A 1 15 ? -8.738 5.201 -8.328 1.00 0.00 15 LYS A C 19
ATOM 22375 O O . LYS A 1 15 ? -8.386 4.581 -7.322 1.00 0.00 15 LYS A O 19
ATOM 22394 N N . ALA A 1 16 ? -9.177 4.614 -9.437 1.00 0.00 16 ALA A N 19
ATOM 22395 C CA . ALA A 1 16 ? -9.359 3.170 -9.547 1.00 0.00 16 ALA A CA 19
ATOM 22396 C C . ALA A 1 16 ? -8.025 2.451 -9.770 1.00 0.00 16 ALA A C 19
ATOM 22397 O O . ALA A 1 16 ? -7.064 3.045 -10.267 1.00 0.00 16 ALA A O 19
ATOM 22404 N N . PRO A 1 17 ? -7.949 1.160 -9.394 1.00 0.00 17 PRO A N 19
ATOM 22405 C CA . PRO A 1 17 ? -6.737 0.354 -9.551 1.00 0.00 17 PRO A CA 19
ATOM 22406 C C . PRO A 1 17 ? -6.538 -0.128 -10.984 1.00 0.00 17 PRO A C 19
ATOM 22407 O O . PRO A 1 17 ? -7.282 -0.971 -11.485 1.00 0.00 17 PRO A O 19
ATOM 22418 N N . ARG A 1 18 ? -5.544 0.435 -11.648 1.00 0.00 18 ARG A N 19
ATOM 22419 C CA . ARG A 1 18 ? -5.225 0.045 -13.006 1.00 0.00 18 ARG A CA 19
ATOM 22420 C C . ARG A 1 18 ? -4.045 -0.909 -13.009 1.00 0.00 18 ARG A C 19
ATOM 22421 O O . ARG A 1 18 ? -2.890 -0.495 -13.127 1.00 0.00 18 ARG A O 19
ATOM 22442 N N . SER A 1 19 ? -4.343 -2.187 -12.835 1.00 0.00 19 SER A N 19
ATOM 22443 C CA . SER A 1 19 ? -3.319 -3.208 -12.788 1.00 0.00 19 SER A CA 19
ATOM 22444 C C . SER A 1 19 ? -3.231 -3.933 -14.127 1.00 0.00 19 SER A C 19
ATOM 22445 O O . SER A 1 19 ? -4.069 -4.776 -14.448 1.00 0.00 19 SER A O 19
ATOM 22453 N N . GLY A 1 20 ? -2.231 -3.574 -14.916 1.00 0.00 20 GLY A N 19
ATOM 22454 C CA . GLY A 1 20 ? -2.043 -4.193 -16.215 1.00 0.00 20 GLY A CA 19
ATOM 22455 C C . GLY A 1 20 ? -0.878 -5.155 -16.212 1.00 0.00 20 GLY A C 19
ATOM 22456 O O . GLY A 1 20 ? -0.660 -5.886 -17.179 1.00 0.00 20 GLY A O 19
ATOM 22460 N N . ASN A 1 21 ? -0.120 -5.134 -15.124 1.00 0.00 21 ASN A N 19
ATOM 22461 C CA . ASN A 1 21 ? 0.991 -6.058 -14.939 1.00 0.00 21 ASN A CA 19
ATOM 22462 C C . ASN A 1 21 ? 0.515 -7.303 -14.194 1.00 0.00 21 ASN A C 19
ATOM 22463 O O . ASN A 1 21 ? 1.061 -8.393 -14.369 1.00 0.00 21 ASN A O 19
ATOM 22474 N N . THR A 1 22 ? -0.520 -7.114 -13.374 1.00 0.00 22 THR A N 19
ATOM 22475 C CA . THR A 1 22 ? -1.153 -8.200 -12.625 1.00 0.00 22 THR A CA 19
ATOM 22476 C C . THR A 1 22 ? -0.151 -8.949 -11.733 1.00 0.00 22 THR A C 19
ATOM 22477 O O . THR A 1 22 ? 0.301 -10.051 -12.056 1.00 0.00 22 THR A O 19
ATOM 22488 N N . VAL A 1 23 ? 0.205 -8.330 -10.614 1.00 0.00 23 VAL A N 19
ATOM 22489 C CA . VAL A 1 23 ? 1.101 -8.948 -9.641 1.00 0.00 23 VAL A CA 19
ATOM 22490 C C . VAL A 1 23 ? 0.547 -8.747 -8.236 1.00 0.00 23 VAL A C 19
ATOM 22491 O O . VAL A 1 23 ? 0.343 -7.611 -7.807 1.00 0.00 23 VAL A O 19
ATOM 22504 N N . SER A 1 24 ? 0.267 -9.838 -7.541 1.00 0.00 24 SER A N 19
ATOM 22505 C CA . SER A 1 24 ? -0.243 -9.752 -6.181 1.00 0.00 24 SER A CA 19
ATOM 22506 C C . SER A 1 24 ? 0.287 -10.898 -5.317 1.00 0.00 24 SER A C 19
ATOM 22507 O O . SER A 1 24 ? -0.123 -12.052 -5.463 1.00 0.00 24 SER A O 19
ATOM 22515 N N . HIS A 1 25 ? 1.216 -10.573 -4.432 1.00 0.00 25 HIS A N 19
ATOM 22516 C CA . HIS A 1 25 ? 1.776 -11.547 -3.507 1.00 0.00 25 HIS A CA 19
ATOM 22517 C C . HIS A 1 25 ? 1.537 -11.116 -2.069 1.00 0.00 25 HIS A C 19
ATOM 22518 O O . HIS A 1 25 ? 2.091 -10.117 -1.613 1.00 0.00 25 HIS A O 19
ATOM 22533 N N . SER A 1 26 ? 0.701 -11.858 -1.362 1.00 0.00 26 SER A N 19
ATOM 22534 C CA . SER A 1 26 ? 0.431 -11.571 0.040 1.00 0.00 26 SER A CA 19
ATOM 22535 C C . SER A 1 26 ? 0.434 -12.858 0.858 1.00 0.00 26 SER A C 19
ATOM 22536 O O . SER A 1 26 ? 0.013 -12.870 2.012 1.00 0.00 26 SER A O 19
ATOM 22544 N N . ASP A 1 27 ? 0.926 -13.932 0.249 1.00 0.00 27 ASP A N 19
ATOM 22545 C CA . ASP A 1 27 ? 0.943 -15.248 0.885 1.00 0.00 27 ASP A CA 19
ATOM 22546 C C . ASP A 1 27 ? 1.709 -16.239 0.014 1.00 0.00 27 ASP A C 19
ATOM 22547 O O . ASP A 1 27 ? 2.924 -16.388 0.137 1.00 0.00 27 ASP A O 19
ATOM 22556 N N . LYS A 1 28 ? 0.978 -16.830 -0.916 1.00 0.00 28 LYS A N 19
ATOM 22557 C CA . LYS A 1 28 ? 1.459 -17.873 -1.818 1.00 0.00 28 LYS A CA 19
ATOM 22558 C C . LYS A 1 28 ? 0.343 -18.141 -2.805 1.00 0.00 28 LYS A C 19
ATOM 22559 O O . LYS A 1 28 ? 0.526 -18.102 -4.021 1.00 0.00 28 LYS A O 19
ATOM 22578 N N . LYS A 1 29 ? -0.825 -18.400 -2.239 1.00 0.00 29 LYS A N 19
ATOM 22579 C CA . LYS A 1 29 ? -2.056 -18.523 -3.000 1.00 0.00 29 LYS A CA 19
ATOM 22580 C C . LYS A 1 29 ? -2.574 -17.132 -3.352 1.00 0.00 29 LYS A C 19
ATOM 22581 O O . LYS A 1 29 ? -2.784 -16.811 -4.525 1.00 0.00 29 LYS A O 19
ATOM 22600 N N . SER A 1 30 ? -2.750 -16.311 -2.316 1.00 0.00 30 SER A N 19
ATOM 22601 C CA . SER A 1 30 ? -3.182 -14.923 -2.467 1.00 0.00 30 SER A CA 19
ATOM 22602 C C . SER A 1 30 ? -4.488 -14.827 -3.264 1.00 0.00 30 SER A C 19
ATOM 22603 O O . SER A 1 30 ? -4.500 -14.347 -4.399 1.00 0.00 30 SER A O 19
ATOM 22611 N N . GLU A 1 31 ? -5.588 -15.288 -2.672 1.00 0.00 31 GLU A N 19
ATOM 22612 C CA . GLU A 1 31 ? -6.878 -15.241 -3.345 1.00 0.00 31 GLU A CA 19
ATOM 22613 C C . GLU A 1 31 ? -7.509 -13.861 -3.173 1.00 0.00 31 GLU A C 19
ATOM 22614 O O . GLU A 1 31 ? -7.124 -13.097 -2.279 1.00 0.00 31 GLU A O 19
ATOM 22626 N N . ARG A 1 32 ? -8.462 -13.534 -4.033 1.00 0.00 32 ARG A N 19
ATOM 22627 C CA . ARG A 1 32 ? -8.993 -12.180 -4.102 1.00 0.00 32 ARG A CA 19
ATOM 22628 C C . ARG A 1 32 ? -10.484 -12.142 -3.776 1.00 0.00 32 ARG A C 19
ATOM 22629 O O . ARG A 1 32 ? -11.318 -12.540 -4.589 1.00 0.00 32 ARG A O 19
ATOM 22650 N N . TRP A 1 33 ? -10.810 -11.669 -2.580 1.00 0.00 33 TRP A N 19
ATOM 22651 C CA . TRP A 1 33 ? -12.199 -11.505 -2.171 1.00 0.00 33 TRP A CA 19
ATOM 22652 C C . TRP A 1 33 ? -12.453 -10.074 -1.717 1.00 0.00 33 TRP A C 19
ATOM 22653 O O . TRP A 1 33 ? -13.181 -9.324 -2.366 1.00 0.00 33 TRP A O 19
ATOM 22674 N N . PHE A 1 34 ? -11.827 -9.697 -0.607 1.00 0.00 34 PHE A N 19
ATOM 22675 C CA . PHE A 1 34 ? -12.016 -8.369 -0.033 1.00 0.00 34 PHE A CA 19
ATOM 22676 C C . PHE A 1 34 ? -11.160 -7.344 -0.756 1.00 0.00 34 PHE A C 19
ATOM 22677 O O . PHE A 1 34 ? -11.341 -6.138 -0.600 1.00 0.00 34 PHE A O 19
ATOM 22694 N N . ARG A 1 35 ? -10.223 -7.837 -1.543 1.00 0.00 35 ARG A N 19
ATOM 22695 C CA . ARG A 1 35 ? -9.362 -6.978 -2.336 1.00 0.00 35 ARG A CA 19
ATOM 22696 C C . ARG A 1 35 ? -8.906 -7.708 -3.603 1.00 0.00 35 ARG A C 19
ATOM 22697 O O . ARG A 1 35 ? -7.881 -8.390 -3.620 1.00 0.00 35 ARG A O 19
ATOM 22718 N N . PRO A 1 36 ? -9.723 -7.641 -4.666 1.00 0.00 36 PRO A N 19
ATOM 22719 C CA . PRO A 1 36 ? -9.415 -8.281 -5.945 1.00 0.00 36 PRO A CA 19
ATOM 22720 C C . PRO A 1 36 ? -8.375 -7.511 -6.759 1.00 0.00 36 PRO A C 19
ATOM 22721 O O . PRO A 1 36 ? -7.341 -8.061 -7.144 1.00 0.00 36 PRO A O 19
ATOM 22732 N N . ASN A 1 37 ? -8.654 -6.238 -7.012 1.00 0.00 37 ASN A N 19
ATOM 22733 C CA . ASN A 1 37 ? -7.758 -5.392 -7.798 1.00 0.00 37 ASN A CA 19
ATOM 22734 C C . ASN A 1 37 ? -7.156 -4.312 -6.898 1.00 0.00 37 ASN A C 19
ATOM 22735 O O . ASN A 1 37 ? -6.054 -3.817 -7.136 1.00 0.00 37 ASN A O 19
ATOM 22746 N N . LEU A 1 38 ? -7.895 -3.961 -5.855 1.00 0.00 38 LEU A N 19
ATOM 22747 C CA . 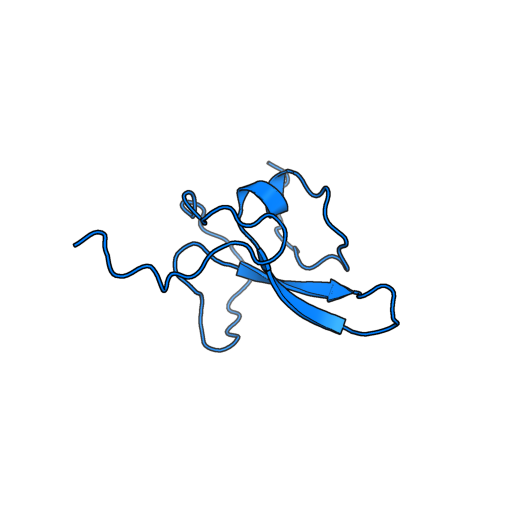LEU A 1 38 ? -7.410 -3.031 -4.844 1.00 0.00 38 LEU A CA 19
ATOM 22748 C C . LEU A 1 38 ? -6.622 -3.791 -3.787 1.00 0.00 38 LEU A C 19
ATOM 22749 O O . LEU A 1 38 ? -6.766 -5.005 -3.654 1.00 0.00 38 LEU A O 19
ATOM 22765 N N . GLN A 1 39 ? -5.785 -3.084 -3.048 1.00 0.00 39 GLN A N 19
ATOM 22766 C CA . GLN A 1 39 ? -5.118 -3.659 -1.896 1.00 0.00 39 GLN A CA 19
ATOM 22767 C C . GLN A 1 39 ? -5.422 -2.836 -0.655 1.00 0.00 39 GLN A C 19
ATOM 22768 O O . GLN A 1 39 ? -5.336 -1.610 -0.680 1.00 0.00 39 GLN A O 19
ATOM 22782 N N . LYS A 1 40 ? -5.793 -3.506 0.423 1.00 0.00 40 LYS A N 19
ATOM 22783 C CA . LYS A 1 40 ? -6.045 -2.820 1.678 1.00 0.00 40 LYS A CA 19
ATOM 22784 C C . LYS A 1 40 ? -4.741 -2.640 2.449 1.00 0.00 40 LYS A C 19
ATOM 22785 O O . LYS A 1 40 ? -4.112 -3.612 2.875 1.00 0.00 40 LYS A O 19
ATOM 22804 N N . VAL A 1 41 ? -4.323 -1.398 2.598 1.00 0.00 41 VAL A N 19
ATOM 22805 C CA . VAL A 1 41 ? -3.091 -1.093 3.306 1.00 0.00 41 VAL A CA 19
ATOM 22806 C C . VAL A 1 41 ? -3.381 -0.276 4.553 1.00 0.00 41 VAL A C 19
ATOM 22807 O O . VAL A 1 41 ? -4.493 0.236 4.729 1.00 0.00 41 VAL A O 19
ATOM 22820 N N . ARG A 1 42 ? -2.386 -0.160 5.415 1.00 0.00 42 ARG A N 19
ATOM 22821 C CA . ARG A 1 42 ? -2.547 0.558 6.662 1.00 0.00 42 ARG A CA 19
ATOM 22822 C C . ARG A 1 42 ? -1.939 1.957 6.569 1.00 0.00 42 ARG A C 19
ATOM 22823 O O . ARG A 1 42 ? -0.748 2.121 6.294 1.00 0.00 42 ARG A O 19
ATOM 22844 N N . VAL A 1 43 ? -2.774 2.957 6.779 1.00 0.00 43 VAL A N 19
ATOM 22845 C CA . VAL A 1 43 ? -2.345 4.343 6.734 1.00 0.00 43 VAL A CA 19
ATOM 22846 C C . VAL A 1 43 ? -2.379 4.948 8.133 1.00 0.00 43 VAL A C 19
ATOM 22847 O O . VAL A 1 43 ? -2.944 4.359 9.059 1.00 0.00 43 VAL A O 19
ATOM 22860 N N . VAL A 1 44 ? -1.784 6.117 8.287 1.00 0.00 44 VAL A N 19
ATOM 22861 C CA . VAL A 1 44 ? -1.729 6.764 9.587 1.00 0.00 44 VAL A CA 19
ATOM 22862 C C . VAL A 1 44 ? -2.769 7.879 9.692 1.00 0.00 44 VAL A C 19
ATOM 22863 O O . VAL A 1 44 ? -2.913 8.710 8.794 1.00 0.00 44 VAL A O 19
ATOM 22876 N N . LEU A 1 45 ? -3.512 7.862 10.782 1.00 0.00 45 LEU A N 19
ATOM 22877 C CA . LEU A 1 45 ? -4.472 8.909 11.069 1.00 0.00 45 LEU A CA 19
ATOM 22878 C C . LEU A 1 45 ? -3.835 9.954 11.975 1.00 0.00 45 LEU A C 19
ATOM 22879 O O . LEU A 1 45 ? -3.027 9.613 12.836 1.00 0.00 45 LEU A O 19
ATOM 22895 N N . PRO A 1 46 ? -4.186 11.236 11.800 1.00 0.00 46 PRO A N 19
ATOM 22896 C CA . PRO A 1 46 ? -3.696 12.317 12.667 1.00 0.00 46 PRO A CA 19
ATOM 22897 C C . PRO A 1 46 ? -4.097 12.095 14.121 1.00 0.00 46 PRO A C 19
ATOM 22898 O O . PRO A 1 46 ? -3.506 12.656 15.043 1.00 0.00 46 PRO A O 19
ATOM 22909 N N . ASP A 1 47 ? -5.120 11.263 14.305 1.00 0.00 47 ASP A N 19
ATOM 22910 C CA . ASP A 1 47 ? -5.559 10.829 15.627 1.00 0.00 47 ASP A CA 19
ATOM 22911 C C . ASP A 1 47 ? -4.441 10.074 16.341 1.00 0.00 47 ASP A C 19
ATOM 22912 O O . ASP A 1 47 ? -4.367 10.058 17.567 1.00 0.00 47 ASP A O 19
ATOM 22921 N N . GLY A 1 48 ? -3.565 9.461 15.558 1.00 0.00 48 GLY A N 19
ATOM 22922 C CA . GLY A 1 48 ? -2.515 8.633 16.113 1.00 0.00 48 GLY A CA 19
ATOM 22923 C C . GLY A 1 48 ? -2.824 7.161 15.936 1.00 0.00 48 GLY A C 19
ATOM 22924 O O . GLY A 1 48 ? -2.086 6.294 16.404 1.00 0.00 48 GLY A O 19
ATOM 22928 N N . THR A 1 49 ? -3.926 6.881 15.256 1.00 0.00 49 THR A N 19
ATOM 22929 C CA . THR A 1 49 ? -4.346 5.518 15.011 1.00 0.00 49 THR A CA 19
ATOM 22930 C C . THR A 1 49 ? -3.951 5.086 13.601 1.00 0.00 49 THR A C 19
ATOM 22931 O O . THR A 1 49 ? -3.721 5.922 12.728 1.00 0.00 49 THR A O 19
ATOM 22942 N N . ILE A 1 50 ? -3.863 3.787 13.394 1.00 0.00 50 ILE A N 19
ATOM 22943 C CA . ILE A 1 50 ? -3.553 3.240 12.083 1.00 0.00 50 ILE A CA 19
ATOM 22944 C C . ILE A 1 50 ? -4.814 2.653 11.461 1.00 0.00 50 ILE A C 19
ATOM 22945 O O . ILE A 1 50 ? -5.395 1.702 11.984 1.00 0.00 50 ILE A O 19
ATOM 22961 N N . LYS A 1 51 ? -5.233 3.237 10.351 1.00 0.00 51 LYS A N 19
ATOM 22962 C CA . LYS A 1 51 ? -6.471 2.847 9.693 1.00 0.00 51 LYS A CA 19
ATOM 22963 C C . LYS A 1 51 ? -6.165 2.057 8.431 1.00 0.00 51 LYS A C 19
ATOM 22964 O O . LYS A 1 51 ? -5.188 2.332 7.741 1.00 0.00 51 LYS A O 19
ATOM 22983 N N . ARG A 1 52 ? -6.997 1.080 8.127 1.00 0.00 52 ARG A N 19
ATOM 22984 C CA . ARG A 1 52 ? -6.793 0.261 6.949 1.00 0.00 52 ARG A CA 19
ATOM 22985 C C . ARG A 1 52 ? -7.864 0.549 5.915 1.00 0.00 52 ARG A C 19
ATOM 22986 O O . ARG A 1 52 ? -9.060 0.483 6.202 1.00 0.00 52 ARG A O 19
ATOM 23007 N N . MET A 1 53 ? -7.427 0.878 4.714 1.00 0.00 53 MET A N 19
ATOM 23008 C CA . MET A 1 53 ? -8.339 1.226 3.632 1.00 0.00 53 MET A CA 19
ATOM 23009 C C . MET A 1 53 ? -7.872 0.619 2.320 1.00 0.00 53 MET A C 19
ATOM 23010 O O . MET A 1 53 ? -6.719 0.200 2.191 1.00 0.00 53 MET A O 19
ATOM 23024 N N . ARG A 1 54 ? -8.770 0.579 1.351 1.00 0.00 54 ARG A N 19
ATOM 23025 C CA . ARG A 1 54 ? -8.473 0.010 0.049 1.00 0.00 54 ARG A CA 19
ATOM 23026 C C . ARG A 1 54 ? -7.793 1.035 -0.850 1.00 0.00 54 ARG A C 19
ATOM 23027 O O . ARG A 1 54 ? -8.341 2.105 -1.127 1.00 0.00 54 ARG A O 19
ATOM 23048 N N . VAL A 1 55 ? -6.591 0.709 -1.290 1.00 0.00 55 VAL A N 19
ATOM 23049 C CA . VAL A 1 55 ? -5.817 1.601 -2.132 1.00 0.00 55 VAL A CA 19
ATOM 23050 C C . VAL A 1 55 ? -5.461 0.898 -3.433 1.00 0.00 55 VAL A C 19
ATOM 23051 O O . VAL A 1 55 ? -5.282 -0.320 -3.462 1.00 0.00 55 VAL A O 19
ATOM 23064 N N . CYS A 1 56 ? -5.383 1.658 -4.513 1.00 0.00 56 CYS A N 19
ATOM 23065 C CA . CYS A 1 56 ? -5.047 1.098 -5.804 1.00 0.00 56 CYS A CA 19
ATOM 23066 C C . CYS A 1 56 ? -3.538 1.088 -6.004 1.00 0.00 56 CYS A C 19
ATOM 23067 O O . CYS A 1 56 ? -2.822 1.893 -5.407 1.00 0.00 56 CYS A O 19
ATOM 23075 N N . THR A 1 57 ? -3.070 0.183 -6.853 1.00 0.00 57 THR A N 19
ATOM 23076 C CA . THR A 1 57 ? -1.654 0.027 -7.134 1.00 0.00 57 THR A CA 19
ATOM 23077 C C . THR A 1 57 ? -1.026 1.321 -7.652 1.00 0.00 57 THR A C 19
ATOM 23078 O O . THR A 1 57 ? 0.138 1.612 -7.377 1.00 0.00 57 THR A O 19
ATOM 23089 N N . SER A 1 58 ? -1.809 2.105 -8.383 1.00 0.00 58 SER A N 19
ATOM 23090 C CA . SER A 1 58 ? -1.331 3.369 -8.929 1.00 0.00 58 SER A CA 19
ATOM 23091 C C . SER A 1 58 ? -1.013 4.365 -7.809 1.00 0.00 58 SER A C 19
ATOM 23092 O O . SER A 1 58 ? 0.021 5.043 -7.841 1.00 0.00 58 SER A O 19
ATOM 23100 N N . CYS A 1 59 ? -1.889 4.437 -6.812 1.00 0.00 59 CYS A N 19
ATOM 23101 C CA . CYS A 1 59 ? -1.666 5.293 -5.656 1.00 0.00 59 CYS A CA 19
ATOM 23102 C C . CYS A 1 59 ? -0.576 4.715 -4.761 1.00 0.00 59 CYS A C 19
ATOM 23103 O O . CYS A 1 59 ? 0.217 5.456 -4.174 1.00 0.00 59 CYS A O 19
ATOM 23111 N N . LEU A 1 60 ? -0.537 3.389 -4.673 1.00 0.00 60 LEU A N 19
ATOM 23112 C CA . LEU A 1 60 ? 0.500 2.690 -3.920 1.00 0.00 60 LEU A CA 19
ATOM 23113 C C . LEU A 1 60 ? 1.881 3.020 -4.475 1.00 0.00 60 LEU A C 19
ATOM 23114 O O . LEU A 1 60 ? 2.801 3.345 -3.724 1.00 0.00 60 LEU A O 19
ATOM 23130 N N . LYS A 1 61 ? 2.007 2.951 -5.793 1.00 0.00 61 LYS A N 19
ATOM 23131 C CA . LYS A 1 61 ? 3.261 3.262 -6.469 1.00 0.00 61 LYS A CA 19
ATOM 23132 C C . LYS A 1 61 ? 3.653 4.724 -6.257 1.00 0.00 61 LYS A C 19
ATOM 23133 O O . LYS A 1 61 ? 4.822 5.042 -6.046 1.00 0.00 61 LYS A O 19
ATOM 23152 N N . SER A 1 62 ? 2.666 5.610 -6.326 1.00 0.00 62 SER A N 19
ATOM 23153 C CA . SER A 1 62 ? 2.911 7.039 -6.193 1.00 0.00 62 SER A CA 19
ATOM 23154 C C . SER A 1 62 ? 3.294 7.402 -4.759 1.00 0.00 62 SER A C 19
ATOM 23155 O O . SER A 1 62 ? 4.033 8.360 -4.528 1.00 0.00 62 SER A O 19
ATOM 23163 N N . GLY A 1 63 ? 2.792 6.631 -3.799 1.00 0.00 63 GLY A N 19
ATOM 23164 C CA . GLY A 1 63 ? 3.078 6.900 -2.404 1.00 0.00 63 GLY A CA 19
ATOM 23165 C C . GLY A 1 63 ? 2.446 8.195 -1.934 1.00 0.00 63 GLY A C 19
ATOM 23166 O O . GLY A 1 63 ? 2.952 8.847 -1.022 1.00 0.00 63 GLY A O 19
ATOM 23170 N N . LYS A 1 64 ? 1.334 8.562 -2.564 1.00 0.00 64 LYS A N 19
ATOM 23171 C CA . LYS A 1 64 ? 0.633 9.795 -2.232 1.00 0.00 64 LYS A CA 19
ATOM 23172 C C . LYS A 1 64 ? -0.271 9.566 -1.024 1.00 0.00 64 LYS A C 19
ATOM 23173 O O . LYS A 1 64 ? -0.639 10.502 -0.311 1.00 0.00 64 LYS A O 19
ATOM 23192 N N . VAL A 1 65 ? -0.599 8.303 -0.786 1.00 0.00 65 VAL A N 19
ATOM 23193 C CA . VAL A 1 65 ? -1.470 7.924 0.316 1.00 0.00 65 VAL A CA 19
ATOM 23194 C C . VAL A 1 65 ? -0.861 8.307 1.662 1.00 0.00 65 VAL A C 19
ATOM 23195 O O . VAL A 1 65 ? 0.341 8.565 1.766 1.00 0.00 65 VAL A O 19
ATOM 23208 N N . LYS A 1 66 ? -1.697 8.327 2.689 1.00 0.00 66 LYS A N 19
ATOM 23209 C CA . LYS A 1 66 ? -1.278 8.742 4.023 1.00 0.00 66 LYS A CA 19
ATOM 23210 C C . LYS A 1 66 ? -0.518 7.614 4.723 1.00 0.00 66 LYS A C 19
ATOM 23211 O O . LYS A 1 66 ? -0.927 7.134 5.779 1.00 0.00 66 LYS A O 19
ATOM 23230 N N . LYS A 1 67 ? 0.582 7.199 4.109 1.00 0.00 67 LYS A N 19
ATOM 23231 C CA . LYS A 1 67 ? 1.395 6.100 4.617 1.00 0.00 67 LYS A CA 19
ATOM 23232 C C . LYS A 1 67 ? 1.879 6.372 6.037 1.00 0.00 67 LYS A C 19
ATOM 23233 O O . LYS A 1 67 ? 2.262 7.493 6.371 1.00 0.00 67 LYS A O 19
ATOM 23252 N N . TYR A 1 68 ? 1.882 5.327 6.857 1.00 0.00 68 TYR A N 19
ATOM 23253 C CA . TYR A 1 68 ? 2.225 5.441 8.276 1.00 0.00 68 TYR A CA 19
ATOM 23254 C C . TYR A 1 68 ? 3.739 5.538 8.485 1.00 0.00 68 TYR A C 19
ATOM 23255 O O . TYR A 1 68 ? 4.215 5.389 9.612 1.00 0.00 68 TYR A O 19
ATOM 23273 N N . VAL A 1 69 ? 4.466 5.807 7.392 1.00 0.00 69 VAL A N 19
ATOM 23274 C CA . VAL A 1 69 ? 5.935 5.862 7.372 1.00 0.00 69 VAL A CA 19
ATOM 23275 C C . VAL A 1 69 ? 6.565 4.693 8.140 1.00 0.00 69 VAL A C 19
ATOM 23276 O O . VAL A 1 69 ? 6.931 4.801 9.311 1.00 0.00 69 VAL A O 19
ATOM 23289 N N . GLY A 1 70 ? 6.676 3.557 7.462 1.00 0.00 70 GLY A N 19
ATOM 23290 C CA . GLY A 1 70 ? 7.199 2.362 8.094 1.00 0.00 70 GLY A CA 19
ATOM 23291 C C . GLY A 1 70 ? 7.456 1.242 7.105 1.00 0.00 70 GLY A C 19
ATOM 23292 O O . GLY A 1 70 ? 6.981 0.122 7.297 1.00 0.00 70 GLY A O 19
ATOM 23296 N N . GLN A 1 71 ? 8.209 1.557 6.050 1.00 0.00 71 GLN A N 19
ATOM 23297 C CA . GLN A 1 71 ? 8.608 0.580 5.034 1.00 0.00 71 GLN A CA 19
ATOM 23298 C C . GLN A 1 71 ? 7.395 -0.059 4.356 1.00 0.00 71 GLN A C 19
ATOM 23299 O O . GLN A 1 71 ? 6.882 -1.088 4.800 1.00 0.00 71 GLN A O 19
ATOM 23313 N N . VAL A 1 72 ? 6.928 0.573 3.285 1.00 0.00 72 VAL A N 19
ATOM 23314 C CA . VAL A 1 72 ? 5.765 0.083 2.553 1.00 0.00 72 VAL A CA 19
ATOM 23315 C C . VAL A 1 72 ? 5.815 0.540 1.088 1.00 0.00 72 VAL A C 19
ATOM 23316 O O . VAL A 1 72 ? 4.889 0.311 0.314 1.00 0.00 72 VAL A O 19
ATOM 23329 N N . SER A 1 73 ? 6.923 1.155 0.701 1.00 0.00 73 SER A N 19
ATOM 23330 C CA . SER A 1 73 ? 7.047 1.727 -0.629 1.00 0.00 73 SER A CA 19
ATOM 23331 C C . SER A 1 73 ? 7.747 0.768 -1.588 1.00 0.00 73 SER A C 19
ATOM 23332 O O . SER A 1 73 ? 8.955 0.530 -1.471 1.00 0.00 73 SER A O 19
ATOM 23340 N N . GLU A 1 74 ? 6.965 0.217 -2.520 1.00 0.00 74 GLU A N 19
ATOM 23341 C CA . GLU A 1 74 ? 7.469 -0.646 -3.595 1.00 0.00 74 GLU A CA 19
ATOM 23342 C C . GLU A 1 74 ? 8.017 -1.973 -3.073 1.00 0.00 74 GLU A C 19
ATOM 23343 O O . GLU A 1 74 ? 9.171 -2.064 -2.654 1.00 0.00 74 GLU A O 19
ATOM 23355 N N . VAL A 1 75 ? 7.174 -3.002 -3.095 1.00 0.00 75 VAL A N 19
ATOM 23356 C CA . VAL A 1 75 ? 7.599 -4.353 -2.750 1.00 0.00 75 VAL A CA 19
ATOM 23357 C C . VAL A 1 75 ? 7.046 -5.342 -3.772 1.00 0.00 75 VAL A C 19
ATOM 23358 O O . VAL A 1 75 ? 5.904 -5.790 -3.658 1.00 0.00 75 VAL A O 19
ATOM 23371 N N . GLY A 1 76 ? 7.838 -5.647 -4.788 1.00 0.00 76 GLY A N 19
ATOM 23372 C CA . GLY A 1 76 ? 7.405 -6.571 -5.818 1.00 0.00 76 GLY A CA 19
ATOM 23373 C C . GLY A 1 76 ? 8.167 -7.879 -5.772 1.00 0.00 76 GLY A C 19
ATOM 23374 O O . GLY A 1 76 ? 7.789 -8.802 -5.053 1.00 0.00 76 GLY A O 19
ATOM 23378 N N . SER A 1 77 ? 9.241 -7.959 -6.543 1.00 0.00 77 SER A N 19
ATOM 23379 C CA . SER A 1 77 ? 10.076 -9.150 -6.571 1.00 0.00 77 SER A CA 19
ATOM 23380 C C . SER A 1 77 ? 11.211 -9.016 -5.563 1.00 0.00 77 SER A C 19
ATOM 23381 O O . SER A 1 77 ? 11.240 -9.798 -4.586 1.00 0.00 77 SER A O 19
ATOM 23390 N N . GLN A 1 1 ? -22.024 6.579 -13.629 1.00 0.00 1 GLN A N 20
ATOM 23391 C CA . GLN A 1 1 ? -23.217 7.364 -13.243 1.00 0.00 1 GLN A CA 20
ATOM 23392 C C . GLN A 1 1 ? -24.487 6.560 -13.537 1.00 0.00 1 GLN A C 20
ATOM 23393 O O . GLN A 1 1 ? -25.593 7.104 -13.555 1.00 0.00 1 GLN A O 20
ATOM 23409 N N . GLY A 1 2 ? -24.324 5.259 -13.757 1.00 0.00 2 GLY A N 20
ATOM 23410 C CA . GLY A 1 2 ? -25.453 4.428 -14.126 1.00 0.00 2 GLY A CA 20
ATOM 23411 C C . GLY A 1 2 ? -25.580 3.205 -13.245 1.00 0.00 2 GLY A C 20
ATOM 23412 O O . GLY A 1 2 ? -25.302 3.265 -12.048 1.00 0.00 2 GLY A O 20
ATOM 23416 N N . HIS A 1 3 ? -25.993 2.093 -13.839 1.00 0.00 3 HIS A N 20
ATOM 23417 C CA . HIS A 1 3 ? -26.175 0.853 -13.096 1.00 0.00 3 HIS A CA 20
ATOM 23418 C C . HIS A 1 3 ? -24.924 -0.010 -13.174 1.00 0.00 3 HIS A C 20
ATOM 23419 O O . HIS A 1 3 ? -24.760 -0.811 -14.098 1.00 0.00 3 HIS A O 20
ATOM 23434 N N . MET A 1 4 ? -24.031 0.164 -12.213 1.00 0.00 4 MET A N 20
ATOM 23435 C CA . MET A 1 4 ? -22.793 -0.602 -12.179 1.00 0.00 4 MET A CA 20
ATOM 23436 C C . MET A 1 4 ? -22.601 -1.278 -10.827 1.00 0.00 4 MET A C 20
ATOM 23437 O O . MET A 1 4 ? -21.910 -2.296 -10.733 1.00 0.00 4 MET A O 20
ATOM 23451 N N . ILE A 1 5 ? -23.227 -0.711 -9.791 1.00 0.00 5 ILE A N 20
ATOM 23452 C CA . ILE A 1 5 ? -23.105 -1.203 -8.417 1.00 0.00 5 ILE A CA 20
ATOM 23453 C C . ILE A 1 5 ? -21.705 -0.948 -7.857 1.00 0.00 5 ILE A C 20
ATOM 23454 O O . ILE A 1 5 ? -21.546 -0.256 -6.850 1.00 0.00 5 ILE A O 20
ATOM 23470 N N . MET A 1 6 ? -20.698 -1.490 -8.524 1.00 0.00 6 MET A N 20
ATOM 23471 C CA . MET A 1 6 ? -19.320 -1.357 -8.092 1.00 0.00 6 MET A CA 20
ATOM 23472 C C . MET A 1 6 ? -18.658 -0.180 -8.798 1.00 0.00 6 MET A C 20
ATOM 23473 O O . MET A 1 6 ? -19.203 0.370 -9.760 1.00 0.00 6 MET A O 20
ATOM 23487 N N . ALA A 1 7 ? -17.493 0.210 -8.308 1.00 0.00 7 ALA A N 20
ATOM 23488 C CA . ALA A 1 7 ? -16.739 1.302 -8.904 1.00 0.00 7 ALA A CA 20
ATOM 23489 C C . ALA A 1 7 ? -15.250 0.991 -8.907 1.00 0.00 7 ALA A C 20
ATOM 23490 O O . ALA A 1 7 ? -14.553 1.306 -9.871 1.00 0.00 7 ALA A O 20
ATOM 23497 N N . LYS A 1 8 ? -14.786 0.353 -7.830 1.00 0.00 8 LYS A N 20
ATOM 23498 C CA . LYS A 1 8 ? -13.368 0.046 -7.641 1.00 0.00 8 LYS A CA 20
ATOM 23499 C C . LYS A 1 8 ? -12.516 1.310 -7.665 1.00 0.00 8 LYS A C 20
ATOM 23500 O O . LYS A 1 8 ? -11.982 1.703 -8.702 1.00 0.00 8 LYS A O 20
ATOM 23519 N N . ARG A 1 9 ? -12.413 1.950 -6.511 1.00 0.00 9 ARG A N 20
ATOM 23520 C CA . ARG A 1 9 ? -11.619 3.155 -6.366 1.00 0.00 9 ARG A CA 20
ATOM 23521 C C . ARG A 1 9 ? -10.858 3.122 -5.052 1.00 0.00 9 ARG A C 20
ATOM 23522 O O . ARG A 1 9 ? -11.157 2.313 -4.172 1.00 0.00 9 ARG A O 20
ATOM 23543 N N . CYS A 1 10 ? -9.877 3.996 -4.927 1.00 0.00 10 CYS A N 20
ATOM 23544 C CA . CYS A 1 10 ? -9.181 4.182 -3.669 1.00 0.00 10 CYS A CA 20
ATOM 23545 C C . CYS A 1 10 ? -9.996 5.110 -2.775 1.00 0.00 10 CYS A C 20
ATOM 23546 O O . CYS A 1 10 ? -10.608 6.060 -3.262 1.00 0.00 10 CYS A O 20
ATOM 23554 N N . GLU A 1 11 ? -9.988 4.839 -1.477 1.00 0.00 11 GLU A N 20
ATOM 23555 C CA . GLU A 1 11 ? -10.782 5.607 -0.520 1.00 0.00 11 GLU A CA 20
ATOM 23556 C C . GLU A 1 11 ? -10.180 6.986 -0.251 1.00 0.00 11 GLU A C 20
ATOM 23557 O O . GLU A 1 11 ? -10.741 7.784 0.503 1.00 0.00 11 GLU A O 20
ATOM 23569 N N . VAL A 1 12 ? -9.039 7.263 -0.865 1.00 0.00 12 VAL A N 20
ATOM 23570 C CA . VAL A 1 12 ? -8.377 8.546 -0.690 1.00 0.00 12 VAL A CA 20
ATOM 23571 C C . VAL A 1 12 ? -8.546 9.419 -1.932 1.00 0.00 12 VAL A C 20
ATOM 23572 O O . VAL A 1 12 ? -9.244 10.433 -1.903 1.00 0.00 12 VAL A O 20
ATOM 23585 N N . CYS A 1 13 ? -7.929 9.003 -3.031 1.00 0.00 13 CYS A N 20
ATOM 23586 C CA . CYS A 1 13 ? -7.933 9.793 -4.255 1.00 0.00 13 CYS A CA 20
ATOM 23587 C C . CYS A 1 13 ? -9.181 9.530 -5.095 1.00 0.00 13 CYS A C 20
ATOM 23588 O O . CYS A 1 13 ? -9.755 10.453 -5.682 1.00 0.00 13 CYS A O 20
ATOM 23596 N N . GLY A 1 14 ? -9.601 8.275 -5.152 1.00 0.00 14 GLY A N 20
ATOM 23597 C CA . GLY A 1 14 ? -10.725 7.910 -5.991 1.00 0.00 14 GLY A CA 20
ATOM 23598 C C . GLY A 1 14 ? -10.281 7.320 -7.316 1.00 0.00 14 GLY A C 20
ATOM 23599 O O . GLY A 1 14 ? -11.089 7.143 -8.225 1.00 0.00 14 GLY A O 20
ATOM 23603 N N . LYS A 1 15 ? -8.989 7.035 -7.433 1.00 0.00 15 LYS A N 20
ATOM 23604 C CA . LYS A 1 15 ? -8.449 6.401 -8.631 1.00 0.00 15 LYS A CA 20
ATOM 23605 C C . LYS A 1 15 ? -8.651 4.891 -8.569 1.00 0.00 15 LYS A C 20
ATOM 23606 O O . LYS A 1 15 ? -8.807 4.327 -7.486 1.00 0.00 15 LYS A O 20
ATOM 23625 N N . ALA A 1 16 ? -8.625 4.247 -9.725 1.00 0.00 16 ALA A N 20
ATOM 23626 C CA . ALA A 1 16 ? -8.871 2.814 -9.813 1.00 0.00 16 ALA A CA 20
ATOM 23627 C C . ALA A 1 16 ? -7.580 2.023 -9.611 1.00 0.00 16 ALA A C 20
ATOM 23628 O O . ALA A 1 16 ? -6.495 2.506 -9.934 1.00 0.00 16 ALA A O 20
ATOM 23635 N N . PRO A 1 17 ? -7.680 0.806 -9.053 1.00 0.00 17 PRO A N 20
ATOM 23636 C CA . PRO A 1 17 ? -6.523 -0.068 -8.849 1.00 0.00 17 PRO A CA 20
ATOM 23637 C C . PRO A 1 17 ? -6.047 -0.713 -10.150 1.00 0.00 17 PRO A C 20
ATOM 23638 O O . PRO A 1 17 ? -6.729 -1.566 -10.728 1.00 0.00 17 PRO A O 20
ATOM 23649 N N . ARG A 1 18 ? -4.880 -0.292 -10.617 1.00 0.00 18 ARG A N 20
ATOM 23650 C CA . ARG A 1 18 ? -4.315 -0.821 -11.849 1.00 0.00 18 ARG A CA 20
ATOM 23651 C C . ARG A 1 18 ? -3.408 -2.012 -11.552 1.00 0.00 18 ARG A C 20
ATOM 23652 O O . ARG A 1 18 ? -2.211 -1.845 -11.326 1.00 0.00 18 ARG A O 20
ATOM 23673 N N . SER A 1 19 ? -4.013 -3.202 -11.518 1.00 0.00 19 SER A N 20
ATOM 23674 C CA . SER A 1 19 ? -3.297 -4.459 -11.276 1.00 0.00 19 SER A CA 20
ATOM 23675 C C . SER A 1 19 ? -2.704 -4.519 -9.866 1.00 0.00 19 SER A C 20
ATOM 23676 O O . SER A 1 19 ? -1.691 -3.884 -9.572 1.00 0.00 19 SER A O 20
ATOM 23684 N N . GLY A 1 20 ? -3.344 -5.288 -8.997 1.00 0.00 20 GLY A N 20
ATOM 23685 C CA . GLY A 1 20 ? -2.848 -5.447 -7.647 1.00 0.00 20 GLY A CA 20
ATOM 23686 C C . GLY A 1 20 ? -1.907 -6.628 -7.528 1.00 0.00 20 GLY A C 20
ATOM 23687 O O . GLY A 1 20 ? -1.741 -7.390 -8.481 1.00 0.00 20 GLY A O 20
ATOM 23691 N N . ASN A 1 21 ? -1.309 -6.799 -6.361 1.00 0.00 21 ASN A N 20
ATOM 23692 C CA . ASN A 1 21 ? -0.355 -7.879 -6.144 1.00 0.00 21 ASN A CA 20
ATOM 23693 C C . ASN A 1 21 ? -0.874 -8.835 -5.078 1.00 0.00 21 ASN A C 20
ATOM 23694 O O . ASN A 1 21 ? -1.797 -8.506 -4.332 1.00 0.00 21 ASN A O 20
ATOM 23705 N N . THR A 1 22 ? -0.284 -10.017 -5.015 1.00 0.00 22 THR A N 20
ATOM 23706 C CA . THR A 1 22 ? -0.678 -11.006 -4.030 1.00 0.00 22 THR A CA 20
ATOM 23707 C C . THR A 1 22 ? 0.006 -10.741 -2.693 1.00 0.00 22 THR A C 20
ATOM 23708 O O . THR A 1 22 ? 1.156 -10.299 -2.642 1.00 0.00 22 THR A O 20
ATOM 23719 N N . VAL A 1 23 ? -0.728 -10.968 -1.615 1.00 0.00 23 VAL A N 20
ATOM 23720 C CA . VAL A 1 23 ? -0.175 -10.863 -0.274 1.00 0.00 23 VAL A CA 20
ATOM 23721 C C . VAL A 1 23 ? -0.142 -12.243 0.377 1.00 0.00 23 VAL A C 20
ATOM 23722 O O . VAL A 1 23 ? 0.806 -12.599 1.076 1.00 0.00 23 VAL A O 20
ATOM 23735 N N . SER A 1 24 ? -1.182 -13.023 0.112 1.00 0.00 24 SER A N 20
ATOM 23736 C CA . SER A 1 24 ? -1.314 -14.352 0.690 1.00 0.00 24 SER A CA 20
ATOM 23737 C C . SER A 1 24 ? -2.339 -15.176 -0.083 1.00 0.00 24 SER A C 20
ATOM 23738 O O . SER A 1 24 ? -2.160 -16.381 -0.270 1.00 0.00 24 SER A O 20
ATOM 23746 N N . HIS A 1 25 ? -3.403 -14.501 -0.534 1.00 0.00 25 HIS A N 20
ATOM 23747 C CA . HIS A 1 25 ? -4.498 -15.133 -1.277 1.00 0.00 25 HIS A CA 20
ATOM 23748 C C . HIS A 1 25 ? -5.354 -15.987 -0.351 1.00 0.00 25 HIS A C 20
ATOM 23749 O O . HIS A 1 25 ? -4.956 -17.078 0.052 1.00 0.00 25 HIS A O 20
ATOM 23764 N N . SER A 1 26 ? -6.522 -15.470 -0.001 1.00 0.00 26 SER A N 20
ATOM 23765 C CA . SER A 1 26 ? -7.461 -16.205 0.823 1.00 0.00 26 SER A CA 20
ATOM 23766 C C . SER A 1 26 ? -8.002 -17.393 0.040 1.00 0.00 26 SER A C 20
ATOM 23767 O O . SER A 1 26 ? -7.773 -18.547 0.407 1.00 0.00 26 SER A O 20
ATOM 23775 N N . ASP A 1 27 ? -8.702 -17.084 -1.059 1.00 0.00 27 ASP A N 20
ATOM 23776 C CA . ASP A 1 27 ? -9.247 -18.100 -1.965 1.00 0.00 27 ASP A CA 20
ATOM 23777 C C . ASP A 1 27 ? -10.144 -19.074 -1.203 1.00 0.00 27 ASP A C 20
ATOM 23778 O O . ASP A 1 27 ? -10.327 -20.223 -1.596 1.00 0.00 27 ASP A O 20
ATOM 23787 N N . LYS A 1 28 ? -10.714 -18.590 -0.110 1.00 0.00 28 LYS A N 20
ATOM 23788 C CA . LYS A 1 28 ? -11.531 -19.409 0.762 1.00 0.00 28 LYS A CA 20
ATOM 23789 C C . LYS A 1 28 ? -12.947 -19.497 0.215 1.00 0.00 28 LYS A C 20
ATOM 23790 O O . LYS A 1 28 ? -13.532 -18.488 -0.177 1.00 0.00 28 LYS A O 20
ATOM 23809 N N . LYS A 1 29 ? -13.497 -20.703 0.187 1.00 0.00 29 LYS A N 20
ATOM 23810 C CA . LYS A 1 29 ? -14.848 -20.920 -0.325 1.00 0.00 29 LYS A CA 20
ATOM 23811 C C . LYS A 1 29 ? -15.900 -20.283 0.582 1.00 0.00 29 LYS A C 20
ATOM 23812 O O . LYS A 1 29 ? -17.088 -20.278 0.268 1.00 0.00 29 LYS A O 20
ATOM 23831 N N . SER A 1 30 ? -15.454 -19.751 1.707 1.00 0.00 30 SER A N 20
ATOM 23832 C CA . SER A 1 30 ? -16.343 -19.108 2.654 1.00 0.00 30 SER A CA 20
ATOM 23833 C C . SER A 1 30 ? -16.221 -17.588 2.569 1.00 0.00 30 SER A C 20
ATOM 23834 O O . SER A 1 30 ? -16.852 -16.860 3.334 1.00 0.00 30 SER A O 20
ATOM 23842 N N . GLU A 1 31 ? -15.406 -17.115 1.636 1.00 0.00 31 GLU A N 20
ATOM 23843 C CA . GLU A 1 31 ? -15.178 -15.687 1.469 1.00 0.00 31 GLU A CA 20
ATOM 23844 C C . GLU A 1 31 ? -16.348 -15.020 0.765 1.00 0.00 31 GLU A C 20
ATOM 23845 O O . GLU A 1 31 ? -16.761 -15.443 -0.317 1.00 0.00 31 GLU A O 20
ATOM 23857 N N . ARG A 1 32 ? -16.880 -13.982 1.390 1.00 0.00 32 ARG A N 20
ATOM 23858 C CA . ARG A 1 32 ? -17.849 -13.120 0.738 1.00 0.00 32 ARG A CA 20
ATOM 23859 C C . ARG A 1 32 ? -17.106 -12.201 -0.222 1.00 0.00 32 ARG A C 20
ATOM 23860 O O . ARG A 1 32 ? -15.876 -12.121 -0.162 1.00 0.00 32 ARG A O 20
ATOM 23881 N N . TRP A 1 33 ? -17.833 -11.518 -1.102 1.00 0.00 33 TRP A N 20
ATOM 23882 C CA . TRP A 1 33 ? -17.204 -10.669 -2.113 1.00 0.00 33 TRP A CA 20
ATOM 23883 C C . TRP A 1 33 ? -16.246 -9.653 -1.489 1.00 0.00 33 TRP A C 20
ATOM 23884 O O . TRP A 1 33 ? -16.665 -8.708 -0.812 1.00 0.00 33 TRP A O 20
ATOM 23905 N N . PHE A 1 34 ? -14.959 -9.868 -1.721 1.00 0.00 34 PHE A N 20
ATOM 23906 C CA . PHE A 1 34 ? -13.917 -9.052 -1.120 1.00 0.00 34 PHE A CA 20
ATOM 23907 C C . PHE A 1 34 ? -13.288 -8.112 -2.147 1.00 0.00 34 PHE A C 20
ATOM 23908 O O . PHE A 1 34 ? -13.823 -7.914 -3.237 1.00 0.00 34 PHE A O 20
ATOM 23925 N N . ARG A 1 35 ? -12.151 -7.532 -1.778 1.00 0.00 35 ARG A N 20
ATOM 23926 C CA . ARG A 1 35 ? -11.466 -6.544 -2.605 1.00 0.00 35 ARG A CA 20
ATOM 23927 C C . ARG A 1 35 ? -10.138 -7.112 -3.115 1.00 0.00 35 ARG A C 20
ATOM 23928 O O . ARG A 1 35 ? -9.103 -6.949 -2.472 1.00 0.00 35 ARG A O 20
ATOM 23949 N N . PRO A 1 36 ? -10.156 -7.823 -4.257 1.00 0.00 36 PRO A N 20
ATOM 23950 C CA . PRO A 1 36 ? -8.971 -8.521 -4.780 1.00 0.00 36 PRO A CA 20
ATOM 23951 C C . PRO A 1 36 ? -7.864 -7.576 -5.244 1.00 0.00 36 PRO A C 20
ATOM 23952 O O . PRO A 1 36 ? -6.725 -7.672 -4.783 1.00 0.00 36 PRO A O 20
ATOM 23963 N N . ASN A 1 37 ? -8.200 -6.667 -6.155 1.00 0.00 37 ASN A N 20
ATOM 23964 C CA . ASN A 1 37 ? -7.205 -5.757 -6.728 1.00 0.00 37 ASN A CA 20
ATOM 23965 C C . ASN A 1 37 ? -7.069 -4.477 -5.914 1.00 0.00 37 ASN A C 20
ATOM 23966 O O . ASN A 1 37 ? -6.210 -3.644 -6.195 1.00 0.00 37 ASN A O 20
ATOM 23977 N N . LEU A 1 38 ? -7.916 -4.320 -4.909 1.00 0.00 38 LEU A N 20
ATOM 23978 C CA . LEU A 1 38 ? -7.819 -3.177 -4.017 1.00 0.00 38 LEU A CA 20
ATOM 23979 C C . LEU A 1 38 ? -6.921 -3.518 -2.846 1.00 0.00 38 LEU A C 20
ATOM 23980 O O . LEU A 1 38 ? -7.285 -4.315 -1.977 1.00 0.00 38 LEU A O 20
ATOM 23996 N N . GLN A 1 39 ? -5.748 -2.913 -2.836 1.00 0.00 39 GLN A N 20
ATOM 23997 C CA . GLN A 1 39 ? -4.748 -3.208 -1.828 1.00 0.00 39 GLN A CA 20
ATOM 23998 C C . GLN A 1 39 ? -5.090 -2.515 -0.521 1.00 0.00 39 GLN A C 20
ATOM 23999 O O . GLN A 1 39 ? -4.891 -1.309 -0.370 1.00 0.00 39 GLN A O 20
ATOM 24013 N N . LYS A 1 40 ? -5.636 -3.277 0.409 1.00 0.00 40 LYS A N 20
ATOM 24014 C CA . LYS A 1 40 ? -5.960 -2.752 1.720 1.00 0.00 40 LYS A CA 20
ATOM 24015 C C . LYS A 1 40 ? -4.702 -2.671 2.573 1.00 0.00 40 LYS A C 20
ATOM 24016 O O . LYS A 1 40 ? -4.125 -3.691 2.961 1.00 0.00 40 LYS A O 20
ATOM 24035 N N . VAL A 1 41 ? -4.265 -1.451 2.837 1.00 0.00 41 VAL A N 20
ATOM 24036 C CA . VAL A 1 41 ? -3.057 -1.216 3.612 1.00 0.00 41 VAL A CA 20
ATOM 24037 C C . VAL A 1 41 ? -3.357 -0.310 4.794 1.00 0.00 41 VAL A C 20
ATOM 24038 O O . VAL A 1 41 ? -4.381 0.374 4.819 1.00 0.00 41 VAL A O 20
ATOM 24051 N N . ARG A 1 42 ? -2.460 -0.309 5.767 1.00 0.00 42 ARG A N 20
ATOM 24052 C CA . ARG A 1 42 ? -2.647 0.475 6.977 1.00 0.00 42 ARG A CA 20
ATOM 24053 C C . ARG A 1 42 ? -2.095 1.887 6.802 1.00 0.00 42 ARG A C 20
ATOM 24054 O O . ARG A 1 42 ? -0.910 2.080 6.528 1.00 0.00 42 ARG A O 20
ATOM 24075 N N . VAL A 1 43 ? -2.969 2.868 6.948 1.00 0.00 43 VAL A N 20
ATOM 24076 C CA . VAL A 1 43 ? -2.589 4.267 6.834 1.00 0.00 43 VAL A CA 20
ATOM 24077 C C . VAL A 1 43 ? -2.964 5.023 8.099 1.00 0.00 43 VAL A C 20
ATOM 24078 O O . VAL A 1 43 ? -3.692 4.502 8.948 1.00 0.00 43 VAL A O 20
ATOM 24091 N N . VAL A 1 44 ? -2.452 6.238 8.230 1.00 0.00 44 VAL A N 20
ATOM 24092 C CA . VAL A 1 44 ? -2.736 7.054 9.403 1.00 0.00 44 VAL A CA 20
ATOM 24093 C C . VAL A 1 44 ? -3.990 7.899 9.193 1.00 0.00 44 VAL A C 20
ATOM 24094 O O . VAL A 1 44 ? -4.236 8.432 8.109 1.00 0.00 44 VAL A O 20
ATOM 24107 N N . LEU A 1 45 ? -4.792 7.975 10.234 1.00 0.00 45 LEU A N 20
ATOM 24108 C CA . LEU A 1 45 ? -5.983 8.799 10.248 1.00 0.00 45 LEU A CA 20
ATOM 24109 C C . LEU A 1 45 ? -5.652 10.174 10.823 1.00 0.00 45 LEU A C 20
ATOM 24110 O O . LEU A 1 45 ? -4.658 10.321 11.533 1.00 0.00 45 LEU A O 20
ATOM 24126 N N . PRO A 1 46 ? -6.462 11.201 10.514 1.00 0.00 46 PRO A N 20
ATOM 24127 C CA . PRO A 1 46 ? -6.280 12.551 11.067 1.00 0.00 46 PRO A CA 20
ATOM 24128 C C . PRO A 1 46 ? -6.251 12.558 12.597 1.00 0.00 46 PRO A C 20
ATOM 24129 O O . PRO A 1 46 ? -5.682 13.460 13.214 1.00 0.00 46 PRO A O 20
ATOM 24140 N N . ASP A 1 47 ? -6.863 11.545 13.206 1.00 0.00 47 ASP A N 20
ATOM 24141 C CA . ASP A 1 47 ? -6.873 11.424 14.665 1.00 0.00 47 ASP A CA 20
ATOM 24142 C C . ASP A 1 47 ? -5.503 10.979 15.174 1.00 0.00 47 ASP A C 20
ATOM 24143 O O . ASP A 1 47 ? -5.177 11.153 16.349 1.00 0.00 47 ASP A O 20
ATOM 24152 N N . GLY A 1 48 ? -4.704 10.415 14.278 1.00 0.00 48 GLY A N 20
ATOM 24153 C CA . GLY A 1 48 ? -3.432 9.834 14.664 1.00 0.00 48 GLY A CA 20
ATOM 24154 C C . GLY A 1 48 ? -3.528 8.330 14.802 1.00 0.00 48 GLY A C 20
ATOM 24155 O O . GLY A 1 48 ? -2.586 7.668 15.247 1.00 0.00 48 GLY A O 20
ATOM 24159 N N . THR A 1 49 ? -4.677 7.795 14.423 1.00 0.00 49 THR A N 20
ATOM 24160 C CA . THR A 1 49 ? -4.929 6.373 14.500 1.00 0.00 49 THR A CA 20
ATOM 24161 C C . THR A 1 49 ? -4.434 5.683 13.236 1.00 0.00 49 THR A C 20
ATOM 24162 O O . THR A 1 49 ? -4.273 6.316 12.201 1.00 0.00 49 THR A O 20
ATOM 24173 N N . ILE A 1 50 ? -4.190 4.394 13.333 1.00 0.00 50 ILE A N 20
ATOM 24174 C CA . ILE A 1 50 ? -3.779 3.605 12.184 1.00 0.00 50 ILE A CA 20
ATOM 24175 C C . ILE A 1 50 ? -4.892 2.640 11.797 1.00 0.00 50 ILE A C 20
ATOM 24176 O O . ILE A 1 50 ? -5.344 1.840 12.618 1.00 0.00 50 ILE A O 20
ATOM 24192 N N . LYS A 1 51 ? -5.344 2.731 10.557 1.00 0.00 51 LYS A N 20
ATOM 24193 C CA . LYS A 1 51 ? -6.433 1.889 10.082 1.00 0.00 51 LYS A CA 20
ATOM 24194 C C . LYS A 1 51 ? -6.167 1.460 8.644 1.00 0.00 51 LYS A C 20
ATOM 24195 O O . LYS A 1 51 ? -5.543 2.194 7.877 1.00 0.00 51 LYS A O 20
ATOM 24214 N N . ARG A 1 52 ? -6.617 0.267 8.287 1.00 0.00 52 ARG A N 20
ATOM 24215 C CA . ARG A 1 52 ? -6.456 -0.225 6.929 1.00 0.00 52 ARG A CA 20
ATOM 24216 C C . ARG A 1 52 ? -7.615 0.208 6.054 1.00 0.00 52 ARG A C 20
ATOM 24217 O O . ARG A 1 52 ? -8.778 0.119 6.453 1.00 0.00 52 ARG A O 20
ATOM 24238 N N . MET A 1 53 ? -7.284 0.674 4.868 1.00 0.00 53 MET A N 20
ATOM 24239 C CA . MET A 1 53 ? -8.285 1.127 3.908 1.00 0.00 53 MET A CA 20
ATOM 24240 C C . MET A 1 53 ? -7.927 0.659 2.504 1.00 0.00 53 MET A C 20
ATOM 24241 O O . MET A 1 53 ? -6.828 0.147 2.276 1.00 0.00 53 MET A O 20
ATOM 24255 N N . ARG A 1 54 ? -8.854 0.841 1.577 1.00 0.00 54 ARG A N 20
ATOM 24256 C CA . ARG A 1 54 ? -8.674 0.398 0.203 1.00 0.00 54 ARG A CA 20
ATOM 24257 C C . ARG A 1 54 ? -7.866 1.414 -0.600 1.00 0.00 54 ARG A C 20
ATOM 24258 O O . ARG A 1 54 ? -8.330 2.527 -0.876 1.00 0.00 54 ARG A O 20
ATOM 24279 N N . VAL A 1 55 ? -6.648 1.033 -0.954 1.00 0.00 55 VAL A N 20
ATOM 24280 C CA . VAL A 1 55 ? -5.771 1.887 -1.739 1.00 0.00 55 VAL A CA 20
ATOM 24281 C C . VAL A 1 55 ? -5.496 1.244 -3.094 1.00 0.00 55 VAL A C 20
ATOM 24282 O O . VAL A 1 55 ? -5.415 0.020 -3.210 1.00 0.00 55 VAL A O 20
ATOM 24295 N N . CYS A 1 56 ? -5.379 2.070 -4.120 1.00 0.00 56 CYS A N 20
ATOM 24296 C CA . CYS A 1 56 ? -5.158 1.576 -5.468 1.00 0.00 56 CYS A CA 20
ATOM 24297 C C . CYS A 1 56 ? -3.667 1.473 -5.761 1.00 0.00 56 CYS A C 20
ATOM 24298 O O . CYS A 1 56 ? -2.861 2.212 -5.189 1.00 0.00 56 CYS A O 20
ATOM 24306 N N . THR A 1 57 ? -3.310 0.559 -6.655 1.00 0.00 57 THR A N 20
ATOM 24307 C CA . THR A 1 57 ? -1.924 0.379 -7.070 1.00 0.00 57 THR A CA 20
ATOM 24308 C C . THR A 1 57 ? -1.358 1.667 -7.670 1.00 0.00 57 THR A C 20
ATOM 24309 O O . THR A 1 57 ? -0.152 1.896 -7.645 1.00 0.00 57 THR A O 20
ATOM 24320 N N . SER A 1 58 ? -2.237 2.508 -8.199 1.00 0.00 58 SER A N 20
ATOM 24321 C CA . SER A 1 58 ? -1.836 3.787 -8.766 1.00 0.00 58 SER A CA 20
ATOM 24322 C C . SER A 1 58 ? -1.181 4.662 -7.695 1.00 0.00 58 SER A C 20
ATOM 24323 O O . SER A 1 58 ? -0.123 5.257 -7.919 1.00 0.00 58 SER A O 20
ATOM 24331 N N . CYS A 1 59 ? -1.803 4.715 -6.523 1.00 0.00 59 CYS A N 20
ATOM 24332 C CA . CYS A 1 59 ? -1.232 5.417 -5.387 1.00 0.00 59 CYS A CA 20
ATOM 24333 C C . CYS A 1 59 ? 0.007 4.693 -4.876 1.00 0.00 59 CYS A C 20
ATOM 24334 O O . CYS A 1 59 ? 0.961 5.326 -4.432 1.00 0.00 59 CYS A O 20
ATOM 24342 N N . LEU A 1 60 ? -0.009 3.369 -4.954 1.00 0.00 60 LEU A N 20
ATOM 24343 C CA . LEU A 1 60 ? 1.098 2.556 -4.466 1.00 0.00 60 LEU A CA 20
ATOM 24344 C C . LEU A 1 60 ? 2.363 2.761 -5.299 1.00 0.00 60 LEU A C 20
ATOM 24345 O O . LEU A 1 60 ? 3.451 2.947 -4.753 1.00 0.00 60 LEU A O 20
ATOM 24361 N N . LYS A 1 61 ? 2.213 2.754 -6.618 1.00 0.00 61 LYS A N 20
ATOM 24362 C CA . LYS A 1 61 ? 3.354 2.888 -7.527 1.00 0.00 61 LYS A CA 20
ATOM 24363 C C . LYS A 1 61 ? 3.892 4.319 -7.554 1.00 0.00 61 LYS A C 20
ATOM 24364 O O . LYS A 1 61 ? 4.926 4.593 -8.165 1.00 0.00 61 LYS A O 20
ATOM 24383 N N . SER A 1 62 ? 3.180 5.228 -6.909 1.00 0.00 62 SER A N 20
ATOM 24384 C CA . SER A 1 62 ? 3.618 6.609 -6.827 1.00 0.00 62 SER A CA 20
ATOM 24385 C C . SER A 1 62 ? 3.883 7.010 -5.379 1.00 0.00 62 SER A C 20
ATOM 24386 O O . SER A 1 62 ? 4.334 8.123 -5.111 1.00 0.00 62 SER A O 20
ATOM 24394 N N . GLY A 1 63 ? 3.599 6.099 -4.451 1.00 0.00 63 GLY A N 20
ATOM 24395 C CA . GLY A 1 63 ? 3.715 6.408 -3.036 1.00 0.00 63 GLY A CA 20
ATOM 24396 C C . GLY A 1 63 ? 2.826 7.568 -2.630 1.00 0.00 63 GLY A C 20
ATOM 24397 O O . GLY A 1 63 ? 3.103 8.258 -1.645 1.00 0.00 63 GLY A O 20
ATOM 24401 N N . LYS A 1 64 ? 1.735 7.758 -3.368 1.00 0.00 64 LYS A N 20
ATOM 24402 C CA . LYS A 1 64 ? 0.890 8.932 -3.208 1.00 0.00 64 LYS A CA 20
ATOM 24403 C C . LYS A 1 64 ? -0.170 8.703 -2.135 1.00 0.00 64 LYS A C 20
ATOM 24404 O O . LYS A 1 64 ? -1.374 8.792 -2.378 1.00 0.00 64 LYS A O 20
ATOM 24423 N N . VAL A 1 65 ? 0.310 8.371 -0.951 1.00 0.00 65 VAL A N 20
ATOM 24424 C CA . VAL A 1 65 ? -0.510 8.301 0.243 1.00 0.00 65 VAL A CA 20
ATOM 24425 C C . VAL A 1 65 ? 0.328 8.795 1.405 1.00 0.00 65 VAL A C 20
ATOM 24426 O O . VAL A 1 65 ? 1.552 8.763 1.331 1.00 0.00 65 VAL A O 20
ATOM 24439 N N . LYS A 1 66 ? -0.304 9.258 2.466 1.00 0.00 66 LYS A N 20
ATOM 24440 C CA . LYS A 1 66 ? 0.444 9.796 3.597 1.00 0.00 66 LYS A CA 20
ATOM 24441 C C . LYS A 1 66 ? 0.865 8.694 4.567 1.00 0.00 66 LYS A C 20
ATOM 24442 O O . LYS A 1 66 ? 1.476 8.969 5.602 1.00 0.00 66 LYS A O 20
ATOM 24461 N N . LYS A 1 67 ? 0.553 7.445 4.209 1.00 0.00 67 LYS A N 20
ATOM 24462 C CA . LYS A 1 67 ? 0.961 6.274 4.991 1.00 0.00 67 LYS A CA 20
ATOM 24463 C C . LYS A 1 67 ? 0.452 6.342 6.422 1.00 0.00 67 LYS A C 20
ATOM 24464 O O . LYS A 1 67 ? -0.413 7.149 6.736 1.00 0.00 67 LYS A O 20
ATOM 24483 N N . TYR A 1 68 ? 0.960 5.454 7.268 1.00 0.00 68 TYR A N 20
ATOM 24484 C CA . TYR A 1 68 ? 0.565 5.427 8.671 1.00 0.00 68 TYR A CA 20
ATOM 24485 C C . TYR A 1 68 ? 1.541 6.223 9.527 1.00 0.00 68 TYR A C 20
ATOM 24486 O O . TYR A 1 68 ? 1.273 6.524 10.687 1.00 0.00 68 TYR A O 20
ATOM 24504 N N . VAL A 1 69 ? 2.664 6.569 8.927 1.00 0.00 69 VAL A N 20
ATOM 24505 C CA . VAL A 1 69 ? 3.703 7.344 9.595 1.00 0.00 69 VAL A CA 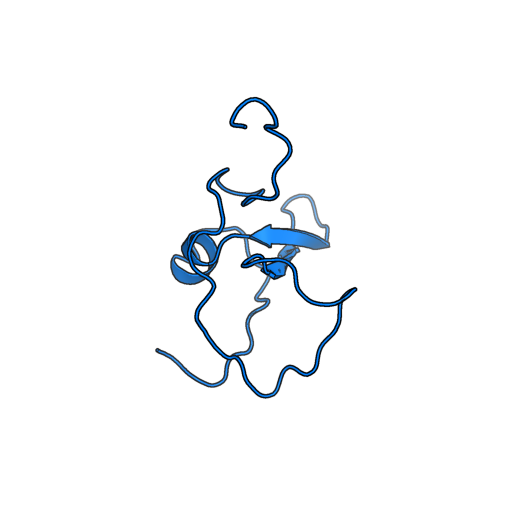20
ATOM 24506 C C . VAL A 1 69 ? 4.402 8.265 8.600 1.00 0.00 69 VAL A C 20
ATOM 24507 O O . VAL A 1 69 ? 4.490 9.474 8.809 1.00 0.00 69 VAL A O 20
ATOM 24520 N N . GLY A 1 70 ? 4.864 7.687 7.504 1.00 0.00 70 GLY A N 20
ATOM 24521 C CA . GLY A 1 70 ? 5.588 8.439 6.511 1.00 0.00 70 GLY A CA 20
ATOM 24522 C C . GLY A 1 70 ? 6.734 7.625 5.959 1.00 0.00 70 GLY A C 20
ATOM 24523 O O . GLY A 1 70 ? 7.336 6.831 6.683 1.00 0.00 70 GLY A O 20
ATOM 24527 N N . GLN A 1 71 ? 7.016 7.782 4.678 1.00 0.00 71 GLN A N 20
ATOM 24528 C CA . GLN A 1 71 ? 8.095 7.040 4.037 1.00 0.00 71 GLN A CA 20
ATOM 24529 C C . GLN A 1 71 ? 8.776 7.909 2.996 1.00 0.00 71 GLN A C 20
ATOM 24530 O O . GLN A 1 71 ? 8.142 8.775 2.398 1.00 0.00 71 GLN A O 20
ATOM 24544 N N . VAL A 1 72 ? 10.065 7.687 2.796 1.00 0.00 72 VAL A N 20
ATOM 24545 C CA . VAL A 1 72 ? 10.801 8.369 1.741 1.00 0.00 72 VAL A CA 20
ATOM 24546 C C . VAL A 1 72 ? 10.575 7.670 0.406 1.00 0.00 72 VAL A C 20
ATOM 24547 O O . VAL A 1 72 ? 9.806 6.708 0.331 1.00 0.00 72 VAL A O 20
ATOM 24560 N N . SER A 1 73 ? 11.235 8.168 -0.640 1.00 0.00 73 SER A N 20
ATOM 24561 C CA . SER A 1 73 ? 11.139 7.592 -1.984 1.00 0.00 73 SER A CA 20
ATOM 24562 C C . SER A 1 73 ? 9.739 7.785 -2.574 1.00 0.00 73 SER A C 20
ATOM 24563 O O . SER A 1 73 ? 9.334 7.053 -3.481 1.00 0.00 73 SER A O 20
ATOM 24571 N N . GLU A 1 74 ? 9.024 8.792 -2.085 1.00 0.00 74 GLU A N 20
ATOM 24572 C CA . GLU A 1 74 ? 7.692 9.104 -2.590 1.00 0.00 74 GLU A CA 20
ATOM 24573 C C . GLU A 1 74 ? 7.791 9.585 -4.032 1.00 0.00 74 GLU A C 20
ATOM 24574 O O . GLU A 1 74 ? 6.907 9.344 -4.850 1.00 0.00 74 GLU A O 20
ATOM 24586 N N . VAL A 1 75 ? 8.883 10.270 -4.326 1.00 0.00 75 VAL A N 20
ATOM 24587 C CA . VAL A 1 75 ? 9.189 10.689 -5.681 1.00 0.00 75 VAL A CA 20
ATOM 24588 C C . VAL A 1 75 ? 10.365 9.883 -6.224 1.00 0.00 75 VAL A C 20
ATOM 24589 O O . VAL A 1 75 ? 11.242 10.413 -6.908 1.00 0.00 75 VAL A O 20
ATOM 24602 N N . GLY A 1 76 ? 10.361 8.589 -5.912 1.00 0.00 76 GLY A N 20
ATOM 24603 C CA . GLY A 1 76 ? 11.439 7.711 -6.322 1.00 0.00 76 GLY A CA 20
ATOM 24604 C C . GLY A 1 76 ? 11.546 7.565 -7.826 1.00 0.00 76 GLY A C 20
ATOM 24605 O O . GLY A 1 76 ? 12.617 7.259 -8.349 1.00 0.00 76 GLY A O 20
ATOM 24609 N N . SER A 1 77 ? 10.439 7.768 -8.521 1.00 0.00 77 SER A N 20
ATOM 24610 C CA . SER A 1 77 ? 10.435 7.710 -9.968 1.00 0.00 77 SER A CA 20
ATOM 24611 C C . SER A 1 77 ? 10.158 9.093 -10.543 1.00 0.00 77 SER A C 20
ATOM 24612 O O . SER A 1 77 ? 8.973 9.478 -10.634 1.00 0.00 77 SER A O 20
#

Sequence (77 aa):
QGHMIMAKRCEVCGKAPRSGNTVSHSDKKSERWFRPNLQKVRVVLPDGTIKRMRVCTSCLKSGKVKKYVGQVSEVGSQGHMIMAKRCEVCGKAPRSGNTVSHSDKKSERWFRPNLQKVRVVLPDGTIKRMRVCTSCLKSGKVKKYVGQVSEVGSQGHMIMAKRCEVCGKAPRSGNTVSHSDKKSERWFRPNLQKVRVVLPDGTIKRMRVCTSCLKSGKVKKYVGQVSEVGSQGHMIMAKRCEVCGKAPRSGNTVSHSDKKSERWFRPNLQKVRVVLPDGTIKRMRVCTSCLKSGKVKKYVGQVSEVGSQGHMIMAKRCEVCGKAPRSGNTVSHSDKKSERWFRPNLQKVRVVLPDGTIKRMRVCTSCLKSGKVKKYVGQVSEVGSQGHMIMAKRCEVCGKAPRSGNTVSHSDKKSERWFRPNLQKVRVVLPDGTIKRMRVCTSCLKSGKVKKYVGQVSEVGSQGHMIMAKRCEVCGKAPRSGNTVSHSDKKSERWFRPNLQKVRVVLPDGTIKRMRVCTSCLKSGKVKKYVGQVSEVGSQGHMIMAKRCEVCGKAPRSGNTVSHSDKKSERWFRPNLQKVRVVLPDGTIKRMRVCTSCLKSGKVKKYVGQVSEVGSQGHMIMAKRCEVCGKAPRSGNTVSHSDKKSERWFRPNLQKVRVVLPDGTIKRMRVCTSCLKSGKVKKYVGQVSEVGSQGHMIMAKRCEVCGKAPRSGNTVSHSDKKSERWFRPNLQKVRVVLPDGTIKRMRVCTSCLKSGKVKKYVGQVSEVGSQGHMIMAKRCEVCGKAPRSGNTVSHSDKKSERWFRPNLQKVRVVLPDGTIKRMRVCTSCLKSGKVKKYVGQVSEVGSQGHMIMAKRCEVCGKAPRSGNTVSHSDKKSERWFRPNLQKVRVVLPDGTIKRMRVCTSCLKSGKVKKYVGQVSEVGSQGHMIMAKRCEVCGKAPRSGNTVSHSDKKSERWFRPNLQKVRVVLPDGTIKRMRVCTSCLKSGKVKKYVGQVSEVGSQGHMIMAKRCEVCGKAPRSGNTVSHSDKKSERWFRPNLQKVRVVLPDGTIKRMRVCTSCLKSGKVKKYVGQVSEVGSQGHMIMAKRCEVCGKAPRSGNTVSHSDKKSERWFRPNLQKVRVVLPDGTIKRMRVCTSCLKSGKVKKYVGQVSEVGSQGHMIMAKRCEVCGKAPRSGNTVSHSDKKSERWFRPNLQKVRVVLPDGTIKRMRVCTSCLKSGKVKKYVGQVSEVGSQGHMIMAKRCEVCGKAPRSGNTVSHSDKKSERWFRPNLQKVRVVLPDGTIKRMRVCTSCLKSGKVKKYVGQVSEVGSQGHMIMAKRCEVCGKAPRSGNTVSHSDKKSERWFRPNLQKVRVVLPDGTIKRMRVCTSCLKSGKVKKYVGQVSEVGSQGHMIMAKRCEVCGKAPRSGNTVSHSDKKSERWFRPNLQKVRVVLPDGTIKRMRVCTSCLKSGKVKKYVGQVSEVGSQGHMIMAKRCEVCGKAPRSGNTVSHSDKKSERWFRPNLQKVRVVLPDGTIKRMRVCTSCLKSGKVKKYVGQVSEVGS